Protein AF-0000000073391921 (afdb_homodimer)

Foldseek 3Di:
DDDQKFKDAPVGPQKGWFKKWWKFFKLDKTKIKTKIKGQDPDDDPVRQAQAKMWMWGAAPPGDIDIDMFGWHDKDWPQDDVNITMIMTMGIHPLVVQQVDWAKAKDAFAWLVRVLCVLVVVSPAAEEEQEDDDTGTDGIDIRDGGGSSLVNSLSCLQLLKMWGWDDDVRGIYIYIYRALVRGAAAQDPFQEAEEDAPVCCVVDPDWHWHFKDKDADAFAFKEKEFAADPVCRPDGQIDMDGDFPPDPPNPDYDYDPPSNDDDNVVSHSSRVLVNLQRCAVRMKMKTKTQRRRDDARHKHAYPDDPDVVNRAMKHWRMKIKIWGADDPPDPDDPPDDDDDPPPHTGIMMMTMIDHSVRGDGHHSPRDDDFAPFKAKWFWAEAPPFWADADPQLWTDTAGPSHPPAPRYRPRGDTAEEDFPFDDDVDDDDDRHTGGFMFIWDADVRHPRRIHTDGGDADPVRHDPDDPPVQVQKDWDWAADPDPGDWIWTWMFGDDPPQGKTKTFIPVQGWIKIAAFDADPPPRHTPDHGIDTDGNDDDDDDDQQAAEAEPDDDPVPDDDPQADQPQCVVVVVQLVVVVVVQVLLLVVVVVVLVVQVVVVVVVLVVLVVVLVVLVVVQPPPPSDPPSVCVSVVSVCVVPPCPDDDPPLADRRSPPCSVVVVVVSVCLNGVRGYDYHYHYDPDDDDDDPDDDDDDDPDDDDDTDPDDDDDDDPDDDDDDDDRHDGDDDRPDDDDDDDDPDDDDDDDDPGDDDDDDPDDDDDDDDPDDDDDDDPPDDDDDDPPDDDDDDDPDDDDDDDPPDDDDDDPVPGDDDDDDPDDDDDDDDPDQQPPDQFRCHPNNRNNPPPPPPDDD/DDDQKFKDAPVGPQKTWFKKWWKFFKLDKTKIKTKIKGQDPDDDPVRQAQAKMWMWGAAPPGDIDIDMFGFHDKDWPADDVNITMIMTMGIHPLVVQQVDWAKAKDAFAWLVRVLCVLCVVSPAAEEEQEDDDTGTDGIDIRDGGTSSLVNSLSCLQLLKMWGWDDDDRGIYIYIYRALVRGAAAQDPFQEAEEDAPVCCVVDPDWHWHFKDKDADAFAFKEKEFAADPVCRPDGLIDMDGDFPPDPPNHDYDYDPPSNDDDNVVSHSSRVLVNLQRCAVRMKMKTKTQRRRDDARHKHAYPDDPPVVNRAMKHWRMKIKIWGADDPDDPPDPPDDDDDPPPHTGIMMMTMIDHSVGGDGHHSPSDDDFAPFKAKWFWAEAPPFWADADPQLWTDTAGPSHPPAPRYRPRGDTAEEDFPFDDDPDDDDDHHTGGFMFIWDAVVRHPRRIHTDGGDADPVRHDPDDPPVQVQKDWDWAADPDPGDWIWIWMFGDPPPQTKTWTFTPVQGFIWIAAFDADPVPRHTPDHGIDTDGNDDDDDDDQLAAEAEPDDDPVPDDDPQAAQPQLVVVVVQLVVVVVVQVLLLVVVVVVLVVLVVVLVVVLVVLVVVLVLLVVVVPPDDPPPPSVVVSVVSVVVVVPPPADRPPQADNRSDPCSVVSVVVSVCLRGVRGYDYHYHYDPDDDDDDPDDDDDDDPDDDDDTDPDDDDDDDPDDDDDDDDRHDGDDDRPDDDDDDDDPDDDDDDDDPHDDDDDDPDDDDDDDDPDDDDDDDPVDDDDDDDPDDDDDDDPPDDDDDDPPDDDDDDPVVDDDDDDDPDDDADDDPPDAAGPDVFRCGPNNRPPPPPPPPDDD

Radius of gyration: 66.89 Å; Cα contacts (8 Å, |Δi|>4): 3727; chains: 2; bounding box: 75×225×144 Å

Solvent-accessible surface area (backbone atoms only — not comparable to full-atom values): 92439 Å² total; per-residue (Å²): 130,85,76,52,59,43,51,49,44,87,68,43,83,54,48,39,54,33,33,38,42,33,43,38,36,56,67,50,83,34,44,34,40,34,37,29,37,20,78,61,79,74,74,59,53,60,75,45,35,54,33,64,37,24,36,40,35,56,25,87,93,74,43,79,40,45,51,31,27,25,22,47,31,35,31,42,69,36,76,51,87,87,28,27,30,31,37,37,31,35,24,44,73,67,58,60,32,60,45,25,30,38,57,46,79,46,65,66,42,28,66,70,58,50,45,48,60,63,56,53,75,74,72,65,59,68,42,82,39,64,82,74,88,73,66,70,37,65,50,45,54,47,61,72,38,25,53,35,55,49,48,48,32,52,27,22,72,72,25,35,33,34,36,64,48,50,35,92,81,34,52,31,44,34,37,28,54,44,68,81,81,48,43,50,60,30,79,95,38,45,63,37,43,43,31,55,64,88,50,40,79,74,44,94,56,71,31,32,41,42,80,42,82,47,74,63,91,47,61,14,25,27,36,36,29,47,80,39,87,94,45,73,83,60,81,37,64,34,76,44,73,62,58,84,75,57,90,79,17,74,41,72,49,80,43,75,76,58,84,48,83,47,55,68,56,35,47,54,50,32,51,44,52,44,37,24,52,49,30,71,30,55,33,32,41,32,33,30,54,41,67,62,72,52,50,57,22,26,32,27,40,32,74,45,91,57,63,89,64,45,40,52,28,35,27,46,23,34,36,46,44,36,37,44,69,77,87,66,73,86,68,80,82,68,78,84,72,63,80,77,73,74,71,64,45,57,41,36,40,37,30,30,30,52,64,88,50,71,73,25,45,69,80,76,53,79,78,68,63,47,42,39,32,43,62,30,30,28,26,31,53,88,92,57,55,70,68,63,54,98,83,54,21,39,28,37,36,50,80,71,46,79,80,52,78,65,29,64,77,37,42,60,82,24,51,60,63,58,94,34,84,53,95,90,47,69,47,86,64,79,82,35,49,70,26,38,31,34,33,33,39,57,93,21,32,71,58,40,57,33,31,66,38,16,33,55,33,65,79,21,35,57,58,62,64,38,48,85,47,64,52,49,33,40,38,33,48,65,41,80,83,89,45,93,41,36,40,35,42,42,40,34,20,38,71,93,56,36,25,39,38,42,39,33,50,73,52,56,28,34,40,37,32,13,42,33,57,35,89,86,80,60,46,81,72,50,54,17,38,39,40,37,29,61,33,77,39,70,48,75,29,59,54,35,40,80,46,69,72,64,86,67,64,62,76,74,53,38,74,53,49,42,64,75,65,44,70,56,47,50,52,35,51,49,53,47,49,53,51,36,50,54,41,40,51,50,52,50,52,50,52,49,52,53,51,52,50,51,50,52,53,52,49,49,48,50,52,56,30,50,56,58,52,69,70,48,61,91,64,89,56,58,70,63,59,56,47,50,35,44,49,40,46,38,48,63,71,41,78,59,75,73,78,78,63,59,48,59,72,76,68,58,84,40,49,68,59,54,51,53,48,51,52,36,55,32,44,45,79,47,24,25,40,28,38,40,26,72,80,31,50,77,48,78,37,75,44,68,42,75,46,75,28,75,39,56,42,74,48,80,36,62,41,68,41,78,47,76,31,92,36,65,39,68,47,81,35,55,69,37,41,77,46,71,37,64,68,49,59,47,80,46,78,34,67,79,26,38,41,77,48,74,26,79,80,37,52,33,79,48,75,32,64,44,67,27,76,48,75,25,84,79,36,63,27,75,47,78,24,67,49,52,30,79,47,77,25,82,76,38,56,36,79,44,78,29,84,42,59,41,77,45,74,27,71,48,58,43,73,50,76,26,58,88,85,28,57,45,72,49,76,40,93,44,83,64,84,83,87,67,88,89,44,75,81,44,78,56,96,46,41,34,60,90,83,43,65,43,72,76,78,80,77,76,79,71,83,127,131,86,75,52,57,41,50,48,43,86,67,44,82,53,49,39,55,33,34,35,41,33,44,38,37,59,67,49,83,35,46,35,40,34,35,29,36,19,77,61,85,76,74,60,54,75,73,45,54,76,33,64,35,26,36,39,35,55,26,87,94,74,42,79,41,44,50,31,26,25,24,79,44,65,47,76,75,49,75,53,84,86,29,27,31,32,39,37,31,36,24,43,73,66,59,60,33,61,76,41,68,46,56,47,79,46,66,64,42,26,65,71,56,50,44,48,60,65,56,52,74,72,72,67,59,69,44,84,40,64,84,74,87,73,66,70,36,66,51,46,56,46,64,77,38,24,52,35,54,48,47,48,31,53,28,24,71,73,24,34,34,34,37,63,47,50,36,90,81,37,50,31,44,35,38,28,55,42,68,81,82,46,42,51,60,29,78,94,38,45,62,38,43,42,32,54,64,86,49,38,78,73,43,92,56,70,31,32,42,43,64,26,43,41,37,48,77,46,51,12,26,27,34,37,30,47,78,37,55,81,46,70,82,60,78,37,65,34,74,44,74,62,58,81,76,39,53,78,17,73,33,37,36,48,44,72,75,59,82,47,82,45,56,68,55,35,48,53,50,34,51,44,52,45,37,24,54,51,30,70,30,55,34,33,40,32,35,31,53,42,70,61,74,52,50,57,22,26,32,27,41,34,74,44,90,47,66,88,64,46,41,52,29,35,28,46,23,36,35,47,43,35,37,46,69,77,87,67,72,84,67,80,81,67,74,87,71,64,78,76,73,76,71,65,45,56,42,36,40,38,31,30,30,51,66,89,50,70,75,23,44,69,80,76,52,77,78,68,63,39,92,62,68,42,62,30,30,29,26,31,54,89,93,55,54,66,64,48,42,64,77,54,21,36,27,36,35,50,82,73,47,78,81,52,79,67,30,65,78,37,40,60,81,26,51,49,46,28,80,28,30,31,68,48,17,27,33,48,78,76,79,37,48,70,41,42,32,31,34,34,27,46,61,5,31,73,58,38,56,34,30,68,47,72,57,70,45,96,89,44,64,68,95,62,64,73,76,85,48,68,53,51,46,75,50,75,50,62,24,39,81,91,46,92,43,39,40,35,39,40,39,33,64,44,87,93,56,40,27,40,39,43,39,28,50,51,51,57,21,34,39,37,35,35,42,34,58,12,88,84,78,59,45,78,21,48,75,49,73,46,78,48,50,76,54,45,76,46,82,46,32,59,32,12,34,40,41,33,17,58,78,72,68,76,90,78,54,60,85,57,52,42,67,74,75,44,64,42,50,49,50,32,50,52,52,46,50,54,51,33,49,53,40,38,51,50,53,50,52,48,53,49,50,53,51,52,50,52,50,51,53,50,51,51,53,49,51,56,34,48,56,58,57,63,73,49,63,89,65,88,67,54,67,64,57,56,46,49,35,46,48,42,48,41,46,62,73,40,83,52,82,68,73,82,69,50,62,70,70,77,58,57,86,52,50,69,61,48,54,53,51,51,52,37,52,32,45,45,81,49,68,47,81,36,78,47,44,85,69,40,76,47,80,47,43,80,33,66,74,47,78,46,46,65,57,40,72,48,79,47,43,61,57,40,75,45,80,48,44,63,56,52,75,44,81,45,51,66,68,26,69,45,78,43,55,74,74,29,23,73,36,80,47,54,67,63,35,58,79,45,79,43,40,69,67,37,46,77,43,82,44,36,64,58,50,71,44,82,41,30,74,72,57,52,66,44,80,39,31,59,70,37,72,44,80,41,29,75,71,59,44,72,45,77,44,44,48,68,40,78,45,79,44,46,62,70,43,77,44,82,45,42,35,93,96,34,49,76,45,81,46,40,72,41,53,71,42,56,46,25,74,90,36,77,68,50,80,52,98,50,42,42,62,90,83,44,66,46,76,80,79,78,76,75,78,74,79,131

pLDDT: mean 84.78, std 16.74, range [20.64, 98.44]

Organism: Paracidovorax avenae (strain ATCC 19860 / DSM 7227 / CCUG 15838 / JCM 20985 / LMG 2117 / NCPPB 1011) (NCBI:txid643561)

Nearest PDB structures (foldseek):
  6h3n-assembly1_B  TM=8.608E-01  e=7.921E-68  Pseudomonas aeruginosa PAO1
  7q5p-assembly1_C  TM=9.025E-01  e=7.980E-65  Pseudomonas protegens Pf-5
  4uhv-assembly2_A  TM=8.518E-01  e=1.325E-47  Pseudomonas aeruginosa PAO1
  7b5h-assembly1_AJ  TM=4.777E-01  e=2.539E-32  Nostoc sp. PCC 7120 = FACHB-418
  7aef-assembly1_q  TM=5.018E-01  e=8.522E-31  Algoriphagus machipongonensis

Secondary structure (DSSP, 8-state):
---SEEEE-TTGGGSEEEEEEEEEETTS--EEEEEEEES-S---GGGTTTSEEEEEEEPTTS-EEEEEEEEEEEEEEEEETTEEEEEEEEE-GGGGGGG-EEEEEEEEEEHHHHHHHHHHTT---EEEE--S--PEEEEEEEEEEEHHHHHHHHHHHHT-EEEEEEETTEEEEEEES-HHHH--BPTT-SEEEB--HHHHTT-SS--EEEEEEEE-----EEEE----TTSTT----EEEE---SSTTTT-EEEES--S-SSHHHHHHHHHHHHHHHHTTSEEEEEEE--TT--TT-EEEEES-SSGGG-SEEEEEEEEEEEE------S-----TTS------EEEEEEEEEETTS-------SPPP---S-EEEEEE-STT-S----TT--BEEEETT-SS--SSTTSS--B-B--S-EETTEE---PPPTT-EEEEEEGGG-TTSEEEEEEE--SSS--SS-TTTTTTEEEEEEE-TTT---EEEEEEE-BTTS-EEEEEETGGGEEEEEEEEE-TTT--EEEEEEEEEESSEEEEE-TT-EEEE-SPP-TTT--TTB--TTTHHHHHHHHHHHHHHHHHHHHHHHHHHHHHHHHHHHHHHHHHHHHHHHHHS-SS---HHHHHHHHHHHHHHHS-----S------S-TTHHHHHHHHHHHHB--SS-EEEE-SS-EEEEESS-EEEEESS-EEEEESS-EEEEESSEEEEEESS-EEEEESSS-EEEEESSS-EEEEESSS-EEEEESS-EEEEESSSEEEEEESS-EEEEESSS-EEEEESSEEEEEESSEEEEEE-TT--EEEE-SS------SS-S---SSSEEETTEEE----------/---SEEEE-TTGGG-EEEEEEEEEETTS--EEEEEEEES-S---GGGTTTSEEEEEEEPTTS-EEEEEEEEEEEEEEEEETTEEEEEEEEE-GGGGGGG-EEEEEEEEEEHHHHHHHHHHTT---EEEE--S--PEEEEEEEEEEEHHHHHHHHHHHHT-EEEEEEETTEEEEEEES-HHHH--BPTT-SEEEB--HHHHTT-SS--EEEEEEEEE----EEEE----TTSTT----EEEE---SSTT---EEEES--S-SSHHHHHHHHHHHHHHHHTTSEEEEEEE--TT--TT-EEEEES-SSGGG-SEEEEEEEEEEEE------S-----TTS------EEEEEEEEEETTS-------SPPP---S-EEEEEE-STT-S----TT--BEEEETT-SS--SSTTSS--B-B-BS-EETTEEEE-PPPTT-EEEEEEGGG-TTSEEEEEEE--SSS--SS-TTTTTTEEEEEEE-BTT---EEEEEEE--TTS-EEEEEETGGGEEEEEEEEE-TTT--EEEEEEEEE-SSEEEEEETTEEEEE-S---TTT--TTB--TTHHHHHHHHHHHHHHHHHHHHHHHHHHHHHHHHHHHHHHHHHHHHHHHHHHT-SS---HHHHHHHHHHHHHHHS-----S------S-TTHHHHHHHHHHHHB--SS-EEEE-SS-EEEE-SS-EEEEESS-EEEEESS-EEEEESS-EEEEESSEEEEEESSS-EEEEESSS-EEEEESSS-EEEEESS-EEEEESSS-EEEEESSEEEEEESSS-EEEEESS-EEEEESSEEEEEE-TT-EEEEEESS-EEEE-SS-----SSSEEETTEEE----------

InterPro domains:
  IPR006531 Gp5/Type VI secretion system Vgr protein, OB-fold domain [PF04717] (388-456)
  IPR006533 Type VI secretion system, RhsGE-associated Vgr protein [TIGR01646] (18-504)
  IPR017847 Type VI secretion system, RhsGE-associated Vgr family subset [TIGR03361] (6-502)
  IPR018769 Type VI secretion system spike protein VgrG2, domain of unknown function DUF2345 [PF10106] (666-777)
  IPR028244 Putative type VI secretion system, Rhs element associated Vgr domain [PF13296] (483-554)
  IPR037026 Vgr protein, OB-fold domain superfamily [G3DSA:2.40.50.230] (358-460)
  IPR050708 Type VI secretion system VgrG/RHS [PTHR32305] (23-751)

Structure (mmCIF, N/CA/C/O backbone):
data_AF-0000000073391921-model_v1
#
loop_
_entity.id
_entity.type
_entity.pdbx_description
1 polymer 'Type VI secretion system Vgr family protein'
#
loop_
_atom_site.group_PDB
_atom_site.id
_atom_site.type_symbol
_atom_site.label_atom_id
_atom_site.label_alt_id
_atom_site.label_comp_id
_atom_site.label_asym_id
_atom_site.label_entity_id
_atom_site.label_seq_id
_atom_site.pdbx_PDB_ins_code
_atom_site.Cartn_x
_atom_site.Cartn_y
_atom_site.Cartn_z
_atom_site.occupancy
_atom_site.B_iso_or_equiv
_atom_site.auth_seq_id
_atom_site.auth_comp_id
_atom_site.auth_asym_id
_atom_site.auth_atom_id
_atom_site.pdbx_PDB_model_num
ATOM 1 N N . MET A 1 1 ? 19.609 73.625 25.328 1 45.81 1 MET A N 1
ATOM 2 C CA . MET A 1 1 ? 19.984 72.375 26.047 1 45.81 1 MET A CA 1
ATOM 3 C C . MET A 1 1 ? 20.188 71.25 25.078 1 45.81 1 MET A C 1
ATOM 5 O O . MET A 1 1 ? 19.406 71.062 24.156 1 45.81 1 MET A O 1
ATOM 9 N N . THR A 1 2 ? 21.391 70.75 24.938 1 63.5 2 THR A N 1
ATOM 10 C CA . THR A 1 2 ? 21.828 69.75 23.984 1 63.5 2 THR A CA 1
ATOM 11 C C . THR A 1 2 ? 21.047 68.438 24.156 1 63.5 2 THR A C 1
ATOM 13 O O . THR A 1 2 ? 20.844 68 25.281 1 63.5 2 THR A O 1
ATOM 16 N N . ARG A 1 3 ? 20.328 68 23.172 1 83.44 3 ARG A N 1
ATOM 17 C CA . ARG A 1 3 ? 19.531 66.812 23.203 1 83.44 3 ARG A CA 1
ATOM 18 C C . ARG A 1 3 ? 20.422 65.562 23.344 1 83.44 3 ARG A C 1
ATOM 20 O O . ARG A 1 3 ? 21.438 65.438 22.641 1 83.44 3 ARG A O 1
ATOM 27 N N . ARG A 1 4 ? 20.156 64.812 24.359 1 88.19 4 ARG A N 1
ATOM 28 C CA . ARG A 1 4 ? 20.938 63.594 24.625 1 88.19 4 ARG A CA 1
ATOM 29 C C . ARG A 1 4 ? 20.484 62.438 23.719 1 88.19 4 ARG A C 1
ATOM 31 O O . ARG A 1 4 ? 21.25 61.531 23.453 1 88.19 4 ARG A O 1
ATOM 38 N N . VAL A 1 5 ? 19.234 62.5 23.281 1 93.5 5 VAL A N 1
ATOM 39 C CA . VAL A 1 5 ? 18.703 61.438 22.422 1 93.5 5 VAL A CA 1
ATOM 40 C C . VAL A 1 5 ? 18.125 62.094 21.156 1 93.5 5 VAL A C 1
ATOM 42 O O . VAL A 1 5 ? 17.344 63.031 21.234 1 93.5 5 VAL A O 1
ATOM 45 N N . THR A 1 6 ? 18.531 61.625 20.016 1 93.25 6 THR A N 1
ATOM 46 C CA . THR A 1 6 ? 18.016 62.062 18.719 1 93.25 6 THR A CA 1
ATOM 47 C C . THR A 1 6 ? 17.703 60.875 17.844 1 93.25 6 THR A C 1
ATOM 49 O O . THR A 1 6 ? 17.984 59.719 18.203 1 93.25 6 THR A O 1
ATOM 52 N N . ILE A 1 7 ? 17.016 61.125 16.75 1 95.38 7 ILE A N 1
ATOM 53 C CA . ILE A 1 7 ? 16.688 60.031 15.828 1 95.38 7 ILE A CA 1
ATOM 54 C C . ILE A 1 7 ? 17.047 60.438 14.398 1 95.38 7 ILE A C 1
ATOM 56 O O . ILE A 1 7 ? 16.906 61.594 14.023 1 95.38 7 ILE A O 1
ATOM 60 N N . GLN A 1 8 ? 17.625 59.531 13.727 1 94.81 8 GLN A N 1
ATOM 61 C CA . GLN A 1 8 ? 17.938 59.688 12.305 1 94.81 8 GLN A CA 1
ATOM 62 C C . GLN A 1 8 ? 17.016 58.812 11.445 1 94.81 8 GLN A C 1
ATOM 64 O O . GLN A 1 8 ? 16.969 57.594 11.602 1 94.81 8 GLN A O 1
ATOM 69 N N . THR A 1 9 ? 16.219 59.5 10.648 1 94.38 9 THR A N 1
ATOM 70 C CA . THR A 1 9 ? 15.312 58.844 9.711 1 94.38 9 THR A CA 1
ATOM 71 C C . THR A 1 9 ? 15.562 59.312 8.289 1 94.38 9 THR A C 1
ATOM 73 O O . THR A 1 9 ? 16.297 60.281 8.078 1 94.38 9 THR A O 1
ATOM 76 N N . PRO A 1 10 ? 15.016 58.656 7.289 1 91.94 10 PRO A N 1
ATOM 77 C CA . PRO A 1 10 ? 15.156 59.125 5.914 1 91.94 10 PRO A CA 1
ATOM 78 C C . PRO A 1 10 ? 14.523 60.5 5.703 1 91.94 10 PRO A C 1
ATOM 80 O O . PRO A 1 10 ? 14.797 61.156 4.699 1 91.94 10 PRO A O 1
ATOM 83 N N . LEU A 1 11 ? 13.734 60.938 6.648 1 92.56 11 LEU A N 1
ATOM 84 C CA . LEU A 1 11 ? 13.07 62.219 6.523 1 92.56 11 LEU A CA 1
ATOM 85 C C . LEU A 1 11 ? 13.898 63.312 7.168 1 92.56 11 LEU A C 1
ATOM 87 O O . LEU A 1 11 ? 13.469 64.5 7.227 1 92.56 11 LEU A O 1
ATOM 91 N N . GLY A 1 12 ? 14.992 62.969 7.672 1 87.81 12 GLY A N 1
ATOM 92 C CA . GLY A 1 12 ? 15.945 63.938 8.203 1 87.81 12 GLY A CA 1
ATOM 93 C C . GLY A 1 12 ? 15.438 64.625 9.453 1 87.81 12 GLY A C 1
ATOM 94 O O . GLY A 1 12 ? 14.984 64 10.398 1 87.81 12 GLY A O 1
ATOM 95 N N . GLU A 1 13 ? 15.359 66 9.359 1 85.06 13 GLU A N 1
ATOM 96 C CA . GLU A 1 13 ? 15.07 66.812 10.539 1 85.06 13 GLU A CA 1
ATOM 97 C C . GLU A 1 13 ? 13.57 67.062 10.672 1 85.06 13 GLU A C 1
ATOM 99 O O . GLU A 1 13 ? 13.125 67.75 11.617 1 85.06 13 GLU A O 1
ATOM 104 N N . GLN A 1 14 ? 12.914 66.5 9.805 1 89.12 14 GLN A N 1
ATOM 105 C CA . GLN A 1 14 ? 11.469 66.688 9.836 1 89.12 14 GLN A CA 1
ATOM 106 C C . GLN A 1 14 ? 10.852 66 11.062 1 89.12 14 GLN A C 1
ATOM 108 O O . GLN A 1 14 ? 9.766 66.375 11.5 1 89.12 14 GLN A O 1
ATOM 113 N N . LEU A 1 15 ? 11.531 65.062 11.555 1 92.25 15 LEU A N 1
ATOM 114 C CA . LEU A 1 15 ? 11.039 64.312 12.719 1 92.25 15 LEU A CA 1
ATOM 115 C C . LEU A 1 15 ? 11.953 64.5 13.922 1 92.25 15 LEU A C 1
ATOM 117 O O . LEU A 1 15 ? 13.172 64.375 13.812 1 92.25 15 LEU A O 1
ATOM 121 N N . GLN A 1 16 ? 11.344 64.875 15.008 1 91.69 16 GLN A N 1
ATOM 122 C CA . GLN A 1 16 ? 12.086 65.125 16.25 1 91.69 16 GLN A CA 1
ATOM 123 C C . GLN A 1 16 ? 11.734 64.062 17.297 1 91.69 16 GLN A C 1
ATOM 125 O O . GLN A 1 16 ? 10.562 63.75 17.5 1 91.69 16 GLN A O 1
ATOM 130 N N . PHE A 1 17 ? 12.734 63.594 18 1 94.44 17 PHE A N 1
ATOM 131 C CA . PHE A 1 17 ? 12.562 62.562 19.016 1 94.44 17 PHE A CA 1
ATOM 132 C C . PHE A 1 17 ? 11.844 63.125 20.25 1 94.44 17 PHE A C 1
ATOM 134 O O . PHE A 1 17 ? 12.141 64.25 20.688 1 94.44 17 PHE A O 1
ATOM 141 N N . ARG A 1 18 ? 10.906 62.344 20.781 1 93.19 18 ARG A N 1
ATOM 142 C CA . ARG A 1 18 ? 10.195 62.75 21.984 1 93.19 18 ARG A CA 1
ATOM 143 C C . ARG A 1 18 ? 10.328 61.719 23.078 1 93.19 18 ARG A C 1
ATOM 145 O O . ARG A 1 18 ? 10.742 62.031 24.203 1 93.19 18 ARG A O 1
ATOM 152 N N . GLN A 1 19 ? 9.945 60.562 22.734 1 95.12 19 GLN A N 1
ATOM 153 C CA . GLN A 1 19 ? 9.938 59.5 23.734 1 95.12 19 GLN A CA 1
ATOM 154 C C . GLN A 1 19 ? 10.203 58.156 23.078 1 95.12 19 GLN A C 1
ATOM 156 O O . GLN A 1 19 ? 9.844 57.906 21.922 1 95.12 19 GLN A O 1
ATOM 161 N N . LEU A 1 20 ? 10.906 57.25 23.828 1 96.75 20 LEU A N 1
ATOM 162 C CA . LEU A 1 20 ? 11.141 55.875 23.406 1 96.75 20 LEU A CA 1
ATOM 163 C C . LEU A 1 20 ? 10.844 54.906 24.531 1 96.75 20 LEU A C 1
ATOM 165 O O . LEU A 1 20 ? 11.297 55.094 25.656 1 96.75 20 LEU A O 1
ATOM 169 N N . GLN A 1 21 ? 10.039 53.938 24.234 1 96.69 21 GLN A N 1
ATOM 170 C CA . GLN A 1 21 ? 9.773 52.844 25.141 1 96.69 21 GLN A CA 1
ATOM 171 C C . GLN A 1 21 ? 9.875 51.5 24.406 1 96.69 21 GLN A C 1
ATOM 173 O O . GLN A 1 21 ? 9.406 51.375 23.266 1 96.69 21 GLN A O 1
ATOM 178 N N . GLY A 1 22 ? 10.547 50.531 25.016 1 96.62 22 GLY A N 1
ATOM 179 C CA . GLY A 1 22 ? 10.648 49.219 24.406 1 96.62 22 GLY A CA 1
ATOM 180 C C . GLY A 1 22 ? 11.594 48.312 25.125 1 96.62 22 GLY A C 1
ATOM 181 O O . GLY A 1 22 ? 12.102 48.625 26.203 1 96.62 22 GLY A O 1
ATOM 182 N N . ARG A 1 23 ? 11.742 47.156 24.531 1 96.5 23 ARG A N 1
ATOM 183 C CA . ARG A 1 23 ? 12.523 46.125 25.188 1 96.5 23 ARG A CA 1
ATOM 184 C C . ARG A 1 23 ? 13.391 45.375 24.172 1 96.5 23 ARG A C 1
ATOM 186 O O . ARG A 1 23 ? 13 45.188 23.031 1 96.5 23 ARG A O 1
ATOM 193 N N . GLU A 1 24 ? 14.562 45 24.578 1 97.5 24 GLU A N 1
ATOM 194 C CA . GLU A 1 24 ? 15.5 44.156 23.844 1 97.5 24 GLU A CA 1
ATOM 195 C C . GLU A 1 24 ? 16.047 43.031 24.719 1 97.5 24 GLU A C 1
ATOM 197 O O . GLU A 1 24 ? 16.5 43.281 25.828 1 97.5 24 GLU A O 1
ATOM 202 N N . GLU A 1 25 ? 15.898 41.875 24.25 1 96.69 25 GLU A N 1
ATOM 203 C CA . GLU A 1 25 ? 16.344 40.688 25 1 96.69 25 GLU A CA 1
ATOM 204 C C . GLU A 1 25 ? 17.062 39.719 24.094 1 96.69 25 GLU A C 1
ATOM 206 O O . GLU A 1 25 ? 16.859 39.688 22.875 1 96.69 25 GLU A O 1
ATOM 211 N N . LEU A 1 26 ? 17.875 38.844 24.75 1 96.88 26 LEU A N 1
ATOM 212 C CA . LEU A 1 26 ? 18.5 37.781 24 1 96.88 26 LEU A CA 1
ATOM 213 C C . LEU A 1 26 ? 17.469 36.844 23.391 1 96.88 26 LEU A C 1
ATOM 215 O O . LEU A 1 26 ? 16.469 36.531 24.047 1 96.88 26 LEU A O 1
ATOM 219 N N . SER A 1 27 ? 17.719 36.406 22.172 1 96.44 27 SER A N 1
ATOM 220 C CA . SER A 1 27 ? 16.922 35.438 21.453 1 96.44 27 SER A CA 1
ATOM 221 C C . SER A 1 27 ? 15.5 35.906 21.203 1 96.44 27 SER A C 1
ATOM 223 O O . SER A 1 27 ? 14.57 35.125 21.094 1 96.44 27 SER A O 1
ATOM 225 N N . GLN A 1 28 ? 15.328 37.281 21.219 1 96.06 28 GLN A N 1
ATOM 226 C CA . GLN A 1 28 ? 14.023 37.875 20.906 1 96.06 28 GLN A CA 1
ATOM 227 C C . GLN A 1 28 ? 14.164 39 19.922 1 96.06 28 GLN A C 1
ATOM 229 O O . GLN A 1 28 ? 15.195 39.688 19.875 1 96.06 28 GLN A O 1
ATOM 234 N N . VAL A 1 29 ? 13.086 39.125 19.188 1 96.75 29 VAL A N 1
ATOM 235 C CA . VAL A 1 29 ? 12.984 40.281 18.312 1 96.75 29 VAL A CA 1
ATOM 236 C C . VAL A 1 29 ? 12.633 41.531 19.125 1 96.75 29 VAL A C 1
ATOM 238 O O . VAL A 1 29 ? 11.578 41.594 19.766 1 96.75 29 VAL A O 1
ATOM 241 N N . PHE A 1 30 ? 13.508 42.531 19.141 1 97.38 30 PHE A N 1
ATOM 242 C CA . PHE A 1 30 ? 13.219 43.688 19.953 1 97.38 30 PHE A CA 1
ATOM 243 C C . PHE A 1 30 ? 12.133 44.531 19.312 1 97.38 30 PHE A C 1
ATOM 245 O O . PHE A 1 30 ? 11.867 44.438 18.109 1 97.38 30 PHE A O 1
ATOM 252 N N . SER A 1 31 ? 11.5 45.281 20.109 1 97.12 31 SER A N 1
ATOM 253 C CA . SER A 1 31 ? 10.453 46.188 19.703 1 97.12 31 SER A CA 1
ATOM 254 C C . SER A 1 31 ? 10.539 47.5 20.469 1 97.12 31 SER A C 1
ATOM 256 O O . SER A 1 31 ? 10.398 47.531 21.703 1 97.12 31 SER A O 1
ATOM 258 N N . LEU A 1 32 ? 10.75 48.625 19.75 1 97.56 32 LEU A N 1
ATOM 259 C CA . LEU A 1 32 ? 10.875 49.938 20.344 1 97.56 32 LEU A CA 1
ATOM 260 C C . LEU A 1 32 ? 9.836 50.906 19.766 1 97.56 32 LEU A C 1
ATOM 262 O O . LEU A 1 32 ? 9.828 51.156 18.562 1 97.56 32 LEU A O 1
ATOM 266 N N . ASP A 1 33 ? 9.039 51.375 20.594 1 97.06 33 ASP A N 1
ATOM 267 C CA . ASP A 1 33 ? 8.062 52.375 20.203 1 97.06 33 ASP A CA 1
ATOM 268 C C . ASP A 1 33 ? 8.609 53.812 20.406 1 97.06 33 ASP A C 1
ATOM 270 O O . ASP A 1 33 ? 9.039 54.156 21.516 1 97.06 33 ASP A O 1
ATOM 274 N N . ILE A 1 34 ? 8.539 54.625 19.406 1 97.19 34 ILE A N 1
ATOM 275 C CA . ILE A 1 34 ? 9.133 55.938 19.453 1 97.19 34 ILE A CA 1
ATOM 276 C C . ILE A 1 34 ? 8.086 57 19.094 1 97.19 34 ILE A C 1
ATOM 278 O O . ILE A 1 34 ? 7.496 56.938 18.016 1 97.19 34 ILE A O 1
ATOM 282 N N . ASP A 1 35 ? 7.895 57.875 19.969 1 95 35 ASP A N 1
ATOM 283 C CA . ASP A 1 35 ? 7.043 59.031 19.719 1 95 35 ASP A CA 1
ATOM 284 C C . ASP A 1 35 ? 7.848 60.188 19.125 1 95 35 ASP A C 1
ATOM 286 O O . ASP A 1 35 ? 8.938 60.5 19.609 1 95 35 ASP A O 1
ATOM 290 N N . LEU A 1 36 ? 7.324 60.75 18.109 1 94.75 36 LEU A N 1
ATOM 291 C CA . LEU A 1 36 ? 8.016 61.812 17.375 1 94.75 36 LEU A CA 1
ATOM 292 C C . LEU A 1 36 ? 7.117 63.031 17.219 1 94.75 36 LEU A C 1
ATOM 294 O O . LEU A 1 36 ? 5.891 62.906 17.281 1 94.75 36 LEU A O 1
ATOM 298 N N . LEU A 1 37 ? 7.746 64.125 17.016 1 93.31 37 LEU A N 1
ATOM 299 C CA . LEU A 1 37 ? 7.055 65.375 16.734 1 93.31 37 LEU A CA 1
ATOM 300 C C . LEU A 1 37 ? 7.5 65.938 15.391 1 93.31 37 LEU A C 1
ATOM 302 O O . LEU A 1 37 ? 8.672 65.812 15.023 1 93.31 37 LEU A O 1
ATOM 306 N N . SER A 1 38 ? 6.539 66.438 14.68 1 92.62 38 SER A N 1
ATOM 307 C CA . SER A 1 38 ? 6.84 67.062 13.391 1 92.62 38 SER A CA 1
ATOM 308 C C . SER A 1 38 ? 5.965 68.25 13.148 1 92.62 38 SER A C 1
ATOM 310 O O . SER A 1 38 ? 4.871 68.375 13.703 1 92.62 38 SER A O 1
ATOM 312 N N . GLU A 1 39 ? 6.438 69.125 12.336 1 89.38 39 GLU A N 1
ATOM 313 C CA . GLU A 1 39 ? 5.641 70.312 11.898 1 89.38 39 GLU A CA 1
ATOM 314 C C . GLU A 1 39 ? 4.793 69.938 10.68 1 89.38 39 GLU A C 1
ATOM 316 O O . GLU A 1 39 ? 3.836 70.625 10.359 1 89.38 39 GLU A O 1
ATOM 321 N N . ASP A 1 40 ? 5.191 68.875 10.133 1 88.94 40 ASP A N 1
ATOM 322 C CA . ASP A 1 40 ? 4.453 68.438 8.953 1 88.94 40 ASP A CA 1
ATOM 323 C C . ASP A 1 40 ? 3.26 67.562 9.352 1 88.94 40 ASP A C 1
ATOM 325 O O . ASP A 1 40 ? 3.424 66.562 10.023 1 88.94 40 ASP A O 1
ATOM 329 N N . LYS A 1 41 ? 2.098 67.938 8.859 1 84.75 41 LYS A N 1
ATOM 330 C CA . LYS A 1 41 ? 0.868 67.25 9.227 1 84.75 41 LYS A CA 1
ATOM 331 C C . LYS A 1 41 ? 0.602 66.062 8.281 1 84.75 41 LYS A C 1
ATOM 333 O O . LYS A 1 41 ? -0.239 65.188 8.57 1 84.75 41 LYS A O 1
ATOM 338 N N . SER A 1 42 ? 1.38 66 7.176 1 88.12 42 SER A N 1
ATOM 339 C CA . SER A 1 42 ? 0.999 65 6.145 1 88.12 42 SER A CA 1
ATOM 340 C C . SER A 1 42 ? 2.176 64.125 5.754 1 88.12 42 SER A C 1
ATOM 342 O O . SER A 1 42 ? 2.459 63.938 4.566 1 88.12 42 SER A O 1
ATOM 344 N N . ILE A 1 43 ? 2.836 63.625 6.77 1 90.06 43 ILE A N 1
ATOM 345 C CA . ILE A 1 43 ? 3.926 62.719 6.453 1 90.06 43 ILE A CA 1
ATOM 346 C C . ILE A 1 43 ? 3.357 61.406 5.91 1 90.06 43 ILE A C 1
ATOM 348 O O . ILE A 1 43 ? 2.488 60.781 6.531 1 90.06 43 ILE A O 1
ATOM 352 N N . ASP A 1 44 ? 3.795 61.031 4.727 1 88.06 44 ASP A N 1
ATOM 353 C CA . ASP A 1 44 ? 3.387 59.781 4.121 1 88.06 44 ASP A CA 1
ATOM 354 C C . ASP A 1 44 ? 4.012 58.594 4.848 1 88.06 44 ASP A C 1
ATOM 356 O O . ASP A 1 44 ? 5.238 58.469 4.902 1 88.06 44 ASP A O 1
ATOM 360 N N . PRO A 1 45 ? 3.232 57.719 5.418 1 88.94 45 PRO A N 1
ATOM 361 C CA . PRO A 1 45 ? 3.777 56.562 6.125 1 88.94 45 PRO A CA 1
ATOM 362 C C . PRO A 1 45 ? 4.719 55.719 5.258 1 88.94 45 PRO A C 1
ATOM 364 O O . PRO A 1 45 ? 5.668 55.125 5.766 1 88.94 45 PRO A O 1
ATOM 367 N N . LYS A 1 46 ? 4.512 55.656 3.975 1 88.31 46 LYS A N 1
ATOM 368 C CA . LYS A 1 46 ? 5.316 54.844 3.064 1 88.31 46 LYS A CA 1
ATOM 369 C C . LYS A 1 46 ? 6.742 55.375 2.965 1 88.31 46 LYS A C 1
ATOM 371 O O . LYS A 1 46 ? 7.648 54.656 2.521 1 88.31 46 LYS A O 1
ATOM 376 N N . ALA A 1 47 ? 6.895 56.531 3.367 1 90.88 47 ALA A N 1
ATOM 377 C CA . ALA A 1 47 ? 8.227 57.156 3.328 1 90.88 47 ALA A CA 1
ATOM 378 C C . ALA A 1 47 ? 9.125 56.562 4.41 1 90.88 47 ALA A C 1
ATOM 380 O O . ALA A 1 47 ? 10.352 56.594 4.297 1 90.88 47 ALA A O 1
ATOM 381 N N . LEU A 1 48 ? 8.508 55.969 5.457 1 93.12 48 LEU A N 1
ATOM 382 C CA . LEU A 1 48 ? 9.297 55.469 6.574 1 93.12 48 LEU A CA 1
ATOM 383 C C . LEU A 1 48 ? 9.156 53.969 6.703 1 93.12 48 LEU A C 1
ATOM 385 O O . LEU A 1 48 ? 10.078 53.281 7.164 1 93.12 48 LEU A O 1
ATOM 389 N N . LEU A 1 49 ? 8.047 53.438 6.293 1 92.5 49 LEU A N 1
ATOM 390 C CA . LEU A 1 49 ? 7.805 52.031 6.469 1 92.5 49 LEU A CA 1
ATOM 391 C C . LEU A 1 49 ? 8.82 51.188 5.691 1 92.5 49 LEU A C 1
ATOM 393 O O . LEU A 1 49 ? 9 51.406 4.488 1 92.5 49 LEU A O 1
ATOM 397 N N . GLY A 1 50 ? 9.461 50.25 6.426 1 92.62 50 GLY A N 1
ATOM 398 C CA . GLY A 1 50 ? 10.43 49.344 5.805 1 92.62 50 GLY A CA 1
ATOM 399 C C . GLY A 1 50 ? 11.828 49.938 5.727 1 92.62 50 GLY A C 1
ATOM 400 O O . GLY A 1 50 ? 12.773 49.25 5.324 1 92.62 50 GLY A O 1
ATOM 401 N N . LYS A 1 51 ? 11.953 51.125 6.09 1 94 51 LYS A N 1
ATOM 402 C CA . LYS A 1 51 ? 13.258 51.781 6.035 1 94 51 LYS A CA 1
ATOM 403 C C . LYS A 1 51 ? 13.93 51.781 7.406 1 94 51 LYS A C 1
ATOM 405 O O . LYS A 1 51 ? 13.273 51.562 8.43 1 94 51 LYS A O 1
ATOM 410 N N . SER A 1 52 ? 15.211 52 7.344 1 94.56 52 SER A N 1
ATOM 411 C CA . SER A 1 52 ? 16 51.969 8.57 1 94.56 52 SER A CA 1
ATOM 412 C C . SER A 1 52 ? 15.891 53.312 9.312 1 94.56 52 SER A C 1
ATOM 414 O O . SER A 1 52 ? 15.727 54.375 8.688 1 94.56 52 SER A O 1
ATOM 416 N N . ALA A 1 53 ? 15.812 53.219 10.57 1 96.69 53 ALA A N 1
ATOM 417 C CA . ALA A 1 53 ? 15.922 54.375 11.469 1 96.69 53 ALA A CA 1
ATOM 418 C C . ALA A 1 53 ? 16.875 54.094 12.633 1 96.69 53 ALA A C 1
ATOM 420 O O . ALA A 1 53 ? 16.984 52.938 13.062 1 96.69 53 ALA A O 1
ATOM 421 N N . THR A 1 54 ? 17.594 55.125 13.07 1 97.25 54 THR A N 1
ATOM 422 C CA . THR A 1 54 ? 18.578 54.969 14.125 1 97.25 54 THR A CA 1
ATOM 423 C C . THR A 1 54 ? 18.391 56 15.234 1 97.25 54 THR A C 1
ATOM 425 O O . THR A 1 54 ? 18.422 57.188 14.969 1 97.25 54 THR A O 1
ATOM 428 N N . VAL A 1 55 ? 18.203 55.562 16.391 1 97.19 55 VAL A N 1
ATOM 429 C CA . VAL A 1 55 ? 18.219 56.438 17.562 1 97.19 55 VAL A CA 1
ATOM 430 C C . VAL A 1 55 ? 19.641 56.625 18.062 1 97.19 55 VAL A C 1
ATOM 432 O O . VAL A 1 55 ? 20.375 55.625 18.219 1 97.19 55 VAL A O 1
ATOM 435 N N . VAL A 1 56 ? 20.047 57.812 18.281 1 95.06 56 VAL A N 1
ATOM 436 C CA . VAL A 1 56 ? 21.391 58.125 18.75 1 95.06 56 VAL A CA 1
ATOM 437 C C . VAL A 1 56 ? 21.344 58.625 20.188 1 95.06 56 VAL A C 1
ATOM 439 O O . VAL A 1 56 ? 20.641 59.594 20.484 1 95.06 56 VAL A O 1
ATOM 442 N N . VAL A 1 57 ? 22.047 57.938 21.016 1 94.06 57 VAL A N 1
ATOM 443 C CA . VAL A 1 57 ? 22.109 58.312 22.438 1 94.06 57 VAL A CA 1
ATOM 444 C C . VAL A 1 57 ? 23.531 58.781 22.781 1 94.06 57 VAL A C 1
ATOM 446 O O . VAL A 1 57 ? 24.5 58.062 22.562 1 94.06 57 VAL A O 1
ATOM 449 N N . GLU A 1 58 ? 23.578 59.906 23.359 1 91.69 58 GLU A N 1
ATOM 450 C CA . GLU A 1 58 ? 24.875 60.406 23.797 1 91.69 58 GLU A CA 1
ATOM 451 C C . GLU A 1 58 ? 25.25 59.812 25.156 1 91.69 58 GLU A C 1
ATOM 453 O O . GLU A 1 58 ? 24.453 59.812 26.094 1 91.69 58 GLU A O 1
ATOM 458 N N . THR A 1 59 ? 26.469 59.188 25.156 1 89.25 59 THR A N 1
ATOM 459 C CA . THR A 1 59 ? 26.938 58.594 26.391 1 89.25 59 THR A CA 1
ATOM 460 C C . THR A 1 59 ? 27.844 59.531 27.172 1 89.25 59 THR A C 1
ATOM 462 O O . THR A 1 59 ? 28.188 60.594 26.672 1 89.25 59 THR A O 1
ATOM 465 N N . GLU A 1 60 ? 28.141 59 28.359 1 80.19 60 GLU A N 1
ATOM 466 C CA . GLU A 1 60 ? 29.016 59.812 29.203 1 80.19 60 GLU A CA 1
ATOM 467 C C . GLU A 1 60 ? 30.391 59.969 28.562 1 80.19 60 GLU A C 1
ATOM 469 O O . GLU A 1 60 ? 30.953 59 28.047 1 80.19 60 GLU A O 1
ATOM 474 N N . GLY A 1 61 ? 31.016 61.125 28.531 1 76 61 GLY A N 1
ATOM 475 C CA . GLY A 1 61 ? 32.344 61.406 27.969 1 76 61 GLY A CA 1
ATOM 476 C C . GLY A 1 61 ? 32.281 61.781 26.5 1 76 61 GLY A C 1
ATOM 477 O O . GLY A 1 61 ? 33.344 61.844 25.844 1 76 61 GLY A O 1
ATOM 478 N N . GLY A 1 62 ? 31.094 61.875 25.969 1 77.81 62 GLY A N 1
ATOM 479 C CA . GLY A 1 62 ? 30.953 62.344 24.609 1 77.81 62 GLY A CA 1
ATOM 480 C C . GLY A 1 62 ? 30.797 61.219 23.594 1 77.81 62 GLY A C 1
ATOM 481 O O . GLY A 1 62 ? 30.828 61.469 22.391 1 77.81 62 GLY A O 1
ATOM 482 N N . GLY A 1 63 ? 30.781 60 24.062 1 85.88 63 GLY A N 1
ATOM 483 C CA . GLY A 1 63 ? 30.562 58.875 23.172 1 85.88 63 GLY A CA 1
ATOM 484 C C . GLY A 1 63 ? 29.141 58.781 22.672 1 85.88 63 GLY A C 1
ATOM 485 O O . GLY A 1 63 ? 28.266 59.531 23.109 1 85.88 63 GLY A O 1
ATOM 486 N N . ARG A 1 64 ? 28.906 57.906 21.578 1 91.75 64 ARG A N 1
ATOM 487 C CA . ARG A 1 64 ? 27.562 57.719 21.016 1 91.75 64 ARG A CA 1
ATOM 488 C C . ARG A 1 64 ? 27.203 56.25 20.953 1 91.75 64 ARG A C 1
ATOM 490 O O . ARG A 1 64 ? 28.047 55.406 20.625 1 91.75 64 ARG A O 1
ATOM 497 N N . ARG A 1 65 ? 26.031 56.031 21.406 1 93.31 65 ARG A N 1
ATOM 498 C CA . ARG A 1 65 ? 25.406 54.719 21.281 1 93.31 65 ARG A CA 1
ATOM 499 C C . ARG A 1 65 ? 24.25 54.75 20.281 1 93.31 65 ARG A C 1
ATOM 501 O O . ARG A 1 65 ? 23.5 55.719 20.234 1 93.31 65 ARG A O 1
ATOM 508 N N . TYR A 1 66 ? 24.156 53.625 19.516 1 95.62 66 TYR A N 1
ATOM 509 C CA . TYR A 1 66 ? 23.141 53.594 18.469 1 95.62 66 TYR A CA 1
ATOM 510 C C . TYR A 1 66 ? 22.125 52.5 18.734 1 95.62 66 TYR A C 1
ATOM 512 O O . TYR A 1 66 ? 22.469 51.438 19.25 1 95.62 66 TYR A O 1
ATOM 520 N N . LEU A 1 67 ? 20.891 52.75 18.516 1 97.06 67 LEU A N 1
ATOM 521 C CA . LEU A 1 67 ? 19.812 51.781 18.391 1 97.06 67 LEU A CA 1
ATOM 522 C C . LEU A 1 67 ? 19.188 51.844 17 1 97.06 67 LEU A C 1
ATOM 524 O O . LEU A 1 67 ? 18.375 52.719 16.719 1 97.06 67 LEU A O 1
ATOM 528 N N . ASP A 1 68 ? 19.578 50.844 16.234 1 97.56 68 ASP A N 1
ATOM 529 C CA . ASP A 1 68 ? 19.141 50.812 14.852 1 97.56 68 ASP A CA 1
ATOM 530 C C . ASP A 1 68 ? 18.125 49.719 14.609 1 97.56 68 ASP A C 1
ATOM 532 O O . ASP A 1 68 ? 18.156 48.656 15.273 1 97.56 68 ASP A O 1
ATOM 536 N N . GLY A 1 69 ? 17.172 49.938 13.695 1 97.5 69 GLY A N 1
ATOM 537 C CA . GLY A 1 69 ? 16.188 48.938 13.281 1 97.5 69 GLY A CA 1
ATOM 538 C C . GLY A 1 69 ? 15.438 49.344 12.023 1 97.5 69 GLY A C 1
ATOM 539 O O . GLY A 1 69 ? 15.867 50.25 11.297 1 97.5 69 GLY A O 1
ATOM 540 N N . ILE A 1 70 ? 14.43 48.531 11.734 1 96.31 70 ILE A N 1
ATOM 541 C CA . ILE A 1 70 ? 13.539 48.812 10.609 1 96.31 70 ILE A CA 1
ATOM 542 C C . ILE A 1 70 ? 12.188 49.281 11.125 1 96.31 70 ILE A C 1
ATOM 544 O O . ILE A 1 70 ? 11.664 48.75 12.109 1 96.31 70 ILE A O 1
ATOM 548 N N . VAL A 1 71 ? 11.656 50.344 10.469 1 96.69 71 VAL A N 1
ATOM 549 C CA . VAL A 1 71 ? 10.344 50.844 10.844 1 96.69 71 VAL A CA 1
ATOM 550 C C . VAL A 1 71 ? 9.258 49.906 10.344 1 96.69 71 VAL A C 1
ATOM 552 O O . VAL A 1 71 ? 9.016 49.812 9.141 1 96.69 71 VAL A O 1
ATOM 555 N N . THR A 1 72 ? 8.57 49.25 11.258 1 94.56 72 THR A N 1
ATOM 556 C CA . THR A 1 72 ? 7.586 48.25 10.875 1 94.56 72 THR A CA 1
ATOM 557 C C . THR A 1 72 ? 6.168 48.812 11.008 1 94.56 72 THR A C 1
ATOM 559 O O . THR A 1 72 ? 5.227 48.25 10.438 1 94.56 72 THR A O 1
ATOM 562 N N . ARG A 1 73 ? 5.984 49.781 11.781 1 93.62 73 ARG A N 1
ATOM 563 C CA . ARG A 1 73 ? 4.719 50.469 11.969 1 93.62 73 ARG A CA 1
ATOM 564 C C . ARG A 1 73 ? 4.938 51.969 12.031 1 93.62 73 ARG A C 1
ATOM 566 O O . ARG A 1 73 ? 5.953 52.438 12.555 1 93.62 73 ARG A O 1
ATOM 573 N N . PHE A 1 74 ? 4.047 52.719 11.531 1 93.06 74 PHE A N 1
ATOM 574 C CA . PHE A 1 74 ? 4.113 54.188 11.555 1 93.06 74 PHE A CA 1
ATOM 575 C C . PHE A 1 74 ? 2.719 54.781 11.461 1 93.06 74 PHE A C 1
ATOM 577 O O . PHE A 1 74 ? 1.861 54.281 10.734 1 93.06 74 PHE A O 1
ATOM 584 N N . GLY A 1 75 ? 2.484 55.812 12.273 1 90.44 75 GLY A N 1
ATOM 585 C CA . GLY A 1 75 ? 1.182 56.469 12.219 1 90.44 75 GLY A CA 1
ATOM 586 C C . GLY A 1 75 ? 1.144 57.812 12.93 1 90.44 75 GLY A C 1
ATOM 587 O O . GLY A 1 75 ? 2.121 58.219 13.57 1 90.44 75 GLY A O 1
ATOM 588 N N . THR A 1 76 ? 0.006 58.469 12.727 1 90.12 76 THR A N 1
ATOM 589 C CA . THR A 1 76 ? -0.219 59.781 13.359 1 90.12 76 THR A CA 1
ATOM 590 C C . THR A 1 76 ? -0.999 59.594 14.664 1 90.12 76 THR A C 1
ATOM 592 O O . THR A 1 76 ? -1.92 58.781 14.742 1 90.12 76 THR A O 1
ATOM 595 N N . GLN A 1 77 ? -0.526 60.312 15.727 1 84.5 77 GLN A N 1
ATOM 596 C CA . GLN A 1 77 ? -1.184 60.219 17.031 1 84.5 77 GLN A CA 1
ATOM 597 C C . GLN A 1 77 ? -1.97 61.469 17.328 1 84.5 77 GLN A C 1
ATOM 599 O O . GLN A 1 77 ? -2.443 61.656 18.453 1 84.5 77 GLN A O 1
ATOM 604 N N . GLY A 1 78 ? -2.115 62.375 16.391 1 80.69 78 GLY A N 1
ATOM 605 C CA . GLY A 1 78 ? -2.885 63.562 16.641 1 80.69 78 GLY A CA 1
ATOM 606 C C . GLY A 1 78 ? -2.039 64.812 16.656 1 80.69 78 GLY A C 1
ATOM 607 O O . GLY A 1 78 ? -0.895 64.812 16.188 1 80.69 78 GLY A O 1
ATOM 608 N N . GLN A 1 79 ? -2.744 65.875 17.078 1 79.44 79 GLN A N 1
ATOM 609 C CA . GLN A 1 79 ? -2.072 67.188 17.109 1 79.44 79 GLN A CA 1
ATOM 610 C C . GLN A 1 79 ? -1.658 67.562 18.531 1 79.44 79 GLN A C 1
ATOM 612 O O . GLN A 1 79 ? -2.396 67.312 19.484 1 79.44 79 GLN A O 1
ATOM 617 N N . ASP A 1 80 ? -0.443 67.875 18.672 1 75.25 80 ASP A N 1
ATOM 618 C CA . ASP A 1 80 ? 0.098 68.375 19.938 1 75.25 80 ASP A CA 1
ATOM 619 C C . ASP A 1 80 ? 0.474 69.812 19.828 1 75.25 80 ASP A C 1
ATOM 621 O O . ASP A 1 80 ? 1.623 70.125 19.531 1 75.25 80 ASP A O 1
ATOM 625 N N . HIS A 1 81 ? -0.473 70.625 20.203 1 74.94 81 HIS A N 1
ATOM 626 C CA . HIS A 1 81 ? -0.319 72.062 20.094 1 74.94 81 HIS A CA 1
ATOM 627 C C . HIS A 1 81 ? 0.095 72.438 18.688 1 74.94 81 HIS A C 1
ATOM 629 O O . HIS A 1 81 ? -0.648 72.25 17.734 1 74.94 81 HIS A O 1
ATOM 635 N N . ARG A 1 82 ? 1.432 72.875 18.656 1 78.75 82 ARG A N 1
ATOM 636 C CA . ARG A 1 82 ? 1.891 73.312 17.359 1 78.75 82 ARG A CA 1
ATOM 637 C C . ARG A 1 82 ? 2.467 72.188 16.516 1 78.75 82 ARG A C 1
ATOM 639 O O . ARG A 1 82 ? 2.643 72.375 15.305 1 78.75 82 ARG A O 1
ATOM 646 N N . PHE A 1 83 ? 2.646 71.125 17.188 1 86.62 83 PHE A N 1
ATOM 647 C CA . PHE A 1 83 ? 3.268 70 16.469 1 86.62 83 PHE A CA 1
ATOM 648 C C . PHE A 1 83 ? 2.271 68.875 16.266 1 86.62 83 PHE A C 1
ATOM 650 O O . PHE A 1 83 ? 1.206 68.875 16.891 1 86.62 83 PHE A O 1
ATOM 657 N N . TYR A 1 84 ? 2.623 68.125 15.258 1 88.88 84 TYR A N 1
ATOM 658 C CA . TYR A 1 84 ? 1.896 66.875 15.039 1 88.88 84 TYR A CA 1
ATOM 659 C C . TYR A 1 84 ? 2.658 65.688 15.617 1 88.88 84 TYR A C 1
ATOM 661 O O . TYR A 1 84 ? 3.879 65.625 15.461 1 88.88 84 TYR A O 1
ATOM 669 N N . ALA A 1 85 ? 1.931 64.938 16.328 1 91.25 85 ALA A N 1
ATOM 670 C CA . ALA A 1 85 ? 2.537 63.75 17 1 91.25 85 ALA A CA 1
ATOM 671 C C . ALA A 1 85 ? 2.467 62.531 16.109 1 91.25 85 ALA A C 1
ATOM 673 O O . ALA A 1 85 ? 1.417 62.219 15.547 1 91.25 85 ALA A O 1
ATOM 674 N N . TYR A 1 86 ? 3.639 61.875 15.938 1 93.75 86 TYR A N 1
ATOM 675 C CA . TYR A 1 86 ? 3.764 60.625 15.203 1 93.75 86 TYR A CA 1
ATOM 676 C C . TYR A 1 86 ? 4.336 59.531 16.078 1 93.75 86 TYR A C 1
ATOM 678 O O . TYR A 1 86 ? 4.992 59.812 17.094 1 93.75 86 TYR A O 1
ATOM 686 N N . ARG A 1 87 ? 4.062 58.344 15.727 1 94.5 87 ARG A N 1
ATOM 687 C CA . ARG A 1 87 ? 4.617 57.188 16.422 1 94.5 87 ARG A CA 1
ATOM 688 C C . ARG A 1 87 ? 5.137 56.156 15.422 1 94.5 87 ARG A C 1
ATOM 690 O O . ARG A 1 87 ? 4.492 55.875 14.414 1 94.5 87 ARG A O 1
ATOM 697 N N . LEU A 1 88 ? 6.297 55.656 15.68 1 95.56 88 LEU A N 1
ATOM 698 C CA . LEU A 1 88 ? 6.82 54.562 14.867 1 95.56 88 LEU A CA 1
ATOM 699 C C . LEU A 1 88 ? 7.305 53.406 15.75 1 95.56 88 LEU A C 1
ATOM 701 O O . LEU A 1 88 ? 7.617 53.594 16.922 1 95.56 88 LEU A O 1
ATOM 705 N N . ARG A 1 89 ? 7.301 52.25 15.211 1 96.5 89 ARG A N 1
ATOM 706 C CA . ARG A 1 89 ? 7.859 51.062 15.844 1 96.5 89 ARG A CA 1
ATOM 707 C C . ARG A 1 89 ? 9.125 50.594 15.133 1 96.5 89 ARG A C 1
ATOM 709 O O . ARG A 1 89 ? 9.109 50.406 13.914 1 96.5 89 ARG A O 1
ATOM 716 N N . LEU A 1 90 ? 10.125 50.469 15.922 1 97.19 90 LEU A N 1
ATOM 717 C CA . LEU A 1 90 ? 11.422 50.031 15.414 1 97.19 90 LEU A CA 1
ATOM 718 C C . LEU A 1 90 ? 11.695 48.594 15.805 1 97.19 90 LEU A C 1
ATOM 720 O O . LEU A 1 90 ? 11.648 48.25 16.984 1 97.19 90 LEU A O 1
ATOM 724 N N . GLN A 1 91 ? 11.969 47.781 14.797 1 97.81 91 GLN A N 1
ATOM 725 C CA . GLN A 1 91 ? 12.266 46.375 15.023 1 97.81 91 GLN A CA 1
ATOM 726 C C . GLN A 1 91 ? 13.453 45.906 14.18 1 97.81 91 GLN A C 1
ATOM 728 O O . GLN A 1 91 ? 13.836 46.594 13.219 1 97.81 91 GLN A O 1
ATOM 733 N N . PRO A 1 92 ? 14.102 44.812 14.578 1 98 92 PRO A N 1
ATOM 734 C CA . PRO A 1 92 ? 15.242 44.344 13.789 1 98 92 PRO A CA 1
ATOM 735 C C . PRO A 1 92 ? 14.828 43.75 12.438 1 98 92 PRO A C 1
ATOM 737 O O . PRO A 1 92 ? 13.664 43.406 12.242 1 98 92 PRO A O 1
ATOM 740 N N . TRP A 1 93 ? 15.859 43.656 11.5 1 96.69 93 TRP A N 1
ATOM 741 C CA . TRP A 1 93 ? 15.555 43.125 10.18 1 96.69 93 TRP A CA 1
ATOM 742 C C . TRP A 1 93 ? 15.062 41.688 10.281 1 96.69 93 TRP A C 1
ATOM 744 O O . TRP A 1 93 ? 14.336 41.219 9.406 1 96.69 93 TRP A O 1
ATOM 754 N N . LEU A 1 94 ? 15.438 40.938 11.344 1 97.62 94 LEU A N 1
ATOM 755 C CA . LEU A 1 94 ? 14.984 39.594 11.562 1 97.62 94 LEU A CA 1
ATOM 756 C C . LEU A 1 94 ? 13.461 39.531 11.57 1 97.62 94 LEU A C 1
ATOM 758 O O . LEU A 1 94 ? 12.875 38.5 11.219 1 97.62 94 LEU A O 1
ATOM 762 N N . TRP A 1 95 ? 12.797 40.594 12 1 96.94 95 TRP A N 1
ATOM 763 C CA . TRP A 1 95 ? 11.344 40.656 12.023 1 96.94 95 TRP A CA 1
ATOM 764 C C . TRP A 1 95 ? 10.766 40.438 10.633 1 96.94 95 TRP A C 1
ATOM 766 O O . TRP A 1 95 ? 9.664 39.875 10.484 1 96.94 95 TRP A O 1
ATOM 776 N N . LEU A 1 96 ? 11.43 40.844 9.555 1 95.88 96 LEU A N 1
ATOM 777 C CA . LEU A 1 96 ? 10.977 40.656 8.18 1 95.88 96 LEU A CA 1
ATOM 778 C C . LEU A 1 96 ? 10.773 39.156 7.875 1 95.88 96 LEU A C 1
ATOM 780 O O . LEU A 1 96 ? 9.93 38.812 7.047 1 95.88 96 LEU A O 1
ATOM 784 N N . ALA A 1 97 ? 11.531 38.344 8.547 1 97 97 ALA A N 1
ATOM 785 C CA . ALA A 1 97 ? 11.438 36.906 8.328 1 97 97 ALA A CA 1
ATOM 786 C C . ALA A 1 97 ? 10.109 36.344 8.844 1 97 97 ALA A C 1
ATOM 788 O O . ALA A 1 97 ? 9.742 35.219 8.547 1 97 97 ALA A O 1
ATOM 789 N N . SER A 1 98 ? 9.383 37.094 9.633 1 95.81 98 SER A N 1
ATOM 790 C CA . SER A 1 98 ? 8.055 36.688 10.094 1 95.81 98 SER A CA 1
ATOM 791 C C . SER A 1 98 ? 7.004 36.938 9.016 1 95.81 98 SER A C 1
ATOM 793 O O . SER A 1 98 ? 5.875 36.438 9.125 1 95.81 98 SER A O 1
ATOM 795 N N . ARG A 1 99 ? 7.348 37.562 7.941 1 92.38 99 ARG A N 1
ATOM 796 C CA . ARG A 1 99 ? 6.383 37.938 6.91 1 92.38 99 ARG A CA 1
ATOM 797 C C . ARG A 1 99 ? 6.441 36.969 5.734 1 92.38 99 ARG A C 1
ATOM 799 O O . ARG A 1 99 ? 5.723 37.125 4.746 1 92.38 99 ARG A O 1
ATOM 806 N N . LYS A 1 100 ? 7.27 36 5.789 1 94.62 100 LYS A N 1
ATOM 807 C CA . LYS A 1 100 ? 7.379 34.969 4.773 1 94.62 100 LYS A CA 1
ATOM 808 C C . LYS A 1 100 ? 7.18 33.562 5.387 1 94.62 100 LYS A C 1
ATOM 810 O O . LYS A 1 100 ? 7.73 33.281 6.449 1 94.62 100 LYS A O 1
ATOM 815 N N . SER A 1 101 ? 6.328 32.781 4.801 1 94.88 101 SER A N 1
ATOM 816 C CA . SER A 1 101 ? 6.121 31.406 5.195 1 94.88 101 SER A CA 1
ATOM 817 C C . SER A 1 101 ? 6.316 30.453 4.016 1 94.88 101 SER A C 1
ATOM 819 O O . SER A 1 101 ? 6.117 30.844 2.863 1 94.88 101 SER A O 1
ATOM 821 N N . ASP A 1 102 ? 6.742 29.203 4.32 1 95.06 102 ASP A N 1
ATOM 822 C CA . ASP A 1 102 ? 7.082 28.281 3.23 1 95.06 102 ASP A CA 1
ATOM 823 C C . ASP A 1 102 ? 7.035 26.828 3.693 1 95.06 102 ASP A C 1
ATOM 825 O O . ASP A 1 102 ? 6.816 26.562 4.875 1 95.06 102 ASP A O 1
ATOM 829 N N . PHE A 1 103 ? 7.109 25.922 2.717 1 95.62 103 PHE A N 1
ATOM 830 C CA . PHE A 1 103 ? 7.406 24.5 2.854 1 95.62 103 PHE A CA 1
ATOM 831 C C . PHE A 1 103 ? 8.703 24.141 2.131 1 95.62 103 PHE A C 1
ATOM 833 O O . PHE A 1 103 ? 8.781 24.25 0.906 1 95.62 103 PHE A O 1
ATOM 840 N N . ARG A 1 104 ? 9.688 23.719 2.924 1 96.88 104 ARG A N 1
ATOM 841 C CA . ARG A 1 104 ? 10.969 23.406 2.305 1 96.88 104 ARG A CA 1
ATOM 842 C C . ARG A 1 104 ? 11.625 22.203 2.971 1 96.88 104 ARG A C 1
ATOM 844 O O . ARG A 1 104 ? 11.398 21.938 4.152 1 96.88 104 ARG A O 1
ATOM 851 N N . ILE A 1 105 ? 12.438 21.531 2.197 1 97.44 105 ILE A N 1
ATOM 852 C CA . ILE A 1 105 ? 13.188 20.375 2.695 1 97.44 105 ILE A CA 1
ATOM 853 C C . ILE A 1 105 ? 14.688 20.672 2.645 1 97.44 105 ILE A C 1
ATOM 855 O O . ILE A 1 105 ? 15.195 21.172 1.635 1 97.44 105 ILE A O 1
ATOM 859 N N . PHE A 1 106 ? 15.383 20.438 3.748 1 98 106 PHE A N 1
ATOM 860 C CA . PHE A 1 106 ? 16.828 20.531 3.842 1 98 106 PHE A CA 1
ATOM 861 C C . PHE A 1 106 ? 17.453 19.172 4.113 1 98 106 PHE A C 1
ATOM 863 O O . PHE A 1 106 ? 17.031 18.453 5.031 1 98 106 PHE A O 1
ATOM 870 N N . GLN A 1 107 ? 18.422 18.797 3.291 1 97.12 107 GLN A N 1
ATOM 871 C CA . GLN A 1 107 ? 19.016 17.484 3.43 1 97.12 107 GLN A CA 1
ATOM 872 C C . GLN A 1 107 ? 20.516 17.578 3.682 1 97.12 107 GLN A C 1
ATOM 874 O O . GLN A 1 107 ? 21.219 18.328 2.998 1 97.12 107 GLN A O 1
ATOM 879 N N . ASN A 1 108 ? 20.984 16.859 4.652 1 96.81 108 ASN A N 1
ATOM 880 C CA . ASN A 1 108 ? 22.406 16.703 4.98 1 96.81 108 ASN A CA 1
ATOM 881 C C . ASN A 1 108 ? 23.062 18.062 5.23 1 96.81 108 ASN A C 1
ATOM 883 O O . ASN A 1 108 ? 24.078 18.391 4.617 1 96.81 108 ASN A O 1
ATOM 887 N N . LYS A 1 109 ? 22.484 18.828 6.141 1 97.69 109 LYS A N 1
ATOM 888 C CA . LYS A 1 109 ? 22.984 20.156 6.527 1 97.69 109 LYS A CA 1
ATOM 889 C C . LYS A 1 109 ? 22.953 20.328 8.039 1 97.69 109 LYS A C 1
ATOM 891 O O . LYS A 1 109 ? 22.125 19.734 8.727 1 97.69 109 LYS A O 1
ATOM 896 N N . SER A 1 110 ? 23.859 21.109 8.508 1 97.69 110 SER A N 1
ATOM 897 C CA . SER A 1 110 ? 23.828 21.5 9.914 1 97.69 110 SER A CA 1
ATOM 898 C C . SER A 1 110 ? 22.875 22.672 10.148 1 97.69 110 SER A C 1
ATOM 900 O O . SER A 1 110 ? 22.516 23.375 9.203 1 97.69 110 SER A O 1
ATOM 902 N N . VAL A 1 111 ? 22.5 22.859 11.352 1 97.69 111 VAL A N 1
ATOM 903 C CA . VAL A 1 111 ? 21.547 23.922 11.68 1 97.69 111 VAL A CA 1
ATOM 904 C C . VAL A 1 111 ? 22.141 25.281 11.328 1 97.69 111 VAL A C 1
ATOM 906 O O . VAL A 1 111 ? 21.469 26.109 10.703 1 97.69 111 VAL A O 1
ATOM 909 N N . PRO A 1 112 ? 23.422 25.562 11.617 1 98.12 112 PRO A N 1
ATOM 910 C CA . PRO A 1 112 ? 24 26.844 11.195 1 98.12 112 PRO A CA 1
ATOM 911 C C . PRO A 1 112 ? 23.953 27.031 9.68 1 98.12 112 PRO A C 1
ATOM 913 O O . PRO A 1 112 ? 23.703 28.141 9.195 1 98.12 112 PRO A O 1
ATOM 916 N N . ASP A 1 113 ? 24.219 25.938 8.977 1 97.81 113 ASP A N 1
ATOM 917 C CA . ASP A 1 113 ? 24.156 26.016 7.52 1 97.81 113 ASP A CA 1
ATOM 918 C C . ASP A 1 113 ? 22.734 26.344 7.047 1 97.81 113 ASP A C 1
ATOM 920 O O . ASP A 1 113 ? 22.547 27.109 6.102 1 97.81 113 ASP A O 1
ATOM 924 N N . ILE A 1 114 ? 21.719 25.75 7.633 1 98.19 114 ILE A N 1
ATOM 925 C CA . ILE A 1 114 ? 20.312 25.984 7.285 1 98.19 114 ILE A CA 1
ATOM 926 C C . ILE A 1 114 ? 19.938 27.438 7.578 1 98.19 114 ILE A C 1
ATOM 928 O O . ILE A 1 114 ? 19.297 28.094 6.754 1 98.19 114 ILE A O 1
ATOM 932 N N . ILE A 1 115 ? 20.344 27.922 8.75 1 98.31 115 ILE A N 1
ATOM 933 C CA . ILE A 1 115 ? 20.047 29.297 9.141 1 98.31 115 ILE A CA 1
ATOM 934 C C . ILE A 1 115 ? 20.641 30.266 8.117 1 98.31 115 ILE A C 1
ATOM 936 O O . ILE A 1 115 ? 19.984 31.219 7.695 1 98.31 115 ILE A O 1
ATOM 940 N N . GLU A 1 116 ? 21.891 30.031 7.719 1 97.56 116 GLU A N 1
ATOM 941 C CA . GLU A 1 116 ? 22.547 30.875 6.73 1 97.56 116 GLU A CA 1
ATOM 942 C C . GLU A 1 116 ? 21.812 30.844 5.398 1 97.56 116 GLU A C 1
ATOM 944 O O . GLU A 1 116 ? 21.703 31.875 4.727 1 97.56 116 GLU A O 1
ATOM 949 N N . GLU A 1 117 ? 21.391 29.703 5.047 1 96.94 117 GLU A N 1
ATOM 950 C CA . GLU A 1 117 ? 20.656 29.562 3.785 1 96.94 117 GLU A CA 1
ATOM 951 C C . GLU A 1 117 ? 19.328 30.297 3.83 1 96.94 117 GLU A C 1
ATOM 953 O O . GLU A 1 117 ? 18.938 30.953 2.861 1 96.94 117 GLU A O 1
ATOM 958 N N . VAL A 1 118 ? 18.578 30.234 4.902 1 97.75 118 VAL A N 1
ATOM 959 C CA . VAL A 1 118 ? 17.25 30.812 5.031 1 97.75 118 VAL A CA 1
ATOM 960 C C . VAL A 1 118 ? 17.375 32.344 5.199 1 97.75 118 VAL A C 1
ATOM 962 O O . VAL A 1 118 ? 16.734 33.094 4.477 1 97.75 118 VAL A O 1
ATOM 965 N N . LEU A 1 119 ? 18.188 32.781 6.109 1 97.75 119 LEU A N 1
ATOM 966 C CA . LEU A 1 119 ? 18.281 34.188 6.438 1 97.75 119 LEU A CA 1
ATOM 967 C C . LEU A 1 119 ? 19.188 34.938 5.453 1 97.75 119 LEU A C 1
ATOM 969 O O . LEU A 1 119 ? 19.078 36.156 5.289 1 97.75 119 LEU A O 1
ATOM 973 N N . GLY A 1 120 ? 20.141 34.156 4.793 1 96.19 120 GLY A N 1
ATOM 974 C CA . GLY A 1 120 ? 21.016 34.781 3.816 1 96.19 120 GLY A CA 1
ATOM 975 C C . GLY A 1 120 ? 20.266 35.438 2.662 1 96.19 120 GLY A C 1
ATOM 976 O O . GLY A 1 120 ? 20.734 36.406 2.08 1 96.19 120 GLY A O 1
ATOM 977 N N . ALA A 1 121 ? 19.141 35 2.402 1 93.5 121 ALA A N 1
ATOM 978 C CA . ALA A 1 121 ? 18.344 35.469 1.271 1 93.5 121 ALA A CA 1
ATOM 979 C C . ALA A 1 121 ? 17.844 36.875 1.508 1 93.5 121 ALA A C 1
ATOM 981 O O . ALA A 1 121 ? 17.484 37.594 0.562 1 93.5 121 ALA A O 1
ATOM 982 N N . TYR A 1 122 ? 17.766 37.344 2.738 1 94.75 122 TYR A N 1
ATOM 983 C CA . TYR A 1 122 ? 17.234 38.688 3.051 1 94.75 122 TYR A CA 1
ATOM 984 C C . TYR A 1 122 ? 18.281 39.75 2.816 1 94.75 122 TYR A C 1
ATOM 986 O O . TYR A 1 122 ? 17.938 40.938 2.686 1 94.75 122 TYR A O 1
ATOM 994 N N . GLY A 1 123 ? 19.594 39.438 2.869 1 92.69 123 GLY A N 1
ATOM 995 C CA . GLY A 1 123 ? 20.641 40.375 2.467 1 92.69 123 GLY A CA 1
ATOM 996 C C . GLY A 1 123 ? 21.062 41.312 3.576 1 92.69 123 GLY A C 1
ATOM 997 O O . GLY A 1 123 ? 21.625 42.375 3.311 1 92.69 123 GLY A O 1
ATOM 998 N N . TYR A 1 124 ? 20.797 41.094 4.809 1 95.94 124 TYR A N 1
ATOM 999 C CA . TYR A 1 124 ? 21.203 41.938 5.938 1 95.94 124 TYR A CA 1
ATOM 1000 C C . TYR A 1 124 ? 22.375 41.312 6.684 1 95.94 124 TYR A C 1
ATOM 1002 O O . TYR A 1 124 ? 22.656 40.125 6.547 1 95.94 124 TYR A O 1
ATOM 1010 N N . PRO A 1 125 ? 23.062 42.094 7.398 1 95.81 125 PRO A N 1
ATOM 1011 C CA . PRO A 1 125 ? 24.266 41.594 8.078 1 95.81 125 PRO A CA 1
ATOM 1012 C C . PRO A 1 125 ? 23.953 40.562 9.164 1 95.81 125 PRO A C 1
ATOM 1014 O O . PRO A 1 125 ? 23.016 40.781 9.953 1 95.81 125 PRO A O 1
ATOM 1017 N N . MET A 1 126 ? 24.672 39.531 9.172 1 97 126 MET A N 1
ATOM 1018 C CA . MET A 1 126 ? 24.594 38.438 10.156 1 97 126 MET A CA 1
ATOM 1019 C C . MET A 1 126 ? 25.984 37.906 10.469 1 97 126 MET A C 1
ATOM 1021 O O . MET A 1 126 ? 26.812 37.75 9.562 1 97 126 MET A O 1
ATOM 1025 N N . GLU A 1 127 ? 26.266 37.75 11.695 1 96.69 127 GLU A N 1
ATOM 1026 C CA . GLU A 1 127 ? 27.547 37.219 12.148 1 96.69 127 GLU A CA 1
ATOM 1027 C C . GLU A 1 127 ? 27.359 35.969 12.984 1 96.69 127 GLU A C 1
ATOM 1029 O O . GLU A 1 127 ? 26.453 35.875 13.812 1 96.69 127 GLU A O 1
ATOM 1034 N N . LYS A 1 128 ? 28.25 34.875 12.688 1 96.31 128 LYS A N 1
ATOM 1035 C CA . LYS A 1 128 ? 28.219 33.656 13.453 1 96.31 128 LYS A CA 1
ATOM 1036 C C . LYS A 1 128 ? 29.406 33.562 14.406 1 96.31 128 LYS A C 1
ATOM 1038 O O . LYS A 1 128 ? 30.547 33.406 13.977 1 96.31 128 LYS A O 1
ATOM 1043 N N . LYS A 1 129 ? 29.078 33.75 15.695 1 96.81 129 LYS A N 1
ATOM 1044 C CA . LYS A 1 129 ? 30.078 33.5 16.734 1 96.81 129 LYS A CA 1
ATOM 1045 C C . LYS A 1 129 ? 29.781 32.188 17.469 1 96.81 129 LYS A C 1
ATOM 1047 O O . LYS A 1 129 ? 29.516 32.188 18.672 1 96.81 129 LYS A O 1
ATOM 1052 N N . LEU A 1 130 ? 29.875 31.156 16.719 1 96.81 130 LEU A N 1
ATOM 1053 C CA . LEU A 1 130 ? 29.578 29.812 17.219 1 96.81 130 LEU A CA 1
ATOM 1054 C C . LEU A 1 130 ? 30.859 29.016 17.422 1 96.81 130 LEU A C 1
ATOM 1056 O O . LEU A 1 130 ? 31.688 28.922 16.531 1 96.81 130 LEU A O 1
ATOM 1060 N N . SER A 1 131 ? 31.047 28.453 18.594 1 93.94 131 SER A N 1
ATOM 1061 C CA . SER A 1 131 ? 32.281 27.766 18.938 1 93.94 131 SER A CA 1
ATOM 1062 C C . SER A 1 131 ? 32.062 26.25 18.984 1 93.94 131 SER A C 1
ATOM 1064 O O . SER A 1 131 ? 33.031 25.484 18.953 1 93.94 131 SER A O 1
ATOM 1066 N N . ARG A 1 132 ? 30.891 25.828 19.047 1 93.19 132 ARG A N 1
ATOM 1067 C CA . ARG A 1 132 ? 30.594 24.406 19.172 1 93.19 132 ARG A CA 1
ATOM 1068 C C . ARG A 1 132 ? 30.484 23.75 17.812 1 93.19 132 ARG A C 1
ATOM 1070 O O . ARG A 1 132 ? 30.375 24.422 16.781 1 93.19 132 ARG A O 1
ATOM 1077 N N . SER A 1 133 ? 30.609 22.391 17.906 1 93.19 133 SER A N 1
ATOM 1078 C CA . SER A 1 133 ? 30.375 21.594 16.703 1 93.19 133 SER A CA 1
ATOM 1079 C C . SER A 1 133 ? 28.906 21.172 16.609 1 93.19 133 SER A C 1
ATOM 1081 O O . SER A 1 133 ? 28.297 20.812 17.609 1 93.19 133 SER A O 1
ATOM 1083 N N . TYR A 1 134 ? 28.406 21.25 15.469 1 96.19 134 TYR A N 1
ATOM 1084 C CA . TYR A 1 134 ? 27 20.906 15.25 1 96.19 134 TYR A CA 1
ATOM 1085 C C . TYR A 1 134 ? 26.875 19.734 14.297 1 96.19 134 TYR A C 1
ATOM 1087 O O . TYR A 1 134 ? 27.609 19.641 13.312 1 96.19 134 TYR A O 1
ATOM 1095 N N . ARG A 1 135 ? 26 18.828 14.633 1 94.88 135 ARG A N 1
ATOM 1096 C CA . ARG A 1 135 ? 25.812 17.641 13.805 1 94.88 135 ARG A CA 1
ATOM 1097 C C . ARG A 1 135 ? 25.172 18 12.469 1 94.88 135 ARG A C 1
ATOM 1099 O O . ARG A 1 135 ? 24.562 19.047 12.328 1 94.88 135 ARG A O 1
ATOM 1106 N N . THR A 1 136 ? 25.359 17.062 11.484 1 95.81 136 THR A N 1
ATOM 1107 C CA . THR A 1 136 ? 24.672 17.156 10.203 1 95.81 136 THR A CA 1
ATOM 1108 C C . THR A 1 136 ? 23.328 16.438 10.258 1 95.81 136 THR A C 1
ATOM 1110 O O . THR A 1 136 ? 23.266 15.25 10.578 1 95.81 136 THR A O 1
ATOM 1113 N N . TRP A 1 137 ? 22.281 17.172 10.039 1 95.75 137 TRP A N 1
ATOM 1114 C CA . TRP A 1 137 ? 20.953 16.562 9.969 1 95.75 137 TRP A CA 1
ATOM 1115 C C . TRP A 1 137 ? 20.734 15.906 8.609 1 95.75 137 TRP A C 1
ATOM 1117 O O . TRP A 1 137 ? 20.938 16.531 7.57 1 95.75 137 TRP A O 1
ATOM 1127 N N . GLU A 1 138 ? 20.281 14.711 8.602 1 95.25 138 GLU A N 1
ATOM 1128 C CA . GLU A 1 138 ? 19.984 14.008 7.355 1 95.25 138 GLU A CA 1
ATOM 1129 C C . GLU A 1 138 ? 18.781 14.633 6.652 1 95.25 138 GLU A C 1
ATOM 1131 O O . GLU A 1 138 ? 18.734 14.703 5.422 1 95.25 138 GLU A O 1
ATOM 1136 N N . TYR A 1 139 ? 17.875 14.984 7.352 1 96.81 139 TYR A N 1
ATOM 1137 C CA . TYR A 1 139 ? 16.609 15.453 6.812 1 96.81 139 TYR A CA 1
ATOM 1138 C C . TYR A 1 139 ? 15.922 16.406 7.781 1 96.81 139 TYR A C 1
ATOM 1140 O O . TYR A 1 139 ? 15.742 16.078 8.961 1 96.81 139 TYR A O 1
ATOM 1148 N N . CYS A 1 140 ? 15.562 17.609 7.344 1 97.75 140 CYS A N 1
ATOM 1149 C CA . CYS A 1 140 ? 14.891 18.641 8.133 1 97.75 140 CYS A CA 1
ATOM 1150 C C . CYS A 1 140 ? 13.867 19.391 7.281 1 97.75 140 CYS A C 1
ATOM 1152 O O . CYS A 1 140 ? 14.195 19.875 6.188 1 97.75 140 CYS A O 1
ATOM 1154 N N . VAL A 1 141 ? 12.617 19.578 7.816 1 97.5 141 VAL A N 1
ATOM 1155 C CA . VAL A 1 141 ? 11.555 20.156 7.004 1 97.5 141 VAL A CA 1
ATOM 1156 C C . VAL A 1 141 ? 11.039 21.438 7.668 1 97.5 141 VAL A C 1
ATOM 1158 O O . VAL A 1 141 ? 10.766 21.453 8.867 1 97.5 141 VAL A O 1
ATOM 1161 N N . GLN A 1 142 ? 11.047 22.562 6.938 1 98.06 142 GLN A N 1
ATOM 1162 C CA . GLN A 1 142 ? 10.195 23.688 7.289 1 98.06 142 GLN A CA 1
ATOM 1163 C C . GLN A 1 142 ? 8.742 23.422 6.895 1 98.06 142 GLN A C 1
ATOM 1165 O O . GLN A 1 142 ? 8.43 23.297 5.711 1 98.06 142 GLN A O 1
ATOM 1170 N N . TYR A 1 143 ? 7.895 23.328 7.84 1 96.88 143 TYR A N 1
ATOM 1171 C CA . TYR A 1 143 ? 6.535 22.875 7.594 1 96.88 143 TYR A CA 1
ATOM 1172 C C . TYR A 1 143 ? 5.52 23.938 7.996 1 96.88 143 TYR A C 1
ATOM 1174 O O . TYR A 1 143 ? 5.031 23.938 9.125 1 96.88 143 TYR A O 1
ATOM 1182 N N . ASP A 1 144 ? 5.137 24.781 7.031 1 93.75 144 ASP A N 1
ATOM 1183 C CA . ASP A 1 144 ? 4.09 25.781 7.238 1 93.75 144 ASP A CA 1
ATOM 1184 C C . ASP A 1 144 ? 4.453 26.719 8.383 1 93.75 144 ASP A C 1
ATOM 1186 O O . ASP A 1 144 ? 3.66 26.922 9.305 1 93.75 144 ASP A O 1
ATOM 1190 N N . GLU A 1 145 ? 5.465 27.203 8.383 1 95.94 145 GLU A N 1
ATOM 1191 C CA . GLU A 1 145 ? 5.93 28.156 9.375 1 95.94 145 GLU A CA 1
ATOM 1192 C C . GLU A 1 145 ? 6.723 29.297 8.719 1 95.94 145 GLU A C 1
ATOM 1194 O O . GLU A 1 145 ? 7.25 29.125 7.621 1 95.94 145 GLU A O 1
ATOM 1199 N N . SER A 1 146 ? 6.723 30.391 9.375 1 97.06 146 SER A N 1
ATOM 1200 C CA . SER A 1 146 ? 7.504 31.531 8.875 1 97.06 146 SER A CA 1
ATOM 1201 C C . SER A 1 146 ? 9 31.25 8.977 1 97.06 146 SER A C 1
ATOM 1203 O O . SER A 1 146 ? 9.43 30.375 9.742 1 97.06 146 SER A O 1
ATOM 1205 N N . ASP A 1 147 ? 9.75 31.953 8.172 1 98 147 ASP A N 1
ATOM 1206 C CA . ASP A 1 147 ? 11.203 31.844 8.266 1 98 147 ASP A CA 1
ATOM 1207 C C . ASP A 1 147 ? 11.688 32.156 9.68 1 98 147 ASP A C 1
ATOM 1209 O O . ASP A 1 147 ? 12.609 31.5 10.18 1 98 147 ASP A O 1
ATOM 1213 N N . LEU A 1 148 ? 11.047 33.094 10.367 1 98.19 148 LEU A N 1
ATOM 1214 C CA . LEU A 1 148 ? 11.43 33.469 11.727 1 98.19 148 LEU A CA 1
ATOM 1215 C C . LEU A 1 148 ? 11.164 32.312 12.695 1 98.19 148 LEU A C 1
ATOM 1217 O O . LEU A 1 148 ? 12.031 31.969 13.5 1 98.19 148 LEU A O 1
ATOM 1221 N N . GLN A 1 149 ? 9.984 31.781 12.633 1 97.94 149 GLN A N 1
ATOM 1222 C CA . GLN A 1 149 ? 9.641 30.672 13.523 1 97.94 149 GLN A CA 1
ATOM 1223 C C . GLN A 1 149 ? 10.562 29.484 13.305 1 97.94 149 GLN A C 1
ATOM 1225 O O . GLN A 1 149 ? 10.984 28.828 14.258 1 97.94 149 GLN A O 1
ATOM 1230 N N . PHE A 1 150 ? 10.844 29.234 12.086 1 97.94 150 PHE A N 1
ATOM 1231 C CA . PHE A 1 150 ? 11.656 28.078 11.703 1 97.94 150 PHE A CA 1
ATOM 1232 C C . PHE A 1 150 ? 13.07 28.219 12.258 1 97.94 150 PHE A C 1
ATOM 1234 O O . PHE A 1 150 ? 13.562 27.312 12.945 1 97.94 150 PHE A O 1
ATOM 1241 N N . VAL A 1 151 ? 13.695 29.297 12.008 1 98.38 151 VAL A N 1
ATOM 1242 C CA . VAL A 1 151 ? 15.078 29.469 12.445 1 98.38 151 VAL A CA 1
ATOM 1243 C C . VAL A 1 151 ? 15.125 29.594 13.969 1 98.38 151 VAL A C 1
ATOM 1245 O O . VAL A 1 151 ? 16.078 29.141 14.602 1 98.38 151 VAL A O 1
ATOM 1248 N N . SER A 1 152 ? 14.094 30.203 14.586 1 98.38 152 SER A N 1
ATOM 1249 C CA . SER A 1 152 ? 14.047 30.328 16.031 1 98.38 152 SER A CA 1
ATOM 1250 C C . SER A 1 152 ? 14.008 28.969 16.719 1 98.38 152 SER A C 1
ATOM 1252 O O . SER A 1 152 ? 14.773 28.703 17.641 1 98.38 152 SER A O 1
ATOM 1254 N N . ARG A 1 153 ? 13.148 28.094 16.25 1 97.62 153 ARG A N 1
ATOM 1255 C CA . ARG A 1 153 ? 13.047 26.797 16.906 1 97.62 153 ARG A CA 1
ATOM 1256 C C . ARG A 1 153 ? 14.312 25.969 16.688 1 97.62 153 ARG A C 1
ATOM 1258 O O . ARG A 1 153 ? 14.719 25.203 17.562 1 97.62 153 ARG A O 1
ATOM 1265 N N . LEU A 1 154 ? 14.945 26.109 15.516 1 97.94 154 LEU A N 1
ATOM 1266 C CA . LEU A 1 154 ? 16.188 25.391 15.273 1 97.94 154 LEU A CA 1
ATOM 1267 C C . LEU A 1 154 ? 17.297 25.875 16.219 1 97.94 154 LEU A C 1
ATOM 1269 O O . LEU A 1 154 ? 18.047 25.078 16.766 1 97.94 154 LEU A O 1
ATOM 1273 N N . MET A 1 155 ? 17.406 27.188 16.406 1 98.19 155 MET A N 1
ATOM 1274 C CA . MET A 1 155 ? 18.391 27.75 17.312 1 98.19 155 MET A CA 1
ATOM 1275 C C . MET A 1 155 ? 18.125 27.312 18.75 1 98.19 155 MET A C 1
ATOM 1277 O O . MET A 1 155 ? 19.047 26.906 19.469 1 98.19 155 MET A O 1
ATOM 1281 N N . GLU A 1 156 ? 16.922 27.406 19.125 1 97.06 156 GLU A N 1
ATOM 1282 C CA . GLU A 1 156 ? 16.547 27 20.469 1 97.06 156 GLU A CA 1
ATOM 1283 C C . GLU A 1 156 ? 16.875 25.531 20.703 1 97.06 156 GLU A C 1
ATOM 1285 O O . GLU A 1 156 ? 17.359 25.172 21.781 1 97.06 156 GLU A O 1
ATOM 1290 N N . HIS A 1 157 ? 16.641 24.766 19.703 1 96.19 157 HIS A N 1
ATOM 1291 C CA . HIS A 1 157 ? 16.891 23.328 19.812 1 96.19 157 HIS A CA 1
ATOM 1292 C C . HIS A 1 157 ? 18.391 23.062 19.984 1 96.19 157 HIS A C 1
ATOM 1294 O O . HIS A 1 157 ? 18.781 22.219 20.797 1 96.19 157 HIS A O 1
ATOM 1300 N N . GLU A 1 158 ? 19.234 23.766 19.297 1 96.88 158 GLU A N 1
ATOM 1301 C CA . GLU A 1 158 ? 20.672 23.531 19.312 1 96.88 158 GLU A CA 1
ATOM 1302 C C . GLU A 1 158 ? 21.359 24.312 20.438 1 96.88 158 GLU A C 1
ATOM 1304 O O . GLU A 1 158 ? 22.531 24.109 20.719 1 96.88 158 GLU A O 1
ATOM 1309 N N . GLY A 1 159 ? 20.578 25.172 21.078 1 96.12 159 GLY A N 1
ATOM 1310 C CA . GLY A 1 159 ? 21.156 25.984 22.125 1 96.12 159 GLY A CA 1
ATOM 1311 C C . GLY A 1 159 ? 21.859 27.219 21.594 1 96.12 159 GLY A C 1
ATOM 1312 O O . GLY A 1 159 ? 22.766 27.75 22.25 1 96.12 159 GLY A O 1
ATOM 1313 N N . ILE A 1 160 ? 21.516 27.609 20.438 1 97.5 160 ILE A N 1
ATOM 1314 C CA . ILE A 1 160 ? 22.016 28.844 19.844 1 97.5 160 ILE A CA 1
ATOM 1315 C C . ILE A 1 160 ? 21.125 30 20.234 1 97.5 160 ILE A C 1
ATOM 1317 O O . ILE A 1 160 ? 19.891 29.875 20.219 1 97.5 160 ILE A O 1
ATOM 1321 N N . TYR A 1 161 ? 21.672 31.047 20.719 1 97.31 161 TYR A N 1
ATOM 1322 C CA . TYR A 1 161 ? 20.922 32.281 20.953 1 97.31 161 TYR A CA 1
ATOM 1323 C C . TYR A 1 161 ? 21.516 33.438 20.156 1 97.31 161 TYR A C 1
ATOM 1325 O O . TYR A 1 161 ? 22.531 33.281 19.469 1 97.31 161 TYR A O 1
ATOM 1333 N N . TYR A 1 162 ? 20.781 34.594 20.109 1 98.12 162 TYR A N 1
ATOM 1334 C CA . TYR A 1 162 ? 21.25 35.688 19.297 1 98.12 162 TYR A CA 1
ATOM 1335 C C . TYR A 1 162 ? 21.016 37.031 20 1 98.12 162 TYR A C 1
ATOM 1337 O O . TYR A 1 162 ? 20.234 37.094 20.969 1 98.12 162 TYR A O 1
ATOM 1345 N N . TYR A 1 163 ? 21.719 38 19.625 1 97.88 163 TYR A N 1
ATOM 1346 C CA . TYR A 1 163 ? 21.547 39.406 20 1 97.88 163 TYR A CA 1
ATOM 1347 C C . TYR A 1 163 ? 21.906 40.344 18.844 1 97.88 163 TYR A C 1
ATOM 1349 O O . TYR A 1 163 ? 22.328 39.875 17.781 1 97.88 163 TYR A O 1
ATOM 1357 N N . HIS A 1 164 ? 21.578 41.625 19.031 1 97.75 164 HIS A N 1
ATOM 1358 C CA . HIS A 1 164 ? 21.781 42.562 17.938 1 97.75 164 HIS A CA 1
ATOM 1359 C C . HIS A 1 164 ? 22.875 43.594 18.297 1 97.75 164 HIS A C 1
ATOM 1361 O O . HIS A 1 164 ? 22.859 44.156 19.391 1 97.75 164 HIS A O 1
ATOM 1367 N N . GLN A 1 165 ? 23.797 43.688 17.422 1 96.75 165 GLN A N 1
ATOM 1368 C CA . GLN A 1 165 ? 24.797 44.75 17.516 1 96.75 165 GLN A CA 1
ATOM 1369 C C . GLN A 1 165 ? 24.375 45.969 16.703 1 96.75 165 GLN A C 1
ATOM 1371 O O . GLN A 1 165 ? 24.125 45.875 15.5 1 96.75 165 GLN A O 1
ATOM 1376 N N . HIS A 1 166 ? 24.297 47.094 17.391 1 97 166 HIS A N 1
ATOM 1377 C CA . HIS A 1 166 ? 23.797 48.281 16.75 1 97 166 HIS A CA 1
ATOM 1378 C C . HIS A 1 166 ? 24.953 49.219 16.344 1 97 166 HIS A C 1
ATOM 1380 O O . HIS A 1 166 ? 25.922 49.375 17.078 1 97 166 HIS A O 1
ATOM 1386 N N . ALA A 1 167 ? 24.875 49.719 15.172 1 94.81 167 ALA A N 1
ATOM 1387 C CA . ALA A 1 167 ? 25.766 50.75 14.641 1 94.81 167 ALA A CA 1
ATOM 1388 C C . ALA A 1 167 ? 24.984 51.844 13.914 1 94.81 167 ALA A C 1
ATOM 1390 O O . ALA A 1 167 ? 23.75 51.812 13.891 1 94.81 167 ALA A O 1
ATOM 1391 N N . GLN A 1 168 ? 25.688 52.844 13.492 1 93.81 168 GLN A N 1
ATOM 1392 C CA . GLN A 1 168 ? 25.016 53.938 12.773 1 93.81 168 GLN A CA 1
ATOM 1393 C C . GLN A 1 168 ? 24.438 53.438 11.461 1 93.81 168 GLN A C 1
ATOM 1395 O O . GLN A 1 168 ? 25.172 53.062 10.539 1 93.81 168 GLN A O 1
ATOM 1400 N N . GLY A 1 169 ? 23.219 53.312 11.398 1 93.06 169 GLY A N 1
ATOM 1401 C CA . GLY A 1 169 ? 22.5 52.969 10.18 1 93.06 169 GLY A CA 1
ATOM 1402 C C . GLY A 1 169 ? 22.438 51.469 9.93 1 93.06 169 GLY A C 1
ATOM 1403 O O . GLY A 1 169 ? 22.031 51.031 8.844 1 93.06 169 GLY A O 1
ATOM 1404 N N . GLN A 1 170 ? 22.891 50.812 10.891 1 94.62 170 GLN A N 1
ATOM 1405 C CA . GLN A 1 170 ? 22.906 49.375 10.664 1 94.62 170 GLN A CA 1
ATOM 1406 C C . GLN A 1 170 ? 22.844 48.594 11.984 1 94.62 170 GLN A C 1
ATOM 1408 O O . GLN A 1 170 ? 23.219 49.125 13.031 1 94.62 170 GLN A O 1
ATOM 1413 N N . HIS A 1 171 ? 22.281 47.5 11.898 1 96.94 171 HIS A N 1
ATOM 1414 C CA . HIS A 1 171 ? 22.359 46.531 13 1 96.94 171 HIS A CA 1
ATOM 1415 C C . HIS A 1 171 ? 22.688 45.156 12.5 1 96.94 171 HIS A C 1
ATOM 1417 O O . HIS A 1 171 ? 22.312 44.781 11.383 1 96.94 171 HIS A O 1
ATOM 1423 N N . THR A 1 172 ? 23.438 44.375 13.25 1 97.38 172 THR A N 1
ATOM 1424 C CA . THR A 1 172 ? 23.922 43.062 12.875 1 97.38 172 THR A CA 1
ATOM 1425 C C . THR A 1 172 ? 23.344 42 13.805 1 97.38 172 THR A C 1
ATOM 1427 O O . THR A 1 172 ? 23.422 42.125 15.031 1 97.38 172 THR A O 1
ATOM 1430 N N . LEU A 1 173 ? 22.688 41 13.156 1 98.12 173 LEU A N 1
ATOM 1431 C CA . LEU A 1 173 ? 22.281 39.844 13.914 1 98.12 173 LEU A CA 1
ATOM 1432 C C . LEU A 1 173 ? 23.469 38.938 14.25 1 98.12 173 LEU A C 1
ATOM 1434 O O . LEU A 1 173 ? 24.141 38.438 13.352 1 98.12 173 LEU A O 1
ATOM 1438 N N . THR A 1 174 ? 23.75 38.75 15.508 1 98.06 174 THR A N 1
ATOM 1439 C CA . THR A 1 174 ? 24.891 37.969 15.93 1 98.06 174 THR A CA 1
ATOM 1440 C C . THR A 1 174 ? 24.438 36.688 16.609 1 98.06 174 THR A C 1
ATOM 1442 O O . THR A 1 174 ? 23.734 36.719 17.641 1 98.06 174 THR A O 1
ATOM 1445 N N . LEU A 1 175 ? 24.828 35.5 16.078 1 98.12 175 LEU A N 1
ATOM 1446 C CA . LEU A 1 175 ? 24.531 34.188 16.656 1 98.12 175 LEU A CA 1
ATOM 1447 C C . LEU A 1 175 ? 25.625 33.781 17.625 1 98.12 175 LEU A C 1
ATOM 1449 O O . LEU A 1 175 ? 26.812 33.906 17.328 1 98.12 175 LEU A O 1
ATOM 1453 N N . ALA A 1 176 ? 25.188 33.344 18.797 1 97.69 176 ALA A N 1
ATOM 1454 C CA . ALA A 1 176 ? 26.125 33 19.859 1 97.69 176 ALA A CA 1
ATOM 1455 C C . ALA A 1 176 ? 25.75 31.656 20.484 1 97.69 176 ALA A C 1
ATOM 1457 O O . ALA A 1 176 ? 24.609 31.219 20.406 1 97.69 176 ALA A O 1
ATOM 1458 N N . ASP A 1 177 ? 26.797 30.922 21.109 1 95.75 177 ASP A N 1
ATOM 1459 C CA . ASP A 1 177 ? 26.516 29.672 21.828 1 95.75 177 ASP A CA 1
ATOM 1460 C C . ASP A 1 177 ? 27.375 29.562 23.078 1 95.75 177 ASP A C 1
ATOM 1462 O O . ASP A 1 177 ? 27.344 28.531 23.781 1 95.75 177 ASP A O 1
ATOM 1466 N N . ASP A 1 178 ? 28.188 30.609 23.281 1 93.94 178 ASP A N 1
ATOM 1467 C CA . ASP A 1 178 ? 29.062 30.625 24.453 1 93.94 178 ASP A CA 1
ATOM 1468 C C . ASP A 1 178 ? 29.297 32.062 24.938 1 93.94 178 ASP A C 1
ATOM 1470 O O . ASP A 1 178 ? 29.516 32.969 24.141 1 93.94 178 ASP A O 1
ATOM 1474 N N . ILE A 1 179 ? 29.297 32.219 26.234 1 93.25 179 ILE A N 1
ATOM 1475 C CA . ILE A 1 179 ? 29.406 33.531 26.797 1 93.25 179 ILE A CA 1
ATOM 1476 C C . ILE A 1 179 ? 30.828 34.062 26.594 1 93.25 179 ILE A C 1
ATOM 1478 O O . ILE A 1 179 ? 31.016 35.219 26.141 1 93.25 179 ILE A O 1
ATOM 1482 N N . VAL A 1 180 ? 31.828 33.281 26.859 1 90.19 180 VAL A N 1
ATOM 1483 C CA . VAL A 1 180 ? 33.219 33.719 26.844 1 90.19 180 VAL A CA 1
ATOM 1484 C C . VAL A 1 180 ? 33.656 34 25.406 1 90.19 180 VAL A C 1
ATOM 1486 O O . VAL A 1 180 ? 34.312 35.031 25.125 1 90.19 180 VAL A O 1
ATOM 1489 N N . ALA A 1 181 ? 33.25 33.25 24.547 1 90.69 181 ALA A N 1
ATOM 1490 C CA . ALA A 1 181 ? 33.719 33.344 23.172 1 90.69 181 ALA A CA 1
ATOM 1491 C C . ALA A 1 181 ? 32.875 34.312 22.375 1 90.69 181 ALA A C 1
ATOM 1493 O O . ALA A 1 181 ? 33.375 34.906 21.391 1 90.69 181 ALA A O 1
ATOM 1494 N N . SER A 1 182 ? 31.688 34.594 22.75 1 92.88 182 SER A N 1
ATOM 1495 C CA . SER A 1 182 ? 30.781 35.281 21.844 1 92.88 182 SER A CA 1
ATOM 1496 C C . SER A 1 182 ? 30.5 36.719 22.328 1 92.88 182 SER A C 1
ATOM 1498 O O . SER A 1 182 ? 29.969 37.531 21.562 1 92.88 182 SER A O 1
ATOM 1500 N N . HIS A 1 183 ? 30.797 37.094 23.531 1 96.12 183 HIS A N 1
ATOM 1501 C CA . HIS A 1 183 ? 30.406 38.375 24.062 1 96.12 183 HIS A CA 1
ATOM 1502 C C . HIS A 1 183 ? 31.625 39.188 24.469 1 96.12 183 HIS A C 1
ATOM 1504 O O . HIS A 1 183 ? 32.688 38.625 24.812 1 96.12 183 HIS A O 1
ATOM 1510 N N . GLN A 1 184 ? 31.5 40.531 24.422 1 94.94 184 GLN A N 1
ATOM 1511 C CA . GLN A 1 184 ? 32.531 41.5 24.797 1 94.94 184 GLN A CA 1
ATOM 1512 C C . GLN A 1 184 ? 32.031 42.438 25.891 1 94.94 184 GLN A C 1
ATOM 1514 O O . GLN A 1 184 ? 30.844 42.625 26.062 1 94.94 184 GLN A O 1
ATOM 1519 N N . PRO A 1 185 ? 32.938 43 26.656 1 95.25 185 PRO A N 1
ATOM 1520 C CA . PRO A 1 185 ? 32.5 44 27.625 1 95.25 185 PRO A CA 1
ATOM 1521 C C . PRO A 1 185 ? 31.922 45.25 26.984 1 95.25 185 PRO A C 1
ATOM 1523 O O . PRO A 1 185 ? 32.281 45.625 25.859 1 95.25 185 PRO A O 1
ATOM 1526 N N . LEU A 1 186 ? 31.016 45.906 27.688 1 93.94 186 LEU A N 1
ATOM 1527 C CA . LEU A 1 186 ? 30.422 47.125 27.219 1 93.94 186 LEU A CA 1
ATOM 1528 C C . LEU A 1 186 ? 31.484 48.188 26.891 1 93.94 186 LEU A C 1
ATOM 1530 O O . LEU A 1 186 ? 32.375 48.438 27.703 1 93.94 186 LEU A O 1
ATOM 1534 N N . PRO A 1 187 ? 31.359 48.719 25.703 1 86.88 187 PRO A N 1
ATOM 1535 C CA . PRO A 1 187 ? 32.312 49.812 25.406 1 86.88 187 PRO A CA 1
ATOM 1536 C C . PRO A 1 187 ? 32.125 51 26.359 1 86.88 187 PRO A C 1
ATOM 1538 O O . PRO A 1 187 ? 31.047 51.594 26.422 1 86.88 187 PRO A O 1
ATOM 1541 N N . GLY A 1 188 ? 33.062 51.406 27.125 1 81.81 188 GLY A N 1
ATOM 1542 C CA . GLY A 1 188 ? 33.031 52.531 28.016 1 81.81 188 GLY A CA 1
ATOM 1543 C C . GLY A 1 188 ? 32.375 52.25 29.359 1 81.81 188 GLY A C 1
ATOM 1544 O O . GLY A 1 188 ? 32.25 53.125 30.203 1 81.81 188 GLY A O 1
ATOM 1545 N N . ALA A 1 189 ? 31.969 51.094 29.547 1 89.69 189 ALA A N 1
ATOM 1546 C CA . ALA A 1 189 ? 31.266 50.719 30.781 1 89.69 189 ALA A CA 1
ATOM 1547 C C . ALA A 1 189 ? 31.547 49.281 31.172 1 89.69 189 ALA A C 1
ATOM 1549 O O . ALA A 1 189 ? 30.625 48.5 31.469 1 89.69 189 ALA A O 1
ATOM 1550 N N . ALA A 1 190 ? 32.812 48.906 31.125 1 92.19 190 ALA A N 1
ATOM 1551 C CA . ALA A 1 190 ? 33.188 47.562 31.5 1 92.19 190 ALA A CA 1
ATOM 1552 C C . ALA A 1 190 ? 32.969 47.344 33 1 92.19 190 ALA A C 1
ATOM 1554 O O . ALA A 1 190 ? 32.75 46.219 33.438 1 92.19 190 ALA A O 1
ATOM 1555 N N . MET A 1 191 ? 33.062 48.469 33.688 1 93.75 191 MET A N 1
ATOM 1556 C CA . MET A 1 191 ? 32.812 48.469 35.125 1 93.75 191 MET A CA 1
ATOM 1557 C C . MET A 1 191 ? 31.734 49.5 35.469 1 93.75 191 MET A C 1
ATOM 1559 O O . MET A 1 191 ? 31.828 50.656 35.094 1 93.75 191 MET A O 1
ATOM 1563 N N . ILE A 1 192 ? 30.781 49.062 36.125 1 94.25 192 ILE A N 1
ATOM 1564 C CA . ILE A 1 192 ? 29.703 49.969 36.531 1 94.25 192 ILE A CA 1
ATOM 1565 C C . ILE A 1 192 ? 29.516 49.906 38.031 1 94.25 192 ILE A C 1
ATOM 1567 O O . ILE A 1 192 ? 29.281 48.844 38.594 1 94.25 192 ILE A O 1
ATOM 1571 N N . PRO A 1 193 ? 29.625 51 38.719 1 92.69 193 PRO A N 1
ATOM 1572 C CA . PRO A 1 193 ? 29.453 50.969 40.156 1 92.69 193 PRO A CA 1
ATOM 1573 C C . PRO A 1 193 ? 27.984 50.969 40.562 1 92.69 193 PRO A C 1
ATOM 1575 O O . PRO A 1 193 ? 27.125 51.469 39.812 1 92.69 193 PRO A O 1
ATOM 1578 N N . PHE A 1 194 ? 27.734 50.375 41.75 1 93.94 194 PHE A N 1
ATOM 1579 C CA . PHE A 1 194 ? 26.422 50.469 42.375 1 93.94 194 PHE A CA 1
ATOM 1580 C C . PHE A 1 194 ? 26.375 51.594 43.375 1 93.94 194 PHE A C 1
ATOM 1582 O O . PHE A 1 194 ? 27.266 51.75 44.219 1 93.94 194 PHE A O 1
ATOM 1589 N N . TYR A 1 195 ? 25.375 52.469 43.156 1 91.75 195 TYR A N 1
ATOM 1590 C CA . TYR A 1 195 ? 25.094 53.5 44.156 1 91.75 195 TYR A CA 1
ATOM 1591 C C . TYR A 1 195 ? 23.641 53.406 44.625 1 91.75 195 TYR A C 1
ATOM 1593 O O . TYR A 1 195 ? 22.719 53.406 43.812 1 91.75 195 TYR A O 1
ATOM 1601 N N . PRO A 1 196 ? 23.422 53.406 45.938 1 87.94 196 PRO A N 1
ATOM 1602 C CA . PRO A 1 196 ? 22.031 53.406 46.406 1 87.94 196 PRO A CA 1
ATOM 1603 C C . PRO A 1 196 ? 21.25 54.625 45.938 1 87.94 196 PRO A C 1
ATOM 1605 O O . PRO A 1 196 ? 21.828 55.656 45.594 1 87.94 196 PRO A O 1
ATOM 1608 N N . PRO A 1 197 ? 19.969 54.531 45.75 1 82.19 197 PRO A N 1
ATOM 1609 C CA . PRO A 1 197 ? 19.125 55.594 45.156 1 82.19 197 PRO A CA 1
ATOM 1610 C C . PRO A 1 197 ? 19.375 56.969 45.781 1 82.19 197 PRO A C 1
ATOM 1612 O O . PRO A 1 197 ? 19.344 57.969 45.062 1 82.19 197 PRO A O 1
ATOM 1615 N N . GLU A 1 198 ? 19.688 57.031 47.094 1 79.62 198 GLU A N 1
ATOM 1616 C CA . GLU A 1 198 ? 19.891 58.312 47.781 1 79.62 198 GLU A CA 1
ATOM 1617 C C . GLU A 1 198 ? 21.172 59 47.312 1 79.62 198 GLU A C 1
ATOM 1619 O O . GLU A 1 198 ? 21.234 60.219 47.219 1 79.62 198 GLU A O 1
ATOM 1624 N N . LYS A 1 199 ? 22.141 58.188 46.969 1 77.5 199 LYS A N 1
ATOM 1625 C CA . LYS A 1 199 ? 23.438 58.719 46.562 1 77.5 199 LYS A CA 1
ATOM 1626 C C . LYS A 1 199 ? 23.562 58.781 45.031 1 77.5 199 LYS A C 1
ATOM 1628 O O . LYS A 1 199 ? 24.469 59.406 44.531 1 77.5 199 LYS A O 1
ATOM 1633 N N . SER A 1 200 ? 22.719 58.094 44.406 1 74.06 200 SER A N 1
ATOM 1634 C CA . SER A 1 200 ? 22.797 57.938 42.969 1 74.06 200 SER A CA 1
ATOM 1635 C C . SER A 1 200 ? 22.641 59.281 42.25 1 74.06 200 SER A C 1
ATOM 1637 O O . SER A 1 200 ? 23.312 59.531 41.25 1 74.06 200 SER A O 1
ATOM 1639 N N . ALA A 1 201 ? 21.766 60.156 42.75 1 66.94 201 ALA A N 1
ATOM 1640 C CA . ALA A 1 201 ? 21.484 61.438 42.125 1 66.94 201 ALA A CA 1
ATOM 1641 C C . ALA A 1 201 ? 22.672 62.375 42.219 1 66.94 201 ALA A C 1
ATOM 1643 O O . ALA A 1 201 ? 22.844 63.25 41.406 1 66.94 201 ALA A O 1
ATOM 1644 N N . THR A 1 202 ? 23.422 62.125 43.281 1 65.56 202 THR A N 1
ATOM 1645 C CA . THR A 1 202 ? 24.516 63.031 43.531 1 65.56 202 THR A CA 1
ATOM 1646 C C . THR A 1 202 ? 25.828 62.469 43 1 65.56 202 THR A C 1
ATOM 1648 O O . THR A 1 202 ? 26.859 63.156 43.031 1 65.56 202 THR A O 1
ATOM 1651 N N . ALA A 1 203 ? 25.656 61.281 42.469 1 63.38 203 ALA A N 1
ATOM 1652 C CA . ALA A 1 203 ? 26.891 60.625 42.062 1 63.38 203 ALA A CA 1
ATOM 1653 C C . ALA A 1 203 ? 27.406 61.219 40.75 1 63.38 203 ALA A C 1
ATOM 1655 O O . ALA A 1 203 ? 26.609 61.594 39.875 1 63.38 203 ALA A O 1
ATOM 1656 N N . ASP A 1 204 ? 28.672 61.438 40.562 1 67.81 204 ASP A N 1
ATOM 1657 C CA . ASP A 1 204 ? 29.359 62.062 39.438 1 67.81 204 ASP A CA 1
ATOM 1658 C C . ASP A 1 204 ? 29.422 61.094 38.25 1 67.81 204 ASP A C 1
ATOM 1660 O O . ASP A 1 204 ? 29.766 61.531 37.156 1 67.81 204 ASP A O 1
ATOM 1664 N N . ARG A 1 205 ? 29.078 59.844 38.5 1 83.12 205 ARG A N 1
ATOM 1665 C CA . ARG A 1 205 ? 29.172 58.844 37.438 1 83.12 205 ARG A CA 1
ATOM 1666 C C . ARG A 1 205 ? 27.859 58.125 37.219 1 83.12 205 ARG A C 1
ATOM 1668 O O . ARG A 1 205 ? 27.125 57.875 38.188 1 83.12 205 ARG A O 1
ATOM 1675 N N . GLU A 1 206 ? 27.578 57.781 35.938 1 88.06 206 GLU A N 1
ATOM 1676 C CA . GLU A 1 206 ? 26.438 56.938 35.656 1 88.06 206 GLU A CA 1
ATOM 1677 C C . GLU A 1 206 ? 26.562 55.562 36.375 1 88.06 206 GLU A C 1
ATOM 1679 O O . GLU A 1 206 ? 27.672 55.031 36.469 1 88.06 206 GLU A O 1
ATOM 1684 N N . ASN A 1 207 ? 25.531 55.062 36.969 1 89.88 207 ASN A N 1
ATOM 1685 C CA . ASN A 1 207 ? 25.609 53.906 37.875 1 89.88 207 ASN A CA 1
ATOM 1686 C C . ASN A 1 207 ? 24.344 53.062 37.812 1 89.88 207 ASN A C 1
ATOM 1688 O O . ASN A 1 207 ? 23.422 53.375 37.062 1 89.88 207 ASN A O 1
ATOM 1692 N N . ILE A 1 208 ? 24.406 51.938 38.531 1 94.12 208 ILE A N 1
ATOM 1693 C CA . ILE A 1 208 ? 23.25 51.125 38.844 1 94.12 208 ILE A CA 1
ATOM 1694 C C . ILE A 1 208 ? 22.766 51.438 40.25 1 94.12 208 ILE A C 1
ATOM 1696 O O . ILE A 1 208 ? 23.562 51.469 41.219 1 94.12 208 ILE A O 1
ATOM 1700 N N . HIS A 1 209 ? 21.5 51.719 40.375 1 93.44 209 HIS A N 1
ATOM 1701 C CA . HIS A 1 209 ? 21.047 52.188 41.688 1 93.44 209 HIS A CA 1
ATOM 1702 C C . HIS A 1 209 ? 20.031 51.25 42.281 1 93.44 209 HIS A C 1
ATOM 1704 O O . HIS A 1 209 ? 19.547 51.469 43.406 1 93.44 209 HIS A O 1
ATOM 1710 N N . ALA A 1 210 ? 19.609 50.25 41.594 1 94.25 210 ALA A N 1
ATOM 1711 C CA . ALA A 1 210 ? 18.781 49.156 42.094 1 94.25 210 ALA A CA 1
ATOM 1712 C C . ALA A 1 210 ? 19.297 47.812 41.625 1 94.25 210 ALA A C 1
ATOM 1714 O O . ALA A 1 210 ? 19.734 47.656 40.469 1 94.25 210 ALA A O 1
ATOM 1715 N N . TRP A 1 211 ? 19.328 46.875 42.562 1 94 211 TRP A N 1
ATOM 1716 C CA . TRP A 1 211 ? 19.859 45.531 42.281 1 94 211 TRP A CA 1
ATOM 1717 C C . TRP A 1 211 ? 19.078 44.469 43.031 1 94 211 TRP A C 1
ATOM 1719 O O . TRP A 1 211 ? 19.031 44.469 44.281 1 94 211 TRP A O 1
ATOM 1729 N N . GLU A 1 212 ? 18.438 43.625 42.281 1 93.62 212 GLU A N 1
ATOM 1730 C CA . GLU A 1 212 ? 17.641 42.562 42.875 1 93.62 212 GLU A CA 1
ATOM 1731 C C . GLU A 1 212 ? 18.094 41.188 42.375 1 93.62 212 GLU A C 1
ATOM 1733 O O . GLU A 1 212 ? 18.188 40.938 41.156 1 93.62 212 GLU A O 1
ATOM 1738 N N . LEU A 1 213 ? 18.375 40.312 43.312 1 91.88 213 LEU A N 1
ATOM 1739 C CA . LEU A 1 213 ? 18.766 38.938 43 1 91.88 213 LEU A CA 1
ATOM 1740 C C . LEU A 1 213 ? 17.594 37.969 43.156 1 91.88 213 LEU A C 1
ATOM 1742 O O . LEU A 1 213 ? 16.859 38.031 44.156 1 91.88 213 LEU A O 1
ATOM 1746 N N . HIS A 1 214 ? 17.344 37.125 42.156 1 90.12 214 HIS A N 1
ATOM 1747 C CA . HIS A 1 214 ? 16.281 36.125 42.188 1 90.12 214 HIS A CA 1
ATOM 1748 C C . HIS A 1 214 ? 16.828 34.75 41.844 1 90.12 214 HIS A C 1
ATOM 1750 O O . HIS A 1 214 ? 17.625 34.594 40.938 1 90.12 214 HIS A O 1
ATOM 1756 N N . GLU A 1 215 ? 16.469 33.719 42.656 1 88.81 215 GLU A N 1
ATOM 1757 C CA . GLU A 1 215 ? 16.781 32.312 42.406 1 88.81 215 GLU A CA 1
ATOM 1758 C C . GLU A 1 215 ? 15.547 31.422 42.531 1 88.81 215 GLU A C 1
ATOM 1760 O O . GLU A 1 215 ? 14.641 31.734 43.312 1 88.81 215 GLU A O 1
ATOM 1765 N N . GLU A 1 216 ? 15.453 30.406 41.812 1 86.62 216 GLU A N 1
ATOM 1766 C CA . GLU A 1 216 ? 14.305 29.516 41.812 1 86.62 216 GLU A CA 1
ATOM 1767 C C . GLU A 1 216 ? 14.75 28.047 41.75 1 86.62 216 GLU A C 1
ATOM 1769 O O . GLU A 1 216 ? 15.883 27.75 41.344 1 86.62 216 GLU A O 1
ATOM 1774 N N . ILE A 1 217 ? 13.852 27.062 42.125 1 88 217 ILE A N 1
ATOM 1775 C CA . ILE A 1 217 ? 14.094 25.625 42.094 1 88 217 ILE A CA 1
ATOM 1776 C C . ILE A 1 217 ? 14.102 25.141 40.656 1 88 217 ILE A C 1
ATOM 1778 O O . ILE A 1 217 ? 13.258 25.562 39.844 1 88 217 ILE A O 1
ATOM 1782 N N . HIS A 1 218 ? 15.094 24.359 40.312 1 88.69 218 HIS A N 1
ATOM 1783 C CA . HIS A 1 218 ? 15.203 23.781 38.969 1 88.69 218 HIS A CA 1
ATOM 1784 C C . HIS A 1 218 ? 15.586 22.312 39.031 1 88.69 218 HIS A C 1
ATOM 1786 O O . HIS A 1 218 ? 16.25 21.875 39.969 1 88.69 218 HIS A O 1
ATOM 1792 N N . SER A 1 219 ? 15.125 21.516 38 1 88.81 219 SER A N 1
ATOM 1793 C CA . SER A 1 219 ? 15.555 20.125 37.875 1 88.81 219 SER A CA 1
ATOM 1794 C C . SER A 1 219 ? 17.031 20.031 37.5 1 88.81 219 SER A C 1
ATOM 1796 O O . SER A 1 219 ? 17.5 20.766 36.625 1 88.81 219 SER A O 1
ATOM 1798 N N . GLY A 1 220 ? 17.734 19.141 38.219 1 89.75 220 GLY A N 1
ATOM 1799 C CA . GLY A 1 220 ? 19.172 19.062 38 1 89.75 220 GLY A CA 1
ATOM 1800 C C . GLY A 1 220 ? 19.578 17.859 37.156 1 89.75 220 GLY A C 1
ATOM 1801 O O . GLY A 1 220 ? 20.766 17.656 36.906 1 89.75 220 GLY A O 1
ATOM 1802 N N . ARG A 1 221 ? 18.5 17.109 36.688 1 92 221 ARG A N 1
ATOM 1803 C CA . ARG A 1 221 ? 18.797 15.922 35.906 1 92 221 ARG A CA 1
ATOM 1804 C C . ARG A 1 221 ? 18 15.922 34.594 1 92 221 ARG A C 1
ATOM 1806 O O . ARG A 1 221 ? 16.844 16.344 34.594 1 92 221 ARG A O 1
ATOM 1813 N N . PHE A 1 222 ? 18.688 15.422 33.531 1 94.25 222 PHE A N 1
ATOM 1814 C CA . PHE A 1 222 ? 18.031 15.305 32.219 1 94.25 222 PHE A CA 1
ATOM 1815 C C . PHE A 1 222 ? 18.344 13.961 31.578 1 94.25 222 PHE A C 1
ATOM 1817 O O . PHE A 1 222 ? 19.5 13.523 31.594 1 94.25 222 PHE A O 1
ATOM 1824 N N . TYR A 1 223 ? 17.203 13.266 31.109 1 94.94 223 TYR A N 1
ATOM 1825 C CA . TYR A 1 223 ? 17.281 11.969 30.469 1 94.94 223 TYR A CA 1
ATOM 1826 C C . TYR A 1 223 ? 16.656 12.016 29.078 1 94.94 223 TYR A C 1
ATOM 1828 O O . TYR A 1 223 ? 15.57 12.555 28.891 1 94.94 223 TYR A O 1
ATOM 1836 N N . ASN A 1 224 ? 17.422 11.594 28.047 1 95.94 224 ASN A N 1
ATOM 1837 C CA . ASN A 1 224 ? 16.844 11.484 26.703 1 95.94 224 ASN A CA 1
ATOM 1838 C C . ASN A 1 224 ? 17.156 10.125 26.078 1 95.94 224 ASN A C 1
ATOM 1840 O O . ASN A 1 224 ? 18.078 9.43 26.5 1 95.94 224 ASN A O 1
ATOM 1844 N N . ASP A 1 225 ? 16.25 9.734 25.234 1 94.88 225 ASP A N 1
ATOM 1845 C CA . ASP A 1 225 ? 16.375 8.461 24.531 1 94.88 225 ASP A CA 1
ATOM 1846 C C . ASP A 1 225 ? 15.758 8.523 23.141 1 94.88 225 ASP A C 1
ATOM 1848 O O . ASP A 1 225 ? 15.094 9.508 22.797 1 94.88 225 ASP A O 1
ATOM 1852 N N . ASP A 1 226 ? 16.25 7.578 22.297 1 95.06 226 ASP A N 1
ATOM 1853 C CA . ASP A 1 226 ? 15.68 7.449 20.969 1 95.06 226 ASP A CA 1
ATOM 1854 C C . ASP A 1 226 ? 15.883 6.039 20.422 1 95.06 226 ASP A C 1
ATOM 1856 O O . ASP A 1 226 ? 16.328 5.145 21.141 1 95.06 226 ASP A O 1
ATOM 1860 N N . TYR A 1 227 ? 15.328 5.789 19.188 1 94.56 227 TYR A N 1
ATOM 1861 C CA . TYR A 1 227 ? 15.398 4.496 18.516 1 94.56 227 TYR A CA 1
ATOM 1862 C C . TYR A 1 227 ? 15.875 4.652 17.062 1 94.56 227 TYR A C 1
ATOM 1864 O O . TYR A 1 227 ? 15.469 5.59 16.375 1 94.56 227 TYR A O 1
ATOM 1872 N N . ASP A 1 228 ? 16.828 3.82 16.734 1 93.31 228 ASP A N 1
ATOM 1873 C CA . ASP A 1 228 ? 17.312 3.758 15.359 1 93.31 228 ASP A CA 1
ATOM 1874 C C . ASP A 1 228 ? 17.062 2.379 14.758 1 93.31 228 ASP A C 1
ATOM 1876 O O . ASP A 1 228 ? 17.609 1.381 15.219 1 93.31 228 ASP A O 1
ATOM 1880 N N . PHE A 1 229 ? 16.328 2.264 13.617 1 94.62 229 PHE A N 1
ATOM 1881 C CA . PHE A 1 229 ? 15.969 0.989 13.008 1 94.62 229 PHE A CA 1
ATOM 1882 C C . PHE A 1 229 ? 17.188 0.328 12.375 1 94.62 229 PHE A C 1
ATOM 1884 O O . PHE A 1 229 ? 17.188 -0.88 12.133 1 94.62 229 PHE A O 1
ATOM 1891 N N . LYS A 1 230 ? 18.266 1.169 12.016 1 94.12 230 LYS A N 1
ATOM 1892 C CA . LYS A 1 230 ? 19.469 0.605 11.43 1 94.12 230 LYS A CA 1
ATOM 1893 C C . LYS A 1 230 ? 20.312 -0.104 12.484 1 94.12 230 LYS A C 1
ATOM 1895 O O . LYS A 1 230 ? 21.156 -0.938 12.148 1 94.12 230 LYS A O 1
ATOM 1900 N N . LYS A 1 231 ? 20.109 0.317 13.789 1 94.75 231 LYS A N 1
ATOM 1901 C CA . LYS A 1 231 ? 20.734 -0.303 14.953 1 94.75 231 LYS A CA 1
ATOM 1902 C C . LYS A 1 231 ? 19.719 -0.591 16.047 1 94.75 231 LYS A C 1
ATOM 1904 O O . LYS A 1 231 ? 19.781 -0.023 17.141 1 94.75 231 LYS A O 1
ATOM 1909 N N . PRO A 1 232 ? 18.875 -1.538 15.852 1 92.25 232 PRO A N 1
ATOM 1910 C CA . PRO A 1 232 ? 17.719 -1.732 16.719 1 92.25 232 PRO A CA 1
ATOM 1911 C C . PRO A 1 232 ? 18.094 -2.123 18.141 1 92.25 232 PRO A C 1
ATOM 1913 O O . PRO A 1 232 ? 17.312 -1.906 19.078 1 92.25 232 PRO A O 1
ATOM 1916 N N . LYS A 1 233 ? 19.312 -2.586 18.375 1 92.5 233 LYS A N 1
ATOM 1917 C CA . LYS A 1 233 ? 19.703 -3.033 19.703 1 92.5 233 LYS A CA 1
ATOM 1918 C C . LYS A 1 233 ? 20.625 -2.014 20.375 1 92.5 233 LYS A C 1
ATOM 1920 O O . LYS A 1 233 ? 21.031 -2.197 21.516 1 92.5 233 LYS A O 1
ATOM 1925 N N . ALA A 1 234 ? 20.844 -0.953 19.75 1 92 234 ALA A N 1
ATOM 1926 C CA . ALA A 1 234 ? 21.734 0.062 20.297 1 92 234 ALA A CA 1
ATOM 1927 C C . ALA A 1 234 ? 21.078 0.808 21.453 1 92 234 ALA A C 1
ATOM 1929 O O . ALA A 1 234 ? 19.875 1.097 21.391 1 92 234 ALA A O 1
ATOM 1930 N N . ASP A 1 235 ? 21.781 1.018 22.469 1 92 235 ASP A N 1
ATOM 1931 C CA . ASP A 1 235 ? 21.312 1.864 23.562 1 92 235 ASP A CA 1
ATOM 1932 C C . ASP A 1 235 ? 21.641 3.332 23.312 1 92 235 ASP A C 1
ATOM 1934 O O . ASP A 1 235 ? 22.797 3.742 23.391 1 92 235 ASP A O 1
ATOM 1938 N N . LEU A 1 236 ? 20.672 4.141 23.094 1 92.25 236 LEU A N 1
ATOM 1939 C CA . LEU A 1 236 ? 20.844 5.551 22.75 1 92.25 236 LEU A CA 1
ATOM 1940 C C . LEU A 1 236 ? 20.453 6.441 23.922 1 92.25 236 LEU A C 1
ATOM 1942 O O . LEU A 1 236 ? 20.406 7.668 23.797 1 92.25 236 LEU A O 1
ATOM 1946 N N . ALA A 1 237 ? 20.234 5.844 25.031 1 94.44 237 ALA A N 1
ATOM 1947 C CA . ALA A 1 237 ? 19.828 6.594 26.219 1 94.44 237 ALA A CA 1
ATOM 1948 C C . ALA A 1 237 ? 21 7.355 26.828 1 94.44 237 ALA A C 1
ATOM 1950 O O . ALA A 1 237 ? 22.125 6.852 26.859 1 94.44 237 ALA A O 1
ATOM 1951 N N . ASN A 1 238 ? 20.797 8.602 27.203 1 93.12 238 ASN A N 1
ATOM 1952 C CA . ASN A 1 238 ? 21.781 9.453 27.891 1 93.12 238 ASN A CA 1
ATOM 1953 C C . ASN A 1 238 ? 21.188 10.102 29.141 1 93.12 238 ASN A C 1
ATOM 1955 O O . ASN A 1 238 ? 20 10.406 29.172 1 93.12 238 ASN A O 1
ATOM 1959 N N . MET A 1 239 ? 22.016 10.203 30.094 1 92.12 239 MET A N 1
ATOM 1960 C CA . MET A 1 239 ? 21.641 10.914 31.312 1 92.12 239 MET A CA 1
ATOM 1961 C C . MET A 1 239 ? 22.766 11.852 31.766 1 92.12 239 MET A C 1
ATOM 1963 O O . MET A 1 239 ? 23.938 11.492 31.719 1 92.12 239 MET A O 1
ATOM 1967 N N . ARG A 1 240 ? 22.391 13.133 32 1 91.5 240 ARG A N 1
ATOM 1968 C CA . ARG A 1 240 ? 23.328 14.117 32.562 1 91.5 240 ARG A CA 1
ATOM 1969 C C . ARG A 1 240 ? 22.766 14.766 33.812 1 91.5 240 ARG A C 1
ATOM 1971 O O . ARG A 1 240 ? 21.547 14.977 33.938 1 91.5 240 ARG A O 1
ATOM 1978 N N . GLN A 1 241 ? 23.609 14.992 34.719 1 90.69 241 GLN A N 1
ATOM 1979 C CA . GLN A 1 241 ? 23.188 15.633 35.969 1 90.69 241 GLN A CA 1
ATOM 1980 C C . GLN A 1 241 ? 24.109 16.797 36.344 1 90.69 241 GLN A C 1
ATOM 1982 O O . GLN A 1 241 ? 25.328 16.703 36.125 1 90.69 241 GLN A O 1
ATOM 1987 N N . MET A 1 242 ? 23.578 17.906 36.625 1 86.19 242 MET A N 1
ATOM 1988 C CA . MET A 1 242 ? 24.234 19.078 37.188 1 86.19 242 MET A CA 1
ATOM 1989 C C . MET A 1 242 ? 23.359 19.734 38.25 1 86.19 242 MET A C 1
ATOM 1991 O O . MET A 1 242 ? 22.781 20.797 38.031 1 86.19 242 MET A O 1
ATOM 1995 N N . PRO A 1 243 ? 23.391 19.203 39.375 1 85.88 243 PRO A N 1
ATOM 1996 C CA . PRO A 1 243 ? 22.531 19.75 40.438 1 85.88 243 PRO A CA 1
ATOM 1997 C C . PRO A 1 243 ? 22.969 21.141 40.906 1 85.88 243 PRO A C 1
ATOM 1999 O O . PRO A 1 243 ? 24.156 21.359 41.188 1 85.88 243 PRO A O 1
ATOM 2002 N N . PRO A 1 244 ? 22.062 22.094 40.938 1 83.44 244 PRO A N 1
ATOM 2003 C CA . PRO A 1 244 ? 22.406 23.453 41.344 1 83.44 244 PRO A CA 1
ATOM 2004 C C . PRO A 1 244 ? 22.766 23.562 42.844 1 83.44 244 PRO A C 1
ATOM 2006 O O . PRO A 1 244 ? 23.359 24.547 43.25 1 83.44 244 PRO A O 1
ATOM 2009 N N . GLY A 1 245 ? 22.344 22.609 43.688 1 85.06 245 GLY A N 1
ATOM 2010 C CA . GLY A 1 245 ? 22.797 22.594 45.094 1 85.06 245 GLY A CA 1
ATOM 2011 C C . GLY A 1 245 ? 21.688 22.844 46.094 1 85.06 245 GLY A C 1
ATOM 2012 O O . GLY A 1 245 ? 21.906 22.734 47.281 1 85.06 245 GLY A O 1
ATOM 2013 N N . HIS A 1 246 ? 20.531 23.266 45.594 1 86.81 246 HIS A N 1
ATOM 2014 C CA . HIS A 1 246 ? 19.406 23.453 46.531 1 86.81 246 HIS A CA 1
ATOM 2015 C C . HIS A 1 246 ? 18.688 22.125 46.781 1 86.81 246 HIS A C 1
ATOM 2017 O O . HIS A 1 246 ? 19 21.109 46.156 1 86.81 246 HIS A O 1
ATOM 2023 N N . SER A 1 247 ? 17.719 22.25 47.75 1 89.69 247 SER A N 1
ATOM 2024 C CA . SER A 1 247 ? 16.953 21.047 48.062 1 89.69 247 SER A CA 1
ATOM 2025 C C . SER A 1 247 ? 16.062 20.672 46.875 1 89.69 247 SER A C 1
ATOM 2027 O O . SER A 1 247 ? 15.531 21.547 46.188 1 89.69 247 SER A O 1
ATOM 2029 N N . HIS A 1 248 ? 15.883 19.375 46.594 1 90.31 248 HIS A N 1
ATOM 2030 C CA . HIS A 1 248 ? 15.016 18.812 45.562 1 90.31 248 HIS A CA 1
ATOM 2031 C C . HIS A 1 248 ? 15.578 19.078 44.156 1 90.31 248 HIS A C 1
ATOM 2033 O O . HIS A 1 248 ? 14.812 19.25 43.219 1 90.31 248 HIS A O 1
ATOM 2039 N N . ASP A 1 249 ? 16.859 19.234 44.062 1 88.06 249 ASP A N 1
ATOM 2040 C CA . ASP A 1 249 ? 17.484 19.562 42.75 1 88.06 249 ASP A CA 1
ATOM 2041 C C . ASP A 1 249 ? 17.828 18.297 42 1 88.06 249 ASP A C 1
ATOM 2043 O O . ASP A 1 249 ? 18.516 18.359 40.969 1 88.06 249 ASP A O 1
ATOM 2047 N N . ALA A 1 250 ? 17.312 17.047 42.438 1 88.5 250 ALA A N 1
ATOM 2048 C CA . ALA A 1 250 ? 17.672 15.781 41.812 1 88.5 250 ALA A CA 1
ATOM 2049 C C . ALA A 1 250 ? 16.578 15.32 40.844 1 88.5 250 ALA A C 1
ATOM 2051 O O . ALA A 1 250 ? 16.734 14.297 40.188 1 88.5 250 ALA A O 1
ATOM 2052 N N . TYR A 1 251 ? 15.562 16.062 40.75 1 90.69 251 TYR A N 1
ATOM 2053 C CA . TYR A 1 251 ? 14.461 15.656 39.875 1 90.69 251 TYR A CA 1
ATOM 2054 C C . TYR A 1 251 ? 14.906 15.617 38.406 1 90.69 251 TYR A C 1
ATOM 2056 O O . TYR A 1 251 ? 15.797 16.359 38 1 90.69 251 TYR A O 1
ATOM 2064 N N . GLU A 1 252 ? 14.164 14.617 37.656 1 91.06 252 GLU A N 1
ATOM 2065 C CA . GLU A 1 252 ? 14.586 14.344 36.281 1 91.06 252 GLU A CA 1
ATOM 2066 C C . GLU A 1 252 ? 13.508 14.758 35.281 1 91.06 252 GLU A C 1
ATOM 2068 O O . GLU A 1 252 ? 12.312 14.562 35.531 1 91.06 252 GLU A O 1
ATOM 2073 N N . THR A 1 253 ? 13.938 15.359 34.25 1 92 253 THR A N 1
ATOM 2074 C CA . THR A 1 253 ? 13.086 15.562 33.062 1 92 253 THR A CA 1
ATOM 2075 C C . THR A 1 253 ? 13.469 14.594 31.953 1 92 253 THR A C 1
ATOM 2077 O O . THR A 1 253 ? 14.641 14.484 31.594 1 92 253 THR A O 1
ATOM 2080 N N . TYR A 1 254 ? 12.406 13.805 31.438 1 94.12 254 TYR A N 1
ATOM 2081 C CA . TYR A 1 254 ? 12.617 12.789 30.406 1 94.12 254 TYR A CA 1
ATOM 2082 C C . TYR A 1 254 ? 12.047 13.242 29.078 1 94.12 254 TYR A C 1
ATOM 2084 O O . TYR A 1 254 ? 10.891 13.68 29 1 94.12 254 TYR A O 1
ATOM 2092 N N . GLU A 1 255 ? 12.891 13.188 28.031 1 94.12 255 GLU A N 1
ATOM 2093 C CA . GLU A 1 255 ? 12.438 13.555 26.688 1 94.12 255 GLU A CA 1
ATOM 2094 C C . GLU A 1 255 ? 12.594 12.398 25.719 1 94.12 255 GLU A C 1
ATOM 2096 O O . GLU A 1 255 ? 13.648 11.766 25.656 1 94.12 255 GLU A O 1
ATOM 2101 N N . TRP A 1 256 ? 11.539 12.062 25.062 1 93.12 256 TRP A N 1
ATOM 2102 C CA . TRP A 1 256 ? 11.492 11.07 23.984 1 93.12 256 TRP A CA 1
ATOM 2103 C C . TRP A 1 256 ? 10.5 11.492 22.906 1 93.12 256 TRP A C 1
ATOM 2105 O O . TRP A 1 256 ? 9.375 11.883 23.219 1 93.12 256 TRP A O 1
ATOM 2115 N N . PRO A 1 257 ? 10.711 11.391 21.594 1 92.25 257 PRO A N 1
ATOM 2116 C CA . PRO A 1 257 ? 12.016 11.047 21.031 1 92.25 257 PRO A CA 1
ATOM 2117 C C . PRO A 1 257 ? 13.023 12.188 21.141 1 92.25 257 PRO A C 1
ATOM 2119 O O . PRO A 1 257 ? 12.648 13.359 21.125 1 92.25 257 PRO A O 1
ATOM 2122 N N . GLY A 1 258 ? 14.289 11.844 21.156 1 92.44 258 GLY A N 1
ATOM 2123 C CA . GLY A 1 258 ? 15.328 12.852 21.312 1 92.44 258 GLY A CA 1
ATOM 2124 C C . GLY A 1 258 ? 15.758 13.461 19.984 1 92.44 258 GLY A C 1
ATOM 2125 O O . GLY A 1 258 ? 16.375 14.523 19.953 1 92.44 258 GLY A O 1
ATOM 2126 N N . GLY A 1 259 ? 15.508 12.781 18.922 1 91.25 259 GLY A N 1
ATOM 2127 C CA . GLY A 1 259 ? 15.805 13.32 17.609 1 91.25 259 GLY A CA 1
ATOM 2128 C C . GLY A 1 259 ? 17.234 13.07 17.156 1 91.25 259 GLY A C 1
ATOM 2129 O O . GLY A 1 259 ? 17.844 13.914 16.5 1 91.25 259 GLY A O 1
ATOM 2130 N N . TYR A 1 260 ? 17.812 12.039 17.625 1 93.81 260 TYR A N 1
ATOM 2131 C CA . TYR A 1 260 ? 19.188 11.703 17.25 1 93.81 260 TYR A CA 1
ATOM 2132 C C . TYR A 1 260 ? 19.328 10.203 17.016 1 93.81 260 TYR A C 1
ATOM 2134 O O . TYR A 1 260 ? 18.469 9.414 17.438 1 93.81 260 TYR A O 1
ATOM 2142 N N . THR A 1 261 ? 20.406 9.867 16.266 1 93.19 261 THR A N 1
ATOM 2143 C CA . THR A 1 261 ? 20.656 8.453 15.977 1 93.19 261 THR A CA 1
ATOM 2144 C C . THR A 1 261 ? 22.016 8.031 16.5 1 93.19 261 THR A C 1
ATOM 2146 O O . THR A 1 261 ? 22.328 6.84 16.531 1 93.19 261 THR A O 1
ATOM 2149 N N . GLU A 1 262 ? 22.844 8.984 16.875 1 94.06 262 GLU A N 1
ATOM 2150 C CA . GLU A 1 262 ? 24.172 8.688 17.422 1 94.06 262 GLU A CA 1
ATOM 2151 C C . GLU A 1 262 ? 24.25 9.016 18.922 1 94.06 262 GLU A C 1
ATOM 2153 O O . GLU A 1 262 ? 23.719 10.047 19.359 1 94.06 262 GLU A O 1
ATOM 2158 N N . PHE A 1 263 ? 24.938 8.172 19.609 1 93.81 263 PHE A N 1
ATOM 2159 C CA . PHE A 1 263 ? 25.047 8.32 21.062 1 93.81 263 PHE A CA 1
ATOM 2160 C C . PHE A 1 263 ? 25.641 9.672 21.422 1 93.81 263 PHE A C 1
ATOM 2162 O O . PHE A 1 263 ? 25.156 10.336 22.344 1 93.81 263 PHE A O 1
ATOM 2169 N N . GLY A 1 264 ? 26.656 10.102 20.766 1 94.56 264 GLY A N 1
ATOM 2170 C CA . GLY A 1 264 ? 27.328 11.359 21.047 1 94.56 264 GLY A CA 1
ATOM 2171 C C . GLY A 1 264 ? 26.422 12.562 20.906 1 94.56 264 GLY A C 1
ATOM 2172 O O . GLY A 1 264 ? 26.531 13.523 21.672 1 94.56 264 GLY A O 1
ATOM 2173 N N . ASP A 1 265 ? 25.594 12.547 19.953 1 94.94 265 ASP A N 1
ATOM 2174 C CA . ASP A 1 265 ? 24.641 13.641 19.781 1 94.94 265 ASP A CA 1
ATOM 2175 C C . ASP A 1 265 ? 23.656 13.711 20.938 1 94.94 265 ASP A C 1
ATOM 2177 O O . ASP A 1 265 ? 23.266 14.805 21.375 1 94.94 265 ASP A O 1
ATOM 2181 N N . GLY A 1 266 ? 23.219 12.578 21.406 1 95.19 266 GLY A N 1
ATOM 2182 C CA . GLY A 1 266 ? 22.328 12.539 22.562 1 95.19 266 GLY A CA 1
ATOM 2183 C C . GLY A 1 266 ? 22.938 13.164 23.797 1 95.19 266 GLY A C 1
ATOM 2184 O O . GLY A 1 266 ? 22.266 13.852 24.562 1 95.19 266 GLY A O 1
ATOM 2185 N N . GLU A 1 267 ? 24.188 12.891 23.984 1 94.81 267 GLU A N 1
ATOM 2186 C CA . GLU A 1 267 ? 24.891 13.477 25.125 1 94.81 267 GLU A CA 1
ATOM 2187 C C . GLU A 1 267 ? 24.969 14.992 25 1 94.81 267 GLU A C 1
ATOM 2189 O O . GLU A 1 267 ? 24.781 15.711 25.984 1 94.81 267 GLU A O 1
ATOM 2194 N N . ALA A 1 268 ? 25.266 15.414 23.812 1 94.5 268 ALA A N 1
ATOM 2195 C CA . ALA A 1 268 ? 25.344 16.844 23.562 1 94.5 268 ALA A CA 1
ATOM 2196 C C . ALA A 1 268 ? 24 17.516 23.828 1 94.5 268 ALA A C 1
ATOM 2198 O O . ALA A 1 268 ? 23.938 18.594 24.422 1 94.5 268 ALA A O 1
ATOM 2199 N N . TYR A 1 269 ? 22.906 16.922 23.406 1 95.5 269 TYR A N 1
ATOM 2200 C CA . TYR A 1 269 ? 21.578 17.484 23.609 1 95.5 269 TYR A CA 1
ATOM 2201 C C . TYR A 1 269 ? 21.188 17.453 25.094 1 95.5 269 TYR A C 1
ATOM 2203 O O . TYR A 1 269 ? 20.531 18.375 25.578 1 95.5 269 TYR A O 1
ATOM 2211 N N . ALA A 1 270 ? 21.547 16.422 25.766 1 94.56 270 ALA A N 1
ATOM 2212 C CA . ALA A 1 270 ? 21.297 16.375 27.203 1 94.56 270 ALA A CA 1
ATOM 2213 C C . ALA A 1 270 ? 21.984 17.531 27.922 1 94.56 270 ALA A C 1
ATOM 2215 O O . ALA A 1 270 ? 21.422 18.125 28.844 1 94.56 270 ALA A O 1
ATOM 2216 N N . ARG A 1 271 ? 23.156 17.828 27.5 1 92.81 271 ARG A N 1
ATOM 2217 C CA . ARG A 1 271 ? 23.891 18.938 28.078 1 92.81 271 ARG A CA 1
ATOM 2218 C C . ARG A 1 271 ? 23.172 20.266 27.797 1 92.81 271 ARG A C 1
ATOM 2220 O O . ARG A 1 271 ? 23 21.078 28.703 1 92.81 271 ARG A O 1
ATOM 2227 N N . VAL A 1 272 ? 22.781 20.469 26.609 1 93.5 272 VAL A N 1
ATOM 2228 C CA . VAL A 1 272 ? 22.109 21.703 26.203 1 93.5 272 VAL A CA 1
ATOM 2229 C C . VAL A 1 272 ? 20.797 21.859 26.984 1 93.5 272 VAL A C 1
ATOM 2231 O O . VAL A 1 272 ? 20.469 22.953 27.438 1 93.5 272 VAL A O 1
ATOM 2234 N N . ARG A 1 273 ? 20.094 20.781 27.125 1 93.75 273 ARG A N 1
ATOM 2235 C CA . ARG A 1 273 ? 18.828 20.828 27.828 1 93.75 273 ARG A CA 1
ATOM 2236 C C . ARG A 1 273 ? 19.016 21.109 29.312 1 93.75 273 ARG A C 1
ATOM 2238 O O . ARG A 1 273 ? 18.219 21.828 29.922 1 93.75 273 ARG A O 1
ATOM 2245 N N . LEU A 1 274 ? 19.969 20.547 29.844 1 90.94 274 LEU A N 1
ATOM 2246 C CA . LEU A 1 274 ? 20.281 20.828 31.25 1 90.94 274 LEU A CA 1
ATOM 2247 C C . LEU A 1 274 ? 20.672 22.281 31.438 1 90.94 274 LEU A C 1
ATOM 2249 O O . LEU A 1 274 ? 20.25 22.922 32.406 1 90.94 274 LEU A O 1
ATOM 2253 N N . GLN A 1 275 ? 21.484 22.828 30.547 1 89.69 275 GLN A N 1
ATOM 2254 C CA . GLN A 1 275 ? 21.859 24.234 30.609 1 89.69 275 GLN A CA 1
ATOM 2255 C C . GLN A 1 275 ? 20.641 25.141 30.422 1 89.69 275 GLN A C 1
ATOM 2257 O O . GLN A 1 275 ? 20.547 26.188 31.047 1 89.69 275 GLN A O 1
ATOM 2262 N N . GLU A 1 276 ? 19.797 24.734 29.531 1 91.38 276 GLU A N 1
ATOM 2263 C CA . GLU A 1 276 ? 18.531 25.453 29.312 1 91.38 276 GLU A CA 1
ATOM 2264 C C . GLU A 1 276 ? 17.75 25.562 30.625 1 91.38 276 GLU A C 1
ATOM 2266 O O . GLU A 1 276 ? 17.266 26.641 30.969 1 91.38 276 GLU A O 1
ATOM 2271 N N . ASN A 1 277 ? 17.703 24.516 31.281 1 86.44 277 ASN A N 1
ATOM 2272 C CA . ASN A 1 277 ? 16.969 24.484 32.531 1 86.44 277 ASN A CA 1
ATOM 2273 C C . ASN A 1 277 ? 17.625 25.375 33.594 1 86.44 277 ASN A C 1
ATOM 2275 O O . ASN A 1 277 ? 16.938 25.922 34.469 1 86.44 277 ASN A O 1
ATOM 2279 N N . LEU A 1 278 ? 18.859 25.453 33.5 1 80.81 278 LEU A N 1
ATOM 2280 C CA . LEU A 1 278 ? 19.594 26.172 34.531 1 80.81 278 LEU A CA 1
ATOM 2281 C C . LEU A 1 278 ? 19.703 27.656 34.188 1 80.81 278 LEU A C 1
ATOM 2283 O O . LEU A 1 278 ? 20 28.484 35.062 1 80.81 278 LEU A O 1
ATOM 2287 N N . SER A 1 279 ? 19.438 27.797 32.875 1 83.25 279 SER A N 1
ATOM 2288 C CA . SER A 1 279 ? 19.406 29.203 32.5 1 83.25 279 SER A CA 1
ATOM 2289 C C . SER A 1 279 ? 18.234 29.938 33.156 1 83.25 279 SER A C 1
ATOM 2291 O O . SER A 1 279 ? 17.109 29.453 33.156 1 83.25 279 SER A O 1
ATOM 2293 N N . GLY A 1 280 ? 18.406 30.891 33.844 1 74.19 280 GLY A N 1
ATOM 2294 C CA . GLY A 1 280 ? 17.375 31.641 34.562 1 74.19 280 GLY A CA 1
ATOM 2295 C C . GLY A 1 280 ? 17.297 31.281 36.031 1 74.19 280 GLY A C 1
ATOM 2296 O O . GLY A 1 280 ? 16.469 31.844 36.781 1 74.19 280 GLY A O 1
ATOM 2297 N N . ARG A 1 281 ? 18.125 30.312 36.344 1 77.19 281 ARG A N 1
ATOM 2298 C CA . ARG A 1 281 ? 18.141 29.891 37.75 1 77.19 281 ARG A CA 1
ATOM 2299 C C . ARG A 1 281 ? 18.531 31.062 38.656 1 77.19 281 ARG A C 1
ATOM 2301 O O . ARG A 1 281 ? 17.938 31.234 39.719 1 77.19 281 ARG A O 1
ATOM 2308 N N . SER A 1 282 ? 19.516 31.781 38.219 1 80.44 282 SER A N 1
ATOM 2309 C CA . SER A 1 282 ? 19.953 32.969 38.938 1 80.44 282 SER A CA 1
ATOM 2310 C C . SER A 1 282 ? 19.953 34.188 38.062 1 80.44 282 SER A C 1
ATOM 2312 O O . SER A 1 282 ? 20.719 34.281 37.094 1 80.44 282 SER A O 1
ATOM 2314 N N . THR A 1 283 ? 19.016 35 38.312 1 88.81 283 THR A N 1
ATOM 2315 C CA . THR A 1 283 ? 18.891 36.219 37.5 1 88.81 283 THR A CA 1
ATOM 2316 C C . THR A 1 283 ? 18.875 37.469 38.406 1 88.81 283 THR A C 1
ATOM 2318 O O . THR A 1 283 ? 18.516 37.375 39.594 1 88.81 283 THR A O 1
ATOM 2321 N N . VAL A 1 284 ? 19.375 38.5 37.875 1 93.69 284 VAL A N 1
ATOM 2322 C CA . VAL A 1 284 ? 19.375 39.75 38.594 1 93.69 284 VAL A CA 1
ATOM 2323 C C . VAL A 1 284 ? 18.594 40.812 37.781 1 93.69 284 VAL A C 1
ATOM 2325 O O . VAL A 1 284 ? 18.609 40.781 36.562 1 93.69 284 VAL A O 1
ATOM 2328 N N . ARG A 1 285 ? 17.875 41.562 38.438 1 94.75 285 ARG A N 1
ATOM 2329 C CA . ARG A 1 285 ? 17.188 42.719 37.875 1 94.75 285 ARG A CA 1
ATOM 2330 C C . ARG A 1 285 ? 17.703 44.031 38.5 1 94.75 285 ARG A C 1
ATOM 2332 O O . ARG A 1 285 ? 17.969 44.094 39.688 1 94.75 285 ARG A O 1
ATOM 2339 N N . GLY A 1 286 ? 17.984 45 37.656 1 95.19 286 GLY A N 1
ATOM 2340 C CA . GLY A 1 286 ? 18.484 46.281 38.125 1 95.19 286 GLY A CA 1
ATOM 2341 C C . GLY A 1 286 ? 17.891 47.469 37.406 1 95.19 286 GLY A C 1
ATOM 2342 O O . GLY A 1 286 ? 17.281 47.281 36.344 1 95.19 286 GLY A O 1
ATOM 2343 N N . GLU A 1 287 ? 18.016 48.562 38.031 1 95.44 287 GLU A N 1
ATOM 2344 C CA . GLU A 1 287 ? 17.672 49.844 37.406 1 95.44 287 GLU A CA 1
ATOM 2345 C C . GLU A 1 287 ? 18.891 50.719 37.25 1 95.44 287 GLU A C 1
ATOM 2347 O O . GLU A 1 287 ? 19.781 50.719 38.125 1 95.44 287 GLU A O 1
ATOM 2352 N N . SER A 1 288 ? 18.969 51.375 36.156 1 93.94 288 SER A N 1
ATOM 2353 C CA . SER A 1 288 ? 20.172 52.156 35.875 1 93.94 288 SER A CA 1
ATOM 2354 C C . SER A 1 288 ? 19.828 53.344 35 1 93.94 288 SER A C 1
ATOM 2356 O O . SER A 1 288 ? 18.766 53.406 34.406 1 93.94 288 SER A O 1
ATOM 2358 N N . ARG A 1 289 ? 20.75 54.312 35.031 1 89.75 289 ARG A N 1
ATOM 2359 C CA . ARG A 1 289 ? 20.688 55.469 34.125 1 89.75 289 ARG A CA 1
ATOM 2360 C C . ARG A 1 289 ? 21.938 55.531 33.25 1 89.75 289 ARG A C 1
ATOM 2362 O O . ARG A 1 289 ? 22.219 56.562 32.625 1 89.75 289 ARG A O 1
ATOM 2369 N N . HIS A 1 290 ? 22.656 54.438 33.312 1 92.12 290 HIS A N 1
ATOM 2370 C CA . HIS A 1 290 ? 23.859 54.375 32.5 1 92.12 290 HIS A CA 1
ATOM 2371 C C . HIS A 1 290 ? 23.531 54.219 31.016 1 92.12 290 HIS A C 1
ATOM 2373 O O . HIS A 1 290 ? 23.047 53.156 30.594 1 92.12 290 HIS A O 1
ATOM 2379 N N . ARG A 1 291 ? 23.875 55.156 30.203 1 93.25 291 ARG A N 1
ATOM 2380 C CA . ARG A 1 291 ? 23.391 55.25 28.828 1 93.25 291 ARG A CA 1
ATOM 2381 C C . ARG A 1 291 ? 24.172 54.344 27.906 1 93.25 291 ARG A C 1
ATOM 2383 O O . ARG A 1 291 ? 23.781 54.125 26.75 1 93.25 291 ARG A O 1
ATOM 2390 N N . SER A 1 292 ? 25.203 53.594 28.391 1 92.44 292 SER A N 1
ATOM 2391 C CA . SER A 1 292 ? 25.984 52.688 27.562 1 92.44 292 SER A CA 1
ATOM 2392 C C . SER A 1 292 ? 25.422 51.25 27.625 1 92.44 292 SER A C 1
ATOM 2394 O O . SER A 1 292 ? 25.891 50.375 26.906 1 92.44 292 SER A O 1
ATOM 2396 N N . LEU A 1 293 ? 24.469 51 28.391 1 94.38 293 LEU A N 1
ATOM 2397 C CA . LEU A 1 293 ? 23.938 49.656 28.594 1 94.38 293 LEU A CA 1
ATOM 2398 C C . LEU A 1 293 ? 23.391 49.094 27.281 1 94.38 293 LEU A C 1
ATOM 2400 O O . LEU A 1 293 ? 22.688 49.781 26.531 1 94.38 293 LEU A O 1
ATOM 2404 N N . ALA A 1 294 ? 23.797 47.875 26.984 1 95.69 294 ALA A N 1
ATOM 2405 C CA . ALA A 1 294 ? 23.375 47.188 25.766 1 95.69 294 ALA A CA 1
ATOM 2406 C C . ALA A 1 294 ? 23.234 45.688 26 1 95.69 294 ALA A C 1
ATOM 2408 O O . ALA A 1 294 ? 24.078 45.062 26.656 1 95.69 294 ALA A O 1
ATOM 2409 N N . THR A 1 295 ? 22.156 45.188 25.484 1 96.94 295 THR A N 1
ATOM 2410 C CA . THR A 1 295 ? 21.922 43.75 25.594 1 96.94 295 THR A CA 1
ATOM 2411 C C . THR A 1 295 ? 23 42.969 24.859 1 96.94 295 THR A C 1
ATOM 2413 O O . THR A 1 295 ? 23.406 43.344 23.766 1 96.94 295 THR A O 1
ATOM 2416 N N . GLY A 1 296 ? 23.422 41.844 25.422 1 96.62 296 GLY A N 1
ATOM 2417 C CA . GLY A 1 296 ? 24.422 40.969 24.781 1 96.62 296 GLY A CA 1
ATOM 2418 C C . GLY A 1 296 ? 25.844 41.375 25.125 1 96.62 296 GLY A C 1
ATOM 2419 O O . GLY A 1 296 ? 26.797 40.812 24.562 1 96.62 296 GLY A O 1
ATOM 2420 N N . TYR A 1 297 ? 26.016 42.25 26.047 1 97 297 TYR A N 1
ATOM 2421 C CA . TYR A 1 297 ? 27.344 42.688 26.453 1 97 297 TYR A CA 1
ATOM 2422 C C . TYR A 1 297 ? 27.594 42.406 27.922 1 97 297 TYR A C 1
ATOM 2424 O O . TYR A 1 297 ? 26.656 42.125 28.672 1 97 297 TYR A O 1
ATOM 2432 N N . LEU A 1 298 ? 28.906 42.469 28.297 1 97.12 298 LEU A N 1
ATOM 2433 C CA . LEU A 1 298 ? 29.344 42.125 29.641 1 97.12 298 LEU A CA 1
ATOM 2434 C C . LEU A 1 298 ? 29.672 43.375 30.438 1 97.12 298 LEU A C 1
ATOM 2436 O O . LEU A 1 298 ? 30.078 44.406 29.859 1 97.12 298 LEU A O 1
ATOM 2440 N N . PHE A 1 299 ? 29.438 43.281 31.734 1 96.56 299 PHE A N 1
ATOM 2441 C CA . PHE A 1 299 ? 29.922 44.312 32.656 1 96.56 299 PHE A CA 1
ATOM 2442 C C . PHE A 1 299 ? 30.234 43.719 34 1 96.56 299 PHE A C 1
ATOM 2444 O O . PHE A 1 299 ? 29.781 42.625 34.344 1 96.56 299 PHE A O 1
ATOM 2451 N N . THR A 1 300 ? 31.094 44.406 34.719 1 96.69 300 THR A N 1
ATOM 2452 C CA . THR A 1 300 ? 31.422 44 36.094 1 96.69 300 THR A CA 1
ATOM 2453 C C . THR A 1 300 ? 30.797 44.969 37.094 1 96.69 300 THR A C 1
ATOM 2455 O O . THR A 1 300 ? 30.984 46.188 37 1 96.69 300 THR A O 1
ATOM 2458 N N . LEU A 1 301 ? 30.047 44.406 37.906 1 96.25 301 LEU A N 1
ATOM 2459 C CA . LEU A 1 301 ? 29.453 45.188 38.969 1 96.25 301 LEU A CA 1
ATOM 2460 C C . LEU A 1 301 ? 30.453 45.469 40.094 1 96.25 301 LEU A C 1
ATOM 2462 O O . LEU A 1 301 ? 31.203 44.562 40.5 1 96.25 301 LEU A O 1
ATOM 2466 N N . GLU A 1 302 ? 30.453 46.719 40.5 1 94.06 302 GLU A N 1
ATOM 2467 C CA . GLU A 1 302 ? 31.359 47.062 41.594 1 94.06 302 GLU A CA 1
ATOM 2468 C C . GLU A 1 302 ? 30.609 47.812 42.719 1 94.06 302 GLU A C 1
ATOM 2470 O O . GLU A 1 302 ? 29.578 48.438 42.469 1 94.06 302 GLU A O 1
ATOM 2475 N N . ASN A 1 303 ? 31.094 47.688 43.906 1 91.88 303 ASN A N 1
ATOM 2476 C CA . ASN A 1 303 ? 30.688 48.5 45.062 1 91.88 303 ASN A CA 1
ATOM 2477 C C . ASN A 1 303 ? 29.312 48.094 45.562 1 91.88 303 ASN A C 1
ATOM 2479 O O . ASN A 1 303 ? 28.594 48.906 46.156 1 91.88 303 ASN A O 1
ATOM 2483 N N . TYR A 1 304 ? 28.828 47.031 45.156 1 93.25 304 TYR A N 1
ATOM 2484 C CA . TYR A 1 304 ? 27.609 46.531 45.781 1 93.25 304 TYR A CA 1
ATOM 2485 C C . TYR A 1 304 ? 27.875 46.031 47.188 1 93.25 304 TYR A C 1
ATOM 2487 O O . TYR A 1 304 ? 28.906 45.375 47.438 1 93.25 304 TYR A O 1
ATOM 2495 N N . PRO A 1 305 ? 26.969 46.219 48.094 1 92.25 305 PRO A N 1
ATOM 2496 C CA . PRO A 1 305 ? 27.234 45.875 49.5 1 92.25 305 PRO A CA 1
ATOM 2497 C C . PRO A 1 305 ? 27.484 44.375 49.719 1 92.25 305 PRO A C 1
ATOM 2499 O O . PRO A 1 305 ? 28.281 44 50.562 1 92.25 305 PRO A O 1
ATOM 2502 N N . ARG A 1 306 ? 26.828 43.625 49.031 1 92.75 306 ARG A N 1
ATOM 2503 C CA . ARG A 1 306 ? 27.062 42.188 49.094 1 92.75 306 ARG A CA 1
ATOM 2504 C C . ARG A 1 306 ? 28.203 41.781 48.188 1 92.75 306 ARG A C 1
ATOM 2506 O O . ARG A 1 306 ? 28.016 41.625 46.969 1 92.75 306 ARG A O 1
ATOM 2513 N N . GLY A 1 307 ? 29.297 41.375 48.625 1 91.75 307 GLY A N 1
ATOM 2514 C CA . GLY A 1 307 ? 30.547 41.188 47.938 1 91.75 307 GLY A CA 1
ATOM 2515 C C . GLY A 1 307 ? 30.453 40.125 46.844 1 91.75 307 GLY A C 1
ATOM 2516 O O . GLY A 1 307 ? 31.109 40.219 45.812 1 91.75 307 GLY A O 1
ATOM 2517 N N . ASP A 1 308 ? 29.672 39.094 47.031 1 91.12 308 ASP A N 1
ATOM 2518 C CA . ASP A 1 308 ? 29.578 38 46.062 1 91.12 308 ASP A CA 1
ATOM 2519 C C . ASP A 1 308 ? 28.906 38.438 44.781 1 91.12 308 ASP A C 1
ATOM 2521 O O . ASP A 1 308 ? 28.969 37.75 43.75 1 91.12 308 ASP A O 1
ATOM 2525 N N . GLN A 1 309 ? 28.234 39.531 44.844 1 92.88 309 GLN A N 1
ATOM 2526 C CA . GLN A 1 309 ? 27.547 40.062 43.656 1 92.88 309 GLN A CA 1
ATOM 2527 C C . GLN A 1 309 ? 28.469 40.906 42.812 1 92.88 309 GLN A C 1
ATOM 2529 O O . GLN A 1 309 ? 28.172 41.188 41.656 1 92.88 309 GLN A O 1
ATOM 2534 N N . ASN A 1 310 ? 29.547 41.344 43.375 1 95.19 310 ASN A N 1
ATOM 2535 C CA . ASN A 1 310 ? 30.531 42.125 42.625 1 95.19 310 ASN A CA 1
ATOM 2536 C C . ASN A 1 310 ? 31.328 41.25 41.688 1 95.19 310 ASN A C 1
ATOM 2538 O O . ASN A 1 310 ? 32.5 40.938 41.938 1 95.19 310 ASN A O 1
ATOM 2542 N N . GLN A 1 311 ? 30.766 40.875 40.625 1 94.94 311 GLN A N 1
ATOM 2543 C CA . GLN A 1 311 ? 31.344 40 39.625 1 94.94 311 GLN A CA 1
ATOM 2544 C C . GLN A 1 311 ? 30.875 40.406 38.219 1 94.94 311 GLN A C 1
ATOM 2546 O O . GLN A 1 311 ? 30.203 41.438 38.062 1 94.94 311 GLN A O 1
ATOM 2551 N N . GLN A 1 312 ? 31.344 39.656 37.219 1 95.62 312 GLN A N 1
ATOM 2552 C CA . GLN A 1 312 ? 31 39.969 35.812 1 95.62 312 GLN A CA 1
ATOM 2553 C C . GLN A 1 312 ? 29.641 39.375 35.438 1 95.62 312 GLN A C 1
ATOM 2555 O O . GLN A 1 312 ? 29.312 38.25 35.812 1 95.62 312 GLN A O 1
ATOM 2560 N N . TYR A 1 313 ? 28.859 40.188 34.781 1 95.5 313 TYR A N 1
ATOM 2561 C CA . TYR A 1 313 ? 27.5 39.812 34.375 1 95.5 313 TYR A CA 1
ATOM 2562 C C . TYR A 1 313 ? 27.312 39.938 32.875 1 95.5 313 TYR A C 1
ATOM 2564 O O . TYR A 1 313 ? 27.953 40.781 32.25 1 95.5 313 TYR A O 1
ATOM 2572 N N . LEU A 1 314 ? 26.516 39.031 32.312 1 95.81 314 LEU A N 1
ATOM 2573 C CA . LEU A 1 314 ? 25.984 39.156 30.969 1 95.81 314 LEU A CA 1
ATOM 2574 C C . LEU A 1 314 ? 24.609 39.812 30.984 1 95.81 314 LEU A C 1
ATOM 2576 O O . LEU A 1 314 ? 23.703 39.344 31.672 1 95.81 314 LEU A O 1
ATOM 2580 N N . ILE A 1 315 ? 24.406 40.938 30.219 1 97 315 ILE A N 1
ATOM 2581 C CA . ILE A 1 315 ? 23.109 41.562 30.125 1 97 315 ILE A CA 1
ATOM 2582 C C . ILE A 1 315 ? 22.203 40.75 29.188 1 97 315 ILE A C 1
ATOM 2584 O O . ILE A 1 315 ? 22.438 40.719 27.969 1 97 315 ILE A O 1
ATOM 2588 N N . THR A 1 316 ? 21.156 40.125 29.734 1 96.12 316 THR A N 1
ATOM 2589 C CA . THR A 1 316 ? 20.281 39.25 28.969 1 96.12 316 THR A CA 1
ATOM 2590 C C . THR A 1 316 ? 19.078 40.031 28.438 1 96.12 316 THR A C 1
ATOM 2592 O O . THR A 1 316 ? 18.422 39.594 27.484 1 96.12 316 THR A O 1
ATOM 2595 N N . GLY A 1 317 ? 18.75 41.125 29.031 1 96.31 317 GLY A N 1
ATOM 2596 C CA . GLY A 1 317 ? 17.625 41.969 28.609 1 96.31 317 GLY A CA 1
ATOM 2597 C C . GLY A 1 317 ? 17.688 43.375 29.125 1 96.31 317 GLY A C 1
ATOM 2598 O O . GLY A 1 317 ? 18.156 43.625 30.234 1 96.31 317 GLY A O 1
ATOM 2599 N N . LEU A 1 318 ? 17.141 44.281 28.328 1 97.19 318 LEU A N 1
ATOM 2600 C CA . LEU A 1 318 ? 17.078 45.688 28.688 1 97.19 318 LEU A CA 1
ATOM 2601 C C . LEU A 1 318 ? 15.727 46.281 28.312 1 97.19 318 LEU A C 1
ATOM 2603 O O . LEU A 1 318 ? 15.227 46.062 27.219 1 97.19 318 LEU A O 1
ATOM 2607 N N . GLN A 1 319 ? 15.141 46.938 29.234 1 97.25 319 GLN A N 1
ATOM 2608 C CA . GLN A 1 319 ? 13.969 47.781 28.984 1 97.25 319 GLN A CA 1
ATOM 2609 C C . GLN A 1 319 ? 14.352 49.25 28.938 1 97.25 319 GLN A C 1
ATOM 2611 O O . GLN A 1 319 ? 14.977 49.781 29.859 1 97.25 319 GLN A O 1
ATOM 2616 N N . TYR A 1 320 ? 13.953 49.969 27.875 1 97 320 TYR A N 1
ATOM 2617 C CA . TYR A 1 320 ? 14.297 51.375 27.656 1 97 320 TYR A CA 1
ATOM 2618 C C . TYR A 1 320 ? 13.109 52.281 27.969 1 97 320 TYR A C 1
ATOM 2620 O O . TYR A 1 320 ? 11.961 51.938 27.656 1 97 320 TYR A O 1
ATOM 2628 N N . HIS A 1 321 ? 13.336 53.344 28.578 1 95.88 321 HIS A N 1
ATOM 2629 C CA . HIS A 1 321 ? 12.391 54.438 28.719 1 95.88 321 HIS A CA 1
ATOM 2630 C C . HIS A 1 321 ? 13.102 55.781 28.641 1 95.88 321 HIS A C 1
ATOM 2632 O O . HIS A 1 321 ? 13.648 56.281 29.641 1 95.88 321 HIS A O 1
ATOM 2638 N N . PHE A 1 322 ? 13.102 56.406 27.438 1 95.44 322 PHE A N 1
ATOM 2639 C CA . PHE A 1 322 ? 13.727 57.688 27.188 1 95.44 322 PHE A CA 1
ATOM 2640 C C . PHE A 1 322 ? 12.672 58.781 26.953 1 95.44 322 PHE A C 1
ATOM 2642 O O . PHE A 1 322 ? 11.641 58.531 26.344 1 95.44 322 PHE A O 1
ATOM 2649 N N . LYS A 1 323 ? 12.875 59.875 27.453 1 93.25 323 LYS A N 1
ATOM 2650 C CA . LYS A 1 323 ? 12.008 61.031 27.219 1 93.25 323 LYS A CA 1
ATOM 2651 C C . LYS A 1 323 ? 12.82 62.312 27.062 1 93.25 323 LYS A C 1
ATOM 2653 O O . LYS A 1 323 ? 13.789 62.531 27.781 1 93.25 323 LYS A O 1
ATOM 2658 N N . GLU A 1 324 ? 12.555 63.062 26.016 1 90.38 324 GLU A N 1
ATOM 2659 C CA . GLU A 1 324 ? 13.195 64.375 25.766 1 90.38 324 GLU A CA 1
ATOM 2660 C C . GLU A 1 324 ? 12.164 65.5 25.719 1 90.38 324 GLU A C 1
ATOM 2662 O O . GLU A 1 324 ? 11.047 65.312 25.234 1 90.38 324 GLU A O 1
ATOM 2667 N N . ASN A 1 325 ? 12.492 66.562 26.219 1 83.12 325 ASN A N 1
ATOM 2668 C CA . ASN A 1 325 ? 11.609 67.75 26.188 1 83.12 325 ASN A CA 1
ATOM 2669 C C . ASN A 1 325 ? 11.516 68.375 24.797 1 83.12 325 ASN A C 1
ATOM 2671 O O . ASN A 1 325 ? 12.492 68.312 24.031 1 83.12 325 ASN A O 1
ATOM 2675 N N . PRO A 1 326 ? 10.273 68.75 24.391 1 74.81 326 PRO A N 1
ATOM 2676 C CA . PRO A 1 326 ? 10.133 69.375 23.062 1 74.81 326 PRO A CA 1
ATOM 2677 C C . PRO A 1 326 ? 10.93 70.625 22.938 1 74.81 326 PRO A C 1
ATOM 2679 O O . PRO A 1 326 ? 11.156 71.375 23.922 1 74.81 326 PRO A O 1
ATOM 2682 N N . ARG A 1 327 ? 11.602 71 21.781 1 66.5 327 ARG A N 1
ATOM 2683 C CA . ARG A 1 327 ? 12.336 72.25 21.547 1 66.5 327 ARG A CA 1
ATOM 2684 C C . ARG A 1 327 ? 11.398 73.438 21.578 1 66.5 327 ARG A C 1
ATOM 2686 O O . ARG A 1 327 ? 10.578 73.625 20.672 1 66.5 327 ARG A O 1
ATOM 2693 N N . VAL A 1 328 ? 10.742 73.562 22.688 1 52.62 328 VAL A N 1
ATOM 2694 C CA . VAL A 1 328 ? 9.898 74.75 22.656 1 52.62 328 VAL A CA 1
ATOM 2695 C C . VAL A 1 328 ? 10.758 76 22.453 1 52.62 328 VAL A C 1
ATOM 2697 O O . VAL A 1 328 ? 11.82 76.125 23.062 1 52.62 328 VAL A O 1
ATOM 2700 N N . SER A 1 329 ? 10.766 76.688 21.281 1 44.06 329 SER A N 1
ATOM 2701 C CA . SER A 1 329 ? 11.234 78.062 21.328 1 44.06 329 SER A CA 1
ATOM 2702 C C . SER A 1 329 ? 10.781 78.75 22.609 1 44.06 329 SER A C 1
ATOM 2704 O O . SER A 1 329 ? 9.773 78.375 23.203 1 44.06 329 SER A O 1
ATOM 2706 N N . ALA A 1 330 ? 11.492 79.75 23.234 1 40.19 330 ALA A N 1
ATOM 2707 C CA . ALA A 1 330 ? 11.391 80.625 24.406 1 40.19 330 ALA A CA 1
ATOM 2708 C C . ALA A 1 330 ? 9.953 81.062 24.641 1 40.19 330 ALA A C 1
ATOM 2710 O O . ALA A 1 330 ? 9.695 82 25.438 1 40.19 330 ALA A O 1
ATOM 2711 N N . ALA A 1 331 ? 9.008 81 23.688 1 37.66 331 ALA A N 1
ATOM 2712 C CA . ALA A 1 331 ? 7.961 81.875 24.203 1 37.66 331 ALA A CA 1
ATOM 2713 C C . ALA A 1 331 ? 7.441 81.375 25.547 1 37.66 331 ALA A C 1
ATOM 2715 O O . ALA A 1 331 ? 7.801 80.312 25.984 1 37.66 331 ALA A O 1
ATOM 2716 N N . ASN A 1 332 ? 6.023 81.812 25.828 1 33.66 332 ASN A N 1
ATOM 2717 C CA . ASN A 1 332 ? 5.426 82.125 27.125 1 33.66 332 ASN A CA 1
ATOM 2718 C C . ASN A 1 332 ? 5.32 80.875 28.016 1 33.66 332 ASN A C 1
ATOM 2720 O O . ASN A 1 332 ? 4.793 79.875 27.578 1 33.66 332 ASN A O 1
ATOM 2724 N N . PRO A 1 333 ? 6.125 80.812 29.109 1 36.16 333 PRO A N 1
ATOM 2725 C CA . PRO A 1 333 ? 5.973 79.875 30.203 1 36.16 333 PRO A CA 1
ATOM 2726 C C . PRO A 1 333 ? 4.516 79.688 30.609 1 36.16 333 PRO A C 1
ATOM 2728 O O . PRO A 1 333 ? 3.883 80.562 31.156 1 36.16 333 PRO A O 1
ATOM 2731 N N . GLY A 1 334 ? 3.537 79.375 29.656 1 32 334 GLY A N 1
ATOM 2732 C CA . GLY A 1 334 ? 2.213 79.25 30.25 1 32 334 GLY A CA 1
ATOM 2733 C C . GLY A 1 334 ? 2.236 78.625 31.641 1 32 334 GLY A C 1
ATOM 2734 O O . GLY A 1 334 ? 3.271 78.125 32.094 1 32 334 GLY A O 1
ATOM 2735 N N . GLY A 1 335 ? 1.064 79 32.5 1 32.78 335 GLY A N 1
ATOM 2736 C CA . GLY A 1 335 ? 0.874 78.812 33.906 1 32.78 335 GLY A CA 1
ATOM 2737 C C . GLY A 1 335 ? 1.3 77.438 34.406 1 32.78 335 GLY A C 1
ATOM 2738 O O . GLY A 1 335 ? 1.471 76.5 33.594 1 32.78 335 GLY A O 1
ATOM 2739 N N . LYS A 1 336 ? 1.599 77.438 35.688 1 38.97 336 LYS A N 1
ATOM 2740 C CA . LYS A 1 336 ? 2.131 76.5 36.688 1 38.97 336 LYS A CA 1
ATOM 2741 C C . LYS A 1 336 ? 1.446 75.125 36.562 1 38.97 336 LYS A C 1
ATOM 2743 O O . LYS A 1 336 ? 1.781 74.188 37.312 1 38.97 336 LYS A O 1
ATOM 2748 N N . GLY A 1 337 ? 0.209 75.188 36.312 1 32.28 337 GLY A N 1
ATOM 2749 C CA . GLY A 1 337 ? -0.498 74 36.812 1 32.28 337 GLY A CA 1
ATOM 2750 C C . GLY A 1 337 ? -0.123 72.688 36.125 1 32.28 337 GLY A C 1
ATOM 2751 O O . GLY A 1 337 ? -0.651 71.625 36.438 1 32.28 337 GLY A O 1
ATOM 2752 N N . THR A 1 338 ? -0.229 72.75 34.75 1 33.03 338 THR A N 1
ATOM 2753 C CA . THR A 1 338 ? -0.445 71.375 34.312 1 33.03 338 THR A CA 1
ATOM 2754 C C . THR A 1 338 ? 0.709 70.5 34.75 1 33.03 338 THR A C 1
ATOM 2756 O O . THR A 1 338 ? 1.79 71 35.094 1 33.03 338 THR A O 1
ATOM 2759 N N . VAL A 1 339 ? 0.612 69.188 34.375 1 39.62 339 VAL A N 1
ATOM 2760 C CA . VAL A 1 339 ? 1.426 68 34.719 1 39.62 339 VAL A CA 1
ATOM 2761 C C . VAL A 1 339 ? 2.906 68.375 34.531 1 39.62 339 VAL A C 1
ATOM 2763 O O . VAL A 1 339 ? 3.303 68.938 33.531 1 39.62 339 VAL A O 1
ATOM 2766 N N . GLN A 1 340 ? 3.611 68.688 35.625 1 37.75 340 GLN A N 1
ATOM 2767 C CA . GLN A 1 340 ? 5.062 68.688 35.781 1 37.75 340 GLN A CA 1
ATOM 2768 C C . GLN A 1 340 ? 5.723 67.938 34.625 1 37.75 340 GLN A C 1
ATOM 2770 O O . GLN A 1 340 ? 5.496 66.688 34.469 1 37.75 340 GLN A O 1
ATOM 2775 N N . GLU A 1 341 ? 5.871 68.562 33.5 1 44.72 341 GLU A N 1
ATOM 2776 C CA . GLU A 1 341 ? 6.723 68.062 32.438 1 44.72 341 GLU A CA 1
ATOM 2777 C C . GLU A 1 341 ? 7.891 67.25 33.031 1 44.72 341 GLU A C 1
ATOM 2779 O O . GLU A 1 341 ? 8.742 67.812 33.719 1 44.72 341 GLU A O 1
ATOM 2784 N N . GLU A 1 342 ? 7.781 66.188 33.562 1 55.38 342 GLU A N 1
ATOM 2785 C CA . GLU A 1 342 ? 8.922 65.375 33.969 1 55.38 342 GLU A CA 1
ATOM 2786 C C . GLU A 1 342 ? 10.094 65.5 33.031 1 55.38 342 GLU A C 1
ATOM 2788 O O . GLU A 1 342 ? 9.898 65.625 31.812 1 55.38 342 GLU A O 1
ATOM 2793 N N . GLY A 1 343 ? 11.258 66.375 33.25 1 71.38 343 GLY A N 1
ATOM 2794 C CA . GLY A 1 343 ? 12.539 66.625 32.594 1 71.38 343 GLY A CA 1
ATOM 2795 C C . GLY A 1 343 ? 12.945 65.438 31.734 1 71.38 343 GLY A C 1
ATOM 2796 O O . GLY A 1 343 ? 12.25 64.438 31.656 1 71.38 343 GLY A O 1
ATOM 2797 N N . SER A 1 344 ? 13.93 65.75 30.75 1 85.19 344 SER A N 1
ATOM 2798 C CA . SER A 1 344 ? 14.531 64.688 29.922 1 85.19 344 SER A CA 1
ATOM 2799 C C . SER A 1 344 ? 15.164 63.625 30.797 1 85.19 344 SER A C 1
ATOM 2801 O O . SER A 1 344 ? 15.805 63.906 31.797 1 85.19 344 SER A O 1
AT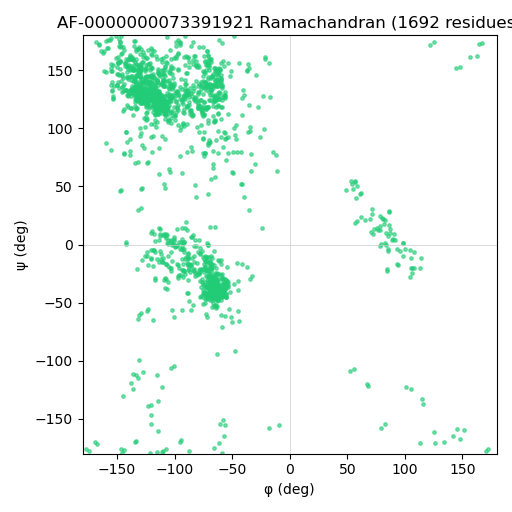OM 2803 N N . PHE A 1 345 ? 14.82 62.406 30.578 1 88 345 PHE A N 1
ATOM 2804 C CA . PHE A 1 345 ? 15.461 61.344 31.328 1 88 345 PHE A CA 1
ATOM 2805 C C . PHE A 1 345 ? 15.719 60.125 30.438 1 88 345 PHE A C 1
ATOM 2807 O O . PHE A 1 345 ? 15.078 59.969 29.391 1 88 345 PHE A O 1
ATOM 2814 N N . GLN A 1 346 ? 16.688 59.375 30.781 1 91.38 346 GLN A N 1
ATOM 2815 C CA . GLN A 1 346 ? 17 58.094 30.203 1 91.38 346 GLN A CA 1
ATOM 2816 C C . GLN A 1 346 ? 17.062 57 31.281 1 91.38 346 GLN A C 1
ATOM 2818 O O . GLN A 1 346 ? 18 57 32.094 1 91.38 346 GLN A O 1
ATOM 2823 N N . ARG A 1 347 ? 16.109 56.125 31.266 1 93.25 347 ARG A N 1
ATOM 2824 C CA . ARG A 1 347 ? 16.031 55.094 32.281 1 93.25 347 ARG A CA 1
ATOM 2825 C C . ARG A 1 347 ? 16.156 53.688 31.656 1 93.25 347 ARG A C 1
ATOM 2827 O O . ARG A 1 347 ? 15.648 53.469 30.562 1 93.25 347 ARG A O 1
ATOM 2834 N N . PHE A 1 348 ? 16.828 52.812 32.406 1 95.06 348 PHE A N 1
ATOM 2835 C CA . PHE A 1 348 ? 17.016 51.438 31.984 1 95.06 348 PHE A CA 1
ATOM 2836 C C . PHE A 1 348 ? 16.609 50.469 33.094 1 95.06 348 PHE A C 1
ATOM 2838 O O . PHE A 1 348 ? 16.906 50.719 34.281 1 95.06 348 PHE A O 1
ATOM 2845 N N . THR A 1 349 ? 15.938 49.531 32.75 1 96 349 THR A N 1
ATOM 2846 C CA . THR A 1 349 ? 15.789 48.344 33.562 1 96 349 THR A CA 1
ATOM 2847 C C . THR A 1 349 ? 16.516 47.156 32.969 1 96 349 THR A C 1
ATOM 2849 O O . THR A 1 349 ? 16.219 46.75 31.828 1 96 349 THR A O 1
ATOM 2852 N N . LEU A 1 350 ? 17.453 46.625 33.688 1 95.88 350 LEU A N 1
ATOM 2853 C CA . LEU A 1 350 ? 18.266 45.562 33.062 1 95.88 350 LEU A CA 1
ATOM 2854 C C . LEU A 1 350 ? 18.031 44.219 33.75 1 95.88 350 LEU A C 1
ATOM 2856 O O . LEU A 1 350 ? 17.672 44.188 34.938 1 95.88 350 LEU A O 1
ATOM 2860 N N . GLN A 1 351 ? 18.109 43.25 33.031 1 95.56 351 GLN A N 1
ATOM 2861 C CA . GLN A 1 351 ? 18.219 41.875 33.438 1 95.56 351 GLN A CA 1
ATOM 2862 C C . GLN A 1 351 ? 19.562 41.25 33.062 1 95.56 351 GLN A C 1
ATOM 2864 O O . GLN A 1 351 ? 20.062 41.531 31.953 1 95.56 351 GLN A O 1
ATOM 2869 N N . ALA A 1 352 ? 20.188 40.562 34.031 1 95.56 352 ALA A N 1
ATOM 2870 C CA . ALA A 1 352 ? 21.516 40 33.781 1 95.56 352 ALA A CA 1
ATOM 2871 C C . ALA A 1 352 ? 21.703 38.688 34.531 1 95.56 352 ALA A C 1
ATOM 2873 O O . ALA A 1 352 ? 20.906 38.344 35.406 1 95.56 352 ALA A O 1
ATOM 2874 N N . GLN A 1 353 ? 22.688 37.969 34.125 1 93.25 353 GLN A N 1
ATOM 2875 C CA . GLN A 1 353 ? 23.125 36.781 34.844 1 93.25 353 GLN A CA 1
ATOM 2876 C C . GLN A 1 353 ? 24.641 36.719 34.938 1 93.25 353 GLN A C 1
ATOM 2878 O O . GLN A 1 353 ? 25.344 37.312 34.125 1 93.25 353 GLN A O 1
ATOM 2883 N N . PRO A 1 354 ? 25.109 36.062 36 1 92.44 354 PRO A N 1
ATOM 2884 C CA . PRO A 1 354 ? 26.562 35.906 36.125 1 92.44 354 PRO A CA 1
ATOM 2885 C C . PRO A 1 354 ? 27.172 35.156 34.938 1 92.44 354 PRO A C 1
ATOM 2887 O O . PRO A 1 354 ? 26.578 34.188 34.438 1 92.44 354 PRO A O 1
ATOM 2890 N N . THR A 1 355 ? 28.391 35.5 34.531 1 92.94 355 THR A N 1
ATOM 2891 C CA . THR A 1 355 ? 29.062 34.875 33.406 1 92.94 355 THR A CA 1
ATOM 2892 C C . THR A 1 355 ? 29.516 33.469 33.75 1 92.94 355 THR A C 1
ATOM 2894 O O . THR A 1 355 ? 29.875 32.656 32.875 1 92.94 355 THR A O 1
ATOM 2897 N N . SER A 1 356 ? 29.469 33.062 35.031 1 87.88 356 SER A N 1
ATOM 2898 C CA . SER A 1 356 ? 29.844 31.734 35.5 1 87.88 356 SER A CA 1
ATOM 2899 C C . SER A 1 356 ? 28.797 30.703 35.125 1 87.88 356 SER A C 1
ATOM 2901 O O . SER A 1 356 ? 29.062 29.5 35.125 1 87.88 356 SER A O 1
ATOM 2903 N N . LEU A 1 357 ? 27.703 31.219 34.844 1 87.31 357 LEU A N 1
ATOM 2904 C CA . LEU A 1 357 ? 26.625 30.328 34.438 1 87.31 357 LEU A CA 1
ATOM 2905 C C . LEU A 1 357 ? 26.438 30.375 32.906 1 87.31 357 LEU A C 1
ATOM 2907 O O . LEU A 1 357 ? 26.516 31.453 32.312 1 87.31 357 LEU A O 1
ATOM 2911 N N . PRO A 1 358 ? 26.25 29.188 32.344 1 88.94 358 PRO A N 1
ATOM 2912 C CA . PRO A 1 358 ? 25.984 29.203 30.906 1 88.94 358 PRO A CA 1
ATOM 2913 C C . PRO A 1 358 ? 24.594 29.766 30.562 1 88.94 358 PRO A C 1
ATOM 2915 O O . PRO A 1 358 ? 23.719 29.781 31.422 1 88.94 358 PRO A O 1
ATOM 2918 N N . TYR A 1 359 ? 24.453 30.297 29.328 1 93.62 359 TYR A N 1
ATOM 2919 C CA . TYR A 1 359 ? 23.156 30.766 28.859 1 93.62 359 TYR A CA 1
ATOM 2920 C C . TYR A 1 359 ? 22.672 29.938 27.672 1 93.62 359 TYR A C 1
ATOM 2922 O O . TYR A 1 359 ? 23.375 29.797 26.672 1 93.62 359 TYR A O 1
ATOM 2930 N N . THR A 1 360 ? 21.531 29.312 27.844 1 94.38 360 THR A N 1
ATOM 2931 C CA . THR A 1 360 ? 20.828 28.594 26.797 1 94.38 360 THR A CA 1
ATOM 2932 C C . THR A 1 360 ? 19.391 29.078 26.672 1 94.38 360 THR A C 1
ATOM 2934 O O . THR A 1 360 ? 18.656 29.125 27.672 1 94.38 360 THR A O 1
ATOM 2937 N N . PRO A 1 361 ? 19.031 29.484 25.438 1 95.06 361 PRO A N 1
ATOM 2938 C CA . PRO A 1 361 ? 17.656 29.984 25.281 1 95.06 361 PRO A CA 1
ATOM 2939 C C . PRO A 1 361 ? 16.609 28.906 25.562 1 95.06 361 PRO A C 1
ATOM 2941 O O . PRO A 1 361 ? 16.828 27.719 25.297 1 95.06 361 PRO A O 1
ATOM 2944 N N . GLN A 1 362 ? 15.398 29.328 26.062 1 93.12 362 GLN A N 1
ATOM 2945 C CA . GLN A 1 362 ? 14.273 28.406 26.234 1 93.12 362 GLN A CA 1
ATOM 2946 C C . GLN A 1 362 ? 13.664 28.031 24.891 1 93.12 362 GLN A C 1
ATOM 2948 O O . GLN A 1 362 ? 13.711 28.797 23.938 1 93.12 362 GLN A O 1
ATOM 2953 N N . ARG A 1 363 ? 13.086 26.766 24.844 1 95.25 363 ARG A N 1
ATOM 2954 C CA . ARG A 1 363 ? 12.383 26.328 23.656 1 95.25 363 ARG A CA 1
ATOM 2955 C C . ARG A 1 363 ? 10.93 26.781 23.672 1 95.25 363 ARG A C 1
ATOM 2957 O O . ARG A 1 363 ? 10.023 26 23.953 1 95.25 363 ARG A O 1
ATOM 2964 N N . VAL A 1 364 ? 10.766 28.094 23.203 1 94.19 364 VAL A N 1
ATOM 2965 C CA . VAL A 1 364 ? 9.445 28.719 23.297 1 94.19 364 VAL A CA 1
ATOM 2966 C C . VAL A 1 364 ? 8.727 28.578 21.953 1 94.19 364 VAL A C 1
ATOM 2968 O O . VAL A 1 364 ? 7.496 28.609 21.891 1 94.19 364 VAL A O 1
ATOM 2971 N N . THR A 1 365 ? 9.438 28.516 20.828 1 96.5 365 THR A N 1
ATOM 2972 C CA . THR A 1 365 ? 8.836 28.375 19.516 1 96.5 365 THR A CA 1
ATOM 2973 C C . THR A 1 365 ? 8.445 26.922 19.234 1 96.5 365 THR A C 1
ATOM 2975 O O . THR A 1 365 ? 9.312 26.047 19.156 1 96.5 365 THR A O 1
ATOM 2978 N N . PRO A 1 366 ? 7.227 26.641 19.047 1 94.38 366 PRO A N 1
ATOM 2979 C CA . PRO A 1 366 ? 6.781 25.266 18.875 1 94.38 366 PRO A CA 1
ATOM 2980 C C . PRO A 1 366 ? 7.164 24.688 17.5 1 94.38 366 PRO A C 1
ATOM 2982 O O . PRO A 1 366 ? 7.117 25.406 16.5 1 94.38 366 PRO A O 1
ATOM 2985 N N . LYS A 1 367 ? 7.555 23.469 17.5 1 94.44 367 LYS A N 1
ATOM 2986 C CA . LYS A 1 367 ? 7.734 22.75 16.234 1 94.44 367 LYS A CA 1
ATOM 2987 C C . LYS A 1 367 ? 6.395 22.297 15.664 1 94.44 367 LYS A C 1
ATOM 2989 O O . LYS A 1 367 ? 5.605 21.641 16.359 1 94.44 367 LYS A O 1
ATOM 2994 N N . PRO A 1 368 ? 6.18 22.734 14.414 1 94.31 368 PRO A N 1
ATOM 2995 C CA . PRO A 1 368 ? 4.914 22.297 13.805 1 94.31 368 PRO A CA 1
ATOM 2996 C C . PRO A 1 368 ? 4.789 20.781 13.703 1 94.31 368 PRO A C 1
ATOM 2998 O O . PRO A 1 368 ? 5.781 20.094 13.461 1 94.31 368 PRO A O 1
ATOM 3001 N N . LYS A 1 369 ? 3.572 20.234 13.938 1 93.12 369 LYS A N 1
ATOM 3002 C CA . LYS A 1 369 ? 3.273 18.797 13.82 1 93.12 369 LYS A CA 1
ATOM 3003 C C . LYS A 1 369 ? 2.326 18.531 12.656 1 93.12 369 LYS A C 1
ATOM 3005 O O . LYS A 1 369 ? 1.474 19.375 12.336 1 93.12 369 LYS A O 1
ATOM 3010 N N . THR A 1 370 ? 2.615 17.359 12.07 1 91.56 370 THR A N 1
ATOM 3011 C CA . THR A 1 370 ? 1.648 16.906 11.078 1 91.56 370 THR A CA 1
ATOM 3012 C C . THR A 1 370 ? 0.438 16.266 11.75 1 91.56 370 THR A C 1
ATOM 3014 O O . THR A 1 370 ? 0.571 15.609 12.781 1 91.56 370 THR A O 1
ATOM 3017 N N . THR A 1 371 ? -0.796 16.703 11.609 1 89.06 371 THR A N 1
ATOM 3018 C CA . THR A 1 371 ? -1.981 16.188 12.289 1 89.06 371 THR A CA 1
ATOM 3019 C C . THR A 1 371 ? -2.625 15.062 11.477 1 89.06 371 THR A C 1
ATOM 3021 O O . THR A 1 371 ? -3.783 14.711 11.703 1 89.06 371 THR A O 1
ATOM 3024 N N . GLY A 1 372 ? -1.931 14.43 10.555 1 92.56 372 GLY A N 1
ATOM 3025 C CA . GLY A 1 372 ? -2.418 13.336 9.734 1 92.56 372 GLY A CA 1
ATOM 3026 C C . GLY A 1 372 ? -1.507 13.023 8.562 1 92.56 372 GLY A C 1
ATOM 3027 O O . GLY A 1 372 ? -0.544 13.742 8.305 1 92.56 372 GLY A O 1
ATOM 3028 N N . PRO A 1 373 ? -1.845 11.938 7.863 1 95.94 373 PRO A N 1
ATOM 3029 C CA . PRO A 1 373 ? -1.006 11.547 6.727 1 95.94 373 PRO A CA 1
ATOM 3030 C C . PRO A 1 373 ? -1.207 12.453 5.508 1 95.94 373 PRO A C 1
ATOM 3032 O O . PRO A 1 373 ? -2.143 13.258 5.48 1 95.94 373 PRO A O 1
ATOM 3035 N N . GLN A 1 374 ? -0.245 12.383 4.617 1 96.81 374 GLN A N 1
ATOM 3036 C CA . GLN A 1 374 ? -0.275 13.039 3.314 1 96.81 374 GLN A CA 1
ATOM 3037 C C . GLN A 1 374 ? 0.071 12.062 2.195 1 96.81 374 GLN A C 1
ATOM 3039 O O . GLN A 1 374 ? 0.554 10.961 2.455 1 96.81 374 GLN A O 1
ATOM 3044 N N . THR A 1 375 ? -0.25 12.461 1 1 96.94 375 THR A N 1
ATOM 3045 C CA . THR A 1 375 ? 0.182 11.617 -0.109 1 96.94 375 THR A CA 1
ATOM 3046 C C . THR A 1 375 ? 1.389 12.227 -0.815 1 96.94 375 THR A C 1
ATOM 3048 O O . THR A 1 375 ? 1.67 13.422 -0.66 1 96.94 375 THR A O 1
ATOM 3051 N N . ALA A 1 376 ? 2.137 11.461 -1.399 1 98 376 ALA A N 1
ATOM 3052 C CA . ALA A 1 376 ? 3.324 11.852 -2.158 1 98 376 ALA A CA 1
ATOM 3053 C C . ALA A 1 376 ? 3.559 10.898 -3.328 1 98 376 ALA A C 1
ATOM 3055 O O . ALA A 1 376 ? 2.859 9.891 -3.469 1 98 376 ALA A O 1
ATOM 3056 N N . VAL A 1 377 ? 4.469 11.203 -4.207 1 97.75 377 VAL A N 1
ATOM 3057 C CA . VAL A 1 377 ? 4.773 10.391 -5.375 1 97.75 377 VAL A CA 1
ATOM 3058 C C . VAL A 1 377 ? 6.184 9.82 -5.258 1 97.75 377 VAL A C 1
ATOM 3060 O O . VAL A 1 377 ? 7.129 10.547 -4.941 1 97.75 377 VAL A O 1
ATOM 3063 N N . VAL A 1 378 ? 6.309 8.523 -5.488 1 98.12 378 VAL A N 1
ATOM 3064 C CA . VAL A 1 378 ? 7.617 7.879 -5.43 1 98.12 378 VAL A CA 1
ATOM 3065 C C . VAL A 1 378 ? 8.492 8.383 -6.578 1 98.12 378 VAL A C 1
ATOM 3067 O O . VAL A 1 378 ? 8.039 8.453 -7.727 1 98.12 378 VAL A O 1
ATOM 3070 N N . VAL A 1 379 ? 9.766 8.648 -6.234 1 98 379 VAL A N 1
ATOM 3071 C CA . VAL A 1 379 ? 10.68 9.188 -7.238 1 98 379 VAL A CA 1
ATOM 3072 C C . VAL A 1 379 ? 11.992 8.398 -7.223 1 98 379 VAL A C 1
ATOM 3074 O O . VAL A 1 379 ? 12.211 7.566 -6.336 1 98 379 VAL A O 1
ATOM 3077 N N . GLY A 1 380 ? 12.844 8.562 -8.195 1 96.75 380 GLY A N 1
ATOM 3078 C CA . GLY A 1 380 ? 14.141 7.938 -8.391 1 96.75 380 GLY A CA 1
ATOM 3079 C C . GLY A 1 380 ? 14.898 8.5 -9.578 1 96.75 380 GLY A C 1
ATOM 3080 O O . GLY A 1 380 ? 14.461 9.469 -10.203 1 96.75 380 GLY A O 1
ATOM 3081 N N . PRO A 1 381 ? 16.016 7.969 -9.828 1 96.44 381 PRO A N 1
ATOM 3082 C CA . PRO A 1 381 ? 16.797 8.438 -10.977 1 96.44 381 PRO A CA 1
ATOM 3083 C C . PRO A 1 381 ? 16.062 8.234 -12.305 1 96.44 381 PRO A C 1
ATOM 3085 O O . PRO A 1 381 ? 15.289 7.297 -12.453 1 96.44 381 PRO A O 1
ATOM 3088 N N . PRO A 1 382 ? 16.391 9.109 -13.258 1 93.81 382 PRO A N 1
ATOM 3089 C CA . PRO A 1 382 ? 15.75 8.953 -14.562 1 93.81 382 PRO A CA 1
ATOM 3090 C C . PRO A 1 382 ? 16.031 7.594 -15.195 1 93.81 382 PRO A C 1
ATOM 3092 O O . PRO A 1 382 ? 17.141 7.074 -15.102 1 93.81 382 PRO A O 1
ATOM 3095 N N . GLY A 1 383 ? 15.086 6.98 -15.758 1 92.38 383 GLY A N 1
ATOM 3096 C CA . GLY A 1 383 ? 15.227 5.715 -16.453 1 92.38 383 GLY A CA 1
ATOM 3097 C C . GLY A 1 383 ? 14.953 4.508 -15.586 1 92.38 383 GLY A C 1
ATOM 3098 O O . GLY A 1 383 ? 14.766 3.4 -16.094 1 92.38 383 GLY A O 1
ATOM 3099 N N . GLU A 1 384 ? 14.961 4.719 -14.312 1 93.88 384 GLU A N 1
ATOM 3100 C CA . GLU A 1 384 ? 14.695 3.611 -13.398 1 93.88 384 GLU A CA 1
ATOM 3101 C C . GLU A 1 384 ? 13.203 3.496 -13.086 1 93.88 384 GLU A C 1
ATOM 3103 O O . GLU A 1 384 ? 12.477 4.492 -13.117 1 93.88 384 GLU A O 1
ATOM 3108 N N . GLU A 1 385 ? 12.781 2.258 -12.867 1 94.75 385 GLU A N 1
ATOM 3109 C CA . GLU A 1 385 ? 11.391 2.021 -12.477 1 94.75 385 GLU A CA 1
ATOM 3110 C C . GLU A 1 385 ? 11.297 1.608 -11.016 1 94.75 385 GLU A C 1
ATOM 3112 O O . GLU A 1 385 ? 10.258 1.808 -10.375 1 94.75 385 GLU A O 1
ATOM 3117 N N . ILE A 1 386 ? 12.312 0.999 -10.555 1 95.81 386 ILE A N 1
ATOM 3118 C CA . ILE A 1 386 ? 12.406 0.531 -9.172 1 95.81 386 ILE A CA 1
ATOM 3119 C C . ILE A 1 386 ? 13.766 0.912 -8.586 1 95.81 386 ILE A C 1
ATOM 3121 O O . ILE A 1 386 ? 14.805 0.55 -9.141 1 95.81 386 ILE A O 1
ATOM 3125 N N . TRP A 1 387 ? 13.773 1.609 -7.48 1 96.06 387 TRP A N 1
ATOM 3126 C CA . TRP A 1 387 ? 15.031 2.068 -6.902 1 96.06 387 TRP A CA 1
ATOM 3127 C C . TRP A 1 387 ? 14.977 2.035 -5.379 1 96.06 387 TRP A C 1
ATOM 3129 O O . TRP A 1 387 ? 14.773 3.066 -4.738 1 96.06 387 TRP A O 1
ATOM 3139 N N . PRO A 1 388 ? 15.117 0.89 -4.773 1 96.31 388 PRO A N 1
ATOM 3140 C CA . PRO A 1 388 ? 15.125 0.758 -3.314 1 96.31 388 PRO A CA 1
ATOM 3141 C C . PRO A 1 388 ? 16.547 0.702 -2.738 1 96.31 388 PRO A C 1
ATOM 3143 O O . PRO A 1 388 ? 17.516 0.55 -3.484 1 96.31 388 PRO A O 1
ATOM 3146 N N . ASP A 1 389 ? 16.672 0.9 -1.451 1 96.38 389 ASP A N 1
ATOM 3147 C CA . ASP A 1 389 ? 17.906 0.594 -0.749 1 96.38 389 ASP A CA 1
ATOM 3148 C C . ASP A 1 389 ? 17.859 -0.793 -0.113 1 96.38 389 ASP A C 1
ATOM 3150 O O . ASP A 1 389 ? 16.969 -1.594 -0.434 1 96.38 389 ASP A O 1
ATOM 3154 N N . GLN A 1 390 ? 18.812 -1.174 0.746 1 95.75 390 GLN A N 1
ATOM 3155 C CA . GLN A 1 390 ? 18.938 -2.521 1.287 1 95.75 390 GLN A CA 1
ATOM 3156 C C . GLN A 1 390 ? 17.781 -2.852 2.225 1 95.75 390 GLN A C 1
ATOM 3158 O O . GLN A 1 390 ? 17.5 -4.023 2.48 1 95.75 390 GLN A O 1
ATOM 3163 N N . TYR A 1 391 ? 17.094 -1.829 2.738 1 95.31 391 TYR A N 1
ATOM 3164 C CA . TYR A 1 391 ? 16 -2.043 3.676 1 95.31 391 TYR A CA 1
ATOM 3165 C C . TYR A 1 391 ? 14.648 -1.925 2.973 1 95.31 391 TYR A C 1
ATOM 3167 O O . TYR A 1 391 ? 13.602 -1.987 3.615 1 95.31 391 TYR A O 1
ATOM 3175 N N . GLY A 1 392 ? 14.672 -1.752 1.625 1 95.94 392 GLY A N 1
ATOM 3176 C CA . GLY A 1 392 ? 13.438 -1.605 0.876 1 95.94 392 GLY A CA 1
ATOM 3177 C C . GLY A 1 392 ? 12.828 -0.217 0.983 1 95.94 392 GLY A C 1
ATOM 3178 O O . GLY A 1 392 ? 11.617 -0.048 0.841 1 95.94 392 GLY A O 1
ATOM 3179 N N . ARG A 1 393 ? 13.703 0.809 1.286 1 97.81 393 ARG A N 1
ATOM 3180 C CA . ARG A 1 393 ? 13.219 2.182 1.371 1 97.81 393 ARG A CA 1
ATOM 3181 C C . ARG A 1 393 ? 13.164 2.83 -0.009 1 97.81 393 ARG A C 1
ATOM 3183 O O . ARG A 1 393 ? 13.844 2.389 -0.935 1 97.81 393 ARG A O 1
ATOM 3190 N N . VAL A 1 394 ? 12.227 3.895 -0.093 1 97.81 394 VAL A N 1
ATOM 3191 C CA . VAL A 1 394 ? 12.117 4.633 -1.347 1 97.81 394 VAL A CA 1
ATOM 3192 C C . VAL A 1 394 ? 12.148 6.133 -1.066 1 97.81 394 VAL A C 1
ATOM 3194 O O . VAL A 1 394 ? 12.141 6.555 0.093 1 97.81 394 VAL A O 1
ATOM 3197 N N . LYS A 1 395 ? 12.297 6.906 -2.037 1 98.25 395 LYS A N 1
ATOM 3198 C CA . LYS A 1 395 ? 12.234 8.359 -1.937 1 98.25 395 LYS A CA 1
ATOM 3199 C C . LYS A 1 395 ? 10.961 8.906 -2.582 1 98.25 395 LYS A C 1
ATOM 3201 O O . LYS A 1 395 ? 10.391 8.266 -3.473 1 98.25 395 LYS A O 1
ATOM 3206 N N . VAL A 1 396 ? 10.477 10.062 -2.109 1 98.25 396 VAL A N 1
ATOM 3207 C CA . VAL A 1 396 ? 9.211 10.594 -2.611 1 98.25 396 VAL A CA 1
ATOM 3208 C C . VAL A 1 396 ? 9.336 12.094 -2.842 1 98.25 396 VAL A C 1
ATOM 3210 O O . VAL A 1 396 ? 10.312 12.719 -2.414 1 98.25 396 VAL A O 1
ATOM 3213 N N . GLN A 1 397 ? 8.5 12.625 -3.58 1 97.88 397 GLN A N 1
ATOM 3214 C CA . GLN A 1 397 ? 8.273 14.062 -3.695 1 97.88 397 GLN A CA 1
ATOM 3215 C C . GLN A 1 397 ? 6.891 14.445 -3.18 1 97.88 397 GLN A C 1
ATOM 3217 O O . GLN A 1 397 ? 5.875 13.953 -3.68 1 97.88 397 GLN A O 1
ATOM 3222 N N . PHE A 1 398 ? 6.914 15.273 -2.129 1 97.5 398 PHE A N 1
ATOM 3223 C CA . PHE A 1 398 ? 5.656 15.773 -1.582 1 97.5 398 PHE A CA 1
ATOM 3224 C C . PHE A 1 398 ? 5.031 16.797 -2.52 1 97.5 398 PHE A C 1
ATOM 3226 O O . PHE A 1 398 ? 5.738 17.484 -3.256 1 97.5 398 PHE A O 1
ATOM 3233 N N . HIS A 1 399 ? 3.725 16.922 -2.439 1 95.44 399 HIS A N 1
ATOM 3234 C CA . HIS A 1 399 ? 3.006 17.797 -3.357 1 95.44 399 HIS A CA 1
ATOM 3235 C C . HIS A 1 399 ? 3.299 19.266 -3.059 1 95.44 399 HIS A C 1
ATOM 3237 O O . HIS A 1 399 ? 3.232 20.109 -3.955 1 95.44 399 HIS A O 1
ATOM 3243 N N . TRP A 1 400 ? 3.59 19.578 -1.812 1 95.75 400 TRP A N 1
ATOM 3244 C CA . TRP A 1 400 ? 3.85 20.969 -1.421 1 95.75 400 TRP A CA 1
ATOM 3245 C C . TRP A 1 400 ? 5.277 21.375 -1.776 1 95.75 400 TRP A C 1
ATOM 3247 O O . TRP A 1 400 ? 5.629 22.547 -1.701 1 95.75 400 TRP A O 1
ATOM 3257 N N . ASP A 1 401 ? 6.145 20.375 -2.055 1 95.94 401 ASP A N 1
ATOM 3258 C CA . ASP A 1 401 ? 7.543 20.672 -2.363 1 95.94 401 ASP A CA 1
ATOM 3259 C C . ASP A 1 401 ? 7.676 21.328 -3.73 1 95.94 401 ASP A C 1
ATOM 3261 O O . ASP A 1 401 ? 7.633 20.656 -4.762 1 95.94 401 ASP A O 1
ATOM 3265 N N . ARG A 1 402 ? 7.91 22.594 -3.773 1 93.06 402 ARG A N 1
ATOM 3266 C CA . ARG A 1 402 ? 8.016 23.344 -5.016 1 93.06 402 ARG A CA 1
ATOM 3267 C C . ARG A 1 402 ? 9.438 23.344 -5.551 1 93.06 402 ARG A C 1
ATOM 3269 O O . ARG A 1 402 ? 9.68 23.672 -6.711 1 93.06 402 ARG A O 1
ATOM 3276 N N . GLN A 1 403 ? 10.375 22.922 -4.766 1 93.19 403 GLN A N 1
ATOM 3277 C CA . GLN A 1 403 ? 11.781 22.953 -5.152 1 93.19 403 GLN A CA 1
ATOM 3278 C C . GLN A 1 403 ? 12.234 21.609 -5.688 1 93.19 403 GLN A C 1
ATOM 3280 O O . GLN A 1 403 ? 13.195 21.531 -6.457 1 93.19 403 GLN A O 1
ATOM 3285 N N . GLY A 1 404 ? 11.602 20.531 -5.273 1 93 404 GLY A N 1
ATOM 3286 C CA . GLY A 1 404 ? 11.977 19.203 -5.719 1 93 404 GLY A CA 1
ATOM 3287 C C . GLY A 1 404 ? 11.859 19.016 -7.219 1 93 404 GLY A C 1
ATOM 3288 O O . GLY A 1 404 ? 10.977 19.594 -7.852 1 93 404 GLY A O 1
ATOM 3289 N N . LYS A 1 405 ? 12.672 18.141 -7.812 1 94.44 405 LYS A N 1
ATOM 3290 C CA . LYS A 1 405 ? 12.734 17.953 -9.258 1 94.44 405 LYS A CA 1
ATOM 3291 C C . LYS A 1 405 ? 12.219 16.562 -9.648 1 94.44 405 LYS A C 1
ATOM 3293 O O . LYS A 1 405 ? 12.508 16.094 -10.75 1 94.44 405 LYS A O 1
ATOM 3298 N N . PHE A 1 406 ? 11.57 15.93 -8.742 1 95.19 406 PHE A N 1
ATOM 3299 C CA . PHE A 1 406 ? 11.023 14.602 -8.992 1 95.19 406 PHE A CA 1
ATOM 3300 C C . PHE A 1 406 ? 12.133 13.609 -9.336 1 95.19 406 PHE A C 1
ATOM 3302 O O . PHE A 1 406 ? 12.023 12.859 -10.305 1 95.19 406 PHE A O 1
ATOM 3309 N N . ASP A 1 407 ? 13.203 13.672 -8.609 1 96.06 407 ASP A N 1
ATOM 3310 C CA . ASP A 1 407 ? 14.336 12.781 -8.805 1 96.06 407 ASP A CA 1
ATOM 3311 C C . ASP A 1 407 ? 14.828 12.211 -7.473 1 96.06 407 ASP A C 1
ATOM 3313 O O . ASP A 1 407 ? 14.117 12.281 -6.469 1 96.06 407 ASP A O 1
ATOM 3317 N N . GLU A 1 408 ? 15.984 11.555 -7.469 1 94.56 408 GLU A N 1
ATOM 3318 C CA . GLU A 1 408 ? 16.484 10.812 -6.305 1 94.56 408 GLU A CA 1
ATOM 3319 C C . GLU A 1 408 ? 16.922 11.766 -5.195 1 94.56 408 GLU A C 1
ATOM 3321 O O . GLU A 1 408 ? 17.219 11.328 -4.082 1 94.56 408 GLU A O 1
ATOM 3326 N N . GLN A 1 409 ? 16.812 13.094 -5.391 1 94.94 409 GLN A N 1
ATOM 3327 C CA . GLN A 1 409 ? 17.25 14.055 -4.383 1 94.94 409 GLN A CA 1
ATOM 3328 C C . GLN A 1 409 ? 16.062 14.766 -3.746 1 94.94 409 GLN A C 1
ATOM 3330 O O . GLN A 1 409 ? 16.25 15.664 -2.918 1 94.94 409 GLN A O 1
ATOM 3335 N N . SER A 1 410 ? 14.891 14.344 -4.031 1 96.19 410 SER A N 1
ATOM 3336 C CA . SER A 1 410 ? 13.695 15.062 -3.613 1 96.19 410 SER A CA 1
ATOM 3337 C C . SER A 1 410 ? 13.406 14.852 -2.131 1 96.19 410 SER A C 1
ATOM 3339 O O . SER A 1 410 ? 12.812 15.711 -1.479 1 96.19 410 SER A O 1
ATOM 3341 N N . SER A 1 411 ? 13.766 13.742 -1.569 1 97.12 411 SER A N 1
ATOM 3342 C CA . SER A 1 411 ? 13.555 13.461 -0.154 1 97.12 411 SER A CA 1
ATOM 3343 C C . SER A 1 411 ? 14.625 12.523 0.392 1 97.12 411 SER A C 1
ATOM 3345 O O . SER A 1 411 ? 15.531 12.125 -0.336 1 97.12 411 SER A O 1
ATOM 3347 N N . CYS A 1 412 ? 14.484 12.242 1.703 1 97.31 412 CYS A N 1
ATOM 3348 C CA . CYS A 1 412 ? 15.305 11.195 2.301 1 97.31 412 CYS A CA 1
ATOM 3349 C C . CYS A 1 412 ? 14.742 9.812 1.97 1 97.31 412 CYS A C 1
ATOM 3351 O O . CYS A 1 412 ? 13.719 9.703 1.299 1 97.31 412 CYS A O 1
ATOM 3353 N N . TRP A 1 413 ? 15.516 8.797 2.287 1 97.5 413 TRP A N 1
ATOM 3354 C CA . TRP A 1 413 ? 15.016 7.426 2.189 1 97.5 413 TRP A CA 1
ATOM 3355 C C . TRP A 1 413 ? 13.891 7.184 3.191 1 97.5 413 TRP A C 1
ATOM 3357 O O . TRP A 1 413 ? 14.039 7.469 4.383 1 97.5 413 TRP A O 1
ATOM 3367 N N . ILE A 1 414 ? 12.789 6.738 2.734 1 98.31 414 ILE A N 1
ATOM 3368 C CA . ILE A 1 414 ? 11.625 6.555 3.59 1 98.31 414 ILE A CA 1
ATOM 3369 C C . ILE A 1 414 ? 11.258 5.074 3.65 1 98.31 414 ILE A C 1
ATOM 3371 O O . ILE A 1 414 ? 11.156 4.41 2.617 1 98.31 414 ILE A O 1
ATOM 3375 N N . ARG A 1 415 ? 11.062 4.531 4.84 1 97.75 415 ARG A N 1
ATOM 3376 C CA . ARG A 1 415 ? 10.672 3.141 5.039 1 97.75 415 ARG A CA 1
ATOM 3377 C C . ARG A 1 415 ? 9.25 2.898 4.547 1 97.75 415 ARG A C 1
ATOM 3379 O O . ARG A 1 415 ? 8.391 3.775 4.66 1 97.75 415 ARG A O 1
ATOM 3386 N N . VAL A 1 416 ? 8.984 1.704 3.977 1 96.69 416 VAL A N 1
ATOM 3387 C CA . VAL A 1 416 ? 7.699 1.346 3.395 1 96.69 416 VAL A CA 1
ATOM 3388 C C . VAL A 1 416 ? 7.047 0.243 4.227 1 96.69 416 VAL A C 1
ATOM 3390 O O . VAL A 1 416 ? 7.641 -0.815 4.441 1 96.69 416 VAL A O 1
ATOM 3393 N N . SER A 1 417 ? 5.824 0.514 4.648 1 95.12 417 SER A N 1
ATOM 3394 C CA . SER A 1 417 ? 5.066 -0.501 5.375 1 95.12 417 SER A CA 1
ATOM 3395 C C . SER A 1 417 ? 4.699 -1.671 4.469 1 95.12 417 SER A C 1
ATOM 3397 O O . SER A 1 417 ? 4.359 -1.474 3.301 1 95.12 417 SER A O 1
ATOM 3399 N N . GLN A 1 418 ? 4.871 -2.861 5.047 1 92.5 418 GLN A N 1
ATOM 3400 C CA . GLN A 1 418 ? 4.484 -4.086 4.355 1 92.5 418 GLN A CA 1
ATOM 3401 C C . GLN A 1 418 ? 3.363 -4.805 5.098 1 92.5 418 GLN A C 1
ATOM 3403 O O . GLN A 1 418 ? 3.086 -4.5 6.262 1 92.5 418 GLN A O 1
ATOM 3408 N N . GLY A 1 419 ? 2.676 -5.723 4.387 1 87.31 419 GLY A N 1
ATOM 3409 C CA . GLY A 1 419 ? 1.623 -6.492 5.027 1 87.31 419 GLY A CA 1
ATOM 3410 C C . GLY A 1 419 ? 2.135 -7.402 6.133 1 87.31 419 GLY A C 1
ATOM 3411 O O . GLY A 1 419 ? 1.404 -7.711 7.078 1 87.31 419 GLY A O 1
ATOM 3412 N N . TRP A 1 420 ? 3.273 -7.898 6.039 1 86.25 420 TRP A N 1
ATOM 3413 C CA . TRP A 1 420 ? 3.961 -8.82 6.934 1 86.25 420 TRP A CA 1
ATOM 3414 C C . TRP A 1 420 ? 5.473 -8.664 6.82 1 86.25 420 TRP A C 1
ATOM 3416 O O . TRP A 1 420 ? 6.02 -8.602 5.715 1 86.25 420 TRP A O 1
ATOM 3426 N N . ALA A 1 421 ? 6.219 -8.477 7.953 1 90.12 421 ALA A N 1
ATOM 3427 C CA . ALA A 1 421 ? 7.66 -8.242 7.918 1 90.12 421 ALA A CA 1
ATOM 3428 C C . ALA A 1 421 ? 8.367 -9.023 9.023 1 90.12 421 ALA A C 1
ATOM 3430 O O . ALA A 1 421 ? 8.461 -8.547 10.156 1 90.12 421 ALA A O 1
ATOM 3431 N N . GLY A 1 422 ? 8.812 -10.266 8.758 1 91.38 422 GLY A N 1
ATOM 3432 C CA . GLY A 1 422 ? 9.578 -11.086 9.68 1 91.38 422 GLY A CA 1
ATOM 3433 C C . GLY A 1 422 ? 11.039 -11.211 9.297 1 91.38 422 GLY A C 1
ATOM 3434 O O . GLY A 1 422 ? 11.492 -10.594 8.328 1 91.38 422 GLY A O 1
ATOM 3435 N N . GLN A 1 423 ? 11.812 -11.938 10.125 1 92.81 423 GLN A N 1
ATOM 3436 C CA . GLN A 1 423 ? 13.242 -12.141 9.875 1 92.81 423 GLN A CA 1
ATOM 3437 C C . GLN A 1 423 ? 13.461 -13.039 8.664 1 92.81 423 GLN A C 1
ATOM 3439 O O . GLN A 1 423 ? 13.523 -14.266 8.797 1 92.81 423 GLN A O 1
ATOM 3444 N N . ASN A 1 424 ? 13.508 -12.453 7.562 1 90.44 424 ASN A N 1
ATOM 3445 C CA . ASN A 1 424 ? 13.758 -13.133 6.297 1 90.44 424 ASN A CA 1
ATOM 3446 C C . ASN A 1 424 ? 12.516 -13.844 5.781 1 90.44 424 ASN A C 1
ATOM 3448 O O . ASN A 1 424 ? 12.609 -14.828 5.047 1 90.44 424 ASN A O 1
ATOM 3452 N N . TYR A 1 425 ? 11.406 -13.562 6.254 1 90.31 425 TYR A N 1
ATOM 3453 C CA . TYR A 1 425 ? 10.117 -13.992 5.723 1 90.31 425 TYR A CA 1
ATOM 3454 C C . TYR A 1 425 ? 9.086 -12.867 5.805 1 90.31 425 TYR A C 1
ATOM 3456 O O . TYR A 1 425 ? 9.312 -11.867 6.488 1 90.31 425 TYR A O 1
ATOM 3464 N N . GLY A 1 426 ? 8.117 -12.961 5.066 1 92.62 426 GLY A N 1
ATOM 3465 C CA . GLY A 1 426 ? 7.125 -11.906 4.98 1 92.62 426 GLY A CA 1
ATOM 3466 C C . GLY A 1 426 ? 6.734 -11.562 3.553 1 92.62 426 GLY A C 1
ATOM 3467 O O . GLY A 1 426 ? 6.883 -12.391 2.652 1 92.62 426 GLY A O 1
ATOM 3468 N N . SER A 1 427 ? 5.977 -10.43 3.473 1 91.25 427 SER A N 1
ATOM 3469 C CA . SER A 1 427 ? 5.547 -9.945 2.164 1 91.25 427 SER A CA 1
ATOM 3470 C C . SER A 1 427 ? 6.258 -8.648 1.794 1 91.25 427 SER A C 1
ATOM 3472 O O . SER A 1 427 ? 6.488 -7.789 2.652 1 91.25 427 SER A O 1
ATOM 3474 N N . ILE A 1 428 ? 6.719 -8.523 0.52 1 90.69 428 ILE A N 1
ATOM 3475 C CA . ILE A 1 428 ? 7.379 -7.312 0.057 1 90.69 428 ILE A CA 1
ATOM 3476 C C . ILE A 1 428 ? 6.789 -6.879 -1.282 1 90.69 428 ILE A C 1
ATOM 3478 O O . ILE A 1 428 ? 6.805 -7.641 -2.25 1 90.69 428 ILE A O 1
ATOM 3482 N N . TYR A 1 429 ? 6.203 -5.738 -1.298 1 93.19 429 TYR A N 1
ATOM 3483 C CA . TYR A 1 429 ? 5.707 -5.043 -2.48 1 93.19 429 TYR A CA 1
ATOM 3484 C C . TYR A 1 429 ? 6.219 -3.605 -2.52 1 93.19 429 TYR A C 1
ATOM 3486 O O . TYR A 1 429 ? 5.59 -2.703 -1.962 1 93.19 429 TYR A O 1
ATOM 3494 N N . LEU A 1 430 ? 7.277 -3.4 -3.225 1 94.38 430 LEU A N 1
ATOM 3495 C CA . LEU A 1 430 ? 7.918 -2.092 -3.246 1 94.38 430 LEU A CA 1
ATOM 3496 C C . LEU A 1 430 ? 7.207 -1.153 -4.219 1 94.38 430 LEU A C 1
ATOM 3498 O O . LEU A 1 430 ? 6.98 -1.51 -5.375 1 94.38 430 LEU A O 1
ATOM 3502 N N . PRO A 1 431 ? 6.812 0.005 -3.709 1 95.56 431 PRO A N 1
ATOM 3503 C CA . PRO A 1 431 ? 6.258 0.965 -4.668 1 95.56 431 PRO A CA 1
ATOM 3504 C C . PRO A 1 431 ? 7.27 1.396 -5.727 1 95.56 431 PRO A C 1
ATOM 3506 O O . PRO A 1 431 ? 8.438 1.646 -5.406 1 95.56 431 PRO A O 1
ATOM 3509 N N . ARG A 1 432 ? 6.844 1.451 -6.957 1 96.06 432 ARG A N 1
ATOM 3510 C CA . ARG A 1 432 ? 7.707 1.844 -8.062 1 96.06 432 ARG A CA 1
ATOM 3511 C C . ARG A 1 432 ? 7.652 3.35 -8.297 1 96.06 432 ARG A C 1
ATOM 3513 O O . ARG A 1 432 ? 6.762 4.031 -7.781 1 96.06 432 ARG A O 1
ATOM 3520 N N . ILE A 1 433 ? 8.641 3.852 -9 1 96.5 433 ILE A N 1
ATOM 3521 C CA . ILE A 1 433 ? 8.719 5.273 -9.32 1 96.5 433 ILE A CA 1
ATOM 3522 C C . ILE A 1 433 ? 7.453 5.707 -10.062 1 96.5 433 ILE A C 1
ATOM 3524 O O . ILE A 1 433 ? 7.012 5.035 -11 1 96.5 433 ILE A O 1
ATOM 3528 N N . GLY A 1 434 ? 6.789 6.766 -9.562 1 95.44 434 GLY A N 1
ATOM 3529 C CA . GLY A 1 434 ? 5.566 7.273 -10.164 1 95.44 434 GLY A CA 1
ATOM 3530 C C . GLY A 1 434 ? 4.324 6.938 -9.359 1 95.44 434 GLY A C 1
ATOM 3531 O O . GLY A 1 434 ? 3.291 7.598 -9.5 1 95.44 434 GLY A O 1
ATOM 3532 N N . GLN A 1 435 ? 4.402 5.98 -8.539 1 96 435 GLN A N 1
ATOM 3533 C CA . GLN A 1 435 ? 3.252 5.578 -7.738 1 96 435 GLN A CA 1
ATOM 3534 C C . GLN A 1 435 ? 2.98 6.578 -6.621 1 96 435 GLN A C 1
ATOM 3536 O O . GLN A 1 435 ? 3.904 7.219 -6.113 1 96 435 GLN A O 1
ATOM 3541 N N . GLU A 1 436 ? 1.688 6.711 -6.312 1 97.75 436 GLU A N 1
ATOM 3542 C CA . GLU A 1 436 ? 1.259 7.551 -5.199 1 97.75 436 GLU A CA 1
ATOM 3543 C C . GLU A 1 436 ? 1.196 6.75 -3.9 1 97.75 436 GLU A C 1
ATOM 3545 O O . GLU A 1 436 ? 0.605 5.668 -3.859 1 97.75 436 GLU A O 1
ATOM 3550 N N . VAL A 1 437 ? 1.807 7.324 -2.842 1 97.81 437 VAL A N 1
ATOM 3551 C CA . VAL A 1 437 ? 1.882 6.625 -1.564 1 97.81 437 VAL A CA 1
ATOM 3552 C C . VAL A 1 437 ? 1.302 7.504 -0.458 1 97.81 437 VAL A C 1
ATOM 3554 O O . VAL A 1 437 ? 1.222 8.727 -0.604 1 97.81 437 VAL A O 1
ATOM 3557 N N . ILE A 1 438 ? 0.781 6.895 0.577 1 97.81 438 ILE A N 1
ATOM 3558 C CA . ILE A 1 438 ? 0.348 7.578 1.791 1 97.81 438 ILE A CA 1
ATOM 3559 C C . ILE A 1 438 ? 1.512 7.664 2.775 1 97.81 438 ILE A C 1
ATOM 3561 O O . ILE A 1 438 ? 2.053 6.641 3.201 1 97.81 438 ILE A O 1
ATOM 3565 N N . VAL A 1 439 ? 1.903 8.867 3.111 1 97.94 439 VAL A N 1
ATOM 3566 C CA . VAL A 1 439 ? 3.031 9.102 4.004 1 97.94 439 VAL A CA 1
ATOM 3567 C C . VAL A 1 439 ? 2.529 9.664 5.336 1 97.94 439 VAL A C 1
ATOM 3569 O O . VAL A 1 439 ? 1.91 10.727 5.375 1 97.94 439 VAL A O 1
ATOM 3572 N N . ASP A 1 440 ? 2.734 8.891 6.355 1 97.06 440 ASP A N 1
ATOM 3573 C CA . ASP A 1 440 ? 2.531 9.383 7.715 1 97.06 440 ASP A CA 1
ATOM 3574 C C . ASP A 1 440 ? 3.85 9.836 8.336 1 97.06 440 ASP A C 1
ATOM 3576 O O . ASP A 1 440 ? 4.898 9.781 7.691 1 97.06 440 ASP A O 1
ATOM 3580 N N . PHE A 1 441 ? 3.736 10.375 9.523 1 96.5 441 PHE A N 1
ATOM 3581 C CA . PHE A 1 441 ? 4.91 10.922 10.195 1 96.5 441 PHE A CA 1
ATOM 3582 C C . PHE A 1 441 ? 5 10.414 11.633 1 96.5 441 PHE A C 1
ATOM 3584 O O . PHE A 1 441 ? 4.035 10.516 12.391 1 96.5 441 PHE A O 1
ATOM 3591 N N . LEU A 1 442 ? 6.152 9.93 11.953 1 94.5 442 LEU A N 1
ATOM 3592 C CA . LEU A 1 442 ? 6.352 9.383 13.289 1 94.5 442 LEU A CA 1
ATOM 3593 C C . LEU A 1 442 ? 6.215 10.477 14.352 1 94.5 442 LEU A C 1
ATOM 3595 O O . LEU A 1 442 ? 6.926 11.477 14.305 1 94.5 442 LEU A O 1
ATOM 3599 N N . SER A 1 443 ? 5.34 10.281 15.266 1 92.19 443 SER A N 1
ATOM 3600 C CA . SER A 1 443 ? 5.059 11.227 16.344 1 92.19 443 SER A CA 1
ATOM 3601 C C . SER A 1 443 ? 4.637 12.578 15.781 1 92.19 443 SER A C 1
ATOM 3603 O O . SER A 1 443 ? 4.848 13.609 16.422 1 92.19 443 SER A O 1
ATOM 3605 N N . GLY A 1 444 ? 4.211 12.602 14.594 1 93.38 444 GLY A N 1
ATOM 3606 C CA . GLY A 1 444 ? 3.762 13.836 13.969 1 93.38 444 GLY A CA 1
ATOM 3607 C C . GLY A 1 444 ? 4.902 14.734 13.539 1 93.38 444 GLY A C 1
ATOM 3608 O O . GLY A 1 444 ? 4.691 15.914 13.234 1 93.38 444 GLY A O 1
ATOM 3609 N N . ASP A 1 445 ? 6.066 14.242 13.539 1 95.88 445 ASP A N 1
ATOM 3610 C CA . ASP A 1 445 ? 7.246 15.023 13.195 1 95.88 445 ASP A CA 1
ATOM 3611 C C . ASP A 1 445 ? 7.48 15.023 11.688 1 95.88 445 ASP A C 1
ATOM 3613 O O . ASP A 1 445 ? 7.805 13.992 11.102 1 95.88 445 ASP A O 1
ATOM 3617 N N . PRO A 1 446 ? 7.375 16.219 11.031 1 96.69 446 PRO A N 1
ATOM 3618 C CA . PRO A 1 446 ? 7.543 16.281 9.578 1 96.69 446 PRO A CA 1
ATOM 3619 C C . PRO A 1 446 ? 8.914 15.789 9.117 1 96.69 446 PRO A C 1
ATOM 3621 O O . PRO A 1 446 ? 9.102 15.5 7.934 1 96.69 446 PRO A O 1
ATOM 3624 N N . ASP A 1 447 ? 9.867 15.625 10.016 1 97.19 447 ASP A N 1
ATOM 3625 C CA . ASP A 1 447 ? 11.211 15.18 9.664 1 97.19 447 ASP A CA 1
ATOM 3626 C C . ASP A 1 447 ? 11.289 13.656 9.594 1 97.19 447 ASP A C 1
ATOM 3628 O O . ASP A 1 447 ? 12.297 13.102 9.148 1 97.19 447 ASP A O 1
ATOM 3632 N N . GLN A 1 448 ? 10.305 13 10.055 1 96.75 448 GLN A N 1
ATOM 3633 C CA . GLN A 1 448 ? 10.359 11.547 10.156 1 96.75 448 GLN A CA 1
ATOM 3634 C C . GLN A 1 448 ? 9.211 10.898 9.391 1 96.75 448 GLN A C 1
ATOM 3636 O O . GLN A 1 448 ? 8.336 10.266 9.984 1 96.75 448 GLN A O 1
ATOM 3641 N N . PRO A 1 449 ? 9.273 10.953 8.07 1 97.44 449 PRO A N 1
ATOM 3642 C CA . PRO A 1 449 ? 8.219 10.367 7.25 1 97.44 449 PRO A CA 1
ATOM 3643 C C . PRO A 1 449 ? 8.289 8.844 7.199 1 97.44 449 PRO A C 1
ATOM 3645 O O . PRO A 1 449 ? 9.375 8.266 7.293 1 97.44 449 PRO A O 1
ATOM 3648 N N . ILE A 1 450 ? 7.137 8.148 7.059 1 97.81 450 ILE A N 1
ATOM 3649 C CA . ILE A 1 450 ? 7.004 6.707 6.898 1 97.81 450 ILE A CA 1
ATOM 3650 C C . ILE A 1 450 ? 5.828 6.398 5.973 1 97.81 450 ILE A C 1
ATOM 3652 O O . ILE A 1 450 ? 4.762 7.012 6.086 1 97.81 450 ILE A O 1
ATOM 3656 N N . ILE A 1 451 ? 6.035 5.559 5 1 97.69 451 ILE A N 1
ATOM 3657 C CA . ILE A 1 451 ? 4.969 5.199 4.074 1 97.69 451 ILE A CA 1
ATOM 3658 C C . ILE A 1 451 ? 4.09 4.113 4.688 1 97.69 451 ILE A C 1
ATOM 3660 O O . ILE A 1 451 ? 4.582 3.047 5.059 1 97.69 451 ILE A O 1
ATOM 3664 N N . THR A 1 452 ? 2.777 4.336 4.727 1 96.12 452 THR A N 1
ATOM 3665 C CA . THR A 1 452 ? 1.872 3.42 5.41 1 96.12 452 THR A CA 1
ATOM 3666 C C . THR A 1 452 ? 0.918 2.764 4.414 1 96.12 452 THR A C 1
ATOM 3668 O O . THR A 1 452 ? 0.23 1.797 4.75 1 96.12 452 THR A O 1
ATOM 3671 N N . GLY A 1 453 ? 0.889 3.295 3.207 1 95.06 453 GLY A N 1
ATOM 3672 C CA . GLY A 1 453 ? -0.034 2.73 2.234 1 95.06 453 GLY A CA 1
ATOM 3673 C C . GLY A 1 453 ? 0.216 3.217 0.82 1 95.06 453 GLY A C 1
ATOM 3674 O O . GLY A 1 453 ? 1.133 4.008 0.583 1 95.06 453 GLY A O 1
ATOM 3675 N N . ARG A 1 454 ? -0.535 2.625 -0.116 1 96 454 ARG A N 1
ATOM 3676 C CA . ARG A 1 454 ? -0.517 2.996 -1.527 1 96 454 ARG A CA 1
ATOM 3677 C C . ARG A 1 454 ? -1.932 3.205 -2.057 1 96 454 ARG A C 1
ATOM 3679 O O . ARG A 1 454 ? -2.861 2.502 -1.653 1 96 454 ARG A O 1
ATOM 3686 N N . VAL A 1 455 ? -2.086 4.145 -2.939 1 96.19 455 VAL A N 1
ATOM 3687 C CA . VAL A 1 455 ? -3.42 4.41 -3.469 1 96.19 455 VAL A CA 1
ATOM 3688 C C . VAL A 1 455 ? -3.352 4.582 -4.984 1 96.19 455 VAL A C 1
ATOM 3690 O O . VAL A 1 455 ? -2.318 4.988 -5.523 1 96.19 455 VAL A O 1
ATOM 3693 N N . TYR A 1 456 ? -4.406 4.242 -5.621 1 95.94 456 TYR A N 1
ATOM 3694 C CA . TYR A 1 456 ? -4.551 4.445 -7.059 1 95.94 456 TYR A CA 1
ATOM 3695 C C . TYR A 1 456 ? -4.969 5.879 -7.367 1 95.94 456 TYR A C 1
ATOM 3697 O O . TYR A 1 456 ? -5.52 6.566 -6.508 1 95.94 456 TYR A O 1
ATOM 3705 N N . ASN A 1 457 ? -4.68 6.367 -8.461 1 95.94 457 ASN A N 1
ATOM 3706 C CA . ASN A 1 457 ? -5.102 7.652 -9 1 95.94 457 ASN A CA 1
ATOM 3707 C C . ASN A 1 457 ? -5.332 7.578 -10.508 1 95.94 457 ASN A C 1
ATOM 3709 O O . ASN A 1 457 ? -5.289 6.492 -11.094 1 95.94 457 ASN A O 1
ATOM 3713 N N . ALA A 1 458 ? -5.66 8.68 -11.156 1 94.88 458 ALA A N 1
ATOM 3714 C CA . ALA A 1 458 ? -6.047 8.688 -12.562 1 94.88 458 ALA A CA 1
ATOM 3715 C C . ALA A 1 458 ? -4.895 8.234 -13.453 1 94.88 458 ALA A C 1
ATOM 3717 O O . ALA A 1 458 ? -5.113 7.707 -14.547 1 94.88 458 ALA A O 1
ATOM 3718 N N . ASP A 1 459 ? -3.602 8.398 -13.016 1 93.75 459 ASP A N 1
ATOM 3719 C CA . ASP A 1 459 ? -2.428 7.961 -13.766 1 93.75 459 ASP A CA 1
ATOM 3720 C C . ASP A 1 459 ? -2.064 6.52 -13.43 1 93.75 459 ASP A C 1
ATOM 3722 O O . ASP A 1 459 ? -1.407 5.836 -14.219 1 93.75 459 ASP A O 1
ATOM 3726 N N . GLN A 1 460 ? -2.367 6.207 -12.266 1 93.75 460 GLN A N 1
ATOM 3727 C CA . GLN A 1 460 ? -2.135 4.863 -11.742 1 93.75 460 GLN A CA 1
ATOM 3728 C C . GLN A 1 460 ? -3.451 4.152 -11.445 1 93.75 460 GLN A C 1
ATOM 3730 O O . GLN A 1 460 ? -3.836 4.02 -10.281 1 93.75 460 GLN A O 1
ATOM 3735 N N . MET A 1 461 ? -4.047 3.559 -12.469 1 95.38 461 MET A N 1
ATOM 3736 C CA . MET A 1 461 ? -5.375 2.969 -12.344 1 95.38 461 MET A CA 1
ATOM 3737 C C . MET A 1 461 ? -5.289 1.527 -11.852 1 95.38 461 MET A C 1
ATOM 3739 O O . MET A 1 461 ? -4.246 0.883 -11.992 1 95.38 461 MET A O 1
ATOM 3743 N N . PRO A 1 462 ? -6.305 0.985 -11.266 1 94.44 462 PRO A N 1
ATOM 3744 C CA . PRO A 1 462 ? -6.301 -0.401 -10.797 1 94.44 462 PRO A CA 1
ATOM 3745 C C . PRO A 1 462 ? -6.023 -1.405 -11.914 1 94.44 462 PRO A C 1
ATOM 3747 O O . PRO A 1 462 ? -6.184 -1.082 -13.094 1 94.44 462 PRO A O 1
ATOM 3750 N N . PRO A 1 463 ? -5.574 -2.562 -11.547 1 93.56 463 PRO A N 1
ATOM 3751 C CA . PRO A 1 463 ? -5.207 -3.564 -12.547 1 93.56 463 PRO A CA 1
ATOM 3752 C C . PRO A 1 463 ? -6.391 -4.004 -13.406 1 93.56 463 PRO A C 1
ATOM 3754 O O . PRO A 1 463 ? -6.211 -4.371 -14.57 1 93.56 463 PRO A O 1
ATOM 3757 N N . TRP A 1 464 ? -7.555 -4.027 -12.828 1 93.31 464 TRP A N 1
ATOM 3758 C CA . TRP A 1 464 ? -8.758 -4.387 -13.57 1 93.31 464 TRP A CA 1
ATOM 3759 C C . TRP A 1 464 ? -9.773 -3.25 -13.547 1 93.31 464 TRP A C 1
ATOM 3761 O O . TRP A 1 464 ? -9.922 -2.562 -12.531 1 93.31 464 TRP A O 1
ATOM 3771 N N . LYS A 1 465 ? -10.516 -3.088 -14.609 1 94.06 465 LYS A N 1
ATOM 3772 C CA . LYS A 1 465 ? -11.453 -1.978 -14.773 1 94.06 465 LYS A CA 1
ATOM 3773 C C . LYS A 1 465 ? -12.57 -2.045 -13.734 1 94.06 465 LYS A C 1
ATOM 3775 O O . LYS A 1 465 ? -13.227 -3.076 -13.586 1 94.06 465 LYS A O 1
ATOM 3780 N N . LEU A 1 466 ? -12.844 -1.026 -12.984 1 94.12 466 LEU A N 1
ATOM 3781 C CA . LEU A 1 466 ? -13.906 -0.898 -11.992 1 94.12 466 LEU A CA 1
ATOM 3782 C C . LEU A 1 466 ? -14.969 0.099 -12.453 1 94.12 466 LEU A C 1
ATOM 3784 O O . LEU A 1 466 ? -14.656 1.062 -13.156 1 94.12 466 LEU A O 1
ATOM 3788 N N . PRO A 1 467 ? -16.172 0.006 -12.125 1 94.75 467 PRO A N 1
ATOM 3789 C CA . PRO A 1 467 ? -16.734 -1.017 -11.242 1 94.75 467 PRO A CA 1
ATOM 3790 C C . PRO A 1 467 ? -17.094 -2.305 -11.984 1 94.75 467 PRO A C 1
ATOM 3792 O O . PRO A 1 467 ? -17.641 -3.232 -11.383 1 94.75 467 PRO A O 1
ATOM 3795 N N . GLU A 1 468 ? -16.766 -2.473 -13.297 1 92.31 468 GLU A N 1
ATOM 3796 C CA . GLU A 1 468 ? -17.125 -3.625 -14.109 1 92.31 468 GLU A CA 1
ATOM 3797 C C . GLU A 1 468 ? -16.641 -4.926 -13.477 1 92.31 468 GLU A C 1
ATOM 3799 O O . GLU A 1 468 ? -17.375 -5.918 -13.445 1 92.31 468 GLU A O 1
ATOM 3804 N N . HIS A 1 469 ? -15.422 -4.93 -13.023 1 92.94 469 HIS A N 1
ATOM 3805 C CA . HIS A 1 469 ? -14.812 -6.125 -12.445 1 92.94 469 HIS A CA 1
ATOM 3806 C C . HIS A 1 469 ? -14.664 -5.996 -10.938 1 92.94 469 HIS A C 1
ATOM 3808 O O . HIS A 1 469 ? -13.602 -6.281 -10.383 1 92.94 469 HIS A O 1
ATOM 3814 N N . LYS A 1 470 ? -15.766 -5.582 -10.266 1 94.12 470 LYS A N 1
ATOM 3815 C CA . LYS A 1 470 ? -15.734 -5.301 -8.836 1 94.12 470 LYS A CA 1
ATOM 3816 C C . LYS A 1 470 ? -15.609 -6.59 -8.023 1 94.12 470 LYS A C 1
ATOM 3818 O O . LYS A 1 470 ? -15.266 -6.551 -6.84 1 94.12 470 LYS A O 1
ATOM 3823 N N . THR A 1 471 ? -15.836 -7.754 -8.641 1 94.38 471 THR A N 1
ATOM 3824 C CA . THR A 1 471 ? -15.773 -9.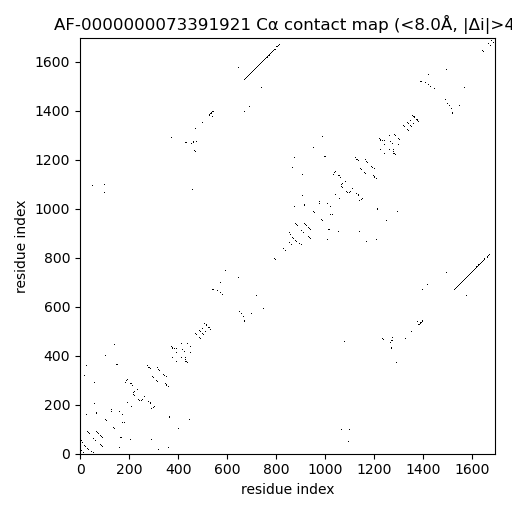016 -7.91 1 94.38 471 THR A CA 1
ATOM 3825 C C . THR A 1 471 ? -14.383 -9.633 -8.016 1 94.38 471 THR A C 1
ATOM 3827 O O . THR A 1 471 ? -14.133 -10.703 -7.449 1 94.38 471 THR A O 1
ATOM 3830 N N . GLN A 1 472 ? -13.531 -9.008 -8.719 1 93.69 472 GLN A N 1
ATOM 3831 C CA . GLN A 1 472 ? -12.172 -9.523 -8.891 1 93.69 472 GLN A CA 1
ATOM 3832 C C . GLN A 1 472 ? -11.234 -8.969 -7.824 1 93.69 472 GLN A C 1
ATOM 3834 O O . GLN A 1 472 ? -11.328 -7.801 -7.449 1 93.69 472 GLN A O 1
ATOM 3839 N N . SER A 1 473 ? -10.43 -9.891 -7.273 1 95.19 473 SER A N 1
ATOM 3840 C CA . SER A 1 473 ? -9.391 -9.516 -6.316 1 95.19 473 SER A CA 1
ATOM 3841 C C . SER A 1 473 ? -8.102 -10.273 -6.574 1 95.19 473 SER A C 1
ATOM 3843 O O . SER A 1 473 ? -8.109 -11.336 -7.203 1 95.19 473 SER A O 1
ATOM 3845 N N . GLY A 1 474 ? -7 -9.672 -6.176 1 95.25 474 GLY A N 1
ATOM 3846 C CA . GLY A 1 474 ? -5.719 -10.344 -6.348 1 95.25 474 GLY A CA 1
ATOM 3847 C C . GLY A 1 474 ? -4.582 -9.383 -6.656 1 95.25 474 GLY A C 1
ATOM 3848 O O . GLY A 1 474 ? -4.59 -8.242 -6.203 1 95.25 474 GLY A O 1
ATOM 3849 N N . THR A 1 475 ? -3.523 -9.961 -7.242 1 95.69 475 THR A N 1
ATOM 3850 C CA . THR A 1 475 ? -2.311 -9.203 -7.523 1 95.69 475 THR A CA 1
ATOM 3851 C C . THR A 1 475 ? -1.883 -9.391 -8.977 1 95.69 475 THR A C 1
ATOM 3853 O O . THR A 1 475 ? -1.847 -10.516 -9.484 1 95.69 475 THR A O 1
ATOM 3856 N N . LEU A 1 476 ? -1.68 -8.312 -9.672 1 95.19 476 LEU A N 1
ATOM 3857 C CA . LEU A 1 476 ? -1.109 -8.273 -11.008 1 95.19 476 LEU A CA 1
ATOM 3858 C C . LEU A 1 476 ? 0.217 -7.523 -11.016 1 95.19 476 LEU A C 1
ATOM 3860 O O . LEU A 1 476 ? 0.299 -6.398 -10.523 1 95.19 476 LEU A O 1
ATOM 3864 N N . THR A 1 477 ? 1.29 -8.164 -11.445 1 94.38 477 THR A N 1
ATOM 3865 C CA . THR A 1 477 ? 2.59 -7.512 -11.539 1 94.38 477 THR A CA 1
ATOM 3866 C C . THR A 1 477 ? 2.926 -7.18 -12.984 1 94.38 477 THR A C 1
ATOM 3868 O O . THR A 1 477 ? 2.252 -7.645 -13.906 1 94.38 477 THR A O 1
ATOM 3871 N N . ARG A 1 478 ? 3.932 -6.371 -13.141 1 93.5 478 ARG A N 1
ATOM 3872 C CA . ARG A 1 478 ? 4.445 -6.027 -14.461 1 93.5 478 ARG A CA 1
ATOM 3873 C C . ARG A 1 478 ? 5.957 -6.227 -14.531 1 93.5 478 ARG A C 1
ATOM 3875 O O . ARG A 1 478 ? 6.672 -5.91 -13.578 1 93.5 478 ARG A O 1
ATOM 3882 N N . TRP A 1 479 ? 6.316 -6.773 -15.695 1 92.88 479 TRP A N 1
ATOM 3883 C CA . TRP A 1 479 ? 7.75 -6.984 -15.883 1 92.88 479 TRP A CA 1
ATOM 3884 C C . TRP A 1 479 ? 8.5 -5.652 -15.875 1 92.88 479 TRP A C 1
ATOM 3886 O O . TRP A 1 479 ? 7.973 -4.637 -16.328 1 92.88 479 TRP A O 1
ATOM 3896 N N . SER A 1 480 ? 9.602 -5.672 -15.281 1 91.06 480 SER A N 1
ATOM 3897 C CA . SER A 1 480 ? 10.5 -4.523 -15.242 1 91.06 480 SER A CA 1
ATOM 3898 C C . SER A 1 480 ? 11.852 -4.855 -15.883 1 91.06 480 SER A C 1
ATOM 3900 O O . SER A 1 480 ? 12.406 -5.93 -15.641 1 91.06 480 SER A O 1
ATOM 3902 N N . LYS A 1 481 ? 12.477 -4.121 -16.859 1 89.19 481 LYS A N 1
ATOM 3903 C CA . LYS A 1 481 ? 12.078 -2.752 -17.172 1 89.19 481 LYS A CA 1
ATOM 3904 C C . LYS A 1 481 ? 11.273 -2.697 -18.469 1 89.19 481 LYS A C 1
ATOM 3906 O O . LYS A 1 481 ? 11.5 -3.502 -19.375 1 89.19 481 LYS A O 1
ATOM 3911 N N . GLY A 1 482 ? 10.297 -1.774 -18.609 1 86.44 482 GLY A N 1
ATOM 3912 C CA . GLY A 1 482 ? 9.625 -1.444 -19.859 1 86.44 482 GLY A CA 1
ATOM 3913 C C . GLY A 1 482 ? 8.32 -2.188 -20.047 1 86.44 482 GLY A C 1
ATOM 3914 O O . GLY A 1 482 ? 7.621 -1.979 -21.047 1 86.44 482 GLY A O 1
ATOM 3915 N N . GLY A 1 483 ? 8.078 -3.035 -19.188 1 84 483 GLY A N 1
ATOM 3916 C CA . GLY A 1 483 ? 6.809 -3.736 -19.297 1 84 483 GLY A CA 1
ATOM 3917 C C . GLY A 1 483 ? 6.855 -4.891 -20.281 1 84 483 GLY A C 1
ATOM 3918 O O . GLY A 1 483 ? 7.898 -5.523 -20.453 1 84 483 GLY A O 1
ATOM 3919 N N . GLY A 1 484 ? 5.738 -5.328 -20.906 1 87 484 GLY A N 1
ATOM 3920 C CA . GLY A 1 484 ? 5.656 -6.367 -21.922 1 87 484 GLY A CA 1
ATOM 3921 C C . GLY A 1 484 ? 5.023 -7.648 -21.406 1 87 484 GLY A C 1
ATOM 3922 O O . GLY A 1 484 ? 4.562 -8.477 -22.203 1 87 484 GLY A O 1
ATOM 3923 N N . GLY A 1 485 ? 5.035 -7.785 -20.188 1 93.19 485 GLY A N 1
ATOM 3924 C CA . GLY A 1 485 ? 4.43 -8.984 -19.625 1 93.19 485 GLY A CA 1
ATOM 3925 C C . GLY A 1 485 ? 4.031 -8.828 -18.172 1 93.19 485 GLY A C 1
ATOM 3926 O O . GLY A 1 485 ? 4.223 -7.762 -17.578 1 93.19 485 GLY A O 1
ATOM 3927 N N . ALA A 1 486 ? 3.381 -9.922 -17.672 1 94.38 486 ALA A N 1
ATOM 3928 C CA . ALA A 1 486 ? 2.828 -9.812 -16.312 1 94.38 486 ALA A CA 1
ATOM 3929 C C . ALA A 1 486 ? 2.699 -11.188 -15.672 1 94.38 486 ALA A C 1
ATOM 3931 O O . ALA A 1 486 ? 2.766 -12.211 -16.359 1 94.38 486 ALA A O 1
ATOM 3932 N N . SER A 1 487 ? 2.719 -11.141 -14.352 1 94.69 487 SER A N 1
ATOM 3933 C CA . SER A 1 487 ? 2.297 -12.273 -13.531 1 94.69 487 SER A CA 1
ATOM 3934 C C . SER A 1 487 ? 1.039 -11.938 -12.734 1 94.69 487 SER A C 1
ATOM 3936 O O . SER A 1 487 ? 0.813 -10.781 -12.375 1 94.69 487 SER A O 1
ATOM 3938 N N . MET A 1 488 ? 0.246 -13.008 -12.547 1 94.5 488 MET A N 1
ATOM 3939 C CA . MET A 1 488 ? -1.039 -12.648 -11.953 1 94.5 488 MET A CA 1
ATOM 3940 C C . MET A 1 488 ? -1.553 -13.773 -11.062 1 94.5 488 MET A C 1
ATOM 3942 O O . MET A 1 488 ? -1.413 -14.953 -11.398 1 94.5 488 MET A O 1
ATOM 3946 N N . LEU A 1 489 ? -2.023 -13.469 -9.914 1 94.62 489 LEU A N 1
ATOM 3947 C CA . LEU A 1 489 ? -2.932 -14.25 -9.086 1 94.62 489 LEU A CA 1
ATOM 3948 C C . LEU A 1 489 ? -4.277 -13.547 -8.938 1 94.62 489 LEU A C 1
ATOM 3950 O O . LEU A 1 489 ? -4.355 -12.484 -8.312 1 94.62 489 LEU A O 1
ATOM 3954 N N . ARG A 1 490 ? -5.387 -14.086 -9.508 1 94.5 490 ARG A N 1
ATOM 3955 C CA . ARG A 1 490 ? -6.672 -13.398 -9.516 1 94.5 490 ARG A CA 1
ATOM 3956 C C . ARG A 1 490 ? -7.793 -14.312 -9.039 1 94.5 490 ARG A C 1
ATOM 3958 O O . ARG A 1 490 ? -7.867 -15.477 -9.445 1 94.5 490 ARG A O 1
ATOM 3965 N N . PHE A 1 491 ? -8.602 -13.812 -8.125 1 95.06 491 PHE A N 1
ATOM 3966 C CA . PHE A 1 491 ? -9.82 -14.461 -7.668 1 95.06 491 PHE A CA 1
ATOM 3967 C C . PHE A 1 491 ? -11.047 -13.82 -8.312 1 95.06 491 PHE A C 1
ATOM 3969 O O . PHE A 1 491 ? -11.188 -12.594 -8.312 1 95.06 491 PHE A O 1
ATOM 3976 N N . GLU A 1 492 ? -11.891 -14.578 -8.922 1 93.38 492 GLU A N 1
ATOM 3977 C CA . GLU A 1 492 ? -13.164 -14.117 -9.461 1 93.38 492 GLU A CA 1
ATOM 3978 C C . GLU A 1 492 ? -14.336 -14.672 -8.656 1 93.38 492 GLU A C 1
ATOM 3980 O O . GLU A 1 492 ? -14.586 -15.883 -8.672 1 93.38 492 GLU A O 1
ATOM 3985 N N . ASP A 1 493 ? -15.062 -13.797 -8.016 1 93.81 493 ASP A N 1
ATOM 3986 C CA . ASP A 1 493 ? -16.125 -14.203 -7.098 1 93.81 493 ASP A CA 1
ATOM 3987 C C . ASP A 1 493 ? -17.5 -14.016 -7.723 1 93.81 493 ASP A C 1
ATOM 3989 O O . ASP A 1 493 ? -18.516 -14.242 -7.07 1 93.81 493 ASP A O 1
ATOM 3993 N N . GLN A 1 494 ? -17.562 -13.609 -8.906 1 92.06 494 GLN A N 1
ATOM 3994 C CA . GLN A 1 494 ? -18.875 -13.438 -9.539 1 92.06 494 GLN A CA 1
ATOM 3995 C C . GLN A 1 494 ? -19.578 -14.773 -9.711 1 92.06 494 GLN A C 1
ATOM 3997 O O . GLN A 1 494 ? -19.047 -15.695 -10.32 1 92.06 494 GLN A O 1
ATOM 4002 N N . LYS A 1 495 ? -20.766 -14.766 -9.234 1 88.62 495 LYS A N 1
ATOM 4003 C CA . LYS A 1 495 ? -21.531 -16 -9.336 1 88.62 495 LYS A CA 1
ATOM 4004 C C . LYS A 1 495 ? -21.75 -16.391 -10.789 1 88.62 495 LYS A C 1
ATOM 4006 O O . LYS A 1 495 ? -22.156 -15.57 -11.609 1 88.62 495 LYS A O 1
ATOM 4011 N N . GLY A 1 496 ? -21.469 -17.578 -11.07 1 86.5 496 GLY A N 1
ATOM 4012 C CA . GLY A 1 496 ? -21.656 -18.109 -12.414 1 86.5 496 GLY A CA 1
ATOM 4013 C C . GLY A 1 496 ? -20.344 -18.25 -13.18 1 86.5 496 GLY A C 1
ATOM 4014 O O . GLY A 1 496 ? -20.25 -19.078 -14.094 1 86.5 496 GLY A O 1
ATOM 4015 N N . ILE A 1 497 ? -19.406 -17.391 -12.812 1 89.88 497 ILE A N 1
ATOM 4016 C CA . ILE A 1 497 ? -18.125 -17.5 -13.492 1 89.88 497 ILE A CA 1
ATOM 4017 C C . ILE A 1 497 ? -17 -17.562 -12.461 1 89.88 497 ILE A C 1
ATOM 4019 O O . ILE A 1 497 ? -15.914 -17.016 -12.688 1 89.88 497 ILE A O 1
ATOM 4023 N N . GLU A 1 498 ? -17.203 -18.109 -11.312 1 92.19 498 GLU A N 1
ATOM 4024 C CA . GLU A 1 498 ? -16.234 -18.172 -10.227 1 92.19 498 GLU A CA 1
ATOM 4025 C C . GLU A 1 498 ? -15.016 -18.984 -10.625 1 92.19 498 GLU A C 1
ATOM 4027 O O . GLU A 1 498 ? -15.141 -20.109 -11.109 1 92.19 498 GLU A O 1
ATOM 4032 N N . HIS A 1 499 ? -13.844 -18.328 -10.453 1 91.44 499 HIS A N 1
ATOM 4033 C CA . HIS A 1 499 ? -12.625 -19.062 -10.781 1 91.44 499 HIS A CA 1
ATOM 4034 C C . HIS A 1 499 ? -11.398 -18.422 -10.148 1 91.44 499 HIS A C 1
ATOM 4036 O O . HIS A 1 499 ? -11.484 -17.328 -9.594 1 91.44 499 HIS A O 1
ATOM 4042 N N . LEU A 1 500 ? -10.328 -19.172 -10.125 1 94 500 LEU A N 1
ATOM 4043 C CA . LEU A 1 500 ? -9 -18.766 -9.688 1 94 500 LEU A CA 1
ATOM 4044 C C . LEU A 1 500 ? -7.98 -18.922 -10.812 1 94 500 LEU A C 1
ATOM 4046 O O . LEU A 1 500 ? -7.969 -19.938 -11.508 1 94 500 LEU A O 1
ATOM 4050 N N . GLU A 1 501 ? -7.156 -17.828 -10.992 1 92.81 501 GLU A N 1
ATOM 4051 C CA . GLU A 1 501 ? -6.172 -17.859 -12.07 1 92.81 501 GLU A CA 1
ATOM 4052 C C . GLU A 1 501 ? -4.777 -17.516 -11.555 1 92.81 501 GLU A C 1
ATOM 4054 O O . GLU A 1 501 ? -4.59 -16.5 -10.891 1 92.81 501 GLU A O 1
ATOM 4059 N N . LEU A 1 502 ? -3.861 -18.359 -11.742 1 94.44 502 LEU A N 1
ATOM 4060 C CA . LEU A 1 502 ? -2.43 -18.125 -11.594 1 94.44 502 LEU A CA 1
ATOM 4061 C C . LEU A 1 502 ? -1.73 -18.141 -12.953 1 94.44 502 LEU A C 1
ATOM 4063 O O . LEU A 1 502 ? -1.736 -19.156 -13.641 1 94.44 502 LEU A O 1
ATOM 4067 N N . SER A 1 503 ? -1.085 -16.969 -13.328 1 94 503 SER A N 1
ATOM 4068 C CA . SER A 1 503 ? -0.623 -16.938 -14.711 1 94 503 SER A CA 1
ATOM 4069 C C . SER A 1 503 ? 0.638 -16.094 -14.859 1 94 503 SER A C 1
ATOM 4071 O O . SER A 1 503 ? 0.953 -15.281 -13.984 1 94 503 SER A O 1
ATOM 4073 N N . ASN A 1 504 ? 1.388 -16.344 -15.867 1 94.88 504 ASN A N 1
ATOM 4074 C CA . ASN A 1 504 ? 2.523 -15.578 -16.359 1 94.88 504 ASN A CA 1
ATOM 4075 C C . ASN A 1 504 ? 2.471 -15.414 -17.875 1 94.88 504 ASN A C 1
ATOM 4077 O O . ASN A 1 504 ? 2.207 -16.375 -18.609 1 94.88 504 ASN A O 1
ATOM 4081 N N . THR A 1 505 ? 2.744 -14.25 -18.312 1 92.62 505 THR A N 1
ATOM 4082 C CA . THR A 1 505 ? 2.641 -13.961 -19.75 1 92.62 505 THR A CA 1
ATOM 4083 C C . THR A 1 505 ? 3.729 -14.695 -20.516 1 92.62 505 THR A C 1
ATOM 4085 O O . THR A 1 505 ? 3.582 -14.945 -21.719 1 92.62 505 THR A O 1
ATOM 4088 N N . TYR A 1 506 ? 4.836 -15.023 -19.875 1 92.81 506 TYR A N 1
ATOM 4089 C CA . TYR A 1 506 ? 5.895 -15.766 -20.547 1 92.81 506 TYR A CA 1
ATOM 4090 C C . TYR A 1 506 ? 5.406 -17.141 -20.984 1 92.81 506 TYR A C 1
ATOM 4092 O O . TYR A 1 506 ? 5.023 -17.969 -20.141 1 92.81 506 TYR A O 1
ATOM 4100 N N . GLY A 1 507 ? 5.301 -17.359 -22.281 1 93.25 507 GLY A N 1
ATOM 4101 C CA . GLY A 1 507 ? 4.848 -18.625 -22.844 1 93.25 507 GLY A CA 1
ATOM 4102 C C . GLY A 1 507 ? 3.363 -18.859 -22.656 1 93.25 507 GLY A C 1
ATOM 4103 O O . GLY A 1 507 ? 2.885 -19.984 -22.812 1 93.25 507 GLY A O 1
ATOM 4104 N N . ASN A 1 508 ? 2.684 -17.797 -22.188 1 92.56 508 ASN A N 1
ATOM 4105 C CA . ASN A 1 508 ? 1.266 -17.984 -21.891 1 92.56 508 ASN A CA 1
ATOM 4106 C C . ASN A 1 508 ? 1.029 -19.156 -20.953 1 92.56 508 ASN A C 1
ATOM 4108 O O . ASN A 1 508 ? 0.241 -20.047 -21.25 1 92.56 508 ASN A O 1
ATOM 4112 N N . THR A 1 509 ? 1.652 -19.125 -19.906 1 93.88 509 THR A N 1
ATOM 4113 C CA . THR A 1 509 ? 1.601 -20.219 -18.938 1 93.88 509 THR A CA 1
ATOM 4114 C C . THR A 1 509 ? 0.578 -19.906 -17.844 1 93.88 509 THR A C 1
ATOM 4116 O O . THR A 1 509 ? 0.692 -18.906 -17.141 1 93.88 509 THR A O 1
ATOM 4119 N N . TYR A 1 510 ? -0.469 -20.828 -17.734 1 92.44 510 TYR A N 1
ATOM 4120 C CA . TYR A 1 510 ? -1.493 -20.5 -16.766 1 92.44 510 TYR A CA 1
ATOM 4121 C C . TYR A 1 510 ? -2.055 -21.75 -16.109 1 92.44 510 TYR A C 1
ATOM 4123 O O . TYR A 1 510 ? -2.045 -22.828 -16.703 1 92.44 510 TYR A O 1
ATOM 4131 N N . LEU A 1 511 ? -2.424 -21.609 -14.844 1 94.06 511 LEU A N 1
ATOM 4132 C CA . LEU A 1 511 ? -3.285 -22.531 -14.109 1 94.06 511 LEU A CA 1
ATOM 4133 C C . LEU A 1 511 ? -4.633 -21.891 -13.805 1 94.06 511 LEU A C 1
ATOM 4135 O O . LEU A 1 511 ? -4.695 -20.891 -13.086 1 94.06 511 LEU A O 1
ATOM 4139 N N . ASN A 1 512 ? -5.652 -22.422 -14.414 1 93.31 512 ASN A N 1
ATOM 4140 C CA . ASN A 1 512 ? -7.02 -21.984 -14.164 1 93.31 512 ASN A CA 1
ATOM 4141 C C . ASN A 1 512 ? -7.824 -23.031 -13.406 1 93.31 512 ASN A C 1
ATOM 4143 O O . ASN A 1 512 ? -7.758 -24.219 -13.727 1 93.31 512 ASN A O 1
ATOM 4147 N N . MET A 1 513 ? -8.578 -22.625 -12.422 1 94.62 513 MET A N 1
ATOM 4148 C CA . MET A 1 513 ? -9.383 -23.547 -11.617 1 94.62 513 MET A CA 1
ATOM 4149 C C . MET A 1 513 ? -10.805 -23.016 -11.461 1 94.62 513 MET A C 1
ATOM 4151 O O . MET A 1 513 ? -11.008 -21.859 -11.055 1 94.62 513 MET A O 1
ATOM 4155 N N . GLY A 1 514 ? -11.781 -23.812 -11.758 1 92.56 514 GLY A N 1
ATOM 4156 C CA . GLY A 1 514 ? -13.18 -23.406 -11.727 1 92.56 514 GLY A CA 1
ATOM 4157 C C . GLY A 1 514 ? -13.766 -23.188 -13.109 1 92.56 514 GLY A C 1
ATOM 4158 O O . GLY A 1 514 ? -13.734 -24.062 -13.961 1 92.56 514 GLY A O 1
ATOM 4159 N N . TYR A 1 515 ? -14.273 -21.969 -13.203 1 90.19 515 TYR A N 1
ATOM 4160 C CA . TYR A 1 515 ? -14.773 -21.562 -14.516 1 90.19 515 TYR A CA 1
ATOM 4161 C C . TYR A 1 515 ? -13.625 -21.266 -15.469 1 90.19 515 TYR A C 1
ATOM 4163 O O . TYR A 1 515 ? -12.75 -20.453 -15.172 1 90.19 515 TYR A O 1
ATOM 4171 N N . LEU A 1 516 ? -13.609 -21.938 -16.562 1 89.94 516 LEU A N 1
ATOM 4172 C CA . LEU A 1 516 ? -12.547 -21.734 -17.531 1 89.94 516 LEU A CA 1
ATOM 4173 C C . LEU A 1 516 ? -13 -20.797 -18.656 1 89.94 516 LEU A C 1
ATOM 4175 O O . LEU A 1 516 ? -14.031 -21.047 -19.297 1 89.94 516 LEU A O 1
ATOM 4179 N N . MET A 1 517 ? -12.242 -19.812 -18.766 1 82.25 517 MET A N 1
ATOM 4180 C CA . MET A 1 517 ? -12.633 -18.828 -19.781 1 82.25 517 MET A CA 1
ATOM 4181 C C . MET A 1 517 ? -11.492 -18.578 -20.766 1 82.25 517 MET A C 1
ATOM 4183 O O . MET A 1 517 ? -10.328 -18.828 -20.453 1 82.25 517 MET A O 1
ATOM 4187 N N . HIS A 1 518 ? -12.023 -18.031 -21.906 1 74.38 518 HIS A N 1
ATOM 4188 C CA . HIS A 1 518 ? -11.047 -17.516 -22.844 1 74.38 518 HIS A CA 1
ATOM 4189 C C . HIS A 1 518 ? -10.492 -16.172 -22.406 1 74.38 518 HIS A C 1
ATOM 4191 O O . HIS A 1 518 ? -11.266 -15.242 -22.125 1 74.38 518 HIS A O 1
ATOM 4197 N N . GLN A 1 519 ? -9.273 -16.078 -22.188 1 64.06 519 GLN A N 1
ATOM 4198 C CA . GLN A 1 519 ? -8.672 -14.875 -21.641 1 64.06 519 GLN A CA 1
ATOM 4199 C C . GLN A 1 519 ? -9.031 -13.641 -22.469 1 64.06 519 GLN A C 1
ATOM 4201 O O . GLN A 1 519 ? -9.188 -12.547 -21.938 1 64.06 519 GLN A O 1
ATOM 4206 N N . GLY A 1 520 ? -9.211 -13.758 -23.781 1 59.59 520 GLY A N 1
ATOM 4207 C CA . GLY A 1 520 ? -9.5 -12.617 -24.641 1 59.59 520 GLY A CA 1
ATOM 4208 C C . GLY A 1 520 ? -10.984 -12.312 -24.766 1 59.59 520 GLY A C 1
ATOM 4209 O O . GLY A 1 520 ? -11.422 -11.219 -24.422 1 59.59 520 GLY A O 1
ATOM 4210 N N . THR A 1 521 ? -11.805 -13.289 -24.906 1 64.62 521 THR A N 1
ATOM 4211 C CA . THR A 1 521 ? -13.211 -13.078 -25.25 1 64.62 521 THR A CA 1
ATOM 4212 C C . THR A 1 521 ? -14.102 -13.266 -24.031 1 64.62 521 THR A C 1
ATOM 4214 O O . THR A 1 521 ? -15.242 -12.797 -24 1 64.62 521 THR A O 1
ATOM 4217 N N . GLY A 1 522 ? -13.547 -13.961 -23.062 1 70.44 522 GLY A N 1
ATOM 4218 C CA . GLY A 1 522 ? -14.352 -14.25 -21.875 1 70.44 522 GLY A CA 1
ATOM 4219 C C . GLY A 1 522 ? -15.312 -15.406 -22.078 1 70.44 522 GLY A C 1
ATOM 4220 O O . GLY A 1 522 ? -16.078 -15.758 -21.188 1 70.44 522 GLY A O 1
ATOM 4221 N N . SER A 1 523 ? -15.242 -15.922 -23.219 1 77.56 523 SER A N 1
ATOM 4222 C CA . SER A 1 523 ? -16.156 -17.031 -23.531 1 77.56 523 SER A CA 1
ATOM 4223 C C . SER A 1 523 ? -15.82 -18.266 -22.688 1 77.56 523 SER A C 1
ATOM 4225 O O . SER A 1 523 ? -14.664 -18.5 -22.344 1 77.56 523 SER A O 1
ATOM 4227 N N . GLN A 1 524 ? -16.922 -19 -22.375 1 84.38 524 GLN A N 1
ATOM 4228 C CA . GLN A 1 524 ? -16.781 -20.188 -21.547 1 84.38 524 GLN A CA 1
ATOM 4229 C C . GLN A 1 524 ? -16.031 -21.297 -22.297 1 84.38 524 GLN A C 1
ATOM 4231 O O . GLN A 1 524 ? -16.344 -21.578 -23.453 1 84.38 524 GLN A O 1
ATOM 4236 N N . ARG A 1 525 ? -15.117 -21.875 -21.703 1 84.94 525 ARG A N 1
ATOM 4237 C CA . ARG A 1 525 ? -14.359 -22.984 -22.281 1 84.94 525 ARG A CA 1
ATOM 4238 C C . ARG A 1 525 ? -14.625 -24.281 -21.516 1 84.94 525 ARG A C 1
ATOM 4240 O O . ARG A 1 525 ? -14.352 -25.375 -22.016 1 84.94 525 ARG A O 1
ATOM 4247 N N . GLY A 1 526 ? -15.188 -24.141 -20.359 1 89.06 526 GLY A N 1
ATOM 4248 C CA . GLY A 1 526 ? -15.461 -25.328 -19.594 1 89.06 526 GLY A CA 1
ATOM 4249 C C . GLY A 1 526 ? -15.359 -25.109 -18.094 1 89.06 526 GLY A C 1
ATOM 4250 O O . GLY A 1 526 ? -15.531 -23.984 -17.609 1 89.06 526 GLY A O 1
ATOM 4251 N N . TYR A 1 527 ? -15.336 -26.312 -17.344 1 91.69 527 TYR A N 1
ATOM 4252 C CA . TYR A 1 527 ? -15.219 -26.297 -15.883 1 91.69 527 TYR A CA 1
ATOM 4253 C C . TYR A 1 527 ? -14.148 -27.266 -15.406 1 91.69 527 TYR A C 1
ATOM 4255 O O . TYR A 1 527 ? -13.836 -28.234 -16.094 1 91.69 527 TYR A O 1
ATOM 4263 N N . GLY A 1 528 ? -13.586 -26.969 -14.234 1 94.62 528 GLY A N 1
ATOM 4264 C CA . GLY A 1 528 ? -12.531 -27.812 -13.68 1 94.62 528 GLY A CA 1
ATOM 4265 C C . GLY A 1 528 ? -11.195 -27.109 -13.586 1 94.62 528 GLY A C 1
ATOM 4266 O O . GLY A 1 528 ? -11.094 -26.016 -13.008 1 94.62 528 GLY A O 1
ATOM 4267 N N . PHE A 1 529 ? -10.062 -27.828 -14.078 1 94.94 529 PHE A N 1
ATOM 4268 C CA . PHE A 1 529 ? -8.781 -27.141 -14.062 1 94.94 529 PHE A CA 1
ATOM 4269 C C . PHE A 1 529 ? -8.07 -27.281 -15.406 1 94.94 529 PHE A C 1
ATOM 4271 O O . PHE A 1 529 ? -8.312 -28.25 -16.141 1 94.94 529 PHE A O 1
ATOM 4278 N N . GLU A 1 530 ? -7.344 -26.266 -15.727 1 94.25 530 GLU A N 1
ATOM 4279 C CA . GLU A 1 530 ? -6.473 -26.297 -16.906 1 94.25 530 GLU A CA 1
ATOM 4280 C C . GLU A 1 530 ? -5.078 -25.766 -16.562 1 94.25 530 GLU A C 1
ATOM 4282 O O . GLU A 1 530 ? -4.938 -24.641 -16.094 1 94.25 530 GLU A O 1
ATOM 4287 N N . LEU A 1 531 ? -4.094 -26.609 -16.688 1 94.81 531 LEU A N 1
ATOM 4288 C CA . LEU A 1 531 ? -2.688 -26.219 -16.672 1 94.81 531 LEU A CA 1
ATOM 4289 C C . LEU A 1 531 ? -2.109 -26.188 -18.078 1 94.81 531 LEU A C 1
ATOM 4291 O O . LEU A 1 531 ? -2.037 -27.219 -18.75 1 94.81 531 LEU A O 1
ATOM 4295 N N . ARG A 1 532 ? -1.694 -24.969 -18.578 1 93.94 532 ARG A N 1
ATOM 4296 C CA . ARG A 1 532 ? -1.312 -24.891 -19.984 1 93.94 532 ARG A CA 1
ATOM 4297 C C . ARG A 1 532 ? -0.108 -23.969 -20.172 1 93.94 532 ARG A C 1
ATOM 4299 O O . ARG A 1 532 ? 0.072 -23.016 -19.422 1 93.94 532 ARG A O 1
ATOM 4306 N N . THR A 1 533 ? 0.758 -24.281 -21.219 1 95.12 533 THR A N 1
ATOM 4307 C CA . THR A 1 533 ? 1.877 -23.438 -21.625 1 95.12 533 THR A CA 1
ATOM 4308 C C . THR A 1 533 ? 2.152 -23.594 -23.125 1 95.12 533 THR A C 1
ATOM 4310 O O . THR A 1 533 ? 1.923 -24.672 -23.688 1 95.12 533 THR A O 1
ATOM 4313 N N . ASP A 1 534 ? 2.572 -22.547 -23.734 1 94.81 534 ASP A N 1
ATOM 4314 C CA . ASP A 1 534 ? 3.02 -22.641 -25.125 1 94.81 534 ASP A CA 1
ATOM 4315 C C . ASP A 1 534 ? 4.43 -23.219 -25.219 1 94.81 534 ASP A C 1
ATOM 4317 O O . ASP A 1 534 ? 4.945 -23.438 -26.312 1 94.81 534 ASP A O 1
ATOM 4321 N N . LEU A 1 535 ? 4.965 -23.609 -24.094 1 95 535 LEU A N 1
ATOM 4322 C CA . LEU A 1 535 ? 6.336 -24.109 -24.016 1 95 535 LEU A CA 1
ATOM 4323 C C . LEU A 1 535 ? 6.367 -25.547 -23.484 1 95 535 LEU A C 1
ATOM 4325 O O . LEU A 1 535 ? 5.535 -26.375 -23.875 1 95 535 LEU A O 1
ATOM 4329 N N . TRP A 1 536 ? 7.469 -25.875 -22.719 1 92.62 536 TRP A N 1
ATOM 4330 C CA . TRP A 1 536 ? 7.621 -27.234 -22.219 1 92.62 536 TRP A CA 1
ATOM 4331 C C . TRP A 1 536 ? 6.992 -27.375 -20.844 1 92.62 536 TRP A C 1
ATOM 4333 O O . TRP A 1 536 ? 7.031 -26.453 -20.031 1 92.62 536 TRP A O 1
ATOM 4343 N N . GLY A 1 537 ? 6.355 -28.531 -20.625 1 92.5 537 GLY A N 1
ATOM 4344 C CA . GLY A 1 537 ? 5.836 -28.844 -19.312 1 92.5 537 GLY A CA 1
ATOM 4345 C C . GLY A 1 537 ? 6.406 -30.125 -18.75 1 92.5 537 GLY A C 1
ATOM 4346 O O . GLY A 1 537 ? 6.746 -31.047 -19.5 1 92.5 537 GLY A O 1
ATOM 4347 N N . SER A 1 538 ? 6.59 -30.125 -17.422 1 90.88 538 SER A N 1
ATOM 4348 C CA . SER A 1 538 ? 7.02 -31.359 -16.75 1 90.88 538 SER A CA 1
ATOM 4349 C C . SER A 1 538 ? 6.246 -31.578 -15.461 1 90.88 538 SER A C 1
ATOM 4351 O O . SER A 1 538 ? 5.969 -30.625 -14.727 1 90.88 538 SER A O 1
ATOM 4353 N N . ILE A 1 539 ? 5.797 -32.812 -15.258 1 91.81 539 ILE A N 1
ATOM 4354 C CA . ILE A 1 539 ? 5.227 -33.281 -13.992 1 91.81 539 ILE A CA 1
ATOM 4355 C C . ILE A 1 539 ? 6.098 -34.375 -13.398 1 91.81 539 ILE A C 1
ATOM 4357 O O . ILE A 1 539 ? 6.266 -35.438 -14.008 1 91.81 539 ILE A O 1
ATOM 4361 N N . ARG A 1 540 ? 6.625 -34.125 -12.188 1 90.81 540 ARG A N 1
ATOM 4362 C CA . ARG A 1 540 ? 7.582 -35.062 -11.586 1 90.81 540 ARG A CA 1
ATOM 4363 C C . ARG A 1 540 ? 7.199 -35.375 -10.141 1 90.81 540 ARG A C 1
ATOM 4365 O O . ARG A 1 540 ? 6.832 -34.469 -9.375 1 90.81 540 ARG A O 1
ATOM 4372 N N . ALA A 1 541 ? 7.188 -36.656 -9.836 1 92.69 541 ALA A N 1
ATOM 4373 C CA . ALA A 1 541 ? 7 -37.156 -8.469 1 92.69 541 ALA A CA 1
ATOM 4374 C C . ALA A 1 541 ? 7.961 -38.312 -8.164 1 92.69 541 ALA A C 1
ATOM 4376 O O . ALA A 1 541 ? 7.785 -39.406 -8.656 1 92.69 541 ALA A O 1
ATOM 4377 N N . ASP A 1 542 ? 8.844 -38.125 -7.199 1 90.5 542 ASP A N 1
ATOM 4378 C CA . ASP A 1 542 ? 9.977 -39.031 -6.98 1 90.5 542 ASP A CA 1
ATOM 4379 C C . ASP A 1 542 ? 9.516 -40.344 -6.402 1 90.5 542 ASP A C 1
ATOM 4381 O O . ASP A 1 542 ? 10.133 -41.406 -6.637 1 90.5 542 ASP A O 1
ATOM 4385 N N . LYS A 1 543 ? 8.422 -40.406 -5.684 1 92.88 543 LYS A N 1
ATOM 4386 C CA . LYS A 1 543 ? 8.047 -41.625 -4.961 1 92.88 543 LYS A CA 1
ATOM 4387 C C . LYS A 1 543 ? 6.891 -42.344 -5.656 1 92.88 543 LYS A C 1
ATOM 4389 O O . LYS A 1 543 ? 6.555 -43.469 -5.305 1 92.88 543 LYS A O 1
ATOM 4394 N N . GLY A 1 544 ? 6.336 -41.688 -6.594 1 93 544 GLY A N 1
ATOM 4395 C CA . GLY A 1 544 ? 5.25 -42.281 -7.348 1 93 544 GLY A CA 1
ATOM 4396 C C . GLY A 1 544 ? 4.223 -41.281 -7.828 1 93 544 GLY A C 1
ATOM 4397 O O . GLY A 1 544 ? 4.027 -40.219 -7.199 1 93 544 GLY A O 1
ATOM 4398 N N . LEU A 1 545 ? 3.52 -41.562 -8.953 1 93.56 545 LEU A N 1
ATOM 4399 C CA . LEU A 1 545 ? 2.545 -40.656 -9.547 1 93.56 545 LEU A CA 1
ATOM 4400 C C . LEU A 1 545 ? 1.273 -41.406 -9.93 1 93.56 545 LEU A C 1
ATOM 4402 O O . LEU A 1 545 ? 1.332 -42.438 -10.633 1 93.56 545 LEU A O 1
ATOM 4406 N N . LEU A 1 546 ? 0.212 -40.969 -9.406 1 91.38 546 LEU A N 1
ATOM 4407 C CA . LEU A 1 546 ? -1.098 -41.5 -9.734 1 91.38 546 LEU A CA 1
ATOM 4408 C C . LEU A 1 546 ? -1.877 -40.562 -10.633 1 91.38 546 LEU A C 1
ATOM 4410 O O . LEU A 1 546 ? -2.025 -39.375 -10.305 1 91.38 546 LEU A O 1
ATOM 4414 N N . ILE A 1 547 ? -2.258 -40.938 -11.781 1 91.44 547 ILE A N 1
ATOM 4415 C CA . ILE A 1 547 ? -3.191 -40.25 -12.656 1 91.44 547 ILE A CA 1
ATOM 4416 C C . ILE A 1 547 ? -4.512 -41 -12.719 1 91.44 547 ILE A C 1
ATOM 4418 O O . ILE A 1 547 ? -4.555 -42.156 -13.203 1 91.44 547 ILE A O 1
ATOM 4422 N N . THR A 1 548 ? -5.633 -40.375 -12.203 1 91.12 548 THR A N 1
ATOM 4423 C CA . THR A 1 548 ? -6.855 -41.156 -12.094 1 91.12 548 THR A CA 1
ATOM 4424 C C . THR A 1 548 ? -8.086 -40.281 -12.297 1 91.12 548 THR A C 1
ATOM 4426 O O . THR A 1 548 ? -8.023 -39.062 -12.086 1 91.12 548 THR A O 1
ATOM 4429 N N . THR A 1 549 ? -9.188 -40.875 -12.812 1 89.69 549 THR A N 1
ATOM 4430 C CA . THR A 1 549 ? -10.484 -40.219 -12.906 1 89.69 549 THR A CA 1
ATOM 4431 C C . THR A 1 549 ? -11.5 -40.875 -11.984 1 89.69 549 THR A C 1
ATOM 4433 O O . THR A 1 549 ? -12.711 -40.656 -12.133 1 89.69 549 THR A O 1
ATOM 4436 N N . TYR A 1 550 ? -11.008 -41.812 -11.148 1 86.69 550 TYR A N 1
ATOM 4437 C CA . TYR A 1 550 ? -11.883 -42.312 -10.102 1 86.69 550 TYR A CA 1
ATOM 4438 C C . TYR A 1 550 ? -12.211 -41.25 -9.07 1 86.69 550 TYR A C 1
ATOM 4440 O O . TYR A 1 550 ? -11.328 -40.5 -8.664 1 86.69 550 TYR A O 1
ATOM 4448 N N . PRO A 1 551 ? -13.516 -41.312 -8.789 1 79.31 551 PRO A N 1
ATOM 4449 C CA . PRO A 1 551 ? -13.867 -40.312 -7.766 1 79.31 551 PRO A CA 1
ATOM 4450 C C . PRO A 1 551 ? -13.359 -40.688 -6.379 1 79.31 551 PRO A C 1
ATOM 4452 O O . PRO A 1 551 ? -13.289 -41.875 -6.047 1 79.31 551 PRO A O 1
ATOM 4455 N N . GLN A 1 552 ? -12.578 -40.031 -5.777 1 67.31 552 GLN A N 1
ATOM 4456 C CA . GLN A 1 552 ? -12.156 -40.312 -4.406 1 67.31 552 GLN A CA 1
ATOM 4457 C C . GLN A 1 552 ? -12.93 -39.469 -3.404 1 67.31 552 GLN A C 1
ATOM 4459 O O . GLN A 1 552 ? -13.133 -38.281 -3.621 1 67.31 552 GLN A O 1
ATOM 4464 N N . ASP A 1 553 ? -13.633 -40.312 -2.611 1 60.22 553 ASP A N 1
ATOM 4465 C CA . ASP A 1 553 ? -14.219 -39.594 -1.485 1 60.22 553 ASP A CA 1
ATOM 4466 C C . ASP A 1 553 ? -13.141 -38.938 -0.65 1 60.22 553 ASP A C 1
ATOM 4468 O O . ASP A 1 553 ? -12.281 -39.594 -0.069 1 60.22 553 ASP A O 1
ATOM 4472 N N . PHE A 1 554 ? -12.805 -37.75 -0.884 1 56.28 554 PHE A N 1
ATOM 4473 C CA . PHE A 1 554 ? -11.758 -36.906 -0.296 1 56.28 554 PHE A CA 1
ATOM 4474 C C . PHE A 1 554 ? -11.766 -37.031 1.224 1 56.28 554 PHE A C 1
ATOM 4476 O O . PHE A 1 554 ? -10.805 -36.625 1.886 1 56.28 554 PHE A O 1
ATOM 4483 N N . THR A 1 555 ? -12.781 -37.531 1.768 1 56.16 555 THR A N 1
ATOM 4484 C CA . THR A 1 555 ? -12.914 -37.5 3.221 1 56.16 555 THR A CA 1
ATOM 4485 C C . THR A 1 555 ? -12.148 -38.656 3.855 1 56.16 555 THR A C 1
ATOM 4487 O O . THR A 1 555 ? -11.828 -38.625 5.043 1 56.16 555 THR A O 1
ATOM 4490 N N . SER A 1 556 ? -11.852 -39.75 3.051 1 57.31 556 SER A N 1
ATOM 4491 C CA . SER A 1 556 ? -11.336 -40.875 3.816 1 57.31 556 SER A CA 1
ATOM 4492 C C . SER A 1 556 ? -10.086 -41.469 3.164 1 57.31 556 SER A C 1
ATOM 4494 O O . SER A 1 556 ? -9.297 -42.156 3.822 1 57.31 556 SER A O 1
ATOM 4496 N N . MET A 1 557 ? -9.836 -41.281 1.933 1 62.19 557 MET A N 1
ATOM 4497 C CA . MET A 1 557 ? -8.82 -42.188 1.377 1 62.19 557 MET A CA 1
ATOM 4498 C C . MET A 1 557 ? -7.484 -41.469 1.238 1 62.19 557 MET A C 1
ATOM 4500 O O . MET A 1 557 ? -7.445 -40.25 0.948 1 62.19 557 MET A O 1
ATOM 4504 N N . VAL A 1 558 ? -6.387 -42.25 1.648 1 68.56 558 VAL A N 1
ATOM 4505 C CA . VAL A 1 558 ? -5.004 -41.812 1.497 1 68.56 558 VAL A CA 1
ATOM 4506 C C . VAL A 1 558 ? -4.703 -41.562 0.023 1 68.56 558 VAL A C 1
ATOM 4508 O O . VAL A 1 558 ? -5.211 -42.25 -0.855 1 68.56 558 VAL A O 1
ATOM 4511 N N . ALA A 1 559 ? -3.912 -40.562 -0.296 1 71.88 559 ALA A N 1
ATOM 4512 C CA . ALA A 1 559 ? -3.682 -40.062 -1.646 1 71.88 559 ALA A CA 1
ATOM 4513 C C . ALA A 1 559 ? -2.982 -41.125 -2.51 1 71.88 559 ALA A C 1
ATOM 4515 O O . ALA A 1 559 ? -3.178 -41.156 -3.727 1 71.88 559 ALA A O 1
ATOM 4516 N N . ASN A 1 560 ? -2.135 -41.906 -1.879 1 72.69 560 ASN A N 1
ATOM 4517 C CA . ASN A 1 560 ? -1.365 -42.875 -2.674 1 72.69 560 ASN A CA 1
ATOM 4518 C C . ASN A 1 560 ? -2.012 -44.25 -2.676 1 72.69 560 ASN A C 1
ATOM 4520 O O . ASN A 1 560 ? -1.416 -45.219 -3.154 1 72.69 560 ASN A O 1
ATOM 4524 N N . PHE A 1 561 ? -3.088 -44.344 -2.059 1 72.06 561 PHE A N 1
ATOM 4525 C CA . PHE A 1 561 ? -3.836 -45.594 -2.047 1 72.06 561 PHE A CA 1
ATOM 4526 C C . PHE A 1 561 ? -5.094 -45.469 -2.9 1 72.06 561 PHE A C 1
ATOM 4528 O O . PHE A 1 561 ? -5.977 -44.656 -2.609 1 72.06 561 PHE A O 1
ATOM 4535 N N . ASN A 1 562 ? -5.043 -46.188 -3.949 1 75.25 562 ASN A N 1
ATOM 4536 C CA . ASN A 1 562 ? -6.164 -46.156 -4.887 1 75.25 562 ASN A CA 1
ATOM 4537 C C . ASN A 1 562 ? -6.688 -47.531 -5.188 1 75.25 562 ASN A C 1
ATOM 4539 O O . ASN A 1 562 ? -6.41 -48.094 -6.25 1 75.25 562 ASN A O 1
ATOM 4543 N N . PRO A 1 563 ? -7.543 -48.062 -4.34 1 67.5 563 PRO A N 1
ATOM 4544 C CA . PRO A 1 563 ? -8.031 -49.406 -4.574 1 67.5 563 PRO A CA 1
ATOM 4545 C C . PRO A 1 563 ? -9.031 -49.469 -5.723 1 67.5 563 PRO A C 1
ATOM 4547 O O . PRO A 1 563 ? -9.312 -50.562 -6.238 1 67.5 563 PRO A O 1
ATOM 4550 N N . ASP A 1 564 ? -9.359 -48.281 -6.074 1 69.69 564 ASP A N 1
ATOM 4551 C CA . ASP A 1 564 ? -10.438 -48.281 -7.062 1 69.69 564 ASP A CA 1
ATOM 4552 C C . ASP A 1 564 ? -9.914 -48.688 -8.438 1 69.69 564 ASP A C 1
ATOM 4554 O O . ASP A 1 564 ? -8.797 -48.344 -8.812 1 69.69 564 ASP A O 1
ATOM 4558 N N . GLY A 1 565 ? -10.523 -49.594 -9.062 1 63.91 565 GLY A N 1
ATOM 4559 C CA . GLY A 1 565 ? -10.156 -50.062 -10.398 1 63.91 565 GLY A CA 1
ATOM 4560 C C . GLY A 1 565 ? -9.477 -51.406 -10.398 1 63.91 565 GLY A C 1
ATOM 4561 O O . GLY A 1 565 ? -9.227 -51.969 -11.469 1 63.91 565 GLY A O 1
ATOM 4562 N N . PHE A 1 566 ? -9.117 -51.781 -9.133 1 72.25 566 PHE A N 1
ATOM 4563 C CA . PHE A 1 566 ? -8.281 -52.969 -9.141 1 72.25 566 PHE A CA 1
ATOM 4564 C C . PHE A 1 566 ? -9.117 -54.219 -8.875 1 72.25 566 PHE A C 1
ATOM 4566 O O . PHE A 1 566 ? -8.695 -55.344 -9.195 1 72.25 566 PHE A O 1
ATOM 4573 N N . ASP A 1 567 ? -10.25 -54.031 -8.375 1 64 567 ASP A N 1
ATOM 4574 C CA . ASP A 1 567 ? -11.094 -55.188 -8.141 1 64 567 ASP A CA 1
ATOM 4575 C C . ASP A 1 567 ? -11.32 -55.969 -9.438 1 64 567 ASP A C 1
ATOM 4577 O O . ASP A 1 567 ? -11.281 -57.219 -9.438 1 64 567 ASP A O 1
ATOM 4581 N N . GLN A 1 568 ? -11.469 -55.219 -10.445 1 59.5 568 GLN A N 1
ATOM 4582 C CA . GLN A 1 568 ? -11.742 -55.875 -11.711 1 59.5 568 GLN A CA 1
ATOM 4583 C C . GLN A 1 568 ? -10.469 -56.438 -12.328 1 59.5 568 GLN A C 1
ATOM 4585 O O . GLN A 1 568 ? -10.516 -57.375 -13.141 1 59.5 568 GLN A O 1
ATOM 4590 N N . LEU A 1 569 ? -9.359 -55.812 -11.922 1 59.88 569 LEU A N 1
ATOM 4591 C CA . LEU A 1 569 ? -8.086 -56.312 -12.438 1 59.88 569 LEU A CA 1
ATOM 4592 C C . LEU A 1 569 ? -7.762 -57.688 -11.891 1 59.88 569 LEU A C 1
ATOM 4594 O O . LEU A 1 569 ? -7.125 -58.5 -12.578 1 59.88 569 LEU A O 1
ATOM 4598 N N . GLY A 1 570 ? -8.203 -57.844 -10.688 1 56.91 570 GLY A N 1
ATOM 4599 C CA . GLY A 1 570 ? -8.047 -59.188 -10.109 1 56.91 570 GLY A CA 1
ATOM 4600 C C . GLY A 1 570 ? -8.75 -60.25 -10.898 1 56.91 570 GLY A C 1
ATOM 4601 O O . GLY A 1 570 ? -8.195 -61.344 -11.125 1 56.91 570 GLY A O 1
ATOM 4602 N N . ALA A 1 571 ? -9.922 -59.844 -11.344 1 59.06 571 ALA A N 1
ATOM 4603 C CA . ALA A 1 571 ? -10.664 -60.812 -12.133 1 59.06 571 ALA A CA 1
ATOM 4604 C C . ALA A 1 571 ? -9.961 -61.125 -13.453 1 59.06 571 ALA A C 1
ATOM 4606 O O . ALA A 1 571 ? -9.898 -62.25 -13.891 1 59.06 571 ALA A O 1
ATOM 4607 N N . GLY A 1 572 ? -9.438 -60.094 -13.969 1 62.06 572 GLY A N 1
ATOM 4608 C CA . GLY A 1 572 ? -8.727 -60.281 -15.219 1 62.06 572 GLY A CA 1
ATOM 4609 C C . GLY A 1 572 ? -7.488 -61.156 -15.078 1 62.06 572 GLY A C 1
ATOM 4610 O O . GLY A 1 572 ? -7.27 -62.062 -15.875 1 62.06 572 GLY A O 1
ATOM 4611 N N . LEU A 1 573 ? -6.797 -60.875 -14.055 1 64.31 573 LEU A N 1
ATOM 4612 C CA . LEU A 1 573 ? -5.57 -61.625 -13.844 1 64.31 573 LEU A CA 1
ATOM 4613 C C . LEU A 1 573 ? -5.879 -63.062 -13.445 1 64.31 573 LEU A C 1
ATOM 4615 O O . LEU A 1 573 ? -5.16 -64 -13.836 1 64.31 573 LEU A O 1
ATOM 4619 N N . ALA A 1 574 ? -7.023 -63.156 -12.68 1 68.44 574 ALA A N 1
ATOM 4620 C CA . ALA A 1 574 ? -7.438 -64.5 -12.336 1 68.44 574 ALA A CA 1
ATOM 4621 C C . ALA A 1 574 ? -7.805 -65.312 -13.586 1 68.44 574 ALA A C 1
ATOM 4623 O O . ALA A 1 574 ? -7.473 -66.5 -13.695 1 68.44 574 ALA A O 1
ATOM 4624 N N . GLY A 1 575 ? -8.562 -64.625 -14.414 1 73.12 575 GLY A N 1
ATOM 4625 C CA . GLY A 1 575 ? -8.859 -65.312 -15.688 1 73.12 575 GLY A CA 1
ATOM 4626 C C . GLY A 1 575 ? -7.621 -65.688 -16.469 1 73.12 575 GLY A C 1
ATOM 4627 O O . GLY A 1 575 ? -7.57 -66.75 -17.078 1 73.12 575 GLY A O 1
ATOM 4628 N N . THR A 1 576 ? -6.691 -64.875 -16.359 1 78.31 576 THR A N 1
ATOM 4629 C CA . THR A 1 576 ? -5.441 -65.125 -17.062 1 78.31 576 THR A CA 1
ATOM 4630 C C . THR A 1 576 ? -4.715 -66.312 -16.453 1 78.31 576 THR A C 1
ATOM 4632 O O . THR A 1 576 ? -4.109 -67.125 -17.156 1 78.31 576 THR A O 1
ATOM 4635 N N . ALA A 1 577 ? -4.824 -66.375 -15.211 1 77.94 577 ALA A N 1
ATOM 4636 C CA . ALA A 1 577 ? -4.18 -67.5 -14.531 1 77.94 577 ALA A CA 1
ATOM 4637 C C . ALA A 1 577 ? -4.781 -68.812 -14.977 1 77.94 577 ALA A C 1
ATOM 4639 O O . ALA A 1 577 ? -4.059 -69.812 -15.148 1 77.94 577 ALA A O 1
ATOM 4640 N N . SER A 1 578 ? -6.078 -68.812 -15.102 1 82.31 578 SER A N 1
ATOM 4641 C CA . SER A 1 578 ? -6.75 -70.062 -15.586 1 82.31 578 SER A CA 1
ATOM 4642 C C . SER A 1 578 ? -6.309 -70.375 -17 1 82.31 578 SER A C 1
ATOM 4644 O O . SER A 1 578 ? -6.113 -71.562 -17.328 1 82.31 578 SER A O 1
ATOM 4646 N N . LEU A 1 579 ? -6.25 -69.375 -17.734 1 84.75 579 LEU A N 1
ATOM 4647 C CA . LEU A 1 579 ? -5.797 -69.562 -19.109 1 84.75 579 LEU A CA 1
ATOM 4648 C C . LEU A 1 579 ? -4.379 -70.125 -19.141 1 84.75 579 LEU A C 1
ATOM 4650 O O . LEU A 1 579 ? -4.062 -71 -19.969 1 84.75 579 LEU A O 1
ATOM 4654 N N . MET A 1 580 ? -3.562 -69.688 -18.281 1 86 580 MET A N 1
ATOM 4655 C CA . MET A 1 580 ? -2.174 -70.188 -18.203 1 86 580 MET A CA 1
ATOM 4656 C C . MET A 1 580 ? -2.092 -71.625 -17.766 1 86 580 MET A C 1
ATOM 4658 O O . MET A 1 580 ? -1.242 -72.375 -18.25 1 86 580 MET A O 1
ATOM 4662 N N . GLN A 1 581 ? -2.934 -72 -16.953 1 83.12 581 GLN A N 1
ATOM 4663 C CA . GLN A 1 581 ? -2.975 -73.375 -16.516 1 83.12 581 GLN A CA 1
ATOM 4664 C C . GLN A 1 581 ? -3.395 -74.312 -17.656 1 83.12 581 GLN A C 1
ATOM 4666 O O . GLN A 1 581 ? -2.818 -75.375 -17.844 1 83.12 581 GLN A O 1
ATOM 4671 N N . GLN A 1 582 ? -4.391 -73.875 -18.297 1 86.75 582 GLN A N 1
ATOM 4672 C CA . GLN A 1 582 ? -4.836 -74.688 -19.453 1 86.75 582 GLN A CA 1
ATOM 4673 C C . GLN A 1 582 ? -3.736 -74.812 -20.5 1 86.75 582 GLN A C 1
ATOM 4675 O O . GLN A 1 582 ? -3.543 -75.875 -21.094 1 86.75 582 GLN A O 1
ATOM 4680 N N . ALA A 1 583 ? -3.07 -73.688 -20.641 1 88.62 583 ALA A N 1
ATOM 4681 C CA . ALA A 1 583 ? -1.966 -73.688 -21.609 1 88.62 583 ALA A CA 1
ATOM 4682 C C . ALA A 1 583 ? -0.856 -74.625 -21.156 1 88.62 583 ALA A C 1
ATOM 4684 O O . ALA A 1 583 ? -0.234 -75.312 -21.984 1 88.62 583 ALA A O 1
ATOM 4685 N N . SER A 1 584 ? -0.572 -74.688 -19.938 1 87.94 584 SER A N 1
ATOM 4686 C CA . SER A 1 584 ? 0.456 -75.625 -19.391 1 87.94 584 SER A CA 1
ATOM 4687 C C . SER A 1 584 ? 0.084 -77.062 -19.594 1 87.94 584 SER A C 1
ATOM 4689 O O . SER A 1 584 ? 0.933 -77.875 -19.969 1 87.94 584 SER A O 1
ATOM 4691 N N . GLN A 1 585 ? -1.137 -77.375 -19.375 1 87.44 585 GLN A N 1
ATOM 4692 C CA . GLN A 1 585 ? -1.608 -78.688 -19.594 1 87.44 585 GLN A CA 1
ATOM 4693 C C . GLN A 1 585 ? -1.521 -79.125 -21.062 1 87.44 585 GLN A C 1
ATOM 4695 O O . GLN A 1 585 ? -1.132 -80.25 -21.406 1 87.44 585 GLN A O 1
ATOM 4700 N N . ALA A 1 586 ? -1.913 -78.188 -21.812 1 88.12 586 ALA A N 1
ATOM 4701 C CA . ALA A 1 586 ? -1.851 -78.438 -23.25 1 88.12 586 ALA A CA 1
ATOM 4702 C C . ALA A 1 586 ? -0.41 -78.688 -23.719 1 88.12 586 ALA A C 1
ATOM 4704 O O . ALA A 1 586 ? -0.146 -79.5 -24.594 1 88.12 586 ALA A O 1
ATOM 4705 N N . ALA A 1 587 ? 0.508 -77.938 -23.203 1 86.62 587 ALA A N 1
ATOM 4706 C CA . ALA A 1 587 ? 1.924 -78.062 -23.531 1 86.62 587 ALA A CA 1
ATOM 4707 C C . ALA A 1 587 ? 2.451 -79.438 -23.125 1 86.62 587 ALA A C 1
ATOM 4709 O O . ALA A 1 587 ? 3.211 -80.062 -23.859 1 86.62 587 ALA A O 1
ATOM 4710 N N . GLN A 1 588 ? 2.029 -79.875 -22.047 1 84.31 588 GLN A N 1
ATOM 4711 C CA . GLN A 1 588 ? 2.438 -81.188 -21.578 1 84.31 588 GLN A CA 1
ATOM 4712 C C . GLN A 1 588 ? 1.854 -82.312 -22.453 1 84.31 588 GLN A C 1
ATOM 4714 O O . GLN A 1 588 ? 2.535 -83.25 -22.766 1 84.31 588 GLN A O 1
ATOM 4719 N N . THR A 1 589 ? 0.572 -82.125 -22.688 1 86.69 589 THR A N 1
ATOM 4720 C CA . THR A 1 589 ? -0.079 -83.125 -23.562 1 86.69 589 THR A CA 1
ATOM 4721 C C . THR A 1 589 ? 0.635 -83.188 -24.906 1 86.69 589 THR A C 1
ATOM 4723 O O . THR A 1 589 ? 0.812 -84.25 -25.453 1 86.69 589 THR A O 1
ATOM 4726 N N . LEU A 1 590 ? 1.005 -82.062 -25.391 1 87.5 590 LEU A N 1
ATOM 4727 C CA . LEU A 1 590 ? 1.73 -82 -26.656 1 87.5 590 LEU A CA 1
ATOM 4728 C C . LEU A 1 590 ? 3.059 -82.75 -26.531 1 87.5 590 LEU A C 1
ATOM 4730 O O . LEU A 1 590 ? 3.441 -83.5 -27.438 1 87.5 590 LEU A O 1
ATOM 4734 N N . ASP A 1 591 ? 3.775 -82.562 -25.516 1 83.44 591 ASP A N 1
ATOM 4735 C CA . ASP A 1 591 ? 5.043 -83.25 -25.281 1 83.44 591 ASP A CA 1
ATOM 4736 C C . ASP A 1 591 ? 4.852 -84.75 -25.219 1 83.44 591 ASP A C 1
ATOM 4738 O O . ASP A 1 591 ? 5.648 -85.5 -25.781 1 83.44 591 ASP A O 1
ATOM 4742 N N . ALA A 1 592 ? 3.789 -85.125 -24.609 1 81.88 592 ALA A N 1
ATOM 4743 C CA . ALA A 1 592 ? 3.479 -86.5 -24.531 1 81.88 592 ALA A CA 1
ATOM 4744 C C . ALA A 1 592 ? 3.141 -87.062 -25.891 1 81.88 592 ALA A C 1
ATOM 4746 O O . ALA A 1 592 ? 3.557 -88.188 -26.234 1 81.88 592 ALA A O 1
ATOM 4747 N N . ASN A 1 593 ? 2.346 -86.438 -26.594 1 85 593 ASN A N 1
ATOM 4748 C CA . ASN A 1 593 ? 1.972 -86.875 -27.938 1 85 593 ASN A CA 1
ATOM 4749 C C . ASN A 1 593 ? 3.191 -87 -28.844 1 85 593 ASN A C 1
ATOM 4751 O O . ASN A 1 593 ? 3.281 -87.938 -29.641 1 85 593 ASN A O 1
ATOM 4755 N N . LEU A 1 594 ? 4.117 -86.062 -28.797 1 83 594 LEU A N 1
ATOM 4756 C CA . LEU A 1 594 ? 5.324 -86.125 -29.609 1 83 594 LEU A CA 1
ATOM 4757 C C . LEU A 1 594 ? 6.211 -87.312 -29.203 1 83 594 LEU A C 1
ATOM 4759 O O . LEU A 1 594 ? 6.832 -87.938 -30.062 1 83 594 LEU A O 1
ATOM 4763 N N . GLY A 1 595 ? 6.203 -87.562 -27.906 1 77.06 595 GLY A N 1
ATOM 4764 C CA . GLY A 1 595 ? 6.918 -88.75 -27.438 1 77.06 595 GLY A CA 1
ATOM 4765 C C . GLY A 1 595 ? 6.344 -90 -27.984 1 77.06 595 GLY A C 1
ATOM 4766 O O . GLY A 1 595 ? 7.09 -90.938 -28.406 1 77.06 595 GLY A O 1
ATOM 4767 N N . ALA A 1 596 ? 5.043 -90.125 -27.984 1 78.69 596 ALA A N 1
ATOM 4768 C CA . ALA A 1 596 ? 4.367 -91.312 -28.5 1 78.69 596 ALA A CA 1
ATOM 4769 C C . ALA A 1 596 ? 4.602 -91.438 -30 1 78.69 596 ALA A C 1
ATOM 4771 O O . ALA A 1 596 ? 4.793 -92.562 -30.484 1 78.69 596 ALA A O 1
ATOM 4772 N N . LEU A 1 597 ? 4.586 -90.438 -30.656 1 80.75 597 LEU A N 1
ATOM 4773 C CA . LEU A 1 597 ? 4.805 -90.438 -32.094 1 80.75 597 LEU A CA 1
ATOM 4774 C C . LEU A 1 597 ? 6.242 -90.875 -32.438 1 80.75 597 LEU A C 1
ATOM 4776 O O . LEU A 1 597 ? 6.484 -91.562 -33.406 1 80.75 597 LEU A O 1
ATOM 4780 N N . ASN A 1 598 ? 7.145 -90.375 -31.656 1 78 598 ASN A N 1
ATOM 4781 C CA . ASN A 1 598 ? 8.539 -90.75 -31.859 1 78 598 ASN A CA 1
ATOM 4782 C C . ASN A 1 598 ? 8.766 -92.25 -31.609 1 78 598 ASN A C 1
ATOM 4784 O O . ASN A 1 598 ? 9.539 -92.875 -32.312 1 78 598 ASN A O 1
ATOM 4788 N N . SER A 1 599 ? 8.062 -92.688 -30.688 1 75.88 599 SER A N 1
ATOM 4789 C CA . SER A 1 599 ? 8.148 -94.125 -30.406 1 75.88 599 SER A CA 1
ATOM 4790 C C . SER A 1 599 ? 7.562 -94.938 -31.562 1 75.88 599 SER A C 1
ATOM 4792 O O . SER A 1 599 ? 8.094 -96 -31.922 1 75.88 599 SER A O 1
ATOM 4794 N N . LEU A 1 600 ? 6.461 -94.562 -32.062 1 74.88 600 LEU A N 1
ATOM 4795 C CA . LEU A 1 600 ? 5.82 -95.25 -33.188 1 74.88 600 LEU A CA 1
ATOM 4796 C C . LEU A 1 600 ? 6.723 -95.25 -34.406 1 74.88 600 LEU A C 1
ATOM 4798 O O . LEU A 1 600 ? 6.824 -96.25 -35.125 1 74.88 600 LEU A O 1
ATOM 4802 N N . LYS A 1 601 ? 7.355 -94.062 -34.656 1 74.69 601 LYS A N 1
ATOM 4803 C CA . LYS A 1 601 ? 8.266 -93.938 -35.812 1 74.69 601 LYS A CA 1
ATOM 4804 C C . LYS A 1 601 ? 9.453 -94.875 -35.688 1 74.69 601 LYS A C 1
ATOM 4806 O O . LYS A 1 601 ? 9.836 -95.562 -36.656 1 74.69 601 LYS A O 1
ATOM 4811 N N . THR A 1 602 ? 9.938 -94.938 -34.5 1 71.62 602 THR A N 1
ATOM 4812 C CA . THR A 1 602 ? 11.086 -95.812 -34.25 1 71.62 602 THR A CA 1
ATOM 4813 C C . THR A 1 602 ? 10.695 -97.312 -34.438 1 71.62 602 THR A C 1
ATOM 4815 O O . THR A 1 602 ? 11.438 -98.062 -35.031 1 71.62 602 THR A O 1
ATOM 4818 N N . SER A 1 603 ? 9.555 -97.688 -33.906 1 71.31 603 SER A N 1
ATOM 4819 C CA . SER A 1 603 ? 9.086 -99.062 -34.031 1 71.31 603 SER A CA 1
ATOM 4820 C C . SER A 1 603 ? 8.859 -99.438 -35.469 1 71.31 603 SER A C 1
ATOM 4822 O O . SER A 1 603 ? 9.188 -100.562 -35.875 1 71.31 603 SER A O 1
ATOM 4824 N N . HIS A 1 604 ? 8.344 -98.688 -36.156 1 71.44 604 HIS A N 1
ATOM 4825 C CA . HIS A 1 604 ? 8.07 -98.938 -37.562 1 71.44 604 HIS A CA 1
ATOM 4826 C C . HIS A 1 604 ? 9.359 -99.125 -38.344 1 71.44 604 HIS A C 1
ATOM 4828 O O . HIS A 1 604 ? 9.453 -100.062 -39.156 1 71.44 604 HIS A O 1
ATOM 4834 N N . MET A 1 605 ? 10.25 -98.25 -38.094 1 68.25 605 MET A N 1
ATOM 4835 C CA . MET A 1 605 ? 11.523 -98.375 -38.781 1 68.25 605 MET A CA 1
ATOM 4836 C C . MET A 1 605 ? 12.227 -99.688 -38.438 1 68.25 605 MET A C 1
ATOM 4838 O O . MET A 1 605 ? 12.859 -100.312 -39.281 1 68.25 605 MET A O 1
ATOM 4842 N N . MET A 1 606 ? 11.961 -100.125 -37.281 1 67.5 606 MET A N 1
ATOM 4843 C CA . MET A 1 606 ? 12.547 -101.438 -36.875 1 67.5 606 MET A CA 1
ATOM 4844 C C . MET A 1 606 ? 11.859 -102.562 -37.562 1 67.5 606 MET A C 1
ATOM 4846 O O . MET A 1 606 ? 12.523 -103.562 -37.969 1 67.5 606 MET A O 1
ATOM 4850 N N . GLU A 1 607 ? 10.547 -102.562 -37.688 1 68 607 GLU A N 1
ATOM 4851 C CA . GLU A 1 607 ? 9.789 -103.625 -38.312 1 68 607 GLU A CA 1
ATOM 4852 C C . GLU A 1 607 ? 10.102 -103.688 -39.781 1 68 607 GLU A C 1
ATOM 4854 O O . GLU A 1 607 ? 10.242 -104.812 -40.344 1 68 607 GLU A O 1
ATOM 4859 N N . LEU A 1 608 ? 10.211 -102.562 -40.438 1 66.19 608 LEU A N 1
ATOM 4860 C CA . LEU A 1 608 ? 10.523 -102.562 -41.844 1 66.19 608 LEU A CA 1
ATOM 4861 C C . LEU A 1 608 ? 11.945 -103.062 -42.094 1 66.19 608 LEU A C 1
ATOM 4863 O O . LEU A 1 608 ? 12.203 -103.812 -43.062 1 66.19 608 LEU A O 1
ATOM 4867 N N . GLY A 1 609 ? 12.82 -102.75 -41.188 1 61.31 609 GLY A N 1
ATOM 4868 C CA . GLY A 1 609 ? 14.188 -103.25 -41.25 1 61.31 609 GLY A CA 1
ATOM 4869 C C . GLY A 1 609 ? 14.266 -104.75 -41.094 1 61.31 609 GLY A C 1
ATOM 4870 O O . GLY A 1 609 ? 14.992 -105.438 -41.812 1 61.31 609 GLY A O 1
ATOM 4871 N N . ALA A 1 610 ? 13.461 -105.25 -40.25 1 60.94 610 ALA A N 1
ATOM 4872 C CA . ALA A 1 610 ? 13.445 -106.688 -39.969 1 60.94 610 ALA A CA 1
ATOM 4873 C C . ALA A 1 610 ? 12.844 -107.5 -41.156 1 60.94 610 ALA A C 1
ATOM 4875 O O . ALA A 1 610 ? 13.32 -108.562 -41.531 1 60.94 610 ALA A O 1
ATOM 4876 N N . GLY A 1 611 ? 11.797 -107 -41.719 1 59.25 611 GLY A N 1
ATOM 4877 C CA . GLY A 1 611 ? 11.18 -107.625 -42.875 1 59.25 611 GLY A CA 1
ATOM 4878 C C . GLY A 1 611 ? 12.102 -107.75 -44.062 1 59.25 611 GLY A C 1
ATOM 4879 O O . GLY A 1 611 ? 12.164 -108.75 -44.719 1 59.25 611 GLY A O 1
ATOM 4880 N N . ILE A 1 612 ? 12.812 -106.75 -44.25 1 59.25 612 ILE A N 1
ATOM 4881 C CA . ILE A 1 612 ? 13.758 -106.688 -45.375 1 59.25 612 ILE A CA 1
ATOM 4882 C C . ILE A 1 612 ? 14.906 -107.688 -45.094 1 59.25 612 ILE A C 1
ATOM 4884 O O . ILE A 1 612 ? 15.352 -108.375 -46 1 59.25 612 ILE A O 1
ATOM 4888 N N . ALA A 1 613 ? 15.344 -107.875 -43.844 1 57.34 613 ALA A N 1
ATOM 4889 C CA . ALA A 1 613 ? 16.406 -108.75 -43.469 1 57.34 613 ALA A CA 1
ATOM 4890 C C . ALA A 1 613 ? 15.969 -110.25 -43.625 1 57.34 613 ALA A C 1
ATOM 4892 O O . ALA A 1 613 ? 16.75 -111.062 -44.062 1 57.34 613 ALA A O 1
ATOM 4893 N N . ALA A 1 614 ? 14.797 -110.75 -43.281 1 53.25 614 ALA A N 1
ATOM 4894 C CA . ALA A 1 614 ? 14.289 -112.125 -43.375 1 53.25 614 ALA A CA 1
ATOM 4895 C C . ALA A 1 614 ? 14.195 -112.562 -44.844 1 53.25 614 ALA A C 1
ATOM 4897 O O . ALA A 1 614 ? 14.352 -113.75 -45.156 1 53.25 614 ALA A O 1
ATOM 4898 N N . MET A 1 615 ? 13.898 -111.812 -45.719 1 49.69 615 MET A N 1
ATOM 4899 C CA . MET A 1 615 ? 13.789 -112.125 -47.125 1 49.69 615 MET A CA 1
ATOM 4900 C C . MET A 1 615 ? 15.164 -112.375 -47.75 1 49.69 615 MET A C 1
ATOM 4902 O O . MET A 1 615 ? 15.289 -113.062 -48.75 1 49.69 615 MET A O 1
ATOM 4906 N N . THR A 1 616 ? 16.047 -111.688 -47.344 1 46.94 616 THR A N 1
ATOM 4907 C CA . THR A 1 616 ? 17.375 -111.875 -47.938 1 46.94 616 THR A CA 1
ATOM 4908 C C . THR A 1 616 ? 18.109 -113.062 -47.281 1 46.94 616 THR A C 1
ATOM 4910 O O . THR A 1 616 ? 18.5 -112.938 -46.125 1 46.94 616 THR A O 1
ATOM 4913 N N . GLY A 1 617 ? 17.625 -114.375 -47.094 1 41.09 617 GLY A N 1
ATOM 4914 C CA . GLY A 1 617 ? 18.359 -115.5 -46.594 1 41.09 617 GLY A CA 1
ATOM 4915 C C . GLY A 1 617 ? 19.875 -115.312 -46.656 1 41.09 617 GLY A C 1
ATOM 4916 O O . GLY A 1 617 ? 20.359 -114.25 -47.062 1 41.09 617 GLY A O 1
ATOM 4917 N N . ALA A 1 618 ? 20.766 -116.75 -46.656 1 36.97 618 ALA A N 1
ATOM 4918 C CA . ALA A 1 618 ? 22.188 -117.062 -46.75 1 36.97 618 ALA A CA 1
ATOM 4919 C C . ALA A 1 618 ? 22.797 -116.375 -48 1 36.97 618 ALA A C 1
ATOM 4921 O O . ALA A 1 618 ? 24.016 -116.438 -48.219 1 36.97 618 ALA A O 1
ATOM 4922 N N . GLN A 1 619 ? 22.219 -116.625 -49.25 1 34.69 619 GLN A N 1
ATOM 4923 C CA . GLN A 1 619 ? 23.094 -116.25 -50.375 1 34.69 619 GLN A CA 1
ATOM 4924 C C . GLN A 1 619 ? 23.469 -114.812 -50.344 1 34.69 619 GLN A C 1
ATOM 4926 O O . GLN A 1 619 ? 22.766 -114 -49.75 1 34.69 619 GLN A O 1
ATOM 4931 N N . ALA A 1 620 ? 24.531 -114.375 -51.406 1 36.25 620 ALA A N 1
ATOM 4932 C CA . ALA A 1 620 ? 25.172 -113.062 -51.625 1 36.25 620 ALA A CA 1
ATOM 4933 C C . ALA A 1 620 ? 24.141 -111.938 -51.688 1 36.25 620 ALA A C 1
ATOM 4935 O O . ALA A 1 620 ? 23.406 -111.812 -52.688 1 36.25 620 ALA A O 1
ATOM 4936 N N . ALA A 1 621 ? 23.453 -111.75 -50.688 1 37.84 621 ALA A N 1
ATOM 4937 C CA . ALA A 1 621 ? 22.594 -110.625 -50.438 1 37.84 621 ALA A CA 1
ATOM 4938 C C . ALA A 1 621 ? 23.078 -109.375 -51.219 1 37.84 621 ALA A C 1
ATOM 4940 O O . ALA A 1 621 ? 24.234 -109 -51.062 1 37.84 621 ALA A O 1
ATOM 4941 N N . SER A 1 622 ? 22.594 -109.188 -52.312 1 36.81 622 SER A N 1
ATOM 4942 C CA . SER A 1 622 ? 23.078 -108 -53.062 1 36.81 622 SER A CA 1
ATOM 4943 C C . SER A 1 622 ? 23.266 -106.812 -52.156 1 36.81 622 SER A C 1
ATOM 4945 O O . SER A 1 622 ? 22.609 -106.688 -51.094 1 36.81 622 SER A O 1
ATOM 4947 N N . ALA A 1 623 ? 24.453 -106.125 -52.156 1 41.16 623 ALA A N 1
ATOM 4948 C CA . ALA A 1 623 ? 25.016 -104.938 -51.5 1 41.16 623 ALA A CA 1
ATOM 4949 C C . ALA A 1 623 ? 23.953 -103.875 -51.25 1 41.16 623 ALA A C 1
ATOM 4951 O O . ALA A 1 623 ? 23.984 -103.188 -50.25 1 41.16 623 ALA A O 1
ATOM 4952 N N . SER A 1 624 ? 22.984 -103.938 -52.094 1 39.66 624 SER A N 1
ATOM 4953 C CA . SER A 1 624 ? 22.062 -102.812 -52 1 39.66 624 SER A CA 1
ATOM 4954 C C . SER A 1 624 ? 21.125 -103 -50.812 1 39.66 624 SER A C 1
ATOM 4956 O O . SER A 1 624 ? 20.859 -102 -50.094 1 39.66 624 SER A O 1
ATOM 4958 N N . ILE A 1 625 ? 20.562 -104.188 -50.625 1 41.78 625 ILE A N 1
ATOM 4959 C CA . ILE A 1 625 ? 19.547 -104.375 -49.594 1 41.78 625 ILE A CA 1
ATOM 4960 C C . ILE A 1 625 ? 20.219 -104.375 -48.219 1 41.78 625 ILE A C 1
ATOM 4962 O O . ILE A 1 625 ? 19.703 -103.75 -47.25 1 41.78 625 ILE A O 1
ATOM 4966 N N . SER A 1 626 ? 21.438 -104.938 -48.062 1 44.91 626 SER A N 1
ATOM 4967 C CA . SER A 1 626 ? 22.188 -104.875 -46.812 1 44.91 626 SER A CA 1
ATOM 4968 C C . SER A 1 626 ? 22.516 -103.438 -46.438 1 44.91 626 SER A C 1
ATOM 4970 O O . SER A 1 626 ? 22.5 -103.062 -45.281 1 44.91 626 SER A O 1
ATOM 4972 N N . LYS A 1 627 ? 22.75 -102.688 -47.531 1 47.31 627 LYS A N 1
ATOM 4973 C CA . LYS A 1 627 ? 22.969 -101.25 -47.281 1 47.31 627 LYS A CA 1
ATOM 4974 C C . LYS A 1 627 ? 21.688 -100.562 -46.812 1 47.31 627 LYS A C 1
ATOM 4976 O O . LYS A 1 627 ? 21.719 -99.688 -45.938 1 47.31 627 LYS A O 1
ATOM 4981 N N . ALA A 1 628 ? 20.578 -101.062 -47.406 1 46.28 628 ALA A N 1
ATOM 4982 C CA . ALA A 1 628 ? 19.312 -100.438 -47 1 46.28 628 ALA A CA 1
ATOM 4983 C C . ALA A 1 628 ? 18.969 -100.875 -45.562 1 46.28 628 ALA A C 1
ATOM 4985 O O . ALA A 1 628 ? 18.516 -100.062 -44.75 1 46.28 628 ALA A O 1
ATOM 4986 N N . ALA A 1 629 ? 19.25 -102.188 -45.156 1 47.09 629 ALA A N 1
ATOM 4987 C CA . ALA A 1 629 ? 19.031 -102.688 -43.781 1 47.09 629 ALA A CA 1
ATOM 4988 C C . ALA A 1 629 ? 20 -102 -42.812 1 47.09 629 ALA A C 1
ATOM 4990 O O . ALA A 1 629 ? 19.609 -101.625 -41.719 1 47.09 629 ALA A O 1
ATOM 4991 N N . ALA A 1 630 ? 21.234 -101.875 -43.312 1 48.06 630 ALA A N 1
ATOM 4992 C CA . ALA A 1 630 ? 22.219 -101.188 -42.469 1 48.06 630 ALA A CA 1
ATOM 4993 C C . ALA A 1 630 ? 21.859 -99.75 -42.344 1 48.06 630 ALA A C 1
ATOM 4995 O O . ALA A 1 630 ? 22.031 -99.125 -41.281 1 48.06 630 ALA A O 1
ATOM 4996 N N . ALA A 1 631 ? 21.391 -99.25 -43.469 1 44.78 631 ALA A N 1
ATOM 4997 C CA . ALA A 1 631 ? 20.969 -97.812 -43.406 1 44.78 631 ALA A CA 1
ATOM 4998 C C . ALA A 1 631 ? 19.781 -97.625 -42.469 1 44.78 631 ALA A C 1
ATOM 5000 O O . ALA A 1 631 ? 19.719 -96.688 -41.719 1 44.78 631 ALA A O 1
ATOM 5001 N N . LEU A 1 632 ? 18.906 -98.625 -42.531 1 45.5 632 LEU A N 1
ATOM 5002 C CA . LEU A 1 632 ? 17.781 -98.625 -41.625 1 45.5 632 LEU A CA 1
ATOM 5003 C C . LEU A 1 632 ? 18.219 -98.938 -40.188 1 45.5 632 LEU A C 1
ATOM 5005 O O . LEU A 1 632 ? 17.703 -98.312 -39.25 1 45.5 632 LEU A O 1
ATOM 5009 N N . SER A 1 633 ? 19.156 -100 -40.094 1 46.16 633 SER A N 1
ATOM 5010 C CA . SER A 1 633 ? 19.734 -100.25 -38.781 1 46.16 633 SER A CA 1
ATOM 5011 C C . SER A 1 633 ? 20.531 -99 -38.312 1 46.16 633 SER A C 1
ATOM 5013 O O . SER A 1 633 ? 20.625 -98.75 -37.094 1 46.16 633 SER A O 1
ATOM 5015 N N . ALA A 1 634 ? 21.266 -98.438 -39.281 1 43.56 634 ALA A N 1
ATOM 5016 C CA . ALA A 1 634 ? 21.969 -97.25 -38.938 1 43.56 634 ALA A CA 1
ATOM 5017 C C . ALA A 1 634 ? 20.969 -96.125 -38.562 1 43.56 634 ALA A C 1
ATOM 5019 O O . ALA A 1 634 ? 21.359 -95.125 -38 1 43.56 634 ALA A O 1
ATOM 5020 N N . PHE A 1 635 ? 19.906 -96.312 -39.219 1 39.72 635 PHE A N 1
ATOM 5021 C CA . PHE A 1 635 ? 18.875 -95.438 -38.656 1 39.72 635 PHE A CA 1
ATOM 5022 C C . PHE A 1 635 ? 18.719 -95.625 -37.156 1 39.72 635 PHE A C 1
ATOM 5024 O O . PHE A 1 635 ? 18.344 -94.75 -36.438 1 39.72 635 PHE A O 1
ATOM 5031 N N . GLN A 1 636 ? 18.891 -97 -36.75 1 39.53 636 GLN A N 1
ATOM 5032 C CA . GLN A 1 636 ? 18.938 -97.25 -35.312 1 39.53 636 GLN A CA 1
ATOM 5033 C C . GLN A 1 636 ? 20.062 -96.5 -34.656 1 39.53 636 GLN A C 1
ATOM 5035 O O . GLN A 1 636 ? 19.891 -95.938 -33.562 1 39.53 636 GLN A O 1
ATOM 5040 N N . GLY A 1 637 ? 21.406 -96.938 -34.906 1 36.72 637 GLY A N 1
ATOM 5041 C CA . GLY A 1 637 ? 22.578 -96.438 -34.25 1 36.72 637 GLY A CA 1
ATOM 5042 C C . GLY A 1 637 ? 22.828 -94.938 -34.562 1 36.72 637 GLY A C 1
ATOM 5043 O O . GLY A 1 637 ? 23.75 -94.312 -34.031 1 36.72 637 GLY A O 1
ATOM 5044 N N . GLY A 1 638 ? 22.875 -94.688 -35.938 1 32.22 638 GLY A N 1
ATOM 5045 C CA . GLY A 1 638 ? 23.141 -93.25 -35.938 1 32.22 638 GLY A CA 1
ATOM 5046 C C . GLY A 1 638 ? 22.203 -92.438 -35.062 1 32.22 638 GLY A C 1
ATOM 5047 O O . GLY A 1 638 ? 21.172 -92.938 -34.625 1 32.22 638 GLY A O 1
ATOM 5048 N N . GLY A 1 639 ? 22.875 -91.312 -34.562 1 31.94 639 GLY A N 1
ATOM 5049 C CA . GLY A 1 639 ? 22.219 -90.25 -33.844 1 31.94 639 GLY A CA 1
ATOM 5050 C C . GLY A 1 639 ? 20.812 -89.938 -34.344 1 31.94 639 GLY A C 1
ATOM 5051 O O . GLY A 1 639 ? 20.625 -89.125 -35.25 1 31.94 639 GLY A O 1
ATOM 5052 N N . GLY A 1 640 ? 20.078 -90.875 -34.875 1 33.53 640 GLY A N 1
ATOM 5053 C CA . GLY A 1 640 ? 18.734 -90.312 -34.875 1 33.53 640 GLY A CA 1
ATOM 5054 C C . GLY A 1 640 ? 18.531 -89.188 -33.844 1 33.53 640 GLY A C 1
ATOM 5055 O O . GLY A 1 640 ? 19.016 -89.312 -32.719 1 33.53 640 GLY A O 1
ATOM 5056 N N . GLY A 1 641 ? 18.641 -88.062 -34.469 1 37.09 641 GLY A N 1
ATOM 5057 C CA . GLY A 1 641 ? 18.453 -86.75 -33.875 1 37.09 641 GLY A CA 1
ATOM 5058 C C . GLY A 1 641 ? 17.5 -86.75 -32.688 1 37.09 641 GLY A C 1
ATOM 5059 O O . GLY A 1 641 ? 16.641 -87.625 -32.594 1 37.09 641 GLY A O 1
ATOM 5060 N N . ALA A 1 642 ? 18.078 -86.375 -31.625 1 40.16 642 ALA A N 1
ATOM 5061 C CA . ALA A 1 642 ? 17.609 -85.812 -30.344 1 40.16 642 ALA A CA 1
ATOM 5062 C C . ALA A 1 642 ? 16.203 -85.25 -30.469 1 40.16 642 ALA A C 1
ATOM 5064 O O . ALA A 1 642 ? 15.766 -84.875 -31.562 1 40.16 642 ALA A O 1
ATOM 5065 N N . PRO A 1 643 ? 15.531 -85.188 -29.312 1 44.91 643 PRO A N 1
ATOM 5066 C CA . PRO A 1 643 ? 14.219 -84.688 -28.906 1 44.91 643 PRO A CA 1
ATOM 5067 C C . PRO A 1 643 ? 13.883 -83.375 -29.562 1 44.91 643 PRO A C 1
ATOM 5069 O O . PRO A 1 643 ? 14.75 -82.5 -29.703 1 44.91 643 PRO A O 1
ATOM 5072 N N . GLU A 1 644 ? 12.992 -83.312 -30.406 1 52.69 644 GLU A N 1
ATOM 5073 C CA . GLU A 1 644 ? 12.07 -82.25 -30.781 1 52.69 644 GLU A CA 1
ATOM 5074 C C . GLU A 1 644 ? 11.859 -81.25 -29.625 1 52.69 644 GLU A C 1
ATOM 5076 O O . GLU A 1 644 ? 10.891 -80.5 -29.625 1 52.69 644 GLU A O 1
ATOM 5081 N N . ALA A 1 645 ? 12.742 -81.312 -28.609 1 57.12 645 ALA A N 1
ATOM 5082 C CA . ALA A 1 645 ? 12.305 -80.812 -27.297 1 57.12 645 ALA A CA 1
ATOM 5083 C C . ALA A 1 645 ? 12.68 -79.375 -27.078 1 57.12 645 ALA A C 1
ATOM 5085 O O . ALA A 1 645 ? 12.664 -78.875 -25.938 1 57.12 645 ALA A O 1
ATOM 5086 N N . ALA A 1 646 ? 13.07 -78.625 -28.031 1 76.44 646 ALA A N 1
ATOM 5087 C CA . ALA A 1 646 ? 13.383 -77.312 -27.578 1 76.44 646 ALA A CA 1
ATOM 5088 C C . ALA A 1 646 ? 12.172 -76.375 -27.734 1 76.44 646 ALA A C 1
ATOM 5090 O O . ALA A 1 646 ? 12.18 -75.438 -28.562 1 76.44 646 ALA A O 1
ATOM 5091 N N . LEU A 1 647 ? 11.086 -76.75 -27 1 84.94 647 LEU A N 1
ATOM 5092 C CA . LEU A 1 647 ? 9.867 -75.938 -27 1 84.94 647 LEU A CA 1
ATOM 5093 C C . LEU A 1 647 ? 9.688 -75.188 -25.688 1 84.94 647 LEU A C 1
ATOM 5095 O O . LEU A 1 647 ? 10.008 -75.75 -24.625 1 84.94 647 LEU A O 1
ATOM 5099 N N . PRO A 1 648 ? 9.242 -74 -25.891 1 87.31 648 PRO A N 1
ATOM 5100 C CA . PRO A 1 648 ? 8.992 -73.312 -24.641 1 87.31 648 PRO A CA 1
ATOM 5101 C C . PRO A 1 648 ? 7.887 -73.938 -23.812 1 87.31 648 PRO A C 1
ATOM 5103 O O . PRO A 1 648 ? 6.895 -74.438 -24.359 1 87.31 648 PRO A O 1
ATOM 5106 N N . SER A 1 649 ? 8.117 -73.875 -22.406 1 81.5 649 SER A N 1
ATOM 5107 C CA . SER A 1 649 ? 7.164 -74.562 -21.531 1 81.5 649 SER A CA 1
ATOM 5108 C C . SER A 1 649 ? 6.551 -73.625 -20.516 1 81.5 649 SER A C 1
ATOM 5110 O O . SER A 1 649 ? 5.484 -73.875 -19.969 1 81.5 649 SER A O 1
ATOM 5112 N N . ASP A 1 650 ? 7.23 -72.562 -20.391 1 84.94 650 ASP A N 1
ATOM 5113 C CA . ASP A 1 650 ? 6.68 -71.562 -19.469 1 84.94 650 ASP A CA 1
ATOM 5114 C C . ASP A 1 650 ? 5.566 -70.75 -20.125 1 84.94 650 ASP A C 1
ATOM 5116 O O . ASP A 1 650 ? 5.809 -70 -21.094 1 84.94 650 ASP A O 1
ATOM 5120 N N . THR A 1 651 ? 4.301 -70.812 -19.609 1 82.5 651 THR A N 1
ATOM 5121 C CA . THR A 1 651 ? 3.145 -70.188 -20.281 1 82.5 651 THR A CA 1
ATOM 5122 C C . THR A 1 651 ? 2.984 -68.75 -19.906 1 82.5 651 THR A C 1
ATOM 5124 O O . THR A 1 651 ? 2.27 -68 -20.594 1 82.5 651 THR A O 1
ATOM 5127 N N . ASP A 1 652 ? 3.531 -68.312 -18.906 1 79.19 652 ASP A N 1
ATOM 5128 C CA . ASP A 1 652 ? 3.48 -66.875 -18.641 1 79.19 652 ASP A CA 1
ATOM 5129 C C . ASP A 1 652 ? 4.652 -66.438 -17.766 1 79.19 652 ASP A C 1
ATOM 5131 O O . ASP A 1 652 ? 4.457 -66 -16.625 1 79.19 652 ASP A O 1
ATOM 5135 N N . PRO A 1 653 ? 5.695 -66.25 -18.25 1 81.44 653 PRO A N 1
ATOM 5136 C CA . PRO A 1 653 ? 6.887 -65.875 -17.484 1 81.44 653 PRO A CA 1
ATOM 5137 C C . PRO A 1 653 ? 6.84 -64.438 -16.969 1 81.44 653 PRO A C 1
ATOM 5139 O O . PRO A 1 653 ? 7.574 -64.125 -16.047 1 81.44 653 PRO A O 1
ATOM 5142 N N . ALA A 1 654 ? 5.918 -63.656 -17.5 1 84.69 654 ALA A N 1
ATOM 5143 C CA . ALA A 1 654 ? 5.844 -62.25 -17.094 1 84.69 654 ALA A CA 1
ATOM 5144 C C . ALA A 1 654 ? 4.82 -62.062 -15.984 1 84.69 654 ALA A C 1
ATOM 5146 O O . ALA A 1 654 ? 4.734 -60.969 -15.391 1 84.69 654 ALA A O 1
ATOM 5147 N N . MET A 1 655 ? 4.09 -63.031 -15.562 1 82.25 655 MET A N 1
ATOM 5148 C CA . MET A 1 655 ? 2.951 -62.906 -14.656 1 82.25 655 MET A CA 1
ATOM 5149 C C . MET A 1 655 ? 3.395 -62.406 -13.289 1 82.25 655 MET A C 1
ATOM 5151 O O . MET A 1 655 ? 2.725 -61.562 -12.68 1 82.25 655 MET A O 1
ATOM 5155 N N . PRO A 1 656 ? 4.531 -62.938 -12.766 1 82.44 656 PRO A N 1
ATOM 5156 C CA . PRO A 1 656 ? 4.938 -62.438 -11.453 1 82.44 656 PRO A CA 1
ATOM 5157 C C . PRO A 1 656 ? 5.172 -60.938 -11.445 1 82.44 656 PRO A C 1
ATOM 5159 O O . PRO A 1 656 ? 4.773 -60.25 -10.5 1 82.44 656 PRO A O 1
ATOM 5162 N N . GLN A 1 657 ? 5.766 -60.375 -12.461 1 84.12 657 GLN A N 1
ATOM 5163 C CA . GLN A 1 657 ? 6.023 -58.969 -12.562 1 84.12 657 GLN A CA 1
ATOM 5164 C C . GLN A 1 657 ? 4.723 -58.156 -12.727 1 84.12 657 GLN A C 1
ATOM 5166 O O . GLN A 1 657 ? 4.57 -57.094 -12.172 1 84.12 657 GLN A O 1
ATOM 5171 N N . SER A 1 658 ? 3.848 -58.688 -13.508 1 83.88 658 SER A N 1
ATOM 5172 C CA . SER A 1 658 ? 2.557 -58.031 -13.719 1 83.88 658 SER A CA 1
ATOM 5173 C C . SER A 1 658 ? 1.752 -57.969 -12.43 1 83.88 658 SER A C 1
ATOM 5175 O O . SER A 1 658 ? 1.094 -56.969 -12.156 1 83.88 658 SER A O 1
ATOM 5177 N N . GLN A 1 659 ? 1.824 -59.031 -11.664 1 83.44 659 GLN A N 1
ATOM 5178 C CA . GLN A 1 659 ? 1.109 -59.062 -10.391 1 83.44 659 GLN A CA 1
ATOM 5179 C C . GLN A 1 659 ? 1.721 -58.062 -9.391 1 83.44 659 GLN A C 1
ATOM 5181 O O . GLN A 1 659 ? 0.999 -57.375 -8.672 1 83.44 659 GLN A O 1
ATOM 5186 N N . ALA A 1 660 ? 2.992 -58.094 -9.352 1 85.5 660 ALA A N 1
ATOM 5187 C CA . ALA A 1 660 ? 3.68 -57.156 -8.469 1 85.5 660 ALA A CA 1
ATOM 5188 C C . ALA A 1 660 ? 3.33 -55.719 -8.812 1 85.5 660 ALA A C 1
ATOM 5190 O O . ALA A 1 660 ? 3.113 -54.875 -7.922 1 85.5 660 ALA A O 1
ATOM 5191 N N . LEU A 1 661 ? 3.303 -55.344 -10.062 1 87.19 661 LEU A N 1
ATOM 5192 C CA . LEU A 1 661 ? 3.01 -54 -10.508 1 87.19 661 LEU A CA 1
ATOM 5193 C C . LEU A 1 661 ? 1.549 -53.625 -10.25 1 87.19 661 LEU A C 1
ATOM 5195 O O . LEU A 1 661 ? 1.226 -52.469 -9.969 1 87.19 661 LEU A O 1
ATOM 5199 N N . ARG A 1 662 ? 0.704 -54.562 -10.352 1 83.81 662 ARG A N 1
ATOM 5200 C CA . ARG A 1 662 ? -0.7 -54.344 -10.023 1 83.81 662 ARG A CA 1
ATOM 5201 C C . ARG A 1 662 ? -0.868 -53.969 -8.555 1 83.81 662 ARG A C 1
ATOM 5203 O O . ARG A 1 662 ? -1.628 -53.062 -8.219 1 83.81 662 ARG A O 1
ATOM 5210 N N . GLU A 1 663 ? -0.135 -54.688 -7.785 1 84.88 663 GLU A N 1
ATOM 5211 C CA . GLU A 1 663 ? -0.197 -54.375 -6.363 1 84.88 663 GLU A CA 1
ATOM 5212 C C . GLU A 1 663 ? 0.384 -53 -6.074 1 84.88 663 GLU A C 1
ATOM 5214 O O . GLU A 1 663 ? -0.133 -52.25 -5.23 1 84.88 663 GLU A O 1
ATOM 5219 N N . LEU A 1 664 ? 1.411 -52.719 -6.734 1 87.31 664 LEU A N 1
ATOM 5220 C CA . LEU A 1 664 ? 2.021 -51.406 -6.574 1 87.31 664 LEU A CA 1
ATOM 5221 C C . LEU A 1 664 ? 1.094 -50.312 -7.09 1 87.31 664 LEU A C 1
ATOM 5223 O O . LEU A 1 664 ? 1.136 -49.188 -6.605 1 87.31 664 LEU A O 1
ATOM 5227 N N . SER A 1 665 ? 0.357 -50.594 -8.039 1 86.75 665 SER A N 1
ATOM 5228 C CA . SER A 1 665 ? -0.598 -49.625 -8.586 1 86.75 665 SER A CA 1
ATOM 5229 C C . SER A 1 665 ? -1.75 -49.375 -7.617 1 86.75 665 SER A C 1
ATOM 5231 O O . SER A 1 665 ? -2.373 -48.312 -7.641 1 86.75 665 SER A O 1
ATOM 5233 N N . ARG A 1 666 ? -2.064 -50.375 -6.844 1 83.69 666 ARG A N 1
ATOM 5234 C CA . ARG A 1 666 ? -3.092 -50.25 -5.812 1 83.69 666 ARG A CA 1
ATOM 5235 C C . ARG A 1 666 ? -2.582 -49.438 -4.637 1 83.69 666 ARG A C 1
ATOM 5237 O O . ARG A 1 666 ? -3.318 -48.594 -4.078 1 83.69 666 ARG A O 1
ATOM 5244 N N . ASP A 1 667 ? -1.404 -49.719 -4.289 1 86.81 667 ASP A N 1
ATOM 5245 C CA . ASP A 1 667 ? -0.69 -49.031 -3.227 1 86.81 667 ASP A CA 1
ATOM 5246 C C . ASP A 1 667 ? 0.692 -48.594 -3.695 1 86.81 667 ASP A C 1
ATOM 5248 O O . ASP A 1 667 ? 1.645 -49.375 -3.674 1 86.81 667 ASP A O 1
ATOM 5252 N N . ILE A 1 668 ? 0.72 -47.281 -4.039 1 88.81 668 ILE A N 1
ATOM 5253 C CA . ILE A 1 668 ? 1.937 -46.781 -4.664 1 88.81 668 ILE A CA 1
ATOM 5254 C C . ILE A 1 668 ? 2.992 -46.5 -3.596 1 88.81 668 ILE A C 1
ATOM 5256 O O . ILE A 1 668 ? 3.027 -45.406 -3.016 1 88.81 668 ILE A O 1
ATOM 5260 N N . THR A 1 669 ? 3.934 -47.375 -3.439 1 89.81 669 THR A N 1
ATOM 5261 C CA . THR A 1 669 ? 4.996 -47.281 -2.445 1 89.81 669 THR A CA 1
ATOM 5262 C C . THR A 1 669 ? 6.359 -47.188 -3.121 1 89.81 669 THR A C 1
ATOM 5264 O O . THR A 1 669 ? 7.383 -47.031 -2.449 1 89.81 669 THR A O 1
ATOM 5267 N N . GLN A 1 670 ? 6.34 -47.344 -4.402 1 92.62 670 GLN A N 1
ATOM 5268 C CA . GLN A 1 670 ? 7.543 -47.188 -5.211 1 92.62 670 GLN A CA 1
ATOM 5269 C C . GLN A 1 670 ? 7.316 -46.219 -6.367 1 92.62 670 GLN A C 1
ATOM 5271 O O . GLN A 1 670 ? 6.176 -45.875 -6.688 1 92.62 670 GLN A O 1
ATOM 5276 N N . PRO A 1 671 ? 8.398 -45.781 -6.988 1 93.31 671 PRO A N 1
ATOM 5277 C CA . PRO A 1 671 ? 8.266 -44.781 -8.039 1 93.31 671 PRO A CA 1
ATOM 5278 C C . PRO A 1 671 ? 7.695 -45.344 -9.336 1 93.31 671 PRO A C 1
ATOM 5280 O O . PRO A 1 671 ? 8.438 -45.531 -10.305 1 93.31 671 PRO A O 1
ATOM 5283 N N . ILE A 1 672 ? 6.453 -45.5 -9.344 1 93.31 672 ILE A N 1
ATOM 5284 C CA . ILE A 1 672 ? 5.758 -45.938 -10.547 1 93.31 672 ILE A CA 1
ATOM 5285 C C . ILE A 1 672 ? 4.828 -44.844 -11.047 1 93.31 672 ILE A C 1
ATOM 5287 O O . ILE A 1 672 ? 4.52 -43.906 -10.305 1 93.31 672 ILE A O 1
ATOM 5291 N N . VAL A 1 673 ? 4.465 -44.938 -12.305 1 92.81 673 VAL A N 1
ATOM 5292 C CA . VAL A 1 673 ? 3.361 -44.156 -12.844 1 92.81 673 VAL A CA 1
ATOM 5293 C C . VAL A 1 673 ? 2.143 -45.062 -13.062 1 92.81 673 VAL A C 1
ATOM 5295 O O . VAL A 1 673 ? 2.219 -46.062 -13.789 1 92.81 673 VAL A O 1
ATOM 5298 N N . SER A 1 674 ? 1.131 -44.719 -12.375 1 91.81 674 SER A N 1
ATOM 5299 C CA . SER A 1 674 ? -0.096 -45.5 -12.508 1 91.81 674 SER A CA 1
ATOM 5300 C C . SER A 1 674 ? -1.222 -44.656 -13.102 1 91.81 674 SER A C 1
ATOM 5302 O O . SER A 1 674 ? -1.556 -43.594 -12.57 1 91.81 674 SER A O 1
ATOM 5304 N N . ILE A 1 675 ? -1.745 -45.125 -14.227 1 91.75 675 ILE A N 1
ATOM 5305 C CA . ILE A 1 675 ? -2.887 -44.469 -14.859 1 91.75 675 ILE A CA 1
ATOM 5306 C C . ILE A 1 675 ? -4.121 -45.375 -14.734 1 91.75 675 ILE A C 1
ATOM 5308 O O . ILE A 1 675 ? -4.16 -46.469 -15.297 1 91.75 675 ILE A O 1
ATOM 5312 N N . VAL A 1 676 ? -5.172 -44.906 -14.039 1 89.56 676 VAL A N 1
ATOM 5313 C CA . VAL A 1 676 ? -6.336 -45.75 -13.742 1 89.56 676 VAL A CA 1
ATOM 5314 C C . VAL A 1 676 ? -7.613 -44.969 -14.047 1 89.56 676 VAL A C 1
ATOM 5316 O O . VAL A 1 676 ? -7.754 -43.812 -13.656 1 89.56 676 VAL A O 1
ATOM 5319 N N . SER A 1 677 ? -8.516 -45.594 -14.805 1 90.5 677 SER A N 1
ATOM 5320 C CA . SER A 1 677 ? -9.773 -44.938 -15.156 1 90.5 677 SER A CA 1
ATOM 5321 C C . SER A 1 677 ? -10.922 -45.938 -15.234 1 90.5 677 SER A C 1
ATOM 5323 O O . SER A 1 677 ? -10.734 -47.062 -15.703 1 90.5 677 SER A O 1
ATOM 5325 N N . PRO A 1 678 ? -12.125 -45.531 -14.836 1 87.5 678 PRO A N 1
ATOM 5326 C CA . PRO A 1 678 ? -13.258 -46.469 -14.828 1 87.5 678 PRO A CA 1
ATOM 5327 C C . PRO A 1 678 ? -13.859 -46.688 -16.219 1 87.5 678 PRO A C 1
ATOM 5329 O O . PRO A 1 678 ? -14.484 -47.719 -16.469 1 87.5 678 PRO A O 1
ATOM 5332 N N . GLN A 1 679 ? -13.625 -45.719 -17.109 1 91.31 679 GLN A N 1
ATOM 5333 C CA . GLN A 1 679 ? -14.367 -45.812 -18.359 1 91.31 679 GLN A CA 1
ATOM 5334 C C . GLN A 1 679 ? -13.422 -45.969 -19.547 1 91.31 679 GLN A C 1
ATOM 5336 O O . GLN A 1 679 ? -13.836 -45.844 -20.703 1 91.31 679 GLN A O 1
ATOM 5341 N N . GLY A 1 680 ? -12.156 -46.188 -19.281 1 90.75 680 GLY A N 1
ATOM 5342 C CA . GLY A 1 680 ? -11.258 -46.531 -20.375 1 90.75 680 GLY A CA 1
ATOM 5343 C C . GLY A 1 680 ? -10.102 -45.562 -20.516 1 90.75 680 GLY A C 1
ATOM 5344 O O . GLY A 1 680 ? -10.039 -44.562 -19.797 1 90.75 680 GLY A O 1
ATOM 5345 N N . HIS A 1 681 ? -9.086 -45.969 -21.469 1 92.94 681 HIS A N 1
ATOM 5346 C CA . HIS A 1 681 ? -7.914 -45.188 -21.797 1 92.94 681 HIS A CA 1
ATOM 5347 C C . HIS A 1 681 ? -7.676 -45.156 -23.312 1 92.94 681 HIS A C 1
ATOM 5349 O O . HIS A 1 681 ? -7.973 -46.125 -24.016 1 92.94 681 HIS A O 1
ATOM 5355 N N . THR A 1 682 ? -7.27 -43.938 -23.703 1 91.88 682 THR A N 1
ATOM 5356 C CA . THR A 1 682 ? -6.816 -43.875 -25.094 1 91.88 682 THR A CA 1
ATOM 5357 C C . THR A 1 682 ? -5.418 -43.281 -25.172 1 91.88 682 THR A C 1
ATOM 5359 O O . THR A 1 682 ? -5.082 -42.375 -24.406 1 91.88 682 THR A O 1
ATOM 5362 N N . MET A 1 683 ? -4.531 -43.875 -25.953 1 93.75 683 MET A N 1
ATOM 5363 C CA . MET A 1 683 ? -3.262 -43.312 -26.406 1 93.75 683 MET A CA 1
ATOM 5364 C C . MET A 1 683 ? -3.236 -43.156 -27.922 1 93.75 683 MET A C 1
ATOM 5366 O O . MET A 1 683 ? -3.107 -44.156 -28.641 1 93.75 683 MET A O 1
ATOM 5370 N N . VAL A 1 684 ? -3.328 -41.906 -28.406 1 93.5 684 VAL A N 1
ATOM 5371 C CA . VAL A 1 684 ? -3.529 -41.656 -29.828 1 93.5 684 VAL A CA 1
ATOM 5372 C C . VAL A 1 684 ? -2.51 -40.656 -30.344 1 93.5 684 VAL A C 1
ATOM 5374 O O . VAL A 1 684 ? -2.227 -39.656 -29.672 1 93.5 684 VAL A O 1
ATOM 5377 N N . SER A 1 685 ? -1.885 -41 -31.484 1 94.38 685 SER A N 1
ATOM 5378 C CA . SER A 1 685 ? -0.955 -40.094 -32.156 1 94.38 685 SER A CA 1
ATOM 5379 C C . SER A 1 685 ? -0.946 -40.312 -33.656 1 94.38 685 SER A C 1
ATOM 5381 O O . SER A 1 685 ? -1.04 -41.438 -34.125 1 94.38 685 SER A O 1
ATOM 5383 N N . PRO A 1 686 ? -0.93 -39.188 -34.438 1 92.75 686 PRO A N 1
ATOM 5384 C CA . PRO A 1 686 ? -0.708 -39.375 -35.844 1 92.75 686 PRO A CA 1
ATOM 5385 C C . PRO A 1 686 ? 0.7 -39.875 -36.188 1 92.75 686 PRO A C 1
ATOM 5387 O O . PRO A 1 686 ? 0.966 -40.312 -37.312 1 92.75 686 PRO A O 1
ATOM 5390 N N . LYS A 1 687 ? 1.514 -39.812 -35.188 1 93.62 687 LYS A N 1
ATOM 5391 C CA . LYS A 1 687 ? 2.902 -40.25 -35.281 1 93.62 687 LYS A CA 1
ATOM 5392 C C . LYS A 1 687 ? 3.162 -41.5 -34.469 1 93.62 687 LYS A C 1
ATOM 5394 O O . LYS A 1 687 ? 2.25 -42 -33.812 1 93.62 687 LYS A O 1
ATOM 5399 N N . PRO A 1 688 ? 4.387 -42 -34.438 1 90.88 688 PRO A N 1
ATOM 5400 C CA . PRO A 1 688 ? 4.637 -43.312 -33.812 1 90.88 688 PRO A CA 1
ATOM 5401 C C . PRO A 1 688 ? 4.355 -43.344 -32.312 1 90.88 688 PRO A C 1
ATOM 5403 O O . PRO A 1 688 ? 4.516 -42.312 -31.641 1 90.88 688 PRO A O 1
ATOM 5406 N N . ILE A 1 689 ? 3.922 -44.5 -31.859 1 92.12 689 ILE A N 1
ATOM 5407 C CA . ILE A 1 689 ? 3.814 -44.812 -30.438 1 92.12 689 ILE A CA 1
ATOM 5408 C C . ILE A 1 689 ? 4.777 -45.938 -30.078 1 92.12 689 ILE A C 1
ATOM 5410 O O . ILE A 1 689 ? 4.766 -47 -30.734 1 92.12 689 ILE A O 1
ATOM 5414 N N . VAL A 1 690 ? 5.598 -45.656 -29.172 1 87.94 690 VAL A N 1
ATOM 5415 C CA . VAL A 1 690 ? 6.59 -46.656 -28.781 1 87.94 690 VAL A CA 1
ATOM 5416 C C . VAL A 1 690 ? 6.414 -47 -27.297 1 87.94 690 VAL A C 1
ATOM 5418 O O . VAL A 1 690 ? 6.324 -46.125 -26.453 1 87.94 690 VAL A O 1
ATOM 5421 N N . ILE A 1 691 ? 6.277 -48.281 -27.016 1 88.56 691 ILE A N 1
ATOM 5422 C CA . ILE A 1 691 ? 6.297 -48.812 -25.656 1 88.56 691 ILE A CA 1
ATOM 5423 C C . ILE A 1 691 ? 7.559 -49.656 -25.438 1 88.56 691 ILE A C 1
ATOM 5425 O O . ILE A 1 691 ? 7.801 -50.625 -26.156 1 88.56 691 ILE A O 1
ATOM 5429 N N . SER A 1 692 ? 8.375 -49.25 -24.531 1 85.62 692 SER A N 1
ATOM 5430 C CA . SER A 1 692 ? 9.633 -49.938 -24.281 1 85.62 692 SER A CA 1
ATOM 5431 C C . SER A 1 692 ? 9.797 -50.25 -22.797 1 85.62 692 SER A C 1
ATOM 5433 O O . SER A 1 692 ? 9.609 -49.375 -21.938 1 85.62 692 SER A O 1
ATOM 5435 N N . SER A 1 693 ? 10.109 -51.562 -22.547 1 87.75 693 SER A N 1
ATOM 5436 C CA . SER A 1 693 ? 10.328 -52 -21.172 1 87.75 693 SER A CA 1
ATOM 5437 C C . SER A 1 693 ? 11.695 -52.625 -21 1 87.75 693 SER A C 1
ATOM 5439 O O . SER A 1 693 ? 12.141 -53.406 -21.875 1 87.75 693 SER A O 1
ATOM 5441 N N . GLY A 1 694 ? 12.391 -52.25 -19.922 1 83.75 694 GLY A N 1
ATOM 5442 C CA . GLY A 1 694 ? 13.656 -52.906 -19.609 1 83.75 694 GLY A CA 1
ATOM 5443 C C . GLY A 1 694 ? 13.477 -54.281 -19.016 1 83.75 694 GLY A C 1
ATOM 5444 O O . GLY A 1 694 ? 14.461 -55 -18.812 1 83.75 694 GLY A O 1
ATOM 5445 N N . GLN A 1 695 ? 12.258 -54.656 -18.766 1 87.62 695 GLN A N 1
ATOM 5446 C CA . GLN A 1 695 ? 11.93 -56 -18.297 1 87.62 695 GLN A CA 1
ATOM 5447 C C . GLN A 1 695 ? 10.789 -56.594 -19.109 1 87.62 695 GLN A C 1
ATOM 5449 O O . GLN A 1 695 ? 10.922 -56.812 -20.328 1 87.62 695 GLN A O 1
ATOM 5454 N N . SER A 1 696 ? 9.609 -56.844 -18.469 1 89.19 696 SER A N 1
ATOM 5455 C CA . SER A 1 696 ? 8.523 -57.469 -19.188 1 89.19 696 SER A CA 1
ATOM 5456 C C . SER A 1 696 ? 7.43 -56.5 -19.562 1 89.19 696 SER A C 1
ATOM 5458 O O . SER A 1 696 ? 7.316 -55.406 -18.938 1 89.19 696 SER A O 1
ATOM 5460 N N . ALA A 1 697 ? 6.742 -56.719 -20.625 1 90.06 697 ALA A N 1
ATOM 5461 C CA . ALA A 1 697 ? 5.535 -56 -21.016 1 90.06 697 ALA A CA 1
ATOM 5462 C C . ALA A 1 697 ? 4.355 -56.969 -21.172 1 90.06 697 ALA A C 1
ATOM 5464 O O . ALA A 1 697 ? 4.473 -58 -21.844 1 90.06 697 ALA A O 1
ATOM 5465 N N . SER A 1 698 ? 3.299 -56.625 -20.453 1 88.88 698 SER A N 1
ATOM 5466 C CA . SER A 1 698 ? 2.152 -57.531 -20.516 1 88.88 698 SER A CA 1
ATOM 5467 C C . SER A 1 698 ? 0.877 -56.781 -20.875 1 88.88 698 SER A C 1
ATOM 5469 O O . SER A 1 698 ? 0.688 -55.625 -20.453 1 88.88 698 SER A O 1
ATOM 5471 N N . MET A 1 699 ? 0.046 -57.344 -21.703 1 89.62 699 MET A N 1
ATOM 5472 C CA . MET A 1 699 ? -1.292 -56.875 -22.031 1 89.62 699 MET A CA 1
ATOM 5473 C C . MET A 1 699 ? -2.342 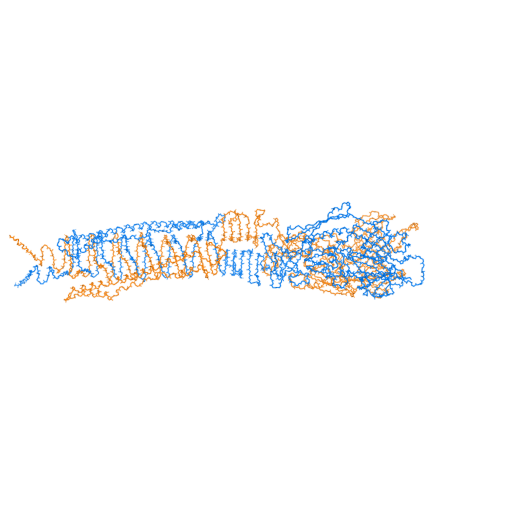-57.938 -21.734 1 89.62 699 MET A C 1
ATOM 5475 O O . MET A 1 699 ? -2.307 -59.031 -22.312 1 89.62 699 MET A O 1
ATOM 5479 N N . HIS A 1 700 ? -3.242 -57.625 -20.828 1 86.25 700 HIS A N 1
ATOM 5480 C CA . HIS A 1 700 ? -4.289 -58.562 -20.438 1 86.25 700 HIS A CA 1
ATOM 5481 C C . HIS A 1 700 ? -5.672 -57.969 -20.625 1 86.25 700 HIS A C 1
ATOM 5483 O O . HIS A 1 700 ? -5.906 -56.812 -20.25 1 86.25 700 HIS A O 1
ATOM 5489 N N . ALA A 1 701 ? -6.566 -58.688 -21.281 1 87.81 701 ALA A N 1
ATOM 5490 C CA . ALA A 1 701 ? -7.953 -58.25 -21.438 1 87.81 701 ALA A CA 1
ATOM 5491 C C . ALA A 1 701 ? -8.914 -59.406 -21.078 1 87.81 701 ALA A C 1
ATOM 5493 O O . ALA A 1 701 ? -8.664 -60.562 -21.391 1 87.81 701 ALA A O 1
ATOM 5494 N N . THR A 1 702 ? -9.906 -59.094 -20.344 1 84.38 702 THR A N 1
ATOM 5495 C CA . THR A 1 702 ? -10.922 -60.062 -20.031 1 84.38 702 THR A CA 1
ATOM 5496 C C . THR A 1 702 ? -11.711 -60.469 -21.266 1 84.38 702 THR A C 1
ATOM 5498 O O . THR A 1 702 ? -12.211 -61.594 -21.359 1 84.38 702 THR A O 1
ATOM 5501 N N . GLN A 1 703 ? -11.797 -59.594 -22.203 1 87.88 703 GLN A N 1
ATOM 5502 C CA . GLN A 1 703 ? -12.5 -59.875 -23.453 1 87.88 703 GLN A CA 1
ATOM 5503 C C . GLN A 1 703 ? -11.539 -59.969 -24.625 1 87.88 703 GLN A C 1
ATOM 5505 O O . GLN A 1 703 ? -10.531 -60.688 -24.562 1 87.88 703 GLN A O 1
ATOM 5510 N N . HIS A 1 704 ? -11.766 -59.125 -25.672 1 90.19 704 HIS A N 1
ATOM 5511 C CA . HIS A 1 704 ? -11.047 -59.312 -26.938 1 90.19 704 HIS A CA 1
ATOM 5512 C C . HIS A 1 704 ? -9.805 -58.438 -26.984 1 90.19 704 HIS A C 1
ATOM 5514 O O . HIS A 1 704 ? -9.773 -57.344 -26.391 1 90.19 704 HIS A O 1
ATOM 5520 N N . ILE A 1 705 ? -8.711 -58.969 -27.578 1 92.75 705 ILE A N 1
ATOM 5521 C CA . ILE A 1 705 ? -7.555 -58.188 -27.984 1 92.75 705 ILE A CA 1
ATOM 5522 C C . ILE A 1 705 ? -7.41 -58.219 -29.5 1 92.75 705 ILE A C 1
ATOM 5524 O O . ILE A 1 705 ? -7.418 -59.281 -30.109 1 92.75 705 ILE A O 1
ATOM 5528 N N . THR A 1 706 ? -7.395 -57.031 -30.047 1 92.44 706 THR A N 1
ATOM 5529 C CA . THR A 1 706 ? -7.18 -56.906 -31.484 1 92.44 706 THR A CA 1
ATOM 5530 C C . THR A 1 706 ? -5.91 -56.125 -31.766 1 92.44 706 THR A C 1
ATOM 5532 O O . THR A 1 706 ? -5.727 -55.031 -31.234 1 92.44 706 THR A O 1
ATOM 5535 N N . VAL A 1 707 ? -5.016 -56.75 -32.562 1 93.19 707 VAL A N 1
ATOM 5536 C CA . VAL A 1 707 ? -3.842 -56.062 -33.094 1 93.19 707 VAL A CA 1
ATOM 5537 C C . VAL A 1 707 ? -3.941 -55.969 -34.594 1 93.19 707 VAL A C 1
ATOM 5539 O O . VAL A 1 707 ? -4.008 -57 -35.281 1 93.19 707 VAL A O 1
ATOM 5542 N N . SER A 1 708 ? -3.967 -54.719 -35.094 1 91.94 708 SER A N 1
ATOM 5543 C CA . SER A 1 708 ? -4.105 -54.531 -36.531 1 91.94 708 SER A CA 1
ATOM 5544 C C . SER A 1 708 ? -3.039 -53.594 -37.062 1 91.94 708 SER A C 1
ATOM 5546 O O . SER A 1 708 ? -2.715 -52.594 -36.438 1 91.94 708 SER A O 1
ATOM 5548 N N . SER A 1 709 ? -2.471 -54.031 -38.188 1 92.44 709 SER A N 1
ATOM 5549 C CA . SER A 1 709 ? -1.479 -53.188 -38.875 1 92.44 709 SER A CA 1
ATOM 5550 C C . SER A 1 709 ? -1.886 -52.938 -40.312 1 92.44 709 SER A C 1
ATOM 5552 O O . SER A 1 709 ? -2.193 -53.844 -41.062 1 92.44 709 SER A O 1
ATOM 5554 N N . GLY A 1 710 ? -1.903 -51.688 -40.656 1 90.12 710 GLY A N 1
ATOM 5555 C CA . GLY A 1 710 ? -2.148 -51.312 -42.031 1 90.12 710 GLY A CA 1
ATOM 5556 C C . GLY A 1 710 ? -0.98 -51.625 -42.969 1 90.12 710 GLY A C 1
ATOM 5557 O O . GLY A 1 710 ? -1.053 -51.406 -44.156 1 90.12 710 GLY A O 1
ATOM 5558 N N . ALA A 1 711 ? 0.028 -52.188 -42.438 1 92.81 711 ALA A N 1
ATOM 5559 C CA . ALA A 1 711 ? 1.212 -52.594 -43.156 1 92.81 711 ALA A CA 1
ATOM 5560 C C . ALA A 1 711 ? 1.691 -53.969 -42.688 1 92.81 711 ALA A C 1
ATOM 5562 O O . ALA A 1 711 ? 0.929 -54.938 -42.688 1 92.81 711 ALA A O 1
ATOM 5563 N N . GLN A 1 712 ? 2.883 -54.094 -42.156 1 91.56 712 GLN A N 1
ATOM 5564 C CA . GLN A 1 712 ? 3.439 -55.375 -41.75 1 91.56 712 GLN A CA 1
ATOM 5565 C C . GLN A 1 712 ? 3.346 -55.562 -40.25 1 91.56 712 GLN A C 1
ATOM 5567 O O . GLN A 1 712 ? 3.547 -54.625 -39.469 1 91.56 712 GLN A O 1
ATOM 5572 N N . LEU A 1 713 ? 2.908 -56.688 -39.812 1 92.62 713 LEU A N 1
ATOM 5573 C CA . LEU A 1 713 ? 2.973 -57.125 -38.438 1 92.62 713 LEU A CA 1
ATOM 5574 C C . LEU A 1 713 ? 4.172 -58.062 -38.219 1 92.62 713 LEU A C 1
ATOM 5576 O O . LEU A 1 713 ? 4.258 -59.125 -38.812 1 92.62 713 LEU A O 1
ATOM 5580 N N . THR A 1 714 ? 5.082 -57.531 -37.406 1 90.31 714 THR A N 1
ATOM 5581 C CA . THR A 1 714 ? 6.301 -58.312 -37.156 1 90.31 714 THR A CA 1
ATOM 5582 C C . THR A 1 714 ? 6.355 -58.781 -35.688 1 90.31 714 THR A C 1
ATOM 5584 O O . THR A 1 714 ? 6.141 -58 -34.781 1 90.31 714 THR A O 1
ATOM 5587 N N . GLN A 1 715 ? 6.555 -60.094 -35.5 1 91.12 715 GLN A N 1
ATOM 5588 C CA . GLN A 1 715 ? 6.734 -60.688 -34.156 1 91.12 715 GLN A CA 1
ATOM 5589 C C . GLN A 1 715 ? 8.102 -61.344 -34.062 1 91.12 715 GLN A C 1
ATOM 5591 O O . GLN A 1 715 ? 8.367 -62.344 -34.719 1 91.12 715 GLN A O 1
ATOM 5596 N N . LEU A 1 716 ? 8.945 -60.781 -33.219 1 89.12 716 LEU A N 1
ATOM 5597 C CA . LEU A 1 716 ? 10.297 -61.312 -33.031 1 89.12 716 LEU A CA 1
ATOM 5598 C C . LEU A 1 716 ? 10.508 -61.75 -31.578 1 89.12 716 LEU A C 1
ATOM 5600 O O . LEU A 1 716 ? 10.164 -61 -30.656 1 89.12 716 LEU A O 1
ATOM 5604 N N . ALA A 1 717 ? 11 -62.938 -31.359 1 91 717 ALA A N 1
ATOM 5605 C CA . ALA A 1 717 ? 11.312 -63.438 -30.016 1 91 717 ALA A CA 1
ATOM 5606 C C . ALA A 1 717 ? 12.656 -64.125 -30 1 91 717 ALA A C 1
ATOM 5608 O O . ALA A 1 717 ? 13.016 -64.812 -30.969 1 91 717 ALA A O 1
ATOM 5609 N N . LYS A 1 718 ? 13.422 -64 -28.953 1 87.88 718 LYS A N 1
ATOM 5610 C CA . LYS A 1 718 ? 14.719 -64.688 -28.828 1 87.88 718 LYS A CA 1
ATOM 5611 C C . LYS A 1 718 ? 14.578 -66.062 -28.25 1 87.88 718 LYS A C 1
ATOM 5613 O O . LYS A 1 718 ? 15.016 -67.062 -28.859 1 87.88 718 LYS A O 1
ATOM 5618 N N . ALA A 1 719 ? 13.867 -66.25 -27.172 1 87.62 719 ALA A N 1
ATOM 5619 C CA . ALA A 1 719 ? 13.93 -67.438 -26.359 1 87.62 719 ALA A CA 1
ATOM 5620 C C . ALA A 1 719 ? 12.812 -68.438 -26.734 1 87.62 719 ALA A C 1
ATOM 5622 O O . ALA A 1 719 ? 12.867 -69.625 -26.391 1 87.62 719 ALA A O 1
ATOM 5623 N N . GLY A 1 720 ? 11.797 -67.938 -27.359 1 90.06 720 GLY A N 1
ATOM 5624 C CA . GLY A 1 720 ? 10.734 -68.875 -27.75 1 90.06 720 GLY A CA 1
ATOM 5625 C C . GLY A 1 720 ? 9.398 -68.188 -27.938 1 90.06 720 GLY A C 1
ATOM 5626 O O . GLY A 1 720 ? 9.219 -67 -27.516 1 90.06 720 GLY A O 1
ATOM 5627 N N . MET A 1 721 ? 8.43 -68.812 -28.656 1 92.56 721 MET A N 1
ATOM 5628 C CA . MET A 1 721 ? 7.066 -68.375 -28.859 1 92.56 721 MET A CA 1
ATOM 5629 C C . MET A 1 721 ? 6.043 -69.438 -28.531 1 92.56 721 MET A C 1
ATOM 5631 O O . MET A 1 721 ? 6.141 -70.562 -29.031 1 92.56 721 MET A O 1
ATOM 5635 N N . LEU A 1 722 ? 5.227 -69.062 -27.625 1 91 722 LEU A N 1
ATOM 5636 C CA . LEU A 1 722 ? 4.16 -70 -27.219 1 91 722 LEU A CA 1
ATOM 5637 C C . LEU A 1 722 ? 2.791 -69.375 -27.531 1 91 722 LEU A C 1
ATOM 5639 O O . LEU A 1 722 ? 2.477 -68.312 -27.109 1 91 722 LEU A O 1
ATOM 5643 N N . THR A 1 723 ? 1.977 -70.062 -28.391 1 91.94 723 THR A N 1
ATOM 5644 C CA . THR A 1 723 ? 0.601 -69.688 -28.688 1 91.94 723 THR A CA 1
ATOM 5645 C C . THR A 1 723 ? -0.369 -70.75 -28.266 1 91.94 723 THR A C 1
ATOM 5647 O O . THR A 1 723 ? -0.2 -71.938 -28.641 1 91.94 723 THR A O 1
ATOM 5650 N N . HIS A 1 724 ? -1.364 -70.375 -27.531 1 91.62 724 HIS A N 1
ATOM 5651 C CA . HIS A 1 724 ? -2.34 -71.375 -27.062 1 91.62 724 HIS A CA 1
ATOM 5652 C C . HIS A 1 724 ? -3.762 -70.812 -27.188 1 91.62 724 HIS A C 1
ATOM 5654 O O . HIS A 1 724 ? -4.02 -69.688 -26.844 1 91.62 724 HIS A O 1
ATOM 5660 N N . VAL A 1 725 ? -4.676 -71.625 -27.734 1 93 725 VAL A N 1
ATOM 5661 C CA . VAL A 1 725 ? -6.113 -71.375 -27.734 1 93 725 VAL A CA 1
ATOM 5662 C C . VAL A 1 725 ? -6.832 -72.5 -26.969 1 93 725 VAL A C 1
ATOM 5664 O O . VAL A 1 725 ? -6.738 -73.625 -27.328 1 93 725 VAL A O 1
ATOM 5667 N N . SER A 1 726 ? -7.59 -72.188 -26 1 89.56 726 SER A N 1
ATOM 5668 C CA . SER A 1 726 ? -8.172 -73.188 -25.109 1 89.56 726 SER A CA 1
ATOM 5669 C C . SER A 1 726 ? -9.477 -73.75 -25.672 1 89.56 726 SER A C 1
ATOM 5671 O O . SER A 1 726 ? -9.656 -75 -25.75 1 89.56 726 SER A O 1
ATOM 5673 N N . GLU A 1 727 ? -10.391 -72.938 -25.953 1 88.81 727 GLU A N 1
ATOM 5674 C CA . GLU A 1 727 ? -11.727 -73.438 -26.281 1 88.81 727 GLU A CA 1
ATOM 5675 C C . GLU A 1 727 ? -12.016 -73.25 -27.781 1 88.81 727 GLU A C 1
ATOM 5677 O O . GLU A 1 727 ? -12.656 -74.125 -28.391 1 88.81 727 GLU A O 1
ATOM 5682 N N . GLY A 1 728 ? -11.602 -72.25 -28.328 1 86.5 728 GLY A N 1
ATOM 5683 C CA . GLY A 1 728 ? -11.867 -72 -29.734 1 86.5 728 GLY A CA 1
ATOM 5684 C C . GLY A 1 728 ? -10.828 -72.625 -30.656 1 86.5 728 GLY A C 1
ATOM 5685 O O . GLY A 1 728 ? -9.992 -73.375 -30.234 1 86.5 728 GLY A O 1
ATOM 5686 N N . GLY A 1 729 ? -10.992 -72.375 -32.062 1 90.31 729 GLY A N 1
ATOM 5687 C CA . GLY A 1 729 ? -10.039 -72.812 -33.062 1 90.31 729 GLY A CA 1
ATOM 5688 C C . GLY A 1 729 ? -9.078 -71.688 -33.5 1 90.31 729 GLY A C 1
ATOM 5689 O O . GLY A 1 729 ? -9.102 -70.625 -32.938 1 90.31 729 GLY A O 1
ATOM 5690 N N . GLN A 1 730 ? -8.094 -72.062 -34.25 1 92.75 730 GLN A N 1
ATOM 5691 C CA . GLN A 1 730 ? -7.121 -71.125 -34.812 1 92.75 730 GLN A CA 1
ATOM 5692 C C . GLN A 1 730 ? -7.199 -71.062 -36.312 1 92.75 730 GLN A C 1
ATOM 5694 O O . GLN A 1 730 ? -7.105 -72.125 -36.969 1 92.75 730 GLN A O 1
ATOM 5699 N N . ARG A 1 731 ? -7.477 -69.938 -36.75 1 89.44 731 ARG A N 1
ATOM 5700 C CA . ARG A 1 731 ? -7.531 -69.688 -38.188 1 89.44 731 ARG A CA 1
ATOM 5701 C C . ARG A 1 731 ? -6.418 -68.75 -38.625 1 89.44 731 ARG A C 1
ATOM 5703 O O . ARG A 1 731 ? -6.227 -67.688 -38.062 1 89.44 731 ARG A O 1
ATOM 5710 N N . THR A 1 732 ? -5.613 -69.25 -39.625 1 92.12 732 THR A N 1
ATOM 5711 C CA . THR A 1 732 ? -4.629 -68.375 -40.281 1 92.12 732 THR A CA 1
ATOM 5712 C C . THR A 1 732 ? -4.875 -68.375 -41.781 1 92.12 732 THR A C 1
ATOM 5714 O O . THR A 1 732 ? -4.82 -69.375 -42.469 1 92.12 732 THR A O 1
ATOM 5717 N N . THR A 1 733 ? -5.16 -67.125 -42.312 1 91.25 733 THR A N 1
ATOM 5718 C CA . THR A 1 733 ? -5.398 -67 -43.75 1 91.25 733 THR A CA 1
ATOM 5719 C C . THR A 1 733 ? -4.469 -65.938 -44.344 1 91.25 733 THR A C 1
ATOM 5721 O O . THR A 1 733 ? -4.234 -64.875 -43.719 1 91.25 733 THR A O 1
ATOM 5724 N N . VAL A 1 734 ? -3.877 -66.312 -45.438 1 91.69 734 VAL A N 1
ATOM 5725 C CA . VAL A 1 734 ? -3.094 -65.375 -46.219 1 91.69 734 VAL A CA 1
ATOM 5726 C C . VAL A 1 734 ? -3.744 -65.188 -47.594 1 91.69 734 VAL A C 1
ATOM 5728 O O . VAL A 1 734 ? -3.861 -66.125 -48.375 1 91.69 734 VAL A O 1
ATOM 5731 N N . GLY A 1 735 ? -4.18 -64.062 -47.906 1 85.62 735 GLY A N 1
ATOM 5732 C CA . GLY A 1 735 ? -4.973 -63.781 -49.094 1 85.62 735 GLY A CA 1
ATOM 5733 C C . GLY A 1 735 ? -4.168 -63.844 -50.375 1 85.62 735 GLY A C 1
ATOM 5734 O O . GLY A 1 735 ? -4.531 -64.562 -51.312 1 85.62 735 GLY A O 1
ATOM 5735 N N . ALA A 1 736 ? -3.225 -63.031 -50.5 1 86.88 736 ALA A N 1
ATOM 5736 C CA . ALA A 1 736 ? -2.555 -62.875 -51.781 1 86.88 736 ALA A CA 1
ATOM 5737 C C . ALA A 1 736 ? -1.114 -63.375 -51.719 1 86.88 736 ALA A C 1
ATOM 5739 O O . ALA A 1 736 ? -0.446 -63.469 -52.75 1 86.88 736 ALA A O 1
ATOM 5740 N N . GLY A 1 737 ? -0.635 -63.75 -50.562 1 84.94 737 GLY A N 1
ATOM 5741 C CA . GLY A 1 737 ? 0.759 -64.125 -50.469 1 84.94 737 GLY A CA 1
ATOM 5742 C C . GLY A 1 737 ? 0.936 -65.625 -50.094 1 84.94 737 GLY A C 1
ATOM 5743 O O . GLY A 1 737 ? -0.028 -66.375 -50.125 1 84.94 737 GLY A O 1
ATOM 5744 N N . ASP A 1 738 ? 2.281 -66 -49.969 1 88.81 738 ASP A N 1
ATOM 5745 C CA . ASP A 1 738 ? 2.65 -67.375 -49.625 1 88.81 738 ASP A CA 1
ATOM 5746 C C . ASP A 1 738 ? 2.789 -67.562 -48.125 1 88.81 738 ASP A C 1
ATOM 5748 O O . ASP A 1 738 ? 2.891 -66.562 -47.406 1 88.81 738 ASP A O 1
ATOM 5752 N N . ILE A 1 739 ? 2.609 -68.75 -47.625 1 91.81 739 ILE A N 1
ATOM 5753 C CA . ILE A 1 739 ? 2.887 -69.125 -46.25 1 91.81 739 ILE A CA 1
ATOM 5754 C C . ILE A 1 739 ? 4.117 -70.062 -46.188 1 91.81 739 ILE A C 1
ATOM 5756 O O . ILE A 1 739 ? 4.203 -71.062 -46.906 1 91.81 739 ILE A O 1
ATOM 5760 N N . ALA A 1 740 ? 5.043 -69.562 -45.438 1 91 740 ALA A N 1
ATOM 5761 C CA . ALA A 1 740 ? 6.219 -70.375 -45.25 1 91 740 ALA A CA 1
ATOM 5762 C C . ALA A 1 740 ? 6.562 -70.5 -43.75 1 91 740 ALA A C 1
ATOM 5764 O O . ALA A 1 740 ? 6.605 -69.5 -43.031 1 91 740 ALA A O 1
ATOM 5765 N N . THR A 1 741 ? 6.629 -71.75 -43.281 1 90.94 741 THR A N 1
ATOM 5766 C CA . THR A 1 741 ? 7.113 -72 -41.938 1 90.94 741 THR A CA 1
ATOM 5767 C C . THR A 1 741 ? 8.32 -72.938 -42 1 90.94 741 THR A C 1
ATOM 5769 O O . THR A 1 741 ? 8.266 -74 -42.625 1 90.94 741 THR A O 1
ATOM 5772 N N . ASP A 1 742 ? 9.438 -72.5 -41.344 1 90.81 742 ASP A N 1
ATOM 5773 C CA . ASP A 1 742 ? 10.68 -73.25 -41.469 1 90.81 742 ASP A CA 1
ATOM 5774 C C . ASP A 1 742 ? 11.359 -73.438 -40.125 1 90.81 742 ASP A C 1
ATOM 5776 O O . ASP A 1 742 ? 11.57 -72.438 -39.375 1 90.81 742 ASP A O 1
ATOM 5780 N N . ALA A 1 743 ? 11.656 -74.688 -39.75 1 92.06 743 ALA A N 1
ATOM 5781 C CA . ALA A 1 743 ? 12.562 -75 -38.625 1 92.06 743 ALA A CA 1
ATOM 5782 C C . ALA A 1 743 ? 14 -75.188 -39.125 1 92.06 743 ALA A C 1
ATOM 5784 O O . ALA A 1 743 ? 14.391 -76.25 -39.562 1 92.06 743 ALA A O 1
ATOM 5785 N N . GLN A 1 744 ? 14.773 -74.312 -38.938 1 87.81 744 GLN A N 1
ATOM 5786 C CA . GLN A 1 744 ? 16.047 -74.188 -39.625 1 87.81 744 GLN A CA 1
ATOM 5787 C C . GLN A 1 744 ? 17.062 -75.188 -39.094 1 87.81 744 GLN A C 1
ATOM 5789 O O . GLN A 1 744 ? 18 -75.562 -39.812 1 87.81 744 GLN A O 1
ATOM 5794 N N . THR A 1 745 ? 16.969 -75.438 -37.875 1 85.56 745 THR A N 1
ATOM 5795 C CA . THR A 1 745 ? 17.938 -76.375 -37.344 1 85.56 745 THR A CA 1
ATOM 5796 C C . THR A 1 745 ? 17.219 -77.562 -36.656 1 85.56 745 THR A C 1
ATOM 5798 O O . THR A 1 745 ? 17.875 -78.5 -36.219 1 85.56 745 THR A O 1
ATOM 5801 N N . GLY A 1 746 ? 15.891 -77.438 -36.562 1 86.5 746 GLY A N 1
ATOM 5802 C CA . GLY A 1 746 ? 15.18 -78.438 -35.75 1 86.5 746 GLY A CA 1
ATOM 5803 C C . GLY A 1 746 ? 14.156 -79.188 -36.562 1 86.5 746 GLY A C 1
ATOM 5804 O O . GLY A 1 746 ? 14.398 -79.562 -37.719 1 86.5 746 GLY A O 1
ATOM 5805 N N . ASN A 1 747 ? 13.109 -79.688 -35.75 1 88.38 747 ASN A N 1
ATOM 5806 C CA . ASN A 1 747 ? 12.047 -80.562 -36.281 1 88.38 747 ASN A CA 1
ATOM 5807 C C . ASN A 1 747 ? 10.742 -79.75 -36.469 1 88.38 747 ASN A C 1
ATOM 5809 O O . ASN A 1 747 ? 10.531 -78.75 -35.781 1 88.38 747 ASN A O 1
ATOM 5813 N N . LEU A 1 748 ? 9.922 -80.125 -37.375 1 91.06 748 LEU A N 1
ATOM 5814 C CA . LEU A 1 748 ? 8.57 -79.625 -37.562 1 91.06 748 LEU A CA 1
ATOM 5815 C C . LEU A 1 748 ? 7.531 -80.688 -37.344 1 91.06 748 LEU A C 1
ATOM 5817 O O . LEU A 1 748 ? 7.578 -81.75 -38 1 91.06 748 LEU A O 1
ATOM 5821 N N . ASN A 1 749 ? 6.75 -80.438 -36.312 1 89.06 749 ASN A N 1
ATOM 5822 C CA . ASN A 1 749 ? 5.691 -81.375 -36.031 1 89.06 749 ASN A CA 1
ATOM 5823 C C . ASN A 1 749 ? 4.309 -80.75 -36.156 1 89.06 749 ASN A C 1
ATOM 5825 O O . ASN A 1 749 ? 4.012 -79.75 -35.5 1 89.06 749 ASN A O 1
ATOM 5829 N N . LEU A 1 750 ? 3.5 -81.188 -37.062 1 91.94 750 LEU A N 1
ATOM 5830 C CA . LEU A 1 750 ? 2.086 -80.875 -37.156 1 91.94 750 LEU A CA 1
ATOM 5831 C C . LEU A 1 750 ? 1.211 -82.062 -36.781 1 91.94 750 LEU A C 1
ATOM 5833 O O . LEU A 1 750 ? 1.149 -83.062 -37.531 1 91.94 750 LEU A O 1
ATOM 5837 N N . THR A 1 751 ? 0.606 -81.938 -35.625 1 91.12 751 THR A N 1
ATOM 5838 C CA . THR A 1 751 ? -0.131 -83.125 -35.125 1 91.12 751 THR A CA 1
ATOM 5839 C C . THR A 1 751 ? -1.577 -82.75 -34.812 1 91.12 751 THR A C 1
ATOM 5841 O O . THR A 1 751 ? -1.855 -81.625 -34.406 1 91.12 751 THR A O 1
ATOM 5844 N N . ALA A 1 752 ? -2.549 -83.688 -35.062 1 92.75 752 ALA A N 1
ATOM 5845 C CA . ALA A 1 752 ? -3.963 -83.5 -34.75 1 92.75 752 ALA A CA 1
ATOM 5846 C C . ALA A 1 752 ? -4.52 -84.75 -34.094 1 92.75 752 ALA A C 1
ATOM 5848 O O . ALA A 1 752 ? -4.066 -85.875 -34.406 1 92.75 752 ALA A O 1
ATOM 5849 N N . GLN A 1 753 ? -5.383 -84.625 -33.156 1 89.69 753 GLN A N 1
ATOM 5850 C CA . GLN A 1 753 ? -6.027 -85.812 -32.594 1 89.69 753 GLN A CA 1
ATOM 5851 C C . GLN A 1 753 ? -6.871 -86.562 -33.625 1 89.69 753 GLN A C 1
ATOM 5853 O O . GLN A 1 753 ? -6.844 -87.75 -33.719 1 89.69 753 GLN A O 1
ATOM 5858 N N . GLN A 1 754 ? -7.562 -85.812 -34.406 1 92.25 754 GLN A N 1
ATOM 5859 C CA . GLN A 1 754 ? -8.438 -86.438 -35.406 1 92.25 754 GLN A CA 1
ATOM 5860 C C . GLN A 1 754 ? -7.793 -86.438 -36.781 1 92.25 754 GLN A C 1
ATOM 5862 O O . GLN A 1 754 ? -6.75 -87.062 -36.969 1 92.25 754 GLN A O 1
ATOM 5867 N N . ASN A 1 755 ? -8.281 -85.5 -37.688 1 88.06 755 ASN A N 1
ATOM 5868 C CA . ASN A 1 755 ? -7.785 -85.562 -39.062 1 88.06 755 ASN A CA 1
ATOM 5869 C C . ASN A 1 755 ? -6.695 -84.5 -39.312 1 88.06 755 ASN A C 1
ATOM 5871 O O . ASN A 1 755 ? -6.766 -83.438 -38.781 1 88.06 755 ASN A O 1
ATOM 5875 N N . ALA A 1 756 ? -5.668 -84.938 -40 1 92.44 756 ALA A N 1
ATOM 5876 C CA . ALA A 1 756 ? -4.641 -84.062 -40.5 1 92.44 756 ALA A CA 1
ATOM 5877 C C . ALA A 1 756 ? -4.602 -84.062 -42 1 92.44 756 ALA A C 1
ATOM 5879 O O . ALA A 1 756 ? -4.438 -85.125 -42.625 1 92.44 756 ALA A O 1
ATOM 5880 N N . THR A 1 757 ? -4.828 -82.812 -42.531 1 89.06 757 THR A N 1
ATOM 5881 C CA . THR A 1 757 ? -4.926 -82.75 -44 1 89.06 757 THR A CA 1
ATOM 5882 C C . THR A 1 757 ? -3.893 -81.75 -44.562 1 89.06 757 THR A C 1
ATOM 5884 O O . THR A 1 757 ? -3.73 -80.688 -44.031 1 89.06 757 THR A O 1
ATOM 5887 N N . LEU A 1 758 ? -3.133 -82.188 -45.531 1 91.12 758 LEU A N 1
ATOM 5888 C CA . LEU A 1 758 ? -2.316 -81.375 -46.375 1 91.12 758 LEU A CA 1
ATOM 5889 C C . LEU A 1 758 ? -2.838 -81.375 -47.812 1 91.12 758 LEU A C 1
ATOM 5891 O O . LEU A 1 758 ? -2.855 -82.438 -48.469 1 91.12 758 LEU A O 1
ATOM 5895 N N . ALA A 1 759 ? -3.26 -80.188 -48.25 1 88.25 759 ALA A N 1
ATOM 5896 C CA . ALA A 1 759 ? -3.959 -80.188 -49.531 1 88.25 759 ALA A CA 1
ATOM 5897 C C . ALA A 1 759 ? -3.516 -79 -50.438 1 88.25 759 ALA A C 1
ATOM 5899 O O . ALA A 1 759 ? -3.32 -77.938 -49.938 1 88.25 759 ALA A O 1
ATOM 5900 N N . SER A 1 760 ? -3.24 -79.375 -51.719 1 89.19 760 SER A N 1
ATOM 5901 C CA . SER A 1 760 ? -3.143 -78.375 -52.781 1 89.19 760 SER A CA 1
ATOM 5902 C C . SER A 1 760 ? -4.406 -78.312 -53.625 1 89.19 760 SER A C 1
ATOM 5904 O O . SER A 1 760 ? -4.785 -79.312 -54.25 1 89.19 760 SER A O 1
ATOM 5906 N N . ARG A 1 761 ? -4.992 -77.188 -53.781 1 86.12 761 ARG A N 1
ATOM 5907 C CA . ARG A 1 761 ? -6.324 -77.125 -54.375 1 86.12 761 ARG A CA 1
ATOM 5908 C C . ARG A 1 761 ? -6.242 -76.938 -55.906 1 86.12 761 ARG A C 1
ATOM 5910 O O . ARG A 1 761 ? -7.211 -77.25 -56.594 1 86.12 761 ARG A O 1
ATOM 5917 N N . THR A 1 762 ? -5.191 -76.438 -56.344 1 81.94 762 THR A N 1
ATOM 5918 C CA . THR A 1 762 ? -5.16 -76.188 -57.781 1 81.94 762 THR A CA 1
ATOM 5919 C C . THR A 1 762 ? -3.965 -76.875 -58.438 1 81.94 762 THR A C 1
ATOM 5921 O O . THR A 1 762 ? -3.924 -77.062 -59.656 1 81.94 762 THR A O 1
ATOM 5924 N N . ASP A 1 763 ? -3.002 -77.438 -57.531 1 83.38 763 ASP A N 1
ATOM 5925 C CA . ASP A 1 763 ? -1.763 -77.875 -58.156 1 83.38 763 ASP A CA 1
ATOM 5926 C C . ASP A 1 763 ? -1.236 -79.125 -57.469 1 83.38 763 ASP A C 1
ATOM 5928 O O . ASP A 1 763 ? -1.941 -80.125 -57.375 1 83.38 763 ASP A O 1
ATOM 5932 N N . THR A 1 764 ? 0.07 -79.188 -57.062 1 82.38 764 THR A N 1
ATOM 5933 C CA . THR A 1 764 ? 0.746 -80.375 -56.594 1 82.38 764 THR A CA 1
ATOM 5934 C C . THR A 1 764 ? 1.032 -80.312 -55.094 1 82.38 764 THR A C 1
ATOM 5936 O O . THR A 1 764 ? 1.435 -79.25 -54.594 1 82.38 764 THR A O 1
ATOM 5939 N N . ALA A 1 765 ? 0.65 -81.312 -54.375 1 86.88 765 ALA A N 1
ATOM 5940 C CA . ALA A 1 765 ? 1.115 -81.562 -53 1 86.88 765 ALA A CA 1
ATOM 5941 C C . ALA A 1 765 ? 2.387 -82.375 -52.969 1 86.88 765 ALA A C 1
ATOM 5943 O O . ALA A 1 765 ? 2.408 -83.5 -53.5 1 86.88 765 ALA A O 1
ATOM 5944 N N . THR A 1 766 ? 3.404 -81.812 -52.406 1 85.38 766 THR A N 1
ATOM 5945 C CA . THR A 1 766 ? 4.691 -82.438 -52.438 1 85.38 766 THR A CA 1
ATOM 5946 C C . THR A 1 766 ? 5.18 -82.812 -51.031 1 85.38 766 THR A C 1
ATOM 5948 O O . THR A 1 766 ? 5.125 -81.938 -50.125 1 85.38 766 THR A O 1
ATOM 5951 N N . VAL A 1 767 ? 5.582 -84.062 -50.781 1 89.88 767 VAL A N 1
ATOM 5952 C CA . VAL A 1 767 ? 6.277 -84.5 -49.562 1 89.88 767 VAL A CA 1
ATOM 5953 C C . VAL A 1 767 ? 7.68 -85 -49.906 1 89.88 767 VAL A C 1
ATOM 5955 O O . VAL A 1 767 ? 7.836 -85.938 -50.656 1 89.88 767 VAL A O 1
ATOM 5958 N N . VAL A 1 768 ? 8.625 -84.188 -49.406 1 86 768 VAL A N 1
ATOM 5959 C CA . VAL A 1 768 ? 10.008 -84.5 -49.75 1 86 768 VAL A CA 1
ATOM 5960 C C . VAL A 1 768 ? 10.836 -84.688 -48.5 1 86 768 VAL A C 1
ATOM 5962 O O . VAL A 1 768 ? 10.703 -83.938 -47.531 1 86 768 VAL A O 1
ATOM 5965 N N . GLY A 1 769 ? 11.625 -85.812 -48.406 1 87.31 769 GLY A N 1
ATOM 5966 C CA . GLY A 1 769 ? 12.625 -86.062 -47.375 1 87.31 769 GLY A CA 1
ATOM 5967 C C . GLY A 1 769 ? 14.008 -86.375 -47.969 1 87.31 769 GLY A C 1
ATOM 5968 O O . GLY A 1 769 ? 14.141 -87 -49 1 87.31 769 GLY A O 1
ATOM 5969 N N . GLN A 1 770 ? 15.008 -85.75 -47.281 1 82.5 770 GLN A N 1
ATOM 5970 C CA . GLN A 1 770 ? 16.375 -86 -47.75 1 82.5 770 GLN A CA 1
ATOM 5971 C C . GLN A 1 770 ? 16.766 -87.438 -47.625 1 82.5 770 GLN A C 1
ATOM 5973 O O . GLN A 1 770 ? 17.312 -88.062 -48.562 1 82.5 770 GLN A O 1
ATOM 5978 N N . GLN A 1 771 ? 16.422 -88.062 -46.562 1 81.25 771 GLN A N 1
ATOM 5979 C CA . GLN A 1 771 ? 16.797 -89.438 -46.344 1 81.25 771 GLN A CA 1
ATOM 5980 C C . GLN A 1 771 ? 15.633 -90.375 -46.656 1 81.25 771 GLN A C 1
ATOM 5982 O O . GLN A 1 771 ? 15.688 -91.125 -47.625 1 81.25 771 GLN A O 1
ATOM 5987 N N . ASN A 1 772 ? 14.555 -90.25 -45.938 1 80.75 772 ASN A N 1
ATOM 5988 C CA . ASN A 1 772 ? 13.438 -91.188 -46.094 1 80.75 772 ASN A CA 1
ATOM 5989 C C . ASN A 1 772 ? 12.102 -90.438 -46.062 1 80.75 772 ASN A C 1
ATOM 5991 O O . ASN A 1 772 ? 11.992 -89.312 -45.531 1 80.75 772 ASN A O 1
ATOM 5995 N N . VAL A 1 773 ? 11.102 -90.938 -46.75 1 86.06 773 VAL A N 1
ATOM 5996 C CA . VAL A 1 773 ? 9.695 -90.562 -46.594 1 86.06 773 VAL A CA 1
ATOM 5997 C C . VAL A 1 773 ? 8.898 -91.75 -46.094 1 86.06 773 VAL A C 1
ATOM 5999 O O . VAL A 1 773 ? 8.906 -92.812 -46.75 1 86.06 773 VAL A O 1
ATOM 6002 N N . ASN A 1 774 ? 8.352 -91.562 -44.938 1 82.19 774 ASN A N 1
ATOM 6003 C CA . ASN A 1 774 ? 7.613 -92.625 -44.344 1 82.19 774 ASN A CA 1
ATOM 6004 C C . ASN A 1 774 ? 6.105 -92.375 -44.375 1 82.19 774 ASN A C 1
ATOM 6006 O O . ASN A 1 774 ? 5.625 -91.375 -43.875 1 82.19 774 ASN A O 1
ATOM 6010 N N . LEU A 1 775 ? 5.309 -93.25 -45.062 1 86.75 775 LEU A N 1
ATOM 6011 C CA . LEU A 1 775 ? 3.848 -93.25 -45.062 1 86.75 775 LEU A CA 1
ATOM 6012 C C . LEU A 1 775 ? 3.305 -94.438 -44.25 1 86.75 775 LEU A C 1
ATOM 6014 O O . LEU A 1 775 ? 3.484 -95.562 -44.625 1 86.75 775 LEU A O 1
ATOM 6018 N N . GLN A 1 776 ? 2.639 -94.125 -43.125 1 84.44 776 GLN A N 1
ATOM 6019 C CA . GLN A 1 776 ? 2.25 -95.188 -42.219 1 84.44 776 GLN A CA 1
ATOM 6020 C C . GLN A 1 776 ? 0.806 -95.062 -41.75 1 84.44 776 GLN A C 1
ATOM 6022 O O . GLN A 1 776 ? 0.404 -93.938 -41.344 1 84.44 776 GLN A O 1
ATOM 6027 N N . ALA A 1 777 ? -0.022 -96.062 -41.906 1 87.69 777 ALA A N 1
ATOM 6028 C CA . ALA A 1 777 ? -1.293 -96.25 -41.219 1 87.69 777 ALA A CA 1
ATOM 6029 C C . ALA A 1 777 ? -1.212 -97.375 -40.188 1 87.69 777 ALA A C 1
ATOM 6031 O O . ALA A 1 777 ? -1.031 -98.5 -40.531 1 87.69 777 ALA A O 1
ATOM 6032 N N . THR A 1 778 ? -1.33 -97.062 -38.969 1 80.38 778 THR A N 1
ATOM 6033 C CA . THR A 1 778 ? -1.061 -98 -37.906 1 80.38 778 THR A CA 1
ATOM 6034 C C . THR A 1 778 ? -2.172 -99.062 -37.812 1 80.38 778 THR A C 1
ATOM 6036 O O . THR A 1 778 ? -1.907 -100.188 -37.562 1 80.38 778 THR A O 1
ATOM 6039 N N . GLU A 1 779 ? -3.34 -98.625 -38.062 1 80.44 779 GLU A N 1
ATOM 6040 C CA . GLU A 1 779 ? -4.438 -99.5 -37.75 1 80.44 779 GLU A CA 1
ATOM 6041 C C . GLU A 1 779 ? -5.051 -100.125 -39.031 1 80.44 779 GLU A C 1
ATOM 6043 O O . GLU A 1 779 ? -5.547 -101.25 -39.062 1 80.44 779 GLU A O 1
ATOM 6048 N N . ASP A 1 780 ? -5.016 -99.375 -40.094 1 85.56 780 ASP A N 1
ATOM 6049 C CA . ASP A 1 780 ? -5.809 -99.812 -41.219 1 85.56 780 ASP A CA 1
ATOM 6050 C C . ASP A 1 780 ? -5.027 -99.688 -42.531 1 85.56 780 ASP A C 1
ATOM 6052 O O . ASP A 1 780 ? -4.016 -100.375 -42.719 1 85.56 780 ASP A O 1
ATOM 6056 N N . SER A 1 781 ? -5.383 -98.75 -43.5 1 85.12 781 SER A N 1
ATOM 6057 C CA . SER A 1 781 ? -4.945 -98.875 -44.875 1 85.12 781 SER A CA 1
ATOM 6058 C C . SER A 1 781 ? -4.23 -97.625 -45.344 1 85.12 781 SER A C 1
ATOM 6060 O O . SER A 1 781 ? -4.547 -96.5 -44.875 1 85.12 781 SER A O 1
ATOM 6062 N N . VAL A 1 782 ? -3.178 -97.75 -46.062 1 88.19 782 VAL A N 1
ATOM 6063 C CA . VAL A 1 782 ? -2.652 -96.688 -46.875 1 88.19 782 VAL A CA 1
ATOM 6064 C C . VAL A 1 782 ? -3.312 -96.688 -48.25 1 88.19 782 VAL A C 1
ATOM 6066 O O . VAL A 1 782 ? -3.188 -97.688 -49 1 88.19 782 VAL A O 1
ATOM 6069 N N . LEU A 1 783 ? -4.043 -95.625 -48.5 1 85.38 783 LEU A N 1
ATOM 6070 C CA . LEU A 1 783 ? -4.785 -95.562 -49.75 1 85.38 783 LEU A CA 1
ATOM 6071 C C . LEU A 1 783 ? -4.121 -94.562 -50.719 1 85.38 783 LEU A C 1
ATOM 6073 O O . LEU A 1 783 ? -3.869 -93.375 -50.344 1 85.38 783 LEU A O 1
ATOM 6077 N N . VAL A 1 784 ? -3.762 -95.062 -51.875 1 87.75 784 VAL A N 1
ATOM 6078 C CA . VAL A 1 784 ? -3.23 -94.188 -52.906 1 87.75 784 VAL A CA 1
ATOM 6079 C C . VAL A 1 784 ? -4.152 -94.188 -54.125 1 87.75 784 VAL A C 1
ATOM 6081 O O . VAL A 1 784 ? -4.348 -95.25 -54.75 1 87.75 784 VAL A O 1
ATOM 6084 N N . LYS A 1 785 ? -4.742 -93.125 -54.344 1 86 785 LYS A N 1
ATOM 6085 C CA . LYS A 1 785 ? -5.621 -92.938 -55.5 1 86 785 LYS A CA 1
ATOM 6086 C C . LYS A 1 785 ? -5.125 -91.812 -56.406 1 86 785 LYS A C 1
ATOM 6088 O O . LYS A 1 785 ? -4.809 -90.75 -55.938 1 86 785 LYS A O 1
ATOM 6093 N N . ALA A 1 786 ? -4.945 -92.25 -57.719 1 85.94 786 ALA A N 1
ATOM 6094 C CA . ALA A 1 786 ? -4.535 -91.25 -58.688 1 85.94 786 ALA A CA 1
ATOM 6095 C C . ALA A 1 786 ? -5.574 -91.125 -59.781 1 85.94 786 ALA A C 1
ATOM 6097 O O . ALA A 1 786 ? -6.16 -92.125 -60.219 1 85.94 786 ALA A O 1
ATOM 6098 N N . GLY A 1 787 ? -5.922 -89.938 -60.156 1 74.44 787 GLY A N 1
ATOM 6099 C CA . GLY A 1 787 ? -6.844 -89.688 -61.25 1 74.44 787 GLY A CA 1
ATOM 6100 C C . GLY A 1 787 ? -6.422 -90.375 -62.562 1 74.44 787 GLY A C 1
ATOM 6101 O O . GLY A 1 787 ? -7.266 -90.812 -63.312 1 74.44 787 GLY A O 1
ATOM 6102 N N . GLN A 1 788 ? -5.086 -90.438 -62.75 1 76.88 788 GLN A N 1
ATOM 6103 C CA . GLN A 1 788 ? -4.633 -91 -64 1 76.88 788 GLN A CA 1
ATOM 6104 C C . GLN A 1 788 ? -3.561 -92.062 -63.781 1 76.88 788 GLN A C 1
ATOM 6106 O O . GLN A 1 788 ? -3.768 -93.188 -64.125 1 76.88 788 GLN A O 1
ATOM 6111 N N . HIS A 1 789 ? -2.43 -91.688 -63.188 1 76.31 789 HIS A N 1
ATOM 6112 C CA . HIS A 1 789 ? -1.271 -92.625 -63.188 1 76.31 789 HIS A CA 1
ATOM 6113 C C . HIS A 1 789 ? -0.682 -92.688 -61.781 1 76.31 789 HIS A C 1
ATOM 6115 O O . HIS A 1 789 ? -0.671 -91.75 -61.031 1 76.31 789 HIS A O 1
ATOM 6121 N N . ILE A 1 790 ? -0.278 -93.875 -61.281 1 82.44 790 ILE A N 1
ATOM 6122 C CA . ILE A 1 790 ? 0.64 -94.125 -60.156 1 82.44 790 ILE A CA 1
ATOM 6123 C C . ILE A 1 790 ? 1.988 -94.625 -60.688 1 82.44 790 ILE A C 1
ATOM 6125 O O . ILE A 1 790 ? 2.066 -95.625 -61.344 1 82.44 790 ILE A O 1
ATOM 6129 N N . ARG A 1 791 ? 2.896 -93.812 -60.531 1 76.38 791 ARG A N 1
ATOM 6130 C CA . ARG A 1 791 ? 4.238 -94.188 -61 1 76.38 791 ARG A CA 1
ATOM 6131 C C . ARG A 1 791 ? 5.199 -94.312 -59.844 1 76.38 791 ARG A C 1
ATOM 6133 O O . ARG A 1 791 ? 5.363 -93.375 -59.031 1 76.38 791 ARG A O 1
ATOM 6140 N N . LEU A 1 792 ? 5.664 -95.5 -59.656 1 80.25 792 LEU A N 1
ATOM 6141 C CA . LEU A 1 792 ? 6.68 -95.812 -58.656 1 80.25 792 LEU A CA 1
ATOM 6142 C C . LEU A 1 792 ? 8.031 -96.062 -59.281 1 80.25 792 LEU A C 1
ATOM 6144 O O . LEU A 1 792 ? 8.141 -96.938 -60.156 1 80.25 792 LEU A O 1
ATOM 6148 N N . GLN A 1 793 ? 8.992 -95.25 -59 1 75.88 793 GLN A N 1
ATOM 6149 C CA . GLN A 1 793 ? 10.344 -95.438 -59.5 1 75.88 793 GLN A CA 1
ATOM 6150 C C . GLN A 1 793 ? 11.359 -95.5 -58.375 1 75.88 793 GLN A C 1
ATOM 6152 O O . GLN A 1 793 ? 11.297 -94.75 -57.438 1 75.88 793 GLN A O 1
ATOM 6157 N N . ALA A 1 794 ? 12.133 -96.625 -58.406 1 73.81 794 ALA A N 1
ATOM 6158 C CA . ALA A 1 794 ? 13.242 -96.688 -57.469 1 73.81 794 ALA A CA 1
ATOM 6159 C C . ALA A 1 794 ? 14.578 -96.875 -58.188 1 73.81 794 ALA A C 1
ATOM 6161 O O . ALA A 1 794 ? 14.633 -97.438 -59.25 1 73.81 794 ALA A O 1
ATOM 6162 N N . GLY A 1 795 ? 15.516 -96.188 -57.656 1 64.56 795 GLY A N 1
ATOM 6163 C CA . GLY A 1 795 ? 16.844 -96.312 -58.219 1 64.56 795 GLY A CA 1
ATOM 6164 C C . GLY A 1 795 ? 17.375 -97.75 -58.188 1 64.56 795 GLY A C 1
ATOM 6165 O O . GLY A 1 795 ? 17.922 -98.188 -59.156 1 64.56 795 GLY A O 1
ATOM 6166 N N . ALA A 1 796 ? 17.078 -98.438 -57.094 1 68.31 796 ALA A N 1
ATOM 6167 C CA . ALA A 1 796 ? 17.688 -99.75 -56.938 1 68.31 796 ALA A CA 1
ATOM 6168 C C . ALA A 1 796 ? 16.625 -100.812 -56.875 1 68.31 796 ALA A C 1
ATOM 6170 O O . ALA A 1 796 ? 16.625 -101.75 -57.719 1 68.31 796 ALA A O 1
ATOM 6171 N N . THR A 1 797 ? 15.766 -100.875 -55.906 1 70.62 797 THR A N 1
ATOM 6172 C CA . THR A 1 797 ? 14.836 -101.938 -55.719 1 70.62 797 THR A CA 1
ATOM 6173 C C . THR A 1 797 ? 13.453 -101.438 -55.344 1 70.62 797 THR A C 1
ATOM 6175 O O . THR A 1 797 ? 13.328 -100.438 -54.625 1 70.62 797 THR A O 1
ATOM 6178 N N . ILE A 1 798 ? 12.312 -101.875 -55.906 1 78.62 798 ILE A N 1
ATOM 6179 C CA . ILE A 1 798 ? 10.945 -101.812 -55.375 1 78.62 798 ILE A CA 1
ATOM 6180 C C . ILE A 1 798 ? 10.531 -103.125 -54.781 1 78.62 798 ILE A C 1
ATOM 6182 O O . ILE A 1 798 ? 10.516 -104.188 -55.438 1 78.62 798 ILE A O 1
ATOM 6186 N N . THR A 1 799 ? 10.422 -103.062 -53.469 1 67.5 799 THR A N 1
ATOM 6187 C CA . THR A 1 799 ? 10.016 -104.312 -52.781 1 67.5 799 THR A CA 1
ATOM 6188 C C . THR A 1 799 ? 8.602 -104.188 -52.219 1 67.5 799 THR A C 1
ATOM 6190 O O . THR A 1 799 ? 8.297 -103.25 -51.5 1 67.5 799 THR A O 1
ATOM 6193 N N . LEU A 1 800 ? 7.688 -104.938 -52.688 1 75.38 800 LEU A N 1
ATOM 6194 C CA . LEU A 1 800 ? 6.359 -105.062 -52.094 1 75.38 800 LEU A CA 1
ATOM 6195 C C . LEU A 1 800 ? 6.258 -106.312 -51.25 1 75.38 800 LEU A C 1
ATOM 6197 O O . LEU A 1 800 ? 6.348 -107.438 -51.781 1 75.38 800 LEU A O 1
ATOM 6201 N N . THR A 1 801 ? 6.238 -106.188 -49.938 1 65.25 801 THR A N 1
ATOM 6202 C CA . THR A 1 801 ? 6.199 -107.312 -49.031 1 65.25 801 THR A CA 1
ATOM 6203 C C . THR A 1 801 ? 4.875 -107.375 -48.281 1 65.25 801 THR A C 1
ATOM 6205 O O . THR A 1 801 ? 4.426 -106.375 -47.75 1 65.25 801 THR A O 1
ATOM 6208 N N . ALA A 1 802 ? 4.227 -108.562 -48.406 1 64.5 802 ALA A N 1
ATOM 6209 C CA . ALA A 1 802 ? 3.051 -108.875 -47.594 1 64.5 802 ALA A CA 1
ATOM 6210 C C . ALA A 1 802 ? 3.367 -109.875 -46.5 1 64.5 802 ALA A C 1
ATOM 6212 O O . ALA A 1 802 ? 3.877 -110.938 -46.812 1 64.5 802 ALA A O 1
ATOM 6213 N N . GLY A 1 803 ? 3.426 -109.5 -45.281 1 57.78 803 GLY A N 1
ATOM 6214 C CA . GLY A 1 803 ? 3.768 -110.375 -44.188 1 57.78 803 GLY A CA 1
ATOM 6215 C C . GLY A 1 803 ? 2.859 -111.625 -44.062 1 57.78 803 GLY A C 1
ATOM 6216 O O . GLY A 1 803 ? 2.104 -111.938 -45 1 57.78 803 GLY A O 1
ATOM 6217 N N . GLU A 1 804 ? 2.855 -112.438 -42.812 1 58.34 804 GLU A N 1
ATOM 6218 C CA . GLU A 1 804 ? 2.148 -113.75 -42.625 1 58.34 804 GLU A CA 1
ATOM 6219 C C . GLU A 1 804 ? 0.64 -113.562 -42.781 1 58.34 804 GLU A C 1
ATOM 6221 O O . GLU A 1 804 ? 0.042 -112.75 -42.062 1 58.34 804 GLU A O 1
ATOM 6226 N N . GLY A 1 805 ? 0.034 -114.125 -43.625 1 61.47 805 GLY A N 1
ATOM 6227 C CA . GLY A 1 805 ? -1.403 -114.125 -43.844 1 61.47 805 GLY A CA 1
ATOM 6228 C C . GLY A 1 805 ? -1.855 -113.062 -44.781 1 61.47 805 GLY A C 1
ATOM 6229 O O . GLY A 1 805 ? -3.049 -112.938 -45.062 1 61.47 805 GLY A O 1
ATOM 6230 N N . ALA A 1 806 ? -0.74 -112.188 -45.438 1 67.25 806 ALA A N 1
ATOM 6231 C CA . ALA A 1 806 ? -1.142 -111.188 -46.375 1 67.25 806 ALA A CA 1
ATOM 6232 C C . ALA A 1 806 ? -0.788 -111.5 -47.812 1 67.25 806 ALA A C 1
ATOM 6234 O O . ALA A 1 806 ? 0.012 -112.438 -48.031 1 67.25 806 ALA A O 1
ATOM 6235 N N . SER A 1 807 ? -1.599 -111.125 -48.781 1 71.69 807 SER A N 1
ATOM 6236 C CA . SER A 1 807 ? -1.419 -111.438 -50.188 1 71.69 807 SER A CA 1
ATOM 6237 C C . SER A 1 807 ? -1.159 -110.188 -51.031 1 71.69 807 SER A C 1
ATOM 6239 O O . SER A 1 807 ? -1.491 -109.125 -50.594 1 71.69 807 SER A O 1
ATOM 6241 N N . ILE A 1 808 ? -0.444 -110.188 -52.031 1 73.75 808 ILE A N 1
ATOM 6242 C CA . ILE A 1 808 ? -0.267 -109.125 -53.031 1 73.75 808 ILE A CA 1
ATOM 6243 C C . ILE A 1 808 ? -1.107 -109.5 -54.25 1 73.75 808 ILE A C 1
ATOM 6245 O O . ILE A 1 808 ? -0.934 -110.5 -54.875 1 73.75 808 ILE A O 1
ATOM 6249 N N . THR A 1 809 ? -2.09 -108.75 -54.438 1 72.06 809 THR A N 1
ATOM 6250 C CA . THR A 1 809 ? -2.938 -109 -55.594 1 72.06 809 THR A CA 1
ATOM 6251 C C . THR A 1 809 ? -2.812 -107.812 -56.594 1 72.06 809 THR A C 1
ATOM 6253 O O . THR A 1 809 ? -3.062 -106.688 -56.25 1 72.06 809 THR A O 1
ATOM 6256 N N . LEU A 1 810 ? -2.322 -108 -57.625 1 72.81 810 LEU A N 1
ATOM 6257 C CA . LEU A 1 810 ? -2.303 -107.062 -58.75 1 72.81 810 LEU A CA 1
ATOM 6258 C C . LEU A 1 810 ? -3.412 -107.375 -59.75 1 72.81 810 LEU A C 1
ATOM 6260 O O . LEU A 1 810 ? -3.361 -108.375 -60.438 1 72.81 810 LEU A O 1
ATOM 6264 N N . THR A 1 811 ? -4.359 -106.688 -59.719 1 65.75 811 THR A N 1
ATOM 6265 C CA . THR A 1 811 ? -5.504 -106.938 -60.562 1 65.75 811 THR A CA 1
ATOM 6266 C C . THR A 1 811 ? -5.746 -105.75 -61.531 1 65.75 811 THR A C 1
ATOM 6268 O O . THR A 1 811 ? -5.707 -104.625 -61.156 1 65.75 811 THR A O 1
ATOM 6271 N N . SER A 1 812 ? -5.879 -106.188 -62.781 1 65.5 812 SER A N 1
ATOM 6272 C CA . SER A 1 812 ? -6.242 -105.188 -63.781 1 65.5 812 SER A CA 1
ATOM 6273 C C . SER A 1 812 ? -7.398 -105.688 -64.625 1 65.5 812 SER A C 1
ATOM 6275 O O . SER A 1 812 ? -7.465 -106.875 -65 1 65.5 812 SER A O 1
ATOM 6277 N N . ASP A 1 813 ? -8.344 -105 -64.812 1 61.22 813 ASP A N 1
ATOM 6278 C CA . ASP A 1 813 ? -9.383 -105.312 -65.812 1 61.22 813 ASP A CA 1
ATOM 6279 C C . ASP A 1 813 ? -8.844 -105.25 -67.25 1 61.22 813 ASP A C 1
ATOM 6281 O O . ASP A 1 813 ? -9.5 -105.688 -68.188 1 61.22 813 ASP A O 1
ATOM 6285 N N . GLY A 1 814 ? -7.57 -104.812 -67.312 1 56.12 814 GLY A N 1
ATOM 6286 C CA . GLY A 1 814 ? -6.914 -104.75 -68.625 1 56.12 814 GLY A CA 1
ATOM 6287 C C . GLY A 1 814 ? -5.629 -105.562 -68.688 1 56.12 814 GLY A C 1
ATOM 6288 O O . GLY A 1 814 ? -5.578 -106.688 -68.25 1 56.12 814 GLY A O 1
ATOM 6289 N N . LYS A 1 815 ? -4.512 -105 -69.375 1 55.44 815 LYS A N 1
ATOM 6290 C CA . LYS A 1 815 ? -3.24 -105.688 -69.625 1 55.44 815 LYS A CA 1
ATOM 6291 C C . LYS A 1 815 ? -2.277 -105.5 -68.438 1 55.44 815 LYS A C 1
ATOM 6293 O O . LYS A 1 815 ? -2.18 -104.438 -67.875 1 55.44 815 LYS A O 1
ATOM 6298 N N . VAL A 1 816 ? -1.786 -106.562 -67.812 1 63.91 816 VAL A N 1
ATOM 6299 C CA . VAL A 1 816 ? -0.656 -106.625 -66.875 1 63.91 816 VAL A CA 1
ATOM 6300 C C . VAL A 1 816 ? 0.622 -106.938 -67.625 1 63.91 816 VAL A C 1
ATOM 6302 O O . VAL A 1 816 ? 0.74 -108.062 -68.188 1 63.91 816 VAL A O 1
ATOM 6305 N N . GLU A 1 817 ? 1.445 -106 -67.812 1 57.94 817 GLU A N 1
ATOM 6306 C CA . GLU A 1 817 ? 2.705 -106.25 -68.562 1 57.94 817 GLU A CA 1
ATOM 6307 C C . GLU A 1 817 ? 3.887 -106.25 -67.562 1 57.94 817 GLU A C 1
ATOM 6309 O O . GLU A 1 817 ? 4.039 -105.312 -66.812 1 57.94 817 GLU A O 1
ATOM 6314 N N . ILE A 1 818 ? 4.629 -107.25 -67.5 1 59.66 818 ILE A N 1
ATOM 6315 C CA . ILE A 1 818 ? 5.867 -107.375 -66.75 1 59.66 818 ILE A CA 1
ATOM 6316 C C . ILE A 1 818 ? 7.047 -107.562 -67.688 1 59.66 818 ILE A C 1
ATOM 6318 O O . ILE A 1 818 ? 7.137 -108.562 -68.375 1 59.66 818 ILE A O 1
ATOM 6322 N N . ARG A 1 819 ? 7.875 -106.688 -67.938 1 53.59 819 ARG A N 1
ATOM 6323 C CA . ARG A 1 819 ? 9.023 -106.688 -68.812 1 53.59 819 ARG A CA 1
ATOM 6324 C C . ARG A 1 819 ? 10.336 -106.688 -68.062 1 53.59 819 ARG A C 1
ATOM 6326 O O . ARG A 1 819 ? 10.484 -106 -67.062 1 53.59 819 ARG A O 1
ATOM 6333 N N . GLY A 1 820 ? 11.273 -107.875 -68.312 1 50.88 820 GLY A N 1
ATOM 6334 C CA . GLY A 1 820 ? 12.602 -108 -67.688 1 50.88 820 GLY A CA 1
ATOM 6335 C C . GLY A 1 820 ? 13.656 -108.5 -68.688 1 50.88 820 GLY A C 1
ATOM 6336 O O . GLY A 1 820 ? 13.336 -109.125 -69.688 1 50.88 820 GLY A O 1
ATOM 6337 N N . LYS A 1 821 ? 14.914 -107.938 -69 1 49.19 821 LYS A N 1
ATOM 6338 C CA . LYS A 1 821 ? 15.938 -108.438 -69.875 1 49.19 821 LYS A CA 1
ATOM 6339 C C . LYS A 1 821 ? 16.234 -109.938 -69.625 1 49.19 821 LYS A C 1
ATOM 6341 O O . LYS A 1 821 ? 16.312 -110.688 -70.562 1 49.19 821 LYS A O 1
ATOM 6346 N N . ASN A 1 822 ? 17.141 -110.375 -68.812 1 44.28 822 ASN A N 1
ATOM 6347 C CA . ASN A 1 822 ? 17.484 -111.75 -68.5 1 44.28 822 ASN A CA 1
ATOM 6348 C C . ASN A 1 822 ? 16.359 -112.438 -67.688 1 44.28 822 ASN A C 1
ATOM 6350 O O . ASN A 1 822 ? 16.594 -113.438 -67 1 44.28 822 ASN A O 1
ATOM 6354 N N . GLY A 1 823 ? 15.32 -111.875 -67.688 1 38.5 823 GLY A N 1
ATOM 6355 C CA . GLY A 1 823 ? 14.43 -112.375 -66.688 1 38.5 823 GLY A CA 1
ATOM 6356 C C . GLY A 1 823 ? 13.703 -113.625 -67 1 38.5 823 GLY A C 1
ATOM 6357 O O . GLY A 1 823 ? 13.805 -114.125 -68.125 1 38.5 823 GLY A O 1
ATOM 6358 N N . LEU A 1 824 ? 13.234 -114.5 -66.062 1 36.53 824 LEU A N 1
ATOM 6359 C CA . LEU A 1 824 ? 12.727 -115.812 -66.125 1 36.53 824 LEU A CA 1
ATOM 6360 C C . LEU A 1 824 ? 11.727 -116 -67.312 1 36.53 824 LEU A C 1
ATOM 6362 O O . LEU A 1 824 ? 11.773 -116.938 -68.062 1 36.53 824 LEU A O 1
ATOM 6366 N N . ILE A 1 825 ? 10.516 -115.25 -67.188 1 39.5 825 ILE A N 1
ATOM 6367 C CA . ILE A 1 825 ? 9.414 -115.562 -68.125 1 39.5 825 ILE A CA 1
ATOM 6368 C C . ILE A 1 825 ? 9.453 -114.625 -69.312 1 39.5 825 ILE A C 1
ATOM 6370 O O . ILE A 1 825 ? 9.344 -113.438 -69.188 1 39.5 825 ILE A O 1
ATOM 6374 N N . GLU A 1 826 ? 10.406 -114.938 -70.188 1 37.69 826 GLU A N 1
ATOM 6375 C CA . GLU A 1 826 ? 10.219 -114.188 -71.438 1 37.69 826 GLU A CA 1
ATOM 6376 C C . GLU A 1 826 ? 9.07 -114.75 -72.25 1 37.69 826 GLU A C 1
ATOM 6378 O O . GLU A 1 826 ? 9.078 -115.938 -72.625 1 37.69 826 GLU A O 1
ATOM 6383 N N . LEU A 1 827 ? 7.926 -114.25 -72.188 1 35.25 827 LEU A N 1
ATOM 6384 C CA . LEU A 1 827 ? 6.762 -114.625 -73 1 35.25 827 LEU A CA 1
ATOM 6385 C C . LEU A 1 827 ? 6.988 -114.312 -74.5 1 35.25 827 LEU A C 1
ATOM 6387 O O . LEU A 1 827 ? 6.027 -114.125 -75.25 1 35.25 827 LEU A O 1
ATOM 6391 N N . SER A 1 828 ? 8.242 -114.062 -74.938 1 34.5 828 SER A N 1
ATOM 6392 C CA . SER A 1 828 ? 8.18 -113.875 -76.375 1 34.5 828 SER A CA 1
ATOM 6393 C C . SER A 1 828 ? 7.551 -115.062 -77.062 1 34.5 828 SER A C 1
ATOM 6395 O O . SER A 1 828 ? 7.152 -116.062 -76.438 1 34.5 828 SER A O 1
ATOM 6397 N N . GLU A 1 829 ? 7.902 -115.312 -78.5 1 36.44 829 GLU A N 1
ATOM 6398 C CA . GLU A 1 829 ? 7.305 -116.438 -79.25 1 36.44 829 GLU A CA 1
ATOM 6399 C C . GLU A 1 829 ? 7.418 -117.75 -78.5 1 36.44 829 GLU A C 1
ATOM 6401 O O . GLU A 1 829 ? 6.48 -118.562 -78.5 1 36.44 829 GLU A O 1
ATOM 6406 N N . LEU A 1 830 ? 8.594 -118.25 -78.312 1 37.34 830 LEU A N 1
ATOM 6407 C CA . LEU A 1 830 ? 8.867 -119.5 -77.688 1 37.34 830 LEU A CA 1
ATOM 6408 C C . LEU A 1 830 ? 9.094 -119.312 -76.188 1 37.34 830 LEU A C 1
ATOM 6410 O O . LEU A 1 830 ? 9.789 -118.438 -75.812 1 37.34 830 LEU A O 1
ATOM 6414 N N . LEU A 1 831 ? 8.125 -119.625 -75.375 1 40.72 831 LEU A N 1
ATOM 6415 C CA . LEU A 1 831 ? 8.297 -119.688 -73.938 1 40.72 831 LEU A CA 1
ATOM 6416 C C . LEU A 1 831 ? 9.578 -120.438 -73.625 1 40.72 831 LEU A C 1
ATOM 6418 O O . LEU A 1 831 ? 9.758 -121.625 -74 1 40.72 831 LEU A O 1
ATOM 6422 N N . ASP A 1 832 ? 10.742 -119.938 -73.688 1 39.81 832 ASP A N 1
ATOM 6423 C CA . ASP A 1 832 ? 11.977 -120.562 -73.312 1 39.81 832 ASP A CA 1
ATOM 6424 C C . ASP A 1 832 ? 12.062 -120.688 -71.812 1 39.81 832 ASP A C 1
ATOM 6426 O O . ASP A 1 832 ? 11.992 -119.688 -71.062 1 39.81 832 ASP A O 1
ATOM 6430 N N . LEU A 1 833 ? 11.516 -121.75 -71.188 1 40.19 833 LEU A N 1
ATOM 6431 C CA . LEU A 1 833 ? 11.68 -122.062 -69.812 1 40.19 833 LEU A CA 1
ATOM 6432 C C . LEU A 1 833 ? 13.023 -122.75 -69.562 1 40.19 833 LEU A C 1
ATOM 6434 O O . LEU A 1 833 ? 13.25 -123.875 -70 1 40.19 833 LEU A O 1
ATOM 6438 N N . TYR A 1 834 ? 13.938 -122.375 -68.812 1 41.31 834 TYR A N 1
ATOM 6439 C CA . TYR A 1 834 ? 15.281 -122.75 -68.438 1 41.31 834 TYR A CA 1
ATOM 6440 C C . TYR A 1 834 ? 16.156 -123 -69.625 1 41.31 834 TYR A C 1
ATOM 6442 O O . TYR A 1 834 ? 16.875 -124 -69.688 1 41.31 834 TYR A O 1
ATOM 6450 N N . GLY A 1 835 ? 16.266 -122.188 -70.75 1 41.94 835 GLY A N 1
ATOM 6451 C CA . GLY A 1 835 ? 17.125 -122.312 -71.875 1 41.94 835 GLY A CA 1
ATOM 6452 C C . GLY A 1 835 ? 16.562 -123.25 -72.938 1 41.94 835 GLY A C 1
ATOM 6453 O O . GLY A 1 835 ? 17.172 -123.5 -74 1 41.94 835 GLY A O 1
ATOM 6454 N N . VAL A 1 836 ? 15.664 -124.125 -72.438 1 43.78 836 VAL A N 1
ATOM 6455 C CA . VAL A 1 836 ? 15.102 -125.062 -73.438 1 43.78 836 VAL A CA 1
ATOM 6456 C C . VAL A 1 836 ? 13.859 -124.438 -74.062 1 43.78 836 VAL A C 1
ATOM 6458 O O . VAL A 1 836 ? 12.922 -124.062 -73.375 1 43.78 836 VAL A O 1
ATOM 6461 N N . PRO A 1 837 ? 14.023 -124 -75.188 1 42.44 837 PRO A N 1
ATOM 6462 C CA . PRO A 1 837 ? 12.891 -123.438 -75.938 1 42.44 837 PRO A CA 1
ATOM 6463 C C . PRO A 1 837 ? 11.656 -124.375 -75.875 1 42.44 837 PRO A C 1
ATOM 6465 O O . PRO A 1 837 ? 11.781 -125.562 -76.062 1 42.44 837 PRO A O 1
ATOM 6468 N N . ILE A 1 838 ? 10.797 -124.188 -75 1 41.16 838 ILE A N 1
ATOM 6469 C CA . ILE A 1 838 ? 9.539 -124.938 -75.062 1 41.16 838 ILE A CA 1
ATOM 6470 C C . ILE A 1 838 ? 8.711 -124.438 -76.25 1 41.16 838 ILE A C 1
ATOM 6472 O O . ILE A 1 838 ? 8.367 -123.25 -76.312 1 41.16 838 ILE A O 1
ATOM 6476 N N . GLN A 1 839 ? 8.992 -125.062 -77.438 1 37.56 839 GLN A N 1
ATOM 6477 C CA . GLN A 1 839 ? 8.211 -124.812 -78.688 1 37.56 839 GLN A CA 1
ATOM 6478 C C . GLN A 1 839 ? 6.754 -125.25 -78.438 1 37.56 839 GLN A C 1
ATOM 6480 O O . GLN A 1 839 ? 6.477 -126.375 -78.062 1 37.56 839 GLN A O 1
ATOM 6485 N N . LEU A 1 840 ? 5.934 -124.375 -78.125 1 32.5 840 LEU A N 1
ATOM 6486 C CA . LEU A 1 840 ? 4.492 -124.625 -78.125 1 32.5 840 LEU A CA 1
ATOM 6487 C C . LEU A 1 840 ? 3.945 -124.875 -79.5 1 32.5 840 LEU A C 1
ATOM 6489 O O . LEU A 1 840 ? 4.145 -124.125 -80.438 1 32.5 840 LEU A O 1
ATOM 6493 N N . ASN A 1 841 ? 4.113 -126.188 -80.062 1 32.81 841 ASN A N 1
ATOM 6494 C CA . ASN A 1 841 ? 3.551 -126.625 -81.312 1 32.81 841 ASN A CA 1
ATOM 6495 C C . ASN A 1 841 ? 2.033 -126.438 -81.312 1 32.81 841 ASN A C 1
ATOM 6497 O O . ASN A 1 841 ? 1.319 -127.062 -80.562 1 32.81 841 ASN A O 1
ATOM 6501 N N . CYS A 1 842 ? 1.556 -125.312 -81.75 1 28.36 842 CYS A N 1
ATOM 6502 C CA . CYS A 1 842 ? 0.161 -125 -82.062 1 28.36 842 CYS A CA 1
ATOM 6503 C C . CYS A 1 842 ? -0.289 -125.812 -83.312 1 28.36 842 CYS A C 1
ATOM 6505 O O . CYS A 1 842 ? 0.16 -125.5 -84.375 1 28.36 842 CYS A O 1
ATOM 6507 N N . SER A 1 843 ? -0.205 -127.188 -83.375 1 29.55 843 SER A N 1
ATOM 6508 C CA . SER A 1 843 ? -0.755 -127.875 -84.5 1 29.55 843 SER A CA 1
ATOM 6509 C C . SER A 1 843 ? -2.24 -127.562 -84.688 1 29.55 843 SER A C 1
ATOM 6511 O O . SER A 1 843 ? -3.018 -127.688 -83.75 1 29.55 843 SER A O 1
ATOM 6513 N N . GLY A 1 844 ? -2.592 -126.625 -85.562 1 28.66 844 GLY A N 1
ATOM 6514 C CA . GLY A 1 844 ? -3.865 -126.375 -86.25 1 28.66 844 GLY A CA 1
ATOM 6515 C C . GLY A 1 844 ? -4.438 -127.625 -86.938 1 28.66 844 GLY A C 1
ATOM 6516 O O . GLY A 1 844 ? -3.889 -128 -87.938 1 28.66 844 GLY A O 1
ATOM 6517 N N . ALA A 1 845 ? -4.797 -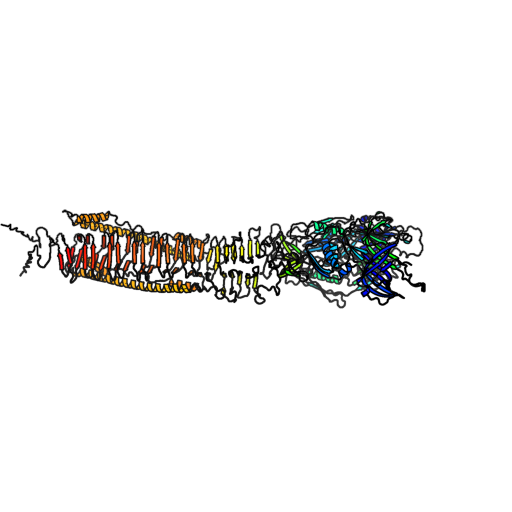128.75 -86.25 1 33.28 845 ALA A N 1
ATOM 6518 C CA . ALA A 1 845 ? -5.582 -129.625 -87.062 1 33.28 845 ALA A CA 1
ATOM 6519 C C . ALA A 1 845 ? -6.816 -129 -87.625 1 33.28 845 ALA A C 1
ATOM 6521 O O . ALA A 1 845 ? -7.625 -128.375 -86.938 1 33.28 845 ALA A O 1
ATOM 6522 N N . ALA A 1 846 ? -6.684 -128.5 -88.938 1 31.31 846 ALA A N 1
ATOM 6523 C CA . ALA A 1 846 ? -7.812 -128 -89.75 1 31.31 846 ALA A CA 1
ATOM 6524 C C . ALA A 1 846 ? -8.938 -129.125 -89.75 1 31.31 846 ALA A C 1
ATOM 6526 O O . ALA A 1 846 ? -8.68 -130.25 -89.688 1 31.31 846 ALA A O 1
ATOM 6527 N N . PRO A 1 847 ? -10.133 -128.625 -89.75 1 31.33 847 PRO A N 1
ATOM 6528 C CA . PRO A 1 847 ? -11.398 -129.25 -90.125 1 31.33 847 PRO A CA 1
ATOM 6529 C C . PRO A 1 847 ? -11.312 -130 -91.438 1 31.33 847 PRO A C 1
ATOM 6531 O O . PRO A 1 847 ? -10.766 -129.5 -92.438 1 31.33 847 PRO A O 1
ATOM 6534 N N . GLU A 1 848 ? -10.977 -131.375 -91.625 1 22.22 848 GLU A N 1
ATOM 6535 C CA . GLU A 1 848 ? -11.844 -131.875 -92.688 1 22.22 848 GLU A CA 1
ATOM 6536 C C . GLU A 1 848 ? -13.289 -132 -92.188 1 22.22 848 GLU A C 1
ATOM 6538 O O . GLU A 1 848 ? -13.531 -132.25 -91 1 22.22 848 GLU A O 1
ATOM 6543 N N . MET B 1 1 ? -35.062 66.188 33.469 1 45.62 1 MET B N 1
ATOM 6544 C CA . MET B 1 1 ? -34.062 66.125 32.406 1 45.62 1 MET B CA 1
ATOM 6545 C C . MET B 1 1 ? -34.281 64.875 31.562 1 45.62 1 MET B C 1
ATOM 6547 O O . MET B 1 1 ? -34.469 63.75 32.094 1 45.62 1 MET B O 1
ATOM 6551 N N . THR B 1 2 ? -34.688 65 30.328 1 63.78 2 THR B N 1
ATOM 6552 C CA . THR B 1 2 ? -35.062 63.938 29.406 1 63.78 2 THR B CA 1
ATOM 6553 C C . THR B 1 2 ? -33.906 62.969 29.188 1 63.78 2 THR B C 1
ATOM 6555 O O . THR B 1 2 ? -32.75 63.375 28.969 1 63.78 2 THR B O 1
ATOM 6558 N N . ARG B 1 3 ? -34.094 61.75 29.547 1 83.62 3 ARG B N 1
ATOM 6559 C CA . ARG B 1 3 ? -33.094 60.688 29.406 1 83.62 3 ARG B CA 1
ATOM 6560 C C . ARG B 1 3 ? -32.781 60.438 27.922 1 83.62 3 ARG B C 1
ATOM 6562 O O . ARG B 1 3 ? -33.719 60.312 27.109 1 83.62 3 ARG B O 1
ATOM 6569 N N . ARG B 1 4 ? -31.547 60.531 27.594 1 88.69 4 ARG B N 1
ATOM 6570 C CA . ARG B 1 4 ? -31.109 60.281 26.219 1 88.69 4 ARG B CA 1
ATOM 6571 C C . ARG B 1 4 ? -30.984 58.781 25.922 1 88.69 4 ARG B C 1
ATOM 6573 O O . ARG B 1 4 ? -31.094 58.375 24.766 1 88.69 4 ARG B O 1
ATOM 6580 N N . VAL B 1 5 ? -30.75 58 26.969 1 94.19 5 VAL B N 1
ATOM 6581 C CA . VAL B 1 5 ? -30.625 56.531 26.797 1 94.19 5 VAL B CA 1
ATOM 6582 C C . VAL B 1 5 ? -31.578 55.844 27.75 1 94.19 5 VAL B C 1
ATOM 6584 O O . VAL B 1 5 ? -31.641 56.156 28.938 1 94.19 5 VAL B O 1
ATOM 6587 N N . THR B 1 6 ? -32.344 54.938 27.234 1 93.75 6 THR B N 1
ATOM 6588 C CA . THR B 1 6 ? -33.281 54.125 28.016 1 93.75 6 THR B CA 1
ATOM 6589 C C . THR B 1 6 ? -33.188 52.656 27.594 1 93.75 6 THR B C 1
ATOM 6591 O O . THR B 1 6 ? -32.5 52.312 26.625 1 93.75 6 THR B O 1
ATOM 6594 N N . ILE B 1 7 ? -33.844 51.812 28.359 1 95.62 7 ILE B N 1
ATOM 6595 C CA . ILE B 1 7 ? -33.812 50.406 28.016 1 95.62 7 ILE B CA 1
ATOM 6596 C C . ILE B 1 7 ? -35.25 49.812 28.094 1 95.62 7 ILE B C 1
ATOM 6598 O O . ILE B 1 7 ? -36.031 50.219 28.953 1 95.62 7 ILE B O 1
ATOM 6602 N N . GLN B 1 8 ? -35.531 49.031 27.141 1 95.5 8 GLN B N 1
ATOM 6603 C CA . GLN B 1 8 ? -36.781 48.312 27.094 1 95.5 8 GLN B CA 1
ATOM 6604 C C . GLN B 1 8 ? -36.562 46.812 27.375 1 95.5 8 GLN B C 1
ATOM 6606 O O . GLN B 1 8 ? -35.812 46.156 26.656 1 95.5 8 GLN B O 1
ATOM 6611 N N . THR B 1 9 ? -37.188 46.344 28.422 1 94.75 9 THR B N 1
ATOM 6612 C CA . THR B 1 9 ? -37.125 44.938 28.812 1 94.75 9 THR B CA 1
ATOM 6613 C C . THR B 1 9 ? -38.531 44.375 29.031 1 94.75 9 THR B C 1
ATOM 6615 O O . THR B 1 9 ? -39.5 45.125 29.047 1 94.75 9 THR B O 1
ATOM 6618 N N . PRO B 1 10 ? -38.594 43.062 29.141 1 92.44 10 PRO B N 1
ATOM 6619 C CA . PRO B 1 10 ? -39.906 42.469 29.438 1 92.44 10 PRO B CA 1
ATOM 6620 C C . PRO B 1 10 ? -40.469 42.938 30.781 1 92.44 10 PRO B C 1
ATOM 6622 O O . PRO B 1 10 ? -41.656 42.75 31.047 1 92.44 10 PRO B O 1
ATOM 6625 N N . LEU B 1 11 ? -39.656 43.531 31.578 1 92.5 11 LEU B N 1
ATOM 6626 C CA . LEU B 1 11 ? -40.094 43.938 32.906 1 92.5 11 LEU B CA 1
ATOM 6627 C C . LEU B 1 11 ? -40.562 45.406 32.875 1 92.5 11 LEU B C 1
ATOM 6629 O O . LEU B 1 11 ? -40.906 45.969 33.938 1 92.5 11 LEU B O 1
ATOM 6633 N N . GLY B 1 12 ? -40.531 45.938 31.781 1 87.5 12 GLY B N 1
ATOM 6634 C CA . GLY B 1 12 ? -41.062 47.281 31.594 1 87.5 12 GLY B CA 1
ATOM 6635 C C . GLY B 1 12 ? -40.25 48.344 32.312 1 87.5 12 GLY B C 1
ATOM 6636 O O . GLY B 1 12 ? -39.031 48.406 32.188 1 87.5 12 GLY B O 1
ATOM 6637 N N . GLU B 1 13 ? -40.969 49.062 33.25 1 84.75 13 GLU B N 1
ATOM 6638 C CA . GLU B 1 13 ? -40.375 50.25 33.875 1 84.75 13 GLU B CA 1
ATOM 6639 C C . GLU B 1 13 ? -39.688 49.906 35.188 1 84.75 13 GLU B C 1
ATOM 6641 O O . GLU B 1 13 ? -39.125 50.75 35.844 1 84.75 13 GLU B O 1
ATOM 6646 N N . GLN B 1 14 ? -39.688 48.688 35.406 1 88.69 14 GLN B N 1
ATOM 6647 C CA . GLN B 1 14 ? -39.094 48.25 36.656 1 88.69 14 GLN B CA 1
ATOM 6648 C C . GLN B 1 14 ? -37.562 48.438 36.625 1 88.69 14 GLN B C 1
ATOM 6650 O O . GLN B 1 14 ? -36.906 48.5 37.688 1 88.69 14 GLN B O 1
ATOM 6655 N N . LEU B 1 15 ? -37.094 48.438 35.469 1 92 15 LEU B N 1
ATOM 6656 C CA . LEU B 1 15 ? -35.656 48.562 35.312 1 92 15 LEU B CA 1
ATOM 6657 C C . LEU B 1 15 ? -35.312 49.875 34.625 1 92 15 LEU B C 1
ATOM 6659 O O . LEU B 1 15 ? -35.844 50.219 33.594 1 92 15 LEU B O 1
ATOM 6663 N N . GLN B 1 16 ? -34.375 50.625 35.25 1 91.31 16 GLN B N 1
ATOM 6664 C CA . GLN B 1 16 ? -33.906 51.906 34.719 1 91.31 16 GLN B CA 1
ATOM 6665 C C . GLN B 1 16 ? -32.469 51.812 34.25 1 91.31 16 GLN B C 1
ATOM 6667 O O . GLN B 1 16 ? -31.609 51.25 34.938 1 91.31 16 GLN B O 1
ATOM 6672 N N . PHE B 1 17 ? -32.125 52.406 33.094 1 94.31 17 PHE B N 1
ATOM 6673 C CA . PHE B 1 17 ? -30.797 52.406 32.531 1 94.31 17 PHE B CA 1
ATOM 6674 C C . PHE B 1 17 ? -29.859 53.25 33.344 1 94.31 17 PHE B C 1
ATOM 6676 O O . PHE B 1 17 ? -30.219 54.375 33.75 1 94.31 17 PHE B O 1
ATOM 6683 N N . ARG B 1 18 ? -28.625 52.812 33.594 1 93.06 18 ARG B N 1
ATOM 6684 C CA . ARG B 1 18 ? -27.609 53.562 34.312 1 93.06 18 ARG B CA 1
ATOM 6685 C C . ARG B 1 18 ? -26.344 53.719 33.469 1 93.06 18 ARG B C 1
ATOM 6687 O O . ARG B 1 18 ? -25.875 54.844 33.25 1 93.06 18 ARG B O 1
ATOM 6694 N N . GLN B 1 19 ? -25.844 52.656 33.094 1 95.12 19 GLN B N 1
ATOM 6695 C CA . GLN B 1 19 ? -24.578 52.688 32.375 1 95.12 19 GLN B CA 1
ATOM 6696 C C . GLN B 1 19 ? -24.5 51.531 31.359 1 95.12 19 GLN B C 1
ATOM 6698 O O . GLN B 1 19 ? -25.047 50.438 31.609 1 95.12 19 GLN B O 1
ATOM 6703 N N . LEU B 1 20 ? -23.828 51.781 30.203 1 97.25 20 LEU B N 1
ATOM 6704 C CA . LEU B 1 20 ? -23.547 50.75 29.203 1 97.25 20 LEU B CA 1
ATOM 6705 C C . LEU B 1 20 ? -22.094 50.781 28.75 1 97.25 20 LEU B C 1
ATOM 6707 O O . LEU B 1 20 ? -21.594 51.844 28.406 1 97.25 20 LEU B O 1
ATOM 6711 N N . GLN B 1 21 ? -21.406 49.688 28.844 1 97.12 21 GLN B N 1
ATOM 6712 C CA . GLN B 1 21 ? -20.078 49.5 28.297 1 97.12 21 GLN B CA 1
ATOM 6713 C C . GLN B 1 21 ? -19.984 48.25 27.453 1 97.12 21 GLN B C 1
ATOM 6715 O O . GLN B 1 21 ? -20.531 47.188 27.828 1 97.12 21 GLN B O 1
ATOM 6720 N N . GLY B 1 22 ? -19.359 48.344 26.344 1 96.81 22 GLY B N 1
ATOM 6721 C CA . GLY B 1 22 ? -19.203 47.156 25.5 1 96.81 22 GLY B CA 1
ATOM 6722 C C . GLY B 1 22 ? -18.641 47.469 24.125 1 96.81 22 GLY B C 1
ATOM 6723 O O . GLY B 1 22 ? -18.25 48.625 23.844 1 96.81 22 GLY B O 1
ATOM 6724 N N . ARG B 1 23 ? -18.531 46.438 23.344 1 96.75 23 ARG B N 1
ATOM 6725 C CA . ARG B 1 23 ? -17.906 46.562 22.031 1 96.75 23 ARG B CA 1
ATOM 6726 C C . ARG B 1 23 ? -18.688 45.781 20.984 1 96.75 23 ARG B C 1
ATOM 6728 O O . ARG B 1 23 ? -19.25 44.719 21.266 1 96.75 23 ARG B O 1
ATOM 6735 N N . GLU B 1 24 ? -18.797 46.312 19.828 1 97.62 24 GLU B N 1
ATOM 6736 C CA . GLU B 1 24 ? -19.359 45.688 18.625 1 97.62 24 GLU B CA 1
ATOM 6737 C C . GLU B 1 24 ? -18.406 45.812 17.438 1 97.62 24 GLU B C 1
ATOM 6739 O O . GLU B 1 24 ? -17.922 46.906 17.141 1 97.62 24 GLU B O 1
ATOM 6744 N N . GLU B 1 25 ? -18.047 44.75 16.875 1 96.88 25 GLU B N 1
ATOM 6745 C CA . GLU B 1 25 ? -17.125 44.719 15.75 1 96.88 25 GLU B CA 1
ATOM 6746 C C . GLU B 1 25 ? -17.625 43.781 14.641 1 96.88 25 GLU B C 1
ATOM 6748 O O . GLU B 1 25 ? -18.406 42.875 14.898 1 96.88 25 GLU B O 1
ATOM 6753 N N . LEU B 1 26 ? -17.156 44 13.414 1 97.06 26 LEU B N 1
ATOM 6754 C CA . LEU B 1 26 ? -17.453 43.094 12.312 1 97.06 26 LEU B CA 1
ATOM 6755 C C . LEU B 1 26 ? -16.938 41.719 12.602 1 97.06 26 LEU B C 1
ATOM 6757 O O . LEU B 1 26 ? -15.844 41.531 13.148 1 97.06 26 LEU B O 1
ATOM 6761 N N . SER B 1 27 ? -17.734 40.719 12.258 1 96.5 27 SER B N 1
ATOM 6762 C CA . SER B 1 27 ? -17.375 39.312 12.32 1 96.5 27 SER B CA 1
ATOM 6763 C C . SER B 1 27 ? -17.156 38.875 13.758 1 96.5 27 SER B C 1
ATOM 6765 O O . SER B 1 27 ? -16.406 37.906 14.008 1 96.5 27 SER B O 1
ATOM 6767 N N . GLN B 1 28 ? -17.734 39.656 14.695 1 96.38 28 GLN B N 1
ATOM 6768 C CA . GLN B 1 28 ? -17.641 39.281 16.109 1 96.38 28 GLN B CA 1
ATOM 6769 C C . GLN B 1 28 ? -19 39.344 16.781 1 96.38 28 GLN B C 1
ATOM 6771 O O . GLN B 1 28 ? -19.844 40.156 16.391 1 96.38 28 GLN B O 1
ATOM 6776 N N . VAL B 1 29 ? -19.109 38.469 17.781 1 97 29 VAL B N 1
ATOM 6777 C CA . VAL B 1 29 ? -20.281 38.531 18.641 1 97 29 VAL B CA 1
ATOM 6778 C C . VAL B 1 29 ? -20.141 39.688 19.609 1 97 29 VAL B C 1
ATOM 6780 O O . VAL B 1 29 ? -19.234 39.719 20.453 1 97 29 VAL B O 1
ATOM 6783 N N . PHE B 1 30 ? -21.047 40.656 19.5 1 97.75 30 PHE B N 1
ATOM 6784 C CA . PHE B 1 30 ? -20.906 41.812 20.375 1 97.75 30 PHE B CA 1
ATOM 6785 C C . PHE B 1 30 ? -21.297 41.438 21.812 1 97.75 30 PHE B C 1
ATOM 6787 O O . PHE B 1 30 ? -21.984 40.438 22.031 1 97.75 30 PHE B O 1
ATOM 6794 N N . SER B 1 31 ? -20.781 42.219 22.672 1 97.44 31 SER B N 1
ATOM 6795 C CA . SER B 1 31 ? -21.062 42.094 24.094 1 97.44 31 SER B CA 1
ATOM 6796 C C . SER B 1 31 ? -21.188 43.438 24.766 1 97.44 31 SER B C 1
ATOM 6798 O O . SER B 1 31 ? -20.234 44.219 24.797 1 97.44 31 SER B O 1
ATOM 6800 N N . LEU B 1 32 ? -22.375 43.688 25.359 1 98 32 LEU B N 1
ATOM 6801 C CA . LEU B 1 32 ? -22.672 44.938 26.031 1 98 32 LEU B CA 1
ATOM 6802 C C . LEU B 1 32 ? -23.094 44.688 27.484 1 98 32 LEU B C 1
ATOM 6804 O O . LEU B 1 32 ? -24.078 44.031 27.75 1 98 32 LEU B O 1
ATOM 6808 N N . ASP B 1 33 ? -22.391 45.281 28.312 1 97.69 33 ASP B N 1
ATOM 6809 C CA . ASP B 1 33 ? -22.734 45.219 29.734 1 97.69 33 ASP B CA 1
ATOM 6810 C C . ASP B 1 33 ? -23.531 46.469 30.156 1 97.69 33 ASP B C 1
ATOM 6812 O O . ASP B 1 33 ? -23.094 47.594 29.953 1 97.69 33 ASP B O 1
ATOM 6816 N N . ILE B 1 34 ? -24.672 46.219 30.812 1 97.62 34 ILE B N 1
ATOM 6817 C CA . ILE B 1 34 ? -25.578 47.312 31.141 1 97.62 34 ILE B CA 1
ATOM 6818 C C . ILE B 1 34 ? -25.891 47.281 32.656 1 97.62 34 ILE B C 1
ATOM 6820 O O . ILE B 1 34 ? -26.359 46.281 33.156 1 97.62 34 ILE B O 1
ATOM 6824 N N . ASP B 1 35 ? -25.625 48.344 33.219 1 95.44 35 ASP B N 1
ATOM 6825 C CA . ASP B 1 35 ? -26 48.531 34.625 1 95.44 35 ASP B CA 1
ATOM 6826 C C . ASP B 1 35 ? -27.391 49.156 34.75 1 95.44 35 ASP B C 1
ATOM 6828 O O . ASP B 1 35 ? -27.688 50.125 34.031 1 95.44 35 ASP B O 1
ATOM 6832 N N . LEU B 1 36 ? -28.156 48.562 35.594 1 94.81 36 LEU B N 1
ATOM 6833 C CA . LEU B 1 36 ? -29.547 48.969 35.75 1 94.81 36 LEU B CA 1
ATOM 6834 C C . LEU B 1 36 ? -29.859 49.25 37.219 1 94.81 36 LEU B C 1
ATOM 6836 O O . LEU B 1 36 ? -29.172 48.719 38.094 1 94.81 36 LEU B O 1
ATOM 6840 N N . LEU B 1 37 ? -30.875 50.031 37.375 1 93 37 LEU B N 1
ATOM 6841 C CA . LEU B 1 37 ? -31.391 50.312 38.719 1 93 37 LEU B CA 1
ATOM 6842 C C . LEU B 1 37 ? -32.844 49.938 38.812 1 93 37 LEU B C 1
ATOM 6844 O O . LEU B 1 37 ? -33.625 50.094 37.844 1 93 37 LEU B O 1
ATOM 6848 N N . SER B 1 38 ? -33.125 49.375 39.938 1 92.81 38 SER B N 1
ATOM 6849 C CA . SER B 1 38 ? -34.5 49 40.188 1 92.81 38 SER B CA 1
ATOM 6850 C C . SER B 1 38 ? -34.906 49.219 41.656 1 92.81 38 SER B C 1
ATOM 6852 O O . SER B 1 38 ? -34.031 49.219 42.531 1 92.81 38 SER B O 1
ATOM 6854 N N . GLU B 1 39 ? -36.188 49.375 41.844 1 90.38 39 GLU B N 1
ATOM 6855 C CA . GLU B 1 39 ? -36.688 49.469 43.219 1 90.38 39 GLU B CA 1
ATOM 6856 C C . GLU B 1 39 ? -37 48.094 43.75 1 90.38 39 GLU B C 1
ATOM 6858 O O . GLU B 1 39 ? -37.156 47.906 44.969 1 90.38 39 GLU B O 1
ATOM 6863 N N . ASP B 1 40 ? -37.094 47.25 42.875 1 90.44 40 ASP B N 1
ATOM 6864 C CA . ASP B 1 40 ? -37.375 45.875 43.25 1 90.44 40 ASP B CA 1
ATOM 6865 C C . ASP B 1 40 ? -36.094 45.125 43.625 1 90.44 40 ASP B C 1
ATOM 6867 O O . ASP B 1 40 ? -35.188 45 42.812 1 90.44 40 ASP B O 1
ATOM 6871 N N . LYS B 1 41 ? -36.094 44.5 44.812 1 87.62 41 LYS B N 1
ATOM 6872 C CA . LYS B 1 41 ? -34.906 43.812 45.312 1 87.62 41 LYS B CA 1
ATOM 6873 C C . LYS B 1 41 ? -34.906 42.375 44.875 1 87.62 41 LYS B C 1
ATOM 6875 O O . LYS B 1 41 ? -33.875 41.688 45 1 87.62 41 LYS B O 1
ATOM 6880 N N . SER B 1 42 ? -35.969 41.875 44.344 1 91.44 42 SER B N 1
ATOM 6881 C CA . SER B 1 42 ? -36.062 40.438 44.125 1 91.44 42 SER B CA 1
ATOM 6882 C C . SER B 1 42 ? -36.469 40.094 42.688 1 91.44 42 SER B C 1
ATOM 6884 O O . SER B 1 42 ? -37.375 39.312 42.469 1 91.44 42 SER B O 1
ATOM 6886 N N . ILE B 1 43 ? -35.812 40.719 41.812 1 93.12 43 ILE B N 1
ATOM 6887 C CA . ILE B 1 43 ? -36.094 40.406 40.406 1 93.12 43 ILE B CA 1
ATOM 6888 C C . ILE B 1 43 ? -35.594 39 40.094 1 93.12 43 ILE B C 1
ATOM 6890 O O . ILE B 1 43 ? -34.406 38.719 40.281 1 93.12 43 ILE B O 1
ATOM 6894 N N . ASP B 1 44 ? -36.406 38.094 39.594 1 93.19 44 ASP B N 1
ATOM 6895 C CA . ASP B 1 44 ? -36.031 36.75 39.156 1 93.19 44 ASP B CA 1
ATOM 6896 C C . ASP B 1 44 ? -35.219 36.812 37.875 1 93.19 44 ASP B C 1
ATOM 6898 O O . ASP B 1 44 ? -35.688 37.25 36.844 1 93.19 44 ASP B O 1
ATOM 6902 N N . PRO B 1 45 ? -34 36.344 37.906 1 93.38 45 PRO B N 1
ATOM 6903 C CA . PRO B 1 45 ? -33.156 36.344 36.719 1 93.38 45 PRO B CA 1
ATOM 6904 C C . PRO B 1 45 ? -33.812 35.656 35.531 1 93.38 45 PRO B C 1
ATOM 6906 O O . PRO B 1 45 ? -33.594 36.031 34.375 1 93.38 45 PRO B O 1
ATOM 6909 N N . LYS B 1 46 ? -34.656 34.656 35.688 1 93.38 46 LYS B N 1
ATOM 6910 C CA . LYS B 1 46 ? -35.312 33.875 34.625 1 93.38 46 LYS B CA 1
ATOM 6911 C C . LYS B 1 46 ? -36.312 34.75 33.875 1 93.38 46 LYS B C 1
ATOM 6913 O O . LYS B 1 46 ? -36.688 34.406 32.75 1 93.38 46 LYS B O 1
ATOM 6918 N N . ALA B 1 47 ? -36.656 35.844 34.469 1 93.19 47 ALA B N 1
ATOM 6919 C CA . ALA B 1 47 ? -37.594 36.75 33.812 1 93.19 47 ALA B CA 1
ATOM 6920 C C . ALA B 1 47 ? -36.906 37.469 32.656 1 93.19 47 ALA B C 1
ATOM 6922 O O . ALA B 1 47 ? -37.594 37.969 31.75 1 93.19 47 ALA B O 1
ATOM 6923 N N . LEU B 1 48 ? -35.594 37.531 32.719 1 94.62 48 LEU B N 1
ATOM 6924 C CA . LEU B 1 48 ? -34.875 38.312 31.703 1 94.62 48 LEU B CA 1
ATOM 6925 C C . LEU B 1 48 ? -33.969 37.406 30.875 1 94.62 48 LEU B C 1
ATOM 6927 O O . LEU B 1 48 ? -33.75 37.688 29.688 1 94.62 48 LEU B O 1
ATOM 6931 N N . LEU B 1 49 ? -33.469 36.344 31.5 1 95.38 49 LEU B N 1
ATOM 6932 C CA . LEU B 1 49 ? -32.5 35.5 30.812 1 95.38 49 LEU B CA 1
ATOM 6933 C C . LEU B 1 49 ? -33.125 34.875 29.562 1 95.38 49 LEU B C 1
ATOM 6935 O O . LEU B 1 49 ? -34.188 34.281 29.641 1 95.38 49 LEU B O 1
ATOM 6939 N N . GLY B 1 50 ? -32.406 35.062 28.406 1 94.44 50 GLY B N 1
ATOM 6940 C CA . GLY B 1 50 ? -32.875 34.5 27.156 1 94.44 50 GLY B CA 1
ATOM 6941 C C . GLY B 1 50 ? -33.875 35.375 26.422 1 94.44 50 GLY B C 1
ATOM 6942 O O . GLY B 1 50 ? -34.25 35.062 25.297 1 94.44 50 GLY B O 1
ATOM 6943 N N . LYS B 1 51 ? -34.219 36.406 27.016 1 95 51 LYS B N 1
ATOM 6944 C CA . LYS B 1 51 ? -35.219 37.312 26.391 1 95 51 LYS B CA 1
ATOM 6945 C C . LYS B 1 51 ? -34.531 38.5 25.75 1 95 51 LYS B C 1
ATOM 6947 O O . LYS B 1 51 ? -33.344 38.812 26.031 1 95 51 LYS B O 1
ATOM 6952 N N . SER B 1 52 ? -35.281 39.125 24.828 1 95.12 52 SER B N 1
ATOM 6953 C CA . SER B 1 52 ? -34.75 40.281 24.125 1 95.12 52 SER B CA 1
ATOM 6954 C C . SER B 1 52 ? -34.812 41.562 24.969 1 95.12 52 SER B C 1
ATOM 6956 O O . SER B 1 52 ? -35.75 41.688 25.797 1 95.12 52 SER B O 1
ATOM 6958 N N . ALA B 1 53 ? -33.844 42.312 24.938 1 96.88 53 ALA B N 1
ATOM 6959 C CA . ALA B 1 53 ? -33.844 43.688 25.484 1 96.88 53 ALA B CA 1
ATOM 6960 C C . ALA B 1 53 ? -33.281 44.688 24.469 1 96.88 53 ALA B C 1
ATOM 6962 O O . ALA B 1 53 ? -32.438 44.312 23.641 1 96.88 53 ALA B O 1
ATOM 6963 N N . THR B 1 54 ? -33.812 45.906 24.531 1 97.44 54 THR B N 1
ATOM 6964 C CA . THR B 1 54 ? -33.406 46.938 23.562 1 97.44 54 THR B CA 1
ATOM 6965 C C . THR B 1 54 ? -33.031 48.219 24.25 1 97.44 54 THR B C 1
ATOM 6967 O O . THR B 1 54 ? -33.812 48.812 25 1 97.44 54 THR B O 1
ATOM 6970 N N . VAL B 1 55 ? -31.844 48.656 24.047 1 97.19 55 VAL B N 1
ATOM 6971 C CA . VAL B 1 55 ? -31.422 50 24.484 1 97.19 55 VAL B CA 1
ATOM 6972 C C . VAL B 1 55 ? -31.812 51.031 23.438 1 97.19 55 VAL B C 1
ATOM 6974 O O . VAL B 1 55 ? -31.547 50.844 22.25 1 97.19 55 VAL B O 1
ATOM 6977 N N . VAL B 1 56 ? -32.406 52.094 23.859 1 95.31 56 VAL B N 1
ATOM 6978 C CA . VAL B 1 56 ? -32.844 53.125 22.953 1 95.31 56 VAL B CA 1
ATOM 6979 C C . VAL B 1 56 ? -32.031 54.406 23.203 1 95.31 56 VAL B C 1
ATOM 6981 O O . VAL B 1 56 ? -31.969 54.906 24.328 1 95.31 56 VAL B O 1
ATOM 6984 N N . VAL B 1 57 ? -31.375 54.875 22.156 1 94.25 57 VAL B N 1
ATOM 6985 C CA . VAL B 1 57 ? -30.547 56.062 22.219 1 94.25 57 VAL B CA 1
ATOM 6986 C C . VAL B 1 57 ? -31.188 57.156 21.375 1 94.25 57 VAL B C 1
ATOM 6988 O O . VAL B 1 57 ? -31.438 56.969 20.172 1 94.25 57 VAL B O 1
ATOM 6991 N N . GLU B 1 58 ? -31.344 58.25 22 1 92 58 GLU B N 1
ATOM 6992 C CA . GLU B 1 58 ? -31.859 59.406 21.266 1 92 58 GLU B CA 1
ATOM 6993 C C . GLU B 1 58 ? -30.766 60.125 20.484 1 92 58 GLU B C 1
ATOM 6995 O O . GLU B 1 58 ? -29.703 60.406 21.031 1 92 58 GLU B O 1
ATOM 7000 N N . THR B 1 59 ? -31 60.25 19.141 1 89.38 59 THR B N 1
ATOM 7001 C CA . THR B 1 59 ? -30 60.906 18.297 1 89.38 59 THR B CA 1
ATOM 7002 C C . THR B 1 59 ? -30.328 62.375 18.109 1 89.38 59 THR B C 1
ATOM 7004 O O . THR B 1 59 ? -31.391 62.844 18.531 1 89.38 59 THR B O 1
ATOM 7007 N N . GLU B 1 60 ? -29.312 62.969 17.5 1 80.19 60 GLU B N 1
ATOM 7008 C CA . GLU B 1 60 ? -29.516 64.438 17.25 1 80.19 60 GLU B CA 1
ATOM 7009 C C . GLU B 1 60 ? -30.688 64.625 16.312 1 80.19 60 GLU B C 1
ATOM 7011 O O . GLU B 1 60 ? -30.844 63.938 15.312 1 80.19 60 GLU B O 1
ATOM 7016 N N . GLY B 1 61 ? -31.578 65.562 16.547 1 75.81 61 GLY B N 1
ATOM 7017 C CA . GLY B 1 61 ? -32.719 65.938 15.727 1 75.81 61 GLY B CA 1
ATOM 7018 C C . GLY B 1 61 ? -33.969 65.125 16.094 1 75.81 61 GLY B C 1
ATOM 7019 O O . GLY B 1 61 ? -34.969 65.188 15.375 1 75.81 61 GLY B O 1
ATOM 7020 N N . GLY B 1 62 ? -33.844 64.312 17.141 1 77.5 62 GLY B N 1
ATOM 7021 C CA . GLY B 1 62 ? -35 63.625 17.641 1 77.5 62 GLY B CA 1
ATOM 7022 C C . GLY B 1 62 ? -35.125 62.188 17.141 1 77.5 62 GLY B C 1
ATOM 7023 O O . GLY B 1 62 ? -36.156 61.531 17.344 1 77.5 62 GLY B O 1
ATOM 7024 N N . GLY B 1 63 ? -34.188 61.75 16.375 1 86.06 63 GLY B N 1
ATOM 7025 C CA . GLY B 1 63 ? -34.188 60.375 15.914 1 86.06 63 GLY B CA 1
ATOM 7026 C C . GLY B 1 63 ? -33.844 59.375 17 1 86.06 63 GLY B C 1
ATOM 7027 O O . GLY B 1 63 ? -33.469 59.781 18.125 1 86.06 63 GLY B O 1
ATOM 7028 N N . ARG B 1 64 ? -34.094 58.031 16.75 1 92.25 64 ARG B N 1
ATOM 7029 C CA . ARG B 1 64 ? -33.812 56.969 17.719 1 92.25 64 ARG B CA 1
ATOM 7030 C C . ARG B 1 64 ? -32.938 55.875 17.094 1 92.25 64 ARG B C 1
ATOM 7032 O O . ARG B 1 64 ? -33.156 55.5 15.938 1 92.25 64 ARG B O 1
ATOM 7039 N N . ARG B 1 65 ? -31.953 55.562 17.828 1 93.44 65 ARG B N 1
ATOM 7040 C CA . ARG B 1 65 ? -31.109 54.406 17.516 1 93.44 65 ARG B CA 1
ATOM 7041 C C . ARG B 1 65 ? -31.312 53.281 18.531 1 93.44 65 ARG B C 1
ATOM 7043 O O . ARG B 1 65 ? -31.5 53.562 19.719 1 93.44 65 ARG B O 1
ATOM 7050 N N . TYR B 1 66 ? -31.312 52.062 17.984 1 95.88 66 TYR B N 1
ATOM 7051 C CA . TYR B 1 66 ? -31.594 50.906 18.844 1 95.88 66 TYR B CA 1
ATOM 7052 C C . TYR B 1 66 ? -30.375 50 18.938 1 95.88 66 TYR B C 1
ATOM 7054 O O . TYR B 1 66 ? -29.625 49.844 17.969 1 95.88 66 TYR B O 1
ATOM 7062 N N . LEU B 1 67 ? -30.125 49.469 20.062 1 97.38 67 LEU B N 1
ATOM 7063 C CA . LEU B 1 67 ? -29.219 48.344 20.328 1 97.38 67 LEU B CA 1
ATOM 7064 C C . LEU B 1 67 ? -29.969 47.188 20.969 1 97.38 67 LEU B C 1
ATOM 7066 O O . LEU B 1 67 ? -30.266 47.219 22.156 1 97.38 67 LEU B O 1
ATOM 7070 N N . ASP B 1 68 ? -30.203 46.219 20.109 1 97.75 68 ASP B N 1
ATOM 7071 C CA . ASP B 1 68 ? -31.016 45.094 20.547 1 97.75 68 ASP B CA 1
ATOM 7072 C C . ASP B 1 68 ? -30.156 43.844 20.688 1 97.75 68 ASP B C 1
ATOM 7074 O O . ASP B 1 68 ? -29.156 43.688 19.984 1 97.75 68 ASP B O 1
ATOM 7078 N N . GLY B 1 69 ? -30.516 42.938 21.594 1 97.81 69 GLY B N 1
ATOM 7079 C CA . GLY B 1 69 ? -29.859 41.656 21.797 1 97.81 69 GLY B CA 1
ATOM 7080 C C . GLY B 1 69 ? -30.625 40.719 22.719 1 97.81 69 GLY B C 1
ATOM 7081 O O . GLY B 1 69 ? -31.812 40.969 23 1 97.81 69 GLY B O 1
ATOM 7082 N N . ILE B 1 70 ? -29.969 39.688 23.062 1 97.06 70 ILE B N 1
ATOM 7083 C CA . ILE B 1 70 ? -30.516 38.719 24.016 1 97.06 70 ILE B CA 1
ATOM 7084 C C . ILE B 1 70 ? -29.766 38.812 25.328 1 97.06 70 ILE B C 1
ATOM 7086 O O . ILE B 1 70 ? -28.531 38.938 25.344 1 97.06 70 ILE B O 1
ATOM 7090 N N . VAL B 1 71 ? -30.531 38.781 26.406 1 97.81 71 VAL B N 1
ATOM 7091 C CA . VAL B 1 71 ? -29.906 38.812 27.734 1 97.81 71 VAL B CA 1
ATOM 7092 C C . VAL B 1 71 ? -29.266 37.438 28.031 1 97.81 71 VAL B C 1
ATOM 7094 O O . VAL B 1 71 ? -29.984 36.469 28.234 1 97.81 71 VAL B O 1
ATOM 7097 N N . THR B 1 72 ? -27.969 37.375 28.078 1 97.12 72 THR B N 1
ATOM 7098 C CA . THR B 1 72 ? -27.266 36.125 28.266 1 97.12 72 THR B CA 1
ATOM 7099 C C . THR B 1 72 ? -26.75 35.969 29.688 1 97.12 72 THR B C 1
ATOM 7101 O O . THR B 1 72 ? -26.406 34.875 30.125 1 97.12 72 THR B O 1
ATOM 7104 N N . ARG B 1 73 ? -26.625 37.062 30.406 1 96.69 73 ARG B N 1
ATOM 7105 C CA . ARG B 1 73 ? -26.234 37.094 31.812 1 96.69 73 ARG B CA 1
ATOM 7106 C C . ARG B 1 73 ? -27.031 38.156 32.562 1 96.69 73 ARG B C 1
ATOM 7108 O O . ARG B 1 73 ? -27.328 39.219 32.031 1 96.69 73 ARG B O 1
ATOM 7115 N N . PHE B 1 74 ? -27.375 37.875 33.812 1 95.88 74 PHE B N 1
ATOM 7116 C CA . PHE B 1 74 ? -28.125 38.781 34.656 1 95.88 74 PHE B CA 1
ATOM 7117 C C . PHE B 1 74 ? -27.859 38.531 36.125 1 95.88 74 PHE B C 1
ATOM 7119 O O . PHE B 1 74 ? -27.781 37.375 36.562 1 95.88 74 PHE B O 1
ATOM 7126 N N . GLY B 1 75 ? -27.578 39.656 36.844 1 94 75 GLY B N 1
ATOM 7127 C CA . GLY B 1 75 ? -27.359 39.5 38.281 1 94 75 GLY B CA 1
ATOM 7128 C C . GLY B 1 75 ? -27.438 40.812 39.031 1 94 75 GLY B C 1
ATOM 7129 O O . GLY B 1 75 ? -27.484 41.875 38.438 1 94 75 GLY B O 1
ATOM 7130 N N . THR B 1 76 ? -27.531 40.656 40.344 1 91.56 76 THR B N 1
ATOM 7131 C CA . THR B 1 76 ? -27.562 41.781 41.25 1 91.56 76 THR B CA 1
ATOM 7132 C C . THR B 1 76 ? -26.156 42.219 41.625 1 91.56 76 THR B C 1
ATOM 7134 O O . THR B 1 76 ? -25.281 41.375 41.844 1 91.56 76 THR B O 1
ATOM 7137 N N . GLN B 1 77 ? -25.891 43.531 41.594 1 89.31 77 GLN B N 1
ATOM 7138 C CA . GLN B 1 77 ? -24.562 44.031 41.938 1 89.31 77 GLN B CA 1
ATOM 7139 C C . GLN B 1 77 ? -24.562 44.688 43.312 1 89.31 77 GLN B C 1
ATOM 7141 O O . GLN B 1 77 ? -23.516 45.062 43.844 1 89.31 77 GLN B O 1
ATOM 7146 N N . GLY B 1 78 ? -25.672 44.75 44.031 1 86.56 78 GLY B N 1
ATOM 7147 C CA . GLY B 1 78 ? -25.719 45.375 45.344 1 86.56 78 GLY B CA 1
ATOM 7148 C C . GLY B 1 78 ? -26.797 46.438 45.469 1 86.56 78 GLY B C 1
ATOM 7149 O O . GLY B 1 78 ? -27.688 46.531 44.625 1 86.56 78 GLY B O 1
ATOM 7150 N N . GLN B 1 79 ? -26.719 47.156 46.625 1 85.56 79 GLN B N 1
ATOM 7151 C CA . GLN B 1 79 ? -27.688 48.219 46.906 1 85.56 79 GLN B CA 1
ATOM 7152 C C . GLN B 1 79 ? -27.078 49.594 46.688 1 85.56 79 GLN B C 1
ATOM 7154 O O . GLN B 1 79 ? -25.906 49.812 47 1 85.56 79 GLN B O 1
ATOM 7159 N N . ASP B 1 80 ? -27.719 50.281 45.875 1 79.56 80 ASP B N 1
ATOM 7160 C CA . ASP B 1 80 ? -27.312 51.656 45.656 1 79.56 80 ASP B CA 1
ATOM 7161 C C . ASP B 1 80 ? -28.328 52.625 46.281 1 79.56 80 ASP B C 1
ATOM 7163 O O . ASP B 1 80 ? -29.25 53.094 45.594 1 79.56 80 ASP B O 1
ATOM 7167 N N . HIS B 1 81 ? -28.078 52.938 47.438 1 78.69 81 HIS B N 1
ATOM 7168 C CA . HIS B 1 81 ? -28.969 53.781 48.219 1 78.69 81 HIS B CA 1
ATOM 7169 C C . HIS B 1 81 ? -30.375 53.219 48.281 1 78.69 81 HIS B C 1
ATOM 7171 O O . HIS B 1 81 ? -30.594 52.125 48.781 1 78.69 81 HIS B O 1
ATOM 7177 N N . ARG B 1 82 ? -31.234 53.969 47.5 1 82.06 82 ARG B N 1
ATOM 7178 C CA . ARG B 1 82 ? -32.625 53.531 47.562 1 82.06 82 ARG B CA 1
ATOM 7179 C C . ARG B 1 82 ? -32.906 52.5 46.469 1 82.06 82 ARG B C 1
ATOM 7181 O O . ARG B 1 82 ? -33.938 51.844 46.5 1 82.06 82 ARG B O 1
ATOM 7188 N N . PHE B 1 83 ? -31.984 52.438 45.625 1 88.94 83 PHE B N 1
ATOM 7189 C CA . PHE B 1 83 ? -32.219 51.531 44.5 1 88.94 83 PHE B CA 1
ATOM 7190 C C . PHE B 1 83 ? -31.344 50.281 44.625 1 88.94 83 PHE B C 1
ATOM 7192 O O . PHE B 1 83 ? -30.375 50.281 45.375 1 88.94 83 PHE B O 1
ATOM 7199 N N . TYR B 1 84 ? -31.766 49.25 44 1 92.56 84 TYR B N 1
ATOM 7200 C CA . TYR B 1 84 ? -30.953 48.062 43.812 1 92.56 84 TYR B CA 1
ATOM 7201 C C . TYR B 1 84 ? -30.312 48.031 42.438 1 92.56 84 TYR B C 1
ATOM 7203 O O . TYR B 1 84 ? -30.969 48.312 41.438 1 92.56 84 TYR B O 1
ATOM 7211 N N . ALA B 1 85 ? -29.047 47.75 42.5 1 93.5 85 ALA B N 1
ATOM 7212 C CA . ALA B 1 85 ? -28.281 47.75 41.25 1 93.5 85 ALA B CA 1
ATOM 7213 C C . ALA B 1 85 ? -28.25 46.344 40.625 1 93.5 85 ALA B C 1
ATOM 7215 O O . ALA B 1 85 ? -28.016 45.375 41.312 1 93.5 85 ALA B O 1
ATOM 7216 N N . TYR B 1 86 ? -28.594 46.312 39.375 1 94.94 86 TYR B N 1
ATOM 7217 C CA . TYR B 1 86 ? -28.562 45.094 38.562 1 94.94 86 TYR B CA 1
ATOM 7218 C C . TYR B 1 86 ? -27.656 45.25 37.375 1 94.94 86 TYR B C 1
ATOM 7220 O O . TYR B 1 86 ? -27.391 46.375 36.938 1 94.94 86 TYR B O 1
ATOM 7228 N N . ARG B 1 87 ? -27.109 44.125 36.906 1 95.94 87 ARG B N 1
ATOM 7229 C CA . ARG B 1 87 ? -26.297 44.125 35.688 1 95.94 87 ARG B CA 1
ATOM 7230 C C . ARG B 1 87 ? -26.75 43.031 34.719 1 95.94 87 ARG B C 1
ATOM 7232 O O . ARG B 1 87 ? -27.047 41.906 35.156 1 95.94 87 ARG B O 1
ATOM 7239 N N . LEU B 1 88 ? -26.859 43.406 33.5 1 96.19 88 LEU B N 1
ATOM 7240 C CA . LEU B 1 88 ? -27.141 42.375 32.469 1 96.19 88 LEU B CA 1
ATOM 7241 C C . LEU B 1 88 ? -26.156 42.5 31.312 1 96.19 88 LEU B C 1
ATOM 7243 O O . LEU B 1 88 ? -25.562 43.562 31.094 1 96.19 88 LEU B O 1
ATOM 7247 N N . ARG B 1 89 ? -25.938 41.375 30.656 1 97.56 89 ARG B N 1
ATOM 7248 C CA . ARG B 1 89 ? -25.141 41.312 29.422 1 97.56 89 ARG B CA 1
ATOM 7249 C C . ARG B 1 89 ? -26.031 41.062 28.219 1 97.56 89 ARG B C 1
ATOM 7251 O O . ARG B 1 89 ? -26.812 40.094 28.203 1 97.56 89 ARG B O 1
ATOM 7258 N N . LEU B 1 90 ? -25.891 41.969 27.297 1 97.69 90 LEU B N 1
ATOM 7259 C CA . LEU B 1 90 ? -26.656 41.875 26.047 1 97.69 90 LEU B CA 1
ATOM 7260 C C . LEU B 1 90 ? -25.766 41.375 24.906 1 97.69 90 LEU B C 1
ATOM 7262 O O . LEU B 1 90 ? -24.719 41.969 24.641 1 97.69 90 LEU B O 1
ATOM 7266 N N . GLN B 1 91 ? -26.172 40.281 24.266 1 98.19 91 GLN B N 1
ATOM 7267 C CA . GLN B 1 91 ? -25.438 39.688 23.141 1 98.19 91 GLN B CA 1
ATOM 7268 C C . GLN B 1 91 ? -26.375 39.344 22 1 98.19 91 GLN B C 1
ATOM 7270 O O . GLN B 1 91 ? -27.594 39.25 22.188 1 98.19 91 GLN B O 1
ATOM 7275 N N . PRO B 1 92 ? -25.875 39.188 20.781 1 98.12 92 PRO B N 1
ATOM 7276 C CA . PRO B 1 92 ? -26.734 38.844 19.656 1 98.12 92 PRO B CA 1
ATOM 7277 C C . PRO B 1 92 ? -27.25 37.406 19.734 1 98.12 92 PRO B C 1
ATOM 7279 O O . PRO B 1 92 ? -26.656 36.562 20.438 1 98.12 92 PRO B O 1
ATOM 7282 N N . TRP B 1 93 ? -28.328 37.125 18.922 1 97.38 93 TRP B N 1
ATOM 7283 C CA . TRP B 1 93 ? -28.875 35.781 18.938 1 97.38 93 TRP B CA 1
ATOM 7284 C C . TRP B 1 93 ? -27.844 34.781 18.438 1 97.38 93 TRP B C 1
ATOM 7286 O O . TRP B 1 93 ? -27.906 33.594 18.797 1 97.38 93 TRP B O 1
ATOM 7296 N N . LEU B 1 94 ? -26.859 35.188 17.609 1 97.88 94 LEU B N 1
ATOM 7297 C CA . LEU B 1 94 ? -25.812 34.312 17.109 1 97.88 94 LEU B CA 1
ATOM 7298 C C . LEU B 1 94 ? -25.062 33.656 18.266 1 97.88 94 LEU B C 1
ATOM 7300 O O . LEU B 1 94 ? -24.516 32.562 18.125 1 97.88 94 LEU B O 1
ATOM 7304 N N . TRP B 1 95 ? -25 34.344 19.406 1 97.5 95 TRP B N 1
ATOM 7305 C CA . TRP B 1 95 ? -24.344 33.812 20.594 1 97.5 95 TRP B CA 1
ATOM 7306 C C . TRP B 1 95 ? -24.953 32.469 21 1 97.5 95 TRP B C 1
ATOM 7308 O O . TRP B 1 95 ? -24.281 31.609 21.547 1 97.5 95 TRP B O 1
ATOM 7318 N N . LEU B 1 96 ? -26.234 32.25 20.797 1 97.31 96 LEU B N 1
ATOM 7319 C CA . LEU B 1 96 ? -26.922 31 21.141 1 97.31 96 LEU B CA 1
ATOM 7320 C C . LEU B 1 96 ? -26.281 29.828 20.406 1 97.31 96 LEU B C 1
ATOM 7322 O O . LEU B 1 96 ? -26.297 28.703 20.922 1 97.31 96 LEU B O 1
ATOM 7326 N N . ALA B 1 97 ? -25.75 30.062 19.297 1 97.88 97 ALA B N 1
ATOM 7327 C CA . ALA B 1 97 ? -25.125 29.016 18.5 1 97.88 97 ALA B CA 1
ATOM 7328 C C . ALA B 1 97 ? -23.844 28.516 19.156 1 97.88 97 ALA B C 1
ATOM 7330 O O . ALA B 1 97 ? -23.312 27.469 18.781 1 97.88 97 ALA B O 1
ATOM 7331 N N . SER B 1 98 ? -23.281 29.219 20.125 1 97.44 98 SER B N 1
ATOM 7332 C CA . SER B 1 98 ? -22.109 28.766 20.891 1 97.44 98 SER B CA 1
ATOM 7333 C C . SER B 1 98 ? -22.516 27.734 21.938 1 97.44 98 SER B C 1
ATOM 7335 O O . SER B 1 98 ? -21.641 27.047 22.5 1 97.44 98 SER B O 1
ATOM 7337 N N . ARG B 1 99 ? -23.781 27.516 22.125 1 95.81 99 ARG B N 1
ATOM 7338 C CA . ARG B 1 99 ? -24.25 26.625 23.172 1 95.81 99 ARG B CA 1
ATOM 7339 C C . ARG B 1 99 ? -24.609 25.25 22.609 1 95.81 99 ARG B C 1
ATOM 7341 O O . ARG B 1 99 ? -25.047 24.375 23.359 1 95.81 99 ARG B O 1
ATOM 7348 N N . LYS B 1 100 ? -24.516 25.062 21.391 1 96.38 100 LYS B N 1
ATOM 7349 C CA . LYS B 1 100 ? -24.781 23.781 20.75 1 96.38 100 LYS B CA 1
ATOM 7350 C C . LYS B 1 100 ? -23.547 23.297 19.984 1 96.38 100 LYS B C 1
ATOM 7352 O O . LYS B 1 100 ? -22.938 24.062 19.234 1 96.38 100 LYS B O 1
ATOM 7357 N N . SER B 1 101 ? -23.109 22.078 20.25 1 96.38 101 SER B N 1
ATOM 7358 C CA . SER B 1 101 ? -22.031 21.422 19.516 1 96.38 101 SER B CA 1
ATOM 7359 C C . SER B 1 101 ? -22.5 20.109 18.891 1 96.38 101 SER B C 1
ATOM 7361 O O . SER B 1 101 ? -23.469 19.5 19.359 1 96.38 101 SER B O 1
ATOM 7363 N N . ASP B 1 102 ? -21.859 19.734 17.719 1 95.88 102 ASP B N 1
ATOM 7364 C CA . ASP B 1 102 ? -22.344 18.547 17.016 1 95.88 102 ASP B CA 1
ATOM 7365 C C . ASP B 1 102 ? -21.266 17.969 16.109 1 95.88 102 ASP B C 1
ATOM 7367 O O . ASP B 1 102 ? -20.188 18.547 15.969 1 95.88 102 ASP B O 1
ATOM 7371 N N . PHE B 1 103 ? -21.547 16.734 15.602 1 96.25 103 PHE B N 1
ATOM 7372 C CA . PHE B 1 103 ? -20.891 16.094 14.477 1 96.25 103 PHE B CA 1
ATOM 7373 C C . PHE B 1 103 ? -21.844 15.906 13.305 1 96.25 103 PHE B C 1
ATOM 7375 O O . PHE B 1 103 ? -22.844 15.188 13.422 1 96.25 103 PHE B O 1
ATOM 7382 N N . ARG B 1 104 ? -21.578 16.594 12.211 1 96.88 104 ARG B N 1
ATOM 7383 C CA . ARG B 1 104 ? -22.469 16.516 11.062 1 96.88 104 ARG B CA 1
ATOM 7384 C C . ARG B 1 104 ? -21.688 16.516 9.758 1 96.88 104 ARG B C 1
ATOM 7386 O O . ARG B 1 104 ? -20.594 17.078 9.68 1 96.88 104 ARG B O 1
ATOM 7393 N N . ILE B 1 105 ? -22.312 15.898 8.758 1 97.5 105 ILE B N 1
ATOM 7394 C CA . ILE B 1 105 ? -21.719 15.859 7.43 1 97.5 105 ILE B CA 1
ATOM 7395 C C . ILE B 1 105 ? -22.609 16.609 6.445 1 97.5 105 ILE B C 1
ATOM 7397 O O . ILE B 1 105 ? -23.828 16.422 6.422 1 97.5 105 ILE B O 1
ATOM 7401 N N . PHE B 1 106 ? -22.031 17.531 5.688 1 98 106 PHE B N 1
ATOM 7402 C CA . PHE B 1 106 ? -22.688 18.25 4.602 1 98 106 PHE B CA 1
ATOM 7403 C C . PHE B 1 106 ? -22.078 17.859 3.256 1 98 106 PHE B C 1
ATOM 7405 O O . PHE B 1 106 ? -20.859 17.891 3.086 1 98 106 PHE B O 1
ATOM 7412 N N . GLN B 1 107 ? -22.922 17.453 2.303 1 97.25 107 GLN B N 1
ATOM 7413 C CA . GLN B 1 107 ? -22.422 17 1.004 1 97.25 107 GLN B CA 1
ATOM 7414 C C . GLN B 1 107 ? -23 17.859 -0.125 1 97.25 107 GLN B C 1
ATOM 7416 O O . GLN B 1 107 ? -24.203 18.109 -0.156 1 97.25 107 GLN B O 1
ATOM 7421 N N . ASN B 1 108 ? -22.156 18.297 -1.019 1 96.94 108 ASN B N 1
ATOM 7422 C CA . ASN B 1 108 ? -22.516 19.016 -2.242 1 96.94 108 ASN B CA 1
ATOM 7423 C C . ASN B 1 108 ? -23.312 20.266 -1.945 1 96.94 108 ASN B C 1
ATOM 7425 O O . ASN B 1 108 ? -24.406 20.453 -2.498 1 96.94 108 ASN B O 1
ATOM 7429 N N . LYS B 1 109 ? -22.766 21.125 -1.087 1 97.75 109 LYS B N 1
ATOM 7430 C CA . LYS B 1 109 ? -23.391 22.391 -0.691 1 97.75 109 LYS B CA 1
ATOM 7431 C C . LYS B 1 109 ? -22.359 23.531 -0.679 1 97.75 109 LYS B C 1
ATOM 7433 O O . LYS B 1 109 ? -21.172 23.297 -0.447 1 97.75 109 LYS B O 1
ATOM 7438 N N . SER B 1 110 ? -22.859 24.672 -0.939 1 97.69 110 SER B N 1
ATOM 7439 C CA . SER B 1 110 ? -22.031 25.859 -0.781 1 97.69 110 SER B CA 1
ATOM 7440 C C . SER B 1 110 ? -22 26.328 0.668 1 97.69 110 SER B C 1
ATOM 7442 O O . SER B 1 110 ? -22.875 25.969 1.459 1 97.69 110 SER B O 1
ATOM 7444 N N . VAL B 1 111 ? -21.031 27.141 1.004 1 97.81 111 VAL B N 1
ATOM 7445 C CA . VAL B 1 111 ? -20.891 27.609 2.377 1 97.81 111 VAL B CA 1
ATOM 7446 C C . VAL B 1 111 ? -22.109 28.422 2.779 1 97.81 111 VAL B C 1
ATOM 7448 O O . VAL B 1 111 ? -22.656 28.234 3.867 1 97.81 111 VAL B O 1
ATOM 7451 N N . PRO B 1 112 ? -22.641 29.297 1.916 1 98.25 112 PRO B N 1
ATOM 7452 C CA . PRO B 1 112 ? -23.859 30.016 2.299 1 98.25 112 PRO B CA 1
ATOM 7453 C C . PRO B 1 112 ? -25.031 29.078 2.557 1 98.25 112 PRO B C 1
ATOM 7455 O O . PRO B 1 112 ? -25.828 29.312 3.479 1 98.25 112 PRO B O 1
ATOM 7458 N N . ASP B 1 113 ? -25.109 28.031 1.746 1 97.94 113 ASP B N 1
ATOM 7459 C CA . ASP B 1 113 ? -26.188 27.062 1.953 1 97.94 113 ASP B CA 1
ATOM 7460 C C . ASP B 1 113 ? -26.031 26.344 3.291 1 97.94 113 ASP B C 1
ATOM 7462 O O . ASP B 1 113 ? -27.016 26.078 3.982 1 97.94 113 ASP B O 1
ATOM 7466 N N . ILE B 1 114 ? -24.828 26 3.674 1 98.25 114 ILE B N 1
ATOM 7467 C CA . ILE B 1 114 ? -24.547 25.328 4.938 1 98.25 114 ILE B CA 1
ATOM 7468 C C . ILE B 1 114 ? -24.891 26.25 6.102 1 98.25 114 ILE B C 1
ATOM 7470 O O . ILE B 1 114 ? -25.516 25.828 7.078 1 98.25 114 ILE B O 1
ATOM 7474 N N . ILE B 1 115 ? -24.453 27.516 5.992 1 98.38 115 ILE B N 1
ATOM 7475 C CA . ILE B 1 115 ? -24.719 28.484 7.043 1 98.38 115 ILE B CA 1
ATOM 7476 C C . ILE B 1 115 ? -26.234 28.625 7.246 1 98.38 115 ILE B C 1
ATOM 7478 O O . ILE B 1 115 ? -26.703 28.656 8.383 1 98.38 115 ILE B O 1
ATOM 7482 N N . GLU B 1 116 ? -27 28.719 6.18 1 97.69 116 GLU B N 1
ATOM 7483 C CA . GLU B 1 116 ? -28.453 28.812 6.25 1 97.69 116 GLU B CA 1
ATOM 7484 C C . GLU B 1 116 ? -29.062 27.594 6.922 1 97.69 116 GLU B C 1
ATOM 7486 O O . GLU B 1 116 ? -30.016 27.703 7.699 1 97.69 116 GLU B O 1
ATOM 7491 N N . GLU B 1 117 ? -28.516 26.469 6.559 1 96.81 117 GLU B N 1
ATOM 7492 C CA . GLU B 1 117 ? -29.031 25.234 7.133 1 96.81 117 GLU B CA 1
ATOM 7493 C C . GLU B 1 117 ? -28.75 25.156 8.633 1 96.81 117 GLU B C 1
ATOM 7495 O O . GLU B 1 117 ? -29.594 24.734 9.406 1 96.81 117 GLU B O 1
ATOM 7500 N N . VAL B 1 118 ? -27.578 25.531 9.07 1 97.94 118 VAL B N 1
ATOM 7501 C CA . VAL B 1 118 ? -27.172 25.438 10.469 1 97.94 118 VAL B CA 1
ATOM 7502 C C . VAL B 1 118 ? -27.875 26.516 11.289 1 97.94 118 VAL B C 1
ATOM 7504 O O . VAL B 1 118 ? -28.469 26.219 12.328 1 97.94 118 VAL B O 1
ATOM 7507 N N . LEU B 1 119 ? -27.828 27.766 10.836 1 97.88 119 LEU B N 1
ATOM 7508 C CA . LEU B 1 119 ? -28.359 28.875 11.617 1 97.88 119 LEU B CA 1
ATOM 7509 C C . LEU B 1 119 ? -29.859 29.016 11.43 1 97.88 119 LEU B C 1
ATOM 7511 O O . LEU B 1 119 ? -30.547 29.594 12.273 1 97.88 119 LEU B O 1
ATOM 7515 N N . GLY B 1 120 ? -30.391 28.5 10.305 1 96.5 120 GLY B N 1
ATOM 7516 C CA . GLY B 1 120 ? -31.828 28.578 10.07 1 96.5 120 GLY B CA 1
ATOM 7517 C C . GLY B 1 120 ? -32.625 27.875 11.141 1 96.5 120 GLY B C 1
ATOM 7518 O O . GLY B 1 120 ? -33.781 28.25 11.422 1 96.5 120 GLY B O 1
ATOM 7519 N N . ALA B 1 121 ? -32.062 26.953 11.742 1 94.25 121 ALA B N 1
ATOM 7520 C CA . ALA B 1 121 ? -32.75 26.141 12.742 1 94.25 121 ALA B CA 1
ATOM 7521 C C . ALA B 1 121 ? -33.094 26.969 13.984 1 94.25 121 ALA B C 1
ATOM 7523 O O . ALA B 1 121 ? -33.969 26.594 14.766 1 94.25 121 ALA B O 1
ATOM 7524 N N . TYR B 1 122 ? -32.438 28.062 14.203 1 95.56 122 TYR B N 1
ATOM 7525 C CA . TYR B 1 122 ? -32.625 28.859 15.406 1 95.56 122 TYR B CA 1
ATOM 7526 C C . TYR B 1 122 ? -33.844 29.781 15.258 1 95.56 122 TYR B C 1
ATOM 7528 O O . TYR B 1 122 ? -34.375 30.266 16.25 1 95.56 122 TYR B O 1
ATOM 7536 N N . GLY B 1 123 ? -34.219 30.172 14.062 1 93.81 123 GLY B N 1
ATOM 7537 C CA . GLY B 1 123 ? -35.469 30.891 13.828 1 93.81 123 GLY B CA 1
ATOM 7538 C C . GLY B 1 123 ? -35.312 32.375 13.992 1 93.81 123 GLY B C 1
ATOM 7539 O O . GLY B 1 123 ? -36.312 33.094 14.188 1 93.81 123 GLY B O 1
ATOM 7540 N N . TYR B 1 124 ? -34.219 33 14.055 1 96.25 124 TYR B N 1
ATOM 7541 C CA . TYR B 1 124 ? -34 34.438 14.18 1 96.25 124 TYR B CA 1
ATOM 7542 C C . TYR B 1 124 ? -33.688 35.062 12.812 1 96.25 124 TYR B C 1
ATOM 7544 O O . TYR B 1 124 ? -33.344 34.344 11.875 1 96.25 124 TYR B O 1
ATOM 7552 N N . PRO B 1 125 ? -33.844 36.312 12.664 1 95.88 125 PRO B N 1
ATOM 7553 C CA . PRO B 1 125 ? -33.656 36.969 11.367 1 95.88 125 PRO B CA 1
ATOM 7554 C C . PRO B 1 125 ? -32.219 36.969 10.898 1 95.88 125 PRO B C 1
ATOM 7556 O O . PRO B 1 125 ? -31.297 37.25 11.688 1 95.88 125 PRO B O 1
ATOM 7559 N N . MET B 1 126 ? -32.031 36.594 9.695 1 96.88 126 MET B N 1
ATOM 7560 C CA . MET B 1 126 ? -30.719 36.562 9.016 1 96.88 126 MET B CA 1
ATOM 7561 C C . MET B 1 126 ? -30.875 37.031 7.57 1 96.88 126 MET B C 1
ATOM 7563 O O . MET B 1 126 ? -31.828 36.656 6.891 1 96.88 126 MET B O 1
ATOM 7567 N N . GLU B 1 127 ? -30.016 37.906 7.176 1 96.62 127 GLU B N 1
ATOM 7568 C CA . GLU B 1 127 ? -30.031 38.406 5.809 1 96.62 127 GLU B CA 1
ATOM 7569 C C . GLU B 1 127 ? -28.688 38.125 5.113 1 96.62 127 GLU B C 1
ATOM 7571 O O . GLU B 1 127 ? -27.625 38.281 5.727 1 96.62 127 GLU B O 1
ATOM 7576 N N . LYS B 1 128 ? -28.766 37.656 3.77 1 96.19 128 LYS B N 1
ATOM 7577 C CA . LYS B 1 128 ? -27.562 37.406 2.973 1 96.19 128 LYS B CA 1
ATOM 7578 C C . LYS B 1 128 ? -27.375 38.5 1.919 1 96.19 128 LYS B C 1
ATOM 7580 O O . LYS B 1 128 ? -28.156 38.594 0.958 1 96.19 128 LYS B O 1
ATOM 7585 N N . LYS B 1 129 ? -26.391 39.375 2.201 1 97 129 LYS B N 1
ATOM 7586 C CA . LYS B 1 129 ? -25.969 40.344 1.192 1 97 129 LYS B CA 1
ATOM 7587 C C . LYS B 1 129 ? -24.641 39.938 0.564 1 97 129 LYS B C 1
ATOM 7589 O O . LYS B 1 129 ? -23.625 40.625 0.698 1 97 129 LYS B O 1
ATOM 7594 N N . LEU B 1 130 ? -24.703 38.812 -0.071 1 96.88 130 LEU B N 1
ATOM 7595 C CA . LEU B 1 130 ? -23.531 38.219 -0.703 1 96.88 130 LEU B CA 1
ATOM 7596 C C . LEU B 1 130 ? -23.562 38.406 -2.215 1 96.88 130 LEU B C 1
ATOM 7598 O O . LEU B 1 130 ? -24.562 38.062 -2.857 1 96.88 130 LEU B O 1
ATOM 7602 N N . SER B 1 131 ? -22.547 38.938 -2.789 1 94.25 131 SER B N 1
ATOM 7603 C CA . SER B 1 131 ? -22.516 39.281 -4.215 1 94.25 131 SER B CA 1
ATOM 7604 C C . SER B 1 131 ? -21.609 38.312 -4.977 1 94.25 131 SER B C 1
ATOM 7606 O O . SER B 1 131 ? -21.688 38.219 -6.203 1 94.25 131 SER B O 1
ATOM 7608 N N . ARG B 1 132 ? -20.781 37.594 -4.312 1 93.31 132 ARG B N 1
ATOM 7609 C CA . ARG B 1 132 ? -19.828 36.688 -4.965 1 93.31 132 ARG B CA 1
ATOM 7610 C C . ARG B 1 132 ? -20.438 35.312 -5.188 1 93.31 132 ARG B C 1
ATOM 7612 O O . ARG B 1 132 ? -21.469 34.969 -4.59 1 93.31 132 ARG B O 1
ATOM 7619 N N . SER B 1 133 ? -19.797 34.594 -6.121 1 93.69 133 SER B N 1
ATOM 7620 C CA . SER B 1 133 ? -20.156 33.188 -6.328 1 93.69 133 SER B CA 1
ATOM 7621 C C . SER B 1 133 ? -19.328 32.281 -5.438 1 93.69 133 SER B C 1
ATOM 7623 O O . SER B 1 133 ? -18.125 32.5 -5.254 1 93.69 133 SER B O 1
ATOM 7625 N N . TYR B 1 134 ? -19.953 31.359 -4.902 1 96.38 134 TYR B N 1
ATOM 7626 C CA . TYR B 1 134 ? -19.297 30.438 -3.998 1 96.38 134 TYR B CA 1
ATOM 7627 C C . TYR B 1 134 ? -19.328 29.016 -4.559 1 96.38 134 TYR B C 1
ATOM 7629 O O . TYR B 1 134 ? -20.344 28.594 -5.121 1 96.38 134 TYR B O 1
ATOM 7637 N N . ARG B 1 135 ? -18.234 28.312 -4.484 1 95 135 ARG B N 1
ATOM 7638 C CA . ARG B 1 135 ? -18.141 26.969 -5.008 1 95 135 ARG B CA 1
ATOM 7639 C C . ARG B 1 135 ? -19 26 -4.191 1 95 135 ARG B C 1
ATOM 7641 O O . ARG B 1 135 ? -19.328 26.281 -3.037 1 95 135 ARG B O 1
ATOM 7648 N N . THR B 1 136 ? -19.328 24.859 -4.832 1 96.19 136 THR B N 1
ATOM 7649 C CA . THR B 1 136 ? -19.984 23.75 -4.137 1 96.19 136 THR B CA 1
ATOM 7650 C C . THR B 1 136 ? -18.953 22.797 -3.543 1 96.19 136 THR B C 1
ATOM 7652 O O . THR B 1 136 ? -18.078 22.297 -4.254 1 96.19 136 THR B O 1
ATOM 7655 N N . TRP B 1 137 ? -19.016 22.672 -2.24 1 95.88 137 TRP B N 1
ATOM 7656 C CA . TRP B 1 137 ? -18.141 21.719 -1.582 1 95.88 137 TRP B CA 1
ATOM 7657 C C . TRP B 1 137 ? -18.688 20.297 -1.706 1 95.88 137 TRP B C 1
ATOM 7659 O O . TRP B 1 137 ? -19.859 20.047 -1.399 1 95.88 137 TRP B O 1
ATOM 7669 N N . GLU B 1 138 ? -17.906 19.391 -2.084 1 95.5 138 GLU B N 1
ATOM 7670 C CA . GLU B 1 138 ? -18.312 17.984 -2.184 1 95.5 138 GLU B CA 1
ATOM 7671 C C . GLU B 1 138 ? -18.578 17.391 -0.806 1 95.5 138 GLU B C 1
ATOM 7673 O O . GLU B 1 138 ? -19.484 16.562 -0.64 1 95.5 138 GLU B O 1
ATOM 7678 N N . TYR B 1 139 ? -17.828 17.719 0.074 1 96.88 139 TYR B N 1
ATOM 7679 C CA . TYR B 1 139 ? -17.859 17.109 1.399 1 96.88 139 TYR B CA 1
ATOM 7680 C C . TYR B 1 139 ? -17.328 18.078 2.453 1 96.88 139 TYR B C 1
ATOM 7682 O O . TYR B 1 139 ? -16.234 18.625 2.307 1 96.88 139 TYR B O 1
ATOM 7690 N N . CYS B 1 140 ? -18.047 18.375 3.494 1 97.94 140 CYS B N 1
ATOM 7691 C CA . CYS B 1 140 ? -17.672 19.25 4.602 1 97.94 140 CYS B CA 1
ATOM 7692 C C . CYS B 1 140 ? -18.203 18.703 5.926 1 97.94 140 CYS B C 1
ATOM 7694 O O . CYS B 1 140 ? -19.391 18.375 6.043 1 97.94 140 CYS B O 1
ATOM 7696 N N . VAL B 1 141 ? -17.328 18.656 6.988 1 97.69 141 VAL B N 1
ATOM 7697 C CA . VAL B 1 141 ? -17.703 18.016 8.242 1 97.69 141 VAL B CA 1
ATOM 7698 C C . VAL B 1 141 ? -17.641 19.031 9.383 1 97.69 141 VAL B C 1
ATOM 7700 O O . VAL B 1 141 ? -16.641 19.75 9.516 1 97.69 141 VAL B O 1
ATOM 7703 N N . GLN B 1 142 ? -18.703 19.203 10.117 1 98.12 142 GLN B N 1
ATOM 7704 C CA . GLN B 1 142 ? -18.625 19.781 11.453 1 98.12 142 GLN B CA 1
ATOM 7705 C C . GLN B 1 142 ? -18.094 18.766 12.461 1 98.12 142 GLN B C 1
ATOM 7707 O O . GLN B 1 142 ? -18.75 17.766 12.75 1 98.12 142 GLN B O 1
ATOM 7712 N N . TYR B 1 143 ? -16.969 19 12.984 1 97.19 143 TYR B N 1
ATOM 7713 C CA . TYR B 1 143 ? -16.266 18 13.789 1 97.19 143 TYR B CA 1
ATOM 7714 C C . TYR B 1 143 ? -16.062 18.5 15.219 1 97.19 143 TYR B C 1
ATOM 7716 O O . TYR B 1 143 ? -15.023 19.094 15.531 1 97.19 143 TYR B O 1
ATOM 7724 N N . ASP B 1 144 ? -16.969 18.156 16.078 1 95.62 144 ASP B N 1
ATOM 7725 C CA . ASP B 1 144 ? -16.875 18.469 17.5 1 95.62 144 ASP B CA 1
ATOM 7726 C C . ASP B 1 144 ? -16.688 19.969 17.719 1 95.62 144 ASP B C 1
ATOM 7728 O O . ASP B 1 144 ? -15.758 20.391 18.406 1 95.62 144 ASP B O 1
ATOM 7732 N N . GLU B 1 145 ? -17.344 20.766 17.188 1 96.94 145 GLU B N 1
ATOM 7733 C CA . GLU B 1 145 ? -17.312 22.219 17.344 1 96.94 145 GLU B CA 1
ATOM 7734 C C . GLU B 1 145 ? -18.734 22.781 17.453 1 96.94 145 GLU B C 1
ATOM 7736 O O . GLU B 1 145 ? -19.703 22.156 17.016 1 96.94 145 GLU B O 1
ATOM 7741 N N . SER B 1 146 ? -18.828 23.891 18.078 1 97.94 146 SER B N 1
ATOM 7742 C CA . SER B 1 146 ? -20.141 24.531 18.203 1 97.94 146 SER B CA 1
ATOM 7743 C C . SER B 1 146 ? -20.625 25.047 16.859 1 97.94 146 SER B C 1
ATOM 7745 O O . SER B 1 146 ? -19.844 25.234 15.93 1 97.94 146 SER B O 1
ATOM 7747 N N . ASP B 1 147 ? -21.906 25.219 16.781 1 98.38 147 ASP B N 1
ATOM 7748 C CA . ASP B 1 147 ? -22.469 25.812 15.57 1 98.38 147 ASP B CA 1
ATOM 7749 C C . ASP B 1 147 ? -21.828 27.156 15.273 1 98.38 147 ASP B C 1
ATOM 7751 O O . ASP B 1 147 ? -21.578 27.484 14.109 1 98.38 147 ASP B O 1
ATOM 7755 N N . LEU B 1 148 ? -21.516 27.969 16.312 1 98.44 148 LEU B N 1
ATOM 7756 C CA . LEU B 1 148 ? -20.891 29.281 16.141 1 98.44 148 LEU B CA 1
ATOM 7757 C C . LEU B 1 148 ? -19.484 29.125 15.562 1 98.44 148 LEU B C 1
ATOM 7759 O O . LEU B 1 148 ? -19.125 29.828 14.609 1 98.44 148 LEU B O 1
ATOM 7763 N N . GLN B 1 149 ? -18.688 28.312 16.172 1 98.12 149 GLN B N 1
ATOM 7764 C CA . GLN B 1 149 ? -17.328 28.109 15.695 1 98.12 149 GLN B CA 1
ATOM 7765 C C . GLN B 1 149 ? -17.312 27.609 14.25 1 98.12 149 GLN B C 1
ATOM 7767 O O . GLN B 1 149 ? -16.5 28.047 13.438 1 98.12 149 GLN B O 1
ATOM 7772 N N . PHE B 1 150 ? -18.25 26.703 14.016 1 98.12 150 PHE B N 1
ATOM 7773 C CA . PHE B 1 150 ? -18.344 26.078 12.695 1 98.12 150 PHE B CA 1
ATOM 7774 C C . PHE B 1 150 ? -18.672 27.109 11.625 1 98.12 150 PHE B C 1
ATOM 7776 O O . PHE B 1 150 ? -17.953 27.219 10.625 1 98.12 150 PHE B O 1
ATOM 7783 N N . VAL B 1 151 ? -19.672 27.859 11.805 1 98.38 151 VAL B N 1
ATOM 7784 C CA . VAL B 1 151 ? -20.078 28.844 10.805 1 98.38 151 VAL B CA 1
ATOM 7785 C C . VAL B 1 151 ? -19.062 29.969 10.719 1 98.38 151 VAL B C 1
ATOM 7787 O O . VAL B 1 151 ? -18.812 30.516 9.648 1 98.38 151 VAL B O 1
ATOM 7790 N N . SER B 1 152 ? -18.438 30.328 11.836 1 98.31 152 SER B N 1
ATOM 7791 C CA . SER B 1 152 ? -17.422 31.391 11.836 1 98.31 152 SER B CA 1
ATOM 7792 C C . SER B 1 152 ? -16.219 31 10.977 1 98.31 152 SER B C 1
ATOM 7794 O O . SER B 1 152 ? -15.773 31.781 10.141 1 98.31 152 SER B O 1
ATOM 7796 N N . ARG B 1 153 ? -15.719 29.812 11.172 1 97.75 153 ARG B N 1
ATOM 7797 C CA . ARG B 1 153 ? -14.547 29.406 10.398 1 97.75 153 ARG B CA 1
ATOM 7798 C C . ARG B 1 153 ? -14.883 29.281 8.922 1 97.75 153 ARG B C 1
ATOM 7800 O O . ARG B 1 153 ? -14.047 29.578 8.062 1 97.75 153 ARG B O 1
ATOM 7807 N N . LEU B 1 154 ? -16.094 28.828 8.594 1 98.06 154 LEU B N 1
ATOM 7808 C CA . LEU B 1 154 ? -16.5 28.734 7.195 1 98.06 154 LEU B CA 1
ATOM 7809 C C . LEU B 1 154 ? -16.562 30.125 6.566 1 98.06 154 LEU B C 1
ATOM 7811 O O . LEU B 1 154 ? -16.109 30.328 5.438 1 98.06 154 LEU B O 1
ATOM 7815 N N . MET B 1 155 ? -17.156 31.094 7.273 1 98.25 155 MET B N 1
ATOM 7816 C CA . MET B 1 155 ? -17.234 32.469 6.777 1 98.25 155 MET B CA 1
ATOM 7817 C C . MET B 1 155 ? -15.852 33.062 6.605 1 98.25 155 MET B C 1
ATOM 7819 O O . MET B 1 155 ? -15.562 33.688 5.578 1 98.25 155 MET B O 1
ATOM 7823 N N . GLU B 1 156 ? -15.062 32.875 7.59 1 97.25 156 GLU B N 1
ATOM 7824 C CA . GLU B 1 156 ? -13.695 33.375 7.523 1 97.25 156 GLU B CA 1
ATOM 7825 C C . GLU B 1 156 ? -12.945 32.781 6.336 1 97.25 156 GLU B C 1
ATOM 7827 O O . GLU B 1 156 ? -12.211 33.5 5.641 1 97.25 156 GLU B O 1
ATOM 7832 N N . HIS B 1 157 ? -13.172 31.531 6.129 1 96.25 157 HIS B N 1
ATOM 7833 C CA . HIS B 1 157 ? -12.5 30.844 5.031 1 96.25 157 HIS B CA 1
ATOM 7834 C C . HIS B 1 157 ? -12.93 31.406 3.68 1 96.25 157 HIS B C 1
ATOM 7836 O O . HIS B 1 157 ? -12.102 31.609 2.791 1 96.25 157 HIS B O 1
ATOM 7842 N N . GLU B 1 158 ? -14.188 31.719 3.523 1 97 158 GLU B N 1
ATOM 7843 C CA . GLU B 1 158 ? -14.734 32.188 2.25 1 97 158 GLU B CA 1
ATOM 7844 C C . GLU B 1 158 ? -14.617 33.688 2.115 1 97 158 GLU B C 1
ATOM 7846 O O . GLU B 1 158 ? -14.875 34.25 1.046 1 97 158 GLU B O 1
ATOM 7851 N N . GLY B 1 159 ? -14.203 34.312 3.193 1 96.12 159 GLY B N 1
ATOM 7852 C CA . GLY B 1 159 ? -14.125 35.781 3.172 1 96.12 159 GLY B CA 1
ATOM 7853 C C . GLY B 1 159 ? -15.461 36.438 3.418 1 96.12 159 GLY B C 1
ATOM 7854 O O . GLY B 1 159 ? -15.68 37.594 2.969 1 96.12 159 GLY B O 1
ATOM 7855 N N . ILE B 1 160 ? -16.328 35.75 4.016 1 97.62 160 ILE B N 1
ATOM 7856 C CA . ILE B 1 160 ? -17.609 36.312 4.422 1 97.62 160 ILE B CA 1
ATOM 7857 C C . ILE B 1 160 ? -17.5 36.906 5.82 1 97.62 160 ILE B C 1
ATOM 7859 O O . ILE B 1 160 ? -16.875 36.312 6.703 1 97.62 160 ILE B O 1
ATOM 7863 N N . TYR B 1 161 ? -17.922 38.125 5.996 1 97.44 161 TYR B N 1
ATOM 7864 C CA . TYR B 1 161 ? -18.016 38.719 7.324 1 97.44 161 TYR B CA 1
ATOM 7865 C C . TYR B 1 161 ? -19.453 39.125 7.641 1 97.44 161 TYR B C 1
ATOM 7867 O O . TYR B 1 161 ? -20.344 38.969 6.801 1 97.44 161 TYR B O 1
ATOM 7875 N N . TYR B 1 162 ? -19.719 39.438 8.906 1 98.25 162 TYR B N 1
ATOM 7876 C CA . TYR B 1 162 ? -21.094 39.781 9.281 1 98.25 162 TYR B CA 1
ATOM 7877 C C . TYR B 1 162 ? -21.125 40.969 10.234 1 98.25 162 TYR B C 1
ATOM 7879 O O . TYR B 1 162 ? -20.109 41.344 10.812 1 98.25 162 TYR B O 1
ATOM 7887 N N . TYR B 1 163 ? -22.25 41.562 10.305 1 98 163 TYR B N 1
ATOM 7888 C CA . TYR B 1 163 ? -22.578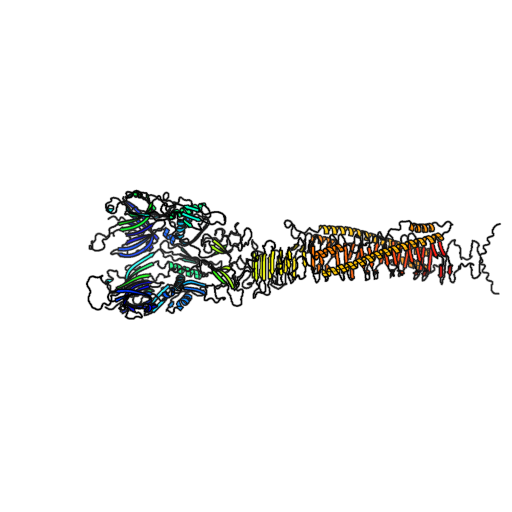 42.625 11.266 1 98 163 TYR B CA 1
ATOM 7889 C C . TYR B 1 163 ? -24.062 42.562 11.641 1 98 163 TYR B C 1
ATOM 7891 O O . TYR B 1 163 ? -24.812 41.719 11.109 1 98 163 TYR B O 1
ATOM 7899 N N . HIS B 1 164 ? -24.422 43.344 12.656 1 97.88 164 HIS B N 1
ATOM 7900 C CA . HIS B 1 164 ? -25.797 43.25 13.156 1 97.88 164 HIS B CA 1
ATOM 7901 C C . HIS B 1 164 ? -26.547 44.562 12.898 1 97.88 164 HIS B C 1
ATOM 7903 O O . HIS B 1 164 ? -26.031 45.656 13.18 1 97.88 164 HIS B O 1
ATOM 7909 N N . GLN B 1 165 ? -27.656 44.406 12.32 1 96.81 165 GLN B N 1
ATOM 7910 C CA . GLN B 1 165 ? -28.594 45.531 12.195 1 96.81 165 GLN B CA 1
ATOM 7911 C C . GLN B 1 165 ? -29.594 45.531 13.344 1 96.81 165 GLN B C 1
ATOM 7913 O O . GLN B 1 165 ? -30.297 44.531 13.57 1 96.81 165 GLN B O 1
ATOM 7918 N N . HIS B 1 166 ? -29.641 46.656 14.008 1 97.06 166 HIS B N 1
ATOM 7919 C CA . HIS B 1 166 ? -30.5 46.75 15.195 1 97.06 166 HIS B CA 1
ATOM 7920 C C . HIS B 1 166 ? -31.781 47.5 14.883 1 97.06 166 HIS B C 1
ATOM 7922 O O . HIS B 1 166 ? -31.766 48.5 14.156 1 97.06 166 HIS B O 1
ATOM 7928 N N . ALA B 1 167 ? -32.875 47 15.328 1 94.81 167 ALA B N 1
ATOM 7929 C CA . ALA B 1 167 ? -34.188 47.625 15.305 1 94.81 167 ALA B CA 1
ATOM 7930 C C . ALA B 1 167 ? -34.906 47.469 16.656 1 94.81 167 ALA B C 1
ATOM 7932 O O . ALA B 1 167 ? -34.312 46.938 17.609 1 94.81 167 ALA B O 1
ATOM 7933 N N . GLN B 1 168 ? -36.062 48.094 16.734 1 93.81 168 GLN B N 1
ATOM 7934 C CA . GLN B 1 168 ? -36.812 48 17.984 1 93.81 168 GLN B CA 1
ATOM 7935 C C . GLN B 1 168 ? -37.25 46.562 18.25 1 93.81 168 GLN B C 1
ATOM 7937 O O . GLN B 1 168 ? -38.062 46.031 17.516 1 93.81 168 GLN B O 1
ATOM 7942 N N . GLY B 1 169 ? -36.688 45.969 19.094 1 92.94 169 GLY B N 1
ATOM 7943 C CA . GLY B 1 169 ? -37.062 44.625 19.547 1 92.94 169 GLY B CA 1
ATOM 7944 C C . GLY B 1 169 ? -36.5 43.531 18.703 1 92.94 169 GLY B C 1
ATOM 7945 O O . GLY B 1 169 ? -36.906 42.375 18.812 1 92.94 169 GLY B O 1
ATOM 7946 N N . GLN B 1 170 ? -35.625 43.938 17.844 1 94.5 170 GLN B N 1
ATOM 7947 C CA . GLN B 1 170 ? -35.094 42.906 16.969 1 94.5 170 GLN B CA 1
ATOM 7948 C C . GLN B 1 170 ? -33.719 43.312 16.453 1 94.5 170 GLN B C 1
ATOM 7950 O O . GLN B 1 170 ? -33.375 44.5 16.406 1 94.5 170 GLN B O 1
ATOM 7955 N N . HIS B 1 171 ? -32.938 42.344 16.234 1 97 171 HIS B N 1
ATOM 7956 C CA . HIS B 1 171 ? -31.688 42.531 15.516 1 97 171 HIS B CA 1
ATOM 7957 C C . HIS B 1 171 ? -31.5 41.469 14.445 1 97 171 HIS B C 1
ATOM 7959 O O . HIS B 1 171 ? -31.969 40.344 14.594 1 97 171 HIS B O 1
ATOM 7965 N N . THR B 1 172 ? -30.922 41.844 13.336 1 97.5 172 THR B N 1
ATOM 7966 C CA . THR B 1 172 ? -30.75 40.969 12.172 1 97.5 172 THR B CA 1
ATOM 7967 C C . THR B 1 172 ? -29.266 40.719 11.891 1 97.5 172 THR B C 1
ATOM 7969 O O . THR B 1 172 ? -28.484 41.656 11.836 1 97.5 172 THR B O 1
ATOM 7972 N N . LEU B 1 173 ? -28.922 39.406 11.844 1 98 173 LEU B N 1
ATOM 7973 C CA . LEU B 1 173 ? -27.578 39.031 11.391 1 98 173 LEU B CA 1
ATOM 7974 C C . LEU B 1 173 ? -27.438 39.219 9.883 1 98 173 LEU B C 1
ATOM 7976 O O . LEU B 1 173 ? -28.141 38.562 9.109 1 98 173 LEU B O 1
ATOM 7980 N N . THR B 1 174 ? -26.578 40.094 9.484 1 98.12 174 THR B N 1
ATOM 7981 C CA . THR B 1 174 ? -26.391 40.344 8.062 1 98.12 174 THR B CA 1
ATOM 7982 C C . THR B 1 174 ? -25.031 39.844 7.59 1 98.12 174 THR B C 1
ATOM 7984 O O . THR B 1 174 ? -23.984 40.281 8.086 1 98.12 174 THR B O 1
ATOM 7987 N N . LEU B 1 175 ? -25 38.906 6.609 1 98.19 175 LEU B N 1
ATOM 7988 C CA . LEU B 1 175 ? -23.781 38.406 5.996 1 98.19 175 LEU B CA 1
ATOM 7989 C C . LEU B 1 175 ? -23.359 39.25 4.809 1 98.19 175 LEU B C 1
ATOM 7991 O O . LEU B 1 175 ? -24.203 39.625 3.973 1 98.19 175 LEU B O 1
ATOM 7995 N N . ALA B 1 176 ? -22.109 39.656 4.801 1 97.81 176 ALA B N 1
ATOM 7996 C CA . ALA B 1 176 ? -21.594 40.531 3.77 1 97.81 176 ALA B CA 1
ATOM 7997 C C . ALA B 1 176 ? -20.281 40.031 3.193 1 97.81 176 ALA B C 1
ATOM 7999 O O . ALA B 1 176 ? -19.594 39.219 3.83 1 97.81 176 ALA B O 1
ATOM 8000 N N . ASP B 1 177 ? -19.922 40.406 1.894 1 95.94 177 ASP B N 1
ATOM 8001 C CA . ASP B 1 177 ? -18.641 40.031 1.296 1 95.94 177 ASP B CA 1
ATOM 8002 C C . ASP B 1 177 ? -18.078 41.156 0.446 1 95.94 177 ASP B C 1
ATOM 8004 O O . ASP B 1 177 ? -17.062 41 -0.218 1 95.94 177 ASP B O 1
ATOM 8008 N N . ASP B 1 178 ? -18.812 42.281 0.443 1 94.25 178 ASP B N 1
ATOM 8009 C CA . ASP B 1 178 ? -18.391 43.438 -0.323 1 94.25 178 ASP B CA 1
ATOM 8010 C C . ASP B 1 178 ? -18.859 44.75 0.338 1 94.25 178 ASP B C 1
ATOM 8012 O O . ASP B 1 178 ? -20 44.844 0.787 1 94.25 178 ASP B O 1
ATOM 8016 N N . ILE B 1 179 ? -17.984 45.688 0.35 1 93.62 179 ILE B N 1
ATOM 8017 C CA . ILE B 1 179 ? -18.297 46.938 1.052 1 93.62 179 ILE B CA 1
ATOM 8018 C C . ILE B 1 179 ? -19.375 47.688 0.286 1 93.62 179 ILE B C 1
ATOM 8020 O O . ILE B 1 179 ? -20.359 48.156 0.875 1 93.62 179 ILE B O 1
ATOM 8024 N N . VAL B 1 180 ? -19.266 47.844 -1.002 1 90.75 180 VAL B N 1
ATOM 8025 C CA . VAL B 1 180 ? -20.141 48.688 -1.82 1 90.75 180 VAL B CA 1
ATOM 8026 C C . VAL B 1 180 ? -21.531 48.062 -1.88 1 90.75 180 VAL B C 1
ATOM 8028 O O . VAL B 1 180 ? -22.547 48.75 -1.733 1 90.75 180 VAL B O 1
ATOM 8031 N N . ALA B 1 181 ? -21.578 46.812 -1.971 1 91.19 181 ALA B N 1
ATOM 8032 C CA . ALA B 1 181 ? -22.844 46.125 -2.176 1 91.19 181 ALA B CA 1
ATOM 8033 C C . ALA B 1 181 ? -23.547 45.844 -0.846 1 91.19 181 ALA B C 1
ATOM 8035 O O . ALA B 1 181 ? -24.766 45.75 -0.792 1 91.19 181 ALA B O 1
ATOM 8036 N N . SER B 1 182 ? -22.844 45.781 0.205 1 93.44 182 SER B N 1
ATOM 8037 C CA . SER B 1 182 ? -23.422 45.219 1.417 1 93.44 182 SER B CA 1
ATOM 8038 C C . SER B 1 182 ? -23.656 46.281 2.475 1 93.44 182 SER B C 1
ATOM 8040 O O . SER B 1 182 ? -24.391 46.062 3.443 1 93.44 182 SER B O 1
ATOM 8042 N N . HIS B 1 183 ? -23.094 47.438 2.367 1 96.31 183 HIS B N 1
ATOM 8043 C CA . HIS B 1 183 ? -23.172 48.438 3.434 1 96.31 183 HIS B CA 1
ATOM 8044 C C . HIS B 1 183 ? -23.844 49.719 2.949 1 96.31 183 HIS B C 1
ATOM 8046 O O . HIS B 1 183 ? -23.797 50.031 1.761 1 96.31 183 HIS B O 1
ATOM 8052 N N . GLN B 1 184 ? -24.484 50.438 3.842 1 95.25 184 GLN B N 1
ATOM 8053 C CA . GLN B 1 184 ? -25.172 51.688 3.592 1 95.25 184 GLN B CA 1
ATOM 8054 C C . GLN B 1 184 ? -24.641 52.812 4.484 1 95.25 184 GLN B C 1
ATOM 8056 O O . GLN B 1 184 ? -24.047 52.531 5.531 1 95.25 184 GLN B O 1
ATOM 8061 N N . PRO B 1 185 ? -24.766 54.031 4.098 1 95.69 185 PRO B N 1
ATOM 8062 C CA . PRO B 1 185 ? -24.359 55.125 4.965 1 95.69 185 PRO B CA 1
ATOM 8063 C C . PRO B 1 185 ? -25.172 55.219 6.25 1 95.69 185 PRO B C 1
ATOM 8065 O O . PRO B 1 185 ? -26.344 54.844 6.258 1 95.69 185 PRO B O 1
ATOM 8068 N N . LEU B 1 186 ? -24.531 55.719 7.289 1 94.12 186 LEU B N 1
ATOM 8069 C CA . LEU B 1 186 ? -25.219 55.906 8.562 1 94.12 186 LEU B CA 1
ATOM 8070 C C . LEU B 1 186 ? -26.469 56.781 8.383 1 94.12 186 LEU B C 1
ATOM 8072 O O . LEU B 1 186 ? -26.406 57.844 7.789 1 94.12 186 LEU B O 1
ATOM 8076 N N . PRO B 1 187 ? -27.562 56.281 8.93 1 87.12 187 PRO B N 1
ATOM 8077 C CA . PRO B 1 187 ? -28.734 57.125 8.883 1 87.12 187 PRO B CA 1
ATOM 8078 C C . PRO B 1 187 ? -28.562 58.438 9.688 1 87.12 187 PRO B C 1
ATOM 8080 O O . PRO B 1 187 ? -28.328 58.375 10.898 1 87.12 187 PRO B O 1
ATOM 8083 N N . GLY B 1 188 ? -28.625 59.562 9.156 1 82.38 188 GLY B N 1
ATOM 8084 C CA . GLY B 1 188 ? -28.516 60.844 9.82 1 82.38 188 GLY B CA 1
ATOM 8085 C C . GLY B 1 188 ? -27.094 61.281 10.039 1 82.38 188 GLY B C 1
ATOM 8086 O O . GLY B 1 188 ? -26.844 62.344 10.617 1 82.38 188 GLY B O 1
ATOM 8087 N N . ALA B 1 189 ? -26.172 60.531 9.656 1 89.94 189 ALA B N 1
ATOM 8088 C CA . ALA B 1 189 ? -24.766 60.844 9.891 1 89.94 189 ALA B CA 1
ATOM 8089 C C . ALA B 1 189 ? -23.891 60.344 8.742 1 89.94 189 ALA B C 1
ATOM 8091 O O . ALA B 1 189 ? -22.875 59.688 8.969 1 89.94 189 ALA B O 1
ATOM 8092 N N . ALA B 1 190 ? -24.312 60.625 7.531 1 92.25 190 ALA B N 1
ATOM 8093 C CA . ALA B 1 190 ? -23.531 60.25 6.359 1 92.25 190 ALA B CA 1
ATOM 8094 C C . ALA B 1 190 ? -22.219 61.031 6.273 1 92.25 190 ALA B C 1
ATOM 8096 O O . ALA B 1 190 ? -21.234 60.531 5.734 1 92.25 190 ALA B O 1
ATOM 8097 N N . MET B 1 191 ? -22.359 62.219 6.844 1 94.19 191 MET B N 1
ATOM 8098 C CA . MET B 1 191 ? -21.172 63.062 6.949 1 94.19 191 MET B CA 1
ATOM 8099 C C . MET B 1 191 ? -20.922 63.469 8.398 1 94.19 191 MET B C 1
ATOM 8101 O O . MET B 1 191 ? -21.844 63.969 9.078 1 94.19 191 MET B O 1
ATOM 8105 N N . ILE B 1 192 ? -19.781 63.25 8.852 1 94.19 192 ILE B N 1
ATOM 8106 C CA . ILE B 1 192 ? -19.438 63.625 10.227 1 94.19 192 ILE B CA 1
ATOM 8107 C C . ILE B 1 192 ? -18.219 64.562 10.219 1 94.19 192 ILE B C 1
ATOM 8109 O O . ILE B 1 192 ? -17.156 64.188 9.695 1 94.19 192 ILE B O 1
ATOM 8113 N N . PRO B 1 193 ? -18.312 65.688 10.742 1 93.19 193 PRO B N 1
ATOM 8114 C CA . PRO B 1 193 ? -17.156 66.625 10.773 1 93.19 193 PRO B CA 1
ATOM 8115 C C . PRO B 1 193 ? -16.172 66.25 11.891 1 93.19 193 PRO B C 1
ATOM 8117 O O . PRO B 1 193 ? -16.562 65.688 12.914 1 93.19 193 PRO B O 1
ATOM 8120 N N . PHE B 1 194 ? -14.898 66.625 11.648 1 92.5 194 PHE B N 1
ATOM 8121 C CA . PHE B 1 194 ? -13.875 66.562 12.68 1 92.5 194 PHE B CA 1
ATOM 8122 C C . PHE B 1 194 ? -13.688 67.875 13.352 1 92.5 194 PHE B C 1
ATOM 8124 O O . PHE B 1 194 ? -13.57 68.938 12.68 1 92.5 194 PHE B O 1
ATOM 8131 N N . TYR B 1 195 ? -13.742 67.875 14.664 1 89.06 195 TYR B N 1
ATOM 8132 C CA . TYR B 1 195 ? -13.398 69.062 15.453 1 89.06 195 TYR B CA 1
ATOM 8133 C C . TYR B 1 195 ? -12.344 68.75 16.5 1 89.06 195 TYR B C 1
ATOM 8135 O O . TYR B 1 195 ? -12.516 67.812 17.297 1 89.06 195 TYR B O 1
ATOM 8143 N N . PRO B 1 196 ? -11.297 69.5 16.562 1 82.5 196 PRO B N 1
ATOM 8144 C CA . PRO B 1 196 ? -10.305 69.25 17.609 1 82.5 196 PRO B CA 1
ATOM 8145 C C . PRO B 1 196 ? -10.891 69.312 19.016 1 82.5 196 PRO B C 1
ATOM 8147 O O . PRO B 1 196 ? -11.922 70 19.219 1 82.5 196 PRO B O 1
ATOM 8150 N N . PRO B 1 197 ? -10.367 68.688 19.938 1 77.75 197 PRO B N 1
ATOM 8151 C CA . PRO B 1 197 ? -10.93 68.562 21.297 1 77.75 197 PRO B CA 1
ATOM 8152 C C . PRO B 1 197 ? -11.242 69.938 21.875 1 77.75 197 PRO B C 1
ATOM 8154 O O . PRO B 1 197 ? -12.25 70.125 22.578 1 77.75 197 PRO B O 1
ATOM 8157 N N . GLU B 1 198 ? -10.477 70.938 21.594 1 74.88 198 GLU B N 1
ATOM 8158 C CA . GLU B 1 198 ? -10.688 72.312 22.141 1 74.88 198 GLU B CA 1
ATOM 8159 C C . GLU B 1 198 ? -11.961 72.938 21.594 1 74.88 198 GLU B C 1
ATOM 8161 O O . GLU B 1 198 ? -12.633 73.688 22.297 1 74.88 198 GLU B O 1
ATOM 8166 N N . LYS B 1 199 ? -12.281 72.562 20.422 1 76.69 199 LYS B N 1
ATOM 8167 C CA . LYS B 1 199 ? -13.438 73.188 19.75 1 76.69 199 LYS B CA 1
ATOM 8168 C C . LYS B 1 199 ? -14.641 72.25 19.812 1 76.69 199 LYS B C 1
ATOM 8170 O O . LYS B 1 199 ? -15.766 72.625 19.516 1 76.69 199 LYS B O 1
ATOM 8175 N N . SER B 1 200 ? -14.367 71.062 20.141 1 71.94 200 SER B N 1
ATOM 8176 C CA . SER B 1 200 ? -15.398 70 20.094 1 71.94 200 SER B CA 1
ATOM 8177 C C . SER B 1 200 ? -16.516 70.312 21.094 1 71.94 200 SER B C 1
ATOM 8179 O O . SER B 1 200 ? -17.688 70.062 20.812 1 71.94 200 SER B O 1
ATOM 8181 N N . ALA B 1 201 ? -16.156 70.812 22.219 1 67.5 201 ALA B N 1
ATOM 8182 C CA . ALA B 1 201 ? -17.125 71.062 23.281 1 67.5 201 ALA B CA 1
ATOM 8183 C C . ALA B 1 201 ? -18.078 72.188 22.906 1 67.5 201 ALA B C 1
ATOM 8185 O O . ALA B 1 201 ? -19.203 72.188 23.391 1 67.5 201 ALA B O 1
ATOM 8186 N N . THR B 1 202 ? -17.531 73 22.109 1 65.75 202 THR B N 1
ATOM 8187 C CA . THR B 1 202 ? -18.328 74.188 21.797 1 65.75 202 THR B CA 1
ATOM 8188 C C . THR B 1 202 ? -19.047 74 20.469 1 65.75 202 THR B C 1
ATOM 8190 O O . THR B 1 202 ? -19.859 74.812 20.062 1 65.75 202 THR B O 1
ATOM 8193 N N . ALA B 1 203 ? -18.766 72.812 19.906 1 64.88 203 ALA B N 1
ATOM 8194 C CA . ALA B 1 203 ? -19.328 72.625 18.578 1 64.88 203 ALA B CA 1
ATOM 8195 C C . ALA B 1 203 ? -20.812 72.312 18.641 1 64.88 203 ALA B C 1
ATOM 8197 O O . ALA B 1 203 ? -21.281 71.688 19.578 1 64.88 203 ALA B O 1
ATOM 8198 N N . ASP B 1 204 ? -21.609 72.875 17.812 1 67.75 204 ASP B N 1
ATOM 8199 C CA . ASP B 1 204 ? -23.062 72.75 17.75 1 67.75 204 ASP B CA 1
ATOM 8200 C C . ASP B 1 204 ? -23.5 71.375 17.219 1 67.75 204 ASP B C 1
ATOM 8202 O O . ASP B 1 204 ? -24.672 71.062 17.281 1 67.75 204 ASP B O 1
ATOM 8206 N N . ARG B 1 205 ? -22.578 70.688 16.656 1 83.12 205 ARG B N 1
ATOM 8207 C CA . ARG B 1 205 ? -22.922 69.375 16.047 1 83.12 205 ARG B CA 1
ATOM 8208 C C . ARG B 1 205 ? -22.078 68.25 16.656 1 83.12 205 ARG B C 1
ATOM 8210 O O . ARG B 1 205 ? -20.922 68.5 17 1 83.12 205 ARG B O 1
ATOM 8217 N N . GLU B 1 206 ? -22.75 67.125 16.781 1 88.06 206 GLU B N 1
ATOM 8218 C CA . GLU B 1 206 ? -22 65.938 17.172 1 88.06 206 GLU B CA 1
ATOM 8219 C C . GLU B 1 206 ? -20.875 65.625 16.172 1 88.06 206 GLU B C 1
ATOM 8221 O O . GLU B 1 206 ? -21.047 65.875 14.969 1 88.06 206 GLU B O 1
ATOM 8226 N N . ASN B 1 207 ? -19.672 65.312 16.562 1 89.94 207 ASN B N 1
ATOM 8227 C CA . ASN B 1 207 ? -18.484 65.25 15.727 1 89.94 207 ASN B CA 1
ATOM 8228 C C . ASN B 1 207 ? -17.516 64.188 16.203 1 89.94 207 ASN B C 1
ATOM 8230 O O . ASN B 1 207 ? -17.781 63.469 17.172 1 89.94 207 ASN B O 1
ATOM 8234 N N . ILE B 1 208 ? -16.484 64 15.43 1 92.94 208 ILE B N 1
ATOM 8235 C CA . ILE B 1 208 ? -15.297 63.219 15.797 1 92.94 208 ILE B CA 1
ATOM 8236 C C . ILE B 1 208 ? -14.195 64.188 16.266 1 92.94 208 ILE B C 1
ATOM 8238 O O . ILE B 1 208 ? -13.914 65.188 15.609 1 92.94 208 ILE B O 1
ATOM 8242 N N . HIS B 1 209 ? -13.578 63.906 17.422 1 91.25 209 HIS B N 1
ATOM 8243 C CA . HIS B 1 209 ? -12.641 64.875 17.969 1 91.25 209 HIS B CA 1
ATOM 8244 C C . HIS B 1 209 ? -11.25 64.312 18.125 1 91.25 209 HIS B C 1
ATOM 8246 O O . HIS B 1 209 ? -10.32 65 18.562 1 91.25 209 HIS B O 1
ATOM 8252 N N . ALA B 1 210 ? -11.078 63.062 17.859 1 90.69 210 ALA B N 1
ATOM 8253 C CA . ALA B 1 210 ? -9.773 62.406 17.812 1 90.69 210 ALA B CA 1
ATOM 8254 C C . ALA B 1 210 ? -9.68 61.469 16.609 1 90.69 210 ALA B C 1
ATOM 8256 O O . ALA B 1 210 ? -10.648 60.781 16.266 1 90.69 210 ALA B O 1
ATOM 8257 N N . TRP B 1 211 ? -8.562 61.531 15.953 1 90.25 211 TRP B N 1
ATOM 8258 C CA . TRP B 1 211 ? -8.352 60.75 14.734 1 90.25 211 TRP B CA 1
ATOM 8259 C C . TRP B 1 211 ? -6.898 60.281 14.641 1 90.25 211 TRP B C 1
ATOM 8261 O O . TRP B 1 211 ? -5.98 61.094 14.594 1 90.25 211 TRP B O 1
ATOM 8271 N N . GLU B 1 212 ? -6.73 59 14.703 1 90.12 212 GLU B N 1
ATOM 8272 C CA . GLU B 1 212 ? -5.406 58.375 14.633 1 90.12 212 GLU B CA 1
ATOM 8273 C C . GLU B 1 212 ? -5.305 57.406 13.453 1 90.12 212 GLU B C 1
ATOM 8275 O O . GLU B 1 212 ? -6.176 56.562 13.273 1 90.12 212 GLU B O 1
ATOM 8280 N N . LEU B 1 213 ? -4.223 57.594 12.672 1 90.12 213 LEU B N 1
ATOM 8281 C CA . LEU B 1 213 ? -3.963 56.688 11.539 1 90.12 213 LEU B CA 1
ATOM 8282 C C . LEU B 1 213 ? -2.836 55.719 11.867 1 90.12 213 LEU B C 1
ATOM 8284 O O . LEU B 1 213 ? -1.821 56.125 12.453 1 90.12 213 LEU B O 1
ATOM 8288 N N . HIS B 1 214 ? -3.047 54.469 11.555 1 88.06 214 HIS B N 1
ATOM 8289 C CA . HIS B 1 214 ? -2.047 53.438 11.773 1 88.06 214 HIS B CA 1
ATOM 8290 C C . HIS B 1 214 ? -1.833 52.594 10.508 1 88.06 214 HIS B C 1
ATOM 8292 O O . HIS B 1 214 ? -2.797 52.156 9.891 1 88.06 214 HIS B O 1
ATOM 8298 N N . GLU B 1 215 ? -0.505 52.438 10.086 1 89.31 215 GLU B N 1
ATOM 8299 C CA . GLU B 1 215 ? -0.14 51.562 8.977 1 89.31 215 GLU B CA 1
ATOM 8300 C C . GLU B 1 215 ? 0.997 50.625 9.375 1 89.31 215 GLU B C 1
ATOM 8302 O O . GLU B 1 215 ? 1.881 51 10.148 1 89.31 215 GLU B O 1
ATOM 8307 N N . GLU B 1 216 ? 0.939 49.438 8.836 1 88.38 216 GLU B N 1
ATOM 8308 C CA . GLU B 1 216 ? 1.94 48.438 9.148 1 88.38 216 GLU B CA 1
ATOM 8309 C C . GLU B 1 216 ? 2.395 47.688 7.898 1 88.38 216 GLU B C 1
ATOM 8311 O O . GLU B 1 216 ? 1.682 47.688 6.891 1 88.38 216 GLU B O 1
ATOM 8316 N N . ILE B 1 217 ? 3.586 47.062 7.969 1 88.12 217 ILE B N 1
ATOM 8317 C CA . ILE B 1 217 ? 4.121 46.25 6.879 1 88.12 217 ILE B CA 1
ATOM 8318 C C . ILE B 1 217 ? 3.299 44.969 6.734 1 88.12 217 ILE B C 1
ATOM 8320 O O . ILE B 1 217 ? 2.932 44.344 7.73 1 88.12 217 ILE B O 1
ATOM 8324 N N . HIS B 1 218 ? 2.965 44.656 5.484 1 87.56 218 HIS B N 1
ATOM 8325 C CA . HIS B 1 218 ? 2.238 43.438 5.172 1 87.56 218 HIS B CA 1
ATOM 8326 C C . HIS B 1 218 ? 2.83 42.75 3.953 1 87.56 218 HIS B C 1
ATOM 8328 O O . HIS B 1 218 ? 3.406 43.375 3.078 1 87.56 218 HIS B O 1
ATOM 8334 N N . SER B 1 219 ? 2.664 41.406 3.945 1 87.94 219 SER B N 1
ATOM 8335 C CA . SER B 1 219 ? 3.068 40.656 2.768 1 87.94 219 SER B CA 1
ATOM 8336 C C . SER B 1 219 ? 2.15 40.938 1.583 1 87.94 219 SER B C 1
ATOM 8338 O O . SER B 1 219 ? 0.929 41 1.736 1 87.94 219 SER B O 1
ATOM 8340 N N . GLY B 1 220 ? 2.736 41.094 0.432 1 89.81 220 GLY B N 1
ATOM 8341 C CA . GLY B 1 220 ? 1.942 41.469 -0.727 1 89.81 220 GLY B CA 1
ATOM 8342 C C . GLY B 1 220 ? 1.731 40.344 -1.705 1 89.81 220 GLY B C 1
ATOM 8343 O O . GLY B 1 220 ? 1.074 40.5 -2.734 1 89.81 220 GLY B O 1
ATOM 8344 N N . ARG B 1 221 ? 2.295 39.125 -1.341 1 92.19 221 ARG B N 1
ATOM 8345 C CA . ARG B 1 221 ? 2.164 37.969 -2.23 1 92.19 221 ARG B CA 1
ATOM 8346 C C . ARG B 1 221 ? 1.587 36.75 -1.489 1 92.19 221 ARG B C 1
ATOM 8348 O O . ARG B 1 221 ? 1.902 36.531 -0.319 1 92.19 221 ARG B O 1
ATOM 8355 N N . PHE B 1 222 ? 0.721 36.062 -2.186 1 93.81 222 PHE B N 1
ATOM 8356 C CA . PHE B 1 222 ? 0.131 34.844 -1.645 1 93.81 222 PHE B CA 1
ATOM 8357 C C . PHE B 1 222 ? 0.197 33.719 -2.662 1 93.81 222 PHE B C 1
ATOM 8359 O O . PHE B 1 222 ? -0.093 33.938 -3.842 1 93.81 222 PHE B O 1
ATOM 8366 N N . TYR B 1 223 ? 0.723 32.562 -2.217 1 94.5 223 TYR B N 1
ATOM 8367 C CA . TYR B 1 223 ? 0.861 31.375 -3.031 1 94.5 223 TYR B CA 1
ATOM 8368 C C . TYR B 1 223 ? 0.104 30.203 -2.412 1 94.5 223 TYR B C 1
ATOM 8370 O O . TYR B 1 223 ? 0.216 29.953 -1.21 1 94.5 223 TYR B O 1
ATOM 8378 N N . ASN B 1 224 ? -0.791 29.562 -3.18 1 95.25 224 ASN B N 1
ATOM 8379 C CA . ASN B 1 224 ? -1.461 28.344 -2.705 1 95.25 224 ASN B CA 1
ATOM 8380 C C . ASN B 1 224 ? -1.369 27.219 -3.727 1 95.25 224 ASN B C 1
ATOM 8382 O O . ASN B 1 224 ? -1.162 27.469 -4.914 1 95.25 224 ASN B O 1
ATOM 8386 N N . ASP B 1 225 ? -1.386 26.062 -3.242 1 94.12 225 ASP B N 1
ATOM 8387 C CA . ASP B 1 225 ? -1.307 24.859 -4.074 1 94.12 225 ASP B CA 1
ATOM 8388 C C . ASP B 1 225 ? -2.1 23.719 -3.457 1 94.12 225 ASP B C 1
ATOM 8390 O O . ASP B 1 225 ? -2.557 23.812 -2.314 1 94.12 225 ASP B O 1
ATOM 8394 N N . ASP B 1 226 ? -2.449 22.797 -4.312 1 94.94 226 ASP B N 1
ATOM 8395 C CA . ASP B 1 226 ? -3.111 21.578 -3.863 1 94.94 226 ASP B CA 1
ATOM 8396 C C . ASP B 1 226 ? -2.898 20.438 -4.859 1 94.94 226 ASP B C 1
ATOM 8398 O O . ASP B 1 226 ? -2.109 20.562 -5.797 1 94.94 226 ASP B O 1
ATOM 8402 N N . TYR B 1 227 ? -3.434 19.25 -4.445 1 93 227 TYR B N 1
ATOM 8403 C CA . TYR B 1 227 ? -3.309 18.031 -5.258 1 93 227 TYR B CA 1
ATOM 8404 C C . TYR B 1 227 ? -4.66 17.359 -5.438 1 93 227 TYR B C 1
ATOM 8406 O O . TYR B 1 227 ? -5.457 17.281 -4.5 1 93 227 TYR B O 1
ATOM 8414 N N . ASP B 1 228 ? -4.93 17.016 -6.723 1 94.62 228 ASP B N 1
ATOM 8415 C CA . ASP B 1 228 ? -6.121 16.234 -7.051 1 94.62 228 ASP B CA 1
ATOM 8416 C C . ASP B 1 228 ? -5.75 14.898 -7.699 1 94.62 228 ASP B C 1
ATOM 8418 O O . ASP B 1 228 ? -5.195 14.875 -8.797 1 94.62 228 ASP B O 1
ATOM 8422 N N . PHE B 1 229 ? -6.137 13.758 -7.078 1 95.25 229 PHE B N 1
ATOM 8423 C CA . PHE B 1 229 ? -5.762 12.438 -7.566 1 95.25 229 PHE B CA 1
ATOM 8424 C C . PHE B 1 229 ? -6.484 12.117 -8.875 1 95.25 229 PHE B C 1
ATOM 8426 O O . PHE B 1 229 ? -6.082 11.211 -9.602 1 95.25 229 PHE B O 1
ATOM 8433 N N . LYS B 1 230 ? -7.617 12.844 -9.156 1 95.19 230 LYS B N 1
ATOM 8434 C CA . LYS B 1 230 ? -8.352 12.617 -10.406 1 95.19 230 LYS B CA 1
ATOM 8435 C C . LYS B 1 230 ? -7.648 13.289 -11.578 1 95.19 230 LYS B C 1
ATOM 8437 O O . LYS B 1 230 ? -7.926 12.969 -12.742 1 95.19 230 LYS B O 1
ATOM 8442 N N . LYS B 1 231 ? -6.828 14.266 -11.281 1 95.38 231 LYS B N 1
ATOM 8443 C CA . LYS B 1 231 ? -5.969 14.953 -12.234 1 95.38 231 LYS B CA 1
ATOM 8444 C C . LYS B 1 231 ? -4.551 15.109 -11.688 1 95.38 231 LYS B C 1
ATOM 8446 O O . LYS B 1 231 ? -4.082 16.219 -11.461 1 95.38 231 LYS B O 1
ATOM 8451 N N . PRO B 1 232 ? -3.832 14.023 -11.594 1 92.31 232 PRO B N 1
ATOM 8452 C CA . PRO B 1 232 ? -2.562 14.039 -10.867 1 92.31 232 PRO B CA 1
ATOM 8453 C C . PRO B 1 232 ? -1.52 14.945 -11.508 1 92.31 232 PRO B C 1
ATOM 8455 O O . PRO B 1 232 ? -0.606 15.422 -10.836 1 92.31 232 PRO B O 1
ATOM 8458 N N . LYS B 1 233 ? -1.636 15.305 -12.781 1 90.56 233 LYS B N 1
ATOM 8459 C CA . LYS B 1 233 ? -0.633 16.109 -13.469 1 90.56 233 LYS B CA 1
ATOM 8460 C C . LYS B 1 233 ? -1.082 17.562 -13.586 1 90.56 233 LYS B C 1
ATOM 8462 O O . LYS B 1 233 ? -0.346 18.406 -14.102 1 90.56 233 LYS B O 1
ATOM 8467 N N . ALA B 1 234 ? -2.225 17.812 -13.094 1 91.38 234 ALA B N 1
ATOM 8468 C CA . ALA B 1 234 ? -2.742 19.172 -13.18 1 91.38 234 ALA B CA 1
ATOM 8469 C C . ALA B 1 234 ? -1.955 20.125 -12.273 1 91.38 234 ALA B C 1
ATOM 8471 O O . ALA B 1 234 ? -1.583 19.75 -11.156 1 91.38 234 ALA B O 1
ATOM 8472 N N . ASP B 1 235 ? -1.619 21.234 -12.773 1 90.5 235 ASP B N 1
ATOM 8473 C CA . ASP B 1 235 ? -1.02 22.297 -11.961 1 90.5 235 ASP B CA 1
ATOM 8474 C C . ASP B 1 235 ? -2.094 23.141 -11.281 1 90.5 235 ASP B C 1
ATOM 8476 O O . ASP B 1 235 ? -2.785 23.922 -11.938 1 90.5 235 ASP B O 1
ATOM 8480 N N . LEU B 1 236 ? -2.17 23.062 -10 1 91.25 236 LEU B N 1
ATOM 8481 C CA . LEU B 1 236 ? -3.201 23.766 -9.234 1 91.25 236 LEU B CA 1
ATOM 8482 C C . LEU B 1 236 ? -2.604 24.938 -8.461 1 91.25 236 LEU B C 1
ATOM 8484 O O . LEU B 1 236 ? -3.281 25.547 -7.633 1 91.25 236 LEU B O 1
ATOM 8488 N N . ALA B 1 237 ? -1.391 25.172 -8.727 1 93.19 237 ALA B N 1
ATOM 8489 C CA . ALA B 1 237 ? -0.714 26.266 -8.031 1 93.19 237 ALA B CA 1
ATOM 8490 C C . ALA B 1 237 ? -1.218 27.625 -8.516 1 93.19 237 ALA B C 1
ATOM 8492 O O . ALA B 1 237 ? -1.47 27.812 -9.711 1 93.19 237 ALA B O 1
ATOM 8493 N N . ASN B 1 238 ? -1.462 28.516 -7.594 1 92.25 238 ASN B N 1
ATOM 8494 C CA . ASN B 1 238 ? -1.859 29.891 -7.883 1 92.25 238 ASN B CA 1
ATOM 8495 C C . ASN B 1 238 ? -1.01 30.891 -7.109 1 92.25 238 ASN B C 1
ATOM 8497 O O . ASN B 1 238 ? -0.577 30.609 -5.988 1 92.25 238 ASN B O 1
ATOM 8501 N N . MET B 1 239 ? -0.699 31.938 -7.754 1 91.12 239 MET B N 1
ATOM 8502 C CA . MET B 1 239 ? 0.001 33.062 -7.109 1 91.12 239 MET B CA 1
ATOM 8503 C C . MET B 1 239 ? -0.667 34.375 -7.438 1 91.12 239 MET B C 1
ATOM 8505 O O . MET B 1 239 ? -1.048 34.625 -8.586 1 91.12 239 MET B O 1
ATOM 8509 N N . ARG B 1 240 ? -0.947 35.156 -6.387 1 90.38 240 ARG B N 1
ATOM 8510 C CA . ARG B 1 240 ? -1.486 36.5 -6.555 1 90.38 240 ARG B CA 1
ATOM 8511 C C . ARG B 1 240 ? -0.642 37.531 -5.805 1 90.38 240 ARG B C 1
ATOM 8513 O O . ARG B 1 240 ? -0.093 37.219 -4.742 1 90.38 240 ARG B O 1
ATOM 8520 N N . GLN B 1 241 ? -0.489 38.625 -6.414 1 90.31 241 GLN B N 1
ATOM 8521 C CA . GLN B 1 241 ? 0.287 39.688 -5.781 1 90.31 241 GLN B CA 1
ATOM 8522 C C . GLN B 1 241 ? -0.471 41.031 -5.805 1 90.31 241 GLN B C 1
ATOM 8524 O O . GLN B 1 241 ? -1.148 41.344 -6.789 1 90.31 241 GLN B O 1
ATOM 8529 N N . MET B 1 242 ? -0.534 41.656 -4.703 1 85.5 242 MET B N 1
ATOM 8530 C CA . MET B 1 242 ? -1.043 43 -4.516 1 85.5 242 MET B CA 1
ATOM 8531 C C . MET B 1 242 ? -0.169 43.781 -3.539 1 85.5 242 MET B C 1
ATOM 8533 O O . MET B 1 242 ? -0.571 44.031 -2.402 1 85.5 242 MET B O 1
ATOM 8537 N N . PRO B 1 243 ? 0.925 44.219 -4.012 1 85.5 243 PRO B N 1
ATOM 8538 C CA . PRO B 1 243 ? 1.841 44.938 -3.117 1 85.5 243 PRO B CA 1
ATOM 8539 C C . PRO B 1 243 ? 1.262 46.25 -2.607 1 85.5 243 PRO B C 1
ATOM 8541 O O . PRO B 1 243 ? 0.786 47.094 -3.4 1 85.5 243 PRO B O 1
ATOM 8544 N N . PRO B 1 244 ? 1.282 46.469 -1.311 1 83 244 PRO B N 1
ATOM 8545 C CA . PRO B 1 244 ? 0.744 47.688 -0.733 1 83 244 PRO B CA 1
ATOM 8546 C C . PRO B 1 244 ? 1.574 48.906 -1.091 1 83 244 PRO B C 1
ATOM 8548 O O . PRO B 1 244 ? 1.107 50.062 -0.937 1 83 244 PRO B O 1
ATOM 8551 N N . GLY B 1 245 ? 2.795 48.781 -1.504 1 82.94 245 GLY B N 1
ATOM 8552 C CA . GLY B 1 245 ? 3.576 49.906 -1.991 1 82.94 245 GLY B CA 1
ATOM 8553 C C . GLY B 1 245 ? 4.684 50.344 -1.04 1 82.94 245 GLY B C 1
ATOM 8554 O O . GLY B 1 245 ? 5.477 51.219 -1.353 1 82.94 245 GLY B O 1
ATOM 8555 N N . HIS B 1 246 ? 4.766 49.781 0.151 1 85.19 246 HIS B N 1
ATOM 8556 C CA . HIS B 1 246 ? 5.875 50.062 1.058 1 85.19 246 HIS B CA 1
ATOM 8557 C C . HIS B 1 246 ? 7.066 49.156 0.764 1 85.19 246 HIS B C 1
ATOM 8559 O O . HIS B 1 246 ? 6.965 48.25 -0.036 1 85.19 246 HIS B O 1
ATOM 8565 N N . SER B 1 247 ? 8.195 49.5 1.432 1 87.25 247 SER B N 1
ATOM 8566 C CA . SER B 1 247 ? 9.367 48.656 1.272 1 87.25 247 SER B CA 1
ATOM 8567 C C . SER B 1 247 ? 9.125 47.25 1.845 1 87.25 247 SER B C 1
ATOM 8569 O O . SER B 1 247 ? 8.43 47.094 2.854 1 87.25 247 SER B O 1
ATOM 8571 N N . HIS B 1 248 ? 9.609 46.188 1.177 1 89.06 248 HIS B N 1
ATOM 8572 C CA . HIS B 1 248 ? 9.531 44.781 1.601 1 89.06 248 HIS B CA 1
ATOM 8573 C C . HIS B 1 248 ? 8.109 44.25 1.489 1 89.06 248 HIS B C 1
ATOM 8575 O O . HIS B 1 248 ? 7.645 43.531 2.363 1 89.06 248 HIS B O 1
ATOM 8581 N N . ASP B 1 249 ? 7.379 44.781 0.529 1 86.62 249 ASP B N 1
ATOM 8582 C CA . ASP B 1 249 ? 5.992 44.344 0.363 1 86.62 249 ASP B CA 1
ATOM 8583 C C . ASP B 1 249 ? 5.887 43.188 -0.605 1 86.62 249 ASP B C 1
ATOM 8585 O O . ASP B 1 249 ? 4.797 42.844 -1.074 1 86.62 249 ASP B O 1
ATOM 8589 N N . ALA B 1 250 ? 7.102 42.5 -0.964 1 87.25 250 ALA B N 1
ATOM 8590 C CA . ALA B 1 250 ? 7.094 41.438 -1.96 1 87.25 250 ALA B CA 1
ATOM 8591 C C . ALA B 1 250 ? 7.145 40.062 -1.294 1 87.25 250 ALA B C 1
ATOM 8593 O O . ALA B 1 250 ? 7.156 39.031 -1.976 1 87.25 250 ALA B O 1
ATOM 8594 N N . TYR B 1 251 ? 7.164 40.031 -0.048 1 89.94 251 TYR B N 1
ATOM 8595 C CA . TYR B 1 251 ? 7.258 38.75 0.647 1 89.94 251 TYR B CA 1
ATOM 8596 C C . TYR B 1 251 ? 6.012 37.906 0.406 1 89.94 251 TYR B C 1
ATOM 8598 O O . TYR B 1 251 ? 4.922 38.469 0.192 1 89.94 251 TYR B O 1
ATOM 8606 N N . GLU B 1 252 ? 6.223 36.562 0.473 1 91.81 252 GLU B N 1
ATOM 8607 C CA . GLU B 1 252 ? 5.184 35.594 0.075 1 91.81 252 GLU B CA 1
ATOM 8608 C C . GLU B 1 252 ? 4.754 34.719 1.249 1 91.81 252 GLU B C 1
ATOM 8610 O O . GLU B 1 252 ? 5.59 34.281 2.031 1 91.81 252 GLU B O 1
ATOM 8615 N N . THR B 1 253 ? 3.492 34.562 1.372 1 92.25 253 THR B N 1
ATOM 8616 C CA . THR B 1 253 ? 2.938 33.562 2.26 1 92.25 253 THR B CA 1
ATOM 8617 C C . THR B 1 253 ? 2.438 32.344 1.46 1 92.25 253 THR B C 1
ATOM 8619 O O . THR B 1 253 ? 1.702 32.5 0.483 1 92.25 253 THR B O 1
ATOM 8622 N N . TYR B 1 254 ? 2.867 31.156 1.801 1 93.88 254 TYR B N 1
ATOM 8623 C CA . TYR B 1 254 ? 2.545 29.922 1.101 1 93.88 254 TYR B CA 1
ATOM 8624 C C . TYR B 1 254 ? 1.62 29.047 1.937 1 93.88 254 TYR B C 1
ATOM 8626 O O . TYR B 1 254 ? 1.906 28.766 3.104 1 93.88 254 TYR B O 1
ATOM 8634 N N . GLU B 1 255 ? 0.498 28.688 1.308 1 93.5 255 GLU B N 1
ATOM 8635 C CA . GLU B 1 255 ? -0.453 27.828 2.002 1 93.5 255 GLU B CA 1
ATOM 8636 C C . GLU B 1 255 ? -0.669 26.516 1.244 1 93.5 255 GLU B C 1
ATOM 8638 O O . GLU B 1 255 ? -0.875 26.531 0.028 1 93.5 255 GLU B O 1
ATOM 8643 N N . TRP B 1 256 ? -0.567 25.406 1.909 1 93.19 256 TRP B N 1
ATOM 8644 C CA . TRP B 1 256 ? -0.87 24.062 1.437 1 93.19 256 TRP B CA 1
ATOM 8645 C C . TRP B 1 256 ? -1.421 23.203 2.566 1 93.19 256 TRP B C 1
ATOM 8647 O O . TRP B 1 256 ? -0.922 23.25 3.693 1 93.19 256 TRP B O 1
ATOM 8657 N N . PRO B 1 257 ? -2.381 22.375 2.357 1 92.81 257 PRO B N 1
ATOM 8658 C CA . PRO B 1 257 ? -3.221 22.312 1.158 1 92.81 257 PRO B CA 1
ATOM 8659 C C . PRO B 1 257 ? -4.176 23.5 1.048 1 92.81 257 PRO B C 1
ATOM 8661 O O . PRO B 1 257 ? -4.633 24.031 2.066 1 92.81 257 PRO B O 1
ATOM 8664 N N . GLY B 1 258 ? -4.512 23.812 -0.15 1 92.44 258 GLY B N 1
ATOM 8665 C CA . GLY B 1 258 ? -5.414 24.938 -0.36 1 92.44 258 GLY B CA 1
ATOM 8666 C C . GLY B 1 258 ? -6.879 24.562 -0.217 1 92.44 258 GLY B C 1
ATOM 8667 O O . GLY B 1 258 ? -7.73 25.438 -0.036 1 92.44 258 GLY B O 1
ATOM 8668 N N . GLY B 1 259 ? -7.184 23.344 -0.37 1 91.12 259 GLY B N 1
ATOM 8669 C CA . GLY B 1 259 ? -8.547 22.875 -0.173 1 91.12 259 GLY B CA 1
ATOM 8670 C C . GLY B 1 259 ? -9.406 23 -1.414 1 91.12 259 GLY B C 1
ATOM 8671 O O . GLY B 1 259 ? -10.602 23.297 -1.32 1 91.12 259 GLY B O 1
ATOM 8672 N N . TYR B 1 260 ? -8.844 22.938 -2.547 1 93.44 260 TYR B N 1
ATOM 8673 C CA . TYR B 1 260 ? -9.594 23.031 -3.797 1 93.44 260 TYR B CA 1
ATOM 8674 C C . TYR B 1 260 ? -9.086 22.016 -4.82 1 93.44 260 TYR B C 1
ATOM 8676 O O . TYR B 1 260 ? -7.984 21.484 -4.676 1 93.44 260 TYR B O 1
ATOM 8684 N N . THR B 1 261 ? -9.938 21.734 -5.793 1 92.94 261 THR B N 1
ATOM 8685 C CA . THR B 1 261 ? -9.555 20.797 -6.84 1 92.94 261 THR B CA 1
ATOM 8686 C C . THR B 1 261 ? -9.602 21.469 -8.211 1 92.94 261 THR B C 1
ATOM 8688 O O . THR B 1 261 ? -9.133 20.891 -9.203 1 92.94 261 THR B O 1
ATOM 8691 N N . GLU B 1 262 ? -10.18 22.656 -8.281 1 93.88 262 GLU B N 1
ATOM 8692 C CA . GLU B 1 262 ? -10.258 23.391 -9.531 1 93.88 262 GLU B CA 1
ATOM 8693 C C . GLU B 1 262 ? -9.375 24.641 -9.5 1 93.88 262 GLU B C 1
ATOM 8695 O O . GLU B 1 262 ? -9.328 25.344 -8.492 1 93.88 262 GLU B O 1
ATOM 8700 N N . PHE B 1 263 ? -8.719 24.875 -10.594 1 93.69 263 PHE B N 1
ATOM 8701 C CA . PHE B 1 263 ? -7.785 26 -10.695 1 93.69 263 PHE B CA 1
ATOM 8702 C C . PHE B 1 263 ? -8.477 27.312 -10.352 1 93.69 263 PHE B C 1
ATOM 8704 O O . PHE B 1 263 ? -7.91 28.141 -9.633 1 93.69 263 PHE B O 1
ATOM 8711 N N . GLY B 1 264 ? -9.688 27.516 -10.828 1 94.25 264 GLY B N 1
ATOM 8712 C CA . GLY B 1 264 ? -10.43 28.75 -10.586 1 94.25 264 GLY B CA 1
ATOM 8713 C C . GLY B 1 264 ? -10.711 29 -9.117 1 94.25 264 GLY B C 1
ATOM 8714 O O . GLY B 1 264 ? -10.68 30.141 -8.656 1 94.25 264 GLY B O 1
ATOM 8715 N N . ASP B 1 265 ? -11.008 27.984 -8.414 1 94.62 265 ASP B N 1
ATOM 8716 C CA . ASP B 1 265 ? -11.242 28.125 -6.977 1 94.62 265 ASP B CA 1
ATOM 8717 C C . ASP B 1 265 ? -9.969 28.562 -6.25 1 94.62 265 ASP B C 1
ATOM 8719 O O . ASP B 1 265 ? -10.023 29.344 -5.301 1 94.62 265 ASP B O 1
ATOM 8723 N N . GLY B 1 266 ? -8.844 28.016 -6.66 1 94.81 266 GLY B N 1
ATOM 8724 C CA . GLY B 1 266 ? -7.57 28.422 -6.078 1 94.81 266 GLY B CA 1
ATOM 8725 C C . GLY B 1 266 ? -7.266 29.891 -6.266 1 94.81 266 GLY B C 1
ATOM 8726 O O . GLY B 1 266 ? -6.738 30.547 -5.363 1 94.81 266 GLY B O 1
ATOM 8727 N N . GLU B 1 267 ? -7.574 30.391 -7.406 1 94.69 267 GLU B N 1
ATOM 8728 C CA . GLU B 1 267 ? -7.379 31.812 -7.684 1 94.69 267 GLU B CA 1
ATOM 8729 C C . GLU B 1 267 ? -8.266 32.688 -6.789 1 94.69 267 GLU B C 1
ATOM 8731 O O . GLU B 1 267 ? -7.828 33.688 -6.277 1 94.69 267 GLU B O 1
ATOM 8736 N N . ALA B 1 268 ? -9.477 32.188 -6.672 1 94.38 268 ALA B N 1
ATOM 8737 C CA . ALA B 1 268 ? -10.422 32.938 -5.824 1 94.38 268 ALA B CA 1
ATOM 8738 C C . ALA B 1 268 ? -9.938 32.969 -4.375 1 94.38 268 ALA B C 1
ATOM 8740 O O . ALA B 1 268 ? -10.023 34 -3.709 1 94.38 268 ALA B O 1
ATOM 8741 N N . TYR B 1 269 ? -9.461 31.859 -3.867 1 95.06 269 TYR B N 1
ATOM 8742 C CA . TYR B 1 269 ? -8.977 31.797 -2.494 1 95.06 269 TYR B CA 1
ATOM 8743 C C . TYR B 1 269 ? -7.707 32.625 -2.322 1 95.06 269 TYR B C 1
ATOM 8745 O O . TYR B 1 269 ? -7.5 33.25 -1.275 1 95.06 269 TYR B O 1
ATOM 8753 N N . ALA B 1 270 ? -6.84 32.625 -3.283 1 94.38 270 ALA B N 1
ATOM 8754 C CA . ALA B 1 270 ? -5.648 33.469 -3.229 1 94.38 270 ALA B CA 1
ATOM 8755 C C . ALA B 1 270 ? -6.027 34.938 -3.105 1 94.38 270 ALA B C 1
ATOM 8757 O O . ALA B 1 270 ? -5.383 35.688 -2.375 1 94.38 270 ALA B O 1
ATOM 8758 N N . ARG B 1 271 ? -7.027 35.281 -3.779 1 92.69 271 ARG B N 1
ATOM 8759 C CA . ARG B 1 271 ? -7.516 36.656 -3.705 1 92.69 271 ARG B CA 1
ATOM 8760 C C . ARG B 1 271 ? -8.055 37 -2.314 1 92.69 271 ARG B C 1
ATOM 8762 O O . ARG B 1 271 ? -7.723 38.031 -1.737 1 92.69 271 ARG B O 1
ATOM 8769 N N . VAL B 1 272 ? -8.828 36.125 -1.81 1 93.44 272 VAL B N 1
ATOM 8770 C CA . VAL B 1 272 ? -9.43 36.312 -0.491 1 93.44 272 VAL B CA 1
ATOM 8771 C C . VAL B 1 272 ? -8.328 36.406 0.565 1 93.44 272 VAL B C 1
ATOM 8773 O O . VAL B 1 272 ? -8.391 37.25 1.46 1 93.44 272 VAL B O 1
ATOM 8776 N N . ARG B 1 273 ? -7.355 35.594 0.443 1 93.81 273 ARG B N 1
ATOM 8777 C CA . ARG B 1 273 ? -6.27 35.594 1.42 1 93.81 273 ARG B CA 1
ATOM 8778 C C . ARG B 1 273 ? -5.422 36.844 1.322 1 93.81 273 ARG B C 1
ATOM 8780 O O . ARG B 1 273 ? -4.953 37.375 2.338 1 93.81 273 ARG B O 1
ATOM 8787 N N . LEU B 1 274 ? -5.176 37.219 0.18 1 91.06 274 LEU B N 1
ATOM 8788 C CA . LEU B 1 274 ? -4.434 38.469 -0.01 1 91.06 274 LEU B CA 1
ATOM 8789 C C . LEU B 1 274 ? -5.199 39.656 0.582 1 91.06 274 LEU B C 1
ATOM 8791 O O . LEU B 1 274 ? -4.602 40.5 1.217 1 91.06 274 LEU B O 1
ATOM 8795 N N . GLN B 1 275 ? -6.484 39.656 0.372 1 89.62 275 GLN B N 1
ATOM 8796 C CA . GLN B 1 275 ? -7.32 40.719 0.942 1 89.62 275 GLN B CA 1
ATOM 8797 C C . GLN B 1 275 ? -7.34 40.656 2.467 1 89.62 275 GLN B C 1
ATOM 8799 O O . GLN B 1 275 ? -7.355 41.656 3.146 1 89.62 275 GLN B O 1
ATOM 8804 N N . GLU B 1 276 ? -7.406 39.469 2.92 1 91 276 GLU B N 1
ATOM 8805 C CA . GLU B 1 276 ? -7.328 39.25 4.363 1 91 276 GLU B CA 1
ATOM 8806 C C . GLU B 1 276 ? -6.07 39.875 4.949 1 91 276 GLU B C 1
ATOM 8808 O O . GLU B 1 276 ? -6.133 40.594 5.965 1 91 276 GLU B O 1
ATOM 8813 N N . ASN B 1 277 ? -5.012 39.656 4.281 1 86.25 277 ASN B N 1
ATOM 8814 C CA . ASN B 1 277 ? -3.727 40.188 4.727 1 86.25 277 ASN B CA 1
ATOM 8815 C C . ASN B 1 277 ? -3.697 41.688 4.68 1 86.25 277 ASN B C 1
ATOM 8817 O O . ASN B 1 277 ? -3.027 42.344 5.492 1 86.25 277 ASN B O 1
ATOM 8821 N N . LEU B 1 278 ? -4.348 42.219 3.793 1 81.75 278 LEU B N 1
ATOM 8822 C CA . LEU B 1 278 ? -4.289 43.656 3.584 1 81.75 278 LEU B CA 1
ATOM 8823 C C . LEU B 1 278 ? -5.328 44.375 4.441 1 81.75 278 LEU B C 1
ATOM 8825 O O . LEU B 1 278 ? -5.238 45.562 4.648 1 81.75 278 LEU B O 1
ATOM 8829 N N . SER B 1 279 ? -6.238 43.438 4.836 1 84.06 279 SER B N 1
ATOM 8830 C CA . SER B 1 279 ? -7.207 44.031 5.762 1 84.06 279 SER B CA 1
ATOM 8831 C C . SER B 1 279 ? -6.543 44.438 7.07 1 84.06 279 SER B C 1
ATOM 8833 O O . SER B 1 279 ? -5.816 43.656 7.68 1 84.06 279 SER B O 1
ATOM 8835 N N . GLY B 1 280 ? -6.523 45.594 7.465 1 75.25 280 GLY B N 1
ATOM 8836 C CA . GLY B 1 280 ? -5.875 46.094 8.664 1 75.25 280 GLY B CA 1
ATOM 8837 C C . GLY B 1 280 ? -4.578 46.844 8.383 1 75.25 280 GLY B C 1
ATOM 8838 O O . GLY B 1 280 ? -3.914 47.312 9.305 1 75.25 280 GLY B O 1
ATOM 8839 N N . ARG B 1 281 ? -4.238 46.812 7.109 1 78.38 281 ARG B N 1
ATOM 8840 C CA . ARG B 1 281 ? -3.023 47.531 6.719 1 78.38 281 ARG B CA 1
ATOM 8841 C C . ARG B 1 281 ? -3.117 49 7.066 1 78.38 281 ARG B C 1
ATOM 8843 O O . ARG B 1 281 ? -2.15 49.594 7.559 1 78.38 281 ARG B O 1
ATOM 8850 N N . SER B 1 282 ? -4.27 49.531 6.809 1 81.19 282 SER B N 1
ATOM 8851 C CA . SER B 1 282 ? -4.551 50.938 7.137 1 81.19 282 SER B CA 1
ATOM 8852 C C . SER B 1 282 ? -5.812 51.062 7.984 1 81.19 282 SER B C 1
ATOM 8854 O O . SER B 1 282 ? -6.914 50.75 7.52 1 81.19 282 SER B O 1
ATOM 8856 N N . THR B 1 283 ? -5.598 51.375 9.172 1 87.81 283 THR B N 1
ATOM 8857 C CA . THR B 1 283 ? -6.73 51.5 10.086 1 87.81 283 THR B CA 1
ATOM 8858 C C . THR B 1 283 ? -6.695 52.875 10.789 1 87.81 283 THR B C 1
ATOM 8860 O O . THR B 1 283 ? -5.629 53.469 10.93 1 87.81 283 THR B O 1
ATOM 8863 N N . VAL B 1 284 ? -7.895 53.281 11.102 1 92.25 284 VAL B N 1
ATOM 8864 C CA . VAL B 1 284 ? -8.016 54.562 11.82 1 92.25 284 VAL B CA 1
ATOM 8865 C C . VAL B 1 284 ? -8.766 54.312 13.133 1 92.25 284 VAL B C 1
ATOM 8867 O O . VAL B 1 284 ? -9.648 53.469 13.219 1 92.25 284 VAL B O 1
ATOM 8870 N N . ARG B 1 285 ? -8.281 54.969 14.086 1 93 285 ARG B N 1
ATOM 8871 C CA . ARG B 1 285 ? -8.953 55.031 15.383 1 93 285 ARG B CA 1
ATOM 8872 C C . ARG B 1 285 ? -9.398 56.438 15.727 1 93 285 ARG B C 1
ATOM 8874 O O . ARG B 1 285 ? -8.672 57.406 15.469 1 93 285 ARG B O 1
ATOM 8881 N N . GLY B 1 286 ? -10.656 56.531 16.219 1 93.5 286 GLY B N 1
ATOM 8882 C CA . GLY B 1 286 ? -11.188 57.844 16.562 1 93.5 286 GLY B CA 1
ATOM 8883 C C . GLY B 1 286 ? -12.047 57.812 17.812 1 93.5 286 GLY B C 1
ATOM 8884 O O . GLY B 1 286 ? -12.461 56.75 18.266 1 93.5 286 GLY B O 1
ATOM 8885 N N . GLU B 1 287 ? -12.164 59 18.344 1 94.31 287 GLU B N 1
ATOM 8886 C CA . GLU B 1 287 ? -13.117 59.188 19.438 1 94.31 287 GLU B CA 1
ATOM 8887 C C . GLU B 1 287 ? -14.242 60.156 19.016 1 94.31 287 GLU B C 1
ATOM 8889 O O . GLU B 1 287 ? -14.008 61.094 18.266 1 94.31 287 GLU B O 1
ATOM 8894 N N . SER B 1 288 ? -15.438 59.844 19.453 1 93.81 288 SER B N 1
ATOM 8895 C CA . SER B 1 288 ? -16.609 60.594 19.016 1 93.81 288 SER B CA 1
ATOM 8896 C C . SER B 1 288 ? -17.688 60.625 20.094 1 93.81 288 SER B C 1
ATOM 8898 O O . SER B 1 288 ? -17.656 59.812 21.031 1 93.81 288 SER B O 1
ATOM 8900 N N . ARG B 1 289 ? -18.594 61.562 19.969 1 90.19 289 ARG B N 1
ATOM 8901 C CA . ARG B 1 289 ? -19.797 61.656 20.781 1 90.19 289 ARG B CA 1
ATOM 8902 C C . ARG B 1 289 ? -21.047 61.594 19.906 1 90.19 289 ARG B C 1
ATOM 8904 O O . ARG B 1 289 ? -22.156 61.938 20.375 1 90.19 289 ARG B O 1
ATOM 8911 N N . HIS B 1 290 ? -20.812 61.281 18.688 1 92.5 290 HIS B N 1
ATOM 8912 C CA . HIS B 1 290 ? -21.938 61.188 17.766 1 92.5 290 HIS B CA 1
ATOM 8913 C C . HIS B 1 290 ? -22.781 59.938 18.062 1 92.5 290 HIS B C 1
ATOM 8915 O O . HIS B 1 290 ? -22.359 58.812 17.812 1 92.5 290 HIS B O 1
ATOM 8921 N N . ARG B 1 291 ? -24.016 60.125 18.406 1 93.44 291 ARG B N 1
ATOM 8922 C CA . ARG B 1 291 ? -24.844 59.031 18.953 1 93.44 291 ARG B CA 1
ATOM 8923 C C . ARG B 1 291 ? -25.422 58.188 17.828 1 93.44 291 ARG B C 1
ATOM 8925 O O . ARG B 1 291 ? -25.969 57.094 18.094 1 93.44 291 ARG B O 1
ATOM 8932 N N . SER B 1 292 ? -25.188 58.469 16.531 1 92.88 292 SER B N 1
ATOM 8933 C CA . SER B 1 292 ? -25.688 57.688 15.406 1 92.88 292 SER B CA 1
ATOM 8934 C C . SER B 1 292 ? -24.688 56.625 14.977 1 92.88 292 SER B C 1
ATOM 8936 O O . SER B 1 292 ? -24.984 55.781 14.109 1 92.88 292 SER B O 1
ATOM 8938 N N . LEU B 1 293 ? -23.547 56.594 15.508 1 95 293 LEU B N 1
ATOM 8939 C CA . LEU B 1 293 ? -22.484 55.688 15.086 1 95 293 LEU B CA 1
ATOM 8940 C C . LEU B 1 293 ? -22.906 54.219 15.258 1 95 293 LEU B C 1
ATOM 8942 O O . LEU B 1 293 ? -23.469 53.844 16.297 1 95 293 LEU B O 1
ATOM 8946 N N . ALA B 1 294 ? -22.703 53.469 14.195 1 95.81 294 ALA B N 1
ATOM 8947 C CA . ALA B 1 294 ? -23.062 52.031 14.195 1 95.81 294 ALA B CA 1
ATOM 8948 C C . ALA B 1 294 ? -22.062 51.219 13.375 1 95.81 294 ALA B C 1
ATOM 8950 O O . ALA B 1 294 ? -21.656 51.656 12.289 1 95.81 294 ALA B O 1
ATOM 8951 N N . THR B 1 295 ? -21.703 50.094 13.953 1 97 295 THR B N 1
ATOM 8952 C CA . THR B 1 295 ? -20.797 49.188 13.25 1 97 295 THR B CA 1
ATOM 8953 C C . THR B 1 295 ? -21.438 48.688 11.969 1 97 295 THR B C 1
ATOM 8955 O O . THR B 1 295 ? -22.609 48.312 11.953 1 97 295 THR B O 1
ATOM 8958 N N . GLY B 1 296 ? -20.672 48.594 10.922 1 96.75 296 GLY B N 1
ATOM 8959 C CA . GLY B 1 296 ? -21.172 48.031 9.664 1 96.75 296 GLY B CA 1
ATOM 8960 C C . GLY B 1 296 ? -21.766 49.094 8.758 1 96.75 296 GLY B C 1
ATOM 8961 O O . GLY B 1 296 ? -22.328 48.781 7.703 1 96.75 296 GLY B O 1
ATOM 8962 N N . TYR B 1 297 ? -21.609 50.344 9.102 1 97.25 297 TYR B N 1
ATOM 8963 C CA . TYR B 1 297 ? -22.156 51.438 8.297 1 97.25 297 TYR B CA 1
ATOM 8964 C C . TYR B 1 297 ? -21.047 52.344 7.812 1 97.25 297 TYR B C 1
ATOM 8966 O O . TYR B 1 297 ? -19.922 52.312 8.312 1 97.25 297 TYR B O 1
ATOM 8974 N N . LEU B 1 298 ? -21.391 53.156 6.781 1 97.31 298 LEU B N 1
ATOM 8975 C CA . LEU B 1 298 ? -20.438 54.062 6.137 1 97.31 298 LEU B CA 1
ATOM 8976 C C . LEU B 1 298 ? -20.625 55.5 6.586 1 97.31 298 LEU B C 1
ATOM 8978 O O . LEU B 1 298 ? -21.75 55.875 6.945 1 97.31 298 LEU B O 1
ATOM 8982 N N . PHE B 1 299 ? -19.531 56.219 6.641 1 96.69 299 PHE B N 1
ATOM 8983 C CA . PHE B 1 299 ? -19.594 57.656 6.836 1 96.69 299 PHE B CA 1
ATOM 8984 C C . PHE B 1 299 ? -18.438 58.344 6.113 1 96.69 299 PHE B C 1
ATOM 8986 O O . PHE B 1 299 ? -17.453 57.719 5.773 1 96.69 299 PHE B O 1
ATOM 8993 N N . THR B 1 300 ? -18.656 59.625 5.824 1 96.81 300 THR B N 1
ATOM 8994 C CA . THR B 1 300 ? -17.609 60.438 5.219 1 96.81 300 THR B CA 1
ATOM 8995 C C . THR B 1 300 ? -17.062 61.438 6.219 1 96.81 300 THR B C 1
ATOM 8997 O O . THR B 1 300 ? -17.812 62.188 6.84 1 96.81 300 THR B O 1
ATOM 9000 N N . LEU B 1 301 ? -15.797 61.344 6.449 1 95.94 301 LEU B N 1
ATOM 9001 C CA . LEU B 1 301 ? -15.141 62.281 7.332 1 95.94 301 LEU B CA 1
ATOM 9002 C C . LEU B 1 301 ? -14.922 63.625 6.621 1 95.94 301 LEU B C 1
ATOM 9004 O O . LEU B 1 301 ? -14.531 63.656 5.453 1 95.94 301 LEU B O 1
ATOM 9008 N N . GLU B 1 302 ? -15.203 64.688 7.352 1 93.88 302 GLU B N 1
ATOM 9009 C CA . GLU B 1 302 ? -14.992 66 6.789 1 93.88 302 GLU B CA 1
ATOM 9010 C C . GLU B 1 302 ? -14.211 66.938 7.754 1 93.88 302 GLU B C 1
ATOM 9012 O O . GLU B 1 302 ? -14.25 66.688 8.969 1 93.88 302 GLU B O 1
ATOM 9017 N N . ASN B 1 303 ? -13.469 67.812 7.227 1 91 303 ASN B N 1
ATOM 9018 C CA . ASN B 1 303 ? -12.82 68.938 7.949 1 91 303 ASN B CA 1
ATOM 9019 C C . ASN B 1 303 ? -11.617 68.438 8.75 1 91 303 ASN B C 1
ATOM 9021 O O . ASN B 1 303 ? -11.25 69.062 9.75 1 91 303 ASN B O 1
ATOM 9025 N N . TYR B 1 304 ? -11.164 67.312 8.523 1 90.69 304 TYR B N 1
ATOM 9026 C CA . TYR B 1 304 ? -9.906 66.938 9.133 1 90.69 304 TYR B CA 1
ATOM 9027 C C . TYR B 1 304 ? -8.734 67.688 8.516 1 90.69 304 TYR B C 1
ATOM 9029 O O . TYR B 1 304 ? -8.695 67.875 7.305 1 90.69 304 TYR B O 1
ATOM 9037 N N . PRO B 1 305 ? -7.785 68.062 9.297 1 85.69 305 PRO B N 1
ATOM 9038 C CA . PRO B 1 305 ? -6.699 68.875 8.789 1 85.69 305 PRO B CA 1
ATOM 9039 C C . PRO B 1 305 ? -5.918 68.25 7.656 1 85.69 305 PRO B C 1
ATOM 9041 O O . PRO B 1 305 ? -5.461 68.938 6.738 1 85.69 305 PRO B O 1
ATOM 9044 N N . ARG B 1 306 ? -5.75 67.062 7.695 1 88.5 306 ARG B N 1
ATOM 9045 C CA . ARG B 1 306 ? -5.086 66.312 6.625 1 88.5 306 ARG B CA 1
ATOM 9046 C C . ARG B 1 306 ? -6.078 65.938 5.535 1 88.5 306 ARG B C 1
ATOM 9048 O O . ARG B 1 306 ? -6.816 64.938 5.684 1 88.5 306 ARG B O 1
ATOM 9055 N N . GLY B 1 307 ? -6.066 66.438 4.383 1 87.19 307 GLY B N 1
ATOM 9056 C CA . GLY B 1 307 ? -7.055 66.375 3.322 1 87.19 307 GLY B CA 1
ATOM 9057 C C . GLY B 1 307 ? -7.285 64.938 2.834 1 87.19 307 GLY B C 1
ATOM 9058 O O . GLY B 1 307 ? -8.406 64.562 2.453 1 87.19 307 GLY B O 1
ATOM 9059 N N . ASP B 1 308 ? -6.25 64.125 2.818 1 88.19 308 ASP B N 1
ATOM 9060 C CA . ASP B 1 308 ? -6.383 62.75 2.262 1 88.19 308 ASP B CA 1
ATOM 9061 C C . ASP B 1 308 ? -7.223 61.875 3.172 1 88.19 308 ASP B C 1
ATOM 9063 O O . ASP B 1 308 ? -7.656 60.781 2.764 1 88.19 308 ASP B O 1
ATOM 9067 N N . GLN B 1 309 ? -7.422 62.312 4.387 1 90.88 309 GLN B N 1
ATOM 9068 C CA . GLN B 1 309 ? -8.227 61.531 5.328 1 90.88 309 GLN B CA 1
ATOM 9069 C C . GLN B 1 309 ? -9.711 61.844 5.176 1 90.88 309 GLN B C 1
ATOM 9071 O O . GLN B 1 309 ? -10.562 61.125 5.684 1 90.88 309 GLN B O 1
ATOM 9076 N N . ASN B 1 310 ? -10.023 62.938 4.547 1 94.06 310 ASN B N 1
ATOM 9077 C CA . ASN B 1 310 ? -11.422 63.312 4.309 1 94.06 310 ASN B CA 1
ATOM 9078 C C . ASN B 1 310 ? -12.031 62.469 3.193 1 94.06 310 ASN B C 1
ATOM 9080 O O . ASN B 1 310 ? -12.211 62.938 2.074 1 94.06 310 ASN B O 1
ATOM 9084 N N . GLN B 1 311 ? -12.391 61.312 3.504 1 94.75 311 GLN B N 1
ATOM 9085 C CA . GLN B 1 311 ? -12.953 60.312 2.592 1 94.75 311 GLN B CA 1
ATOM 9086 C C . GLN B 1 311 ? -13.977 59.438 3.301 1 94.75 311 GLN B C 1
ATOM 9088 O O . GLN B 1 311 ? -14.289 59.656 4.477 1 94.75 311 GLN B O 1
ATOM 9093 N N . GLN B 1 312 ? -14.547 58.5 2.541 1 95.69 312 GLN B N 1
ATOM 9094 C CA . GLN B 1 312 ? -15.555 57.625 3.094 1 95.69 312 GLN B CA 1
ATOM 9095 C C . GLN B 1 312 ? -14.906 56.438 3.826 1 95.69 312 GLN B C 1
ATOM 9097 O O . GLN B 1 312 ? -13.922 55.875 3.352 1 95.69 312 GLN B O 1
ATOM 9102 N N . TYR B 1 313 ? -15.461 56.125 5 1 96.12 313 TYR B N 1
ATOM 9103 C CA . TYR B 1 313 ? -14.93 55.062 5.855 1 96.12 313 TYR B CA 1
ATOM 9104 C C . TYR B 1 313 ? -16.016 54.062 6.199 1 96.12 313 TYR B C 1
ATOM 9106 O O . TYR B 1 313 ? -17.203 54.406 6.262 1 96.12 313 TYR B O 1
ATOM 9114 N N . LEU B 1 314 ? -15.641 52.781 6.27 1 96.19 314 LEU B N 1
ATOM 9115 C CA . LEU B 1 314 ? -16.453 51.75 6.867 1 96.19 314 LEU B CA 1
ATOM 9116 C C . LEU B 1 314 ? -16.125 51.594 8.352 1 96.19 314 LEU B C 1
ATOM 9118 O O . LEU B 1 314 ? -14.969 51.406 8.727 1 96.19 314 LEU B O 1
ATOM 9122 N N . ILE B 1 315 ? -17.109 51.688 9.227 1 97.25 315 ILE B N 1
ATOM 9123 C CA . ILE B 1 315 ? -16.906 51.469 10.656 1 97.25 315 ILE B CA 1
ATOM 9124 C C . ILE B 1 315 ? -16.766 49.969 10.93 1 97.25 315 ILE B C 1
ATOM 9126 O O . ILE B 1 315 ? -17.734 49.219 10.836 1 97.25 315 ILE B O 1
ATOM 9130 N N . THR B 1 316 ? -15.594 49.531 11.289 1 96.38 316 THR B N 1
ATOM 9131 C CA . THR B 1 316 ? -15.312 48.094 11.5 1 96.38 316 THR B CA 1
ATOM 9132 C C . THR B 1 316 ? -15.523 47.719 12.961 1 96.38 316 THR B C 1
ATOM 9134 O O . THR B 1 316 ? -15.711 46.562 13.281 1 96.38 316 THR B O 1
ATOM 9137 N N . GLY B 1 317 ? -15.461 48.688 13.836 1 96.56 317 GLY B N 1
ATOM 9138 C CA . GLY B 1 317 ? -15.664 48.438 15.258 1 96.56 317 GLY B CA 1
ATOM 9139 C C . GLY B 1 317 ? -16.031 49.656 16.047 1 96.56 317 GLY B C 1
ATOM 9140 O O . GLY B 1 317 ? -15.555 50.75 15.734 1 96.56 317 GLY B O 1
ATOM 9141 N N . LEU B 1 318 ? -16.828 49.438 17.094 1 97.31 318 LEU B N 1
ATOM 9142 C CA . LEU B 1 318 ? -17.25 50.531 17.984 1 97.31 318 LEU B CA 1
ATOM 9143 C C . LEU B 1 318 ? -17.203 50.094 19.438 1 97.31 318 LEU B C 1
ATOM 9145 O O . LEU B 1 318 ? -17.656 49 19.781 1 97.31 318 LEU B O 1
ATOM 9149 N N . GLN B 1 319 ? -16.578 50.906 20.203 1 97.38 319 GLN B N 1
ATOM 9150 C CA . GLN B 1 319 ? -16.641 50.75 21.656 1 97.38 319 GLN B CA 1
ATOM 9151 C C . GLN B 1 319 ? -17.594 51.781 22.266 1 97.38 319 GLN B C 1
ATOM 9153 O O . GLN B 1 319 ? -17.469 52.969 22.031 1 97.38 319 GLN B O 1
ATOM 9158 N N . TYR B 1 320 ? -18.562 51.312 23.109 1 97.25 320 TYR B N 1
ATOM 9159 C CA . TYR B 1 320 ? -19.594 52.156 23.719 1 97.25 320 TYR B CA 1
ATOM 9160 C C . TYR B 1 320 ? -19.266 52.406 25.188 1 97.25 320 TYR B C 1
ATOM 9162 O O . TYR B 1 320 ? -18.781 51.531 25.906 1 97.25 320 TYR B O 1
ATOM 9170 N N . HIS B 1 321 ? -19.469 53.625 25.594 1 96.38 321 HIS B N 1
ATOM 9171 C CA . HIS B 1 321 ? -19.484 54 27 1 96.38 321 HIS B CA 1
ATOM 9172 C C . HIS B 1 321 ? -20.547 55.062 27.266 1 96.38 321 HIS B C 1
ATOM 9174 O O . HIS B 1 321 ? -20.312 56.25 27.062 1 96.38 321 HIS B O 1
ATOM 9180 N N . PHE B 1 322 ? -21.75 54.594 27.734 1 95.69 322 PHE B N 1
ATOM 9181 C CA . PHE B 1 322 ? -22.875 55.469 28.062 1 95.69 322 PHE B CA 1
ATOM 9182 C C . PHE B 1 322 ? -23.078 55.531 29.578 1 95.69 322 PHE B C 1
ATOM 9184 O O . PHE B 1 322 ? -22.922 54.531 30.281 1 95.69 322 PHE B O 1
ATOM 9191 N N . LYS B 1 323 ? -23.375 56.656 30 1 93.5 323 LYS B N 1
ATOM 9192 C CA . LYS B 1 323 ? -23.719 56.844 31.406 1 93.5 323 LYS B CA 1
ATOM 9193 C C . LYS B 1 323 ? -24.859 57.844 31.562 1 93.5 323 LYS B C 1
ATOM 9195 O O . LYS B 1 323 ? -24.891 58.875 30.891 1 93.5 323 LYS B O 1
ATOM 9200 N N . GLU B 1 324 ? -25.922 57.469 32.312 1 90.5 324 GLU B N 1
ATOM 9201 C CA . GLU B 1 324 ? -27.047 58.344 32.625 1 90.5 324 GLU B CA 1
ATOM 9202 C C . GLU B 1 324 ? -27.172 58.562 34.125 1 90.5 324 GLU B C 1
ATOM 9204 O O . GLU B 1 324 ? -26.922 57.656 34.938 1 90.5 324 GLU B O 1
ATOM 9209 N N . ASN B 1 325 ? -27.578 59.719 34.5 1 83.75 325 ASN B N 1
ATOM 9210 C CA . ASN B 1 325 ? -27.781 60.031 35.906 1 83.75 325 ASN B CA 1
ATOM 9211 C C . ASN B 1 325 ? -29.047 59.406 36.469 1 83.75 325 ASN B C 1
ATOM 9213 O O . ASN B 1 325 ? -30.031 59.25 35.719 1 83.75 325 ASN B O 1
ATOM 9217 N N . PRO B 1 326 ? -29.016 58.906 37.688 1 75.88 326 PRO B N 1
ATOM 9218 C CA . PRO B 1 326 ? -30.219 58.312 38.281 1 75.88 326 PRO B CA 1
ATOM 9219 C C . PRO B 1 326 ? -31.344 59.312 38.438 1 75.88 326 PRO B C 1
ATOM 9221 O O . PRO B 1 326 ? -31.094 60.5 38.625 1 75.88 326 PRO B O 1
ATOM 9224 N N . ARG B 1 327 ? -32.625 59 38.219 1 67.19 327 ARG B N 1
ATOM 9225 C CA . ARG B 1 327 ? -33.781 59.875 38.438 1 67.19 327 ARG B CA 1
ATOM 9226 C C . ARG B 1 327 ? -33.969 60.156 39.906 1 67.19 327 ARG B C 1
ATOM 9228 O O . ARG B 1 327 ? -34.312 59.281 40.688 1 67.19 327 ARG B O 1
ATOM 9235 N N . VAL B 1 328 ? -33.094 60.812 40.469 1 53.44 328 VAL B N 1
ATOM 9236 C CA . VAL B 1 328 ? -33.344 61.125 41.875 1 53.44 328 VAL B CA 1
ATOM 9237 C C . VAL B 1 328 ? -34.562 62.062 41.969 1 53.44 328 VAL B C 1
ATOM 9239 O O . VAL B 1 328 ? -34.656 63.031 41.219 1 53.44 328 VAL B O 1
ATOM 9242 N N . SER B 1 329 ? -35.812 61.625 42.406 1 45.81 329 SER B N 1
ATOM 9243 C CA . SER B 1 329 ? -36.75 62.594 42.906 1 45.81 329 SER B CA 1
ATOM 9244 C C . SER B 1 329 ? -36.062 63.688 43.688 1 45.81 329 SER B C 1
ATOM 9246 O O . SER B 1 329 ? -34.969 63.469 44.25 1 45.81 329 SER B O 1
ATOM 9248 N N . ALA B 1 330 ? -36.562 65 43.75 1 41.44 330 ALA B N 1
ATOM 9249 C CA . ALA B 1 330 ? -36.156 66.312 44.344 1 41.44 330 ALA B CA 1
ATOM 9250 C C . ALA B 1 330 ? -35.594 66.125 45.75 1 41.44 330 ALA B C 1
ATOM 9252 O O . ALA B 1 330 ? -35.406 67.062 46.469 1 41.44 330 ALA B O 1
ATOM 9253 N N . ALA B 1 331 ? -35.812 65 46.438 1 39.81 331 ALA B N 1
ATOM 9254 C CA . ALA B 1 331 ? -35.469 65.375 47.812 1 39.81 331 ALA B CA 1
ATOM 9255 C C . ALA B 1 331 ? -34 65.875 47.875 1 39.81 331 ALA B C 1
ATOM 9257 O O . ALA B 1 331 ? -33.312 65.875 46.844 1 39.81 331 ALA B O 1
ATOM 9258 N N . ASN B 1 332 ? -33.375 65.625 49.188 1 35.22 332 ASN B N 1
ATOM 9259 C CA . ASN B 1 332 ? -32.312 66.375 49.844 1 35.22 332 ASN B CA 1
ATOM 9260 C C . ASN B 1 332 ? -31 66.25 49.062 1 35.22 332 ASN B C 1
ATOM 9262 O O . ASN B 1 332 ? -30.531 65.125 48.812 1 35.22 332 ASN B O 1
ATOM 9266 N N . PRO B 1 333 ? -30.641 67.375 48.375 1 36.81 333 PRO B N 1
ATOM 9267 C CA . PRO B 1 333 ? -29.297 67.5 47.781 1 36.81 333 PRO B CA 1
ATOM 9268 C C . PRO B 1 333 ? -28.188 67 48.719 1 36.81 333 PRO B C 1
ATOM 9270 O O . PRO B 1 333 ? -27.969 67.625 49.781 1 36.81 333 PRO B O 1
ATOM 9273 N N . GLY B 1 334 ? -28.281 65.75 49.281 1 33.91 334 GLY B N 1
ATOM 9274 C CA . GLY B 1 334 ? -27.172 65.438 50.156 1 33.91 334 GLY B CA 1
ATOM 9275 C C . GLY B 1 334 ? -25.875 66.125 49.781 1 33.91 334 GLY B C 1
ATOM 9276 O O . GLY B 1 334 ? -25.781 66.688 48.688 1 33.91 334 GLY B O 1
ATOM 9277 N N . GLY B 1 335 ? -25.016 66.5 50.938 1 34.06 335 GLY B N 1
ATOM 9278 C CA . GLY B 1 335 ? -23.812 67.25 50.969 1 34.06 335 GLY B CA 1
ATOM 9279 C C . GLY B 1 335 ? -22.891 67.062 49.781 1 34.06 335 GLY B C 1
ATOM 9280 O O . GLY B 1 335 ? -23.016 66.062 49.094 1 34.06 335 GLY B O 1
ATOM 9281 N N . LYS B 1 336 ? -22.141 68.125 49.531 1 38.84 336 LYS B N 1
ATOM 9282 C CA . LYS B 1 336 ? -21.172 68.5 48.5 1 38.84 336 LYS B CA 1
ATOM 9283 C C . LYS B 1 336 ? -20.203 67.312 48.25 1 38.84 336 LYS B C 1
ATOM 9285 O O . LYS B 1 336 ? -19.266 67.438 47.438 1 38.84 336 LYS B O 1
ATOM 9290 N N . GLY B 1 337 ? -19.953 66.562 49.25 1 32.38 337 GLY B N 1
ATOM 9291 C CA . GLY B 1 337 ? -18.641 65.938 49.125 1 32.38 337 GLY B CA 1
ATOM 9292 C C . GLY B 1 337 ? -18.578 64.938 48 1 32.38 337 GLY B C 1
ATOM 9293 O O . GLY B 1 337 ? -17.531 64.312 47.75 1 32.38 337 GLY B O 1
ATOM 9294 N N . THR B 1 338 ? -19.531 63.969 48.031 1 33.72 338 THR B N 1
ATOM 9295 C CA . THR B 1 338 ? -18.984 62.812 47.375 1 33.72 338 THR B CA 1
ATOM 9296 C C . THR B 1 338 ? -18.641 63.125 45.906 1 33.72 338 THR B C 1
ATOM 9298 O O . THR B 1 338 ? -19.141 64.125 45.344 1 33.72 338 THR B O 1
ATOM 9301 N N . VAL B 1 339 ? -18.047 62.094 45.25 1 39.34 339 VAL B N 1
ATOM 9302 C CA . VAL B 1 339 ? -17.438 62.031 43.906 1 39.34 339 VAL B CA 1
ATOM 9303 C C . VAL B 1 339 ? -18.375 62.688 42.906 1 39.34 339 VAL B C 1
ATOM 9305 O O . VAL B 1 339 ? -19.594 62.469 42.938 1 39.34 339 VAL B O 1
ATOM 9308 N N . GLN B 1 340 ? -18.078 63.938 42.469 1 37.66 340 GLN B N 1
ATOM 9309 C CA . GLN B 1 340 ? -18.547 64.562 41.25 1 37.66 340 GLN B CA 1
ATOM 9310 C C . GLN B 1 340 ? -19.203 63.594 40.312 1 37.66 340 GLN B C 1
ATOM 9312 O O . GLN B 1 340 ? -18.547 62.688 39.812 1 37.66 340 GLN B O 1
ATOM 9317 N N . GLU B 1 341 ? -20.469 63.188 40.594 1 44.84 341 GLU B N 1
ATOM 9318 C CA . GLU B 1 341 ? -21.25 62.438 39.625 1 44.84 341 GLU B CA 1
ATOM 9319 C C . GLU B 1 341 ? -20.922 62.875 38.188 1 44.84 341 GLU B C 1
ATOM 9321 O O . GLU B 1 341 ? -21.125 64 37.844 1 44.84 341 GLU B O 1
ATOM 9326 N N . GLU B 1 342 ? -19.906 62.531 37.562 1 55.38 342 GLU B N 1
ATOM 9327 C CA . GLU B 1 342 ? -19.656 62.781 36.156 1 55.38 342 GLU B CA 1
ATOM 9328 C C . GLU B 1 342 ? -20.953 62.719 35.344 1 55.38 342 GLU B C 1
ATOM 9330 O O . GLU B 1 342 ? -21.844 61.906 35.656 1 55.38 342 GLU B O 1
ATOM 9335 N N . GLY B 1 343 ? -21.688 63.906 34.906 1 71.81 343 GLY B N 1
ATOM 9336 C CA . GLY B 1 343 ? -22.844 64.125 34.031 1 71.81 343 GLY B CA 1
ATOM 9337 C C . GLY B 1 343 ? -23.078 62.969 33.062 1 71.81 343 GLY B C 1
ATOM 9338 O O . GLY B 1 343 ? -22.281 62.031 33 1 71.81 343 GLY B O 1
ATOM 9339 N N . SER B 1 344 ? -24.422 62.906 32.531 1 85.62 344 SER B N 1
ATOM 9340 C CA . SER B 1 344 ? -24.766 61.969 31.469 1 85.62 344 SER B CA 1
ATOM 9341 C C . SER B 1 344 ? -23.875 62.156 30.25 1 85.62 344 SER B C 1
ATOM 9343 O O . SER B 1 344 ? -23.594 63.281 29.859 1 85.62 344 SER B O 1
ATOM 9345 N N . PHE B 1 345 ? -23.266 61.094 29.844 1 89.06 345 PHE B N 1
ATOM 9346 C CA . PHE B 1 345 ? -22.469 61.219 28.625 1 89.06 345 PHE B CA 1
ATOM 9347 C C . PHE B 1 345 ? -22.625 59.969 27.766 1 89.06 345 PHE B C 1
ATOM 9349 O O . PHE B 1 345 ? -23.016 58.906 28.25 1 89.06 345 PHE B O 1
ATOM 9356 N N . GLN B 1 346 ? -22.438 60.125 26.516 1 92.06 346 GLN B N 1
ATOM 9357 C CA . GLN B 1 346 ? -22.344 59.094 25.5 1 92.06 346 GLN B CA 1
ATOM 9358 C C . GLN B 1 346 ? -21.047 59.188 24.719 1 92.06 346 GLN B C 1
ATOM 9360 O O . GLN B 1 346 ? -20.859 60.094 23.906 1 92.06 346 GLN B O 1
ATOM 9365 N N . ARG B 1 347 ? -20.125 58.25 24.938 1 93.75 347 ARG B N 1
ATOM 9366 C CA . ARG B 1 347 ? -18.828 58.281 24.297 1 93.75 347 ARG B CA 1
ATOM 9367 C C . ARG B 1 347 ? -18.641 57.062 23.406 1 93.75 347 ARG B C 1
ATOM 9369 O O . ARG B 1 347 ? -19.094 55.969 23.734 1 93.75 347 ARG B O 1
ATOM 9376 N N . PHE B 1 348 ? -17.969 57.312 22.266 1 95.12 348 PHE B N 1
ATOM 9377 C CA . PHE B 1 348 ? -17.672 56.25 21.297 1 95.12 348 PHE B CA 1
ATOM 9378 C C . PHE B 1 348 ? -16.188 56.25 20.938 1 95.12 348 PHE B C 1
ATOM 9380 O O . PHE B 1 348 ? -15.586 57.312 20.766 1 95.12 348 PHE B O 1
ATOM 9387 N N . THR B 1 349 ? -15.617 55.156 20.953 1 95.94 349 THR B N 1
ATOM 9388 C CA . THR B 1 349 ? -14.336 54.938 20.281 1 95.94 349 THR B CA 1
ATOM 9389 C C . THR B 1 349 ? -14.531 54.094 19.031 1 95.94 349 THR B C 1
ATOM 9391 O O . THR B 1 349 ? -15.023 52.969 19.094 1 95.94 349 THR B O 1
ATOM 9394 N N . LEU B 1 350 ? -14.148 54.656 17.891 1 95.62 350 LEU B N 1
ATOM 9395 C CA . LEU B 1 350 ? -14.453 53.938 16.656 1 95.62 350 LEU B CA 1
ATOM 9396 C C . LEU B 1 350 ? -13.172 53.469 15.977 1 95.62 350 LEU B C 1
ATOM 9398 O O . LEU B 1 350 ? -12.117 54.094 16.125 1 95.62 350 LEU B O 1
ATOM 9402 N N . GLN B 1 351 ? -13.234 52.406 15.375 1 95.56 351 GLN B N 1
ATOM 9403 C CA . GLN B 1 351 ? -12.273 51.875 14.406 1 95.56 351 GLN B CA 1
ATOM 9404 C C . GLN B 1 351 ? -12.883 51.781 13.016 1 95.56 351 GLN B C 1
ATOM 9406 O O . GLN B 1 351 ? -14.047 51.406 12.859 1 95.56 351 GLN B O 1
ATOM 9411 N N . ALA B 1 352 ? -12.141 52.281 12.031 1 95.69 352 ALA B N 1
ATOM 9412 C CA . ALA B 1 352 ? -12.664 52.312 10.664 1 95.69 352 ALA B CA 1
ATOM 9413 C C . ALA B 1 352 ? -11.555 52.094 9.641 1 95.69 352 ALA B C 1
ATOM 9415 O O . ALA B 1 352 ? -10.375 52.156 9.984 1 95.69 352 ALA B O 1
ATOM 9416 N N . GLN B 1 353 ? -11.938 51.812 8.477 1 93.19 353 GLN B N 1
ATOM 9417 C CA . GLN B 1 353 ? -11.031 51.719 7.336 1 93.19 353 GLN B CA 1
ATOM 9418 C C . GLN B 1 353 ? -11.633 52.406 6.105 1 93.19 353 GLN B C 1
ATOM 9420 O O . GLN B 1 353 ? -12.859 52.5 5.98 1 93.19 353 GLN B O 1
ATOM 9425 N N . PRO B 1 354 ? -10.742 52.906 5.246 1 92.62 354 PRO B N 1
ATOM 9426 C CA . PRO B 1 354 ? -11.273 53.531 4.02 1 92.62 354 PRO B CA 1
ATOM 9427 C C . PRO B 1 354 ? -12.031 52.5 3.152 1 92.62 354 PRO B C 1
ATOM 9429 O O . PRO B 1 354 ? -11.648 51.344 3.082 1 92.62 354 PRO B O 1
ATOM 9432 N N . THR B 1 355 ? -13.078 52.938 2.453 1 93.06 355 THR B N 1
ATOM 9433 C CA . THR B 1 355 ? -13.898 52.062 1.617 1 93.06 355 THR B CA 1
ATOM 9434 C C . THR B 1 355 ? -13.133 51.656 0.363 1 93.06 355 THR B C 1
ATOM 9436 O O . THR B 1 355 ? -13.547 50.719 -0.339 1 93.06 355 THR B O 1
ATOM 9439 N N . SER B 1 356 ? -11.984 52.281 0.094 1 88.5 356 SER B N 1
ATOM 9440 C CA . SER B 1 356 ? -11.148 51.938 -1.056 1 88.5 356 SER B CA 1
ATOM 9441 C C . SER B 1 356 ? -10.414 50.625 -0.832 1 88.5 356 SER B C 1
ATOM 9443 O O . SER B 1 356 ? -9.93 50 -1.783 1 88.5 356 SER B O 1
ATOM 9445 N N . LEU B 1 357 ? -10.375 50.25 0.367 1 87.75 357 LEU B N 1
ATOM 9446 C CA . LEU B 1 357 ? -9.742 48.969 0.701 1 87.75 357 LEU B CA 1
ATOM 9447 C C . LEU B 1 357 ? -10.797 47.906 0.989 1 87.75 357 LEU B C 1
ATOM 9449 O O . LEU B 1 357 ? -11.812 48.188 1.633 1 87.75 357 LEU B O 1
ATOM 9453 N N . PRO B 1 358 ? -10.547 46.719 0.442 1 89.38 358 PRO B N 1
ATOM 9454 C CA . PRO B 1 358 ? -11.477 45.656 0.775 1 89.38 358 PRO B CA 1
ATOM 9455 C C . PRO B 1 358 ? -11.367 45.188 2.23 1 89.38 358 PRO B C 1
ATOM 9457 O O . PRO B 1 358 ? -10.344 45.438 2.877 1 89.38 358 PRO B O 1
ATOM 9460 N N . TYR B 1 359 ? -12.477 44.625 2.762 1 93.81 359 TYR B N 1
ATOM 9461 C CA . TYR B 1 359 ? -12.453 44.062 4.102 1 93.81 359 TYR B CA 1
ATOM 9462 C C . TYR B 1 359 ? -12.68 42.562 4.055 1 93.81 359 TYR B C 1
ATOM 9464 O O . TYR B 1 359 ? -13.672 42.094 3.488 1 93.81 359 TYR B O 1
ATOM 9472 N N . THR B 1 360 ? -11.773 41.812 4.508 1 94.38 360 THR B N 1
ATOM 9473 C CA . THR B 1 360 ? -11.852 40.375 4.703 1 94.38 360 THR B CA 1
ATOM 9474 C C . THR B 1 360 ? -11.5 40 6.137 1 94.38 360 THR B C 1
ATOM 9476 O O . THR B 1 360 ? -10.469 40.438 6.66 1 94.38 360 THR B O 1
ATOM 9479 N N . PRO B 1 361 ? -12.414 39.281 6.746 1 95 361 PRO B N 1
ATOM 9480 C CA . PRO B 1 361 ? -12.133 38.906 8.141 1 95 361 PRO B CA 1
ATOM 9481 C C . PRO B 1 361 ? -10.898 38.031 8.273 1 95 361 PRO B C 1
ATOM 9483 O O . PRO B 1 361 ? -10.617 37.219 7.391 1 95 361 PRO B O 1
ATOM 9486 N N . GLN B 1 362 ? -10.172 38.156 9.406 1 93.12 362 GLN B N 1
ATOM 9487 C CA . GLN B 1 362 ? -9.07 37.25 9.711 1 93.12 362 GLN B CA 1
ATOM 9488 C C . GLN B 1 362 ? -9.57 35.875 10.047 1 93.12 362 GLN B C 1
ATOM 9490 O O . GLN B 1 362 ? -10.688 35.688 10.547 1 93.12 362 GLN B O 1
ATOM 9495 N N . ARG B 1 363 ? -8.742 34.75 9.75 1 95 363 ARG B N 1
ATOM 9496 C CA . ARG B 1 363 ? -9.07 33.406 10.117 1 95 363 ARG B CA 1
ATOM 9497 C C . ARG B 1 363 ? -8.625 33.094 11.547 1 95 363 ARG B C 1
ATOM 9499 O O . ARG B 1 363 ? -7.617 32.406 11.75 1 95 363 ARG B O 1
ATOM 9506 N N . VAL B 1 364 ? -9.492 33.562 12.469 1 94.06 364 VAL B N 1
ATOM 9507 C CA . VAL B 1 364 ? -9.133 33.438 13.875 1 94.06 364 VAL B CA 1
ATOM 9508 C C . VAL B 1 364 ? -9.703 32.156 14.453 1 94.06 364 VAL B C 1
ATOM 9510 O O . VAL B 1 364 ? -9.188 31.625 15.445 1 94.06 364 VAL B O 1
ATOM 9513 N N . THR B 1 365 ? -10.844 31.656 13.906 1 96.31 365 THR B N 1
ATOM 9514 C CA . THR B 1 365 ? -11.453 30.422 14.391 1 96.31 365 THR B CA 1
ATOM 9515 C C . THR B 1 365 ? -10.734 29.203 13.82 1 96.31 365 THR B C 1
ATOM 9517 O O . THR B 1 365 ? -10.766 28.969 12.617 1 96.31 365 THR B O 1
ATOM 9520 N N . PRO B 1 366 ? -10.18 28.438 14.648 1 94.12 366 PRO B N 1
ATOM 9521 C CA . PRO B 1 366 ? -9.398 27.297 14.156 1 94.12 366 PRO B CA 1
ATOM 9522 C C . PRO B 1 366 ? -10.273 26.172 13.609 1 94.12 366 PRO B C 1
ATOM 9524 O O . PRO B 1 366 ? -11.336 25.891 14.156 1 94.12 366 PRO B O 1
ATOM 9527 N N . LYS B 1 367 ? -9.852 25.594 12.539 1 94.56 367 LYS B N 1
ATOM 9528 C CA . LYS B 1 367 ? -10.484 24.375 12.062 1 94.56 367 LYS B CA 1
ATOM 9529 C C . LYS B 1 367 ? -10.055 23.156 12.883 1 94.56 367 LYS B C 1
ATOM 9531 O O . LYS B 1 367 ? -8.859 22.906 13.047 1 94.56 367 LYS B O 1
ATOM 9536 N N . PRO B 1 368 ? -11.07 22.469 13.414 1 94.81 368 PRO B N 1
ATOM 9537 C CA . PRO B 1 368 ? -10.695 21.281 14.188 1 94.81 368 PRO B CA 1
ATOM 9538 C C . PRO B 1 368 ? -9.93 20.25 13.367 1 94.81 368 PRO B C 1
ATOM 9540 O O . PRO B 1 368 ? -10.227 20.047 12.18 1 94.81 368 PRO B O 1
ATOM 9543 N N . LYS B 1 369 ? -8.906 19.641 13.969 1 93.81 369 LYS B N 1
ATOM 9544 C CA . LYS B 1 369 ? -8.109 18.594 13.344 1 93.81 369 LYS B CA 1
ATOM 9545 C C . LYS B 1 369 ? -8.352 17.25 14.016 1 93.81 369 LYS B C 1
ATOM 9547 O O . LYS B 1 369 ? -8.586 17.188 15.227 1 93.81 369 LYS B O 1
ATOM 9552 N N . THR B 1 370 ? -8.273 16.219 13.211 1 92.31 370 THR B N 1
ATOM 9553 C CA . THR B 1 370 ? -8.352 14.875 13.781 1 92.31 370 THR B CA 1
ATOM 9554 C C . THR B 1 370 ? -7.008 14.461 14.383 1 92.31 370 THR B C 1
ATOM 9556 O O . THR B 1 370 ? -5.953 14.836 13.867 1 92.31 370 THR B O 1
ATOM 9559 N N . THR B 1 371 ? -6.93 13.867 15.555 1 87.56 371 THR B N 1
ATOM 9560 C CA . THR B 1 371 ? -5.68 13.508 16.219 1 87.56 371 THR B CA 1
ATOM 9561 C C . THR B 1 371 ? -5.355 12.039 15.984 1 87.56 371 THR B C 1
ATOM 9563 O O . THR B 1 371 ? -4.496 11.469 16.672 1 87.56 371 THR B O 1
ATOM 9566 N N . GLY B 1 372 ? -6.016 11.398 15.055 1 90.75 372 GLY B N 1
ATOM 9567 C CA . GLY B 1 372 ? -5.77 9.992 14.758 1 90.75 372 GLY B CA 1
ATOM 9568 C C . GLY B 1 372 ? -6.875 9.352 13.938 1 90.75 372 GLY B C 1
ATOM 9569 O O . GLY B 1 372 ? -7.898 9.984 13.672 1 90.75 372 GLY B O 1
ATOM 9570 N N . PRO B 1 373 ? -6.625 8.125 13.516 1 95 373 PRO B N 1
ATOM 9571 C CA . PRO B 1 373 ? -7.629 7.434 12.703 1 95 373 PRO B CA 1
ATOM 9572 C C . PRO B 1 373 ? -8.859 7.02 13.508 1 95 373 PRO B C 1
ATOM 9574 O O . PRO B 1 373 ? -8.812 6.996 14.742 1 95 373 PRO B O 1
ATOM 9577 N N . GLN B 1 374 ? -9.914 6.82 12.742 1 96.94 374 GLN B N 1
ATOM 9578 C CA . GLN B 1 374 ? -11.172 6.297 13.258 1 96.94 374 GLN B CA 1
ATOM 9579 C C . GLN B 1 374 ? -11.641 5.086 12.453 1 96.94 374 GLN B C 1
ATOM 9581 O O . GLN B 1 374 ? -11.117 4.82 11.367 1 96.94 374 GLN B O 1
ATOM 9586 N N . THR B 1 375 ? -12.5 4.348 13.031 1 97.06 375 THR B N 1
ATOM 9587 C CA . THR B 1 375 ? -13.086 3.26 12.258 1 97.06 375 THR B CA 1
ATOM 9588 C C . THR B 1 375 ? -14.477 3.641 11.766 1 97.06 375 THR B C 1
ATOM 9590 O O . THR B 1 375 ? -15.102 4.566 12.297 1 97.06 375 THR B O 1
ATOM 9593 N N . ALA B 1 376 ? -14.875 3.104 10.695 1 98.25 376 ALA B N 1
ATOM 9594 C CA . ALA B 1 376 ? -16.188 3.293 10.078 1 98.25 376 ALA B CA 1
ATOM 9595 C C . ALA B 1 376 ? -16.656 2.02 9.375 1 98.25 376 ALA B C 1
ATOM 9597 O O . ALA B 1 376 ? -15.914 1.037 9.305 1 98.25 376 ALA B O 1
ATOM 9598 N N . VAL B 1 377 ? -17.875 1.982 8.945 1 98.31 377 VAL B N 1
ATOM 9599 C CA . VAL B 1 377 ? -18.453 0.812 8.281 1 98.31 377 VAL B CA 1
ATOM 9600 C C . VAL B 1 377 ? -18.75 1.14 6.816 1 98.31 377 VAL B C 1
ATOM 9602 O O . VAL B 1 377 ? -19.344 2.176 6.516 1 98.31 377 VAL B O 1
ATOM 9605 N N . VAL B 1 378 ? -18.281 0.274 5.934 1 98.44 378 VAL B N 1
ATOM 9606 C CA . VAL B 1 378 ? -18.547 0.467 4.512 1 98.44 378 VAL B CA 1
ATOM 9607 C C . VAL B 1 378 ? -20.047 0.333 4.234 1 98.44 378 VAL B C 1
ATOM 9609 O O . VAL B 1 378 ? -20.688 -0.6 4.719 1 98.44 378 VAL B O 1
ATOM 9612 N N . VAL B 1 379 ? -20.562 1.259 3.391 1 98.25 379 VAL B N 1
ATOM 9613 C CA . VAL B 1 379 ? -21.984 1.265 3.082 1 98.25 379 VAL B CA 1
ATOM 9614 C C . VAL B 1 379 ? -22.188 1.345 1.571 1 98.25 379 VAL B C 1
ATOM 9616 O O . VAL B 1 379 ? -21.234 1.546 0.821 1 98.25 379 VAL B O 1
ATOM 9619 N N . GLY B 1 380 ? -23.375 1.165 1.107 1 96.94 380 GLY B N 1
ATOM 9620 C CA . GLY B 1 380 ? -23.812 1.194 -0.281 1 96.94 380 GLY B CA 1
ATOM 9621 C C . GLY B 1 380 ? -25.312 1.01 -0.444 1 96.94 380 GLY B C 1
ATOM 9622 O O . GLY B 1 380 ? -26.047 0.984 0.542 1 96.94 380 GLY B O 1
ATOM 9623 N N . PRO B 1 381 ? -25.719 0.946 -1.654 1 96.62 381 PRO B N 1
ATOM 9624 C CA . PRO B 1 381 ? -27.141 0.745 -1.895 1 96.62 381 PRO B CA 1
ATOM 9625 C C . PRO B 1 381 ? -27.656 -0.597 -1.367 1 96.62 381 PRO B C 1
ATOM 9627 O O . PRO B 1 381 ? -26.891 -1.573 -1.334 1 96.62 381 PRO B O 1
ATOM 9630 N N . PRO B 1 382 ? -28.953 -0.588 -1.014 1 93.56 382 PRO B N 1
ATOM 9631 C CA . PRO B 1 382 ? -29.516 -1.852 -0.526 1 93.56 382 PRO B CA 1
ATOM 9632 C C . PRO B 1 382 ? -29.406 -2.979 -1.551 1 93.56 382 PRO B C 1
ATOM 9634 O O . PRO B 1 382 ? -29.609 -2.75 -2.748 1 93.56 382 PRO B O 1
ATOM 9637 N N . GLY B 1 383 ? -29.031 -4.125 -1.119 1 92.44 383 GLY B N 1
ATOM 9638 C CA . GLY B 1 383 ? -28.953 -5.293 -1.981 1 92.44 383 GLY B CA 1
ATOM 9639 C C . GLY B 1 383 ? -27.578 -5.512 -2.578 1 92.44 383 GLY B C 1
ATOM 9640 O O . GLY B 1 383 ? -27.281 -6.59 -3.09 1 92.44 383 GLY B O 1
ATOM 9641 N N . GLU B 1 384 ? -26.766 -4.504 -2.561 1 94.12 384 GLU B N 1
ATOM 9642 C CA . GLU B 1 384 ? -25.406 -4.633 -3.098 1 94.12 384 GLU B CA 1
ATOM 9643 C C . GLU B 1 384 ? -24.438 -5.102 -2.023 1 94.12 384 GLU B C 1
ATOM 9645 O O . GLU B 1 384 ? -24.641 -4.836 -0.836 1 94.12 384 GLU B O 1
ATOM 9650 N N . GLU B 1 385 ? -23.422 -5.879 -2.441 1 95.5 385 GLU B N 1
ATOM 9651 C CA . GLU B 1 385 ? -22.375 -6.32 -1.527 1 95.5 385 GLU B CA 1
ATOM 9652 C C . GLU B 1 385 ? -21.062 -5.586 -1.795 1 95.5 385 GLU B C 1
ATOM 9654 O O . GLU B 1 385 ? -20.234 -5.445 -0.898 1 95.5 385 GLU B O 1
ATOM 9659 N N . ILE B 1 386 ? -20.875 -5.227 -2.98 1 96.31 386 ILE B N 1
ATOM 9660 C CA . ILE B 1 386 ? -19.688 -4.508 -3.426 1 96.31 386 ILE B CA 1
ATOM 9661 C C . ILE B 1 386 ? -20.109 -3.316 -4.289 1 96.31 386 ILE B C 1
ATOM 9663 O O . ILE B 1 386 ? -20.797 -3.48 -5.293 1 96.31 386 ILE B O 1
ATOM 9667 N N . TRP B 1 387 ? -19.703 -2.174 -3.938 1 96.56 387 TRP B N 1
ATOM 9668 C CA . TRP B 1 387 ? -20.109 -0.98 -4.676 1 96.56 387 TRP B CA 1
ATOM 9669 C C . TRP B 1 387 ? -18.969 0.032 -4.738 1 96.56 387 TRP B C 1
ATOM 9671 O O . TRP B 1 387 ? -18.953 1.012 -3.99 1 96.56 387 TRP B O 1
ATOM 9681 N N . PRO B 1 388 ? -18 -0.14 -5.59 1 96.81 388 PRO B N 1
ATOM 9682 C CA . PRO B 1 388 ? -16.891 0.81 -5.789 1 96.81 388 PRO B CA 1
ATOM 9683 C C . PRO B 1 388 ? -17.141 1.748 -6.969 1 96.81 388 PRO B C 1
ATOM 9685 O O . PRO B 1 388 ? -18.047 1.521 -7.77 1 96.81 388 PRO B O 1
ATOM 9688 N N . ASP B 1 389 ? -16.422 2.795 -7.047 1 96.88 389 ASP B N 1
ATOM 9689 C CA . ASP B 1 389 ? -16.375 3.602 -8.258 1 96.88 389 ASP B CA 1
ATOM 9690 C C . ASP B 1 389 ? -15.188 3.195 -9.141 1 96.88 389 ASP B C 1
ATOM 9692 O O . ASP B 1 389 ? -14.602 2.129 -8.945 1 96.88 389 ASP B O 1
ATOM 9696 N N . GLN B 1 390 ? -14.805 3.959 -10.188 1 95.62 390 GLN B N 1
ATOM 9697 C CA . GLN B 1 390 ? -13.805 3.586 -11.172 1 95.62 390 GLN B CA 1
ATOM 9698 C C . GLN B 1 390 ? -12.406 3.562 -10.555 1 95.62 390 GLN B C 1
ATOM 9700 O O . GLN B 1 390 ? -11.5 2.926 -11.094 1 95.62 390 GLN B O 1
ATOM 9705 N N . TYR B 1 391 ? -12.219 4.246 -9.398 1 95.56 391 TYR B N 1
ATOM 9706 C CA . TYR B 1 391 ? -10.906 4.301 -8.758 1 95.56 391 TYR B CA 1
ATOM 9707 C C . TYR B 1 391 ? -10.828 3.312 -7.602 1 95.56 391 TYR B C 1
ATOM 9709 O O . TYR B 1 391 ? -9.812 3.246 -6.906 1 95.56 391 TYR B O 1
ATOM 9717 N N . GLY B 1 392 ? -11.945 2.514 -7.398 1 95.94 392 GLY B N 1
ATOM 9718 C CA . GLY B 1 392 ? -11.969 1.571 -6.289 1 95.94 392 GLY B CA 1
ATOM 9719 C C . GLY B 1 392 ? -12.312 2.219 -4.961 1 95.94 392 GLY B C 1
ATOM 9720 O O . GLY B 1 392 ? -11.93 1.718 -3.904 1 95.94 392 GLY B O 1
ATOM 9721 N N . ARG B 1 393 ? -12.992 3.402 -5.004 1 98.06 393 ARG B N 1
ATOM 9722 C CA . ARG B 1 393 ? -13.406 4.07 -3.771 1 98.06 393 ARG B CA 1
ATOM 9723 C C . ARG B 1 393 ? -14.695 3.469 -3.227 1 98.06 393 ARG B C 1
ATOM 9725 O O . ARG B 1 393 ? -15.453 2.834 -3.965 1 98.06 393 ARG B O 1
ATOM 9732 N N . VAL B 1 394 ? -14.844 3.709 -1.881 1 98.12 394 VAL B N 1
ATOM 9733 C CA . VAL B 1 394 ? -16.062 3.229 -1.24 1 98.12 394 VAL B CA 1
ATOM 9734 C C . VAL B 1 394 ? -16.656 4.324 -0.35 1 98.12 394 VAL B C 1
ATOM 9736 O O . VAL B 1 394 ? -16.031 5.375 -0.165 1 98.12 394 VAL B O 1
ATOM 9739 N N . LYS B 1 395 ? -17.828 4.16 0.06 1 98.38 395 LYS B N 1
ATOM 9740 C CA . LYS B 1 395 ? -18.469 5.066 1.008 1 98.38 395 LYS B CA 1
ATOM 9741 C C . LYS B 1 395 ? -18.609 4.414 2.379 1 98.38 395 LYS B C 1
ATOM 9743 O O . LYS B 1 395 ? -18.656 3.189 2.488 1 98.38 395 LYS B O 1
ATOM 9748 N N . VAL B 1 396 ? -18.656 5.223 3.467 1 98.38 396 VAL B N 1
ATOM 9749 C CA . VAL B 1 396 ? -18.703 4.668 4.816 1 98.38 396 VAL B CA 1
ATOM 9750 C C . VAL B 1 396 ? -19.688 5.461 5.668 1 98.38 396 VAL B C 1
ATOM 9752 O O . VAL B 1 396 ? -20.141 6.535 5.27 1 98.38 396 VAL B O 1
ATOM 9755 N N . GLN B 1 397 ? -20.062 4.93 6.695 1 98.19 397 GLN B N 1
ATOM 9756 C CA . GLN B 1 397 ? -20.766 5.629 7.766 1 98.19 397 GLN B CA 1
ATOM 9757 C C . GLN B 1 397 ? -19.938 5.637 9.055 1 98.19 397 GLN B C 1
ATOM 9759 O O . GLN B 1 397 ? -19.594 4.582 9.578 1 98.19 397 GLN B O 1
ATOM 9764 N N . PHE B 1 398 ? -19.609 6.844 9.469 1 97.88 398 PHE B N 1
ATOM 9765 C CA . PHE B 1 398 ? -18.891 6.996 10.727 1 97.88 398 PHE B CA 1
ATOM 9766 C C . PHE B 1 398 ? -19.797 6.695 11.914 1 97.88 398 PHE B C 1
ATOM 9768 O O . PHE B 1 398 ? -21.016 6.883 11.828 1 97.88 398 PHE B O 1
ATOM 9775 N N . HIS B 1 399 ? -19.188 6.309 13.07 1 96.38 399 HIS B N 1
ATOM 9776 C CA . HIS B 1 399 ? -19.969 5.898 14.234 1 96.38 399 HIS B CA 1
ATOM 9777 C C . HIS B 1 399 ? -20.641 7.098 14.891 1 96.38 399 HIS B C 1
ATOM 9779 O O . HIS B 1 399 ? -21.688 6.949 15.531 1 96.38 399 HIS B O 1
ATOM 9785 N N . TRP B 1 400 ? -20.078 8.281 14.766 1 96.25 400 TRP B N 1
ATOM 9786 C CA . TRP B 1 400 ? -20.625 9.484 15.391 1 96.25 400 TRP B CA 1
ATOM 9787 C C . TRP B 1 400 ? -21.734 10.078 14.531 1 96.25 400 TRP B C 1
ATOM 9789 O O . TRP B 1 400 ? -22.484 10.945 14.992 1 96.25 400 TRP B O 1
ATOM 9799 N N . ASP B 1 401 ? -21.812 9.648 13.281 1 96.5 401 ASP B N 1
ATOM 9800 C CA . ASP B 1 401 ? -22.828 10.195 12.383 1 96.5 401 ASP B CA 1
ATOM 9801 C C . ASP B 1 401 ? -24.219 9.711 12.766 1 96.5 401 ASP B C 1
ATOM 9803 O O . ASP B 1 401 ? -24.625 8.594 12.422 1 96.5 401 ASP B O 1
ATOM 9807 N N . ARG B 1 402 ? -25.031 10.547 13.328 1 94.56 402 ARG B N 1
ATOM 9808 C CA . ARG B 1 402 ? -26.375 10.195 13.789 1 94.56 402 ARG B CA 1
ATOM 9809 C C . ARG B 1 402 ? -27.406 10.398 12.688 1 94.56 402 ARG B C 1
ATOM 9811 O O . ARG B 1 402 ? -28.531 9.883 12.773 1 94.56 402 ARG B O 1
ATOM 9818 N N . GLN B 1 403 ? -27.062 11.094 11.695 1 93.56 403 GLN B N 1
ATOM 9819 C CA . GLN B 1 403 ? -28 11.43 10.633 1 93.56 403 GLN B CA 1
ATOM 9820 C C . GLN B 1 403 ? -27.906 10.438 9.477 1 93.56 403 GLN B C 1
ATOM 9822 O O . GLN B 1 403 ? -28.859 10.266 8.711 1 93.56 403 GLN B O 1
ATOM 9827 N N . GLY B 1 404 ? -26.75 9.812 9.305 1 93.5 404 GLY B N 1
ATOM 9828 C CA . GLY B 1 404 ? -26.562 8.852 8.227 1 93.5 404 GLY B CA 1
ATOM 9829 C C . GLY B 1 404 ? -27.484 7.664 8.32 1 93.5 404 GLY B C 1
ATOM 9830 O O . GLY B 1 404 ? -27.828 7.219 9.414 1 93.5 404 GLY B O 1
ATOM 9831 N N . LYS B 1 405 ? -27.906 7.027 7.211 1 94.94 405 LYS B N 1
ATOM 9832 C CA . LYS B 1 405 ? -28.875 5.941 7.145 1 94.94 405 LYS B CA 1
ATOM 9833 C C . LYS B 1 405 ? -28.219 4.637 6.711 1 94.94 405 LYS B C 1
ATOM 9835 O O . LYS B 1 405 ? -28.891 3.701 6.281 1 94.94 405 LYS B O 1
ATOM 9840 N N . PHE B 1 406 ? -26.922 4.59 6.723 1 95.69 406 PHE B N 1
ATOM 9841 C CA . PHE B 1 406 ? -26.156 3.41 6.34 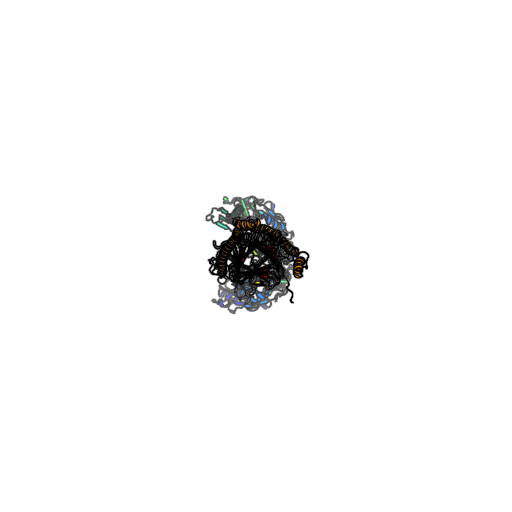1 95.69 406 PHE B CA 1
ATOM 9842 C C . PHE B 1 406 ? -26.422 3.043 4.887 1 95.69 406 PHE B C 1
ATOM 9844 O O . PHE B 1 406 ? -26.688 1.88 4.57 1 95.69 406 PHE B O 1
ATOM 9851 N N . ASP B 1 407 ? -26.422 4.043 4.031 1 96.06 407 ASP B N 1
ATOM 9852 C CA . ASP B 1 407 ? -26.641 3.844 2.604 1 96.06 407 ASP B CA 1
ATOM 9853 C C . ASP B 1 407 ? -25.625 4.633 1.781 1 96.06 407 ASP B C 1
ATOM 9855 O O . ASP B 1 407 ? -24.594 5.082 2.309 1 96.06 407 ASP B O 1
ATOM 9859 N N . GLU B 1 408 ? -25.828 4.727 0.435 1 94.75 408 GLU B N 1
ATOM 9860 C CA . GLU B 1 408 ? -24.844 5.297 -0.487 1 94.75 408 GLU B CA 1
ATOM 9861 C C . GLU B 1 408 ? -24.734 6.809 -0.31 1 94.75 408 GLU B C 1
ATOM 9863 O O . GLU B 1 408 ? -23.859 7.441 -0.887 1 94.75 408 GLU B O 1
ATOM 9868 N N . GLN B 1 409 ? -25.531 7.406 0.623 1 94.94 409 GLN B N 1
ATOM 9869 C CA . GLN B 1 409 ? -25.5 8.852 0.807 1 94.94 409 GLN B CA 1
ATOM 9870 C C . GLN B 1 409 ? -24.844 9.227 2.131 1 94.94 409 GLN B C 1
ATOM 9872 O O . GLN B 1 409 ? -24.781 10.406 2.488 1 94.94 409 GLN B O 1
ATOM 9877 N N . SER B 1 410 ? -24.266 8.297 2.779 1 96.25 410 SER B N 1
ATOM 9878 C CA . SER B 1 410 ? -23.781 8.516 4.133 1 96.25 410 SER B CA 1
ATOM 9879 C C . SER B 1 410 ? -22.469 9.297 4.121 1 96.25 410 SER B C 1
ATOM 9881 O O . SER B 1 410 ? -22.156 10.008 5.078 1 96.25 410 SER B O 1
ATOM 9883 N N . SER B 1 411 ? -21.672 9.141 3.141 1 97 411 SER B N 1
ATOM 9884 C CA . SER B 1 411 ? -20.406 9.859 3.037 1 97 411 SER B CA 1
ATOM 9885 C C . SER B 1 411 ? -20.047 10.125 1.58 1 97 411 SER B C 1
ATOM 9887 O O . SER B 1 411 ? -20.781 9.75 0.669 1 97 411 SER B O 1
ATOM 9889 N N . CYS B 1 412 ? -18.922 10.852 1.441 1 97.38 412 CYS B N 1
ATOM 9890 C CA . CYS B 1 412 ? -18.328 10.969 0.111 1 97.38 412 CYS B CA 1
ATOM 9891 C C . CYS B 1 412 ? -17.609 9.688 -0.281 1 97.38 412 CYS B C 1
ATOM 9893 O O . CYS B 1 412 ? -17.547 8.734 0.498 1 97.38 412 CYS B O 1
ATOM 9895 N N . TRP B 1 413 ? -17.203 9.594 -1.565 1 97.88 413 TRP B N 1
ATOM 9896 C CA . TRP B 1 413 ? -16.344 8.5 -2.012 1 97.88 413 TRP B CA 1
ATOM 9897 C C . TRP B 1 413 ? -14.969 8.594 -1.355 1 97.88 413 TRP B C 1
ATOM 9899 O O . TRP B 1 413 ? -14.328 9.648 -1.385 1 97.88 413 TRP B O 1
ATOM 9909 N N . ILE B 1 414 ? -14.555 7.582 -0.723 1 98.31 414 ILE B N 1
ATOM 9910 C CA . ILE B 1 414 ? -13.297 7.59 0.018 1 98.31 414 ILE B CA 1
ATOM 9911 C C . ILE B 1 414 ? -12.312 6.605 -0.62 1 98.31 414 ILE B C 1
ATOM 9913 O O . ILE B 1 414 ? -12.672 5.457 -0.896 1 98.31 414 ILE B O 1
ATOM 9917 N N . ARG B 1 415 ? -11.094 7.047 -0.908 1 97.94 415 ARG B N 1
ATOM 9918 C CA . ARG B 1 415 ? -10.055 6.199 -1.486 1 97.94 415 ARG B CA 1
ATOM 9919 C C . ARG B 1 415 ? -9.609 5.129 -0.498 1 97.94 415 ARG B C 1
ATOM 9921 O O . ARG B 1 415 ? -9.594 5.359 0.712 1 97.94 415 ARG B O 1
ATOM 9928 N N . VAL B 1 416 ? -9.281 3.938 -1.003 1 97.38 416 VAL B N 1
ATOM 9929 C CA . VAL B 1 416 ? -8.906 2.787 -0.186 1 97.38 416 VAL B CA 1
ATOM 9930 C C . VAL B 1 416 ? -7.445 2.432 -0.433 1 97.38 416 VAL B C 1
ATOM 9932 O O . VAL B 1 416 ? -7.039 2.209 -1.575 1 97.38 416 VAL B O 1
ATOM 9935 N N . SER B 1 417 ? -6.672 2.439 0.662 1 96.44 417 SER B N 1
ATOM 9936 C CA . SER B 1 417 ? -5.277 2.02 0.566 1 96.44 417 SER B CA 1
ATOM 9937 C C . SER B 1 417 ? -5.168 0.542 0.201 1 96.44 417 SER B C 1
ATOM 9939 O O . SER B 1 417 ? -5.949 -0.281 0.685 1 96.44 417 SER B O 1
ATOM 9941 N N . GLN B 1 418 ? -4.234 0.282 -0.709 1 93.88 418 GLN B N 1
ATOM 9942 C CA . GLN B 1 418 ? -3.955 -1.087 -1.129 1 93.88 418 GLN B CA 1
ATOM 9943 C C . GLN B 1 418 ? -2.52 -1.48 -0.793 1 93.88 418 GLN B C 1
ATOM 9945 O O . GLN B 1 418 ? -1.71 -0.632 -0.411 1 93.88 418 GLN B O 1
ATOM 9950 N N . GLY B 1 419 ? -2.238 -2.801 -0.867 1 88.06 419 GLY B N 1
ATOM 9951 C CA . GLY B 1 419 ? -0.878 -3.254 -0.633 1 88.06 419 GLY B CA 1
ATOM 9952 C C . GLY B 1 419 ? 0.101 -2.777 -1.689 1 88.06 419 GLY B C 1
ATOM 9953 O O . GLY B 1 419 ? 1.29 -2.613 -1.412 1 88.06 419 GLY B O 1
ATOM 9954 N N . TRP B 1 420 ? -0.375 -2.611 -2.828 1 87.62 420 TRP B N 1
ATOM 9955 C CA . TRP B 1 420 ? 0.382 -2.188 -4 1 87.62 420 TRP B CA 1
ATOM 9956 C C . TRP B 1 420 ? -0.526 -1.5 -5.016 1 87.62 420 TRP B C 1
ATOM 9958 O O . TRP B 1 420 ? -1.634 -1.97 -5.285 1 87.62 420 TRP B O 1
ATOM 9968 N N . ALA B 1 421 ? -0.083 -0.314 -5.555 1 90.44 421 ALA B N 1
ATOM 9969 C CA . ALA B 1 421 ? -0.954 0.439 -6.453 1 90.44 421 ALA B CA 1
ATOM 9970 C C . ALA B 1 421 ? -0.157 1.061 -7.598 1 90.44 421 ALA B C 1
ATOM 9972 O O . ALA B 1 421 ? 0.263 2.217 -7.512 1 90.44 421 ALA B O 1
ATOM 9973 N N . GLY B 1 422 ? -0.007 0.308 -8.648 1 90.5 422 GLY B N 1
ATOM 9974 C CA . GLY B 1 422 ? 0.701 0.785 -9.828 1 90.5 422 GLY B CA 1
ATOM 9975 C C . GLY B 1 422 ? -0.218 1.085 -11 1 90.5 422 GLY B C 1
ATOM 9976 O O . GLY B 1 422 ? -1.442 1.053 -10.852 1 90.5 422 GLY B O 1
ATOM 9977 N N . GLN B 1 423 ? 0.389 1.443 -12.125 1 92 423 GLN B N 1
ATOM 9978 C CA . GLN B 1 423 ? -0.363 1.781 -13.328 1 92 423 GLN B CA 1
ATOM 9979 C C . GLN B 1 423 ? -0.923 0.529 -14 1 92 423 GLN B C 1
ATOM 9981 O O . GLN B 1 423 ? -0.276 -0.061 -14.867 1 92 423 GLN B O 1
ATOM 9986 N N . ASN B 1 424 ? -2.107 0.177 -13.625 1 92.38 424 ASN B N 1
ATOM 9987 C CA . ASN B 1 424 ? -2.799 -0.993 -14.156 1 92.38 424 ASN B CA 1
ATOM 9988 C C . ASN B 1 424 ? -2.148 -2.291 -13.688 1 92.38 424 ASN B C 1
ATOM 9990 O O . ASN B 1 424 ? -2.061 -3.258 -14.445 1 92.38 424 ASN B O 1
ATOM 9994 N N . TYR B 1 425 ? -1.455 -2.234 -12.664 1 92.31 425 TYR B N 1
ATOM 9995 C CA . TYR B 1 425 ? -0.952 -3.393 -11.938 1 92.31 425 TYR B CA 1
ATOM 9996 C C . TYR B 1 425 ? -0.94 -3.127 -10.438 1 92.31 425 TYR B C 1
ATOM 9998 O O . TYR B 1 425 ? -1.153 -1.994 -9.992 1 92.31 425 TYR B O 1
ATOM 10006 N N . GLY B 1 426 ? -0.76 -4.145 -9.688 1 93.75 426 GLY B N 1
ATOM 10007 C CA . GLY B 1 426 ? -0.838 -4.051 -8.242 1 93.75 426 GLY B CA 1
ATOM 10008 C C . GLY B 1 426 ? -1.827 -5.023 -7.629 1 93.75 426 GLY B C 1
ATOM 10009 O O . GLY B 1 426 ? -2.084 -6.09 -8.195 1 93.75 426 GLY B O 1
ATOM 10010 N N . SER B 1 427 ? -2.182 -4.656 -6.367 1 93.75 427 SER B N 1
ATOM 10011 C CA . SER B 1 427 ? -3.139 -5.484 -5.645 1 93.75 427 SER B CA 1
ATOM 10012 C C . SER B 1 427 ? -4.434 -4.727 -5.367 1 93.75 427 SER B C 1
ATOM 10014 O O . SER B 1 427 ? -4.41 -3.516 -5.137 1 93.75 427 SER B O 1
ATOM 10016 N N . ILE B 1 428 ? -5.555 -5.387 -5.488 1 93.06 428 ILE B N 1
ATOM 10017 C CA . ILE B 1 428 ? -6.824 -4.742 -5.172 1 93.06 428 ILE B CA 1
ATOM 10018 C C . ILE B 1 428 ? -7.684 -5.68 -4.328 1 93.06 428 ILE B C 1
ATOM 10020 O O . ILE B 1 428 ? -7.926 -6.824 -4.711 1 93.06 428 ILE B O 1
ATOM 10024 N N . TYR B 1 429 ? -8.031 -5.336 -3.188 1 93.88 429 TYR B N 1
ATOM 10025 C CA . TYR B 1 429 ? -8.969 -5.957 -2.264 1 93.88 429 TYR B CA 1
ATOM 10026 C C . TYR B 1 429 ? -9.969 -4.934 -1.734 1 93.88 429 TYR B C 1
ATOM 10028 O O . TYR B 1 429 ? -9.727 -4.285 -0.713 1 93.88 429 TYR B O 1
ATOM 10036 N N . LEU B 1 430 ? -11.07 -4.848 -2.381 1 94.88 430 LEU B N 1
ATOM 10037 C CA . LEU B 1 430 ? -12.062 -3.824 -2.053 1 94.88 430 LEU B CA 1
ATOM 10038 C C . LEU B 1 430 ? -12.875 -4.23 -0.829 1 94.88 430 LEU B C 1
ATOM 10040 O O . LEU B 1 430 ? -13.383 -5.355 -0.761 1 94.88 430 LEU B O 1
ATOM 10044 N N . PRO B 1 431 ? -12.953 -3.348 0.08 1 96.19 431 PRO B N 1
ATOM 10045 C CA . PRO B 1 431 ? -13.867 -3.664 1.182 1 96.19 431 PRO B CA 1
ATOM 10046 C C . PRO B 1 431 ? -15.32 -3.74 0.736 1 96.19 431 PRO B C 1
ATOM 10048 O O . PRO B 1 431 ? -15.766 -2.922 -0.073 1 96.19 431 PRO B O 1
ATOM 10051 N N . ARG B 1 432 ? -15.969 -4.699 1.239 1 96.56 432 ARG B N 1
ATOM 10052 C CA . ARG B 1 432 ? -17.375 -4.898 0.897 1 96.56 432 ARG B CA 1
ATOM 10053 C C . ARG B 1 432 ? -18.281 -4.188 1.89 1 96.56 432 ARG B C 1
ATOM 10055 O O . ARG B 1 432 ? -17.844 -3.811 2.98 1 96.56 432 ARG B O 1
ATOM 10062 N N . ILE B 1 433 ? -19.547 -3.973 1.461 1 97.38 433 ILE B N 1
ATOM 10063 C CA . ILE B 1 433 ? -20.547 -3.316 2.309 1 97.38 433 ILE B CA 1
ATOM 10064 C C . ILE B 1 433 ? -20.703 -4.098 3.609 1 97.38 433 ILE B C 1
ATOM 10066 O O . ILE B 1 433 ? -20.828 -5.324 3.592 1 97.38 433 ILE B O 1
ATOM 10070 N N . GLY B 1 434 ? -20.609 -3.434 4.75 1 96.81 434 GLY B N 1
ATOM 10071 C CA . GLY B 1 434 ? -20.734 -4.066 6.055 1 96.81 434 GLY B CA 1
ATOM 10072 C C . GLY B 1 434 ? -19.391 -4.223 6.766 1 96.81 434 GLY B C 1
ATOM 10073 O O . GLY B 1 434 ? -19.359 -4.367 7.992 1 96.81 434 GLY B O 1
ATOM 10074 N N . GLN B 1 435 ? -18.328 -4.18 6.09 1 96.94 435 GLN B N 1
ATOM 10075 C CA . GLN B 1 435 ? -17 -4.344 6.68 1 96.94 435 GLN B CA 1
ATOM 10076 C C . GLN B 1 435 ? -16.578 -3.086 7.438 1 96.94 435 GLN B C 1
ATOM 10078 O O . GLN B 1 435 ? -16.938 -1.972 7.043 1 96.94 435 GLN B O 1
ATOM 10083 N N . GLU B 1 436 ? -15.867 -3.309 8.508 1 98.12 436 GLU B N 1
ATOM 10084 C CA . GLU B 1 436 ? -15.273 -2.217 9.273 1 98.12 436 GLU B CA 1
ATOM 10085 C C . GLU B 1 436 ? -13.898 -1.839 8.734 1 98.12 436 GLU B C 1
ATOM 10087 O O . GLU B 1 436 ? -13.055 -2.709 8.5 1 98.12 436 GLU B O 1
ATOM 10092 N N . VAL B 1 437 ? -13.727 -0.53 8.539 1 98 437 VAL B N 1
ATOM 10093 C CA . VAL B 1 437 ? -12.484 -0.041 7.953 1 98 437 VAL B CA 1
ATOM 10094 C C . VAL B 1 437 ? -11.859 1.004 8.875 1 98 437 VAL B C 1
ATOM 10096 O O . VAL B 1 437 ? -12.539 1.587 9.719 1 98 437 VAL B O 1
ATOM 10099 N N . ILE B 1 438 ? -10.555 1.182 8.805 1 97.69 438 ILE B N 1
ATOM 10100 C CA . ILE B 1 438 ? -9.812 2.238 9.484 1 97.69 438 ILE B CA 1
ATOM 10101 C C . ILE B 1 438 ? -9.688 3.453 8.57 1 97.69 438 ILE B C 1
ATOM 10103 O O . ILE B 1 438 ? -9.109 3.367 7.488 1 97.69 438 ILE B O 1
ATOM 10107 N N . VAL B 1 439 ? -10.281 4.547 9.023 1 97.75 439 VAL B N 1
ATOM 10108 C CA . VAL B 1 439 ? -10.289 5.773 8.234 1 97.75 439 VAL B CA 1
ATOM 10109 C C . VAL B 1 439 ? -9.391 6.816 8.891 1 97.75 439 VAL B C 1
ATOM 10111 O O . VAL B 1 439 ? -9.625 7.211 10.039 1 97.75 439 VAL B O 1
ATOM 10114 N N . ASP B 1 440 ? -8.328 7.199 8.18 1 97.56 440 ASP B N 1
ATOM 10115 C CA . ASP B 1 440 ? -7.512 8.352 8.57 1 97.56 440 ASP B CA 1
ATOM 10116 C C . ASP B 1 440 ? -7.902 9.594 7.773 1 97.56 440 ASP B C 1
ATOM 10118 O O . ASP B 1 440 ? -8.836 9.547 6.965 1 97.56 440 ASP B O 1
ATOM 10122 N N . PHE B 1 441 ? -7.34 10.703 8.102 1 97.06 441 PHE B N 1
ATOM 10123 C CA . PHE B 1 441 ? -7.699 11.977 7.488 1 97.06 441 PHE B CA 1
ATOM 10124 C C . PHE B 1 441 ? -6.457 12.711 6.996 1 97.06 441 PHE B C 1
ATOM 10126 O O . PHE B 1 441 ? -5.531 12.961 7.77 1 97.06 441 PHE B O 1
ATOM 10133 N N . LEU B 1 442 ? -6.438 13.078 5.723 1 95.75 442 LEU B N 1
ATOM 10134 C CA . LEU B 1 442 ? -5.289 13.75 5.129 1 95.75 442 LEU B CA 1
ATOM 10135 C C . LEU B 1 442 ? -5.027 15.086 5.82 1 95.75 442 LEU B C 1
ATOM 10137 O O . LEU B 1 442 ? -5.93 15.922 5.922 1 95.75 442 LEU B O 1
ATOM 10141 N N . SER B 1 443 ? -3.822 15.258 6.289 1 93.62 443 SER B N 1
ATOM 10142 C CA . SER B 1 443 ? -3.389 16.453 7.004 1 93.62 443 SER B CA 1
ATOM 10143 C C . SER B 1 443 ? -4.266 16.719 8.227 1 93.62 443 SER B C 1
ATOM 10145 O O . SER B 1 443 ? -4.457 17.875 8.617 1 93.62 443 SER B O 1
ATOM 10147 N N . GLY B 1 444 ? -4.969 15.727 8.664 1 94.25 444 GLY B N 1
ATOM 10148 C CA . GLY B 1 444 ? -5.824 15.852 9.836 1 94.25 444 GLY B CA 1
ATOM 10149 C C . GLY B 1 444 ? -7.133 16.562 9.547 1 94.25 444 GLY B C 1
ATOM 10150 O O . GLY B 1 444 ? -7.852 16.953 10.469 1 94.25 444 GLY B O 1
ATOM 10151 N N . ASP B 1 445 ? -7.422 16.734 8.344 1 96.19 445 ASP B N 1
ATOM 10152 C CA . ASP B 1 445 ? -8.633 17.438 7.93 1 96.19 445 ASP B CA 1
ATOM 10153 C C . ASP B 1 445 ? -9.828 16.484 7.879 1 96.19 445 ASP B C 1
ATOM 10155 O O . ASP B 1 445 ? -9.883 15.594 7.027 1 96.19 445 ASP B O 1
ATOM 10159 N N . PRO B 1 446 ? -10.82 16.703 8.703 1 96.81 446 PRO B N 1
ATOM 10160 C CA . PRO B 1 446 ? -11.984 15.812 8.727 1 96.81 446 PRO B CA 1
ATOM 10161 C C . PRO B 1 446 ? -12.703 15.75 7.383 1 96.81 446 PRO B C 1
ATOM 10163 O O . PRO B 1 446 ? -13.492 14.828 7.145 1 96.81 446 PRO B O 1
ATOM 10166 N N . ASP B 1 447 ? -12.445 16.688 6.504 1 97.25 447 ASP B N 1
ATOM 10167 C CA . ASP B 1 447 ? -13.109 16.719 5.203 1 97.25 447 ASP B CA 1
ATOM 10168 C C . ASP B 1 447 ? -12.414 15.797 4.207 1 97.25 447 ASP B C 1
ATOM 10170 O O . ASP B 1 447 ? -12.922 15.57 3.104 1 97.25 447 ASP B O 1
ATOM 10174 N N . GLN B 1 448 ? -11.273 15.281 4.551 1 96.88 448 GLN B N 1
ATOM 10175 C CA . GLN B 1 448 ? -10.484 14.5 3.604 1 96.88 448 GLN B CA 1
ATOM 10176 C C . GLN B 1 448 ? -10.172 13.109 4.152 1 96.88 448 GLN B C 1
ATOM 10178 O O . GLN B 1 448 ? -9.008 12.773 4.387 1 96.88 448 GLN B O 1
ATOM 10183 N N . PRO B 1 449 ? -11.148 12.266 4.25 1 97.5 449 PRO B N 1
ATOM 10184 C CA . PRO B 1 449 ? -10.945 10.914 4.766 1 97.5 449 PRO B CA 1
ATOM 10185 C C . PRO B 1 449 ? -10.242 10 3.766 1 97.5 449 PRO B C 1
ATOM 10187 O O . PRO B 1 449 ? -10.406 10.164 2.555 1 97.5 449 PRO B O 1
ATOM 10190 N N . ILE B 1 450 ? -9.469 9.07 4.238 1 97.88 450 ILE B N 1
ATOM 10191 C CA . ILE B 1 450 ? -8.789 8.047 3.445 1 97.88 450 ILE B CA 1
ATOM 10192 C C . ILE B 1 450 ? -8.734 6.738 4.234 1 97.88 450 ILE B C 1
ATOM 10194 O O . ILE B 1 450 ? -8.445 6.742 5.434 1 97.88 450 ILE B O 1
ATOM 10198 N N . ILE B 1 451 ? -9.086 5.656 3.625 1 98.06 451 ILE B N 1
ATOM 10199 C CA . ILE B 1 451 ? -9.078 4.367 4.305 1 98.06 451 ILE B CA 1
ATOM 10200 C C . ILE B 1 451 ? -7.668 3.779 4.273 1 98.06 451 ILE B C 1
ATOM 10202 O O . ILE B 1 451 ? -7.086 3.602 3.199 1 98.06 451 ILE B O 1
ATOM 10206 N N . THR B 1 452 ? -7.105 3.441 5.441 1 96.56 452 THR B N 1
ATOM 10207 C CA . THR B 1 452 ? -5.727 2.969 5.535 1 96.56 452 THR B CA 1
ATOM 10208 C C . THR B 1 452 ? -5.688 1.499 5.941 1 96.56 452 THR B C 1
ATOM 10210 O O . THR B 1 452 ? -4.637 0.857 5.867 1 96.56 452 THR B O 1
ATOM 10213 N N . GLY B 1 453 ? -6.84 0.979 6.387 1 95.19 453 GLY B N 1
ATOM 10214 C CA . GLY B 1 453 ? -6.828 -0.41 6.812 1 95.19 453 GLY B CA 1
ATOM 10215 C C . GLY B 1 453 ? -8.219 -0.995 6.973 1 95.19 453 GLY B C 1
ATOM 10216 O O . GLY B 1 453 ? -9.219 -0.306 6.75 1 95.19 453 GLY B O 1
ATOM 10217 N N . ARG B 1 454 ? -8.289 -2.236 7.207 1 95.31 454 ARG B N 1
ATOM 10218 C CA . ARG B 1 454 ? -9.492 -3.004 7.512 1 95.31 454 ARG B CA 1
ATOM 10219 C C . ARG B 1 454 ? -9.297 -3.855 8.758 1 95.31 454 ARG B C 1
ATOM 10221 O O . ARG B 1 454 ? -8.188 -4.324 9.031 1 95.31 454 ARG B O 1
ATOM 10228 N N . VAL B 1 455 ? -10.359 -4.098 9.508 1 95.62 455 VAL B N 1
ATOM 10229 C CA . VAL B 1 455 ? -10.219 -4.855 10.75 1 95.62 455 VAL B CA 1
ATOM 10230 C C . VAL B 1 455 ? -11.406 -5.797 10.922 1 95.62 455 VAL B C 1
ATOM 10232 O O . VAL B 1 455 ? -12.484 -5.547 10.375 1 95.62 455 VAL B O 1
ATOM 10235 N N . TYR B 1 456 ? -11.172 -6.887 11.586 1 95.88 456 TYR B N 1
ATOM 10236 C CA . TYR B 1 456 ? -12.219 -7.84 11.93 1 95.88 456 TYR B CA 1
ATOM 10237 C C . TYR B 1 456 ? -12.984 -7.387 13.164 1 95.88 456 TYR B C 1
ATOM 10239 O O . TYR B 1 456 ? -12.469 -6.609 13.969 1 95.88 456 TYR B O 1
ATOM 10247 N N . ASN B 1 457 ? -14.172 -7.789 13.305 1 96.25 457 ASN B N 1
ATOM 10248 C CA . ASN B 1 457 ? -15.008 -7.594 14.484 1 96.25 457 ASN B CA 1
ATOM 10249 C C . ASN B 1 457 ? -15.953 -8.773 14.711 1 96.25 457 ASN B C 1
ATOM 10251 O O . ASN B 1 457 ? -15.852 -9.789 14.023 1 96.25 457 ASN B O 1
ATOM 10255 N N . ALA B 1 458 ? -16.859 -8.727 15.719 1 95.62 458 ALA B N 1
ATOM 10256 C CA . ALA B 1 458 ? -17.688 -9.867 16.094 1 95.62 458 ALA B CA 1
ATOM 10257 C C . ALA B 1 458 ? -18.625 -10.266 14.953 1 95.62 458 ALA B C 1
ATOM 10259 O O . ALA B 1 458 ? -19.016 -11.422 14.852 1 95.62 458 ALA B O 1
ATOM 10260 N N . ASP B 1 459 ? -18.969 -9.328 14.039 1 94.69 459 ASP B N 1
ATOM 10261 C CA . ASP B 1 459 ? -19.812 -9.602 12.891 1 94.69 459 ASP B CA 1
ATOM 10262 C C . ASP B 1 459 ? -18.984 -10.016 11.68 1 94.69 459 ASP B C 1
ATOM 10264 O O . ASP B 1 459 ? -19.5 -10.625 10.742 1 94.69 459 ASP B O 1
ATOM 10268 N N . GLN B 1 460 ? -17.766 -9.586 11.672 1 93.88 460 GLN B N 1
ATOM 10269 C CA . GLN B 1 460 ? -16.797 -9.883 10.625 1 93.88 460 GLN B CA 1
ATOM 10270 C C . GLN B 1 460 ? -15.586 -10.625 11.18 1 93.88 460 GLN B C 1
ATOM 10272 O O . GLN B 1 460 ? -14.5 -10.047 11.312 1 93.88 460 GLN B O 1
ATOM 10277 N N . MET B 1 461 ? -15.734 -11.938 11.383 1 95.38 461 MET B N 1
ATOM 10278 C CA . MET B 1 461 ? -14.703 -12.734 12.039 1 95.38 461 MET B CA 1
ATOM 10279 C C . MET B 1 461 ? -13.633 -13.164 11.039 1 95.38 461 MET B C 1
ATOM 10281 O O . MET B 1 461 ? -13.875 -13.18 9.828 1 95.38 461 MET B O 1
ATOM 10285 N N . PRO B 1 462 ? -12.422 -13.523 11.453 1 94.31 462 PRO B N 1
ATOM 10286 C CA . PRO B 1 462 ? -11.375 -14.008 10.547 1 94.31 462 PRO B CA 1
ATOM 10287 C C . PRO B 1 462 ? -11.789 -15.266 9.781 1 94.31 462 PRO B C 1
ATOM 10289 O O . PRO B 1 462 ? -12.703 -15.977 10.211 1 94.31 462 PRO B O 1
ATOM 10292 N N . PRO B 1 463 ? -11.18 -15.484 8.656 1 93.38 463 PRO B N 1
ATOM 10293 C CA . PRO B 1 463 ? -11.578 -16.609 7.812 1 93.38 463 PRO B CA 1
ATOM 10294 C C . PRO B 1 463 ? -11.352 -17.953 8.484 1 93.38 463 PRO B C 1
ATOM 10296 O O . PRO B 1 463 ? -12.047 -18.938 8.172 1 93.38 463 PRO B O 1
ATOM 10299 N N . TRP B 1 464 ? -10.352 -18.047 9.336 1 92.94 464 TRP B N 1
ATOM 10300 C CA . TRP B 1 464 ? -10.07 -19.266 10.078 1 92.94 464 TRP B CA 1
ATOM 10301 C C . TRP B 1 464 ? -10.172 -19.031 11.586 1 92.94 464 TRP B C 1
ATOM 10303 O O . TRP B 1 464 ? -9.766 -17.969 12.07 1 92.94 464 TRP B O 1
ATOM 10313 N N . LYS B 1 465 ? -10.609 -20.016 12.328 1 94.25 465 LYS B N 1
ATOM 10314 C CA . LYS B 1 465 ? -10.852 -19.875 13.758 1 94.25 465 LYS B CA 1
ATOM 10315 C C . LYS B 1 465 ? -9.539 -19.656 14.516 1 94.25 465 LYS B C 1
ATOM 10317 O O . LYS B 1 465 ? -8.602 -20.438 14.375 1 94.25 465 LYS B O 1
ATOM 10322 N N . LEU B 1 466 ? -9.469 -18.672 15.32 1 93.75 466 LEU B N 1
ATOM 10323 C CA . LEU B 1 466 ? -8.328 -18.344 16.172 1 93.75 466 LEU B CA 1
ATOM 10324 C C . LEU B 1 466 ? -8.688 -18.5 17.641 1 93.75 466 LEU B C 1
ATOM 10326 O O . LEU B 1 466 ? -9.828 -18.234 18.047 1 93.75 466 LEU B O 1
ATOM 10330 N N . PRO B 1 467 ? -7.801 -18.844 18.484 1 94.44 467 PRO B N 1
ATOM 10331 C CA . PRO B 1 467 ? -6.371 -19.031 18.234 1 94.44 467 PRO B CA 1
ATOM 10332 C C . PRO B 1 467 ? -6.043 -20.438 17.734 1 94.44 467 PRO B C 1
ATOM 10334 O O . PRO B 1 467 ? -4.867 -20.766 17.547 1 94.44 467 PRO B O 1
ATOM 10337 N N . GLU B 1 468 ? -7.031 -21.344 17.438 1 91.75 468 GLU B N 1
ATOM 10338 C CA . GLU B 1 468 ? -6.832 -22.734 17.031 1 91.75 468 GLU B CA 1
ATOM 10339 C C . GLU B 1 468 ? -5.945 -22.828 15.797 1 91.75 468 GLU B C 1
ATOM 10341 O O . GLU B 1 468 ? -5.074 -23.688 15.711 1 91.75 468 GLU B O 1
ATOM 10346 N N . HIS B 1 469 ? -6.184 -22 14.844 1 93.06 469 HIS B N 1
ATOM 10347 C CA . HIS B 1 469 ? -5.457 -22.031 13.578 1 93.06 469 HIS B CA 1
ATOM 10348 C C . HIS B 1 469 ? -4.523 -20.828 13.453 1 93.06 469 HIS B C 1
ATOM 10350 O O . HIS B 1 469 ? -4.516 -20.141 12.422 1 93.06 469 HIS B O 1
ATOM 10356 N N . LYS B 1 470 ? -3.656 -20.562 14.453 1 94.62 470 LYS B N 1
ATOM 10357 C CA . LYS B 1 470 ? -2.795 -19.391 14.531 1 94.62 470 LYS B CA 1
ATOM 10358 C C . LYS B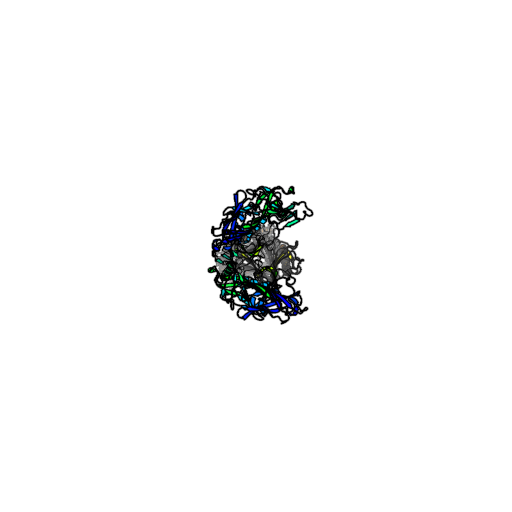 1 470 ? -1.634 -19.5 13.547 1 94.62 470 LYS B C 1
ATOM 10360 O O . LYS B 1 470 ? -0.997 -18.5 13.219 1 94.62 470 LYS B O 1
ATOM 10365 N N . THR B 1 471 ? -1.312 -20.719 13.062 1 94.56 471 THR B N 1
ATOM 10366 C CA . THR B 1 471 ? -0.187 -20.906 12.156 1 94.56 471 THR B CA 1
ATOM 10367 C C . THR B 1 471 ? -0.643 -20.812 10.703 1 94.56 471 THR B C 1
ATOM 10369 O O . THR B 1 471 ? 0.15 -21.016 9.781 1 94.56 471 THR B O 1
ATOM 10372 N N . GLN B 1 472 ? -1.882 -20.547 10.453 1 93.81 472 GLN B N 1
ATOM 10373 C CA . GLN B 1 472 ? -2.424 -20.422 9.109 1 93.81 472 GLN B CA 1
ATOM 10374 C C . GLN B 1 472 ? -2.418 -18.969 8.648 1 93.81 472 GLN B C 1
ATOM 10376 O O . GLN B 1 472 ? -2.682 -18.062 9.438 1 93.81 472 GLN B O 1
ATOM 10381 N N . SER B 1 473 ? -1.958 -18.797 7.441 1 94.75 473 SER B N 1
ATOM 10382 C CA . SER B 1 473 ? -1.995 -17.484 6.797 1 94.75 473 SER B CA 1
ATOM 10383 C C . SER B 1 473 ? -2.447 -17.594 5.348 1 94.75 473 SER B C 1
ATOM 10385 O O . SER B 1 473 ? -2.35 -18.672 4.742 1 94.75 473 SER B O 1
ATOM 10387 N N . GLY B 1 474 ? -3.062 -16.578 4.867 1 94.31 474 GLY B N 1
ATOM 10388 C CA . GLY B 1 474 ? -3.471 -16.578 3.471 1 94.31 474 GLY B CA 1
ATOM 10389 C C . GLY B 1 474 ? -4.699 -15.734 3.201 1 94.31 474 GLY B C 1
ATOM 10390 O O . GLY B 1 474 ? -4.934 -14.742 3.885 1 94.31 474 GLY B O 1
ATOM 10391 N N . THR B 1 475 ? -5.395 -16.016 2.033 1 95.19 475 THR B N 1
ATOM 10392 C CA . THR B 1 475 ? -6.559 -15.266 1.582 1 95.19 475 THR B CA 1
ATOM 10393 C C . THR B 1 475 ? -7.719 -16.203 1.25 1 95.19 475 THR B C 1
ATOM 10395 O O . THR B 1 475 ? -7.539 -17.188 0.538 1 95.19 475 THR B O 1
ATOM 10398 N N . LEU B 1 476 ? -8.82 -15.914 1.879 1 95.44 476 LEU B N 1
ATOM 10399 C CA . LEU B 1 476 ? -10.07 -16.594 1.575 1 95.44 476 LEU B CA 1
ATOM 10400 C C . LEU B 1 476 ? -11.109 -15.609 1.046 1 95.44 476 LEU B C 1
ATOM 10402 O O . LEU B 1 476 ? -11.359 -14.578 1.663 1 95.44 476 LEU B O 1
ATOM 10406 N N . THR B 1 477 ? -11.633 -15.844 -0.163 1 94.94 477 THR B N 1
ATOM 10407 C CA . THR B 1 477 ? -12.664 -14.984 -0.736 1 94.94 477 THR B CA 1
ATOM 10408 C C . THR B 1 477 ? -14.016 -15.688 -0.729 1 94.94 477 THR B C 1
ATOM 10410 O O . THR B 1 477 ? -14.094 -16.906 -0.565 1 94.94 477 THR B O 1
ATOM 10413 N N . ARG B 1 478 ? -15.039 -14.883 -0.867 1 94.88 478 ARG B N 1
ATOM 10414 C CA . ARG B 1 478 ? -16.391 -15.406 -0.938 1 94.88 478 ARG B CA 1
ATOM 10415 C C . ARG B 1 478 ? -17.094 -14.945 -2.209 1 94.88 478 ARG B C 1
ATOM 10417 O O . ARG B 1 478 ? -16.969 -13.781 -2.605 1 94.88 478 ARG B O 1
ATOM 10424 N N . TRP B 1 479 ? -17.844 -15.906 -2.787 1 92.88 479 TRP B N 1
ATOM 10425 C CA . TRP B 1 479 ? -18.578 -15.578 -4.012 1 92.88 479 TRP B CA 1
ATOM 10426 C C . TRP B 1 479 ? -19.609 -14.492 -3.756 1 92.88 479 TRP B C 1
ATOM 10428 O O . TRP B 1 479 ? -20.141 -14.383 -2.652 1 92.88 479 TRP B O 1
ATOM 10438 N N . SER B 1 480 ? -19.828 -13.711 -4.715 1 92.56 480 SER B N 1
ATOM 10439 C CA . SER B 1 480 ? -20.766 -12.609 -4.668 1 92.56 480 SER B CA 1
ATOM 10440 C C . SER B 1 480 ? -21.734 -12.648 -5.855 1 92.56 480 SER B C 1
ATOM 10442 O O . SER B 1 480 ? -21.312 -12.906 -6.984 1 92.56 480 SER B O 1
ATOM 10444 N N . LYS B 1 481 ? -23.078 -12.477 -5.707 1 89.69 481 LYS B N 1
ATOM 10445 C CA . LYS B 1 481 ? -23.766 -12.094 -4.48 1 89.69 481 LYS B CA 1
ATOM 10446 C C . LYS B 1 481 ? -24.312 -13.32 -3.742 1 89.69 481 LYS B C 1
ATOM 10448 O O . LYS B 1 481 ? -24.609 -14.336 -4.359 1 89.69 481 LYS B O 1
ATOM 10453 N N . GLY B 1 482 ? -24.422 -13.281 -2.418 1 86.75 482 GLY B N 1
ATOM 10454 C CA . GLY B 1 482 ? -25.156 -14.227 -1.591 1 86.75 482 GLY B CA 1
ATOM 10455 C C . GLY B 1 482 ? -24.281 -15.352 -1.068 1 86.75 482 GLY B C 1
ATOM 10456 O O . GLY B 1 482 ? -24.766 -16.234 -0.348 1 86.75 482 GLY B O 1
ATOM 10457 N N . GLY B 1 483 ? -23.125 -15.359 -1.461 1 84.56 483 GLY B N 1
ATOM 10458 C CA . GLY B 1 483 ? -22.234 -16.391 -0.952 1 84.56 483 GLY B CA 1
ATOM 10459 C C . GLY B 1 483 ? -22.422 -17.734 -1.645 1 84.56 483 GLY B C 1
ATOM 10460 O O . GLY B 1 483 ? -22.828 -17.781 -2.811 1 84.56 483 GLY B O 1
ATOM 10461 N N . GLY B 1 484 ? -22.016 -18.891 -1.002 1 86.25 484 GLY B N 1
ATOM 10462 C CA . GLY B 1 484 ? -22.203 -20.234 -1.522 1 86.25 484 GLY B CA 1
ATOM 10463 C C . GLY B 1 484 ? -20.891 -20.922 -1.882 1 86.25 484 GLY B C 1
ATOM 10464 O O . GLY B 1 484 ? -20.844 -22.141 -2.002 1 86.25 484 GLY B O 1
ATOM 10465 N N . GLY B 1 485 ? -19.953 -20.172 -2.049 1 92.62 485 GLY B N 1
ATOM 10466 C CA . GLY B 1 485 ? -18.656 -20.75 -2.389 1 92.62 485 GLY B CA 1
ATOM 10467 C C . GLY B 1 485 ? -17.5 -19.812 -2.09 1 92.62 485 GLY B C 1
ATOM 10468 O O . GLY B 1 485 ? -17.703 -18.703 -1.604 1 92.62 485 GLY B O 1
ATOM 10469 N N . ALA B 1 486 ? -16.25 -20.422 -2.312 1 93.69 486 ALA B N 1
ATOM 10470 C CA . ALA B 1 486 ? -15.078 -19.641 -1.919 1 93.69 486 ALA B CA 1
ATOM 10471 C C . ALA B 1 486 ? -13.859 -20.031 -2.746 1 93.69 486 ALA B C 1
ATOM 10473 O O . ALA B 1 486 ? -13.852 -21.094 -3.383 1 93.69 486 ALA B O 1
ATOM 10474 N N . SER B 1 487 ? -12.977 -19.125 -2.854 1 93.44 487 SER B N 1
ATOM 10475 C CA . SER B 1 487 ? -11.617 -19.375 -3.318 1 93.44 487 SER B CA 1
ATOM 10476 C C . SER B 1 487 ? -10.602 -19.125 -2.209 1 93.44 487 SER B C 1
ATOM 10478 O O . SER B 1 487 ? -10.836 -18.297 -1.32 1 93.44 487 SER B O 1
ATOM 10480 N N . MET B 1 488 ? -9.461 -19.875 -2.301 1 94.19 488 MET B N 1
ATOM 10481 C CA . MET B 1 488 ? -8.586 -19.766 -1.14 1 94.19 488 MET B CA 1
ATOM 10482 C C . MET B 1 488 ? -7.129 -20.016 -1.536 1 94.19 488 MET B C 1
ATOM 10484 O O . MET B 1 488 ? -6.844 -20.859 -2.387 1 94.19 488 MET B O 1
ATOM 10488 N N . LEU B 1 489 ? -6.273 -19.25 -1.053 1 94.5 489 LEU B N 1
ATOM 10489 C CA . LEU B 1 489 ? -4.844 -19.5 -0.908 1 94.5 489 LEU B CA 1
ATOM 10490 C C . LEU B 1 489 ? -4.445 -19.547 0.564 1 94.5 489 LEU B C 1
ATOM 10492 O O . LEU B 1 489 ? -4.535 -18.547 1.272 1 94.5 489 LEU B O 1
ATOM 10496 N N . ARG B 1 490 ? -3.943 -20.719 1.076 1 94.69 490 ARG B N 1
ATOM 10497 C CA . ARG B 1 490 ? -3.676 -20.875 2.504 1 94.69 490 ARG B CA 1
ATOM 10498 C C . ARG B 1 490 ? -2.328 -21.547 2.742 1 94.69 490 ARG B C 1
ATOM 10500 O O . ARG B 1 490 ? -1.99 -22.516 2.074 1 94.69 490 ARG B O 1
ATOM 10507 N N . PHE B 1 491 ? -1.552 -20.984 3.643 1 94.75 491 PHE B N 1
ATOM 10508 C CA . PHE B 1 491 ? -0.296 -21.547 4.125 1 94.75 491 PHE B CA 1
ATOM 10509 C C . PHE B 1 491 ? -0.462 -22.125 5.527 1 94.75 491 PHE B C 1
ATOM 10511 O O . PHE B 1 491 ? -1.024 -21.469 6.406 1 94.75 491 PHE B O 1
ATOM 10518 N N . GLU B 1 492 ? -0.041 -23.328 5.75 1 93.75 492 GLU B N 1
ATOM 10519 C CA . GLU B 1 492 ? 0.003 -23.953 7.066 1 93.75 492 GLU B CA 1
ATOM 10520 C C . GLU B 1 492 ? 1.441 -24.172 7.527 1 93.75 492 GLU B C 1
ATOM 10522 O O . GLU B 1 492 ? 2.174 -24.969 6.934 1 93.75 492 GLU B O 1
ATOM 10527 N N . ASP B 1 493 ? 1.78 -23.5 8.617 1 94.5 493 ASP B N 1
ATOM 10528 C CA . ASP B 1 493 ? 3.166 -23.531 9.07 1 94.5 493 ASP B CA 1
ATOM 10529 C C . ASP B 1 493 ? 3.309 -24.375 10.336 1 94.5 493 ASP B C 1
ATOM 10531 O O . ASP B 1 493 ? 4.383 -24.438 10.938 1 94.5 493 ASP B O 1
ATOM 10535 N N . GLN B 1 494 ? 2.266 -25 10.75 1 93.81 494 GLN B N 1
ATOM 10536 C CA . GLN B 1 494 ? 2.385 -25.875 11.906 1 93.81 494 GLN B CA 1
ATOM 10537 C C . GLN B 1 494 ? 3.312 -27.047 11.617 1 93.81 494 GLN B C 1
ATOM 10539 O O . GLN B 1 494 ? 3.104 -27.781 10.656 1 93.81 494 GLN B O 1
ATOM 10544 N N . LYS B 1 495 ? 4.305 -27.172 12.492 1 93.88 495 LYS B N 1
ATOM 10545 C CA . LYS B 1 495 ? 5.27 -28.25 12.312 1 93.88 495 LYS B CA 1
ATOM 10546 C C . LYS B 1 495 ? 4.582 -29.609 12.32 1 93.88 495 LYS B C 1
ATOM 10548 O O . LYS B 1 495 ? 3.777 -29.906 13.211 1 93.88 495 LYS B O 1
ATOM 10553 N N . GLY B 1 496 ? 4.797 -30.438 11.312 1 91.31 496 GLY B N 1
ATOM 10554 C CA . GLY B 1 496 ? 4.242 -31.781 11.195 1 91.31 496 GLY B CA 1
ATOM 10555 C C . GLY B 1 496 ? 3.129 -31.875 10.172 1 91.31 496 GLY B C 1
ATOM 10556 O O . GLY B 1 496 ? 2.855 -32.969 9.641 1 91.31 496 GLY B O 1
ATOM 10557 N N . ILE B 1 497 ? 2.463 -30.719 9.914 1 91.38 497 ILE B N 1
ATOM 10558 C CA . ILE B 1 497 ? 1.396 -30.766 8.922 1 91.38 497 ILE B CA 1
ATOM 10559 C C . ILE B 1 497 ? 1.568 -29.609 7.934 1 91.38 497 ILE B C 1
ATOM 10561 O O . ILE B 1 497 ? 0.586 -29.016 7.492 1 91.38 497 ILE B O 1
ATOM 10565 N N . GLU B 1 498 ? 2.771 -29.156 7.676 1 94 498 GLU B N 1
ATOM 10566 C CA . GLU B 1 498 ? 3.078 -28.031 6.805 1 94 498 GLU B CA 1
ATOM 10567 C C . GLU B 1 498 ? 2.568 -28.266 5.387 1 94 498 GLU B C 1
ATOM 10569 O O . GLU B 1 498 ? 2.838 -29.312 4.797 1 94 498 GLU B O 1
ATOM 10574 N N . HIS B 1 499 ? 1.741 -27.328 4.855 1 92.75 499 HIS B N 1
ATOM 10575 C CA . HIS B 1 499 ? 1.275 -27.484 3.484 1 92.75 499 HIS B CA 1
ATOM 10576 C C . HIS B 1 499 ? 0.753 -26.172 2.918 1 92.75 499 HIS B C 1
ATOM 10578 O O . HIS B 1 499 ? 0.631 -25.188 3.645 1 92.75 499 HIS B O 1
ATOM 10584 N N . LEU B 1 500 ? 0.591 -26.188 1.636 1 94.81 500 LEU B N 1
ATOM 10585 C CA . LEU B 1 500 ? -0.001 -25.094 0.869 1 94.81 500 LEU B CA 1
ATOM 10586 C C . LEU B 1 500 ? -1.238 -25.578 0.114 1 94.81 500 LEU B C 1
ATOM 10588 O O . LEU B 1 500 ? -1.235 -26.656 -0.47 1 94.81 500 LEU B O 1
ATOM 10592 N N . GLU B 1 501 ? -2.279 -24.734 0.166 1 92.81 501 GLU B N 1
ATOM 10593 C CA . GLU B 1 501 ? -3.514 -25.094 -0.522 1 92.81 501 GLU B CA 1
ATOM 10594 C C . GLU B 1 501 ? -4.004 -23.953 -1.408 1 92.81 501 GLU B C 1
ATOM 10596 O O . GLU B 1 501 ? -4.125 -22.812 -0.952 1 92.81 501 GLU B O 1
ATOM 10601 N N . LEU B 1 502 ? -4.211 -24.203 -2.641 1 94.19 502 LEU B N 1
ATOM 10602 C CA . LEU B 1 502 ? -4.934 -23.375 -3.592 1 94.19 502 LEU B CA 1
ATOM 10603 C C . LEU B 1 502 ? -6.234 -24.047 -4.023 1 94.19 502 LEU B C 1
ATOM 10605 O O . LEU B 1 502 ? -6.215 -25.156 -4.57 1 94.19 502 LEU B O 1
ATOM 10609 N N . SER B 1 503 ? -7.387 -23.344 -3.748 1 92.56 503 SER B N 1
ATOM 10610 C CA . SER B 1 503 ? -8.609 -24.109 -3.977 1 92.56 503 SER B CA 1
ATOM 10611 C C . SER B 1 503 ? -9.75 -23.203 -4.41 1 92.56 503 SER B C 1
ATOM 10613 O O . SER B 1 503 ? -9.711 -21.984 -4.18 1 92.56 503 SER B O 1
ATOM 10615 N N . ASN B 1 504 ? -10.695 -23.734 -5.078 1 92.56 504 ASN B N 1
ATOM 10616 C CA . ASN B 1 504 ? -11.984 -23.156 -5.449 1 92.56 504 ASN B CA 1
ATOM 10617 C C . ASN B 1 504 ? -13.125 -24.141 -5.191 1 92.56 504 ASN B C 1
ATOM 10619 O O . ASN B 1 504 ? -13.047 -25.297 -5.582 1 92.56 504 ASN B O 1
ATOM 10623 N N . THR B 1 505 ? -14.141 -23.656 -4.551 1 90.56 505 THR B N 1
ATOM 10624 C CA . THR B 1 505 ? -15.266 -24.516 -4.188 1 90.56 505 THR B CA 1
ATOM 10625 C C . THR B 1 505 ? -15.977 -25.031 -5.438 1 90.56 505 THR B C 1
ATOM 10627 O O . THR B 1 505 ? -16.656 -26.062 -5.391 1 90.56 505 THR B O 1
ATOM 10630 N N . TYR B 1 506 ? -15.844 -24.312 -6.48 1 88.69 506 TYR B N 1
ATOM 10631 C CA . TYR B 1 506 ? -16.469 -24.766 -7.719 1 88.69 506 TYR B CA 1
ATOM 10632 C C . TYR B 1 506 ? -15.875 -26.094 -8.172 1 88.69 506 TYR B C 1
ATOM 10634 O O . TYR B 1 506 ? -14.688 -26.172 -8.492 1 88.69 506 TYR B O 1
ATOM 10642 N N . GLY B 1 507 ? -16.703 -27.156 -8.141 1 87.56 507 GLY B N 1
ATOM 10643 C CA . GLY B 1 507 ? -16.266 -28.484 -8.547 1 87.56 507 GLY B CA 1
ATOM 10644 C C . GLY B 1 507 ? -15.289 -29.109 -7.578 1 87.56 507 GLY B C 1
ATOM 10645 O O . GLY B 1 507 ? -14.625 -30.094 -7.91 1 87.56 507 GLY B O 1
ATOM 10646 N N . ASN B 1 508 ? -15.133 -28.469 -6.395 1 88.44 508 ASN B N 1
ATOM 10647 C CA . ASN B 1 508 ? -14.133 -28.953 -5.449 1 88.44 508 ASN B CA 1
ATOM 10648 C C . ASN B 1 508 ? -12.758 -29.062 -6.102 1 88.44 508 ASN B C 1
ATOM 10650 O O . ASN B 1 508 ? -12.117 -30.109 -6.043 1 88.44 508 ASN B O 1
ATOM 10654 N N . THR B 1 509 ? -12.375 -28.047 -6.676 1 91.19 509 THR B N 1
ATOM 10655 C CA . THR B 1 509 ? -11.102 -28.016 -7.391 1 91.19 509 THR B CA 1
ATOM 10656 C C . THR B 1 509 ? -9.984 -27.516 -6.484 1 91.19 509 THR B C 1
ATOM 10658 O O . THR B 1 509 ? -10.039 -26.391 -5.984 1 91.19 509 THR B O 1
ATOM 10661 N N . TYR B 1 510 ? -8.891 -28.422 -6.293 1 90.19 510 TYR B N 1
ATOM 10662 C CA . TYR B 1 510 ? -7.855 -28.062 -5.32 1 90.19 510 TYR B CA 1
ATOM 10663 C C . TYR B 1 510 ? -6.473 -28.453 -5.828 1 90.19 510 TYR B C 1
ATOM 10665 O O . TYR B 1 510 ? -6.328 -29.438 -6.562 1 90.19 510 TYR B O 1
ATOM 10673 N N . LEU B 1 511 ? -5.539 -27.656 -5.52 1 92.69 511 LEU B N 1
ATOM 10674 C CA . LEU B 1 511 ? -4.125 -28.016 -5.539 1 92.69 511 LEU B CA 1
ATOM 10675 C C . LEU B 1 511 ? -3.535 -27.984 -4.133 1 92.69 511 LEU B C 1
ATOM 10677 O O . LEU B 1 511 ? -3.463 -26.922 -3.51 1 92.69 511 LEU B O 1
ATOM 10681 N N . ASN B 1 512 ? -3.182 -29.125 -3.645 1 92.19 512 ASN B N 1
ATOM 10682 C CA . ASN B 1 512 ? -2.541 -29.266 -2.34 1 92.19 512 ASN B CA 1
ATOM 10683 C C . ASN B 1 512 ? -1.082 -29.688 -2.473 1 92.19 512 ASN B C 1
ATOM 10685 O O . ASN B 1 512 ? -0.756 -30.562 -3.275 1 92.19 512 ASN B O 1
ATOM 10689 N N . MET B 1 513 ? -0.261 -29.078 -1.682 1 93.69 513 MET B N 1
ATOM 10690 C CA . MET B 1 513 ? 1.166 -29.375 -1.712 1 93.69 513 MET B CA 1
ATOM 10691 C C . MET B 1 513 ? 1.71 -29.578 -0.301 1 93.69 513 MET B C 1
ATOM 10693 O O . MET B 1 513 ? 1.487 -28.734 0.577 1 93.69 513 MET B O 1
ATOM 10697 N N . GLY B 1 514 ? 2.436 -30.625 -0.077 1 93.44 514 GLY B N 1
ATOM 10698 C CA . GLY B 1 514 ? 2.99 -30.953 1.229 1 93.44 514 GLY B CA 1
ATOM 10699 C C . GLY B 1 514 ? 2.209 -32.031 1.959 1 93.44 514 GLY B C 1
ATOM 10700 O O . GLY B 1 514 ? 2.053 -33.125 1.452 1 93.44 514 GLY B O 1
ATOM 10701 N N . TYR B 1 515 ? 1.8 -31.625 3.109 1 90.94 515 TYR B N 1
ATOM 10702 C CA . TYR B 1 515 ? 0.925 -32.5 3.875 1 90.94 515 TYR B CA 1
ATOM 10703 C C . TYR B 1 515 ? -0.482 -32.5 3.291 1 90.94 515 TYR B C 1
ATOM 10705 O O . TYR B 1 515 ? -1.102 -31.469 3.119 1 90.94 515 TYR B O 1
ATOM 10713 N N . LEU B 1 516 ? -0.94 -33.625 2.938 1 87.69 516 LEU B N 1
ATOM 10714 C CA . LEU B 1 516 ? -2.271 -33.75 2.354 1 87.69 516 LEU B CA 1
ATOM 10715 C C . LEU B 1 516 ? -3.293 -34.188 3.41 1 87.69 516 LEU B C 1
ATOM 10717 O O . LEU B 1 516 ? -3.092 -35.156 4.125 1 87.69 516 LEU B O 1
ATOM 10721 N N . MET B 1 517 ? -4.27 -33.344 3.514 1 79.75 517 MET B N 1
ATOM 10722 C CA . MET B 1 517 ? -5.25 -33.594 4.566 1 79.75 517 MET B CA 1
ATOM 10723 C C . MET B 1 517 ? -6.656 -33.688 3.986 1 79.75 517 MET B C 1
ATOM 10725 O O . MET B 1 517 ? -6.922 -33.156 2.904 1 79.75 517 MET B O 1
ATOM 10729 N N . HIS B 1 518 ? -7.43 -34.312 4.855 1 69.69 518 HIS B N 1
ATOM 10730 C CA . HIS B 1 518 ? -8.859 -34.312 4.574 1 69.69 518 HIS B CA 1
ATOM 10731 C C . HIS B 1 518 ? -9.484 -32.969 4.973 1 69.69 518 HIS B C 1
ATOM 10733 O O . HIS B 1 518 ? -9.336 -32.531 6.109 1 69.69 518 HIS B O 1
ATOM 10739 N N . GLN B 1 519 ? -10.047 -32.25 4.055 1 62.78 519 GLN B N 1
ATOM 10740 C CA . GLN B 1 519 ? -10.555 -30.906 4.32 1 62.78 519 GLN B CA 1
ATOM 10741 C C . GLN B 1 519 ? -11.609 -30.938 5.422 1 62.78 519 GLN B C 1
ATOM 10743 O O . GLN B 1 519 ? -11.758 -29.953 6.164 1 62.78 519 GLN B O 1
ATOM 10748 N N . GLY B 1 520 ? -12.391 -32 5.645 1 60.16 520 GLY B N 1
ATOM 10749 C CA . GLY B 1 520 ? -13.422 -32.062 6.664 1 60.16 520 GLY B CA 1
ATOM 10750 C C . GLY B 1 520 ? -12.914 -32.562 8.008 1 60.16 520 GLY B C 1
ATOM 10751 O O . GLY B 1 520 ? -13.039 -31.859 9.016 1 60.16 520 GLY B O 1
ATOM 10752 N N . THR B 1 521 ? -12.109 -33.531 8.031 1 62.16 521 THR B N 1
ATOM 10753 C CA . THR B 1 521 ? -11.727 -34.188 9.273 1 62.16 521 THR B CA 1
ATOM 10754 C C . THR B 1 521 ? -10.312 -33.812 9.688 1 62.16 521 THR B C 1
ATOM 10756 O O . THR B 1 521 ? -9.93 -33.969 10.844 1 62.16 521 THR B O 1
ATOM 10759 N N . GLY B 1 522 ? -9.586 -33.312 8.734 1 68.94 522 GLY B N 1
ATOM 10760 C CA . GLY B 1 522 ? -8.195 -33 9.016 1 68.94 522 GLY B CA 1
ATOM 10761 C C . GLY B 1 522 ? -7.281 -34.219 9.023 1 68.94 522 GLY B C 1
ATOM 10762 O O . GLY B 1 522 ? -6.086 -34.094 9.281 1 68.94 522 GLY B O 1
ATOM 10763 N N . SER B 1 523 ? -7.848 -35.312 8.805 1 73.44 523 SER B N 1
ATOM 10764 C CA . SER B 1 523 ? -7.047 -36.531 8.828 1 73.44 523 SER B CA 1
ATOM 10765 C C . SER B 1 523 ? -6.016 -36.531 7.699 1 73.44 523 SER B C 1
ATOM 10767 O O . SER B 1 523 ? -6.25 -35.969 6.633 1 73.44 523 SER B O 1
ATOM 10769 N N . GLN B 1 524 ? -4.848 -37.219 8.008 1 81.06 524 GLN B N 1
ATOM 10770 C CA . GLN B 1 524 ? -3.752 -37.281 7.051 1 81.06 524 GLN B CA 1
ATOM 10771 C C . GLN B 1 524 ? -4.125 -38.156 5.855 1 81.06 524 GLN B C 1
ATOM 10773 O O . GLN B 1 524 ? -4.625 -39.281 6.031 1 81.06 524 GLN B O 1
ATOM 10778 N N . ARG B 1 525 ? -3.918 -37.688 4.746 1 82.31 525 ARG B N 1
ATOM 10779 C CA . ARG B 1 525 ? -4.172 -38.469 3.521 1 82.31 525 ARG B CA 1
ATOM 10780 C C . ARG B 1 525 ? -2.863 -38.844 2.83 1 82.31 525 ARG B C 1
ATOM 10782 O O . ARG B 1 525 ? -2.844 -39.719 1.965 1 82.31 525 ARG B O 1
ATOM 10789 N N . GLY B 1 526 ? -1.765 -38.25 3.258 1 85.94 526 GLY B N 1
ATOM 10790 C CA . GLY B 1 526 ? -0.473 -38.531 2.652 1 85.94 526 GLY B CA 1
ATOM 10791 C C . GLY B 1 526 ? 0.413 -37.281 2.535 1 85.94 526 GLY B C 1
ATOM 10792 O O . GLY B 1 526 ? 0.279 -36.344 3.314 1 85.94 526 GLY B O 1
ATOM 10793 N N . TYR B 1 527 ? 1.481 -37.5 1.647 1 90.19 527 TYR B N 1
ATOM 10794 C CA . TYR B 1 527 ? 2.43 -36.438 1.382 1 90.19 527 TYR B CA 1
ATOM 10795 C C . TYR B 1 527 ? 2.635 -36.25 -0.116 1 90.19 527 TYR B C 1
ATOM 10797 O O . TYR B 1 527 ? 2.352 -37.125 -0.907 1 90.19 527 TYR B O 1
ATOM 10805 N N . GLY B 1 528 ? 3.076 -34.969 -0.521 1 92.75 528 GLY B N 1
ATOM 10806 C CA . GLY B 1 528 ? 3.309 -34.656 -1.922 1 92.75 528 GLY B CA 1
ATOM 10807 C C . GLY B 1 528 ? 2.377 -33.594 -2.459 1 92.75 528 GLY B C 1
ATOM 10808 O O . GLY B 1 528 ? 2.207 -32.562 -1.837 1 92.75 528 GLY B O 1
ATOM 10809 N N . PHE B 1 529 ? 1.851 -33.875 -3.775 1 92.81 529 PHE B N 1
ATOM 10810 C CA . PHE B 1 529 ? 0.884 -32.938 -4.316 1 92.81 529 PHE B CA 1
ATOM 10811 C C . PHE B 1 529 ? -0.35 -33.656 -4.84 1 92.81 529 PHE B C 1
ATOM 10813 O O . PHE B 1 529 ? -0.28 -34.812 -5.199 1 92.81 529 PHE B O 1
ATOM 10820 N N . GLU B 1 530 ? -1.414 -32.969 -4.754 1 90.94 530 GLU B N 1
ATOM 10821 C CA . GLU B 1 530 ? -2.662 -33.438 -5.348 1 90.94 530 GLU B CA 1
ATOM 10822 C C . GLU B 1 530 ? -3.389 -32.312 -6.074 1 90.94 530 GLU B C 1
ATOM 10824 O O . GLU B 1 530 ? -3.727 -31.297 -5.465 1 90.94 530 GLU B O 1
ATOM 10829 N N . LEU B 1 531 ? -3.447 -32.406 -7.352 1 92 531 LEU B N 1
ATOM 10830 C CA . LEU B 1 531 ? -4.32 -31.578 -8.164 1 92 531 LEU B CA 1
ATOM 10831 C C . LEU B 1 531 ? -5.617 -32.312 -8.5 1 92 531 LEU B C 1
ATOM 10833 O O . LEU B 1 531 ? -5.602 -33.312 -9.203 1 92 531 LEU B O 1
ATOM 10837 N N . ARG B 1 532 ? -6.73 -31.812 -8.016 1 89.94 532 ARG B N 1
ATOM 10838 C CA . ARG B 1 532 ? -7.945 -32.625 -8.148 1 89.94 532 ARG B CA 1
ATOM 10839 C C . ARG B 1 532 ? -9.148 -31.719 -8.445 1 89.94 532 ARG B C 1
ATOM 10841 O O . ARG B 1 532 ? -9.172 -30.547 -8.062 1 89.94 532 ARG B O 1
ATOM 10848 N N . THR B 1 533 ? -10.195 -32.312 -9.102 1 92 533 THR B N 1
ATOM 10849 C CA . THR B 1 533 ? -11.492 -31.688 -9.359 1 92 533 THR B CA 1
ATOM 10850 C C . THR B 1 533 ? -12.578 -32.75 -9.531 1 92 533 THR B C 1
ATOM 10852 O O . THR B 1 533 ? -12.297 -33.875 -9.891 1 92 533 THR B O 1
ATOM 10855 N N . ASP B 1 534 ? -13.797 -32.406 -9.203 1 90.88 534 ASP B N 1
ATOM 10856 C CA . ASP B 1 534 ? -14.945 -33.25 -9.492 1 90.88 534 ASP B CA 1
ATOM 10857 C C . ASP B 1 534 ? -15.414 -33.062 -10.938 1 90.88 534 ASP B C 1
ATOM 10859 O O . ASP B 1 534 ? -16.359 -33.719 -11.367 1 90.88 534 ASP B O 1
ATOM 10863 N N . LEU B 1 535 ? -14.68 -32.281 -11.641 1 93.19 535 LEU B N 1
ATOM 10864 C CA . LEU B 1 535 ? -15.062 -31.938 -13.008 1 93.19 535 LEU B CA 1
ATOM 10865 C C . LEU B 1 535 ? -13.984 -32.375 -13.992 1 93.19 535 LEU B C 1
ATOM 10867 O O . LEU B 1 535 ? -13.484 -33.5 -13.922 1 93.19 535 LEU B O 1
ATOM 10871 N N . TRP B 1 536 ? -13.68 -31.5 -15 1 93.75 536 TRP B N 1
ATOM 10872 C CA . TRP B 1 536 ? -12.719 -31.906 -16.016 1 93.75 536 TRP B CA 1
ATOM 10873 C C . TRP B 1 536 ? -11.352 -31.281 -15.75 1 93.75 536 TRP B C 1
ATOM 10875 O O . TRP B 1 536 ? -11.258 -30.156 -15.273 1 93.75 536 TRP B O 1
ATOM 10885 N N . GLY B 1 537 ? -10.297 -32.031 -16.016 1 93.62 537 GLY B N 1
ATOM 10886 C CA . GLY B 1 537 ? -8.938 -31.531 -15.922 1 93.62 537 GLY B CA 1
ATOM 10887 C C . GLY B 1 537 ? -8.148 -31.688 -17.203 1 93.62 537 GLY B C 1
ATOM 10888 O O . GLY B 1 537 ? -8.336 -32.656 -17.953 1 93.62 537 GLY B O 1
ATOM 10889 N N . SER B 1 538 ? -7.398 -30.656 -17.484 1 93.94 538 SER B N 1
ATOM 10890 C CA . SER B 1 538 ? -6.547 -30.734 -18.672 1 93.94 538 SER B CA 1
ATOM 10891 C C . SER B 1 538 ? -5.133 -30.25 -18.375 1 93.94 538 SER B C 1
ATOM 10893 O O . SER B 1 538 ? -4.953 -29.281 -17.641 1 93.94 538 SER B O 1
ATOM 10895 N N . ILE B 1 539 ? -4.121 -30.969 -18.891 1 94.19 539 ILE B N 1
ATOM 10896 C CA . ILE B 1 539 ? -2.719 -30.562 -18.875 1 94.19 539 ILE B CA 1
ATOM 10897 C C . ILE B 1 539 ? -2.201 -30.453 -20.312 1 94.19 539 ILE B C 1
ATOM 10899 O O . ILE B 1 539 ? -2.242 -31.422 -21.078 1 94.19 539 ILE B O 1
ATOM 10903 N N . ARG B 1 540 ? -1.688 -29.219 -20.688 1 94.44 540 ARG B N 1
ATOM 10904 C CA . ARG B 1 540 ? -1.274 -28.969 -22.062 1 94.44 540 ARG B CA 1
ATOM 10905 C C . ARG B 1 540 ? 0.081 -28.266 -22.109 1 94.44 540 ARG B C 1
ATOM 10907 O O . ARG B 1 540 ? 0.293 -27.266 -21.422 1 94.44 540 ARG B O 1
ATOM 10914 N N . ALA B 1 541 ? 1.034 -28.781 -22.875 1 95.31 541 ALA B N 1
ATOM 10915 C CA . ALA B 1 541 ? 2.322 -28.172 -23.188 1 95.31 541 ALA B CA 1
ATOM 10916 C C . ALA B 1 541 ? 2.625 -28.266 -24.688 1 95.31 541 ALA B C 1
ATOM 10918 O O . ALA B 1 541 ? 2.867 -29.344 -25.219 1 95.31 541 ALA B O 1
ATOM 10919 N N . ASP B 1 542 ? 2.727 -27.156 -25.328 1 94.25 542 ASP B N 1
ATOM 10920 C CA . ASP B 1 542 ? 2.764 -27.109 -26.797 1 94.25 542 ASP B CA 1
ATOM 10921 C C . ASP B 1 542 ? 4.086 -27.672 -27.328 1 94.25 542 ASP B C 1
ATOM 10923 O O . ASP B 1 542 ? 4.141 -28.203 -28.422 1 94.25 542 ASP B O 1
ATOM 10927 N N . LYS B 1 543 ? 5.152 -27.594 -26.562 1 94.56 543 LYS B N 1
ATOM 10928 C CA . LYS B 1 543 ? 6.453 -27.984 -27.094 1 94.56 543 LYS B CA 1
ATOM 10929 C C . LYS B 1 543 ? 6.867 -29.359 -26.578 1 94.56 543 LYS B C 1
ATOM 10931 O O . LYS B 1 543 ? 7.863 -29.922 -27.031 1 94.56 543 LYS B O 1
ATOM 10936 N N . GLY B 1 544 ? 6.066 -29.844 -25.688 1 94 544 GLY B N 1
ATOM 10937 C CA . GLY B 1 544 ? 6.348 -31.188 -25.188 1 94 544 GLY B CA 1
ATOM 10938 C C . GLY B 1 544 ? 6.02 -31.344 -23.703 1 94 544 GLY B C 1
ATOM 10939 O O . GLY B 1 544 ? 6.117 -30.375 -22.938 1 94 544 GLY B O 1
ATOM 10940 N N . LEU B 1 545 ? 5.668 -32.594 -23.281 1 93.88 545 LEU B N 1
ATOM 10941 C CA . LEU B 1 545 ? 5.262 -32.875 -21.906 1 93.88 545 LEU B CA 1
ATOM 10942 C C . LEU B 1 545 ? 6.004 -34.094 -21.359 1 93.88 545 LEU B C 1
ATOM 10944 O O . LEU B 1 545 ? 6.012 -35.156 -22 1 93.88 545 LEU B O 1
ATOM 10948 N N . LEU B 1 546 ? 6.664 -33.906 -20.281 1 91.69 546 LEU B N 1
ATOM 10949 C CA . LEU B 1 546 ? 7.359 -34.969 -19.594 1 91.69 546 LEU B CA 1
ATOM 10950 C C . LEU B 1 546 ? 6.617 -35.375 -18.328 1 91.69 546 LEU B C 1
ATOM 10952 O O . LEU B 1 546 ? 6.309 -34.531 -17.484 1 91.69 546 LEU B O 1
ATOM 10956 N N . ILE B 1 547 ? 6.238 -36.625 -18.188 1 92.44 547 ILE B N 1
ATOM 10957 C CA . ILE B 1 547 ? 5.699 -37.219 -16.969 1 92.44 547 ILE B CA 1
ATOM 10958 C C . ILE B 1 547 ? 6.672 -38.281 -16.422 1 92.44 547 ILE B C 1
ATOM 10960 O O . ILE B 1 547 ? 6.957 -39.281 -17.094 1 92.44 547 ILE B O 1
ATOM 10964 N N . THR B 1 548 ? 7.211 -38 -15.156 1 91.38 548 THR B N 1
ATOM 10965 C CA . THR B 1 548 ? 8.297 -38.906 -14.75 1 91.38 548 THR B CA 1
ATOM 10966 C C . THR B 1 548 ? 8.32 -39.062 -13.234 1 91.38 548 THR B C 1
ATOM 10968 O O . THR B 1 548 ? 7.793 -38.219 -12.5 1 91.38 548 THR B O 1
ATOM 10971 N N . THR B 1 549 ? 8.812 -40.188 -12.781 1 92.31 549 THR B N 1
ATOM 10972 C CA . THR B 1 549 ? 9.062 -40.438 -11.367 1 92.31 549 THR B CA 1
ATOM 10973 C C . THR B 1 549 ? 10.562 -40.562 -11.102 1 92.31 549 THR B C 1
ATOM 10975 O O . THR B 1 549 ? 10.969 -41.031 -10.039 1 92.31 549 THR B O 1
ATOM 10978 N N . TYR B 1 550 ? 11.375 -40.25 -12.086 1 88.19 550 TYR B N 1
ATOM 10979 C CA . TYR B 1 550 ? 12.812 -40.125 -11.859 1 88.19 550 TYR B CA 1
ATOM 10980 C C . TYR B 1 550 ? 13.141 -38.875 -11.055 1 88.19 550 TYR B C 1
ATOM 10982 O O . TYR B 1 550 ? 12.586 -37.812 -11.32 1 88.19 550 TYR B O 1
ATOM 10990 N N . PRO B 1 551 ? 14.109 -39.125 -10.086 1 83.19 551 PRO B N 1
ATOM 10991 C CA . PRO B 1 551 ? 14.484 -37.938 -9.32 1 83.19 551 PRO B CA 1
ATOM 10992 C C . PRO B 1 551 ? 15.344 -36.969 -10.133 1 83.19 551 PRO B C 1
ATOM 10994 O O . PRO B 1 551 ? 16.016 -37.375 -11.078 1 83.19 551 PRO B O 1
ATOM 10997 N N . GLN B 1 552 ? 15.102 -35.719 -10.023 1 73.88 552 GLN B N 1
ATOM 10998 C CA . GLN B 1 552 ? 15.914 -34.719 -10.711 1 73.88 552 GLN B CA 1
ATOM 10999 C C . GLN B 1 552 ? 16.734 -33.906 -9.719 1 73.88 552 GLN B C 1
ATOM 11001 O O . GLN B 1 552 ? 16.219 -33.5 -8.672 1 73.88 552 GLN B O 1
ATOM 11006 N N . ASP B 1 553 ? 18.031 -33.875 -10.055 1 65.38 553 ASP B N 1
ATOM 11007 C CA . ASP B 1 553 ? 18.859 -32.906 -9.375 1 65.38 553 ASP B CA 1
ATOM 11008 C C . ASP B 1 553 ? 18.594 -31.5 -9.922 1 65.38 553 ASP B C 1
ATOM 11010 O O . ASP B 1 553 ? 18.984 -31.172 -11.047 1 65.38 553 ASP B O 1
ATOM 11014 N N . PHE B 1 554 ? 17.703 -30.688 -9.414 1 62.84 554 PHE B N 1
ATOM 11015 C CA . PHE B 1 554 ? 17.203 -29.406 -9.875 1 62.84 554 PHE B CA 1
ATOM 11016 C C . PHE B 1 554 ? 18.344 -28.422 -10.102 1 62.84 554 PHE B C 1
ATOM 11018 O O . PHE B 1 554 ? 18.172 -27.422 -10.797 1 62.84 554 PHE B O 1
ATOM 11025 N N . THR B 1 555 ? 19.531 -28.562 -9.578 1 62.25 555 THR B N 1
ATOM 11026 C CA . THR B 1 555 ? 20.609 -27.578 -9.703 1 62.25 555 THR B CA 1
ATOM 11027 C C . THR B 1 555 ? 21.234 -27.656 -11.086 1 62.25 555 THR B C 1
ATOM 11029 O O . THR B 1 555 ? 21.828 -26.672 -11.555 1 62.25 555 THR B O 1
ATOM 11032 N N . SER B 1 556 ? 21.109 -28.75 -11.82 1 62.47 556 SER B N 1
ATOM 11033 C CA . SER B 1 556 ? 21.969 -28.859 -13 1 62.47 556 SER B CA 1
ATOM 11034 C C . SER B 1 556 ? 21.156 -29.172 -14.25 1 62.47 556 SER B C 1
ATOM 11036 O O . SER B 1 556 ? 21.641 -29.016 -15.367 1 62.47 556 SER B O 1
ATOM 11038 N N . MET B 1 557 ? 19.922 -29.562 -14.109 1 65.06 557 MET B N 1
ATOM 11039 C CA . MET B 1 557 ? 19.359 -30.109 -15.344 1 65.06 557 MET B CA 1
ATOM 11040 C C . MET B 1 557 ? 18.172 -29.281 -15.805 1 65.06 557 MET B C 1
ATOM 11042 O O . MET B 1 557 ? 17.391 -28.781 -14.977 1 65.06 557 MET B O 1
ATOM 11046 N N . VAL B 1 558 ? 18.219 -29 -17.172 1 71.94 558 VAL B N 1
ATOM 11047 C CA . VAL B 1 558 ? 17.125 -28.328 -17.844 1 71.94 558 VAL B CA 1
ATOM 11048 C C . VAL B 1 558 ? 15.852 -29.172 -17.734 1 71.94 558 VAL B C 1
ATOM 11050 O O . VAL B 1 558 ? 15.914 -30.391 -17.688 1 71.94 558 VAL B O 1
ATOM 11053 N N . ALA B 1 559 ? 14.75 -28.656 -17.609 1 73 559 ALA B N 1
ATOM 11054 C CA . ALA B 1 559 ? 13.469 -29.281 -17.312 1 73 559 ALA B CA 1
ATOM 11055 C C . ALA B 1 559 ? 13.047 -30.234 -18.422 1 73 559 ALA B C 1
ATOM 11057 O O . ALA B 1 559 ? 12.344 -31.219 -18.172 1 73 559 ALA B O 1
ATOM 11058 N N . ASN B 1 560 ? 13.461 -29.984 -19.641 1 74.12 560 ASN B N 1
ATOM 11059 C CA . ASN B 1 560 ? 13 -30.797 -20.75 1 74.12 560 ASN B CA 1
ATOM 11060 C C . ASN B 1 560 ? 14.047 -31.828 -21.156 1 74.12 560 ASN B C 1
ATOM 11062 O O . ASN B 1 560 ? 13.914 -32.469 -22.203 1 74.12 560 ASN B O 1
ATOM 11066 N N . PHE B 1 561 ? 15.047 -31.875 -20.391 1 74.56 561 PHE B N 1
ATOM 11067 C CA . PHE B 1 561 ? 16.078 -32.875 -20.625 1 74.56 561 PHE B CA 1
ATOM 11068 C C . PHE B 1 561 ? 16.047 -33.969 -19.562 1 74.56 561 PHE B C 1
ATOM 11070 O O . PHE B 1 561 ? 16.219 -33.688 -18.375 1 74.56 561 PHE B O 1
ATOM 11077 N N . ASN B 1 562 ? 15.664 -35.156 -20.016 1 76.38 562 ASN B N 1
ATOM 11078 C CA . ASN B 1 562 ? 15.539 -36.281 -19.094 1 76.38 562 ASN B CA 1
ATOM 11079 C C . ASN B 1 562 ? 16.297 -37.5 -19.594 1 76.38 562 ASN B C 1
ATOM 11081 O O . ASN B 1 562 ? 15.703 -38.438 -20.141 1 76.38 562 ASN B O 1
ATOM 11085 N N . PRO B 1 563 ? 17.516 -37.594 -19.312 1 67.81 563 PRO B N 1
ATOM 11086 C CA . PRO B 1 563 ? 18.297 -38.75 -19.797 1 67.81 563 PRO B CA 1
ATOM 11087 C C . PRO B 1 563 ? 17.984 -40.031 -19.031 1 67.81 563 PRO B C 1
ATOM 11089 O O . PRO B 1 563 ? 18.297 -41.125 -19.5 1 67.81 563 PRO B O 1
ATOM 11092 N N . ASP B 1 564 ? 17.328 -39.75 -18.016 1 69.88 564 ASP B N 1
ATOM 11093 C CA . ASP B 1 564 ? 17.172 -40.906 -17.141 1 69.88 564 ASP B CA 1
ATOM 11094 C C . ASP B 1 564 ? 16.172 -41.906 -17.719 1 69.88 564 ASP B C 1
ATOM 11096 O O . ASP B 1 564 ? 15.156 -41.5 -18.281 1 69.88 564 ASP B O 1
ATOM 11100 N N . GLY B 1 565 ? 16.453 -43.156 -17.719 1 64.44 565 GLY B N 1
ATOM 11101 C CA . GLY B 1 565 ? 15.562 -44.219 -18.141 1 64.44 565 GLY B CA 1
ATOM 11102 C C . GLY B 1 565 ? 15.812 -44.688 -19.562 1 64.44 565 GLY B C 1
ATOM 11103 O O . GLY B 1 565 ? 15.219 -45.656 -20.016 1 64.44 565 GLY B O 1
ATOM 11104 N N . PHE B 1 566 ? 16.672 -43.875 -20.203 1 71.19 566 PHE B N 1
ATOM 11105 C CA . PHE B 1 566 ? 16.75 -44.188 -21.625 1 71.19 566 PHE B CA 1
ATOM 11106 C C . PHE B 1 566 ? 17.906 -45.156 -21.891 1 71.19 566 PHE B C 1
ATOM 11108 O O . PHE B 1 566 ? 18 -45.75 -22.984 1 71.19 566 PHE B O 1
ATOM 11115 N N . ASP B 1 567 ? 18.688 -45.312 -20.984 1 63.47 567 ASP B N 1
ATOM 11116 C CA . ASP B 1 567 ? 19.734 -46.312 -21.172 1 63.47 567 ASP B CA 1
ATOM 11117 C C . ASP B 1 567 ? 19.141 -47.688 -21.422 1 63.47 567 ASP B C 1
ATOM 11119 O O . ASP B 1 567 ? 19.625 -48.469 -22.266 1 63.47 567 ASP B O 1
ATOM 11123 N N . GLN B 1 568 ? 18.094 -47.906 -20.766 1 59.31 568 GLN B N 1
ATOM 11124 C CA . GLN B 1 568 ? 17.469 -49.188 -20.922 1 59.31 568 GLN B CA 1
ATOM 11125 C C . GLN B 1 568 ? 16.719 -49.281 -22.25 1 59.31 568 GLN B C 1
ATOM 11127 O O . GLN B 1 568 ? 16.609 -50.375 -22.828 1 59.31 568 GLN B O 1
ATOM 11132 N N . LEU B 1 569 ? 16.203 -48.125 -22.641 1 60.22 569 LEU B N 1
ATOM 11133 C CA . LEU B 1 569 ? 15.57 -48.125 -23.953 1 60.22 569 LEU B CA 1
ATOM 11134 C C . LEU B 1 569 ? 16.594 -48.438 -25.047 1 60.22 569 LEU B C 1
ATOM 11136 O O . LEU B 1 569 ? 16.281 -49.125 -26 1 60.22 569 LEU B O 1
ATOM 11140 N N . GLY B 1 570 ? 17.75 -47.938 -24.75 1 58.59 570 GLY B N 1
ATOM 11141 C CA . GLY B 1 570 ? 18.828 -48.188 -25.703 1 58.59 570 GLY B CA 1
ATOM 11142 C C . GLY B 1 570 ? 19.219 -49.656 -25.734 1 58.59 570 GLY B C 1
ATOM 11143 O O . GLY B 1 570 ? 19.406 -50.219 -26.812 1 58.59 570 GLY B O 1
ATOM 11144 N N . ALA B 1 571 ? 19.266 -50.188 -24.562 1 60.94 571 ALA B N 1
ATOM 11145 C CA . ALA B 1 571 ? 19.609 -51.625 -24.5 1 60.94 571 ALA B CA 1
ATOM 11146 C C . ALA B 1 571 ? 18.547 -52.469 -25.141 1 60.94 571 ALA B C 1
ATOM 11148 O O . ALA B 1 571 ? 18.844 -53.438 -25.875 1 60.94 571 ALA B O 1
ATOM 11149 N N . GLY B 1 572 ? 17.391 -52.062 -24.891 1 62.94 572 GLY B N 1
ATOM 11150 C CA . GLY B 1 572 ? 16.297 -52.812 -25.5 1 62.94 572 GLY B CA 1
ATOM 11151 C C . GLY B 1 572 ? 16.297 -52.719 -27.016 1 62.94 572 GLY B C 1
ATOM 11152 O O . GLY B 1 572 ? 16.125 -53.75 -27.688 1 62.94 572 GLY B O 1
ATOM 11153 N N . LEU B 1 573 ? 16.578 -51.594 -27.453 1 65.88 573 LEU B N 1
ATOM 11154 C CA . LEU B 1 573 ? 16.547 -51.406 -28.891 1 65.88 573 LEU B CA 1
ATOM 11155 C C . LEU B 1 573 ? 17.75 -52.062 -29.547 1 65.88 573 LEU B C 1
ATOM 11157 O O . LEU B 1 573 ? 17.641 -52.594 -30.656 1 65.88 573 LEU B O 1
ATOM 11161 N N . ALA B 1 574 ? 18.891 -52 -28.781 1 70 574 ALA B N 1
ATOM 11162 C CA . ALA B 1 574 ? 20.078 -52.688 -29.297 1 70 574 ALA B CA 1
ATOM 11163 C C . ALA B 1 574 ? 19.844 -54.188 -29.375 1 70 574 ALA B C 1
ATOM 11165 O O . ALA B 1 574 ? 20.25 -54.844 -30.344 1 70 574 ALA B O 1
ATOM 11166 N N . GLY B 1 575 ? 19.297 -54.719 -28.328 1 74 575 GLY B N 1
ATOM 11167 C CA . GLY B 1 575 ? 18.922 -56.125 -28.359 1 74 575 GLY B CA 1
ATOM 11168 C C . GLY B 1 575 ? 17.984 -56.469 -29.5 1 74 575 GLY B C 1
ATOM 11169 O O . GLY B 1 575 ? 18.156 -57.5 -30.141 1 74 575 GLY B O 1
ATOM 11170 N N . THR B 1 576 ? 17.125 -55.594 -29.734 1 79.12 576 THR B N 1
ATOM 11171 C CA . THR B 1 576 ? 16.172 -55.812 -30.797 1 79.12 576 THR B CA 1
ATOM 11172 C C . THR B 1 576 ? 16.875 -55.781 -32.156 1 79.12 576 THR B C 1
ATOM 11174 O O . THR B 1 576 ? 16.516 -56.531 -33.062 1 79.12 576 THR B O 1
ATOM 11177 N N . ALA B 1 577 ? 17.828 -54.938 -32.188 1 77.94 577 ALA B N 1
ATOM 11178 C CA . ALA B 1 577 ? 18.578 -54.844 -33.469 1 77.94 577 ALA B CA 1
ATOM 11179 C C . ALA B 1 577 ? 19.266 -56.188 -33.781 1 77.94 577 ALA B C 1
ATOM 11181 O O . ALA B 1 577 ? 19.312 -56.594 -34.938 1 77.94 577 ALA B O 1
ATOM 11182 N N . SER B 1 578 ? 19.844 -56.75 -32.75 1 81.88 578 SER B N 1
ATOM 11183 C CA . SER B 1 578 ? 20.484 -58.062 -32.938 1 81.88 578 SER B CA 1
ATOM 11184 C C . SER B 1 578 ? 19.469 -59.125 -33.344 1 81.88 578 SER B C 1
ATOM 11186 O O . SER B 1 578 ? 19.75 -59.969 -34.219 1 81.88 578 SER B O 1
ATOM 11188 N N . LEU B 1 579 ? 18.422 -59.062 -32.688 1 85.62 579 LEU B N 1
ATOM 11189 C CA . LEU B 1 579 ? 17.359 -60 -33.031 1 85.62 579 LEU B CA 1
ATOM 11190 C C . LEU B 1 579 ? 16.891 -59.812 -34.469 1 85.62 579 LEU B C 1
ATOM 11192 O O . LEU B 1 579 ? 16.609 -60.781 -35.156 1 85.62 579 LEU B O 1
ATOM 11196 N N . MET B 1 580 ? 16.828 -58.656 -34.906 1 86.19 580 MET B N 1
ATOM 11197 C CA . MET B 1 580 ? 16.406 -58.344 -36.281 1 86.19 580 MET B CA 1
ATOM 11198 C C . MET B 1 580 ? 17.422 -58.875 -37.281 1 86.19 580 MET B C 1
ATOM 11200 O O . MET B 1 580 ? 17.031 -59.344 -38.375 1 86.19 580 MET B O 1
ATOM 11204 N N . GLN B 1 581 ? 18.609 -58.781 -36.969 1 83.31 581 GLN B N 1
ATOM 11205 C CA . GLN B 1 581 ? 19.656 -59.312 -37.844 1 83.31 581 GLN B CA 1
ATOM 11206 C C . GLN B 1 581 ? 19.547 -60.812 -37.969 1 83.31 581 GLN B C 1
ATOM 11208 O O . GLN B 1 581 ? 19.688 -61.344 -39.062 1 83.31 581 GLN B O 1
ATOM 11213 N N . GLN B 1 582 ? 19.359 -61.406 -36.875 1 87.25 582 GLN B N 1
ATOM 11214 C CA . GLN B 1 582 ? 19.172 -62.844 -36.875 1 87.25 582 GLN B CA 1
ATOM 11215 C C . GLN B 1 582 ? 17.953 -63.25 -37.719 1 87.25 582 GLN B C 1
ATOM 11217 O O . GLN B 1 582 ? 17.984 -64.188 -38.469 1 87.25 582 GLN B O 1
ATOM 11222 N N . ALA B 1 583 ? 16.922 -62.469 -37.562 1 89.19 583 ALA B N 1
ATOM 11223 C CA . ALA B 1 583 ? 15.703 -62.719 -38.312 1 89.19 583 ALA B CA 1
ATOM 11224 C C . ALA B 1 583 ? 15.938 -62.531 -39.812 1 89.19 583 ALA B C 1
ATOM 11226 O O . ALA B 1 583 ? 15.375 -63.281 -40.625 1 89.19 583 ALA B O 1
ATOM 11227 N N . SER B 1 584 ? 16.703 -61.594 -40.125 1 88 584 SER B N 1
ATOM 11228 C CA . SER B 1 584 ? 17.031 -61.344 -41.531 1 88 584 SER B CA 1
ATOM 11229 C C . SER B 1 584 ? 17.812 -62.5 -42.156 1 88 584 SER B C 1
ATOM 11231 O O . SER B 1 584 ? 17.547 -62.938 -43.281 1 88 584 SER B O 1
ATOM 11233 N N . GLN B 1 585 ? 18.766 -62.969 -41.406 1 87.62 585 GLN B N 1
ATOM 11234 C CA . GLN B 1 585 ? 19.547 -64.125 -41.844 1 87.62 585 GLN B CA 1
ATOM 11235 C C . GLN B 1 585 ? 18.656 -65.312 -42 1 87.62 585 GLN B C 1
ATOM 11237 O O . GLN B 1 585 ? 18.812 -66.125 -42.969 1 87.62 585 GLN B O 1
ATOM 11242 N N . ALA B 1 586 ? 17.828 -65.5 -41.062 1 88.69 586 ALA B N 1
ATOM 11243 C CA . ALA B 1 586 ? 16.922 -66.625 -41.125 1 88.69 586 ALA B CA 1
ATOM 11244 C C . ALA B 1 586 ? 15.992 -66.562 -42.312 1 88.69 586 ALA B C 1
ATOM 11246 O O . ALA B 1 586 ? 15.664 -67.562 -42.938 1 88.69 586 ALA B O 1
ATOM 11247 N N . ALA B 1 587 ? 15.469 -65.375 -42.625 1 87.81 587 ALA B N 1
ATOM 11248 C CA . ALA B 1 587 ? 14.609 -65.188 -43.781 1 87.81 587 ALA B CA 1
ATOM 11249 C C . ALA B 1 587 ? 15.336 -65.5 -45.094 1 87.81 587 ALA B C 1
ATOM 11251 O O . ALA B 1 587 ? 14.758 -66.062 -46 1 87.81 587 ALA B O 1
ATOM 11252 N N . GLN B 1 588 ? 16.609 -65.188 -45.125 1 83.88 588 GLN B N 1
ATOM 11253 C CA . GLN B 1 588 ? 17.406 -65.438 -46.312 1 83.88 588 GLN B CA 1
ATOM 11254 C C . GLN B 1 588 ? 17.641 -66.938 -46.438 1 83.88 588 GLN B C 1
ATOM 11256 O O . GLN B 1 588 ? 17.578 -67.5 -47.562 1 83.88 588 GLN B O 1
ATOM 11261 N N . THR B 1 589 ? 18.016 -67.5 -45.344 1 86.94 589 THR B N 1
ATOM 11262 C CA . THR B 1 589 ? 18.219 -69 -45.344 1 86.94 589 THR B CA 1
ATOM 11263 C C . THR B 1 589 ? 16.953 -69.688 -45.812 1 86.94 589 THR B C 1
ATOM 11265 O O . THR B 1 589 ? 17.016 -70.688 -46.562 1 86.94 589 THR B O 1
ATOM 11268 N N . LEU B 1 590 ? 15.836 -69.25 -45.375 1 88.88 590 LEU B N 1
ATOM 11269 C CA . LEU B 1 590 ? 14.562 -69.812 -45.781 1 88.88 590 LEU B CA 1
ATOM 11270 C C . LEU B 1 590 ? 14.359 -69.688 -47.312 1 88.88 590 LEU B C 1
ATOM 11272 O O . LEU B 1 590 ? 13.93 -70.625 -47.969 1 88.88 590 LEU B O 1
ATOM 11276 N N . ASP B 1 591 ? 14.625 -68.5 -47.781 1 83.31 591 ASP B N 1
ATOM 11277 C CA . ASP B 1 591 ? 14.5 -68.312 -49.219 1 83.31 591 ASP B CA 1
ATOM 11278 C C . ASP B 1 591 ? 15.406 -69.25 -50 1 83.31 591 ASP B C 1
ATOM 11280 O O . ASP B 1 591 ? 15.008 -69.812 -51.031 1 83.31 591 ASP B O 1
ATOM 11284 N N . ALA B 1 592 ? 16.578 -69.438 -49.469 1 82.19 592 ALA B N 1
ATOM 11285 C CA . ALA B 1 592 ? 17.516 -70.375 -50.125 1 82.19 592 ALA B CA 1
ATOM 11286 C C . ALA B 1 592 ? 17.016 -71.812 -50.062 1 82.19 592 ALA B C 1
ATOM 11288 O O . ALA B 1 592 ? 17.141 -72.562 -51.031 1 82.19 592 ALA B O 1
ATOM 11289 N N . ASN B 1 593 ? 16.562 -72.188 -48.938 1 84.94 593 ASN B N 1
ATOM 11290 C CA . ASN B 1 593 ? 16.016 -73.562 -48.781 1 84.94 593 ASN B CA 1
ATOM 11291 C C . ASN B 1 593 ? 14.844 -73.75 -49.75 1 84.94 593 ASN B C 1
ATOM 11293 O O . ASN B 1 593 ? 14.711 -74.875 -50.312 1 84.94 593 ASN B O 1
ATOM 11297 N N . LEU B 1 594 ? 13.969 -72.812 -49.844 1 84.31 594 LEU B N 1
ATOM 11298 C CA . LEU B 1 594 ? 12.82 -72.938 -50.75 1 84.31 594 LEU B CA 1
ATOM 11299 C C . LEU B 1 594 ? 13.273 -73.062 -52.188 1 84.31 594 LEU B C 1
ATOM 11301 O O . LEU B 1 594 ? 12.688 -73.812 -53 1 84.31 594 LEU B O 1
ATOM 11305 N N . GLY B 1 595 ? 14.352 -72.312 -52.5 1 77.88 595 GLY B N 1
ATOM 11306 C CA . GLY B 1 595 ? 14.938 -72.438 -53.844 1 77.88 595 GLY B CA 1
ATOM 11307 C C . GLY B 1 595 ? 15.508 -73.812 -54.125 1 77.88 595 GLY B C 1
ATOM 11308 O O . GLY B 1 595 ? 15.297 -74.375 -55.219 1 77.88 595 GLY B O 1
ATOM 11309 N N . ALA B 1 596 ? 16.188 -74.312 -53.156 1 80.44 596 ALA B N 1
ATOM 11310 C CA . ALA B 1 596 ? 16.766 -75.625 -53.312 1 80.44 596 ALA B CA 1
ATOM 11311 C C . ALA B 1 596 ? 15.688 -76.75 -53.438 1 80.44 596 ALA B C 1
ATOM 11313 O O . ALA B 1 596 ? 15.828 -77.688 -54.219 1 80.44 596 ALA B O 1
ATOM 11314 N N . LEU B 1 597 ? 14.648 -76.562 -52.688 1 81.81 597 LEU B N 1
ATOM 11315 C CA . LEU B 1 597 ? 13.547 -77.5 -52.719 1 81.81 597 LEU B CA 1
ATOM 11316 C C . LEU B 1 597 ? 12.812 -77.438 -54.062 1 81.81 597 LEU B C 1
ATOM 11318 O O . LEU B 1 597 ? 12.375 -78.5 -54.594 1 81.81 597 LEU B O 1
ATOM 11322 N N . ASN B 1 598 ? 12.68 -76.312 -54.531 1 79.44 598 ASN B N 1
ATOM 11323 C CA . ASN B 1 598 ? 12.055 -76.125 -55.844 1 79.44 598 ASN B CA 1
ATOM 11324 C C . ASN B 1 598 ? 12.883 -76.75 -56.938 1 79.44 598 ASN B C 1
ATOM 11326 O O . ASN B 1 598 ? 12.344 -77.375 -57.875 1 79.44 598 ASN B O 1
ATOM 11330 N N . SER B 1 599 ? 14.164 -76.75 -56.844 1 76.44 599 SER B N 1
ATOM 11331 C CA . SER B 1 599 ? 15.055 -77.375 -57.812 1 76.44 599 SER B CA 1
ATOM 11332 C C . SER B 1 599 ? 14.961 -78.875 -57.719 1 76.44 599 SER B C 1
ATOM 11334 O O . SER B 1 599 ? 14.984 -79.562 -58.75 1 76.44 599 SER B O 1
ATOM 11336 N N . LEU B 1 600 ? 14.953 -79.438 -56.594 1 75.88 600 LEU B N 1
ATOM 11337 C CA . LEU B 1 600 ? 14.82 -80.875 -56.375 1 75.88 600 LEU B CA 1
ATOM 11338 C C . LEU B 1 600 ? 13.508 -81.375 -56.938 1 75.88 600 LEU B C 1
ATOM 11340 O O . LEU B 1 600 ? 13.477 -82.438 -57.531 1 75.88 600 LEU B O 1
ATOM 11344 N N . LYS B 1 601 ? 12.422 -80.625 -56.656 1 75.12 601 LYS B N 1
ATOM 11345 C CA . LYS B 1 601 ? 11.109 -81 -57.188 1 75.12 601 LYS B CA 1
ATOM 11346 C C . LYS B 1 601 ? 11.125 -81.062 -58.719 1 75.12 601 LYS B C 1
ATOM 11348 O O . LYS B 1 601 ? 10.594 -82 -59.281 1 75.12 601 LYS B O 1
ATOM 11353 N N . THR B 1 602 ? 11.797 -80.125 -59.25 1 71.94 602 THR B N 1
ATOM 11354 C CA . THR B 1 602 ? 11.875 -80.062 -60.719 1 71.94 602 THR B CA 1
ATOM 11355 C C . THR B 1 602 ? 12.711 -81.188 -61.25 1 71.94 602 THR B C 1
ATOM 11357 O O . THR B 1 602 ? 12.336 -81.875 -62.25 1 71.94 602 THR B O 1
ATOM 11360 N N . SER B 1 603 ? 13.82 -81.5 -60.656 1 72.25 603 SER B N 1
ATOM 11361 C CA . SER B 1 603 ? 14.695 -82.625 -61.094 1 72.25 603 SER B CA 1
ATOM 11362 C C . SER B 1 603 ? 13.984 -83.938 -61 1 72.25 603 SER B C 1
ATOM 11364 O O . SER B 1 603 ? 14.133 -84.812 -61.906 1 72.25 603 SER B O 1
ATOM 11366 N N . HIS B 1 604 ? 13.32 -84.188 -60 1 71.62 604 HIS B N 1
ATOM 11367 C CA . HIS B 1 604 ? 12.609 -85.438 -59.812 1 71.62 604 HIS B CA 1
ATOM 11368 C C . HIS B 1 604 ? 11.531 -85.625 -60.875 1 71.62 604 HIS B C 1
ATOM 11370 O O . HIS B 1 604 ? 11.359 -86.75 -61.406 1 71.62 604 HIS B O 1
ATOM 11376 N N . MET B 1 605 ? 10.859 -84.562 -61.125 1 68.06 605 MET B N 1
ATOM 11377 C CA . MET B 1 605 ? 9.805 -84.625 -62.125 1 68.06 605 MET B CA 1
ATOM 11378 C C . MET B 1 605 ? 10.398 -84.938 -63.5 1 68.06 605 MET B C 1
ATOM 11380 O O . MET B 1 605 ? 9.805 -85.625 -64.312 1 68.06 605 MET B O 1
ATOM 11384 N N . MET B 1 606 ? 11.656 -84.5 -63.688 1 67.75 606 MET B N 1
ATOM 11385 C CA . MET B 1 606 ? 12.344 -84.75 -64.938 1 67.75 606 MET B CA 1
ATOM 11386 C C . MET B 1 606 ? 12.805 -86.188 -65.062 1 67.75 606 MET B C 1
ATOM 11388 O O . MET B 1 606 ? 12.719 -86.812 -66.125 1 67.75 606 MET B O 1
ATOM 11392 N N . GLU B 1 607 ? 13.281 -86.75 -63.969 1 68.5 607 GLU B N 1
ATOM 11393 C CA . GLU B 1 607 ? 13.742 -88.125 -63.938 1 68.5 607 GLU B CA 1
ATOM 11394 C C . GLU B 1 607 ? 12.578 -89.125 -64.125 1 68.5 607 GLU B C 1
ATOM 11396 O O . GLU B 1 607 ? 12.719 -90.125 -64.875 1 68.5 607 GLU B O 1
ATOM 11401 N N . LEU B 1 608 ? 11.484 -88.812 -63.5 1 67.12 608 LEU B N 1
ATOM 11402 C CA . LEU B 1 608 ? 10.297 -89.625 -63.656 1 67.12 608 LEU B CA 1
ATOM 11403 C C . LEU B 1 608 ? 9.812 -89.625 -65.125 1 67.12 608 LEU B C 1
ATOM 11405 O O . LEU B 1 608 ? 9.398 -90.625 -65.625 1 67.12 608 LEU B O 1
ATOM 11409 N N . GLY B 1 609 ? 9.945 -88.5 -65.688 1 61.62 609 GLY B N 1
ATOM 11410 C CA . GLY B 1 609 ? 9.602 -88.375 -67.062 1 61.62 609 GLY B CA 1
ATOM 11411 C C . GLY B 1 609 ? 10.531 -89.188 -68 1 61.62 609 GLY B C 1
ATOM 11412 O O . GLY B 1 609 ? 10.078 -89.812 -68.938 1 61.62 609 GLY B O 1
ATOM 11413 N N . ALA B 1 610 ? 11.805 -89.25 -67.688 1 61.31 610 ALA B N 1
ATOM 11414 C CA . ALA B 1 610 ? 12.789 -89.938 -68.5 1 61.31 610 ALA B CA 1
ATOM 11415 C C . ALA B 1 610 ? 12.625 -91.438 -68.375 1 61.31 610 ALA B C 1
ATOM 11417 O O . ALA B 1 610 ? 12.766 -92.188 -69.312 1 61.31 610 ALA B O 1
ATOM 11418 N N . GLY B 1 611 ? 12.445 -91.938 -67.188 1 57.5 611 GLY B N 1
ATOM 11419 C CA . GLY B 1 611 ? 12.234 -93.375 -66.938 1 57.5 611 GLY B CA 1
ATOM 11420 C C . GLY B 1 611 ? 11.039 -93.938 -67.688 1 57.5 611 GLY B C 1
ATOM 11421 O O . GLY B 1 611 ? 11.125 -95 -68.312 1 57.5 611 GLY B O 1
ATOM 11422 N N . ILE B 1 612 ? 10.086 -93.25 -67.75 1 58.5 612 ILE B N 1
ATOM 11423 C CA . ILE B 1 612 ? 8.891 -93.625 -68.5 1 58.5 612 ILE B CA 1
ATOM 11424 C C . ILE B 1 612 ? 9.18 -93.688 -70 1 58.5 612 ILE B C 1
ATOM 11426 O O . ILE B 1 612 ? 8.75 -94.562 -70.688 1 58.5 612 ILE B O 1
ATOM 11430 N N . ALA B 1 613 ? 10.039 -92.75 -70.438 1 57.22 613 ALA B N 1
ATOM 11431 C CA . ALA B 1 613 ? 10.406 -92.688 -71.875 1 57.22 613 ALA B CA 1
ATOM 11432 C C . ALA B 1 613 ? 11.289 -93.875 -72.25 1 57.22 613 ALA B C 1
ATOM 11434 O O . ALA B 1 613 ? 11.133 -94.438 -73.312 1 57.22 613 ALA B O 1
ATOM 11435 N N . ALA B 1 614 ? 12.258 -94.5 -71.5 1 52.62 614 ALA B N 1
ATOM 11436 C CA . ALA B 1 614 ? 13.164 -95.562 -71.812 1 52.62 614 ALA B CA 1
ATOM 11437 C C . ALA B 1 614 ? 12.422 -96.938 -71.875 1 52.62 614 ALA B C 1
ATOM 11439 O O . ALA B 1 614 ? 12.789 -97.812 -72.625 1 52.62 614 ALA B O 1
ATOM 11440 N N . MET B 1 615 ? 11.609 -97.25 -71.125 1 49.06 615 MET B N 1
ATOM 11441 C CA . MET B 1 615 ? 10.828 -98.5 -71.125 1 49.06 615 MET B CA 1
ATOM 11442 C C . MET B 1 615 ? 9.961 -98.562 -72.375 1 49.06 615 MET B C 1
ATOM 11444 O O . MET B 1 615 ? 9.578 -99.688 -72.75 1 49.06 615 MET B O 1
ATOM 11448 N N . THR B 1 616 ? 9.547 -97.625 -72.75 1 45.97 616 THR B N 1
ATOM 11449 C CA . THR B 1 616 ? 8.695 -97.688 -73.938 1 45.97 616 THR B CA 1
ATOM 11450 C C . THR B 1 616 ? 9.531 -97.75 -75.188 1 45.97 616 THR B C 1
ATOM 11452 O O . THR B 1 616 ? 8.984 -97.688 -76.312 1 45.97 616 THR B O 1
ATOM 11455 N N . GLY B 1 617 ? 10.75 -98.5 -75.438 1 41.06 617 GLY B N 1
ATOM 11456 C CA . GLY B 1 617 ? 11.5 -98.625 -76.688 1 41.06 617 GLY B CA 1
ATOM 11457 C C . GLY B 1 617 ? 10.805 -98.062 -77.875 1 41.06 617 GLY B C 1
ATOM 11458 O O . GLY B 1 617 ? 9.75 -97.438 -77.75 1 41.06 617 GLY B O 1
ATOM 11459 N N . ALA B 1 618 ? 11.289 -98.75 -79.312 1 36.34 618 ALA B N 1
ATOM 11460 C CA . ALA B 1 618 ? 10.945 -98.5 -80.75 1 36.34 618 ALA B CA 1
ATOM 11461 C C . ALA B 1 618 ? 9.438 -98.625 -80.938 1 36.34 618 ALA B C 1
ATOM 11463 O O . ALA B 1 618 ? 8.938 -98.25 -82 1 36.34 618 ALA B O 1
ATOM 11464 N N . GLN B 1 619 ? 8.766 -99.812 -80.688 1 33.72 619 GLN B N 1
ATOM 11465 C CA . GLN B 1 619 ? 7.457 -99.938 -81.375 1 33.72 619 GLN B CA 1
ATOM 11466 C C . GLN B 1 619 ? 6.539 -98.812 -80.875 1 33.72 619 GLN B C 1
ATOM 11468 O O . GLN B 1 619 ? 6.785 -98.188 -79.812 1 33.72 619 GLN B O 1
ATOM 11473 N N . ALA B 1 620 ? 5.035 -99 -81.375 1 33.72 620 ALA B N 1
ATOM 11474 C CA . ALA B 1 620 ? 3.93 -98.062 -81.25 1 33.72 620 ALA B CA 1
ATOM 11475 C C . ALA B 1 620 ? 3.775 -97.5 -79.812 1 33.72 620 ALA B C 1
ATOM 11477 O O . ALA B 1 620 ? 3.578 -98.312 -78.875 1 33.72 620 ALA B O 1
ATOM 11478 N N . ALA B 1 621 ? 4.555 -96.5 -79.312 1 36.44 621 ALA B N 1
ATOM 11479 C CA . ALA B 1 621 ? 4.301 -95.5 -78.312 1 36.44 621 ALA B CA 1
ATOM 11480 C C . ALA B 1 621 ? 2.82 -95.438 -77.938 1 36.44 621 ALA B C 1
ATOM 11482 O O . ALA B 1 621 ? 1.998 -94.938 -78.75 1 36.44 621 ALA B O 1
ATOM 11483 N N . SER B 1 622 ? 2.299 -96.375 -77.438 1 35.66 622 SER B N 1
ATOM 11484 C CA . SER B 1 622 ? 0.905 -96.125 -77.125 1 35.66 622 SER B CA 1
ATOM 11485 C C . SER B 1 622 ? 0.718 -94.75 -76.562 1 35.66 622 SER B C 1
ATOM 11487 O O . SER B 1 622 ? 1.638 -94.188 -75.938 1 35.66 622 SER B O 1
ATOM 11489 N N . ALA B 1 623 ? -0.173 -93.938 -77.125 1 41.38 623 ALA B N 1
ATOM 11490 C CA . ALA B 1 623 ? -0.703 -92.562 -76.938 1 41.38 623 ALA B CA 1
ATOM 11491 C C . ALA B 1 623 ? -0.758 -92.188 -75.438 1 41.38 623 ALA B C 1
ATOM 11493 O O . ALA B 1 623 ? -0.51 -91.062 -75.062 1 41.38 623 ALA B O 1
ATOM 11494 N N . SER B 1 624 ? -0.948 -93.25 -74.688 1 38.62 624 SER B N 1
ATOM 11495 C CA . SER B 1 624 ? -1.206 -92.875 -73.312 1 38.62 624 SER B CA 1
ATOM 11496 C C . SER B 1 624 ? 0.079 -92.438 -72.625 1 38.62 624 SER B C 1
ATOM 11498 O O . SER B 1 624 ? 0.094 -91.5 -71.875 1 38.62 624 SER B O 1
ATOM 11500 N N . ILE B 1 625 ? 1.125 -93.188 -72.812 1 40.88 625 ILE B N 1
ATOM 11501 C CA . ILE B 1 625 ? 2.338 -92.938 -72.062 1 40.88 625 ILE B CA 1
ATOM 11502 C C . ILE B 1 625 ? 3.021 -91.688 -72.625 1 40.88 625 ILE B C 1
ATOM 11504 O O . ILE B 1 625 ? 3.539 -90.875 -71.875 1 40.88 625 ILE B O 1
ATOM 11508 N N . SER B 1 626 ? 3.057 -91.5 -73.938 1 44.25 626 SER B N 1
ATOM 11509 C CA . SER B 1 626 ? 3.549 -90.25 -74.562 1 44.25 626 SER B CA 1
ATOM 11510 C C . SER B 1 626 ? 2.766 -89.062 -74.062 1 44.25 626 SER B C 1
ATOM 11512 O O . SER B 1 626 ? 3.336 -88 -73.812 1 44.25 626 SER B O 1
ATOM 11514 N N . LYS B 1 627 ? 1.461 -89.375 -73.812 1 47.56 627 LYS B N 1
ATOM 11515 C CA . LYS B 1 627 ? 0.663 -88.25 -73.25 1 47.56 627 LYS B CA 1
ATOM 11516 C C . LYS B 1 627 ? 1.074 -88.062 -71.812 1 47.56 627 LYS B C 1
ATOM 11518 O O . LYS B 1 627 ? 1.102 -86.875 -71.312 1 47.56 627 LYS B O 1
ATOM 11523 N N . ALA B 1 628 ? 1.444 -89.188 -71.188 1 46.22 628 ALA B N 1
ATOM 11524 C CA . ALA B 1 628 ? 1.896 -89 -69.75 1 46.22 628 ALA B CA 1
ATOM 11525 C C . ALA B 1 628 ? 3.25 -88.312 -69.688 1 46.22 628 ALA B C 1
ATOM 11527 O O . ALA B 1 628 ? 3.463 -87.438 -68.875 1 46.22 628 ALA B O 1
ATOM 11528 N N . ALA B 1 629 ? 4.207 -88.625 -70.688 1 46.56 629 ALA B N 1
ATOM 11529 C CA . ALA B 1 629 ? 5.492 -87.938 -70.75 1 46.56 629 ALA B CA 1
ATOM 11530 C C . ALA B 1 629 ? 5.312 -86.5 -71.125 1 46.56 629 ALA B C 1
ATOM 11532 O O . ALA B 1 629 ? 5.957 -85.625 -70.562 1 46.56 629 ALA B O 1
ATOM 11533 N N . ALA B 1 630 ? 4.445 -86.312 -72.125 1 48.75 630 ALA B N 1
ATOM 11534 C CA . ALA B 1 630 ? 4.137 -85 -72.562 1 48.75 630 ALA B CA 1
ATOM 11535 C C . ALA B 1 630 ? 3.447 -84.188 -71.438 1 48.75 630 ALA B C 1
ATOM 11537 O O . ALA B 1 630 ? 3.721 -83 -71.188 1 48.75 630 ALA B O 1
ATOM 11538 N N . ALA B 1 631 ? 2.564 -84.938 -70.688 1 46.94 631 ALA B N 1
ATOM 11539 C CA . ALA B 1 631 ? 1.911 -84.312 -69.562 1 46.94 631 ALA B CA 1
ATOM 11540 C C . ALA B 1 631 ? 2.92 -83.938 -68.438 1 46.94 631 ALA B C 1
ATOM 11542 O O . ALA B 1 631 ? 2.834 -82.875 -67.875 1 46.94 631 ALA B O 1
ATOM 11543 N N . LEU B 1 632 ? 3.838 -84.875 -68.375 1 47.12 632 LEU B N 1
ATOM 11544 C CA . LEU B 1 632 ? 4.875 -84.562 -67.375 1 47.12 632 LEU B CA 1
ATOM 11545 C C . LEU B 1 632 ? 5.828 -83.5 -67.875 1 47.12 632 LEU B C 1
ATOM 11547 O O . LEU B 1 632 ? 6.289 -82.625 -67.062 1 47.12 632 LEU B O 1
ATOM 11551 N N . SER B 1 633 ? 6.227 -83.625 -69.25 1 46.72 633 SER B N 1
ATOM 11552 C CA . SER B 1 633 ? 7.016 -82.562 -69.812 1 46.72 633 SER B CA 1
ATOM 11553 C C . SER B 1 633 ? 6.238 -81.25 -69.75 1 46.72 633 SER B C 1
ATOM 11555 O O . SER B 1 633 ? 6.832 -80.188 -69.625 1 46.72 633 SER B O 1
ATOM 11557 N N . ALA B 1 634 ? 4.902 -81.438 -70.125 1 44.69 634 ALA B N 1
ATOM 11558 C CA . ALA B 1 634 ? 4.07 -80.188 -70 1 44.69 634 ALA B CA 1
ATOM 11559 C C . ALA B 1 634 ? 4.02 -79.75 -68.5 1 44.69 634 ALA B C 1
ATOM 11561 O O . ALA B 1 634 ? 3.635 -78.625 -68.25 1 44.69 634 ALA B O 1
ATOM 11562 N N . PHE B 1 635 ? 4.047 -80.75 -67.75 1 41.44 635 PHE B N 1
ATOM 11563 C CA . PHE B 1 635 ? 4.234 -80.375 -66.375 1 41.44 635 PHE B CA 1
ATOM 11564 C C . PHE B 1 635 ? 5.441 -79.438 -66.188 1 41.44 635 PHE B C 1
ATOM 11566 O O . PHE B 1 635 ? 5.457 -78.562 -65.375 1 41.44 635 PHE B O 1
ATOM 11573 N N . GLN B 1 636 ? 6.492 -79.875 -67 1 41.84 636 GLN B N 1
ATOM 11574 C CA . GLN B 1 636 ? 7.664 -79 -67 1 41.84 636 GLN B CA 1
ATOM 11575 C C . GLN B 1 636 ? 7.293 -77.562 -67.5 1 41.84 636 GLN B C 1
ATOM 11577 O O . GLN B 1 636 ? 7.832 -76.562 -66.938 1 41.84 636 GLN B O 1
ATOM 11582 N N . GLY B 1 637 ? 6.801 -77.438 -68.75 1 38.34 637 GLY B N 1
ATOM 11583 C CA . GLY B 1 637 ? 6.473 -76.188 -69.312 1 38.34 637 GLY B CA 1
ATOM 11584 C C . GLY B 1 637 ? 5.344 -75.438 -68.562 1 38.34 637 GLY B C 1
ATOM 11585 O O . GLY B 1 637 ? 5.012 -74.312 -68.875 1 38.34 637 GLY B O 1
ATOM 11586 N N . GLY B 1 638 ? 4.262 -76.25 -68.312 1 34 638 GLY B N 1
ATOM 11587 C CA . GLY B 1 638 ? 3.326 -75.438 -67.5 1 34 638 GLY B CA 1
ATOM 11588 C C . GLY B 1 638 ? 3.928 -74.812 -66.25 1 34 638 GLY B C 1
ATOM 11589 O O . GLY B 1 638 ? 5.023 -75.188 -65.875 1 34 638 GLY B O 1
ATOM 11590 N N . GLY B 1 639 ? 3.232 -73.688 -65.812 1 34.72 639 GLY B N 1
ATOM 11591 C CA . GLY B 1 639 ? 3.566 -72.875 -64.625 1 34.72 639 GLY B CA 1
ATOM 11592 C C . GLY B 1 639 ? 4.016 -73.75 -63.438 1 34.72 639 GLY B C 1
ATOM 11593 O O . GLY B 1 639 ? 3.193 -74.188 -62.625 1 34.72 639 GLY B O 1
ATOM 11594 N N . GLY B 1 640 ? 4.77 -74.75 -63.562 1 35.47 640 GLY B N 1
ATOM 11595 C CA . GLY B 1 640 ? 5.328 -75.062 -62.25 1 35.47 640 GLY B CA 1
ATOM 11596 C C . GLY B 1 640 ? 5.324 -73.875 -61.312 1 35.47 640 GLY B C 1
ATOM 11597 O O . GLY B 1 640 ? 5.25 -72.688 -61.781 1 35.47 640 GLY B O 1
ATOM 11598 N N . GLY B 1 641 ? 4.734 -74.125 -60.094 1 40.81 641 GLY B N 1
ATOM 11599 C CA . GLY B 1 641 ? 4.504 -73.125 -59.062 1 40.81 641 GLY B CA 1
ATOM 11600 C C . GLY B 1 641 ? 5.621 -72.062 -58.938 1 40.81 641 GLY B C 1
ATOM 11601 O O . GLY B 1 641 ? 6.797 -72.438 -59.094 1 40.81 641 GLY B O 1
ATOM 11602 N N . ALA B 1 642 ? 5.422 -70.938 -59.562 1 44.62 642 ALA B N 1
ATOM 11603 C CA . ALA B 1 642 ? 6.113 -69.688 -59.281 1 44.62 642 ALA B CA 1
ATOM 11604 C C . ALA B 1 642 ? 6.777 -69.75 -57.906 1 44.62 642 ALA B C 1
ATOM 11606 O O . ALA B 1 642 ? 6.242 -70.312 -56.969 1 44.62 642 ALA B O 1
ATOM 11607 N N . PRO B 1 643 ? 8.078 -69.438 -57.938 1 48.41 643 PRO B N 1
ATOM 11608 C CA . PRO B 1 643 ? 8.781 -69.25 -56.656 1 48.41 643 PRO B CA 1
ATOM 11609 C C . PRO B 1 643 ? 7.922 -68.625 -55.594 1 48.41 643 PRO B C 1
ATOM 11611 O O . PRO B 1 643 ? 7.109 -67.75 -55.906 1 48.41 643 PRO B O 1
ATOM 11614 N N . GLU B 1 644 ? 7.703 -69.25 -54.531 1 56.62 644 GLU B N 1
ATOM 11615 C CA . GLU B 1 644 ? 7.25 -68.75 -53.25 1 56.62 644 GLU B CA 1
ATOM 11616 C C . GLU B 1 644 ? 7.805 -67.312 -53 1 56.62 644 GLU B C 1
ATOM 11618 O O . GLU B 1 644 ? 8.93 -67.188 -52.531 1 56.62 644 GLU B O 1
ATOM 11623 N N . ALA B 1 645 ? 7.375 -66.375 -53.875 1 61.38 645 ALA B N 1
ATOM 11624 C CA . ALA B 1 645 ? 7.984 -65 -53.938 1 61.38 645 ALA B CA 1
ATOM 11625 C C . ALA B 1 645 ? 7.238 -64 -53.094 1 61.38 645 ALA B C 1
ATOM 11627 O O . ALA B 1 645 ? 7.742 -62.906 -52.812 1 61.38 645 ALA B O 1
ATOM 11628 N N . ALA B 1 646 ? 6.172 -64.312 -52.469 1 76.81 646 ALA B N 1
ATOM 11629 C CA . ALA B 1 646 ? 5.457 -63.219 -51.812 1 76.81 646 ALA B CA 1
ATOM 11630 C C . ALA B 1 646 ? 5.477 -63.375 -50.281 1 76.81 646 ALA B C 1
ATOM 11632 O O . ALA B 1 646 ? 4.449 -63.656 -49.688 1 76.81 646 ALA B O 1
ATOM 11633 N N . LEU B 1 647 ? 6.766 -63.375 -49.719 1 85.25 647 LEU B N 1
ATOM 11634 C CA . LEU B 1 647 ? 6.996 -63.406 -48.281 1 85.25 647 LEU B CA 1
ATOM 11635 C C . LEU B 1 647 ? 7.656 -62.094 -47.812 1 85.25 647 LEU B C 1
ATOM 11637 O O . LEU B 1 647 ? 8.469 -61.531 -48.531 1 85.25 647 LEU B O 1
ATOM 11641 N N . PRO B 1 648 ? 7.184 -61.656 -46.656 1 85.81 648 PRO B N 1
ATOM 11642 C CA . PRO B 1 648 ? 7.852 -60.438 -46.156 1 85.81 648 PRO B CA 1
ATOM 11643 C C . PRO B 1 648 ? 9.32 -60.688 -45.812 1 85.81 648 PRO B C 1
ATOM 11645 O O . PRO B 1 648 ? 9.68 -61.75 -45.312 1 85.81 648 PRO B O 1
ATOM 11648 N N . SER B 1 649 ? 10.164 -59.625 -46.156 1 81.12 649 SER B N 1
ATOM 11649 C CA . SER B 1 649 ? 11.594 -59.781 -45.938 1 81.12 649 SER B CA 1
ATOM 11650 C C . SER B 1 649 ? 12.133 -58.75 -44.969 1 81.12 649 SER B C 1
ATOM 11652 O O . SER B 1 649 ? 13.203 -58.906 -44.375 1 81.12 649 SER B O 1
ATOM 11654 N N . ASP B 1 650 ? 11.375 -57.75 -44.812 1 84.56 650 ASP B N 1
ATOM 11655 C CA . ASP B 1 650 ? 11.812 -56.719 -43.875 1 84.56 650 ASP B CA 1
ATOM 11656 C C . ASP B 1 650 ? 11.5 -57.156 -42.438 1 84.56 650 ASP B C 1
ATOM 11658 O O . ASP B 1 650 ? 10.336 -57.312 -42.062 1 84.56 650 ASP B O 1
ATOM 11662 N N . THR B 1 651 ? 12.492 -57.219 -41.531 1 80.81 651 THR B N 1
ATOM 11663 C CA . THR B 1 651 ? 12.312 -57.844 -40.219 1 80.81 651 THR B CA 1
ATOM 11664 C C . THR B 1 651 ? 11.883 -56.781 -39.188 1 80.81 651 THR B C 1
ATOM 11666 O O . THR B 1 651 ? 11.422 -57.125 -38.094 1 80.81 651 THR B O 1
ATOM 11669 N N . ASP B 1 652 ? 12.039 -55.625 -39.438 1 77.88 652 ASP B N 1
ATOM 11670 C CA . ASP B 1 652 ? 11.43 -54.656 -38.531 1 77.88 652 ASP B CA 1
ATOM 11671 C C . ASP B 1 652 ? 11.289 -53.312 -39.219 1 77.88 652 ASP B C 1
ATOM 11673 O O . ASP B 1 652 ? 12.008 -52.375 -38.875 1 77.88 652 ASP B O 1
ATOM 11677 N N . PRO B 1 653 ? 10.352 -53 -39.875 1 80.06 653 PRO B N 1
ATOM 11678 C CA . PRO B 1 653 ? 10.156 -51.75 -40.594 1 80.06 653 PRO B CA 1
ATOM 11679 C C . PRO B 1 653 ? 9.844 -50.594 -39.688 1 80.06 653 PRO B C 1
ATOM 11681 O O . PRO B 1 653 ? 9.961 -49.438 -40.094 1 80.06 653 PRO B O 1
ATOM 11684 N N . ALA B 1 654 ? 9.5 -50.875 -38.438 1 83.19 654 ALA B N 1
ATOM 11685 C CA . ALA B 1 654 ? 9.109 -49.812 -37.5 1 83.19 654 ALA B CA 1
ATOM 11686 C C . ALA B 1 654 ? 10.32 -49.312 -36.719 1 83.19 654 ALA B C 1
ATOM 11688 O O . ALA B 1 654 ? 10.234 -48.281 -36.031 1 83.19 654 ALA B O 1
ATOM 11689 N N . MET B 1 655 ? 11.508 -49.844 -36.844 1 82.88 655 MET B N 1
ATOM 11690 C CA . MET B 1 655 ? 12.664 -49.594 -36 1 82.88 655 MET B CA 1
ATOM 11691 C C . MET B 1 655 ? 13.156 -48.156 -36.156 1 82.88 655 MET B C 1
ATOM 11693 O O . MET B 1 655 ? 13.492 -47.5 -35.188 1 82.88 655 MET B O 1
ATOM 11697 N N . PRO B 1 656 ? 13.234 -47.656 -37.406 1 83.19 656 PRO B N 1
ATOM 11698 C CA . PRO B 1 656 ? 13.711 -46.281 -37.531 1 83.19 656 PRO B CA 1
ATOM 11699 C C . PRO B 1 656 ? 12.852 -45.281 -36.781 1 83.19 656 PRO B C 1
ATOM 11701 O O . PRO B 1 656 ? 13.375 -44.344 -36.125 1 83.19 656 PRO B O 1
ATOM 11704 N N . GLN B 1 657 ? 11.555 -45.438 -36.781 1 85.5 657 GLN B N 1
ATOM 11705 C CA . GLN B 1 657 ? 10.648 -44.531 -36.094 1 85.5 657 GLN B CA 1
ATOM 11706 C C . GLN B 1 657 ? 10.766 -44.688 -34.562 1 85.5 657 GLN B C 1
ATOM 11708 O O . GLN B 1 657 ? 10.68 -43.719 -33.812 1 85.5 657 GLN B O 1
ATOM 11713 N N . SER B 1 658 ? 10.969 -45.875 -34.125 1 85.81 658 SER B N 1
ATOM 11714 C CA . SER B 1 658 ? 11.141 -46.125 -32.688 1 85.81 658 SER B CA 1
ATOM 11715 C C . SER B 1 658 ? 12.414 -45.5 -32.156 1 85.81 658 SER B C 1
ATOM 11717 O O . SER B 1 658 ? 12.414 -44.938 -31.047 1 85.81 658 SER B O 1
ATOM 11719 N N . GLN B 1 659 ? 13.461 -45.531 -32.938 1 83.38 659 GLN B N 1
ATOM 11720 C CA . GLN B 1 659 ? 14.727 -44.938 -32.531 1 83.38 659 GLN B CA 1
ATOM 11721 C C . GLN B 1 659 ? 14.609 -43.406 -32.5 1 83.38 659 GLN B C 1
ATOM 11723 O O . GLN B 1 659 ? 15.125 -42.781 -31.562 1 83.38 659 GLN B O 1
ATOM 11728 N N . ALA B 1 660 ? 14.008 -42.875 -33.438 1 86.19 660 ALA B N 1
ATOM 11729 C CA . ALA B 1 660 ? 13.812 -41.438 -33.469 1 86.19 660 ALA B CA 1
ATOM 11730 C C . ALA B 1 660 ? 13.008 -40.938 -32.281 1 86.19 660 ALA B C 1
ATOM 11732 O O . ALA B 1 660 ? 13.32 -39.906 -31.688 1 86.19 660 ALA B O 1
ATOM 11733 N N . LEU B 1 661 ? 11.977 -41.625 -31.906 1 86.88 661 LEU B N 1
ATOM 11734 C CA . LEU B 1 661 ? 11.125 -41.219 -30.781 1 86.88 661 LEU B CA 1
ATOM 11735 C C . LEU B 1 661 ? 11.867 -41.406 -29.469 1 86.88 661 LEU B C 1
ATOM 11737 O O . LEU B 1 661 ? 11.625 -40.656 -28.516 1 86.88 661 LEU B O 1
ATOM 11741 N N . ARG B 1 662 ? 12.703 -42.344 -29.375 1 83.62 662 ARG B N 1
ATOM 11742 C CA . ARG B 1 662 ? 13.531 -42.5 -28.172 1 83.62 662 ARG B CA 1
ATOM 11743 C C . ARG B 1 662 ? 14.438 -41.312 -27.953 1 83.62 662 ARG B C 1
ATOM 11745 O O . ARG B 1 662 ? 14.578 -40.844 -26.828 1 83.62 662 ARG B O 1
ATOM 11752 N N . GLU B 1 663 ? 14.977 -40.875 -29.016 1 84.19 663 GLU B N 1
ATOM 11753 C CA . GLU B 1 663 ? 15.836 -39.719 -28.906 1 84.19 663 GLU B CA 1
ATOM 11754 C C . GLU B 1 663 ? 15.031 -38.469 -28.5 1 84.19 663 GLU B C 1
ATOM 11756 O O . GLU B 1 663 ? 15.508 -37.656 -27.719 1 84.19 663 GLU B O 1
ATOM 11761 N N . LEU B 1 664 ? 13.906 -38.375 -29.047 1 86.94 664 LEU B N 1
ATOM 11762 C CA . LEU B 1 664 ? 13.031 -37.25 -28.703 1 86.94 664 LEU B CA 1
ATOM 11763 C C . LEU B 1 664 ? 12.578 -37.375 -27.25 1 86.94 664 LEU B C 1
ATOM 11765 O O . LEU B 1 664 ? 12.32 -36.344 -26.594 1 86.94 664 LEU B O 1
ATOM 11769 N N . SER B 1 665 ? 12.438 -38.5 -26.734 1 86.5 665 SER B N 1
ATOM 11770 C CA . SER B 1 665 ? 12.031 -38.719 -25.359 1 86.5 665 SER B CA 1
ATOM 11771 C C . SER B 1 665 ? 13.156 -38.344 -24.391 1 86.5 665 SER B C 1
ATOM 11773 O O . SER B 1 665 ? 12.906 -38.031 -23.234 1 86.5 665 SER B O 1
ATOM 11775 N N . ARG B 1 666 ? 14.367 -38.5 -24.828 1 83.38 666 ARG B N 1
ATOM 11776 C CA . ARG B 1 666 ? 15.523 -38.125 -24.031 1 83.38 666 ARG B CA 1
ATOM 11777 C C . ARG B 1 666 ? 15.68 -36.625 -23.969 1 83.38 666 ARG B C 1
ATOM 11779 O O . ARG B 1 666 ? 16 -36.062 -22.922 1 83.38 666 ARG B O 1
ATOM 11786 N N . ASP B 1 667 ? 15.57 -36.031 -25.078 1 86.19 667 ASP B N 1
ATOM 11787 C CA . ASP B 1 667 ? 15.602 -34.562 -25.25 1 86.19 667 ASP B CA 1
ATOM 11788 C C . ASP B 1 667 ? 14.367 -34.094 -26 1 86.19 667 ASP B C 1
ATOM 11790 O O . ASP B 1 667 ? 14.32 -34.156 -27.234 1 86.19 667 ASP B O 1
ATOM 11794 N N . ILE B 1 668 ? 13.477 -33.594 -25.203 1 88.75 668 ILE B N 1
ATOM 11795 C CA . ILE B 1 668 ? 12.188 -33.25 -25.781 1 88.75 668 ILE B CA 1
ATOM 11796 C C . ILE B 1 668 ? 12.289 -31.922 -26.531 1 88.75 668 ILE B C 1
ATOM 11798 O O . ILE B 1 668 ? 12.117 -30.844 -25.938 1 88.75 668 ILE B O 1
ATOM 11802 N N . THR B 1 669 ? 12.477 -31.938 -27.797 1 89.56 669 THR B N 1
ATOM 11803 C CA . THR B 1 669 ? 12.602 -30.75 -28.641 1 89.56 669 THR B CA 1
ATOM 11804 C C . THR B 1 669 ? 11.398 -30.625 -29.578 1 89.56 669 THR B C 1
ATOM 11806 O O . THR B 1 669 ? 11.281 -29.641 -30.297 1 89.56 669 THR B O 1
ATOM 11809 N N . GLN B 1 670 ? 10.555 -31.672 -29.594 1 92.38 670 GLN B N 1
ATOM 11810 C CA . GLN B 1 670 ? 9.297 -31.672 -30.344 1 92.38 670 GLN B CA 1
ATOM 11811 C C . GLN B 1 670 ? 8.125 -32.031 -29.438 1 92.38 670 GLN B C 1
ATOM 11813 O O . GLN B 1 670 ? 8.32 -32.531 -28.328 1 92.38 670 GLN B O 1
ATOM 11818 N N . PRO B 1 671 ? 6.91 -31.75 -29.875 1 94.25 671 PRO B N 1
ATOM 11819 C CA . PRO B 1 671 ? 5.746 -31.938 -29 1 94.25 671 PRO B CA 1
ATOM 11820 C C . PRO B 1 671 ? 5.383 -33.406 -28.797 1 94.25 671 PRO B C 1
ATOM 11822 O O . PRO B 1 671 ? 4.379 -33.875 -29.344 1 94.25 671 PRO B O 1
ATOM 11825 N N . ILE B 1 672 ? 6.051 -34.062 -28 1 92.88 672 ILE B N 1
ATOM 11826 C CA . ILE B 1 672 ? 5.754 -35.438 -27.641 1 92.88 672 ILE B CA 1
ATOM 11827 C C . ILE B 1 672 ? 5.301 -35.5 -26.188 1 92.88 672 ILE B C 1
ATOM 11829 O O . ILE B 1 672 ? 5.512 -34.562 -25.422 1 92.88 672 ILE B O 1
ATOM 11833 N N . VAL B 1 673 ? 4.633 -36.562 -25.859 1 92.62 673 VAL B N 1
ATOM 11834 C CA . VAL B 1 673 ? 4.379 -36.906 -24.469 1 92.62 673 VAL B CA 1
ATOM 11835 C C . VAL B 1 673 ? 5.27 -38.094 -24.062 1 92.62 673 VAL B C 1
ATOM 11837 O O . VAL B 1 673 ? 5.234 -39.156 -24.688 1 92.62 673 VAL B O 1
ATOM 11840 N N . SER B 1 674 ? 6.113 -37.875 -23.156 1 90.56 674 SER B N 1
ATOM 11841 C CA . SER B 1 674 ? 7.012 -38.906 -22.672 1 90.56 674 SER B CA 1
ATOM 11842 C C . SER B 1 674 ? 6.688 -39.312 -21.234 1 90.56 674 SER B C 1
ATOM 11844 O O . SER B 1 674 ? 6.656 -38.438 -20.359 1 90.56 674 SER B O 1
ATOM 11846 N N . ILE B 1 675 ? 6.352 -40.562 -21.031 1 91.38 675 ILE B N 1
ATOM 11847 C CA . ILE B 1 675 ? 6.117 -41.094 -19.688 1 91.38 675 ILE B CA 1
ATOM 11848 C C . ILE B 1 675 ? 7.246 -42.062 -19.297 1 91.38 675 ILE B C 1
ATOM 11850 O O . ILE B 1 675 ? 7.438 -43.094 -19.938 1 91.38 675 ILE B O 1
ATOM 11854 N N . VAL B 1 676 ? 8 -41.75 -18.297 1 89.38 676 VAL B N 1
ATOM 11855 C CA . VAL B 1 676 ? 9.188 -42.531 -17.953 1 89.38 676 VAL B CA 1
ATOM 11856 C C . VAL B 1 676 ? 9.203 -42.781 -16.438 1 89.38 676 VAL B C 1
ATOM 11858 O O . VAL B 1 676 ? 8.945 -41.906 -15.648 1 89.38 676 VAL B O 1
ATOM 11861 N N . SER B 1 677 ? 9.422 -44.031 -16.047 1 91.56 677 SER B N 1
ATOM 11862 C CA . SER B 1 677 ? 9.477 -44.406 -14.633 1 91.56 677 SER B CA 1
ATOM 11863 C C . SER B 1 677 ? 10.484 -45.5 -14.383 1 91.56 677 SER B C 1
ATOM 11865 O O . SER B 1 677 ? 10.609 -46.438 -15.195 1 91.56 677 SER B O 1
ATOM 11867 N N . PRO B 1 678 ? 11.227 -45.5 -13.234 1 88.31 678 PRO B N 1
ATOM 11868 C CA . PRO B 1 678 ? 12.242 -46.531 -12.961 1 88.31 678 PRO B CA 1
ATOM 11869 C C . PRO B 1 678 ? 11.641 -47.844 -12.484 1 88.31 678 PRO B C 1
ATOM 11871 O O . PRO B 1 678 ? 12.25 -48.906 -12.648 1 88.31 678 PRO B O 1
ATOM 11874 N N . GLN B 1 679 ? 10.398 -47.781 -11.898 1 91 679 GLN B N 1
ATOM 11875 C CA . GLN B 1 679 ? 9.891 -49 -11.273 1 91 679 GLN B CA 1
ATOM 11876 C C . GLN B 1 679 ? 8.68 -49.531 -12.023 1 91 679 GLN B C 1
ATOM 11878 O O . GLN B 1 679 ? 8.055 -50.5 -11.586 1 91 679 GLN B O 1
ATOM 11883 N N . GLY B 1 680 ? 8.312 -48.906 -13.125 1 90.06 680 GLY B N 1
ATOM 11884 C CA . GLY B 1 680 ? 7.285 -49.5 -13.961 1 90.06 680 GLY B CA 1
ATOM 11885 C C . GLY B 1 680 ? 6.125 -48.562 -14.234 1 90.06 680 GLY B C 1
ATOM 11886 O O . GLY B 1 680 ? 6.074 -47.469 -13.688 1 90.06 680 GLY B O 1
ATOM 11887 N N . HIS B 1 681 ? 5.168 -49.062 -15.156 1 91.12 681 HIS B N 1
ATOM 11888 C CA . HIS B 1 681 ? 3.975 -48.344 -15.578 1 91.12 681 HIS B CA 1
ATOM 11889 C C . HIS B 1 681 ? 2.756 -49.25 -15.609 1 91.12 681 HIS B C 1
ATOM 11891 O O . HIS B 1 681 ? 2.867 -50.438 -15.945 1 91.12 681 HIS B O 1
ATOM 11897 N N . THR B 1 682 ? 1.703 -48.656 -15.18 1 87.94 682 THR B N 1
ATOM 11898 C CA . THR B 1 682 ? 0.466 -49.406 -15.32 1 87.94 682 THR B CA 1
ATOM 11899 C C . THR B 1 682 ? -0.608 -48.562 -16 1 87.94 682 THR B C 1
ATOM 11901 O O . THR B 1 682 ? -0.695 -47.344 -15.773 1 87.94 682 THR B O 1
ATOM 11904 N N . MET B 1 683 ? -1.313 -49.156 -16.844 1 89.06 683 MET B N 1
ATOM 11905 C CA . MET B 1 683 ? -2.551 -48.625 -17.422 1 89.06 683 MET B CA 1
ATOM 11906 C C . MET B 1 683 ? -3.709 -49.594 -17.188 1 89.06 683 MET B C 1
ATOM 11908 O O . MET B 1 683 ? -3.746 -50.688 -17.766 1 89.06 683 MET B O 1
ATOM 11912 N N . VAL B 1 684 ? -4.66 -49.156 -16.406 1 87.12 684 VAL B N 1
ATOM 11913 C CA . VAL B 1 684 ? -5.66 -50.125 -15.945 1 87.12 684 VAL B CA 1
ATOM 11914 C C . VAL B 1 684 ? -7.059 -49.531 -16.109 1 87.12 684 VAL B C 1
ATOM 11916 O O . VAL B 1 684 ? -7.293 -48.375 -15.758 1 87.12 684 VAL B O 1
ATOM 11919 N N . SER B 1 685 ? -8.016 -50.312 -16.719 1 87.81 685 SER B N 1
ATOM 11920 C CA . SER B 1 685 ? -9.422 -49.938 -16.828 1 87.81 685 SER B CA 1
ATOM 11921 C C . SER B 1 685 ? -10.32 -51.188 -16.953 1 87.81 685 SER B C 1
ATOM 11923 O O . SER B 1 685 ? -9.945 -52.156 -17.578 1 87.81 685 SER B O 1
ATOM 11925 N N . PRO B 1 686 ? -11.484 -51.125 -16.25 1 83.94 686 PRO B N 1
ATOM 11926 C CA . PRO B 1 686 ? -12.453 -52.188 -16.5 1 83.94 686 PRO B CA 1
ATOM 11927 C C . PRO B 1 686 ? -13.102 -52.094 -17.875 1 83.94 686 PRO B C 1
ATOM 11929 O O . PRO B 1 686 ? -13.789 -53 -18.328 1 83.94 686 PRO B O 1
ATOM 11932 N N . LYS B 1 687 ? -12.859 -50.969 -18.5 1 89.06 687 LYS B N 1
ATOM 11933 C CA . LYS B 1 687 ? -13.391 -50.688 -19.844 1 89.06 687 LYS B CA 1
ATOM 11934 C C . LYS B 1 687 ? -12.281 -50.688 -20.891 1 89.06 687 LYS B C 1
ATOM 11936 O O . LYS B 1 687 ? -11.109 -50.875 -20.547 1 89.06 687 LYS B O 1
ATOM 11941 N N . PRO B 1 688 ? -12.555 -50.406 -22.141 1 88.81 688 PRO B N 1
ATOM 11942 C CA . PRO B 1 688 ? -11.562 -50.625 -23.203 1 88.81 688 PRO B CA 1
ATOM 11943 C C . PRO B 1 688 ? -10.367 -49.688 -23.078 1 88.81 688 PRO B C 1
ATOM 11945 O O . PRO B 1 688 ? -10.516 -48.531 -22.625 1 88.81 688 PRO B O 1
ATOM 11948 N N . ILE B 1 689 ? -9.172 -50.25 -23.453 1 92 689 ILE B N 1
ATOM 11949 C CA . ILE B 1 689 ? -7.953 -49.469 -23.688 1 92 689 ILE B CA 1
ATOM 11950 C C . ILE B 1 689 ? -7.598 -49.5 -25.172 1 92 689 ILE B C 1
ATOM 11952 O O . ILE B 1 689 ? -7.523 -50.562 -25.781 1 92 689 ILE B O 1
ATOM 11956 N N . VAL B 1 690 ? -7.449 -48.281 -25.734 1 93.12 690 VAL B N 1
ATOM 11957 C CA . VAL B 1 690 ? -7.168 -48.188 -27.172 1 93.12 690 VAL B CA 1
ATOM 11958 C C . VAL B 1 690 ? -5.836 -47.469 -27.391 1 93.12 690 VAL B C 1
ATOM 11960 O O . VAL B 1 690 ? -5.613 -46.375 -26.844 1 93.12 690 VAL B O 1
ATOM 11963 N N . ILE B 1 691 ? -4.918 -48.094 -28.094 1 93.5 691 ILE B N 1
ATOM 11964 C CA . ILE B 1 691 ? -3.688 -47.5 -28.578 1 93.5 691 ILE B CA 1
ATOM 11965 C C . ILE B 1 691 ? -3.748 -47.344 -30.094 1 93.5 691 ILE B C 1
ATOM 11967 O O . ILE B 1 691 ? -3.916 -48.344 -30.812 1 93.5 691 ILE B O 1
ATOM 11971 N N . SER B 1 692 ? -3.699 -46.156 -30.625 1 93.25 692 SER B N 1
ATOM 11972 C CA . SER B 1 692 ? -3.826 -45.906 -32.062 1 93.25 692 SER B CA 1
ATOM 11973 C C . SER B 1 692 ? -2.73 -44.969 -32.562 1 93.25 692 SER B C 1
ATOM 11975 O O . SER B 1 692 ? -2.561 -43.875 -32.031 1 93.25 692 SER B O 1
ATOM 11977 N N . SER B 1 693 ? -2 -45.469 -33.562 1 93.88 693 SER B N 1
ATOM 11978 C CA . SER B 1 693 ? -0.932 -44.688 -34.156 1 93.88 693 SER B CA 1
ATOM 11979 C C . SER B 1 693 ? -1.189 -44.438 -35.656 1 93.88 693 SER B C 1
ATOM 11981 O O . SER B 1 693 ? -1.669 -45.344 -36.344 1 93.88 693 SER B O 1
ATOM 11983 N N . GLY B 1 694 ? -0.938 -43.25 -36.188 1 91.25 694 GLY B N 1
ATOM 11984 C CA . GLY B 1 694 ? -1.029 -42.938 -37.594 1 91.25 694 GLY B CA 1
ATOM 11985 C C . GLY B 1 694 ? 0.172 -43.438 -38.375 1 91.25 694 GLY B C 1
ATOM 11986 O O . GLY B 1 694 ? 0.17 -43.406 -39.625 1 91.25 694 GLY B O 1
ATOM 11987 N N . GLN B 1 695 ? 1.123 -43.906 -37.688 1 93.56 695 GLN B N 1
ATOM 11988 C CA . GLN B 1 695 ? 2.318 -44.469 -38.312 1 93.56 695 GLN B CA 1
ATOM 11989 C C . GLN B 1 695 ? 2.627 -45.875 -37.781 1 93.56 695 GLN B C 1
ATOM 11991 O O . GLN B 1 695 ? 1.879 -46.812 -38 1 93.56 695 GLN B O 1
ATOM 11996 N N . SER B 1 696 ? 3.715 -45.938 -37 1 92.38 696 SER B N 1
ATOM 11997 C CA . SER B 1 696 ? 4.055 -47.25 -36.469 1 92.38 696 SER B CA 1
ATOM 11998 C C . SER B 1 696 ? 3.771 -47.344 -34.969 1 92.38 696 SER B C 1
ATOM 12000 O O . SER B 1 696 ? 3.719 -46.344 -34.281 1 92.38 696 SER B O 1
ATOM 12002 N N . ALA B 1 697 ? 3.463 -48.5 -34.562 1 91.44 697 ALA B N 1
ATOM 12003 C CA . ALA B 1 697 ? 3.4 -48.844 -33.156 1 91.44 697 ALA B CA 1
ATOM 12004 C C . ALA B 1 697 ? 4.371 -49.969 -32.812 1 91.44 697 ALA B C 1
ATOM 12006 O O . ALA B 1 697 ? 4.453 -50.969 -33.531 1 91.44 697 ALA B O 1
ATOM 12007 N N . SER B 1 698 ? 5.188 -49.688 -31.875 1 88 698 SER B N 1
ATOM 12008 C CA . SER B 1 698 ? 6.156 -50.719 -31.5 1 88 698 SER B CA 1
ATOM 12009 C C . SER B 1 698 ? 6.105 -51 -30 1 88 698 SER B C 1
ATOM 12011 O O . SER B 1 698 ? 5.895 -50.094 -29.203 1 88 698 SER B O 1
ATOM 12013 N N . MET B 1 699 ? 6.227 -52.25 -29.641 1 88.81 699 MET B N 1
ATOM 12014 C CA . MET B 1 699 ? 6.367 -52.688 -28.25 1 88.81 699 MET B CA 1
ATOM 12015 C C . MET B 1 699 ? 7.625 -53.531 -28.094 1 88.81 699 MET B C 1
ATOM 12017 O O . MET B 1 699 ? 7.789 -54.562 -28.766 1 88.81 699 MET B O 1
ATOM 12021 N N . HIS B 1 700 ? 8.531 -53.125 -27.266 1 84.69 700 HIS B N 1
ATOM 12022 C CA . HIS B 1 700 ? 9.805 -53.781 -27.047 1 84.69 700 HIS B CA 1
ATOM 12023 C C . HIS B 1 700 ? 10 -54.125 -25.578 1 84.69 700 HIS B C 1
ATOM 12025 O O . HIS B 1 700 ? 9.68 -53.312 -24.703 1 84.69 700 HIS B O 1
ATOM 12031 N N . ALA B 1 701 ? 10.422 -55.344 -25.281 1 87.69 701 ALA B N 1
ATOM 12032 C CA . ALA B 1 701 ? 10.797 -55.75 -23.938 1 87.69 701 ALA B CA 1
ATOM 12033 C C . ALA B 1 701 ? 12.109 -56.531 -23.938 1 87.69 701 ALA B C 1
ATOM 12035 O O . ALA B 1 701 ? 12.359 -57.344 -24.828 1 87.69 701 ALA B O 1
ATOM 12036 N N . THR B 1 702 ? 12.992 -56.344 -22.953 1 84.38 702 THR B N 1
ATOM 12037 C CA . THR B 1 702 ? 14.242 -57.094 -22.859 1 84.38 702 THR B CA 1
ATOM 12038 C C . THR B 1 702 ? 13.984 -58.5 -22.375 1 84.38 702 THR B C 1
ATOM 12040 O O . THR B 1 702 ? 14.773 -59.406 -22.656 1 84.38 702 THR B O 1
ATOM 12043 N N . GLN B 1 703 ? 12.844 -58.688 -21.719 1 87.06 703 GLN B N 1
ATOM 12044 C CA . GLN B 1 703 ? 12.5 -60.031 -21.25 1 87.06 703 GLN B CA 1
ATOM 12045 C C . GLN B 1 703 ? 11.25 -60.562 -21.953 1 87.06 703 GLN B C 1
ATOM 12047 O O . GLN B 1 703 ? 11.219 -60.656 -23.172 1 87.06 703 GLN B O 1
ATOM 12052 N N . HIS B 1 704 ? 10.148 -60.719 -21.188 1 88.44 704 HIS B N 1
ATOM 12053 C CA . HIS B 1 704 ? 9.008 -61.438 -21.75 1 88.44 704 HIS B CA 1
ATOM 12054 C C . HIS B 1 704 ? 7.895 -60.469 -22.141 1 88.44 704 HIS B C 1
ATOM 12056 O O . HIS B 1 704 ? 7.723 -59.406 -21.5 1 88.44 704 HIS B O 1
ATOM 12062 N N . ILE B 1 705 ? 7.223 -60.75 -23.281 1 90.12 705 ILE B N 1
ATOM 12063 C CA . ILE B 1 705 ? 5.977 -60.094 -23.641 1 90.12 705 ILE B CA 1
ATOM 12064 C C . ILE B 1 705 ? 4.82 -61.094 -23.578 1 90.12 705 ILE B C 1
ATOM 12066 O O . ILE B 1 705 ? 4.887 -62.188 -24.156 1 90.12 705 ILE B O 1
ATOM 12070 N N . THR B 1 706 ? 3.893 -60.75 -22.828 1 88.56 706 THR B N 1
ATOM 12071 C CA . THR B 1 706 ? 2.719 -61.625 -22.703 1 88.56 706 THR B CA 1
ATOM 12072 C C . THR B 1 706 ? 1.464 -60.875 -23.172 1 88.56 706 THR B C 1
ATOM 12074 O O . THR B 1 706 ? 1.197 -59.75 -22.734 1 88.56 706 THR B O 1
ATOM 12077 N N . VAL B 1 707 ? 0.704 -61.469 -24.094 1 88.94 707 VAL B N 1
ATOM 12078 C CA . VAL B 1 707 ? -0.604 -61 -24.516 1 88.94 707 VAL B CA 1
ATOM 12079 C C . VAL B 1 707 ? -1.668 -62.031 -24.219 1 88.94 707 VAL B C 1
ATOM 12081 O O . VAL B 1 707 ? -1.578 -63.188 -24.703 1 88.94 707 VAL B O 1
ATOM 12084 N N . SER B 1 708 ? -2.646 -61.719 -23.406 1 87.94 708 SER B N 1
ATOM 12085 C CA . SER B 1 708 ? -3.676 -62.688 -23.062 1 87.94 708 SER B CA 1
ATOM 12086 C C . SER B 1 708 ? -5.074 -62.094 -23.25 1 87.94 708 SER B C 1
ATOM 12088 O O . SER B 1 708 ? -5.336 -60.969 -22.828 1 87.94 708 SER B O 1
ATOM 12090 N N . SER B 1 709 ? -5.922 -62.812 -23.938 1 88.75 709 SER B N 1
ATOM 12091 C CA . SER B 1 709 ? -7.32 -62.438 -24.156 1 88.75 709 SER B CA 1
ATOM 12092 C C . SER B 1 709 ? -8.258 -63.5 -23.547 1 88.75 709 SER B C 1
ATOM 12094 O O . SER B 1 709 ? -8.07 -64.688 -23.75 1 88.75 709 SER B O 1
ATOM 12096 N N . GLY B 1 710 ? -9.242 -63.062 -22.812 1 83.94 710 GLY B N 1
ATOM 12097 C CA . GLY B 1 710 ? -10.258 -63.969 -22.297 1 83.94 710 GLY B CA 1
ATOM 12098 C C . GLY B 1 710 ? -11.297 -64.375 -23.328 1 83.94 710 GLY B C 1
ATOM 12099 O O . GLY B 1 710 ? -12.164 -65.188 -23.047 1 83.94 710 GLY B O 1
ATOM 12100 N N . ALA B 1 711 ? -11.148 -63.812 -24.453 1 89.12 711 ALA B N 1
ATOM 12101 C CA . ALA B 1 711 ? -12.055 -64.125 -25.547 1 89.12 711 ALA B CA 1
ATOM 12102 C C . ALA B 1 711 ? -11.281 -64.375 -26.844 1 89.12 711 ALA B C 1
ATOM 12104 O O . ALA B 1 711 ? -10.539 -65.375 -26.922 1 89.12 711 ALA B O 1
ATOM 12105 N N . GLN B 1 712 ? -11.43 -63.5 -27.812 1 90.56 712 GLN B N 1
ATOM 12106 C CA . GLN B 1 712 ? -10.758 -63.75 -29.094 1 90.56 712 GLN B CA 1
ATOM 12107 C C . GLN B 1 712 ? -9.531 -62.844 -29.25 1 90.56 712 GLN B C 1
ATOM 12109 O O . GLN B 1 712 ? -9.562 -61.688 -28.891 1 90.56 712 GLN B O 1
ATOM 12114 N N . LEU B 1 713 ? -8.414 -63.469 -29.688 1 92.69 713 LEU B N 1
ATOM 12115 C CA . LEU B 1 713 ? -7.242 -62.719 -30.125 1 92.69 713 LEU B CA 1
ATOM 12116 C C . LEU B 1 713 ? -7.215 -62.594 -31.641 1 92.69 713 LEU B C 1
ATOM 12118 O O . LEU B 1 713 ? -7.211 -63.625 -32.344 1 92.69 713 LEU B O 1
ATOM 12122 N N . THR B 1 714 ? -7.273 -61.344 -32.125 1 91.25 714 THR B N 1
ATOM 12123 C CA . THR B 1 714 ? -7.27 -61.094 -33.562 1 91.25 714 THR B CA 1
ATOM 12124 C C . THR B 1 714 ? -5.996 -60.375 -33.969 1 91.25 714 THR B C 1
ATOM 12126 O O . THR B 1 714 ? -5.641 -59.344 -33.406 1 91.25 714 THR B O 1
ATOM 12129 N N . GLN B 1 715 ? -5.273 -60.969 -34.969 1 93.19 715 GLN B N 1
ATOM 12130 C CA . GLN B 1 715 ? -4.137 -60.312 -35.594 1 93.19 715 GLN B CA 1
ATOM 12131 C C . GLN B 1 715 ? -4.406 -60.062 -37.094 1 93.19 715 GLN B C 1
ATOM 12133 O O . GLN B 1 715 ? -4.672 -61.031 -37.844 1 93.19 715 GLN B O 1
ATOM 12138 N N . LEU B 1 716 ? -4.363 -58.875 -37.469 1 90.75 716 LEU B N 1
ATOM 12139 C CA . LEU B 1 716 ? -4.617 -58.5 -38.844 1 90.75 716 LEU B CA 1
ATOM 12140 C C . LEU B 1 716 ? -3.447 -57.688 -39.438 1 90.75 716 LEU B C 1
ATOM 12142 O O . LEU B 1 716 ? -2.934 -56.781 -38.75 1 90.75 716 LEU B O 1
ATOM 12146 N N . ALA B 1 717 ? -2.939 -58.125 -40.594 1 93.31 717 ALA B N 1
ATOM 12147 C CA . ALA B 1 717 ? -1.893 -57.375 -41.312 1 93.31 717 ALA B CA 1
ATOM 12148 C C . ALA B 1 717 ? -2.203 -57.25 -42.781 1 93.31 717 ALA B C 1
ATOM 12150 O O . ALA B 1 717 ? -2.705 -58.188 -43.406 1 93.31 717 ALA B O 1
ATOM 12151 N N . LYS B 1 718 ? -1.95 -56.125 -43.344 1 89.44 718 LYS B N 1
ATOM 12152 C CA . LYS B 1 718 ? -2.217 -55.875 -44.75 1 89.44 718 LYS B CA 1
ATOM 12153 C C . LYS B 1 718 ? -1.059 -56.375 -45.625 1 89.44 718 LYS B C 1
ATOM 12155 O O . LYS B 1 718 ? -1.26 -57.156 -46.562 1 89.44 718 LYS B O 1
ATOM 12160 N N . ALA B 1 719 ? 0.148 -55.938 -45.281 1 88.62 719 ALA B N 1
ATOM 12161 C CA . ALA B 1 719 ? 1.282 -56.125 -46.188 1 88.62 719 ALA B CA 1
ATOM 12162 C C . ALA B 1 719 ? 2.023 -57.406 -45.906 1 88.62 719 ALA B C 1
ATOM 12164 O O . ALA B 1 719 ? 2.725 -57.938 -46.75 1 88.62 719 ALA B O 1
ATOM 12165 N N . GLY B 1 720 ? 1.901 -57.875 -44.75 1 89.25 720 GLY B N 1
ATOM 12166 C CA . GLY B 1 720 ? 2.576 -59.125 -44.469 1 89.25 720 GLY B CA 1
ATOM 12167 C C . GLY B 1 720 ? 2.725 -59.375 -42.969 1 89.25 720 GLY B C 1
ATOM 12168 O O . GLY B 1 720 ? 2.555 -58.469 -42.156 1 89.25 720 GLY B O 1
ATOM 12169 N N . MET B 1 721 ? 2.994 -60.688 -42.625 1 91.75 721 MET B N 1
ATOM 12170 C CA . MET B 1 721 ? 3.271 -61.094 -41.25 1 91.75 721 MET B CA 1
ATOM 12171 C C . MET B 1 721 ? 4.586 -61.875 -41.156 1 91.75 721 MET B C 1
ATOM 12173 O O . MET B 1 721 ? 4.828 -62.781 -41.969 1 91.75 721 MET B O 1
ATOM 12177 N N . LEU B 1 722 ? 5.434 -61.344 -40.344 1 90.75 722 LEU B N 1
ATOM 12178 C CA . LEU B 1 722 ? 6.719 -62.031 -40.156 1 90.75 722 LEU B CA 1
ATOM 12179 C C . LEU B 1 722 ? 6.883 -62.469 -38.719 1 90.75 722 LEU B C 1
ATOM 12181 O O . LEU B 1 722 ? 6.777 -61.656 -37.781 1 90.75 722 LEU B O 1
ATOM 12185 N N . THR B 1 723 ? 7.062 -63.781 -38.469 1 91.56 723 THR B N 1
ATOM 12186 C CA . THR B 1 723 ? 7.324 -64.312 -37.156 1 91.56 723 THR B CA 1
ATOM 12187 C C . THR B 1 723 ? 8.68 -65.062 -37.125 1 91.56 723 THR B C 1
ATOM 12189 O O . THR B 1 723 ? 8.977 -65.875 -38 1 91.56 723 THR B O 1
ATOM 12192 N N . HIS B 1 724 ? 9.484 -64.688 -36.156 1 91.44 724 HIS B N 1
ATOM 12193 C CA . HIS B 1 724 ? 10.797 -65.312 -36.062 1 91.44 724 HIS B CA 1
ATOM 12194 C C . HIS B 1 724 ? 11.156 -65.625 -34.594 1 91.44 724 HIS B C 1
ATOM 12196 O O . HIS B 1 724 ? 10.938 -64.812 -33.719 1 91.44 724 HIS B O 1
ATOM 12202 N N . VAL B 1 725 ? 11.656 -66.875 -34.312 1 92.44 725 VAL B N 1
ATOM 12203 C CA . VAL B 1 725 ? 12.234 -67.312 -33.031 1 92.44 725 VAL B CA 1
ATOM 12204 C C . VAL B 1 725 ? 13.695 -67.688 -33.219 1 92.44 725 VAL B C 1
ATOM 12206 O O . VAL B 1 725 ? 14.008 -68.562 -34.031 1 92.44 725 VAL B O 1
ATOM 12209 N N . SER B 1 726 ? 14.648 -67.188 -32.469 1 88.75 726 SER B N 1
ATOM 12210 C CA . SER B 1 726 ? 16.078 -67.312 -32.75 1 88.75 726 SER B CA 1
ATOM 12211 C C . SER B 1 726 ? 16.641 -68.562 -31.984 1 88.75 726 SER B C 1
ATOM 12213 O O . SER B 1 726 ? 17.359 -69.375 -32.562 1 88.75 726 SER B O 1
ATOM 12215 N N . GLU B 1 727 ? 16.453 -68.562 -30.766 1 86.19 727 GLU B N 1
ATOM 12216 C CA . GLU B 1 727 ? 17.125 -69.625 -29.969 1 86.19 727 GLU B CA 1
ATOM 12217 C C . GLU B 1 727 ? 16.141 -70.688 -29.484 1 86.19 727 GLU B C 1
ATOM 12219 O O . GLU B 1 727 ? 16.469 -71.875 -29.453 1 86.19 727 GLU B O 1
ATOM 12224 N N . GLY B 1 728 ? 14.992 -70.25 -29.109 1 85.25 728 GLY B N 1
ATOM 12225 C CA . GLY B 1 728 ? 14.023 -71.188 -28.594 1 85.25 728 GLY B CA 1
ATOM 12226 C C . GLY B 1 728 ? 13.102 -71.75 -29.672 1 85.25 728 GLY B C 1
ATOM 12227 O O . GLY B 1 728 ? 13.312 -71.5 -30.859 1 85.25 728 GLY B O 1
ATOM 12228 N N . GLY B 1 729 ? 12.125 -72.688 -29.25 1 89.5 729 GLY B N 1
ATOM 12229 C CA . GLY B 1 729 ? 11.172 -73.25 -30.172 1 89.5 729 GLY B CA 1
ATOM 12230 C C . GLY B 1 729 ? 9.844 -72.562 -30.219 1 89.5 729 GLY B C 1
ATOM 12231 O O . GLY B 1 729 ? 9.68 -71.5 -29.578 1 89.5 729 GLY B O 1
ATOM 12232 N N . GLN B 1 730 ? 9 -72.938 -31.078 1 91.5 730 GLN B N 1
ATOM 12233 C CA . GLN B 1 730 ? 7.645 -72.438 -31.234 1 91.5 730 GLN B CA 1
ATOM 12234 C C . GLN B 1 730 ? 6.598 -73.5 -30.969 1 91.5 730 GLN B C 1
ATOM 12236 O O . GLN B 1 730 ? 6.676 -74.562 -31.516 1 91.5 730 GLN B O 1
ATOM 12241 N N . ARG B 1 731 ? 5.828 -73.125 -30.047 1 90.56 731 ARG B N 1
ATOM 12242 C CA . ARG B 1 731 ? 4.742 -74.062 -29.719 1 90.56 731 ARG B CA 1
ATOM 12243 C C . ARG B 1 731 ? 3.385 -73.438 -30.016 1 90.56 731 ARG B C 1
ATOM 12245 O O . ARG B 1 731 ? 3.104 -72.312 -29.578 1 90.56 731 ARG B O 1
ATOM 12252 N N . THR B 1 732 ? 2.547 -74.125 -30.781 1 90.56 732 THR B N 1
ATOM 12253 C CA . THR B 1 732 ? 1.163 -73.688 -31.016 1 90.56 732 THR B CA 1
ATOM 12254 C C . THR B 1 732 ? 0.202 -74.812 -30.625 1 90.56 732 THR B C 1
ATOM 12256 O O . THR B 1 732 ? 0.263 -75.938 -31.172 1 90.56 732 THR B O 1
ATOM 12259 N N . THR B 1 733 ? -0.602 -74.562 -29.703 1 91.12 733 THR B N 1
ATOM 12260 C CA . THR B 1 733 ? -1.56 -75.562 -29.25 1 91.12 733 THR B CA 1
ATOM 12261 C C . THR B 1 733 ? -2.982 -75 -29.297 1 91.12 733 THR B C 1
ATOM 12263 O O . THR B 1 733 ? -3.217 -73.875 -28.969 1 91.12 733 THR B O 1
ATOM 12266 N N . VAL B 1 734 ? -3.93 -75.812 -29.828 1 92.12 734 VAL B N 1
ATOM 12267 C CA . VAL B 1 734 ? -5.363 -75.562 -29.766 1 92.12 734 VAL B CA 1
ATOM 12268 C C . VAL B 1 734 ? -6.062 -76.688 -29.016 1 92.12 734 VAL B C 1
ATOM 12270 O O . VAL B 1 734 ? -6.031 -77.812 -29.438 1 92.12 734 VAL B O 1
ATOM 12273 N N . GLY B 1 735 ? -6.668 -76.438 -27.938 1 86.06 735 GLY B N 1
ATOM 12274 C CA . GLY B 1 735 ? -7.223 -77.438 -27.031 1 86.06 735 GLY B CA 1
ATOM 12275 C C . GLY B 1 735 ? -8.492 -78.125 -27.562 1 86.06 735 GLY B C 1
ATOM 12276 O O . GLY B 1 735 ? -8.578 -79.312 -27.656 1 86.06 735 GLY B O 1
ATOM 12277 N N . ALA B 1 736 ? -9.445 -77.312 -27.797 1 86.44 736 ALA B N 1
ATOM 12278 C CA . ALA B 1 736 ? -10.75 -77.938 -28.109 1 86.44 736 ALA B CA 1
ATOM 12279 C C . ALA B 1 736 ? -11.172 -77.562 -29.531 1 86.44 736 ALA B C 1
ATOM 12281 O O . ALA B 1 736 ? -12.195 -78.062 -30.016 1 86.44 736 ALA B O 1
ATOM 12282 N N . GLY B 1 737 ? -10.43 -76.875 -30.266 1 86.12 737 GLY B N 1
ATOM 12283 C CA . GLY B 1 737 ? -10.875 -76.438 -31.594 1 86.12 737 GLY B CA 1
ATOM 12284 C C . GLY B 1 737 ? -9.945 -76.938 -32.688 1 86.12 737 GLY B C 1
ATOM 12285 O O . GLY B 1 737 ? -9.016 -77.688 -32.469 1 86.12 737 GLY B O 1
ATOM 12286 N N . ASP B 1 738 ? -10.375 -76.5 -34.062 1 90.56 738 ASP B N 1
ATOM 12287 C CA . ASP B 1 738 ? -9.625 -76.875 -35.25 1 90.56 738 ASP B CA 1
ATOM 12288 C C . ASP B 1 738 ? -8.523 -75.875 -35.531 1 90.56 738 ASP B C 1
ATOM 12290 O O . ASP B 1 738 ? -8.562 -74.75 -35.031 1 90.56 738 ASP B O 1
ATOM 12294 N N . ILE B 1 739 ? -7.465 -76.375 -36.188 1 93.25 739 ILE B N 1
ATOM 12295 C CA . ILE B 1 739 ? -6.445 -75.5 -36.75 1 93.25 739 ILE B CA 1
ATOM 12296 C C . ILE B 1 739 ? -6.566 -75.438 -38.25 1 93.25 739 ILE B C 1
ATOM 12298 O O . ILE B 1 739 ? -6.605 -76.5 -38.906 1 93.25 739 ILE B O 1
ATOM 12302 N N . ALA B 1 740 ? -6.801 -74.312 -38.781 1 90.75 740 ALA B N 1
ATOM 12303 C CA . ALA B 1 740 ? -6.82 -74.125 -40.219 1 90.75 740 ALA B CA 1
ATOM 12304 C C . ALA B 1 740 ? -5.848 -73.062 -40.688 1 90.75 740 ALA B C 1
ATOM 12306 O O . ALA B 1 740 ? -5.879 -71.938 -40.188 1 90.75 740 ALA B O 1
ATOM 12307 N N . THR B 1 741 ? -4.898 -73.438 -41.562 1 92.25 741 THR B N 1
ATOM 12308 C CA . THR B 1 741 ? -3.979 -72.5 -42.219 1 92.25 741 THR B CA 1
ATOM 12309 C C . THR B 1 741 ? -4.133 -72.625 -43.75 1 92.25 741 THR B C 1
ATOM 12311 O O . THR B 1 741 ? -4.039 -73.688 -44.312 1 92.25 741 THR B O 1
ATOM 12314 N N . ASP B 1 742 ? -4.395 -71.375 -44.344 1 89.69 742 ASP B N 1
ATOM 12315 C CA . ASP B 1 742 ? -4.738 -71.375 -45.75 1 89.69 742 ASP B CA 1
ATOM 12316 C C . ASP B 1 742 ? -4.055 -70.25 -46.5 1 89.69 742 ASP B C 1
ATOM 12318 O O . ASP B 1 742 ? -4.215 -69.062 -46.156 1 89.69 742 ASP B O 1
ATOM 12322 N N . ALA B 1 743 ? -3.164 -70.688 -47.5 1 92.75 743 ALA B N 1
ATOM 12323 C CA . ALA B 1 743 ? -2.752 -69.688 -48.5 1 92.75 743 ALA B CA 1
ATOM 12324 C C . ALA B 1 743 ? -3.77 -69.625 -49.656 1 92.75 743 ALA B C 1
ATOM 12326 O O . ALA B 1 743 ? -3.797 -70.438 -50.531 1 92.75 743 ALA B O 1
ATOM 12327 N N . GLN B 1 744 ? -4.391 -68.625 -49.781 1 86.25 744 GLN B N 1
ATOM 12328 C CA . GLN B 1 744 ? -5.574 -68.562 -50.625 1 86.25 744 GLN B CA 1
ATOM 12329 C C . GLN B 1 744 ? -5.191 -68.5 -52.094 1 86.25 744 GLN B C 1
ATOM 12331 O O . GLN B 1 744 ? -5.906 -69 -52.938 1 86.25 744 GLN B O 1
ATOM 12336 N N . THR B 1 745 ? -4.242 -67.688 -52.312 1 82.94 745 THR B N 1
ATOM 12337 C CA . THR B 1 745 ? -3.861 -67.625 -53.719 1 82.94 745 THR B CA 1
ATOM 12338 C C . THR B 1 745 ? -2.412 -68.062 -53.938 1 82.94 745 THR B C 1
ATOM 12340 O O . THR B 1 745 ? -1.912 -68.062 -55.062 1 82.94 745 THR B O 1
ATOM 12343 N N . GLY B 1 746 ? -1.751 -68.312 -52.781 1 85.62 746 GLY B N 1
ATOM 12344 C CA . GLY B 1 746 ? -0.327 -68.625 -52.906 1 85.62 746 GLY B CA 1
ATOM 12345 C C . GLY B 1 746 ? 0.046 -70 -52.5 1 85.62 746 GLY B C 1
ATOM 12346 O O . GLY B 1 746 ? -0.761 -70.938 -52.625 1 85.62 746 GLY B O 1
ATOM 12347 N N . ASN B 1 747 ? 1.355 -70.188 -52.219 1 88.38 747 ASN B N 1
ATOM 12348 C CA . ASN B 1 747 ? 1.924 -71.5 -51.875 1 88.38 747 ASN B CA 1
ATOM 12349 C C . ASN B 1 747 ? 2.037 -71.688 -50.344 1 88.38 747 ASN B C 1
ATOM 12351 O O . ASN B 1 747 ? 2.053 -70.688 -49.625 1 88.38 747 ASN B O 1
ATOM 12355 N N . LEU B 1 748 ? 1.955 -72.875 -49.906 1 90.31 748 LEU B N 1
ATOM 12356 C CA . LEU B 1 748 ? 2.205 -73.25 -48.5 1 90.31 748 LEU B CA 1
ATOM 12357 C C . LEU B 1 748 ? 3.463 -74.125 -48.406 1 90.31 748 LEU B C 1
ATOM 12359 O O . LEU B 1 748 ? 3.564 -75.188 -49.031 1 90.31 748 LEU B O 1
ATOM 12363 N N . ASN B 1 749 ? 4.406 -73.562 -47.688 1 89.56 749 ASN B N 1
ATOM 12364 C CA . ASN B 1 749 ? 5.641 -74.312 -47.469 1 89.56 749 ASN B CA 1
ATOM 12365 C C . ASN B 1 749 ? 5.875 -74.625 -46 1 89.56 749 ASN B C 1
ATOM 12367 O O . ASN B 1 749 ? 5.926 -73.688 -45.188 1 89.56 749 ASN B O 1
ATOM 12371 N N . LEU B 1 750 ? 5.953 -75.875 -45.656 1 91.75 750 LEU B N 1
ATOM 12372 C CA . LEU B 1 750 ? 6.344 -76.312 -44.312 1 91.75 750 LEU B CA 1
ATOM 12373 C C . LEU B 1 750 ? 7.641 -77.125 -44.375 1 91.75 750 LEU B C 1
ATOM 12375 O O . LEU B 1 750 ? 7.672 -78.25 -44.938 1 91.75 750 LEU B O 1
ATOM 12379 N N . THR B 1 751 ? 8.703 -76.562 -43.844 1 90.19 751 THR B N 1
ATOM 12380 C CA . THR B 1 751 ? 10.008 -77.188 -44 1 90.19 751 THR B CA 1
ATOM 12381 C C . THR B 1 751 ? 10.734 -77.312 -42.688 1 90.19 751 THR B C 1
ATOM 12383 O O . THR B 1 751 ? 10.477 -76.562 -41.75 1 90.19 751 THR B O 1
ATOM 12386 N N . ALA B 1 752 ? 11.609 -78.375 -42.562 1 91.62 752 ALA B N 1
ATOM 12387 C CA . ALA B 1 752 ? 12.469 -78.625 -41.375 1 91.62 752 ALA B CA 1
ATOM 12388 C C . ALA B 1 752 ? 13.836 -79.125 -41.812 1 91.62 752 ALA B C 1
ATOM 12390 O O . ALA B 1 752 ? 13.945 -79.875 -42.781 1 91.62 752 ALA B O 1
ATOM 12391 N N . GLN B 1 753 ? 14.891 -78.688 -41.094 1 86.94 753 GLN B N 1
ATOM 12392 C CA . GLN B 1 753 ? 16.219 -79.25 -41.406 1 86.94 753 GLN B CA 1
ATOM 12393 C C . GLN B 1 753 ? 16.312 -80.688 -41.031 1 86.94 753 GLN B C 1
ATOM 12395 O O . GLN B 1 753 ? 17.031 -81.438 -41.719 1 86.94 753 GLN B O 1
ATOM 12400 N N . GLN B 1 754 ? 15.648 -81.062 -40 1 86.69 754 GLN B N 1
ATOM 12401 C CA . GLN B 1 754 ? 15.711 -82.438 -39.562 1 86.69 754 GLN B CA 1
ATOM 12402 C C . GLN B 1 754 ? 14.445 -83.188 -39.969 1 86.69 754 GLN B C 1
ATOM 12404 O O . GLN B 1 754 ? 14.188 -83.438 -41.156 1 86.69 754 GLN B O 1
ATOM 12409 N N . ASN B 1 755 ? 13.617 -83.438 -38.938 1 85.25 755 ASN B N 1
ATOM 12410 C CA . ASN B 1 755 ? 12.422 -84.25 -39.25 1 85.25 755 ASN B CA 1
ATOM 12411 C C . ASN B 1 755 ? 11.195 -83.375 -39.406 1 85.25 755 ASN B C 1
ATOM 12413 O O . ASN B 1 755 ? 11.047 -82.375 -38.719 1 85.25 755 ASN B O 1
ATOM 12417 N N . ALA B 1 756 ? 10.367 -83.688 -40.406 1 88.81 756 ALA B N 1
ATOM 12418 C CA . ALA B 1 756 ? 9.047 -83.125 -40.562 1 88.81 756 ALA B CA 1
ATOM 12419 C C . ALA B 1 756 ? 7.953 -84.188 -40.438 1 88.81 756 ALA B C 1
ATOM 12421 O O . ALA B 1 756 ? 8.016 -85.188 -41.125 1 88.81 756 ALA B O 1
ATOM 12422 N N . THR B 1 757 ? 7.074 -83.875 -39.469 1 87.31 757 THR B N 1
ATOM 12423 C CA . THR B 1 757 ? 6.039 -84.875 -39.25 1 87.31 757 THR B CA 1
ATOM 12424 C C . THR B 1 757 ? 4.648 -84.312 -39.406 1 87.31 757 THR B C 1
ATOM 12426 O O . THR B 1 757 ? 4.367 -83.25 -38.844 1 87.31 757 THR B O 1
ATOM 12429 N N . LEU B 1 758 ? 3.777 -84.812 -40.219 1 90.81 758 LEU B N 1
ATOM 12430 C CA . LEU B 1 758 ? 2.336 -84.625 -40.25 1 90.81 758 LEU B CA 1
ATOM 12431 C C . LEU B 1 758 ? 1.589 -85.812 -39.719 1 90.81 758 LEU B C 1
ATOM 12433 O O . LEU B 1 758 ? 1.671 -86.938 -40.312 1 90.81 758 LEU B O 1
ATOM 12437 N N . ALA B 1 759 ? 0.92 -85.688 -38.625 1 89.31 759 ALA B N 1
ATOM 12438 C CA . ALA B 1 759 ? 0.387 -86.875 -38 1 89.31 759 ALA B CA 1
ATOM 12439 C C . ALA B 1 759 ? -1.048 -86.688 -37.531 1 89.31 759 ALA B C 1
ATOM 12441 O O . ALA B 1 759 ? -1.379 -85.625 -37 1 89.31 759 ALA B O 1
ATOM 12442 N N . SER B 1 760 ? -1.984 -87.688 -37.875 1 91.31 760 SER B N 1
ATOM 12443 C CA . SER B 1 760 ? -3.275 -87.875 -37.219 1 91.31 760 SER B CA 1
ATOM 12444 C C . SER B 1 760 ? -3.205 -88.938 -36.156 1 91.31 760 SER B C 1
ATOM 12446 O O . SER B 1 760 ? -2.789 -90.062 -36.438 1 91.31 760 SER B O 1
ATOM 12448 N N . ARG B 1 761 ? -3.697 -88.75 -34.969 1 86.75 761 ARG B N 1
ATOM 12449 C CA . ARG B 1 761 ? -3.432 -89.688 -33.875 1 86.75 761 ARG B CA 1
ATOM 12450 C C . ARG B 1 761 ? -4.562 -90.688 -33.75 1 86.75 761 ARG B C 1
ATOM 12452 O O . ARG B 1 761 ? -4.363 -91.75 -33.188 1 86.75 761 ARG B O 1
ATOM 12459 N N . THR B 1 762 ? -5.723 -90.25 -34.188 1 87.44 762 THR B N 1
ATOM 12460 C CA . THR B 1 762 ? -6.824 -91.188 -33.938 1 87.44 762 THR B CA 1
ATOM 12461 C C . THR B 1 762 ? -7.555 -91.5 -35.219 1 87.44 762 THR B C 1
ATOM 12463 O O . THR B 1 762 ? -8.359 -92.438 -35.281 1 87.44 762 THR B O 1
ATOM 12466 N N . ASP B 1 763 ? -7.246 -90.75 -36.281 1 90.81 763 ASP B N 1
ATOM 12467 C CA . ASP B 1 763 ? -8.055 -90.938 -37.469 1 90.81 763 ASP B CA 1
ATOM 12468 C C . ASP B 1 763 ? -7.172 -91 -38.719 1 90.81 763 ASP B C 1
ATOM 12470 O O . ASP B 1 763 ? -6.281 -91.812 -38.812 1 90.81 763 ASP B O 1
ATOM 12474 N N . THR B 1 764 ? -7.453 -90.062 -39.781 1 88.19 764 THR B N 1
ATOM 12475 C CA . THR B 1 764 ? -6.812 -90.188 -41.094 1 88.19 764 THR B CA 1
ATOM 12476 C C . THR B 1 764 ? -5.902 -89 -41.375 1 88.19 764 THR B C 1
ATOM 12478 O O . THR B 1 764 ? -6.266 -87.875 -41.094 1 88.19 764 THR B O 1
ATOM 12481 N N . ALA B 1 765 ? -4.691 -89.312 -41.781 1 90.81 765 ALA B N 1
ATOM 12482 C CA . ALA B 1 765 ? -3.836 -88.312 -42.406 1 90.81 765 ALA B CA 1
ATOM 12483 C C . ALA B 1 765 ? -3.988 -88.312 -43.906 1 90.81 765 ALA B C 1
ATOM 12485 O O . ALA B 1 765 ? -3.938 -89.375 -44.562 1 90.81 765 ALA B O 1
ATOM 12486 N N . THR B 1 766 ? -4.289 -87.062 -44.406 1 88.31 766 THR B N 1
ATOM 12487 C CA . THR B 1 766 ? -4.586 -87 -45.844 1 88.31 766 THR B CA 1
ATOM 12488 C C . THR B 1 766 ? -3.648 -86.062 -46.562 1 88.31 766 THR B C 1
ATOM 12490 O O . THR B 1 766 ? -3.42 -84.938 -46.062 1 88.31 766 THR B O 1
ATOM 12493 N N . VAL B 1 767 ? -3.01 -86.5 -47.656 1 90.81 767 VAL B N 1
ATOM 12494 C CA . VAL B 1 767 ? -2.285 -85.625 -48.562 1 90.81 767 VAL B CA 1
ATOM 12495 C C . VAL B 1 767 ? -2.979 -85.625 -49.938 1 90.81 767 VAL B C 1
ATOM 12497 O O . VAL B 1 767 ? -3.129 -86.688 -50.562 1 90.81 767 VAL B O 1
ATOM 12500 N N . VAL B 1 768 ? -3.453 -84.438 -50.312 1 87.62 768 VAL B N 1
ATOM 12501 C CA . VAL B 1 768 ? -4.227 -84.375 -51.531 1 87.62 768 VAL B CA 1
ATOM 12502 C C . VAL B 1 768 ? -3.676 -83.312 -52.438 1 87.62 768 VAL B C 1
ATOM 12504 O O . VAL B 1 768 ? -3.354 -82.188 -51.938 1 87.62 768 VAL B O 1
ATOM 12507 N N . GLY B 1 769 ? -3.443 -83.625 -53.688 1 87.81 769 GLY B N 1
ATOM 12508 C CA . GLY B 1 769 ? -3.133 -82.625 -54.75 1 87.81 769 GLY B CA 1
ATOM 12509 C C . GLY B 1 769 ? -4.109 -82.688 -55.906 1 87.81 769 GLY B C 1
ATOM 12510 O O . GLY B 1 769 ? -4.574 -83.75 -56.281 1 87.81 769 GLY B O 1
ATOM 12511 N N . GLN B 1 770 ? -4.488 -81.438 -56.406 1 81.12 770 GLN B N 1
ATOM 12512 C CA . GLN B 1 770 ? -5.418 -81.375 -57.531 1 81.12 770 GLN B CA 1
ATOM 12513 C C . GLN B 1 770 ? -4.781 -81.938 -58.781 1 81.12 770 GLN B C 1
ATOM 12515 O O . GLN B 1 770 ? -5.434 -82.688 -59.531 1 81.12 770 GLN B O 1
ATOM 12520 N N . GLN B 1 771 ? -3.545 -81.688 -58.969 1 78.94 771 GLN B N 1
ATOM 12521 C CA . GLN B 1 771 ? -2.861 -82.25 -60.156 1 78.94 771 GLN B CA 1
ATOM 12522 C C . GLN B 1 771 ? -2.025 -83.438 -59.812 1 78.94 771 GLN B C 1
ATOM 12524 O O . GLN B 1 771 ? -2.25 -84.562 -60.375 1 78.94 771 GLN B O 1
ATOM 12529 N N . ASN B 1 772 ? -1.121 -83.25 -58.906 1 81.12 772 ASN B N 1
ATOM 12530 C CA . ASN B 1 772 ? -0.227 -84.312 -58.562 1 81.12 772 ASN B CA 1
ATOM 12531 C C . ASN B 1 772 ? 0.029 -84.438 -57.062 1 81.12 772 ASN B C 1
ATOM 12533 O O . ASN B 1 772 ? -0.152 -83.438 -56.344 1 81.12 772 ASN B O 1
ATOM 12537 N N . VAL B 1 773 ? 0.322 -85.625 -56.562 1 85.88 773 VAL B N 1
ATOM 12538 C CA . VAL B 1 773 ? 0.958 -85.875 -55.25 1 85.88 773 VAL B CA 1
ATOM 12539 C C . VAL B 1 773 ? 2.348 -86.438 -55.469 1 85.88 773 VAL B C 1
ATOM 12541 O O . VAL B 1 773 ? 2.492 -87.5 -56.094 1 85.88 773 VAL B O 1
ATOM 12544 N N . ASN B 1 774 ? 3.266 -85.688 -55 1 82.88 774 ASN B N 1
ATOM 12545 C CA . ASN B 1 774 ? 4.637 -86.125 -55.156 1 82.88 774 ASN B CA 1
ATOM 12546 C C . ASN B 1 774 ? 5.223 -86.562 -53.812 1 82.88 774 ASN B C 1
ATOM 12548 O O . ASN B 1 774 ? 5.254 -85.812 -52.844 1 82.88 774 ASN B O 1
ATOM 12552 N N . LEU B 1 775 ? 5.637 -87.938 -53.656 1 87 775 LEU B N 1
ATOM 12553 C CA . LEU B 1 775 ? 6.371 -88.438 -52.531 1 87 775 LEU B CA 1
ATOM 12554 C C . LEU B 1 775 ? 7.793 -88.812 -52.938 1 87 775 LEU B C 1
ATOM 12556 O O . LEU B 1 775 ? 7.992 -89.688 -53.781 1 87 775 LEU B O 1
ATOM 12560 N N . GLN B 1 776 ? 8.773 -88.188 -52.281 1 82.75 776 GLN B N 1
ATOM 12561 C CA . GLN B 1 776 ? 10.133 -88.438 -52.75 1 82.75 776 GLN B CA 1
ATOM 12562 C C . GLN B 1 776 ? 11.109 -88.562 -51.594 1 82.75 776 GLN B C 1
ATOM 12564 O O . GLN B 1 776 ? 11.102 -87.688 -50.688 1 82.75 776 GLN B O 1
ATOM 12569 N N . ALA B 1 777 ? 11.914 -89.625 -51.5 1 84.75 777 ALA B N 1
ATOM 12570 C CA . ALA B 1 777 ? 13.133 -89.75 -50.688 1 84.75 777 ALA B CA 1
ATOM 12571 C C . ALA B 1 777 ? 14.375 -89.562 -51.531 1 84.75 777 ALA B C 1
ATOM 12573 O O . ALA B 1 777 ? 14.609 -90.438 -52.438 1 84.75 777 ALA B O 1
ATOM 12574 N N . THR B 1 778 ? 15.188 -88.625 -51.312 1 77.75 778 THR B N 1
ATOM 12575 C CA . THR B 1 778 ? 16.281 -88.312 -52.219 1 77.75 778 THR B CA 1
ATOM 12576 C C . THR B 1 778 ? 17.422 -89.312 -52.062 1 77.75 778 THR B C 1
ATOM 12578 O O . THR B 1 778 ? 18.047 -89.688 -53.062 1 77.75 778 THR B O 1
ATOM 12581 N N . GLU B 1 779 ? 17.688 -89.75 -50.938 1 76.38 779 GLU B N 1
ATOM 12582 C CA . GLU B 1 779 ? 18.906 -90.562 -50.75 1 76.38 779 GLU B CA 1
ATOM 12583 C C . GLU B 1 779 ? 18.578 -92 -50.5 1 76.38 779 GLU B C 1
ATOM 12585 O O . GLU B 1 779 ? 19.375 -92.875 -50.844 1 76.38 779 GLU B O 1
ATOM 12590 N N . ASP B 1 780 ? 17.406 -92.188 -49.875 1 79.25 780 ASP B N 1
ATOM 12591 C CA . ASP B 1 780 ? 17.25 -93.562 -49.469 1 79.25 780 ASP B CA 1
ATOM 12592 C C . ASP B 1 780 ? 15.891 -94.125 -49.875 1 79.25 780 ASP B C 1
ATOM 12594 O O . ASP B 1 780 ? 15.664 -94.375 -51.062 1 79.25 780 ASP B O 1
ATOM 12598 N N . SER B 1 781 ? 14.875 -94.188 -48.938 1 76.31 781 SER B N 1
ATOM 12599 C CA . SER B 1 781 ? 13.734 -95.062 -49.25 1 76.31 781 SER B CA 1
ATOM 12600 C C . SER B 1 781 ? 12.414 -94.312 -49 1 76.31 781 SER B C 1
ATOM 12602 O O . SER B 1 781 ? 12.328 -93.438 -48.125 1 76.31 781 SER B O 1
ATOM 12604 N N . VAL B 1 782 ? 11.398 -94.562 -49.812 1 83.25 782 VAL B 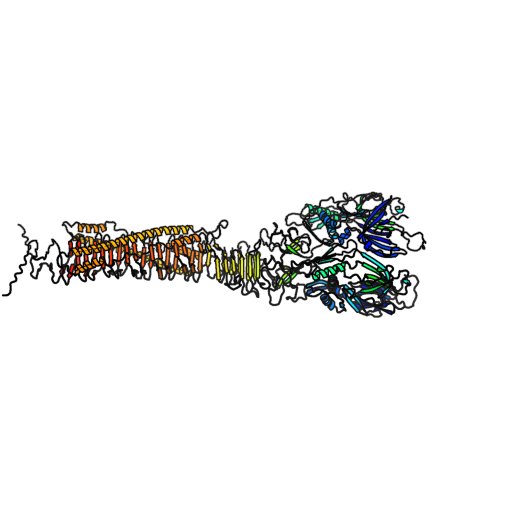N 1
ATOM 12605 C CA . VAL B 1 782 ? 10 -94.312 -49.469 1 83.25 782 VAL B CA 1
ATOM 12606 C C . VAL B 1 782 ? 9.383 -95.562 -48.844 1 83.25 782 VAL B C 1
ATOM 12608 O O . VAL B 1 782 ? 9.328 -96.625 -49.5 1 83.25 782 VAL B O 1
ATOM 12611 N N . LEU B 1 783 ? 9.094 -95.375 -47.625 1 78.31 783 LEU B N 1
ATOM 12612 C CA . LEU B 1 783 ? 8.57 -96.562 -46.875 1 78.31 783 LEU B CA 1
ATOM 12613 C C . LEU B 1 783 ? 7.059 -96.438 -46.688 1 78.31 783 LEU B C 1
ATOM 12615 O O . LEU B 1 783 ? 6.562 -95.375 -46.281 1 78.31 783 LEU B O 1
ATOM 12619 N N . VAL B 1 784 ? 6.262 -97.438 -47.094 1 83.12 784 VAL B N 1
ATOM 12620 C CA . VAL B 1 784 ? 4.812 -97.438 -46.906 1 83.12 784 VAL B CA 1
ATOM 12621 C C . VAL B 1 784 ? 4.414 -98.688 -46.062 1 83.12 784 VAL B C 1
ATOM 12623 O O . VAL B 1 784 ? 4.758 -99.812 -46.375 1 83.12 784 VAL B O 1
ATOM 12626 N N . LYS B 1 785 ? 3.861 -98.438 -45 1 79.94 785 LYS B N 1
ATOM 12627 C CA . LYS B 1 785 ? 3.363 -99.438 -44.094 1 79.94 785 LYS B CA 1
ATOM 12628 C C . LYS B 1 785 ? 1.887 -99.25 -43.781 1 79.94 785 LYS B C 1
ATOM 12630 O O . LYS B 1 785 ? 1.468 -98.125 -43.469 1 79.94 785 LYS B O 1
ATOM 12635 N N . ALA B 1 786 ? 1.053 -100.312 -44 1 83.75 786 ALA B N 1
ATOM 12636 C CA . ALA B 1 786 ? -0.354 -100.25 -43.594 1 83.75 786 ALA B CA 1
ATOM 12637 C C . ALA B 1 786 ? -0.681 -101.375 -42.594 1 83.75 786 ALA B C 1
ATOM 12639 O O . ALA B 1 786 ? -0.132 -102.5 -42.656 1 83.75 786 ALA B O 1
ATOM 12640 N N . GLY B 1 787 ? -1.579 -101.062 -41.594 1 75.88 787 GLY B N 1
ATOM 12641 C CA . GLY B 1 787 ? -2.043 -102.062 -40.688 1 75.88 787 GLY B CA 1
ATOM 12642 C C . GLY B 1 787 ? -2.771 -103.188 -41.344 1 75.88 787 GLY B C 1
ATOM 12643 O O . GLY B 1 787 ? -2.633 -104.375 -40.938 1 75.88 787 GLY B O 1
ATOM 12644 N N . GLN B 1 788 ? -3.498 -102.875 -42.375 1 77.19 788 GLN B N 1
ATOM 12645 C CA . GLN B 1 788 ? -4.281 -103.938 -43 1 77.19 788 GLN B CA 1
ATOM 12646 C C . GLN B 1 788 ? -4.004 -103.938 -44.5 1 77.19 788 GLN B C 1
ATOM 12648 O O . GLN B 1 788 ? -3.572 -105 -45.031 1 77.19 788 GLN B O 1
ATOM 12653 N N . HIS B 1 789 ? -4.273 -102.812 -45.219 1 76.5 789 HIS B N 1
ATOM 12654 C CA . HIS B 1 789 ? -4.242 -102.875 -46.656 1 76.5 789 HIS B CA 1
ATOM 12655 C C . HIS B 1 789 ? -3.422 -101.75 -47.25 1 76.5 789 HIS B C 1
ATOM 12657 O O . HIS B 1 789 ? -3.418 -100.625 -46.719 1 76.5 789 HIS B O 1
ATOM 12663 N N . ILE B 1 790 ? -2.578 -102 -48.281 1 84.56 790 ILE B N 1
ATOM 12664 C CA . ILE B 1 790 ? -2.061 -100.938 -49.188 1 84.56 790 ILE B CA 1
ATOM 12665 C C . ILE B 1 790 ? -2.818 -101 -50.5 1 84.56 790 ILE B C 1
ATOM 12667 O O . ILE B 1 790 ? -2.764 -102 -51.219 1 84.56 790 ILE B O 1
ATOM 12671 N N . ARG B 1 791 ? -3.588 -100.125 -50.75 1 80 791 ARG B N 1
ATOM 12672 C CA . ARG B 1 791 ? -4.418 -100.062 -51.938 1 80 791 ARG B CA 1
ATOM 12673 C C . ARG B 1 791 ? -3.971 -99 -52.906 1 80 791 ARG B C 1
ATOM 12675 O O . ARG B 1 791 ? -3.877 -97.812 -52.531 1 80 791 ARG B O 1
ATOM 12682 N N . LEU B 1 792 ? -3.551 -99.375 -54.094 1 85.94 792 LEU B N 1
ATOM 12683 C CA . LEU B 1 792 ? -3.188 -98.5 -55.188 1 85.94 792 LEU B CA 1
ATOM 12684 C C . LEU B 1 792 ? -4.234 -98.5 -56.281 1 85.94 792 LEU B C 1
ATOM 12686 O O . LEU B 1 792 ? -4.531 -99.562 -56.844 1 85.94 792 LEU B O 1
ATOM 12690 N N . GLN B 1 793 ? -4.852 -97.438 -56.531 1 78 793 GLN B N 1
ATOM 12691 C CA . GLN B 1 793 ? -5.84 -97.312 -57.594 1 78 793 GLN B CA 1
ATOM 12692 C C . GLN B 1 793 ? -5.504 -96.188 -58.531 1 78 793 GLN B C 1
ATOM 12694 O O . GLN B 1 793 ? -5.352 -95 -58.094 1 78 793 GLN B O 1
ATOM 12699 N N . ALA B 1 794 ? -5.191 -96.562 -59.75 1 79.25 794 ALA B N 1
ATOM 12700 C CA . ALA B 1 794 ? -4.961 -95.5 -60.75 1 79.25 794 ALA B CA 1
ATOM 12701 C C . ALA B 1 794 ? -6.094 -95.5 -61.781 1 79.25 794 ALA B C 1
ATOM 12703 O O . ALA B 1 794 ? -6.707 -96.5 -62.062 1 79.25 794 ALA B O 1
ATOM 12704 N N . GLY B 1 795 ? -6.43 -94.312 -62.281 1 69.38 795 GLY B N 1
ATOM 12705 C CA . GLY B 1 795 ? -7.422 -94.188 -63.344 1 69.38 795 GLY B CA 1
ATOM 12706 C C . GLY B 1 795 ? -6.98 -94.812 -64.625 1 69.38 795 GLY B C 1
ATOM 12707 O O . GLY B 1 795 ? -7.809 -95.312 -65.438 1 69.38 795 GLY B O 1
ATOM 12708 N N . ALA B 1 796 ? -5.672 -94.938 -64.938 1 73.25 796 ALA B N 1
ATOM 12709 C CA . ALA B 1 796 ? -5.207 -95.438 -66.188 1 73.25 796 ALA B CA 1
ATOM 12710 C C . ALA B 1 796 ? -4.133 -96.5 -66 1 73.25 796 ALA B C 1
ATOM 12712 O O . ALA B 1 796 ? -4.32 -97.688 -66.375 1 73.25 796 ALA B O 1
ATOM 12713 N N . THR B 1 797 ? -2.982 -96.125 -65.438 1 72.06 797 THR B N 1
ATOM 12714 C CA . THR B 1 797 ? -1.879 -97.062 -65.375 1 72.06 797 THR B CA 1
ATOM 12715 C C . THR B 1 797 ? -1.206 -97 -64 1 72.06 797 THR B C 1
ATOM 12717 O O . THR B 1 797 ? -1.181 -96 -63.344 1 72.06 797 THR B O 1
ATOM 12720 N N . ILE B 1 798 ? -0.672 -98.188 -63.406 1 80.56 798 ILE B N 1
ATOM 12721 C CA . ILE B 1 798 ? 0.301 -98.312 -62.312 1 80.56 798 ILE B CA 1
ATOM 12722 C C . ILE B 1 798 ? 1.629 -98.812 -62.875 1 80.56 798 ILE B C 1
ATOM 12724 O O . ILE B 1 798 ? 1.699 -99.875 -63.438 1 80.56 798 ILE B O 1
ATOM 12728 N N . THR B 1 799 ? 2.547 -97.938 -62.812 1 72.19 799 THR B N 1
ATOM 12729 C CA . THR B 1 799 ? 3.85 -98.25 -63.375 1 72.19 799 THR B CA 1
ATOM 12730 C C . THR B 1 799 ? 4.898 -98.375 -62.281 1 72.19 799 THR B C 1
ATOM 12732 O O . THR B 1 799 ? 5.07 -97.438 -61.5 1 72.19 799 THR B O 1
ATOM 12735 N N . LEU B 1 800 ? 5.523 -99.562 -62.062 1 78.62 800 LEU B N 1
ATOM 12736 C CA . LEU B 1 800 ? 6.648 -99.75 -61.156 1 78.62 800 LEU B CA 1
ATOM 12737 C C . LEU B 1 800 ? 7.957 -99.875 -61.906 1 78.62 800 LEU B C 1
ATOM 12739 O O . LEU B 1 800 ? 8.109 -100.812 -62.719 1 78.62 800 LEU B O 1
ATOM 12743 N N . THR B 1 801 ? 8.859 -98.938 -61.75 1 71 801 THR B N 1
ATOM 12744 C CA . THR B 1 801 ? 10.125 -99 -62.469 1 71 801 THR B CA 1
ATOM 12745 C C . THR B 1 801 ? 11.297 -99 -61.5 1 71 801 THR B C 1
ATOM 12747 O O . THR B 1 801 ? 11.336 -98.25 -60.562 1 71 801 THR B O 1
ATOM 12750 N N . ALA B 1 802 ? 12.219 -100.062 -61.656 1 70.69 802 ALA B N 1
ATOM 12751 C CA . ALA B 1 802 ? 13.492 -100.062 -60.938 1 70.69 802 ALA B CA 1
ATOM 12752 C C . ALA B 1 802 ? 14.656 -99.75 -61.875 1 70.69 802 ALA B C 1
ATOM 12754 O O . ALA B 1 802 ? 14.664 -100.188 -63.031 1 70.69 802 ALA B O 1
ATOM 12755 N N . GLY B 1 803 ? 15.586 -98.812 -61.594 1 59.41 803 GLY B N 1
ATOM 12756 C CA . GLY B 1 803 ? 16.688 -98.375 -62.438 1 59.41 803 GLY B CA 1
ATOM 12757 C C . GLY B 1 803 ? 17.5 -99.5 -63.031 1 59.41 803 GLY B C 1
ATOM 12758 O O . GLY B 1 803 ? 17.172 -100.688 -62.844 1 59.41 803 GLY B O 1
ATOM 12759 N N . GLU B 1 804 ? 18.578 -99.25 -63.875 1 55.41 804 GLU B N 1
ATOM 12760 C CA . GLU B 1 804 ? 19.406 -100.25 -64.562 1 55.41 804 GLU B CA 1
ATOM 12761 C C . GLU B 1 804 ? 20.109 -101.125 -63.562 1 55.41 804 GLU B C 1
ATOM 12763 O O . GLU B 1 804 ? 20.797 -100.688 -62.656 1 55.41 804 GLU B O 1
ATOM 12768 N N . GLY B 1 805 ? 19.984 -102.312 -63.625 1 57.47 805 GLY B N 1
ATOM 12769 C CA . GLY B 1 805 ? 20.562 -103.312 -62.719 1 57.47 805 GLY B CA 1
ATOM 12770 C C . GLY B 1 805 ? 19.766 -103.5 -61.438 1 57.47 805 GLY B C 1
ATOM 12771 O O . GLY B 1 805 ? 20.219 -104.188 -60.5 1 57.47 805 GLY B O 1
ATOM 12772 N N . ALA B 1 806 ? 18.312 -102.938 -61.562 1 63.16 806 ALA B N 1
ATOM 12773 C CA . ALA B 1 806 ? 17.5 -103 -60.344 1 63.16 806 ALA B CA 1
ATOM 12774 C C . ALA B 1 806 ? 16.406 -104 -60.438 1 63.16 806 ALA B C 1
ATOM 12776 O O . ALA B 1 806 ? 16.203 -104.625 -61.5 1 63.16 806 ALA B O 1
ATOM 12777 N N . SER B 1 807 ? 15.859 -104.438 -59.25 1 65.25 807 SER B N 1
ATOM 12778 C CA . SER B 1 807 ? 14.906 -105.562 -59.219 1 65.25 807 SER B CA 1
ATOM 12779 C C . SER B 1 807 ? 13.578 -105.125 -58.625 1 65.25 807 SER B C 1
ATOM 12781 O O . SER B 1 807 ? 13.531 -104.125 -57.844 1 65.25 807 SER B O 1
ATOM 12783 N N . ILE B 1 808 ? 12.414 -105.562 -59 1 73.25 808 ILE B N 1
ATOM 12784 C CA . ILE B 1 808 ? 11.102 -105.5 -58.375 1 73.25 808 ILE B CA 1
ATOM 12785 C C . ILE B 1 808 ? 10.805 -106.875 -57.688 1 73.25 808 ILE B C 1
ATOM 12787 O O . ILE B 1 808 ? 10.789 -107.875 -58.344 1 73.25 808 ILE B O 1
ATOM 12791 N N . THR B 1 809 ? 10.797 -106.75 -56.438 1 65.12 809 THR B N 1
ATOM 12792 C CA . THR B 1 809 ? 10.578 -108 -55.688 1 65.12 809 THR B CA 1
ATOM 12793 C C . THR B 1 809 ? 9.203 -108 -55.031 1 65.12 809 THR B C 1
ATOM 12795 O O . THR B 1 809 ? 8.852 -107.062 -54.312 1 65.12 809 THR B O 1
ATOM 12798 N N . LEU B 1 810 ? 8.297 -108.938 -55.375 1 71.38 810 LEU B N 1
ATOM 12799 C CA . LEU B 1 810 ? 7.012 -109.188 -54.75 1 71.38 810 LEU B CA 1
ATOM 12800 C C . LEU B 1 810 ? 7.094 -110.438 -53.844 1 71.38 810 LEU B C 1
ATOM 12802 O O . LEU B 1 810 ? 7.316 -111.562 -54.312 1 71.38 810 LEU B O 1
ATOM 12806 N N . THR B 1 811 ? 7.129 -110.188 -52.594 1 62.84 811 THR B N 1
ATOM 12807 C CA . THR B 1 811 ? 7.211 -111.312 -51.656 1 62.84 811 THR B CA 1
ATOM 12808 C C . THR B 1 811 ? 6.008 -111.312 -50.719 1 62.84 811 THR B C 1
ATOM 12810 O O . THR B 1 811 ? 5.613 -110.312 -50.188 1 62.84 811 THR B O 1
ATOM 12813 N N . SER B 1 812 ? 5.285 -112.562 -50.688 1 67.44 812 SER B N 1
ATOM 12814 C CA . SER B 1 812 ? 4.164 -112.75 -49.781 1 67.44 812 SER B CA 1
ATOM 12815 C C . SER B 1 812 ? 4.203 -114.062 -49.062 1 67.44 812 SER B C 1
ATOM 12817 O O . SER B 1 812 ? 4.586 -115.062 -49.656 1 67.44 812 SER B O 1
ATOM 12819 N N . ASP B 1 813 ? 3.992 -114.062 -47.812 1 62.03 813 ASP B N 1
ATOM 12820 C CA . ASP B 1 813 ? 3.83 -115.312 -47.125 1 62.03 813 ASP B CA 1
ATOM 12821 C C . ASP B 1 813 ? 2.539 -116 -47.531 1 62.03 813 ASP B C 1
ATOM 12823 O O . ASP B 1 813 ? 2.383 -117.25 -47.344 1 62.03 813 ASP B O 1
ATOM 12827 N N . GLY B 1 814 ? 1.828 -115.188 -48.219 1 59.78 814 GLY B N 1
ATOM 12828 C CA . GLY B 1 814 ? 0.596 -115.75 -48.781 1 59.78 814 GLY B CA 1
ATOM 12829 C C . GLY B 1 814 ? 0.592 -115.812 -50.281 1 59.78 814 GLY B C 1
ATOM 12830 O O . GLY B 1 814 ? 1.57 -116.25 -50.906 1 59.78 814 GLY B O 1
ATOM 12831 N N . LYS B 1 815 ? -0.561 -115.375 -50.906 1 62 815 LYS B N 1
ATOM 12832 C CA . LYS B 1 815 ? -0.746 -115.5 -52.344 1 62 815 LYS B CA 1
ATOM 12833 C C . LYS B 1 815 ? -0.281 -114.25 -53.062 1 62 815 LYS B C 1
ATOM 12835 O O . LYS B 1 815 ? -0.504 -113.125 -52.594 1 62 815 LYS B O 1
ATOM 12840 N N . VAL B 1 816 ? 0.572 -114.312 -54.062 1 68.69 816 VAL B N 1
ATOM 12841 C CA . VAL B 1 816 ? 0.834 -113.312 -55.062 1 68.69 816 VAL B CA 1
ATOM 12842 C C . VAL B 1 816 ? 0.01 -113.562 -56.312 1 68.69 816 VAL B C 1
ATOM 12844 O O . VAL B 1 816 ? 0.228 -114.562 -57.031 1 68.69 816 VAL B O 1
ATOM 12847 N N . GLU B 1 817 ? -0.995 -112.812 -56.375 1 62.91 817 GLU B N 1
ATOM 12848 C CA . GLU B 1 817 ? -1.881 -113 -57.531 1 62.91 817 GLU B CA 1
ATOM 12849 C C . GLU B 1 817 ? -1.767 -111.875 -58.531 1 62.91 817 GLU B C 1
ATOM 12851 O O . GLU B 1 817 ? -1.854 -110.688 -58.156 1 62.91 817 GLU B O 1
ATOM 12856 N N . ILE B 1 818 ? -1.468 -112.188 -59.75 1 63.94 818 ILE B N 1
ATOM 12857 C CA . ILE B 1 818 ? -1.449 -111.25 -60.844 1 63.94 818 ILE B CA 1
ATOM 12858 C C . ILE B 1 818 ? -2.523 -111.625 -61.875 1 63.94 818 ILE B C 1
ATOM 12860 O O . ILE B 1 818 ? -2.432 -112.688 -62.531 1 63.94 818 ILE B O 1
ATOM 12864 N N . ARG B 1 819 ? -3.561 -111.062 -61.938 1 55.91 819 ARG B N 1
ATOM 12865 C CA . ARG B 1 819 ? -4.688 -111.375 -62.812 1 55.91 819 ARG B CA 1
ATOM 12866 C C . ARG B 1 819 ? -4.879 -110.312 -63.875 1 55.91 819 ARG B C 1
ATOM 12868 O O . ARG B 1 819 ? -5.07 -109.125 -63.531 1 55.91 819 ARG B O 1
ATOM 12875 N N . GLY B 1 820 ? -4.703 -110.688 -65.125 1 53.72 820 GLY B N 1
ATOM 12876 C CA . GLY B 1 820 ? -5.027 -109.812 -66.25 1 53.72 820 GLY B CA 1
ATOM 12877 C C . GLY B 1 820 ? -6.004 -110.438 -67.25 1 53.72 820 GLY B C 1
ATOM 12878 O O . GLY B 1 820 ? -6.145 -111.688 -67.25 1 53.72 820 GLY B O 1
ATOM 12879 N N . LYS B 1 821 ? -7.145 -110 -67.875 1 53.56 821 LYS B N 1
ATOM 12880 C CA . LYS B 1 821 ? -8.016 -110.688 -68.812 1 53.56 821 LYS B CA 1
ATOM 12881 C C . LYS B 1 821 ? -7.215 -111.312 -70 1 53.56 821 LYS B C 1
ATOM 12883 O O . LYS B 1 821 ? -7.551 -112.375 -70.438 1 53.56 821 LYS B O 1
ATOM 12888 N N . ASN B 1 822 ? -6.574 -110.812 -70.812 1 47.78 822 ASN B N 1
ATOM 12889 C CA . ASN B 1 822 ? -5.727 -111.375 -71.812 1 47.78 822 ASN B CA 1
ATOM 12890 C C . ASN B 1 822 ? -4.332 -111.688 -71.312 1 47.78 822 ASN B C 1
ATOM 12892 O O . ASN B 1 822 ? -3.422 -112 -72.062 1 47.78 822 ASN B O 1
ATOM 12896 N N . GLY B 1 823 ? -4.145 -111.562 -70.062 1 41.88 823 GLY B N 1
ATOM 12897 C CA . GLY B 1 823 ? -2.76 -111.625 -69.625 1 41.88 823 GLY B CA 1
ATOM 12898 C C . GLY B 1 823 ? -2.391 -112.875 -68.938 1 41.88 823 GLY B C 1
ATOM 12899 O O . GLY B 1 823 ? -3.268 -113.688 -68.625 1 41.88 823 GLY B O 1
ATOM 12900 N N . LEU B 1 824 ? -1.022 -113.25 -68.938 1 40.97 824 LEU B N 1
ATOM 12901 C CA . LEU B 1 824 ? -0.247 -114.5 -68.875 1 40.97 824 LEU B CA 1
ATOM 12902 C C . LEU B 1 824 ? -0.471 -115.25 -67.562 1 40.97 824 LEU B C 1
ATOM 12904 O O . LEU B 1 824 ? -0.856 -116.375 -67.562 1 40.97 824 LEU B O 1
ATOM 12908 N N . ILE B 1 825 ? 0.427 -115 -66.562 1 42.16 825 ILE B N 1
ATOM 12909 C CA . ILE B 1 825 ? 1.089 -115.938 -65.688 1 42.16 825 ILE B CA 1
ATOM 12910 C C . ILE B 1 825 ? 0.275 -116.188 -64.438 1 42.16 825 ILE B C 1
ATOM 12912 O O . ILE B 1 825 ? 0.037 -115.25 -63.688 1 42.16 825 ILE B O 1
ATOM 12916 N N . GLU B 1 826 ? -0.687 -117 -64.562 1 40.16 826 GLU B N 1
ATOM 12917 C CA . GLU B 1 826 ? -1.136 -117.375 -63.219 1 40.16 826 GLU B CA 1
ATOM 12918 C C . GLU B 1 826 ? -0.163 -118.375 -62.625 1 40.16 826 GLU B C 1
ATOM 12920 O O . GLU B 1 826 ? 0.157 -119.438 -63.219 1 40.16 826 GLU B O 1
ATOM 12925 N N . LEU B 1 827 ? 0.743 -118.188 -61.75 1 37.09 827 LEU B N 1
ATOM 12926 C CA . LEU B 1 827 ? 1.729 -119 -61.062 1 37.09 827 LEU B CA 1
ATOM 12927 C C . LEU B 1 827 ? 1.056 -119.938 -60.062 1 37.09 827 LEU B C 1
ATOM 12929 O O . LEU B 1 827 ? 0.775 -119.5 -58.906 1 37.09 827 LEU B O 1
ATOM 12933 N N . SER B 1 828 ? -0.063 -120.625 -60.375 1 36.84 828 SER B N 1
ATOM 12934 C CA . SER B 1 828 ? -0.421 -121.688 -59.406 1 36.84 828 SER B CA 1
ATOM 12935 C C . SER B 1 828 ? 0.606 -122.812 -59.375 1 36.84 828 SER B C 1
ATOM 12937 O O . SER B 1 828 ? 1.538 -122.812 -60.188 1 36.84 828 SER B O 1
ATOM 12939 N N . GLU B 1 829 ? 0.384 -123.938 -58.594 1 38.62 829 GLU B N 1
ATOM 12940 C CA . GLU B 1 829 ? 1.28 -125.125 -58.594 1 38.62 829 GLU B CA 1
ATOM 12941 C C . GLU B 1 829 ? 1.655 -125.5 -60.031 1 38.62 829 GLU B C 1
ATOM 12943 O O . GLU B 1 829 ? 2.746 -126 -60.281 1 38.62 829 GLU B O 1
ATOM 12948 N N . LEU B 1 830 ? 0.686 -125.75 -60.812 1 37.53 830 LEU B N 1
ATOM 12949 C CA . LEU B 1 830 ? 0.852 -126.062 -62.219 1 37.53 830 LEU B CA 1
ATOM 12950 C C . LEU B 1 830 ? 0.705 -124.875 -63.125 1 37.53 830 LEU B C 1
ATOM 12952 O O . LEU B 1 830 ? -0.211 -124.062 -62.938 1 37.53 830 LEU B O 1
ATOM 12956 N N . LEU B 1 831 ? 1.773 -124.312 -63.531 1 40.34 831 LEU B N 1
ATOM 12957 C CA . LEU B 1 831 ? 1.756 -123.25 -64.562 1 40.34 831 LEU B CA 1
ATOM 12958 C C . LEU B 1 831 ? 0.777 -123.625 -65.688 1 40.34 831 LEU B C 1
ATOM 12960 O O . LEU B 1 831 ? 0.893 -124.625 -66.312 1 40.34 831 LEU B O 1
ATOM 12964 N N . ASP B 1 832 ? -0.5 -123.438 -65.5 1 39.09 832 ASP B N 1
ATOM 12965 C CA . ASP B 1 832 ? -1.474 -123.688 -66.562 1 39.09 832 ASP B CA 1
ATOM 12966 C C . ASP B 1 832 ? -1.379 -122.625 -67.688 1 39.09 832 ASP B C 1
ATOM 12968 O O . ASP B 1 832 ? -1.503 -121.438 -67.375 1 39.09 832 ASP B O 1
ATOM 12972 N N . LEU B 1 833 ? -0.52 -122.875 -68.625 1 40.16 833 LEU B N 1
ATOM 12973 C CA . LEU B 1 833 ? -0.474 -122.062 -69.875 1 40.16 833 LEU B CA 1
ATOM 12974 C C . LEU B 1 833 ? -1.584 -122.438 -70.812 1 40.16 833 LEU B C 1
ATOM 12976 O O . LEU B 1 833 ? -1.604 -123.562 -71.312 1 40.16 833 LEU B O 1
ATOM 12980 N N . TYR B 1 834 ? -2.51 -121.75 -71.188 1 42.06 834 TYR B N 1
ATOM 12981 C CA . TYR B 1 834 ? -3.682 -121.875 -72.062 1 42.06 834 TYR B CA 1
ATOM 12982 C C . TYR B 1 834 ? -4.59 -123 -71.625 1 42.06 834 TYR B C 1
ATOM 12984 O O . TYR B 1 834 ? -5.078 -123.75 -72.5 1 42.06 834 TYR B O 1
ATOM 12992 N N . GLY B 1 835 ? -4.891 -123.312 -70.438 1 42.34 835 GLY B N 1
ATOM 12993 C CA . GLY B 1 835 ? -5.793 -124.375 -69.938 1 42.34 835 GLY B CA 1
ATOM 12994 C C . GLY B 1 835 ? -5.125 -125.75 -69.812 1 42.34 835 GLY B C 1
ATOM 12995 O O . GLY B 1 835 ? -5.758 -126.688 -69.375 1 42.34 835 GLY B O 1
ATOM 12996 N N . VAL B 1 836 ? -4.039 -125.875 -70.562 1 43.78 836 VAL B N 1
ATOM 12997 C CA . VAL B 1 836 ? -3.379 -127.188 -70.438 1 43.78 836 VAL B CA 1
ATOM 12998 C C . VAL B 1 836 ? -2.299 -127.125 -69.375 1 43.78 836 VAL B C 1
ATOM 13000 O O . VAL B 1 836 ? -1.438 -126.25 -69.438 1 43.78 836 VAL B O 1
ATOM 13003 N N . PRO B 1 837 ? -2.504 -127.812 -68.375 1 43.19 837 PRO B N 1
ATOM 13004 C CA . PRO B 1 837 ? -1.513 -127.875 -67.25 1 43.19 837 PRO B CA 1
ATOM 13005 C C . PRO B 1 837 ? -0.12 -128.25 -67.75 1 43.19 837 PRO B C 1
ATOM 13007 O O . PRO B 1 837 ? 0.018 -129.125 -68.625 1 43.19 837 PRO B O 1
ATOM 13010 N N . ILE B 1 838 ? 0.738 -127.375 -68.062 1 42.66 838 ILE B N 1
ATOM 13011 C CA . ILE B 1 838 ? 2.115 -127.688 -68.375 1 42.66 838 ILE B CA 1
ATOM 13012 C C . ILE B 1 838 ? 2.842 -128.125 -67.125 1 42.66 838 ILE B C 1
ATOM 13014 O O . ILE B 1 838 ? 2.889 -127.375 -66.125 1 42.66 838 ILE B O 1
ATOM 13018 N N . GLN B 1 839 ? 2.795 -129.5 -66.875 1 38.28 839 GLN B N 1
ATOM 13019 C CA . GLN B 1 839 ? 3.57 -130.125 -65.812 1 38.28 839 GLN B CA 1
ATOM 13020 C C . GLN B 1 839 ? 5.066 -130 -66.062 1 38.28 839 GLN B C 1
ATOM 13022 O O . GLN B 1 839 ? 5.547 -130.375 -67.188 1 38.28 839 GLN B O 1
ATOM 13027 N N . LEU B 1 840 ? 5.73 -129 -65.625 1 32.84 840 LEU B N 1
ATOM 13028 C CA . LEU B 1 840 ? 7.18 -128.875 -65.688 1 32.84 840 LEU B CA 1
ATOM 13029 C C . LEU B 1 840 ? 7.859 -130 -64.875 1 32.84 840 LEU B C 1
ATOM 13031 O O . LEU B 1 840 ? 7.574 -130.25 -63.719 1 32.84 840 LEU B O 1
ATOM 13035 N N . ASN B 1 841 ? 7.969 -131.375 -65.5 1 33.47 841 ASN B N 1
ATOM 13036 C CA . ASN B 1 841 ? 8.68 -132.5 -64.875 1 33.47 841 ASN B CA 1
ATOM 13037 C C . ASN B 1 841 ? 10.156 -132.125 -64.625 1 33.47 841 ASN B C 1
ATOM 13039 O O . ASN B 1 841 ? 10.891 -131.875 -65.562 1 33.47 841 ASN B O 1
ATOM 13043 N N . CYS B 1 842 ? 10.484 -131.5 -63.594 1 27.3 842 CYS B N 1
ATOM 13044 C CA . CYS B 1 842 ? 11.867 -131.375 -63.156 1 27.3 842 CYS B CA 1
ATOM 13045 C C . CYS B 1 842 ? 12.438 -132.625 -62.75 1 27.3 842 CYS B C 1
ATOM 13047 O O . CYS B 1 842 ? 11.961 -133.375 -61.812 1 27.3 842 CYS B O 1
ATOM 13049 N N . SER B 1 843 ? 12.695 -133.625 -63.719 1 28.95 843 SER B N 1
ATOM 13050 C CA . SER B 1 843 ? 13.352 -134.875 -63.438 1 28.95 843 SER B CA 1
ATOM 13051 C C . SER B 1 843 ? 14.711 -134.75 -62.781 1 28.95 843 SER B C 1
ATOM 13053 O O . SER B 1 843 ? 15.594 -134.125 -63.375 1 28.95 843 SER B O 1
ATOM 13055 N N . GLY B 1 844 ? 14.828 -134.375 -61.5 1 26.55 844 GLY B N 1
ATOM 13056 C CA . GLY B 1 844 ? 16.047 -134.625 -60.75 1 26.55 844 GLY B CA 1
ATOM 13057 C C . GLY B 1 844 ? 16.5 -136 -60.75 1 26.55 844 GLY B C 1
ATOM 13058 O O . GLY B 1 844 ? 15.789 -136.875 -60.281 1 26.55 844 GLY B O 1
ATOM 13059 N N . ALA B 1 845 ? 17.203 -136.5 -61.906 1 32.62 845 ALA B N 1
ATOM 13060 C CA . ALA B 1 845 ? 17.969 -137.75 -61.75 1 32.62 845 ALA B CA 1
ATOM 13061 C C . ALA B 1 845 ? 18.969 -137.625 -60.594 1 32.62 845 ALA B C 1
ATOM 13063 O O . ALA B 1 845 ? 19.797 -136.75 -60.562 1 32.62 845 ALA B O 1
ATOM 13064 N N . ALA B 1 846 ? 18.578 -138 -59.406 1 30.41 846 ALA B N 1
ATOM 13065 C CA . ALA B 1 846 ? 19.578 -138.25 -58.375 1 30.41 846 ALA B CA 1
ATOM 13066 C C . ALA B 1 846 ? 20.641 -139.25 -58.875 1 30.41 846 ALA B C 1
ATOM 13068 O O . ALA B 1 846 ? 20.312 -140.25 -59.562 1 30.41 846 ALA B O 1
ATOM 13069 N N . PRO B 1 847 ? 21.953 -138.875 -59.094 1 29.73 847 PRO B N 1
ATOM 13070 C CA . PRO B 1 847 ? 23.016 -139.875 -59.188 1 29.73 847 PRO B CA 1
ATOM 13071 C C . PRO B 1 847 ? 22.859 -141 -58.156 1 29.73 847 PRO B C 1
ATOM 13073 O O . PRO B 1 847 ? 22.25 -140.875 -57.125 1 29.73 847 PRO B O 1
ATOM 13076 N N . GLU B 1 848 ? 22.984 -142.25 -58.562 1 20.64 848 GLU B N 1
ATOM 13077 C CA . GLU B 1 848 ? 23.766 -143.125 -57.656 1 20.64 848 GLU B CA 1
ATOM 13078 C C . GLU B 1 848 ? 25.203 -142.625 -57.562 1 20.64 848 GLU B C 1
ATOM 13080 O O . GLU B 1 848 ? 25.797 -142.25 -58.562 1 20.64 848 GLU B O 1
#

Sequence (1696 aa):
MTRRVTIQTPLGEQLQFRQLQGREELSQVFSLDIDLLSEDKSIDPKALLGKSATVVVETEGGGRRYLDGIVTRFGTQGQDHRFYAYRLRLQPWLWLASRKSDFRIFQNKSVPDIIEEVLGAYGYPMEKKLSRSYRTWEYCVQYDESDLQFVSRLMEHEGIYYYHQHAQGQHTLTLADDIVASHQPLPGAAMIPFYPPEKSATADRENIHAWELHEEIHSGRFYNDDYDFKKPKADLANMRQMPPGHSHDAYETYEWPGGYTEFGDGEAYARVRLQENLSGRSTVRGESRHRSLATGYLFTLENYPRGDQNQQYLITGLQYHFKENPRVSAANPGGKGTVQEEGSFQRFTLQAQPTSLPYTPQRVTPKPKTTGPQTAVVVGPPGEEIWPDQYGRVKVQFHWDRQGKFDEQSSCWIRVSQGWAGQNYGSIYLPRIGQEVIVDFLSGDPDQPIITGRVYNADQMPPWKLPEHKTQSGTLTRWSKGGGGASMLRFEDQKGIEHLELSNTYGNTYLNMGYLMHQGTGSQRGYGFELRTDLWGSIRADKGLLITTYPQDFTSMVANFNPDGFDQLGAGLAGTASLMQQASQAAQTLDANLGALNSLKTSHMMELGAGIAAMTGAQAASASISKAAAALSAFQGGGGGAPEAALPSDTDPAMPQSQALRELSRDITQPIVSIVSPQGHTMVSPKPIVISSGQSASMHATQHITVSSGAQLTQLAKAGMLTHVSEGGQRTTVGAGDIATDAQTGNLNLTAQQNATLASRTDTATVVGQQNVNLQATEDSVLVKAGQHIRLQAGATITLTAGEGASITLTSDGKVEIRGKNGLIELSELLDLYGVPIQLNCSGAAPEMTRRVTIQTPLGEQLQFRQLQGREELSQVFSLDIDLLSEDKSIDPKALLGKSATVVVETEGGGRRYLDGIVTRFGTQGQDHRFYAYRLRLQPWLWLASRKSDFRIFQNKSVPDIIEEVLGAYGYPMEKKLSRSYRTWEYCVQYDESDLQFVSRLMEHEGIYYYHQHAQGQHTLTLADDIVASHQPLPGAAMIPFYPPEKSATADRENIHAWELHEEIHSGRFYNDDYDFKKPKADLANMRQMPPGHSHDAYETYEWPGGYTEFGDGEAYARVRLQENLSGRSTVRGESRHRSLATGYLFTLENYPRGDQNQQYLITGLQYHFKENPRVSAANPGGKGTVQEEGSFQRFTLQAQPTSLPYTPQRVTPKPKTTGPQTAVVVGPPGEEIWPDQYGRVKVQFHWDRQGKFDEQSSCWIRVSQGWAGQNYGSIYLPRIGQEVIVDFLSGDPDQPIITGRVYNADQMPPWKLPEHKTQSGTLTRWSKGGGGASMLRFEDQKGIEHLELSNTYGNTYLNMGYLMHQGTGSQRGYGFELRTDLWGSIRADKGLLITTYPQDFTSMVANFNPDGFDQLGAGLAGTASLMQQASQAAQTLDANLGALNSLKTSHMMELGAGIAAMTGAQAASASISKAAAALSAFQGGGGGAPEAALPSDTDPAMPQSQALRELSRDITQPIVSIVSPQGHTMVSPKPIVISSGQSASMHATQHITVSSGAQLTQLAKAGMLTHVSEGGQRTTVGAGDIATDAQTGNLNLTAQQNATLASRTDTATVVGQQNVNLQATEDSVLVKAGQHIRLQAGATITLTAGEGASITLTSDGKVEIRGKNGLIELSELLDLYGVPIQLNCSGAAPE